Protein 8BXF (pdb70)

Nearest PDB structures (foldseek):
  8byi-assembly1_A  TM=9.752E-01  e=6.719E-54  Alvinella pompejana
  8bx5-assembly1_D  TM=9.885E-01  e=1.451E-52  Alvinella pompejana
  8v8d-assembly1_B  TM=8.909E-01  e=4.885E-28  Homo sapiens
  7koo-assembly1_A  TM=8.624E-01  e=3.907E-28  Homo sapiens
  8ut1-assembly1_A  TM=8.932E-01  e=2.334E-27  Homo sapiens

Sequence (1630 aa):
ADEKRLLKCILHDYDTAIRPVQNVSDVVNVALEVTVVKVIDLDEKEHVLTTNGWIYHEWNDFQLKWNPSDYSGLKKIRIPVDRIWTPDIVLFNNADESYRYVVDKLAVVYYTGKVMWVPHARLRSFCVLDLSRFPFDSQMCTLVFGSWTHDVSSVNVTLRNQSKVQYMIDGKEWQVTSVQPKRYQWTYNSNENYAGIITGIKLKRTSIYYQYVFIMPTVLLAFLTLLMPFIPPLGKERITYGIGLVLGCTLLLMMLSDRMPTELGNVPVVAAYLAYVFVMVAINLLFAIMAINMSMQQLTRVIDRLLFGSFLVLTVVITISMYAHYADEKRLLKCILHDYDTAIRPVQNVSDVVNVALEVTVVKVIDLDEKEHVLTTNGWIYHEWNDFQLKWNPSDYSGLKKIRIPVDRIWTPDIVLFNNADESYRYVVDKLAVVYYTGKVMWVPHARLRSFCVLDLSRFPFDSQMCTLVFGSWTHDVSSVNVTLRNQSKVQYMIDGKEWQVTSVQPKRYQWTYNSNENYAGIITGIKLKRTSIYYQYVFIMPTVLLAFLTLLMPFIPPLGKERITYGIGLVLGCTLLLMMLSDRMPTELGNVPVVAAYLAYVFVMVAINLLFAIMAINMSMQQLTRVIDRLLFGSFLVLTVVITISMYAHYADEKRLLKCILHDYDTAIRPVQNVSDVVNVALEVTVVKVIDLDEKEHVLTTNGWIYHEWNDFQLKWNPSDYSGLKKIRIPVDRIWTPDIVLFNNADESYRYVVDKLAVVYYTGKVMWVPHARLRSFCVLDLSRFPFDSQMCTLVFGSWTHDVSSVNVTLRNQSKVQYMIDGKEWQVTSVQPKRYQWTYNSNENYAGIITGIKLKRTSIYYQYVFIMPTVLLAFLTLLMPFIPPLGKERITYGIGLVLGCTLLLMMLSDRMPTELGNVPVVAAYLAYVFVMVAINLLFAIMAINMSMQQLTRVIDRLLFGSFLVLTVVITISMYAHYADEKRLLKCILHDYDTAIRPVQNVSDVVNVALEVTVVKVIDLDEKEHVLTTNGWIYHEWNDFQLKWNPSDYSGLKKIRIPVDRIWTPDIVLFNNADESYRYVVDKLAVVYYTGKVMWVPHARLRSFCVLDLSRFPFDSQMCTLVFGSWTHDVSSVNVTLRNQSKVQYMIDGKEWQVTSVQPKRYQWTYNSNENYAGIITGIKLKRTSIYYQYVFIMPTVLLAFLTLLMPFIPPLGKERITYGIGLVLGCTLLLMMLSDRMPTELGNVPVVAAYLAYVF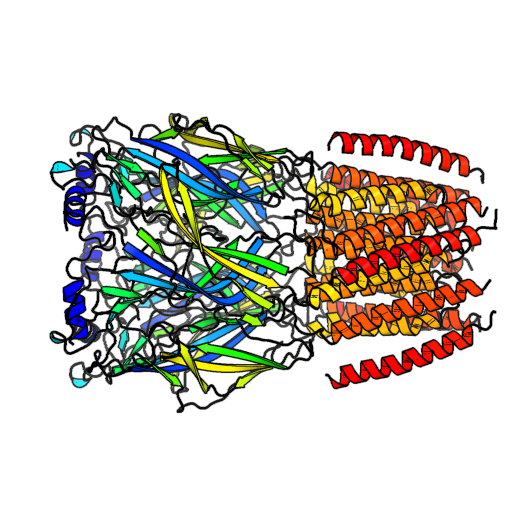VMVAINLLFAIMAINMSMQQLTRVIDRLLFGSFLVLTVVITISMYAHYADEKRLLKCILHDYDTAIRPVQNVSDVVNVALEVTVVKVIDLDEKEHVLTTNGWIYHEWNDFQLKWNPSDYSGLKKIRIPVDRIWTPDIVLFNNADESYRYVVDKLAVVYYTGKVMWVPHARLRSFCVLDLSRFPFDSQMCTLVFGSWTHDVSSVNVTLRNQSKVQYMIDGKEWQVTSVQPKRYQWTYNSNENYAGIITGIKLKRTSIYYQYVFIMPTVLLAFLTLLMPFIPPLGKERITYGIGLVLGCTLLLMMLSDRMPTELGNVPVVAAYLAYVFVMVAINLLFAIMAINMSMQQLTRVIDRLLFGSFLVLTVVITISMYAHY

Radius of gyration: 37.44 Å; Cα contacts (8 Å, |Δi|>4): 3189; chains: 5; bounding box: 76×74×106 Å

Structure (mmCIF, N/CA/C/O backbone):
data_8BXF
#
_entry.id   8BXF
#
_cell.length_a   1.00
_cell.length_b   1.00
_cell.length_c   1.00
_cell.angle_alpha   90.00
_cell.angle_beta   90.00
_cell.angle_gamma   90.00
#
_symmetry.space_group_name_H-M   'P 1'
#
loop_
_entity.id
_entity.type
_entity.pdbx_description
1 polymer 'Acetylcholine receptor'
2 non-polymer 2-acetamido-2-deoxy-beta-D-glucopyranose
#
loop_
_atom_site.group_PDB
_atom_site.id
_atom_site.type_symbol
_atom_site.label_atom_id
_atom_site.label_alt_id
_atom_site.label_comp_id
_atom_site.label_asym_id
_atom_site.label_entity_id
_atom_site.label_seq_id
_atom_site.pdbx_PDB_ins_code
_atom_site.Cartn_x
_atom_site.Cartn_y
_atom_site.Cartn_z
_atom_site.occupancy
_atom_site.B_iso_or_equiv
_atom_site.auth_seq_id
_atom_site.auth_comp_id
_atom_site.auth_asym_id
_atom_site.auth_atom_id
_atom_site.pdbx_PDB_model_num
ATOM 1 N N . ALA A 1 44 ? 116.655 135.170 88.743 1.00 116.63 12 ALA A N 1
ATOM 2 C CA . ALA A 1 44 ? 115.539 135.770 89.466 1.00 116.63 12 ALA A CA 1
ATOM 3 C C . ALA A 1 44 ? 115.540 137.285 89.304 1.00 116.63 12 ALA A C 1
ATOM 4 O O . ALA A 1 44 ? 116.546 137.876 88.911 1.00 116.63 12 ALA A O 1
ATOM 6 N N . ASP A 1 45 ? 114.402 137.911 89.611 1.00 116.48 13 ASP A N 1
ATOM 7 C CA . ASP A 1 45 ? 114.292 139.359 89.500 1.00 116.48 13 ASP A CA 1
ATOM 8 C C . ASP A 1 45 ? 115.020 140.088 90.621 1.00 116.48 13 ASP A C 1
ATOM 9 O O . ASP A 1 45 ? 115.348 141.268 90.459 1.00 116.48 13 ASP A O 1
ATOM 14 N N . GLU A 1 46 ? 115.271 139.416 91.749 1.00 114.84 14 GLU A N 1
ATOM 15 C CA . GLU A 1 46 ? 115.965 140.055 92.864 1.00 114.84 14 GLU A CA 1
ATOM 16 C C . GLU A 1 46 ? 117.432 140.311 92.548 1.00 114.84 14 GLU A C 1
ATOM 17 O O . GLU A 1 46 ? 118.022 141.259 93.077 1.00 114.84 14 GLU A O 1
ATOM 19 N N . LYS A 1 47 ? 118.042 139.477 91.707 1.00 114.02 15 LYS A N 1
ATOM 20 C CA . LYS A 1 47 ? 119.418 139.711 91.294 1.00 114.02 15 LYS A CA 1
ATOM 21 C C . LYS A 1 47 ? 119.538 140.820 90.258 1.00 114.02 15 LYS A C 1
ATOM 22 O O . LYS A 1 47 ? 120.597 141.453 90.172 1.00 114.02 15 LYS A O 1
ATOM 24 N N . ARG A 1 48 ? 118.473 141.072 89.489 1.00 117.79 16 ARG A N 1
ATOM 25 C CA . ARG A 1 48 ? 118.548 142.000 88.363 1.00 117.79 16 ARG A CA 1
ATOM 26 C C . ARG A 1 48 ? 118.737 143.439 88.827 1.00 117.79 16 ARG A C 1
ATOM 27 O O . ARG A 1 48 ? 119.641 144.136 88.352 1.00 117.79 16 ARG A O 1
ATOM 35 N N . LEU A 1 49 ? 117.914 143.896 89.776 1.00 112.95 17 LEU A N 1
ATOM 36 C CA . LEU A 1 49 ? 118.063 145.266 90.256 1.00 112.95 17 LEU A CA 1
ATOM 37 C C . LEU A 1 49 ? 119.310 145.424 91.117 1.00 112.95 17 LEU A C 1
ATOM 38 O O . LEU A 1 49 ? 119.906 146.506 91.139 1.00 112.95 17 LEU A O 1
ATOM 43 N N . LEU A 1 50 ? 119.724 144.357 91.810 1.00 108.95 18 LEU A N 1
ATOM 44 C CA . LEU A 1 50 ? 120.960 144.400 92.587 1.00 108.95 18 LEU A CA 1
ATOM 45 C C . LEU A 1 50 ? 122.180 144.555 91.689 1.00 108.95 18 LEU A C 1
ATOM 46 O O . LEU A 1 50 ? 123.107 145.302 92.020 1.00 108.95 18 LEU A O 1
ATOM 51 N N . LYS A 1 51 ? 122.199 143.862 90.551 1.00 111.48 19 LYS A N 1
ATOM 52 C CA . LYS A 1 51 ? 123.285 144.056 89.599 1.00 111.48 19 LYS A CA 1
ATOM 53 C C . LYS A 1 51 ? 123.137 145.362 88.827 1.00 111.48 19 LYS A C 1
ATOM 54 O O . LYS A 1 51 ? 124.132 145.889 88.317 1.00 111.48 19 LYS A O 1
ATOM 60 N N . CYS A 1 52 ? 121.917 145.892 88.731 1.00 110.64 20 CYS A N 1
ATOM 61 C CA . CYS A 1 52 ? 121.696 147.132 87.995 1.00 110.64 20 CYS A CA 1
ATOM 62 C C . CYS A 1 52 ? 122.176 148.350 88.776 1.00 110.64 20 CYS A C 1
ATOM 63 O O . CYS A 1 52 ? 122.996 149.133 88.283 1.00 110.64 20 CYS A O 1
ATOM 66 N N . ILE A 1 53 ? 121.675 148.531 90.003 1.00 107.40 21 ILE A N 1
ATOM 67 C CA . ILE A 1 53 ? 121.936 149.769 90.736 1.00 107.40 21 ILE A CA 1
ATOM 68 C C . ILE A 1 53 ? 123.194 149.683 91.588 1.00 107.40 21 ILE A C 1
ATOM 69 O O . ILE A 1 53 ? 123.513 150.637 92.311 1.00 107.40 21 ILE A O 1
ATOM 74 N N . LEU A 1 54 ? 123.926 148.570 91.527 1.00 108.84 22 LEU A N 1
ATOM 75 C CA . LEU A 1 54 ? 125.264 148.477 92.106 1.00 108.84 22 LEU A CA 1
ATOM 76 C C . LEU A 1 54 ? 126.303 148.125 91.045 1.00 108.84 22 LEU A C 1
ATOM 77 O O . LEU A 1 54 ? 127.306 147.471 91.336 1.00 108.84 22 LEU A O 1
ATOM 82 N N . HIS A 1 55 ? 126.070 148.550 89.802 1.00 116.00 23 HIS A N 1
ATOM 83 C CA . HIS A 1 55 ? 127.012 148.238 88.733 1.00 116.00 23 HIS A CA 1
ATOM 84 C C . HIS A 1 55 ? 128.224 149.160 88.747 1.00 116.00 23 HIS A C 1
ATOM 85 O O . HIS A 1 55 ? 129.288 148.788 88.242 1.00 116.00 23 HIS A O 1
ATOM 92 N N . ASP A 1 56 ? 128.088 150.361 89.315 1.00 115.30 24 ASP A N 1
ATOM 93 C CA . ASP A 1 56 ? 129.210 151.286 89.433 1.00 115.30 24 ASP A CA 1
ATOM 94 C C . ASP A 1 56 ? 129.212 152.021 90.772 1.00 115.30 24 ASP A C 1
ATOM 95 O O . ASP A 1 56 ? 129.731 153.137 90.866 1.00 115.30 24 ASP A O 1
ATOM 100 N N . TYR A 1 57 ? 128.633 151.417 91.805 1.00 107.58 25 TYR A N 1
ATOM 101 C CA . TYR A 1 57 ? 128.521 152.083 93.095 1.00 107.58 25 TYR A CA 1
ATOM 102 C C . TYR A 1 57 ? 129.866 152.089 93.809 1.00 107.58 25 TYR A C 1
ATOM 103 O O . TYR A 1 57 ? 130.536 151.056 93.908 1.00 107.58 25 TYR A O 1
ATOM 112 N N . ASP A 1 58 ? 130.256 153.258 94.305 1.00 105.10 26 ASP A N 1
ATOM 113 C CA . ASP A 1 58 ? 131.447 153.415 95.127 1.00 105.10 26 ASP A CA 1
ATOM 114 C C . ASP A 1 58 ? 131.010 153.700 96.556 1.00 105.10 26 ASP A C 1
ATOM 115 O O . ASP A 1 58 ? 130.194 154.597 96.792 1.00 105.10 26 ASP A O 1
ATOM 120 N N . THR A 1 59 ? 131.554 152.940 97.506 1.00 98.99 27 THR A N 1
ATOM 121 C CA . THR A 1 59 ? 131.097 153.014 98.888 1.00 98.99 27 THR A CA 1
ATOM 122 C C . THR A 1 59 ? 131.613 154.242 99.629 1.00 98.99 27 THR A C 1
ATOM 123 O O . THR A 1 59 ? 131.184 154.485 100.761 1.00 98.99 27 THR A O 1
ATOM 127 N N . ALA A 1 60 ? 132.517 155.016 99.029 1.00 97.52 28 ALA A N 1
ATOM 128 C CA . ALA A 1 60 ? 133.073 156.189 99.687 1.00 97.52 28 ALA A CA 1
ATOM 129 C C . ALA A 1 60 ? 132.498 157.503 99.180 1.00 97.52 28 ALA A C 1
ATOM 130 O O . ALA A 1 60 ? 132.770 158.550 99.779 1.00 97.52 28 ALA A O 1
ATOM 132 N N . ILE A 1 61 ? 131.721 157.481 98.103 1.00 101.17 29 ILE A N 1
ATOM 133 C CA . ILE A 1 61 ? 131.124 158.698 97.564 1.00 101.17 29 ILE A CA 1
ATOM 134 C C . ILE A 1 61 ? 129.932 159.093 98.424 1.00 101.17 29 ILE A C 1
ATOM 135 O O . ILE A 1 61 ? 129.034 158.281 98.673 1.00 101.17 29 ILE A O 1
ATOM 140 N N . ARG A 1 62 ? 129.926 160.336 98.888 1.00 100.05 30 ARG A N 1
ATOM 141 C CA . ARG A 1 62 ? 128.790 160.856 99.637 1.00 100.05 30 ARG A CA 1
ATOM 142 C C . ARG A 1 62 ? 127.617 161.069 98.689 1.00 100.05 30 ARG A C 1
ATOM 143 O O . ARG A 1 62 ? 127.765 161.775 97.683 1.00 100.05 30 ARG A O 1
ATOM 151 N N . PRO A 1 63 ? 126.450 160.485 98.956 1.00 96.14 31 PRO A N 1
ATOM 152 C CA . PRO A 1 63 ? 125.331 160.507 97.986 1.00 96.14 31 PRO A CA 1
ATOM 153 C C . PRO A 1 63 ? 124.551 161.818 97.920 1.00 96.14 31 PRO A C 1
ATOM 154 O O . PRO A 1 63 ? 123.454 161.975 98.452 1.00 96.14 31 PRO A O 1
ATOM 158 N N . VAL A 1 64 ? 125.121 162.797 97.226 1.00 99.30 32 VAL A N 1
ATOM 159 C CA . VAL A 1 64 ? 124.467 164.081 97.005 1.00 99.30 32 VAL A CA 1
ATOM 160 C C . VAL A 1 64 ? 124.452 164.385 95.512 1.00 99.30 32 VAL A C 1
ATOM 161 O O . VAL A 1 64 ? 125.439 164.149 94.805 1.00 99.30 32 VAL A O 1
ATOM 165 N N . GLN A 1 65 ? 123.307 164.869 95.024 1.00 99.73 33 GLN A N 1
ATOM 166 C CA . GLN A 1 65 ? 123.204 165.242 93.617 1.00 99.73 33 GLN A CA 1
ATOM 167 C C . GLN A 1 65 ? 123.963 166.531 93.334 1.00 99.73 33 GLN A C 1
ATOM 168 O O . GLN A 1 65 ? 124.660 166.640 92.319 1.00 99.73 33 GLN A O 1
ATOM 170 N N . ASN A 1 66 ? 123.838 167.515 94.217 1.00 103.39 34 ASN A N 1
ATOM 171 C CA . ASN A 1 66 ? 124.579 168.763 94.124 1.00 103.39 34 ASN A CA 1
ATOM 172 C C . ASN A 1 66 ? 125.692 168.777 95.162 1.00 103.39 34 ASN A C 1
ATOM 173 O O . ASN A 1 66 ? 125.607 168.114 96.198 1.00 103.39 34 ASN A O 1
ATOM 175 N N . VAL A 1 67 ? 126.748 169.538 94.867 1.00 109.23 35 VAL A N 1
ATOM 176 C CA . VAL A 1 67 ? 127.889 169.605 95.774 1.00 109.23 35 VAL A CA 1
ATOM 177 C C . VAL A 1 67 ? 127.545 170.386 97.039 1.00 109.23 35 VAL A C 1
ATOM 178 O O . VAL A 1 67 ? 128.122 170.136 98.103 1.00 109.23 35 VAL A O 1
ATOM 182 N N . SER A 1 68 ? 126.611 171.329 96.953 1.00 112.16 36 SER A N 1
ATOM 183 C CA . SER A 1 68 ? 126.156 172.080 98.123 1.00 112.16 36 SER A CA 1
ATOM 184 C C . SER A 1 68 ? 124.888 171.456 98.705 1.00 112.16 36 SER A C 1
ATOM 185 O O . SER A 1 68 ? 123.849 172.100 98.848 1.00 112.16 36 SER A O 1
ATOM 188 N N . ASP A 1 69 ? 124.985 170.173 99.045 1.00 107.21 37 ASP A N 1
ATOM 189 C CA . ASP A 1 69 ? 123.861 169.437 99.602 1.00 107.21 37 ASP A CA 1
ATOM 190 C C . ASP A 1 69 ? 124.366 168.495 100.682 1.00 107.21 37 ASP A C 1
ATOM 191 O O . ASP A 1 69 ? 125.517 168.050 100.653 1.00 107.21 37 ASP A O 1
ATOM 193 N N . VAL A 1 70 ? 123.493 168.202 101.642 1.00 101.57 38 VAL A N 1
ATOM 194 C CA . VAL A 1 70 ? 123.793 167.285 102.731 1.00 101.57 38 VAL A CA 1
ATOM 195 C C . VAL A 1 70 ? 122.834 166.104 102.642 1.00 101.57 38 VAL A C 1
ATOM 196 O O . VAL A 1 70 ? 121.851 166.126 101.901 1.00 101.57 38 VAL A O 1
ATOM 200 N N . VAL A 1 71 ? 123.137 165.062 103.409 1.00 95.86 39 VAL A N 1
ATOM 201 C CA . VAL A 1 71 ? 122.237 163.931 103.594 1.00 95.86 39 VAL A CA 1
ATOM 202 C C . VAL A 1 71 ? 121.748 163.943 105.036 1.00 95.86 39 VAL A C 1
ATOM 203 O O . VAL A 1 71 ? 122.541 164.088 105.974 1.00 95.86 39 VAL A O 1
ATOM 207 N N . ASN A 1 72 ? 120.434 163.838 105.209 1.00 93.29 40 ASN A N 1
ATOM 208 C CA . ASN A 1 72 ? 119.817 163.883 106.529 1.00 93.29 40 ASN A CA 1
ATOM 209 C C . ASN A 1 72 ? 119.733 162.461 107.066 1.00 93.29 40 ASN A C 1
ATOM 210 O O . ASN A 1 72 ? 118.902 161.668 106.614 1.00 93.29 40 ASN A O 1
ATOM 215 N N . VAL A 1 73 ? 120.590 162.139 108.027 1.00 81.95 41 VAL A N 1
ATOM 216 C CA . VAL A 1 73 ? 120.618 160.816 108.635 1.00 81.95 41 VAL A CA 1
ATOM 217 C C . VAL A 1 73 ? 119.815 160.893 109.924 1.00 81.95 41 VAL A C 1
ATOM 218 O O . VAL A 1 73 ? 120.183 161.618 110.855 1.00 81.95 41 VAL A O 1
ATOM 222 N N . ALA A 1 74 ? 118.711 160.158 109.979 1.00 80.39 42 ALA A N 1
ATOM 223 C CA . ALA A 1 74 ? 117.852 160.149 111.152 1.00 80.39 42 ALA A CA 1
ATOM 224 C C . ALA A 1 74 ? 118.308 159.066 112.117 1.00 80.39 42 ALA A C 1
ATOM 225 O O . ALA A 1 74 ? 118.474 157.906 111.729 1.00 80.39 42 ALA A O 1
ATOM 227 N N . LEU A 1 75 ? 118.514 159.448 113.372 1.00 76.70 43 LEU A N 1
ATOM 228 C CA . LEU A 1 75 ? 118.935 158.518 114.409 1.00 76.70 43 LEU A CA 1
ATOM 229 C C . LEU A 1 75 ? 117.886 158.403 115.501 1.00 76.70 43 LEU A C 1
ATOM 230 O O . LEU A 1 75 ? 117.197 159.372 115.832 1.00 76.70 43 LEU A O 1
ATOM 235 N N . GLU A 1 76 ? 117.775 157.196 116.049 1.00 80.91 44 GLU A N 1
ATOM 236 C CA . GLU A 1 76 ? 117.066 156.966 117.301 1.00 80.91 44 GLU A CA 1
ATOM 237 C C . GLU A 1 76 ? 117.699 155.753 117.966 1.00 80.91 44 GLU A C 1
ATOM 238 O O . GLU A 1 76 ? 117.594 154.635 117.454 1.00 80.91 44 GLU A O 1
ATOM 244 N N . VAL A 1 77 ? 118.351 155.980 119.102 1.00 76.26 45 VAL A N 1
ATOM 245 C CA . VAL A 1 77 ? 118.826 154.890 119.941 1.00 76.26 45 VAL A CA 1
ATOM 246 C C . VAL A 1 77 ? 117.666 154.401 120.801 1.00 76.26 45 VAL A C 1
ATOM 247 O O . VAL A 1 77 ? 116.851 155.197 121.287 1.00 76.26 45 VAL A O 1
ATOM 251 N N . THR A 1 78 ? 117.510 153.083 120.886 1.00 81.74 46 THR A N 1
ATOM 252 C CA . THR A 1 78 ? 116.516 152.476 121.761 1.00 81.74 46 THR A CA 1
ATOM 253 C C . THR A 1 78 ? 117.193 151.389 122.577 1.00 81.74 46 THR A C 1
ATOM 254 O O . THR A 1 78 ? 117.792 150.462 122.018 1.00 81.74 46 THR A O 1
ATOM 258 N N . VAL A 1 79 ? 117.092 151.516 123.895 1.00 79.87 47 VAL A N 1
ATOM 259 C CA . VAL A 1 79 ? 117.647 150.558 124.840 1.00 79.87 47 VAL A CA 1
ATOM 260 C C . VAL A 1 79 ? 116.641 149.439 125.066 1.00 79.87 47 VAL A C 1
ATOM 261 O O . VAL A 1 79 ? 115.465 149.695 125.346 1.00 79.87 47 VAL A O 1
ATOM 265 N N . VAL A 1 80 ? 117.097 148.194 124.947 1.00 79.87 48 VAL A N 1
ATOM 266 C CA . VAL A 1 80 ? 116.238 147.063 125.269 1.00 79.87 48 VAL A CA 1
ATOM 267 C C . VAL A 1 80 ? 116.544 146.526 126.666 1.00 79.87 48 VAL A C 1
ATOM 268 O O . VAL A 1 80 ? 115.647 146.010 127.345 1.00 79.87 48 VAL A O 1
ATOM 272 N N . LYS A 1 81 ? 117.776 146.705 127.145 1.00 80.24 49 LYS A N 1
ATOM 273 C CA . LYS A 1 81 ? 118.172 146.220 128.464 1.00 80.24 49 LYS A CA 1
ATOM 274 C C . LYS A 1 81 ? 119.409 146.981 128.906 1.00 80.24 49 LYS A C 1
ATOM 275 O O . LYS A 1 81 ? 120.419 146.982 128.197 1.00 80.24 49 LYS A O 1
ATOM 280 N N . VAL A 1 82 ? 119.335 147.625 130.070 1.00 79.69 50 VAL A N 1
ATOM 281 C CA . VAL A 1 82 ? 120.511 148.233 130.683 1.00 79.69 50 VAL A CA 1
ATOM 282 C C . VAL A 1 82 ? 121.235 147.136 131.455 1.00 79.69 50 VAL A C 1
ATOM 283 O O . VAL A 1 82 ? 120.701 146.587 132.421 1.00 79.69 50 VAL A O 1
ATOM 287 N N . ILE A 1 83 ? 122.454 146.810 131.027 1.00 80.65 51 ILE A N 1
ATOM 288 C CA . ILE A 1 83 ? 123.158 145.672 131.608 1.00 80.65 51 ILE A CA 1
ATOM 289 C C . ILE A 1 83 ? 123.737 146.036 132.967 1.00 80.65 51 ILE A C 1
ATOM 290 O O . ILE A 1 83 ? 123.384 145.433 133.988 1.00 80.65 51 ILE A O 1
ATOM 295 N N . ASP A 1 84 ? 124.622 147.030 133.010 1.00 83.71 52 ASP A N 1
ATOM 296 C CA . ASP A 1 84 ? 125.238 147.400 134.277 1.00 83.71 52 ASP A CA 1
ATOM 297 C C . ASP A 1 84 ? 125.695 148.848 134.230 1.00 83.71 52 ASP A C 1
ATOM 298 O O . ASP A 1 84 ? 125.857 149.438 133.160 1.00 83.71 52 ASP A O 1
ATOM 300 N N . LEU A 1 85 ? 125.902 149.412 135.415 1.00 84.03 53 LEU A N 1
ATOM 301 C CA . LEU A 1 85 ? 126.510 150.729 135.585 1.00 84.03 53 LEU A CA 1
ATOM 302 C C . LEU A 1 85 ? 127.718 150.528 136.491 1.00 84.03 53 LEU A C 1
ATOM 303 O O . LEU A 1 85 ? 127.599 150.558 137.718 1.00 84.03 53 LEU A O 1
ATOM 308 N N . ASP A 1 86 ? 128.881 150.304 135.885 1.00 86.55 54 ASP A N 1
ATOM 309 C CA . ASP A 1 86 ? 130.102 150.103 136.659 1.00 86.55 54 ASP A CA 1
ATOM 310 C C . ASP A 1 86 ? 130.655 151.477 137.007 1.00 86.55 54 ASP A C 1
ATOM 311 O O . ASP A 1 86 ? 131.328 152.120 136.194 1.00 86.55 54 ASP A O 1
ATOM 313 N N . GLU A 1 87 ? 130.352 151.935 138.223 1.00 90.43 55 GLU A N 1
ATOM 314 C CA . GLU A 1 87 ? 130.843 153.216 138.708 1.00 90.43 55 GLU A CA 1
ATOM 315 C C . GLU A 1 87 ? 132.304 153.165 139.130 1.00 90.43 55 GLU A C 1
ATOM 316 O O . GLU A 1 87 ? 132.911 154.223 139.321 1.00 90.43 55 GLU A O 1
ATOM 322 N N . LYS A 1 88 ? 132.869 151.965 139.297 1.00 90.34 56 LYS A N 1
ATOM 323 C CA . LYS A 1 88 ? 134.297 151.840 139.566 1.00 90.34 56 LYS A CA 1
ATOM 324 C C . LYS A 1 88 ? 135.127 152.307 138.381 1.00 90.34 56 LYS A C 1
ATOM 325 O O . LYS A 1 88 ? 136.240 152.813 138.565 1.00 90.34 56 LYS A O 1
ATOM 327 N N . GLU A 1 89 ? 134.601 152.155 137.167 1.00 88.83 57 GLU A N 1
ATOM 328 C CA . GLU A 1 89 ? 135.263 152.635 135.965 1.00 88.83 57 GLU A CA 1
ATOM 329 C C . GLU A 1 89 ? 134.418 153.632 135.181 1.00 88.83 57 GLU A C 1
ATOM 330 O O . GLU A 1 89 ? 134.802 153.981 134.056 1.00 88.83 57 GLU A O 1
ATOM 334 N N . HIS A 1 90 ? 133.285 154.090 135.745 1.00 90.62 58 HIS A N 1
ATOM 335 C CA . HIS A 1 90 ? 132.411 155.112 135.140 1.00 90.62 58 HIS A CA 1
ATOM 336 C C . HIS A 1 90 ? 131.899 154.723 133.758 1.00 90.62 58 HIS A C 1
ATOM 337 O O . HIS A 1 90 ? 131.787 155.564 132.864 1.00 90.62 58 HIS A O 1
ATOM 344 N N . VAL A 1 91 ? 131.569 153.451 133.580 1.00 87.16 59 VAL A N 1
ATOM 345 C CA . VAL A 1 91 ? 131.023 152.991 132.313 1.00 87.16 59 VAL A CA 1
ATOM 346 C C . VAL A 1 91 ? 129.596 152.515 132.536 1.00 87.16 59 VAL A C 1
ATOM 347 O O . VAL A 1 91 ? 129.200 152.110 133.634 1.00 87.16 59 VAL A O 1
ATOM 351 N N . LEU A 1 92 ? 128.808 152.594 131.471 1.00 80.06 60 LEU A N 1
ATOM 352 C CA . LEU A 1 92 ? 127.450 152.075 131.441 1.00 80.06 60 LEU A CA 1
ATOM 353 C C . LEU A 1 92 ? 127.384 151.075 130.301 1.00 80.06 60 LEU A C 1
ATOM 354 O O . LEU A 1 92 ? 127.532 151.454 129.133 1.00 80.06 60 LEU A O 1
ATOM 359 N N . THR A 1 93 ? 127.213 149.804 130.643 1.00 79.70 61 THR A N 1
ATOM 360 C CA . THR A 1 93 ? 127.066 148.739 129.666 1.00 79.70 61 THR A CA 1
ATOM 361 C C . THR A 1 93 ? 125.581 148.543 129.417 1.00 79.70 61 THR A C 1
ATOM 362 O O . THR A 1 93 ? 124.808 148.364 130.366 1.00 79.70 61 THR A O 1
ATOM 366 N N . THR A 1 94 ? 125.188 148.590 128.148 1.00 77.66 62 THR A N 1
ATOM 367 C CA . THR A 1 94 ? 123.785 148.501 127.783 1.00 77.66 62 THR A CA 1
ATOM 368 C C . THR A 1 94 ? 123.653 147.771 126.456 1.00 77.66 62 THR A C 1
ATOM 369 O O . THR A 1 94 ? 124.617 147.636 125.702 1.00 77.66 62 THR A O 1
ATOM 373 N N . ASN A 1 95 ? 122.448 147.281 126.189 1.00 81.57 63 ASN A N 1
ATOM 374 C CA . ASN A 1 95 ? 122.124 146.624 124.931 1.00 81.57 63 ASN A CA 1
ATOM 375 C C . ASN A 1 95 ? 120.984 147.369 124.258 1.00 81.57 63 ASN A C 1
ATOM 376 O O . ASN A 1 95 ? 119.988 147.715 124.903 1.00 81.57 63 ASN A O 1
ATOM 381 N N . GLY A 1 96 ? 121.126 147.620 122.963 1.00 81.72 64 GLY A N 1
ATOM 382 C CA . GLY A 1 96 ? 120.057 148.312 122.267 1.00 81.72 64 GLY A CA 1
ATOM 383 C C . GLY A 1 96 ? 120.383 148.445 120.802 1.00 81.72 64 GLY A C 1
ATOM 384 O O . GLY A 1 96 ? 121.484 148.117 120.354 1.00 81.72 64 GLY A O 1
ATOM 385 N N . TRP A 1 97 ? 119.410 148.946 120.053 1.00 83.66 65 TRP A N 1
ATOM 386 C CA . TRP A 1 97 ? 119.597 149.120 118.618 1.00 83.66 65 TRP A CA 1
ATOM 387 C C . TRP A 1 97 ? 119.458 150.591 118.269 1.00 83.66 65 TRP A C 1
ATOM 388 O O . TRP A 1 97 ? 118.600 151.293 118.818 1.00 83.66 65 TRP A O 1
ATOM 399 N N . ILE A 1 98 ? 120.317 151.052 117.366 1.00 79.92 66 ILE A N 1
ATOM 400 C CA . ILE A 1 98 ? 120.334 152.446 116.943 1.00 79.92 66 ILE A CA 1
ATOM 401 C C . ILE A 1 98 ? 119.727 152.492 115.542 1.00 79.92 66 ILE A C 1
ATOM 402 O O . ILE A 1 98 ? 120.137 151.780 114.624 1.00 79.92 66 ILE A O 1
ATOM 407 N N . TYR A 1 99 ? 118.649 153.251 115.403 1.00 79.77 67 TYR A N 1
ATOM 408 C CA . TYR A 1 99 ? 117.909 153.232 114.149 1.00 79.77 67 TYR A CA 1
ATOM 409 C C . TYR A 1 99 ? 118.470 154.270 113.189 1.00 79.77 67 TYR A C 1
ATOM 410 O O . TYR A 1 99 ? 118.242 155.470 113.354 1.00 79.77 67 TYR A O 1
ATOM 419 N N . HIS A 1 100 ? 119.209 153.814 112.184 1.00 77.20 68 HIS A N 1
ATOM 420 C CA . HIS A 1 100 ? 119.677 154.693 111.124 1.00 77.20 68 HIS A CA 1
ATOM 421 C C . HIS A 1 100 ? 118.609 154.825 110.049 1.00 77.20 68 HIS A C 1
ATOM 422 O O . HIS A 1 100 ? 117.862 153.884 109.773 1.00 77.20 68 HIS A O 1
ATOM 429 N N . GLU A 1 101 ? 118.550 156.005 109.439 1.00 82.77 69 GLU A N 1
ATOM 430 C CA . GLU A 1 101 ? 117.638 156.256 108.325 1.00 82.77 69 GLU A CA 1
ATOM 431 C C . GLU A 1 101 ? 118.210 157.412 107.520 1.00 82.77 69 GLU A C 1
ATOM 432 O O . GLU A 1 101 ? 118.236 158.547 108.002 1.00 82.77 69 GLU A O 1
ATOM 438 N N . TRP A 1 102 ? 118.658 157.129 106.304 1.00 83.39 70 TRP A N 1
ATOM 439 C CA . TRP A 1 102 ? 119.100 158.212 105.435 1.00 83.39 70 TRP A CA 1
ATOM 440 C C . TRP A 1 102 ? 118.436 158.094 104.072 1.00 83.39 70 TRP A C 1
ATOM 441 O O . TRP A 1 102 ? 117.608 157.214 103.842 1.00 83.39 70 TRP A O 1
ATOM 452 N N . ASN A 1 103 ? 118.787 158.998 103.163 1.00 90.53 71 ASN A N 1
ATOM 453 C CA . ASN A 1 103 ? 118.169 159.054 101.843 1.00 90.53 71 ASN A CA 1
ATOM 454 C C . ASN A 1 103 ? 119.261 158.936 100.790 1.00 90.53 71 ASN A C 1
ATOM 455 O O . ASN A 1 103 ? 119.956 159.913 100.494 1.00 90.53 71 ASN A O 1
ATOM 460 N N . ASP A 1 104 ? 119.398 157.744 100.220 1.00 100.74 72 ASP A N 1
ATOM 461 C CA . ASP A 1 104 ? 120.389 157.463 99.188 1.00 100.74 72 ASP A CA 1
ATOM 462 C C . ASP A 1 104 ? 119.696 157.616 97.843 1.00 100.74 72 ASP A C 1
ATOM 463 O O . ASP A 1 104 ? 118.868 156.779 97.470 1.00 100.74 72 ASP A O 1
ATOM 468 N N . PHE A 1 105 ? 120.018 158.687 97.118 1.00 103.40 73 PHE A N 1
ATOM 469 C CA . PHE A 1 105 ? 119.347 158.920 95.846 1.00 103.40 73 PHE A CA 1
ATOM 470 C C . PHE A 1 105 ? 119.910 158.060 94.722 1.00 103.40 73 PHE A C 1
ATOM 471 O O . PHE A 1 105 ? 119.280 157.963 93.665 1.00 103.40 73 PHE A O 1
ATOM 479 N N . GLN A 1 106 ? 121.074 157.441 94.921 1.00 106.30 74 GLN A N 1
ATOM 480 C CA . GLN A 1 106 ? 121.646 156.589 93.887 1.00 106.30 74 GLN A CA 1
ATOM 481 C C . GLN A 1 106 ? 120.972 155.225 93.803 1.00 106.30 74 GLN A C 1
ATOM 482 O O . GLN A 1 106 ? 121.051 154.578 92.753 1.00 106.30 74 GLN A O 1
ATOM 488 N N . LEU A 1 107 ? 120.310 154.774 94.870 1.00 103.33 75 LEU A N 1
ATOM 489 C CA . LEU A 1 107 ? 119.552 153.522 94.842 1.00 103.33 75 LEU A CA 1
ATOM 490 C C . LEU A 1 107 ? 118.094 153.897 94.597 1.00 103.33 75 LEU A C 1
ATOM 491 O O . LEU A 1 107 ? 117.306 154.039 95.532 1.00 103.33 75 LEU A O 1
ATOM 496 N N . LYS A 1 108 ? 117.735 154.064 93.326 1.00 109.00 76 LYS A N 1
ATOM 497 C CA . LYS A 1 108 ? 116.393 154.498 92.958 1.00 109.00 76 LYS A CA 1
ATOM 498 C C . LYS A 1 108 ? 115.881 153.652 91.803 1.00 109.00 76 LYS A C 1
ATOM 499 O O . LYS A 1 108 ? 116.584 153.475 90.804 1.00 109.00 76 LYS A O 1
ATOM 505 N N . TRP A 1 109 ? 114.658 153.138 91.939 1.00 109.42 77 TRP A N 1
ATOM 506 C CA . TRP A 1 109 ? 114.030 152.353 90.884 1.00 109.42 77 TRP A CA 1
ATOM 507 C C . TRP A 1 109 ? 112.521 152.393 91.075 1.00 109.42 77 TRP A C 1
ATOM 508 O O . TRP A 1 109 ? 112.021 152.786 92.131 1.00 109.42 77 TRP A O 1
ATOM 519 N N . ASN A 1 110 ? 111.804 151.977 90.034 1.00 115.47 78 ASN A N 1
ATOM 520 C CA . ASN A 1 110 ? 110.362 151.793 90.110 1.00 115.47 78 ASN A CA 1
ATOM 521 C C . ASN A 1 110 ? 110.021 150.313 90.234 1.00 115.47 78 ASN A C 1
ATOM 522 O O . ASN A 1 110 ? 110.673 149.473 89.603 1.00 115.47 78 ASN A O 1
ATOM 527 N N . PRO A 1 111 ? 109.021 149.970 91.055 1.00 117.74 79 PRO A N 1
ATOM 528 C CA . PRO A 1 111 ? 108.695 148.548 91.263 1.00 117.74 79 PRO A CA 1
ATOM 529 C C . PRO A 1 111 ? 108.094 147.863 90.048 1.00 117.74 79 PRO A C 1
ATOM 530 O O . PRO A 1 111 ? 108.218 146.637 89.930 1.00 117.74 79 PRO A O 1
ATOM 534 N N . SER A 1 112 ? 107.459 148.616 89.141 1.00 122.70 80 SER A N 1
ATOM 535 C CA . SER A 1 112 ? 106.753 148.025 88.008 1.00 122.70 80 SER A CA 1
ATOM 536 C C . SER A 1 112 ? 107.694 147.357 87.012 1.00 122.70 80 SER A C 1
ATOM 537 O O . SER A 1 112 ? 107.278 146.431 86.309 1.00 122.70 80 SER A O 1
ATOM 540 N N . ASP A 1 113 ? 108.950 147.801 86.939 1.00 122.12 81 ASP A N 1
ATOM 541 C CA . ASP A 1 113 ? 109.927 147.122 86.100 1.00 122.12 81 ASP A CA 1
ATOM 542 C C . ASP A 1 113 ? 110.459 145.845 86.737 1.00 122.12 81 ASP A C 1
ATOM 543 O O . ASP A 1 113 ? 111.097 145.046 86.046 1.00 122.12 81 ASP A O 1
ATOM 548 N N . TYR A 1 114 ? 110.215 145.635 88.033 1.00 119.19 82 TYR A N 1
ATOM 549 C CA . TYR A 1 114 ? 110.694 144.442 88.721 1.00 119.19 82 TYR A CA 1
ATOM 550 C C . TYR A 1 114 ? 109.563 143.663 89.383 1.00 119.19 82 TYR A C 1
ATOM 551 O O . TYR A 1 114 ? 109.831 142.814 90.241 1.00 119.19 82 TYR A O 1
ATOM 560 N N . SER A 1 115 ? 108.314 143.942 88.985 1.00 118.06 83 SER A N 1
ATOM 561 C CA . SER A 1 115 ? 107.097 143.281 89.475 1.00 118.06 83 SER A CA 1
ATOM 562 C C . SER A 1 115 ? 106.970 143.397 90.997 1.00 118.06 83 SER A C 1
ATOM 563 O O . SER A 1 115 ? 106.946 142.406 91.729 1.00 118.06 83 SER A O 1
ATOM 566 N N . GLY A 1 116 ? 106.886 144.640 91.462 1.00 116.69 84 GLY A N 1
ATOM 567 C CA . GLY A 1 116 ? 106.858 144.906 92.885 1.00 116.69 84 GLY A CA 1
ATOM 568 C C . GLY A 1 116 ? 108.249 144.984 93.478 1.00 116.69 84 GLY A C 1
ATOM 569 O O . GLY A 1 116 ? 109.129 145.633 92.902 1.00 116.69 84 GLY A O 1
ATOM 570 N N . LEU A 1 117 ? 108.442 144.316 94.623 1.00 112.41 85 LEU A N 1
ATOM 571 C CA . LEU A 1 117 ? 109.703 144.269 95.374 1.00 112.41 85 LEU A CA 1
ATOM 572 C C . LEU A 1 117 ? 110.176 145.675 95.756 1.00 112.41 85 LEU A C 1
ATOM 573 O O . LEU A 1 117 ? 111.213 146.165 95.303 1.00 112.41 85 LEU A O 1
ATOM 578 N N . LYS A 1 118 ? 109.363 146.334 96.584 1.00 106.80 86 LYS A N 1
ATOM 579 C CA . LYS A 1 118 ? 109.754 147.634 97.118 1.00 106.80 86 LYS A CA 1
ATOM 580 C C . LYS A 1 118 ? 110.891 147.492 98.123 1.00 106.80 86 LYS A C 1
ATOM 581 O O . LYS A 1 118 ? 111.863 148.254 98.084 1.00 106.80 86 LYS A O 1
ATOM 587 N N . LYS A 1 119 ? 110.789 146.518 99.021 1.00 104.05 87 LYS A N 1
ATOM 588 C CA . LYS A 1 119 ? 111.845 146.226 99.979 1.00 104.05 87 LYS A CA 1
ATOM 589 C C . LYS A 1 119 ? 112.941 145.416 99.301 1.00 104.05 87 LYS A C 1
ATOM 590 O O . LYS A 1 119 ? 112.652 144.507 98.516 1.00 104.05 87 LYS A O 1
ATOM 596 N N . ILE A 1 120 ? 114.192 145.749 99.601 1.00 99.24 88 ILE A N 1
ATOM 597 C CA . ILE A 1 120 ? 115.334 144.931 99.213 1.00 99.24 88 ILE A CA 1
ATOM 598 C C . ILE A 1 120 ? 116.380 145.070 100.312 1.00 99.24 88 ILE A C 1
ATOM 599 O O . ILE A 1 120 ? 116.392 146.059 101.049 1.00 99.24 88 ILE A O 1
ATOM 604 N N . ARG A 1 121 ? 117.210 144.046 100.488 1.00 98.02 89 ARG A N 1
ATOM 605 C CA . ARG A 1 121 ? 118.118 143.978 101.630 1.00 98.02 89 ARG A CA 1
ATOM 606 C C . ARG A 1 121 ? 119.551 143.839 101.133 1.00 98.02 89 ARG A C 1
ATOM 607 O O . ARG A 1 121 ? 119.898 142.838 100.495 1.00 98.02 89 ARG A O 1
ATOM 615 N N . ILE A 1 122 ? 120.382 144.835 101.428 1.00 97.69 90 ILE A N 1
ATOM 616 C CA . ILE A 1 122 ? 121.765 144.857 100.950 1.00 97.69 90 ILE A CA 1
ATOM 617 C C . ILE A 1 122 ? 122.673 144.885 102.175 1.00 97.69 90 ILE A C 1
ATOM 618 O O . ILE A 1 122 ? 122.350 145.568 103.155 1.00 97.69 90 ILE A O 1
ATOM 623 N N . PRO A 1 123 ? 123.774 144.133 102.198 1.00 100.68 91 PRO A N 1
ATOM 624 C CA . PRO A 1 123 ? 124.785 144.348 103.241 1.00 100.68 91 PRO A CA 1
ATOM 625 C C . PRO A 1 123 ? 125.429 145.720 103.114 1.00 100.68 91 PRO A C 1
ATOM 626 O O . PRO A 1 123 ? 125.624 146.237 102.013 1.00 100.68 91 PRO A O 1
ATOM 630 N N . VAL A 1 124 ? 125.785 146.303 104.262 1.00 97.81 92 VAL A N 1
ATOM 631 C CA . VAL A 1 124 ? 126.339 147.655 104.273 1.00 97.81 92 VAL A CA 1
ATOM 632 C C . VAL A 1 124 ? 127.770 147.718 103.757 1.00 97.81 92 VAL A C 1
ATOM 633 O O . VAL A 1 124 ? 128.295 148.820 103.557 1.00 97.81 92 VAL A O 1
ATOM 637 N N . ASP A 1 125 ? 128.419 146.574 103.539 1.00 103.77 93 ASP A N 1
ATOM 638 C CA . ASP A 1 125 ? 129.757 146.558 102.963 1.00 103.77 93 ASP A CA 1
ATOM 639 C C . ASP A 1 125 ? 129.776 146.933 101.485 1.00 103.77 93 ASP A C 1
ATOM 640 O O . ASP A 1 125 ? 130.858 147.205 100.954 1.00 103.77 93 ASP A O 1
ATOM 642 N N . ARG A 1 126 ? 128.626 146.956 100.811 1.00 105.22 94 ARG A N 1
ATOM 643 C CA . ARG A 1 126 ? 128.580 147.292 99.394 1.00 105.22 94 ARG A CA 1
ATOM 644 C C . ARG A 1 126 ? 127.875 148.607 99.097 1.00 105.22 94 ARG A C 1
ATOM 645 O O . ARG A 1 126 ? 127.879 149.044 97.942 1.00 105.22 94 ARG A O 1
ATOM 653 N N . ILE A 1 127 ? 127.269 149.246 100.092 1.00 99.74 95 ILE A N 1
ATOM 654 C CA . ILE A 1 127 ? 126.654 150.553 99.916 1.00 99.74 95 ILE A CA 1
ATOM 655 C C . ILE A 1 127 ? 127.319 151.547 100.860 1.00 99.74 95 ILE A C 1
ATOM 656 O O . ILE A 1 127 ? 128.087 151.183 101.750 1.00 99.74 95 ILE A O 1
ATOM 661 N N . TRP A 1 128 ? 127.014 152.826 100.653 1.00 93.12 96 TRP A N 1
ATOM 662 C CA . TRP A 1 128 ? 127.545 153.869 101.516 1.00 93.12 96 TRP A CA 1
ATOM 663 C C . TRP A 1 128 ? 126.824 153.865 102.856 1.00 93.12 96 TRP A C 1
ATOM 664 O O . TRP A 1 128 ? 125.604 153.699 102.924 1.00 93.12 96 TRP A O 1
ATOM 675 N N . THR A 1 129 ? 127.587 154.051 103.926 1.00 89.24 97 THR A N 1
ATOM 676 C CA . THR A 1 129 ? 127.027 154.210 105.255 1.00 89.24 97 THR A CA 1
ATOM 677 C C . THR A 1 129 ? 127.664 155.412 105.938 1.00 89.24 97 THR A C 1
ATOM 678 O O . THR A 1 129 ? 128.831 155.730 105.686 1.00 89.24 97 THR A O 1
ATOM 682 N N . PRO A 1 130 ? 126.902 156.139 106.754 1.00 88.64 98 PRO A N 1
ATOM 683 C CA . PRO A 1 130 ? 127.492 157.261 107.491 1.00 88.64 98 PRO A CA 1
ATOM 684 C C . PRO A 1 130 ? 128.296 156.777 108.686 1.00 88.64 98 PRO A C 1
ATOM 685 O O . PRO A 1 130 ? 127.907 155.841 109.387 1.00 88.64 98 PRO A O 1
ATOM 689 N N . ASP A 1 131 ? 129.435 157.430 108.909 1.00 91.21 99 ASP A N 1
ATOM 690 C CA . ASP A 1 131 ? 130.325 157.082 110.013 1.00 91.21 99 ASP A CA 1
ATOM 691 C C . ASP A 1 131 ? 129.840 157.800 111.266 1.00 91.21 99 ASP A C 1
ATOM 692 O O . ASP A 1 131 ? 130.317 158.877 111.625 1.00 91.21 99 ASP A O 1
ATOM 694 N N . ILE A 1 132 ? 128.869 157.189 111.941 1.00 83.99 100 ILE A N 1
ATOM 695 C CA . ILE A 1 132 ? 128.299 157.727 113.170 1.00 83.99 100 ILE A CA 1
ATOM 696 C C . ILE A 1 132 ? 128.651 156.779 114.306 1.00 83.99 100 ILE A C 1
ATOM 697 O O . ILE A 1 132 ? 128.268 155.604 114.284 1.00 83.99 100 ILE A O 1
ATOM 702 N N . VAL A 1 133 ? 129.384 157.291 115.293 1.00 83.33 101 VAL A N 1
ATOM 703 C CA . VAL A 1 133 ? 129.838 156.520 116.438 1.00 83.33 101 VAL A CA 1
ATOM 704 C C . VAL A 1 133 ? 129.456 157.263 117.714 1.00 83.33 101 VAL A C 1
ATOM 705 O O . VAL A 1 133 ? 128.923 158.374 117.685 1.00 83.33 101 VAL A O 1
ATOM 709 N N . LEU A 1 134 ? 129.734 156.617 118.844 1.00 80.59 102 LEU A N 1
ATOM 710 C CA . LEU A 1 134 ? 129.551 157.244 120.144 1.00 80.59 102 LEU A CA 1
ATOM 711 C C . LEU A 1 134 ? 130.596 158.330 120.365 1.00 80.59 102 LEU A C 1
ATOM 712 O O . LEU A 1 134 ? 131.774 158.155 120.043 1.00 80.59 102 LEU A O 1
ATOM 717 N N . PHE A 1 135 ? 130.159 159.460 120.919 1.00 85.94 103 PHE A N 1
ATOM 718 C CA . PHE A 1 135 ? 131.093 160.525 121.263 1.00 85.94 103 PHE A CA 1
ATOM 719 C C . PHE A 1 135 ? 131.822 160.255 122.570 1.00 85.94 103 PHE A C 1
ATOM 720 O O . PHE A 1 135 ? 132.842 160.898 122.842 1.00 85.94 103 PHE A O 1
ATOM 728 N N . ASN A 1 136 ? 131.323 159.327 123.381 1.00 80.82 104 ASN A N 1
ATOM 729 C CA . ASN A 1 136 ? 131.912 158.994 124.672 1.00 80.82 104 ASN A CA 1
ATOM 730 C C . ASN A 1 136 ? 132.071 157.486 124.804 1.00 80.82 104 ASN A C 1
ATOM 731 O O . ASN A 1 136 ? 131.680 156.886 125.808 1.00 80.82 104 ASN A O 1
ATOM 736 N N . ASN A 1 137 ? 132.625 156.862 123.765 1.00 83.09 105 ASN A N 1
ATOM 737 C CA . ASN A 1 137 ? 132.814 155.418 123.746 1.00 83.09 105 ASN A CA 1
ATOM 738 C C . ASN A 1 137 ? 133.851 154.989 124.777 1.00 83.09 105 ASN A C 1
ATOM 739 O O . ASN A 1 137 ? 134.854 155.671 125.001 1.00 83.09 105 ASN A O 1
ATOM 744 N N . ALA A 1 138 ? 133.602 153.842 125.408 1.00 85.83 106 ALA A N 1
ATOM 745 C CA . ALA A 1 138 ? 134.400 153.389 126.541 1.00 85.83 106 ALA A CA 1
ATOM 746 C C . ALA A 1 138 ? 135.116 152.072 126.260 1.00 85.83 106 ALA A C 1
ATOM 747 O O . ALA A 1 138 ? 135.361 151.286 127.177 1.00 85.83 106 ALA A O 1
ATOM 749 N N . ASP A 1 139 ? 135.462 151.817 125.001 1.00 92.88 107 ASP A N 1
ATOM 750 C CA . ASP A 1 139 ? 136.239 150.640 124.640 1.00 92.88 107 ASP A CA 1
ATOM 751 C C . ASP A 1 139 ? 137.174 151.009 123.497 1.00 92.88 107 ASP A C 1
ATOM 752 O O . ASP A 1 139 ? 137.237 152.166 123.068 1.00 92.88 107 ASP A O 1
ATOM 757 N N . GLU A 1 140 ? 137.921 150.012 123.015 1.00 96.01 108 GLU A N 1
ATOM 758 C CA . GLU A 1 140 ? 138.948 150.266 122.008 1.00 96.01 108 GLU A CA 1
ATOM 759 C C . GLU A 1 140 ? 138.339 150.601 120.651 1.00 96.01 108 GLU A C 1
ATOM 760 O O . GLU A 1 140 ? 138.752 151.571 120.004 1.00 96.01 108 GLU A O 1
ATOM 762 N N . SER A 1 141 ? 137.358 149.821 120.205 1.00 97.53 109 SER A N 1
ATOM 763 C CA . SER A 1 141 ? 136.749 150.024 118.899 1.00 97.53 109 SER A CA 1
ATOM 764 C C . SER A 1 141 ? 135.247 149.808 118.998 1.00 97.53 109 SER A C 1
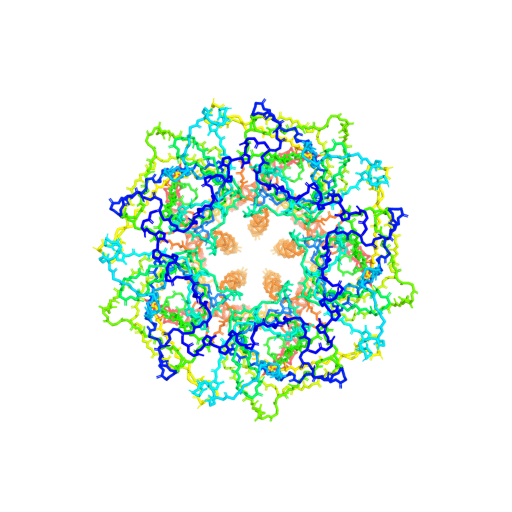ATOM 765 O O . SER A 1 141 ? 134.759 149.062 119.851 1.00 97.53 109 SER A O 1
ATOM 768 N N . TYR A 1 142 ? 134.519 150.474 118.107 1.00 92.98 110 TYR A N 1
ATOM 769 C CA . TYR A 1 142 ? 133.064 150.410 118.068 1.00 92.98 110 TYR A CA 1
ATOM 770 C C . TYR A 1 142 ? 132.640 149.304 117.110 1.00 92.98 110 TYR A C 1
ATOM 771 O O . TYR A 1 142 ? 132.906 149.385 115.905 1.00 92.98 110 TYR A O 1
ATOM 780 N N . ARG A 1 143 ? 131.981 148.278 117.643 1.00 96.15 111 ARG A N 1
ATOM 781 C CA . ARG A 1 143 ? 131.530 147.141 116.858 1.00 96.15 111 ARG A CA 1
ATOM 782 C C . ARG A 1 143 ? 130.059 146.873 117.141 1.00 96.15 111 ARG A C 1
ATOM 783 O O . ARG A 1 143 ? 129.531 147.254 118.188 1.00 96.15 111 ARG A O 1
ATOM 785 N N . TYR A 1 144 ? 129.405 146.209 116.193 1.00 96.18 112 TYR A N 1
ATOM 786 C CA . TYR A 1 144 ? 127.984 145.910 116.269 1.00 96.18 112 TYR A CA 1
ATOM 787 C C . TYR A 1 144 ? 127.759 144.417 116.463 1.00 96.18 112 TYR A C 1
ATOM 788 O O . TYR A 1 144 ? 128.599 143.590 116.095 1.00 96.18 112 TYR A O 1
ATOM 797 N N . VAL A 1 145 ? 126.611 144.080 117.053 1.00 100.83 113 VAL A N 1
ATOM 798 C CA . VAL A 1 145 ? 126.228 142.676 117.188 1.00 100.83 113 VAL A CA 1
ATOM 799 C C . VAL A 1 145 ? 125.802 142.117 115.836 1.00 100.83 113 VAL A C 1
ATOM 800 O O . VAL A 1 145 ? 126.335 141.105 115.367 1.00 100.83 113 VAL A O 1
ATOM 804 N N . VAL A 1 146 ? 124.842 142.772 115.188 1.00 100.24 114 VAL A N 1
ATOM 805 C CA . VAL A 1 146 ? 124.450 142.452 113.821 1.00 100.24 114 VAL A CA 1
ATOM 806 C C . VAL A 1 146 ? 124.589 143.708 112.968 1.00 100.24 114 VAL A C 1
ATOM 807 O O . VAL A 1 146 ? 124.041 144.765 113.304 1.00 100.24 114 VAL A O 1
ATOM 811 N N . ASP A 1 147 ? 125.371 143.604 111.895 1.00 100.69 115 ASP A N 1
ATOM 812 C CA . ASP A 1 147 ? 125.528 144.706 110.954 1.00 100.69 115 ASP A CA 1
ATOM 813 C C . ASP A 1 147 ? 125.594 144.195 109.521 1.00 100.69 115 ASP A C 1
ATOM 814 O O . ASP A 1 147 ? 126.264 144.801 108.677 1.00 100.69 115 ASP A O 1
ATOM 816 N N . LYS A 1 148 ? 124.914 143.088 109.229 1.00 102.52 116 LYS A N 1
ATOM 817 C CA . LYS A 1 148 ? 125.120 142.408 107.957 1.00 102.52 116 LYS A CA 1
ATOM 818 C C . LYS A 1 148 ? 124.033 142.728 106.939 1.00 102.52 116 LYS A C 1
ATOM 819 O O . LYS A 1 148 ? 124.161 142.350 105.771 1.00 102.52 116 LYS A O 1
ATOM 821 N N . LEU A 1 149 ? 122.947 143.379 107.352 1.00 98.03 117 LEU A N 1
ATOM 822 C CA . LEU A 1 149 ? 121.859 143.697 106.438 1.00 98.03 117 LEU A CA 1
ATOM 823 C C . LEU A 1 149 ? 121.402 145.135 106.641 1.00 98.03 117 LEU A C 1
ATOM 824 O O . LEU A 1 149 ? 121.569 145.718 107.715 1.00 98.03 117 LEU A O 1
ATOM 829 N N . ALA A 1 150 ? 120.816 145.698 105.585 1.00 91.16 118 ALA A N 1
ATOM 830 C CA . ALA A 1 150 ? 120.187 147.008 105.636 1.00 91.16 118 ALA A CA 1
ATOM 831 C C . ALA A 1 150 ? 119.047 147.034 104.630 1.00 91.16 118 ALA A C 1
ATOM 832 O O . ALA A 1 150 ? 119.202 146.575 103.493 1.00 91.16 118 ALA A O 1
ATOM 834 N N . VAL A 1 151 ? 117.910 147.573 105.057 1.00 91.31 119 VAL A N 1
ATOM 835 C CA . VAL A 1 151 ? 116.703 147.617 104.240 1.00 91.31 119 VAL A CA 1
ATOM 836 C C . VAL A 1 151 ? 116.729 148.871 103.378 1.00 91.31 119 VAL A C 1
ATOM 837 O O . VAL A 1 151 ? 116.901 149.984 103.888 1.00 91.31 119 VAL A O 1
ATOM 841 N N . VAL A 1 152 ? 116.560 148.690 102.072 1.00 93.85 120 VAL A N 1
ATOM 842 C CA . VAL A 1 152 ? 116.517 149.771 101.098 1.00 93.85 120 VAL A CA 1
ATOM 843 C C . VAL A 1 152 ? 115.161 149.717 100.407 1.00 93.85 120 VAL A C 1
ATOM 844 O O . VAL A 1 152 ? 114.732 148.648 99.954 1.00 93.85 120 VAL A O 1
ATOM 848 N N . TYR A 1 153 ? 114.482 150.858 100.362 1.00 98.83 121 TYR A N 1
ATOM 849 C CA . TYR A 1 153 ? 113.170 150.988 99.751 1.00 98.83 121 TYR A CA 1
ATOM 850 C C . TYR A 1 153 ? 113.294 151.534 98.333 1.00 98.83 121 TYR A C 1
ATOM 851 O O . TYR A 1 153 ? 114.359 151.976 97.899 1.00 98.83 121 TYR A O 1
ATOM 860 N N . TYR A 1 154 ? 112.172 151.505 97.609 1.00 104.36 122 TYR A N 1
ATOM 861 C CA . TYR A 1 154 ? 112.159 151.995 96.235 1.00 104.36 122 TYR A CA 1
ATOM 862 C C . TYR A 1 154 ? 112.211 153.513 96.155 1.00 104.36 122 TYR A C 1
ATOM 863 O O . TYR A 1 154 ? 112.524 154.053 95.088 1.00 104.36 122 TYR A O 1
ATOM 872 N N . THR A 1 155 ? 111.914 154.213 97.248 1.00 100.85 123 THR A N 1
ATOM 873 C CA . THR A 1 155 ? 112.009 155.667 97.279 1.00 100.85 123 THR A CA 1
ATOM 874 C C . THR A 1 155 ? 113.411 156.158 97.613 1.00 100.85 123 THR A C 1
ATOM 875 O O . THR A 1 155 ? 113.618 157.373 97.699 1.00 100.85 123 THR A O 1
ATOM 879 N N . GLY A 1 156 ? 114.366 155.254 97.815 1.00 96.06 124 GLY A N 1
ATOM 880 C CA . GLY A 1 156 ? 115.737 155.616 98.085 1.00 96.06 124 GLY A CA 1
ATOM 881 C C . GLY A 1 156 ? 116.094 155.708 99.552 1.00 96.06 124 GLY A C 1
ATOM 882 O O . GLY A 1 156 ? 117.286 155.765 99.877 1.00 96.06 124 GLY A O 1
ATOM 883 N N . LYS A 1 157 ? 115.107 155.731 100.442 1.00 90.85 125 LYS A N 1
ATOM 884 C CA . LYS A 1 157 ? 115.388 155.810 101.868 1.00 90.85 125 LYS A CA 1
ATOM 885 C C . LYS A 1 157 ? 115.902 154.466 102.372 1.00 90.85 125 LYS A C 1
ATOM 886 O O . LYS A 1 157 ? 115.402 153.407 101.980 1.00 90.85 125 LYS A O 1
ATOM 892 N N . VAL A 1 158 ? 116.924 154.513 103.221 1.00 85.01 126 VAL A N 1
ATOM 893 C CA . VAL A 1 158 ? 117.630 153.329 103.691 1.00 85.01 126 VAL A CA 1
ATOM 894 C C . VAL A 1 158 ? 117.548 153.289 105.210 1.00 85.01 126 VAL A C 1
ATOM 895 O O . VAL A 1 158 ? 117.888 154.273 105.884 1.00 85.01 126 VAL A O 1
ATOM 899 N N . MET A 1 159 ? 117.084 152.155 105.738 1.00 85.00 127 MET A N 1
ATOM 900 C CA . MET A 1 159 ? 117.136 151.818 107.151 1.00 85.00 127 MET A CA 1
ATOM 901 C C . MET A 1 159 ? 118.305 150.865 107.384 1.00 85.00 127 MET A C 1
ATOM 902 O O . MET A 1 159 ? 118.652 150.062 106.516 1.00 85.00 127 MET A O 1
ATOM 907 N N . TRP A 1 160 ? 118.923 150.948 108.561 1.00 81.41 128 TRP A N 1
ATOM 908 C CA . TRP A 1 160 ? 119.987 150.002 108.887 1.00 81.41 128 TRP A CA 1
ATOM 909 C C . TRP A 1 160 ? 119.633 149.150 110.100 1.00 81.41 128 TRP A C 1
ATOM 910 O O . TRP A 1 160 ? 119.560 147.922 109.985 1.00 81.41 128 TRP A O 1
ATOM 921 N N . VAL A 1 161 ? 119.353 149.798 111.231 1.00 79.44 129 VAL A N 1
ATOM 922 C CA . VAL A 1 161 ? 119.134 149.201 112.555 1.00 79.44 129 VAL A CA 1
ATOM 923 C C . VAL A 1 161 ? 120.210 148.168 112.899 1.00 79.44 129 VAL A C 1
ATOM 924 O O . VAL A 1 161 ? 119.955 146.960 112.782 1.00 79.44 129 VAL A O 1
ATOM 928 N N . PRO A 1 162 ? 121.440 148.565 113.251 1.00 82.74 130 PRO A N 1
ATOM 929 C CA . PRO A 1 162 ? 122.355 147.577 113.835 1.00 82.74 130 PRO A CA 1
ATOM 930 C C . PRO A 1 162 ? 122.223 147.481 115.347 1.00 82.74 130 PRO A C 1
ATOM 931 O O . PRO A 1 162 ? 122.372 148.480 116.057 1.00 82.74 130 PRO A O 1
ATOM 935 N N . HIS A 1 163 ? 121.929 146.283 115.848 1.00 89.02 131 HIS A N 1
ATOM 936 C CA . HIS A 1 163 ? 121.918 146.061 117.286 1.00 89.02 131 HIS A CA 1
ATOM 937 C C . HIS A 1 163 ? 123.342 146.065 117.822 1.00 89.02 131 HIS A C 1
ATOM 938 O O . HIS A 1 163 ? 124.282 145.642 117.144 1.00 89.02 131 HIS A O 1
ATOM 945 N N . ALA A 1 164 ? 123.503 146.545 119.053 1.00 83.23 132 ALA A N 1
ATOM 946 C CA . ALA A 1 164 ? 124.838 146.726 119.595 1.00 83.23 132 ALA A CA 1
ATOM 947 C C . ALA A 1 164 ? 124.802 146.669 121.113 1.00 83.23 132 ALA A C 1
ATOM 948 O O . ALA A 1 164 ? 123.755 146.845 121.752 1.00 83.23 132 ALA A O 1
ATOM 950 N N . ARG A 1 165 ? 125.977 146.401 121.674 1.00 80.79 133 ARG A N 1
ATOM 951 C CA . ARG A 1 165 ? 126.241 146.483 123.105 1.00 80.79 133 ARG A CA 1
ATOM 952 C C . ARG A 1 165 ? 127.124 147.708 123.312 1.00 80.79 133 ARG A C 1
ATOM 953 O O . ARG A 1 165 ? 128.300 147.709 122.940 1.00 80.79 133 ARG A O 1
ATOM 961 N N . LEU A 1 166 ? 126.552 148.744 123.909 1.00 79.24 134 LEU A N 1
ATOM 962 C CA . LEU A 1 166 ? 127.213 150.034 124.044 1.00 79.24 134 LEU A CA 1
ATOM 963 C C . LEU A 1 166 ? 127.794 150.180 125.443 1.00 79.24 134 LEU A C 1
ATOM 964 O O . LEU A 1 166 ? 127.083 150.007 126.441 1.00 79.24 134 LEU A O 1
ATOM 969 N N . ARG A 1 167 ? 129.084 150.492 125.510 1.00 83.24 135 ARG A N 1
ATOM 970 C CA . ARG A 1 167 ? 129.755 150.868 126.747 1.00 83.24 135 ARG A CA 1
ATOM 971 C C . ARG A 1 167 ? 130.004 152.366 126.669 1.00 83.24 135 ARG A C 1
ATOM 972 O O . ARG A 1 167 ? 130.847 152.820 125.888 1.00 83.24 135 ARG A O 1
ATOM 980 N N . SER A 1 168 ? 129.264 153.134 127.459 1.00 83.67 136 SER A N 1
ATOM 981 C CA . SER A 1 168 ? 129.272 154.586 127.352 1.00 83.67 136 SER A CA 1
ATOM 982 C C . SER A 1 168 ? 129.755 155.218 128.647 1.00 83.67 136 SER A C 1
ATOM 983 O O . SER A 1 168 ? 129.348 154.811 129.737 1.00 83.67 136 SER A O 1
ATOM 986 N N . PHE A 1 169 ? 130.632 156.210 128.525 1.00 86.17 137 PHE A N 1
ATOM 987 C CA . PHE A 1 169 ? 130.989 157.018 129.680 1.00 86.17 137 PHE A CA 1
ATOM 988 C C . PHE A 1 169 ? 129.832 157.932 130.052 1.00 86.17 137 PHE A C 1
ATOM 989 O O . PHE A 1 169 ? 129.196 158.538 129.187 1.00 86.17 137 PHE A O 1
ATOM 997 N N . CYS A 1 170 ? 129.561 158.028 131.349 1.00 94.22 138 CYS A N 1
ATOM 998 C CA . CYS A 1 170 ? 128.535 158.937 131.831 1.00 94.22 138 CYS A CA 1
ATOM 999 C C . CYS A 1 170 ? 128.927 159.427 133.214 1.00 94.22 138 CYS A C 1
ATOM 1000 O O . CYS A 1 170 ? 129.406 158.651 134.045 1.00 94.22 138 CYS A O 1
ATOM 1003 N N . VAL A 1 171 ? 128.741 160.723 133.443 1.00 93.19 139 VAL A N 1
ATOM 1004 C CA . VAL A 1 171 ? 129.097 161.320 134.721 1.00 93.19 139 VAL A CA 1
ATOM 1005 C C . VAL A 1 171 ? 128.045 160.953 135.761 1.00 93.19 139 VAL A C 1
ATOM 1006 O O . VAL A 1 171 ? 126.835 161.022 135.505 1.00 93.19 139 VAL A O 1
ATOM 1010 N N . LEU A 1 172 ? 128.533 160.482 136.914 1.00 90.60 140 LEU A N 1
ATOM 1011 C CA . LEU A 1 172 ? 127.628 160.147 138.039 1.00 90.60 140 LEU A CA 1
ATOM 1012 C C . LEU A 1 172 ? 128.212 160.737 139.323 1.00 90.60 140 LEU A C 1
ATOM 1013 O O . LEU A 1 172 ? 129.431 160.603 139.530 1.00 90.60 140 LEU A O 1
ATOM 1018 N N . ASP A 1 173 ? 127.390 161.409 140.126 1.00 89.38 141 ASP A N 1
ATOM 1019 C CA . ASP A 1 173 ? 127.801 161.959 141.412 1.00 89.38 141 ASP A CA 1
ATOM 1020 C C . ASP A 1 173 ? 127.218 161.082 142.511 1.00 89.38 141 ASP A C 1
ATOM 1021 O O . ASP A 1 173 ? 125.994 160.966 142.637 1.00 89.38 141 ASP A O 1
ATOM 1023 N N . LEU A 1 174 ? 128.093 160.467 143.300 1.00 84.52 142 LEU A N 1
ATOM 1024 C CA . LEU A 1 174 ? 127.674 159.563 144.370 1.00 84.52 142 LEU A CA 1
ATOM 1025 C C . LEU A 1 174 ? 127.544 160.289 145.706 1.00 84.52 142 LEU A C 1
ATOM 1026 O O . LEU A 1 174 ? 128.136 159.897 146.708 1.00 84.52 142 LEU A O 1
ATOM 1031 N N . SER A 1 175 ? 126.761 161.364 145.724 1.00 86.08 143 SER A N 1
ATOM 1032 C CA . SER A 1 175 ? 126.484 162.081 146.960 1.00 86.08 143 SER A CA 1
ATOM 1033 C C . SER A 1 175 ? 125.333 161.472 147.748 1.00 86.08 143 SER A C 1
ATOM 1034 O O . SER A 1 175 ? 125.079 161.903 148.877 1.00 86.08 143 SER A O 1
ATOM 1037 N N . ARG A 1 176 ? 124.635 160.490 147.182 1.00 88.83 144 ARG A N 1
ATOM 1038 C CA . ARG A 1 176 ? 123.534 159.814 147.857 1.00 88.83 144 ARG A CA 1
ATOM 1039 C C . ARG A 1 176 ? 123.628 158.312 147.643 1.00 88.83 144 ARG A C 1
ATOM 1040 O O . ARG A 1 176 ? 122.620 157.631 147.443 1.00 88.83 144 ARG A O 1
ATOM 1048 N N . PHE A 1 177 ? 124.842 157.781 147.668 1.00 85.11 145 PHE A N 1
ATOM 1049 C CA . PHE A 1 177 ? 125.037 156.343 147.523 1.00 85.11 145 PHE A CA 1
ATOM 1050 C C . PHE A 1 177 ? 124.555 155.627 148.781 1.00 85.11 145 PHE A C 1
ATOM 1051 O O . PHE A 1 177 ? 124.930 156.020 149.890 1.00 85.11 145 PHE A O 1
ATOM 1059 N N . PRO A 1 178 ? 123.733 154.572 148.658 1.00 86.25 146 PRO A N 1
ATOM 1060 C CA . PRO A 1 178 ? 123.220 153.992 147.415 1.00 86.25 146 PRO A CA 1
ATOM 1061 C C . PRO A 1 178 ? 121.769 154.351 147.079 1.00 86.25 146 PRO A C 1
ATOM 1062 O O . PRO A 1 178 ? 121.176 153.693 146.227 1.00 86.25 146 PRO A O 1
ATOM 1066 N N . PHE A 1 179 ? 121.199 155.359 147.733 1.00 88.98 147 PHE A N 1
ATOM 1067 C CA . PHE A 1 179 ? 119.828 155.783 147.435 1.00 88.98 147 PHE A CA 1
ATOM 1068 C C . PHE A 1 179 ? 119.809 156.894 146.389 1.00 88.98 147 PHE A C 1
ATOM 1069 O O . PHE A 1 179 ? 119.219 157.953 146.595 1.00 88.98 147 PHE A O 1
ATOM 1077 N N . ASP A 1 180 ? 120.457 156.662 145.251 1.00 89.75 148 ASP A N 1
ATOM 1078 C CA . ASP A 1 180 ? 120.760 157.720 144.301 1.00 89.75 148 ASP A CA 1
ATOM 1079 C C . ASP A 1 180 ? 119.952 157.569 143.019 1.00 89.75 148 ASP A C 1
ATOM 1080 O O . ASP A 1 180 ? 119.834 156.469 142.468 1.00 89.75 148 ASP A O 1
ATOM 1085 N N . SER A 1 181 ? 119.397 158.686 142.555 1.00 91.32 149 SER A N 1
ATOM 1086 C CA . SER A 1 181 ? 118.773 158.786 141.244 1.00 91.32 149 SER A CA 1
ATOM 1087 C C . SER A 1 181 ? 119.807 159.338 140.276 1.00 91.32 149 SER A C 1
ATOM 1088 O O . SER A 1 181 ? 120.516 160.295 140.605 1.00 91.32 149 SER A O 1
ATOM 1091 N N . GLN A 1 182 ? 119.907 158.736 139.098 1.00 90.02 150 GLN A N 1
ATOM 1092 C CA . GLN A 1 182 ? 121.022 159.033 138.217 1.00 90.02 150 GLN A CA 1
ATOM 1093 C C . GLN A 1 182 ? 120.528 159.507 136.857 1.00 90.02 150 GLN A C 1
ATOM 1094 O O . GLN A 1 182 ? 119.329 159.547 136.588 1.00 90.02 150 GLN A O 1
ATOM 1100 N N . MET A 1 183 ? 121.483 159.870 136.001 1.00 90.70 151 MET A N 1
ATOM 1101 C CA . MET A 1 183 ? 121.193 160.244 134.618 1.00 90.70 151 MET A CA 1
ATOM 1102 C C . MET A 1 183 ? 122.453 160.018 133.796 1.00 90.70 151 MET A C 1
ATOM 1103 O O . MET A 1 183 ? 123.450 160.721 133.988 1.00 90.70 151 MET A O 1
ATOM 1108 N N . CYS A 1 184 ? 122.412 159.051 132.884 1.00 89.88 152 CYS A N 1
ATOM 1109 C CA . CYS A 1 184 ? 123.537 158.769 132.005 1.00 89.88 152 CYS A CA 1
ATOM 1110 C C . CYS A 1 184 ? 123.158 159.057 130.560 1.00 89.88 152 CYS A C 1
ATOM 1111 O O . CYS A 1 184 ? 122.044 158.752 130.123 1.00 89.88 152 CYS A O 1
ATOM 1114 N N . THR A 1 185 ? 124.095 159.641 129.820 1.00 85.99 153 THR A N 1
ATOM 1115 C CA . THR A 1 185 ? 123.843 160.117 128.470 1.00 85.99 153 THR A CA 1
ATOM 1116 C C . THR A 1 185 ? 124.601 159.286 127.444 1.00 85.99 153 THR A C 1
ATOM 1117 O O . THR A 1 185 ? 125.729 158.842 127.679 1.00 85.99 153 THR A O 1
ATOM 1121 N N . LEU A 1 186 ? 123.957 159.082 126.299 1.00 80.95 154 LEU A N 1
ATOM 1122 C CA . LEU A 1 186 ? 124.548 158.439 125.133 1.00 80.95 154 LEU A CA 1
ATOM 1123 C C . LEU A 1 186 ? 124.555 159.467 124.013 1.00 80.95 154 LEU A C 1
ATOM 1124 O O . LEU A 1 186 ? 123.492 159.960 123.619 1.00 80.95 154 LEU A O 1
ATOM 1129 N N . VAL A 1 187 ? 125.737 159.801 123.511 1.00 80.91 155 VAL A N 1
ATOM 1130 C CA . VAL A 1 187 ? 125.884 160.827 122.488 1.00 80.91 155 VAL A CA 1
ATOM 1131 C C . VAL A 1 187 ? 126.331 160.149 121.203 1.00 80.91 155 VAL A C 1
ATOM 1132 O O . VAL A 1 187 ? 127.381 159.499 121.172 1.00 80.91 155 VAL A O 1
ATOM 1136 N N . PHE A 1 188 ? 125.546 160.311 120.143 1.00 78.76 156 PHE A N 1
ATOM 1137 C CA . PHE A 1 188 ? 125.834 159.696 118.856 1.00 78.76 156 PHE A CA 1
ATOM 1138 C C . PHE A 1 188 ? 126.084 160.781 117.822 1.00 78.76 156 PHE A C 1
ATOM 1139 O O . PHE A 1 188 ? 125.355 161.772 117.769 1.00 78.76 156 PHE A O 1
ATOM 1147 N N . GLY A 1 189 ? 127.111 160.601 117.002 1.00 88.36 157 GLY A N 1
ATOM 1148 C CA . GLY A 1 189 ? 127.388 161.608 115.995 1.00 88.36 157 GLY A CA 1
ATOM 1149 C C . GLY A 1 189 ? 128.546 161.200 115.117 1.00 88.36 157 GLY A C 1
ATOM 1150 O O . GLY A 1 189 ? 129.177 160.159 115.320 1.00 88.36 157 GLY A O 1
ATOM 1151 N N . SER A 1 190 ? 128.821 162.050 114.134 1.00 94.86 158 SER A N 1
ATOM 1152 C CA . SER A 1 190 ? 129.879 161.811 113.163 1.00 94.86 158 SER A CA 1
ATOM 1153 C C . SER A 1 190 ? 131.111 162.622 113.537 1.00 94.86 158 SER A C 1
ATOM 1154 O O . SER A 1 190 ? 131.011 163.825 113.795 1.00 94.86 158 SER A O 1
ATOM 1157 N N . TRP A 1 191 ? 132.265 161.960 113.575 1.00 97.13 159 TRP A N 1
ATOM 1158 C CA . TRP A 1 191 ? 133.538 162.621 113.833 1.00 97.13 159 TRP A CA 1
ATOM 1159 C C . TRP A 1 191 ? 134.331 162.866 112.555 1.00 97.13 159 TRP A C 1
ATOM 1160 O O . TRP A 1 191 ? 135.439 163.406 112.605 1.00 97.13 159 TRP A O 1
ATOM 1171 N N . THR A 1 192 ? 133.785 162.476 111.406 1.00 102.16 160 THR A N 1
ATOM 1172 C CA . THR A 1 192 ? 134.447 162.693 110.127 1.00 102.16 160 THR A CA 1
ATOM 1173 C C . THR A 1 192 ? 133.682 163.689 109.271 1.00 102.16 160 THR A C 1
ATOM 1174 O O . THR A 1 192 ? 134.247 164.686 108.808 1.00 102.16 160 THR A O 1
ATOM 1178 N N . HIS A 1 193 ? 132.396 163.434 109.052 1.00 103.48 161 HIS A N 1
ATOM 1179 C CA . HIS A 1 193 ? 131.571 164.342 108.271 1.00 103.48 161 HIS A CA 1
ATOM 1180 C C . HIS A 1 193 ? 131.061 165.474 109.152 1.00 103.48 161 HIS A C 1
ATOM 1181 O O . HIS A 1 193 ? 130.571 165.239 110.261 1.00 103.48 161 HIS A O 1
ATOM 1188 N N . ASP A 1 194 ? 131.175 166.702 108.659 1.00 106.03 162 ASP A N 1
ATOM 1189 C CA . ASP A 1 194 ? 130.695 167.871 109.376 1.00 106.03 162 ASP A CA 1
ATOM 1190 C C . ASP A 1 194 ? 129.216 168.093 109.063 1.00 106.03 162 ASP A C 1
ATOM 1191 O O . ASP A 1 194 ? 128.549 167.235 108.480 1.00 106.03 162 ASP A O 1
ATOM 1196 N N . VAL A 1 195 ? 128.688 169.252 109.468 1.00 103.29 163 VAL A N 1
ATOM 1197 C CA . VAL A 1 195 ? 127.292 169.595 109.202 1.00 103.29 163 VAL A CA 1
ATOM 1198 C C . VAL A 1 195 ? 127.062 169.804 107.707 1.00 103.29 163 VAL A C 1
ATOM 1199 O O . VAL A 1 195 ? 126.020 169.407 107.166 1.00 103.29 163 VAL A O 1
ATOM 1203 N N . SER A 1 196 ? 128.047 170.362 107.000 1.00 104.64 164 SER A N 1
ATOM 1204 C CA . SER A 1 196 ? 127.917 170.575 105.564 1.00 104.64 164 SER A CA 1
ATOM 1205 C C . SER A 1 196 ? 128.022 169.289 104.749 1.00 104.64 164 SER A C 1
ATOM 1206 O O . SER A 1 196 ? 127.801 169.333 103.534 1.00 104.64 164 SER A O 1
ATOM 1209 N N . SER A 1 197 ? 128.358 168.156 105.368 1.00 103.08 165 SER A N 1
ATOM 1210 C CA . SER A 1 197 ? 128.387 166.872 104.676 1.00 103.08 165 SER A CA 1
ATOM 1211 C C . SER A 1 197 ? 127.185 166.004 105.034 1.00 103.08 165 SER A C 1
ATOM 1212 O O . SER A 1 197 ? 126.430 165.598 104.147 1.00 103.08 165 SER A O 1
ATOM 1215 N N . VAL A 1 198 ? 126.989 165.708 106.319 1.00 96.53 166 VAL A N 1
ATOM 1216 C CA . VAL A 1 198 ? 125.812 164.989 106.791 1.00 96.53 166 VAL A CA 1
ATOM 1217 C C . VAL A 1 198 ? 125.121 165.841 107.846 1.00 96.53 166 VAL A C 1
ATOM 1218 O O . VAL A 1 198 ? 125.693 166.787 108.392 1.00 96.53 166 VAL A O 1
ATOM 1222 N N . ASN A 1 199 ? 123.867 165.502 108.126 1.00 93.13 167 ASN A N 1
ATOM 1223 C CA . ASN A 1 199 ? 123.081 166.206 109.136 1.00 93.13 167 ASN A CA 1
ATOM 1224 C C . ASN A 1 199 ? 122.393 165.156 109.998 1.00 93.13 167 ASN A C 1
ATOM 1225 O O . ASN A 1 199 ? 121.487 164.458 109.533 1.00 93.13 167 ASN A O 1
ATOM 1230 N N . VAL A 1 200 ? 122.838 165.035 111.244 1.00 86.00 168 VAL A N 1
ATOM 1231 C CA . VAL A 1 200 ? 122.240 164.102 112.192 1.00 86.00 168 VAL A CA 1
ATOM 1232 C C . VAL A 1 200 ? 120.939 164.698 112.709 1.00 86.00 168 VAL A C 1
ATOM 1233 O O . VAL A 1 200 ? 120.925 165.807 113.255 1.00 86.00 168 VAL A O 1
ATOM 1237 N N . THR A 1 201 ? 119.842 163.964 112.543 1.00 87.10 169 THR A N 1
ATOM 1238 C CA . THR A 1 201 ? 118.525 164.459 112.912 1.00 87.10 169 THR A CA 1
ATOM 1239 C C . THR A 1 201 ? 117.812 163.431 113.774 1.00 87.10 169 THR A C 1
ATOM 1240 O O . THR A 1 201 ? 117.777 162.246 113.433 1.00 87.10 169 THR A O 1
ATOM 1244 N N . LEU A 1 202 ? 117.257 163.885 114.893 1.00 85.87 170 LEU A N 1
ATOM 1245 C CA . LEU A 1 202 ? 116.324 163.067 115.653 1.00 85.87 170 LEU A CA 1
ATOM 1246 C C . LEU A 1 202 ? 115.028 162.925 114.869 1.00 85.87 170 LEU A C 1
ATOM 1247 O O . LEU A 1 202 ? 114.670 163.787 114.062 1.00 85.87 170 LEU A O 1
ATOM 1252 N N . ARG A 1 203 ? 114.325 161.818 115.085 1.00 92.14 171 ARG A N 1
ATOM 1253 C CA . ARG A 1 203 ? 113.029 161.635 114.451 1.00 92.14 171 ARG A CA 1
ATOM 1254 C C . ARG A 1 203 ? 111.933 162.084 115.410 1.00 92.14 171 ARG A C 1
ATOM 1255 O O . ARG A 1 203 ? 111.855 161.611 116.550 1.00 92.14 171 ARG A O 1
ATOM 1257 N N . ASN A 1 204 ? 111.112 163.028 114.961 1.00 111.99 172 ASN A N 1
ATOM 1258 C CA . ASN A 1 204 ? 110.044 163.572 115.784 1.00 111.99 172 ASN A CA 1
ATOM 1259 C C . ASN A 1 204 ? 108.721 162.846 115.586 1.00 111.99 172 ASN A C 1
ATOM 1260 O O . ASN A 1 204 ? 107.745 163.166 116.272 1.00 111.99 172 ASN A O 1
ATOM 1262 N N . GLN A 1 205 ? 108.665 161.877 114.666 1.00 113.68 173 GLN A N 1
ATOM 1263 C CA . GLN A 1 205 ? 107.439 161.117 114.451 1.00 113.68 173 GLN A CA 1
ATOM 1264 C C . GLN A 1 205 ? 107.164 160.154 115.599 1.00 113.68 173 GLN A C 1
ATOM 1265 O O . GLN A 1 205 ? 106.006 159.796 115.840 1.00 113.68 173 GLN A O 1
ATOM 1267 N N . SER A 1 206 ? 108.204 159.725 116.311 1.00 111.12 174 SER A N 1
ATOM 1268 C CA . SER A 1 206 ? 108.069 158.854 117.477 1.00 111.12 174 SER A CA 1
ATOM 1269 C C . SER A 1 206 ? 108.675 159.572 118.679 1.00 111.12 174 SER A C 1
ATOM 1270 O O . SER A 1 206 ? 109.838 159.359 119.028 1.00 111.12 174 SER A O 1
ATOM 1273 N N . LYS A 1 207 ? 107.878 160.430 119.309 1.00 113.12 175 LYS A N 1
ATOM 1274 C CA . LYS A 1 207 ? 108.285 161.130 120.528 1.00 113.12 175 LYS A CA 1
ATOM 1275 C C . LYS A 1 207 ? 107.757 160.395 121.760 1.00 113.12 175 LYS A C 1
ATOM 1276 O O . LYS A 1 207 ? 107.010 160.936 122.574 1.00 113.12 175 LYS A O 1
ATOM 1278 N N . VAL A 1 208 ? 108.163 159.137 121.886 1.00 111.28 176 VAL A N 1
ATOM 1279 C CA . VAL A 1 208 ? 107.648 158.254 122.916 1.00 111.28 176 VAL A CA 1
ATOM 1280 C C . VAL A 1 208 ? 108.666 158.132 124.044 1.00 111.28 176 VAL A C 1
ATOM 1281 O O . VAL A 1 208 ? 109.830 158.508 123.912 1.00 111.28 176 VAL A O 1
ATOM 1285 N N . GLN A 1 209 ? 108.212 157.599 125.177 1.00 107.68 177 GLN A N 1
ATOM 1286 C CA . GLN A 1 209 ? 109.063 157.314 126.322 1.00 107.68 177 GLN A CA 1
ATOM 1287 C C . GLN A 1 209 ? 108.790 155.897 126.806 1.00 107.68 177 GLN A C 1
ATOM 1288 O O . GLN A 1 209 ? 107.656 155.414 126.745 1.00 107.68 177 GLN A O 1
ATOM 1290 N N . TYR A 1 210 ? 109.838 155.234 127.286 1.00 98.71 178 TYR A N 1
ATOM 1291 C CA . TYR A 1 210 ? 109.770 153.838 127.700 1.00 98.71 178 TYR A CA 1
ATOM 1292 C C . TYR A 1 210 ? 110.434 153.680 129.062 1.00 98.71 178 TYR A C 1
ATOM 1293 O O . TYR A 1 210 ? 111.075 154.600 129.577 1.00 98.71 178 TYR A O 1
ATOM 1302 N N . MET A 1 211 ? 110.277 152.495 129.651 1.00 96.63 179 MET A N 1
ATOM 1303 C CA . MET A 1 211 ? 110.831 152.219 130.968 1.00 96.63 179 MET A CA 1
ATOM 1304 C C . MET A 1 211 ? 111.204 150.747 131.069 1.00 96.63 179 MET A C 1
ATOM 1305 O O . MET A 1 211 ? 110.588 149.889 130.432 1.00 96.63 179 MET A O 1
ATOM 1307 N N . ILE A 1 212 ? 112.224 150.468 131.878 1.00 95.58 180 ILE A N 1
ATOM 1308 C CA . ILE A 1 212 ? 112.687 149.115 132.163 1.00 95.58 180 ILE A CA 1
ATOM 1309 C C . ILE A 1 212 ? 112.682 148.936 133.676 1.00 95.58 180 ILE A C 1
ATOM 1310 O O . ILE A 1 212 ? 113.294 149.728 134.404 1.00 95.58 180 ILE A O 1
ATOM 1315 N N . ASP A 1 213 ? 111.989 147.901 134.149 1.00 100.90 181 ASP A N 1
ATOM 1316 C CA . ASP A 1 213 ? 111.866 147.637 135.581 1.00 100.90 181 ASP A CA 1
ATOM 1317 C C . ASP A 1 213 ? 112.898 146.585 135.978 1.00 100.90 181 ASP A C 1
ATOM 1318 O O . ASP A 1 213 ? 112.582 145.417 136.202 1.00 100.90 181 ASP A O 1
ATOM 1320 N N . GLY A 1 214 ? 114.154 147.015 136.063 1.00 99.63 182 GLY A N 1
ATOM 1321 C CA . GLY A 1 214 ? 115.206 146.148 136.543 1.00 99.63 182 GLY A CA 1
ATOM 1322 C C . GLY A 1 214 ? 115.161 145.980 138.050 1.00 99.63 182 GLY A C 1
ATOM 1323 O O . GLY A 1 214 ? 114.559 146.767 138.780 1.00 99.63 182 GLY A O 1
ATOM 1324 N N . LYS A 1 215 ? 115.820 144.918 138.521 1.00 97.72 183 LYS A N 1
ATOM 1325 C CA . LYS A 1 215 ? 115.873 144.666 139.957 1.00 97.72 183 LYS A CA 1
ATOM 1326 C C . LYS A 1 215 ? 116.851 145.602 140.653 1.00 97.72 183 LYS A C 1
ATOM 1327 O O . LYS A 1 215 ? 116.730 145.842 141.860 1.00 97.72 183 LYS A O 1
ATOM 1333 N N . GLU A 1 216 ? 117.826 146.132 139.918 1.00 96.84 184 GLU A N 1
ATOM 1334 C CA . GLU A 1 216 ? 118.715 147.169 140.426 1.00 96.84 184 GLU A CA 1
ATOM 1335 C C . GLU A 1 216 ? 118.205 148.561 140.095 1.00 96.84 184 GLU A C 1
ATOM 1336 O O . GLU A 1 216 ? 117.930 149.360 140.994 1.00 96.84 184 GLU A O 1
ATOM 1342 N N . TRP A 1 217 ? 118.070 148.856 138.807 1.00 89.87 185 TRP A N 1
ATOM 1343 C CA . TRP A 1 217 ? 117.782 150.199 138.332 1.00 89.87 185 TRP A CA 1
ATOM 1344 C C . TRP A 1 217 ? 116.363 150.237 137.786 1.00 89.87 185 TRP A C 1
ATOM 1345 O O . TRP A 1 217 ? 115.986 149.390 136.968 1.00 89.87 185 TRP A O 1
ATOM 1356 N N . GLN A 1 218 ? 115.581 151.211 138.236 1.00 92.51 186 GLN A N 1
ATOM 1357 C CA . GLN A 1 218 ? 114.302 151.521 137.605 1.00 92.51 186 GLN A CA 1
ATOM 1358 C C . GLN A 1 218 ? 114.606 152.513 136.492 1.00 92.51 186 GLN A C 1
ATOM 1359 O O . GLN A 1 218 ? 114.582 153.729 136.687 1.00 92.51 186 GLN A O 1
ATOM 1365 N N . VAL A 1 219 ? 114.922 151.990 135.312 1.00 89.66 187 VAL A N 1
ATOM 1366 C CA . VAL A 1 219 ? 115.427 152.821 134.227 1.00 89.66 187 VAL A CA 1
ATOM 1367 C C . VAL A 1 219 ? 114.252 153.484 133.526 1.00 89.66 187 VAL A C 1
ATOM 1368 O O . VAL A 1 219 ? 113.305 152.813 133.106 1.00 89.66 187 VAL A O 1
ATOM 1372 N N . THR A 1 220 ? 114.299 154.806 133.413 1.00 88.14 188 THR A N 1
ATOM 1373 C CA . THR A 1 220 ? 113.332 155.536 132.613 1.00 88.14 188 THR A CA 1
ATOM 1374 C C . THR A 1 220 ? 114.066 156.426 131.620 1.00 88.14 188 THR A C 1
ATOM 1375 O O . THR A 1 220 ? 115.199 156.857 131.857 1.00 88.14 188 THR A O 1
ATOM 1379 N N . SER A 1 221 ? 113.426 156.663 130.486 1.00 92.02 189 SER A N 1
ATOM 1380 C CA . SER A 1 221 ? 114.065 157.352 129.380 1.00 92.02 189 SER A CA 1
ATOM 1381 C C . SER A 1 221 ? 113.642 158.814 129.329 1.00 92.02 189 SER A C 1
ATOM 1382 O O . SER A 1 221 ? 112.565 159.194 129.795 1.00 92.02 189 SER A O 1
ATOM 1385 N N . VAL A 1 222 ? 114.516 159.630 128.740 1.00 86.62 190 VAL A N 1
ATOM 1386 C CA . VAL A 1 222 ? 114.301 161.057 128.547 1.00 86.62 190 VAL A CA 1
ATOM 1387 C C . VAL A 1 222 ? 114.234 161.296 127.042 1.00 86.62 190 VAL A C 1
ATOM 1388 O O . VAL A 1 222 ? 114.897 160.591 126.273 1.00 86.62 190 VAL A O 1
ATOM 1392 N N . GLN A 1 223 ? 113.358 162.217 126.618 1.00 93.62 191 GLN A N 1
ATOM 1393 C CA . GLN A 1 223 ? 113.218 162.672 125.232 1.00 93.62 191 GLN A CA 1
ATOM 1394 C C . GLN A 1 223 ? 114.554 163.170 124.689 1.00 93.62 191 GLN A C 1
ATOM 1395 O O . GLN A 1 223 ? 115.101 164.142 125.224 1.00 93.62 191 GLN A O 1
ATOM 1401 N N . PRO A 1 224 ? 115.126 162.525 123.667 1.00 85.92 192 PRO A N 1
ATOM 1402 C CA . PRO A 1 224 ? 116.433 162.956 123.154 1.00 85.92 192 PRO A CA 1
ATOM 1403 C C . PRO A 1 224 ? 116.372 164.301 122.444 1.00 85.92 192 PRO A C 1
ATOM 1404 O O . PRO A 1 224 ? 115.350 164.691 121.873 1.00 85.92 192 PRO A O 1
ATOM 1408 N N . LYS A 1 225 ? 117.494 165.014 122.492 1.00 90.51 193 LYS A N 1
ATOM 1409 C CA . LYS A 1 225 ? 117.623 166.310 121.848 1.00 90.51 193 LYS A CA 1
ATOM 1410 C C . LYS A 1 225 ? 118.894 166.342 121.014 1.00 90.51 193 LYS A C 1
ATOM 1411 O O . LYS A 1 225 ? 119.725 165.433 121.064 1.00 90.51 193 LYS A O 1
ATOM 1413 N N . ARG A 1 226 ? 119.044 167.415 120.245 1.00 99.82 194 ARG A N 1
ATOM 1414 C CA . ARG A 1 226 ? 120.208 167.611 119.397 1.00 99.82 194 ARG A CA 1
ATOM 1415 C C . ARG A 1 226 ? 121.085 168.703 119.988 1.00 99.82 194 ARG A C 1
ATOM 1416 O O . ARG A 1 226 ? 120.609 169.806 120.272 1.00 99.82 194 ARG A O 1
ATOM 1424 N N . TYR A 1 227 ? 122.364 168.391 120.181 1.00 108.01 195 TYR A N 1
ATOM 1425 C CA . TYR A 1 227 ? 123.334 169.363 120.664 1.00 108.01 195 TYR A CA 1
ATOM 1426 C C . TYR A 1 227 ? 124.509 169.391 119.700 1.00 108.01 195 TYR A C 1
ATOM 1427 O O . TYR A 1 227 ? 124.981 168.342 119.253 1.00 108.01 195 TYR A O 1
ATOM 1436 N N . GLN A 1 228 ? 124.977 170.593 119.392 1.00 111.13 196 GLN A N 1
ATOM 1437 C CA . GLN A 1 228 ? 125.915 170.825 118.302 1.00 111.13 196 GLN A CA 1
ATOM 1438 C C . GLN A 1 228 ? 127.300 171.092 118.880 1.00 111.13 196 GLN A C 1
ATOM 1439 O O . GLN A 1 228 ? 127.488 172.046 119.640 1.00 111.13 196 GLN A O 1
ATOM 1445 N N . TRP A 1 229 ? 128.263 170.251 118.512 1.00 110.50 197 TRP A N 1
ATOM 1446 C CA . TRP A 1 229 ? 129.652 170.407 118.934 1.00 110.50 197 TRP A CA 1
ATOM 1447 C C . TRP A 1 229 ? 130.447 171.084 117.826 1.00 110.50 197 TRP A C 1
ATOM 1448 O O . TRP A 1 229 ? 130.302 170.756 116.646 1.00 110.50 197 TRP A O 1
ATOM 1459 N N . THR A 1 230 ? 131.291 172.035 118.213 1.00 117.10 198 THR A N 1
ATOM 1460 C CA . THR A 1 230 ? 132.102 172.768 117.254 1.00 117.10 198 THR A CA 1
ATOM 1461 C C . THR A 1 230 ? 133.489 172.142 117.134 1.00 117.10 198 THR A C 1
ATOM 1462 O O . THR A 1 230 ? 133.920 171.354 117.980 1.00 117.10 198 THR A O 1
ATOM 1466 N N . TYR A 1 231 ? 134.178 172.494 116.052 1.00 115.08 199 TYR A N 1
ATOM 1467 C CA . TYR A 1 231 ? 135.548 172.058 115.810 1.00 115.08 199 TYR A CA 1
ATOM 1468 C C . TYR A 1 231 ? 136.313 173.209 115.167 1.00 115.08 199 TYR A C 1
ATOM 1469 O O . TYR A 1 231 ? 135.923 173.701 114.105 1.00 115.08 199 TYR A O 1
ATOM 1478 N N . ASN A 1 232 ? 137.381 173.647 115.852 1.00 120.05 200 ASN A N 1
ATOM 1479 C CA . ASN A 1 232 ? 138.201 174.842 115.581 1.00 120.05 200 ASN A CA 1
ATOM 1480 C C . ASN A 1 232 ? 137.384 176.108 115.297 1.00 120.05 200 ASN A C 1
ATOM 1481 O O . ASN A 1 232 ? 137.828 176.988 114.552 1.00 120.05 200 ASN A O 1
ATOM 1483 N N . SER A 1 233 ? 136.187 176.195 115.896 1.00 122.05 201 SER A N 1
ATOM 1484 C CA . SER A 1 233 ? 135.265 177.336 115.864 1.00 122.05 201 SER A CA 1
ATOM 1485 C C . SER A 1 233 ? 134.780 177.718 114.464 1.00 122.05 201 SER A C 1
ATOM 1486 O O . SER A 1 233 ? 134.147 178.763 114.287 1.00 122.05 201 SER A O 1
ATOM 1488 N N . ASN A 1 234 ? 135.066 176.885 113.461 1.00 124.54 202 ASN A N 1
ATOM 1489 C CA . ASN A 1 234 ? 134.566 177.113 112.110 1.00 124.54 202 ASN A CA 1
ATOM 1490 C C . ASN A 1 234 ? 133.723 175.923 111.666 1.00 124.54 202 ASN A C 1
ATOM 1491 O O . ASN A 1 234 ? 132.575 176.097 111.239 1.00 124.54 202 ASN A O 1
ATOM 1493 N N . GLU A 1 235 ? 134.267 174.713 111.757 1.00 121.66 203 GLU A N 1
ATOM 1494 C CA . GLU A 1 235 ? 133.563 173.501 111.366 1.00 121.66 203 GLU A CA 1
ATOM 1495 C C . GLU A 1 235 ? 132.681 173.035 112.516 1.00 121.66 203 GLU A C 1
ATOM 1496 O O . GLU A 1 235 ? 133.125 172.958 113.665 1.00 121.66 203 GLU A O 1
ATOM 1498 N N . ASN A 1 236 ? 131.429 172.727 112.205 1.00 116.04 204 ASN A N 1
ATOM 1499 C CA . ASN A 1 236 ? 130.492 172.226 113.197 1.00 116.04 204 ASN A CA 1
ATOM 1500 C C . ASN A 1 236 ? 130.288 170.728 113.013 1.00 116.04 204 ASN A C 1
ATOM 1501 O O . ASN A 1 236 ? 130.207 170.224 111.890 1.00 116.04 204 ASN A O 1
ATOM 1506 N N . TYR A 1 237 ? 130.221 170.014 114.134 1.00 107.04 205 TYR A N 1
ATOM 1507 C CA . TYR A 1 237 ? 130.068 168.561 114.142 1.00 107.04 205 TYR A CA 1
ATOM 1508 C C . TYR A 1 237 ? 128.856 168.233 115.006 1.00 107.04 205 TYR A C 1
ATOM 1509 O O . TYR A 1 237 ? 128.960 168.173 116.236 1.00 107.04 205 TYR A O 1
ATOM 1518 N N . ALA A 1 238 ? 127.711 168.016 114.364 1.00 100.35 206 ALA A N 1
ATOM 1519 C CA . ALA A 1 238 ? 126.457 167.835 115.078 1.00 100.35 206 ALA A CA 1
ATOM 1520 C C . ALA A 1 238 ? 126.368 166.428 115.667 1.00 100.35 206 ALA A C 1
ATOM 1521 O O . ALA A 1 238 ? 127.200 165.555 115.409 1.00 100.35 206 ALA A O 1
ATOM 1523 N N . GLY A 1 239 ? 125.333 166.212 116.475 1.00 94.65 207 GLY A N 1
ATOM 1524 C CA . GLY A 1 239 ? 125.114 164.917 117.089 1.00 94.65 207 GLY A CA 1
ATOM 1525 C C . GLY A 1 239 ? 123.901 164.902 117.993 1.00 94.65 207 GLY A C 1
ATOM 1526 O O . GLY A 1 239 ? 123.507 165.930 118.548 1.00 94.65 207 GLY A O 1
ATOM 1527 N N . ILE A 1 240 ? 123.302 163.725 118.140 1.00 82.28 208 ILE A N 1
ATOM 1528 C CA . ILE A 1 240 ? 122.172 163.530 119.037 1.00 82.28 208 ILE A CA 1
ATOM 1529 C C . ILE A 1 240 ? 122.699 163.171 120.421 1.00 82.28 208 ILE A C 1
ATOM 1530 O O . ILE A 1 240 ? 123.805 162.630 120.568 1.00 82.28 208 ILE A O 1
ATOM 1535 N N . ILE A 1 241 ? 121.927 163.524 121.446 1.00 81.78 209 ILE A N 1
ATOM 1536 C CA . ILE A 1 241 ? 122.206 163.156 122.827 1.00 81.78 209 ILE A CA 1
ATOM 1537 C C . ILE A 1 241 ? 120.930 162.573 123.426 1.00 81.78 209 ILE A C 1
ATOM 1538 O O . ILE A 1 241 ? 119.829 163.082 123.184 1.00 81.78 209 ILE A O 1
ATOM 1543 N N . THR A 1 242 ? 121.068 161.457 124.134 1.00 81.34 210 THR A N 1
ATOM 1544 C CA . THR A 1 242 ? 119.934 160.745 124.706 1.00 81.34 210 THR A CA 1
ATOM 1545 C C . THR A 1 242 ? 120.233 160.422 126.159 1.00 81.34 210 THR A C 1
ATOM 1546 O O . THR A 1 242 ? 121.164 159.667 126.450 1.00 81.34 210 THR A O 1
ATOM 1550 N N . GLY A 1 243 ? 119.441 160.981 127.066 1.00 86.44 211 GLY A N 1
ATOM 1551 C CA . GLY A 1 243 ? 119.602 160.717 128.482 1.00 86.44 211 GLY A CA 1
ATOM 1552 C C . GLY A 1 243 ? 118.667 159.604 128.925 1.00 86.44 211 GLY A C 1
ATOM 1553 O O . GLY A 1 243 ? 117.546 159.488 128.437 1.00 86.44 211 GLY A O 1
ATOM 1554 N N . ILE A 1 244 ? 119.160 158.765 129.830 1.00 82.72 212 ILE A N 1
ATOM 1555 C CA . ILE A 1 244 ? 118.340 157.774 130.512 1.00 82.72 212 ILE A CA 1
ATOM 1556 C C . ILE A 1 244 ? 118.524 157.985 132.013 1.00 82.72 212 ILE A C 1
ATOM 1557 O O . ILE A 1 244 ? 119.646 158.202 132.491 1.00 82.72 212 ILE A O 1
ATOM 1562 N N . LYS A 1 245 ? 117.409 158.027 132.737 1.00 83.86 213 LYS A N 1
ATOM 1563 C CA . LYS A 1 245 ? 117.394 158.428 134.143 1.00 83.86 213 LYS A CA 1
ATOM 1564 C C . LYS A 1 245 ? 117.342 157.178 135.010 1.00 83.86 213 LYS A C 1
ATOM 1565 O O . LYS A 1 245 ? 116.271 156.634 135.283 1.00 83.86 213 LYS A O 1
ATOM 1571 N N . LEU A 1 246 ? 118.511 156.720 135.447 1.00 85.67 214 LEU A N 1
ATOM 1572 C CA . LEU A 1 246 ? 118.593 155.536 136.285 1.00 85.67 214 LEU A CA 1
ATOM 1573 C C . LEU A 1 246 ? 118.209 155.877 137.723 1.00 85.67 214 LEU A C 1
ATOM 1574 O O . LEU A 1 246 ? 118.356 157.013 138.180 1.00 85.67 214 LEU A O 1
ATOM 1579 N N . LYS A 1 247 ? 117.705 154.873 138.435 1.00 89.91 215 LYS A N 1
ATOM 1580 C CA . LYS A 1 247 ? 117.291 155.037 139.826 1.00 89.91 215 LYS A CA 1
ATOM 1581 C C . LYS A 1 247 ? 117.594 153.739 140.559 1.00 89.91 215 LYS A C 1
ATOM 1582 O O . LYS A 1 247 ? 116.949 152.720 140.297 1.00 89.91 215 LYS A O 1
ATOM 1588 N N . ARG A 1 248 ? 118.556 153.776 141.479 1.00 87.91 216 ARG A N 1
ATOM 1589 C CA . ARG A 1 248 ? 118.987 152.563 142.163 1.00 87.91 216 ARG A CA 1
ATOM 1590 C C . ARG A 1 248 ? 117.966 152.160 143.217 1.00 87.91 216 ARG A C 1
ATOM 1591 O O . ARG A 1 248 ? 117.744 152.886 144.190 1.00 87.91 216 ARG A O 1
ATOM 1599 N N . THR A 1 249 ? 117.343 150.998 143.017 1.00 94.16 217 THR A N 1
ATOM 1600 C CA . THR A 1 249 ? 116.435 150.391 143.991 1.00 94.16 217 THR A CA 1
ATOM 1601 C C . THR A 1 249 ? 117.058 149.051 144.371 1.00 94.16 217 THR A C 1
ATOM 1602 O O . THR A 1 249 ? 116.741 148.013 143.788 1.00 94.16 217 THR A O 1
ATOM 1606 N N . SER A 1 250 ? 117.949 149.076 145.358 1.00 91.38 218 SER A N 1
ATOM 1607 C CA . SER A 1 250 ? 118.781 147.926 145.673 1.00 91.38 218 SER A CA 1
ATOM 1608 C C . SER A 1 250 ? 118.513 147.445 147.087 1.00 91.38 218 SER A C 1
ATOM 1609 O O . SER A 1 250 ? 118.247 148.239 147.994 1.00 91.38 218 SER A O 1
ATOM 1612 N N . ILE A 1 251 ? 118.591 146.128 147.264 1.00 87.08 219 ILE A N 1
ATOM 1613 C CA . ILE A 1 251 ? 118.594 145.527 148.590 1.00 87.08 219 ILE A CA 1
ATOM 1614 C C . ILE A 1 251 ? 119.962 144.930 148.903 1.00 87.08 219 ILE A C 1
ATOM 1615 O O . ILE A 1 251 ? 120.217 144.511 150.041 1.00 87.08 219 ILE A O 1
ATOM 1620 N N . TYR A 1 252 ? 120.865 144.918 147.921 1.00 83.06 220 TYR A N 1
ATOM 1621 C CA . TYR A 1 252 ? 122.221 144.432 148.139 1.00 83.06 220 TYR A CA 1
ATOM 1622 C C . TYR A 1 252 ? 123.029 145.417 148.975 1.00 83.06 220 TYR A C 1
ATOM 1623 O O . TYR A 1 252 ? 123.562 145.055 150.027 1.00 83.06 220 TYR A O 1
ATOM 1632 N N . TYR A 1 253 ? 123.127 146.668 148.511 1.00 83.59 221 TYR A N 1
ATOM 1633 C CA . TYR A 1 253 ? 123.968 147.655 149.181 1.00 83.59 221 TYR A CA 1
ATOM 1634 C C . TYR A 1 253 ? 123.415 148.052 150.542 1.00 83.59 221 TYR A C 1
ATOM 1635 O O . TYR A 1 253 ? 124.191 148.407 151.436 1.00 83.59 221 TYR A O 1
ATOM 1644 N N . GLN A 1 254 ? 122.094 147.991 150.718 1.00 84.69 222 GLN A N 1
ATOM 1645 C CA . GLN A 1 254 ? 121.498 148.219 152.030 1.00 84.69 222 GLN A CA 1
ATOM 1646 C C . GLN A 1 254 ? 121.924 147.152 153.030 1.00 84.69 222 GLN A C 1
ATOM 1647 O O . GLN A 1 254 ? 122.431 147.482 154.106 1.00 84.69 222 GLN A O 1
ATOM 1653 N N . TYR A 1 255 ? 121.796 145.879 152.657 1.00 79.38 223 TYR A N 1
ATOM 1654 C CA . TYR A 1 255 ? 122.132 144.775 153.550 1.00 79.38 223 TYR A CA 1
ATOM 1655 C C . TYR A 1 255 ? 123.630 144.687 153.812 1.00 79.38 223 TYR A C 1
ATOM 1656 O O . TYR A 1 255 ? 124.050 144.298 154.906 1.00 79.38 223 TYR A O 1
ATOM 1665 N N . VAL A 1 256 ? 124.451 145.061 152.831 1.00 77.18 224 VAL A N 1
ATOM 1666 C CA . VAL A 1 256 ? 125.896 144.979 153.010 1.00 77.18 224 VAL A CA 1
ATOM 1667 C C . VAL A 1 256 ? 126.431 146.183 153.788 1.00 77.18 224 VAL A C 1
ATOM 1668 O O . VAL A 1 256 ? 127.318 146.029 154.636 1.00 77.18 224 VAL A O 1
ATOM 1672 N N . PHE A 1 257 ? 125.882 147.378 153.571 1.00 78.22 225 PHE A N 1
ATOM 1673 C CA . PHE A 1 257 ? 126.505 148.572 154.127 1.00 78.22 225 PHE A CA 1
ATOM 1674 C C . PHE A 1 257 ? 125.662 149.321 155.147 1.00 78.22 225 PHE A C 1
ATOM 1675 O O . PHE A 1 257 ? 126.216 149.815 156.132 1.00 78.22 225 PHE A O 1
ATOM 1683 N N . ILE A 1 258 ? 124.349 149.445 154.944 1.00 77.46 226 ILE A N 1
ATOM 1684 C CA . ILE A 1 258 ? 123.535 150.291 155.812 1.00 77.46 226 ILE A CA 1
ATOM 1685 C C . ILE A 1 258 ? 123.309 149.627 157.166 1.00 77.46 226 ILE A C 1
ATOM 1686 O O . ILE A 1 258 ? 123.510 150.249 158.214 1.00 77.46 226 ILE A O 1
ATOM 1691 N N . MET A 1 259 ? 122.904 148.354 157.169 1.00 74.67 227 MET A N 1
ATOM 1692 C CA . MET A 1 259 ? 122.622 147.695 158.445 1.00 74.67 227 MET A CA 1
ATOM 1693 C C . MET A 1 259 ? 123.843 147.372 159.324 1.00 74.67 227 MET A C 1
ATOM 1694 O O . MET A 1 259 ? 123.702 147.493 160.555 1.00 74.67 227 MET A O 1
ATOM 1699 N N . PRO A 1 260 ? 125.043 147.000 158.820 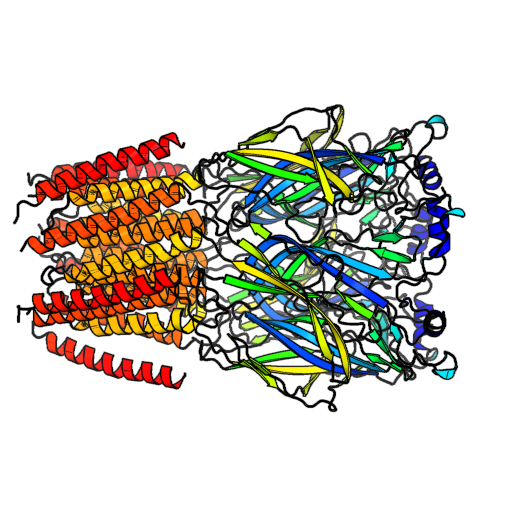1.00 71.28 228 PRO A N 1
ATOM 1700 C CA . PRO A 1 260 ? 126.152 146.844 159.775 1.00 71.28 228 PRO A CA 1
ATOM 1701 C C . PRO A 1 260 ? 126.649 148.164 160.322 1.00 71.28 228 PRO A C 1
ATOM 1702 O O . PRO A 1 260 ? 127.083 148.206 161.477 1.00 71.28 228 PRO A O 1
ATOM 1706 N N . THR A 1 261 ? 126.568 149.244 159.541 1.00 69.44 229 THR A N 1
ATOM 1707 C CA . THR A 1 261 ? 126.982 150.551 160.040 1.00 69.44 229 THR A CA 1
ATOM 1708 C C . THR A 1 261 ? 126.047 151.048 161.134 1.00 69.44 229 THR A C 1
ATOM 1709 O O . THR A 1 261 ? 126.509 151.546 162.168 1.00 69.44 229 THR A O 1
ATOM 1713 N N . VAL A 1 262 ? 124.733 150.883 160.949 1.00 71.36 230 VAL A N 1
ATOM 1714 C CA . VAL A 1 262 ? 123.807 151.344 161.977 1.00 71.36 230 VAL A CA 1
ATOM 1715 C C . VAL A 1 262 ? 123.847 150.411 163.186 1.00 71.36 230 VAL A C 1
ATOM 1716 O O . VAL A 1 262 ? 123.646 150.857 164.322 1.00 71.36 230 VAL A O 1
ATOM 1720 N N . LEU A 1 263 ? 124.186 149.129 162.998 1.00 71.39 231 LEU A N 1
ATOM 1721 C CA . LEU A 1 263 ? 124.268 148.272 164.174 1.00 71.39 231 LEU A CA 1
ATOM 1722 C C . LEU A 1 263 ? 125.571 148.494 164.942 1.00 71.39 231 LEU A C 1
ATOM 1723 O O . LEU A 1 263 ? 125.582 148.378 166.173 1.00 71.39 231 LEU A O 1
ATOM 1728 N N . LEU A 1 264 ? 126.669 148.812 164.252 1.00 69.57 232 LEU A N 1
ATOM 1729 C CA . LEU A 1 264 ? 127.883 149.212 164.956 1.00 69.57 232 LEU A CA 1
ATOM 1730 C C . LEU A 1 264 ? 127.699 150.556 165.648 1.00 69.57 232 LEU A C 1
ATOM 1731 O O . LEU A 1 264 ? 128.270 150.780 166.723 1.00 69.57 232 LEU A O 1
ATOM 1736 N N . ALA A 1 265 ? 126.885 151.443 165.064 1.00 73.90 233 ALA A N 1
ATOM 1737 C CA . ALA A 1 265 ? 126.469 152.652 165.766 1.00 73.90 233 ALA A CA 1
ATOM 1738 C C . ALA A 1 265 ? 125.670 152.316 167.018 1.00 73.90 233 ALA A C 1
ATOM 1739 O O . ALA A 1 265 ? 125.849 152.949 168.062 1.00 73.90 233 ALA A O 1
ATOM 1741 N N . PHE A 1 266 ? 124.787 151.317 166.926 1.00 75.41 234 PHE A N 1
ATOM 1742 C CA . PHE A 1 266 ? 124.003 150.883 168.079 1.00 75.41 234 PHE A CA 1
ATOM 1743 C C . PHE A 1 266 ? 124.896 150.332 169.186 1.00 75.41 234 PHE A C 1
ATOM 1744 O O . PHE A 1 266 ? 124.697 150.647 170.364 1.00 75.41 234 PHE A O 1
ATOM 1752 N N . LEU A 1 267 ? 125.906 149.539 168.821 1.00 73.01 235 LEU A N 1
ATOM 1753 C CA . LEU A 1 267 ? 126.847 149.009 169.809 1.00 73.01 235 LEU A CA 1
ATOM 1754 C C . LEU A 1 267 ? 127.699 150.114 170.432 1.00 73.01 235 LEU A C 1
ATOM 1755 O O . LEU A 1 267 ? 127.976 150.086 171.641 1.00 73.01 235 LEU A O 1
ATOM 1760 N N . THR A 1 268 ? 128.111 151.099 169.625 1.00 73.21 236 THR A N 1
ATOM 1761 C CA . THR A 1 268 ? 128.876 152.227 170.149 1.00 73.21 236 THR A CA 1
ATOM 1762 C C . THR A 1 268 ? 128.036 153.074 171.100 1.00 73.21 236 THR A C 1
ATOM 1763 O O . THR A 1 268 ? 128.550 153.580 172.105 1.00 73.21 236 THR A O 1
ATOM 1767 N N . LEU A 1 269 ? 126.743 153.226 170.809 1.00 82.09 237 LEU A N 1
ATOM 1768 C CA . LEU A 1 269 ? 125.836 153.841 171.772 1.00 82.09 237 LEU A CA 1
ATOM 1769 C C . LEU A 1 269 ? 125.649 152.993 173.024 1.00 82.09 237 LEU A C 1
ATOM 1770 O O . LEU A 1 269 ? 125.506 153.549 174.112 1.00 82.09 237 LEU A O 1
ATOM 1775 N N . LEU A 1 270 ? 125.652 151.662 172.907 1.00 80.14 238 LEU A N 1
ATOM 1776 C CA . LEU A 1 270 ? 125.521 150.830 174.104 1.00 80.14 238 LEU A CA 1
ATOM 1777 C C . LEU A 1 270 ? 126.780 150.820 174.960 1.00 80.14 238 LEU A C 1
ATOM 1778 O O . LEU A 1 270 ? 126.719 150.396 176.120 1.00 80.14 238 LEU A O 1
ATOM 1783 N N . MET A 1 271 ? 127.914 151.229 174.394 1.00 80.95 239 MET A N 1
ATOM 1784 C CA . MET A 1 271 ? 129.196 151.168 175.103 1.00 80.95 239 MET A CA 1
ATOM 1785 C C . MET A 1 271 ? 129.286 151.942 176.433 1.00 80.95 239 MET A C 1
ATOM 1786 O O . MET A 1 271 ? 129.806 151.358 177.398 1.00 80.95 239 MET A O 1
ATOM 1791 N N . PRO A 1 272 ? 128.833 153.202 176.580 1.00 86.79 240 PRO A N 1
ATOM 1792 C CA . PRO A 1 272 ? 129.089 153.904 177.858 1.00 86.79 240 PRO A CA 1
ATOM 1793 C C . PRO A 1 272 ? 128.267 153.443 179.063 1.00 86.79 240 PRO A C 1
ATOM 1794 O O . PRO A 1 272 ? 128.455 154.009 180.147 1.00 86.79 240 PRO A O 1
ATOM 1798 N N . PHE A 1 273 ? 127.376 152.457 178.951 1.00 92.42 241 PHE A N 1
ATOM 1799 C CA . PHE A 1 273 ? 126.835 151.834 180.158 1.00 92.42 241 PHE A CA 1
ATOM 1800 C C . PHE A 1 273 ? 127.766 150.814 180.795 1.00 92.42 241 PHE A C 1
ATOM 1801 O O . PHE A 1 273 ? 127.461 150.332 181.892 1.00 92.42 241 PHE A O 1
ATOM 1809 N N . ILE A 1 274 ? 128.870 150.469 180.153 1.00 88.12 242 ILE A N 1
ATOM 1810 C CA . ILE A 1 274 ? 129.813 149.530 180.767 1.00 88.12 242 ILE A CA 1
ATOM 1811 C C . ILE A 1 274 ? 130.575 150.240 181.881 1.00 88.12 242 ILE A C 1
ATOM 1812 O O . ILE A 1 274 ? 131.125 151.331 181.651 1.00 88.12 242 ILE A O 1
ATOM 1817 N N . PRO A 1 275 ? 130.605 149.690 183.098 1.00 94.20 243 PRO A N 1
ATOM 1818 C CA . PRO A 1 275 ? 131.369 150.323 184.172 1.00 94.20 243 PRO A CA 1
ATOM 1819 C C . PRO A 1 275 ? 132.858 150.220 183.913 1.00 94.20 243 PRO A C 1
ATOM 1820 O O . PRO A 1 275 ? 133.349 149.189 183.421 1.00 94.20 243 PRO A O 1
ATOM 1824 N N . PRO A 1 276 ? 133.624 151.276 184.211 1.00 99.10 244 PRO A N 1
ATOM 1825 C CA . PRO A 1 276 ? 135.050 151.277 183.853 1.00 99.10 244 PRO A CA 1
ATOM 1826 C C . PRO A 1 276 ? 135.913 150.360 184.703 1.00 99.10 244 PRO A C 1
ATOM 1827 O O . PRO A 1 276 ? 137.000 149.977 184.253 1.00 99.10 244 PRO A O 1
ATOM 1831 N N . LEU A 1 277 ? 135.474 149.993 185.903 1.00 102.33 245 LEU A N 1
ATOM 1832 C CA . LEU A 1 277 ? 136.339 149.267 186.836 1.00 102.33 245 LEU A CA 1
ATOM 1833 C C . LEU A 1 277 ? 136.180 147.754 186.698 1.00 102.33 245 LEU A C 1
ATOM 1834 O O . LEU A 1 277 ? 136.026 147.033 187.682 1.00 102.33 245 LEU A O 1
ATOM 1839 N N . GLY A 1 278 ? 136.221 147.263 185.464 1.00 96.75 246 GLY A N 1
ATOM 1840 C CA . GLY A 1 278 ? 136.251 145.834 185.227 1.00 96.75 246 GLY A CA 1
ATOM 1841 C C . GLY A 1 278 ? 137.225 145.450 184.134 1.00 96.75 246 GLY A C 1
ATOM 1842 O O . GLY A 1 278 ? 137.519 144.264 183.943 1.00 96.75 246 GLY A O 1
ATOM 1843 N N . LYS A 1 279 ? 137.704 146.468 183.407 1.00 96.33 247 LYS A N 1
ATOM 1844 C CA . LYS A 1 279 ? 138.600 146.335 182.252 1.00 96.33 247 LYS A CA 1
ATOM 1845 C C . LYS A 1 279 ? 138.005 145.449 181.153 1.00 96.33 247 LYS A C 1
ATOM 1846 O O . LYS A 1 279 ? 138.633 144.496 180.685 1.00 96.33 247 LYS A O 1
ATOM 1848 N N . GLU A 1 280 ? 136.776 145.770 180.736 1.00 91.36 248 GLU A N 1
ATOM 1849 C CA . GLU A 1 280 ? 136.232 145.236 179.495 1.00 91.36 248 GLU A CA 1
ATOM 1850 C C . GLU A 1 280 ? 135.797 146.326 178.530 1.00 91.36 248 GLU A C 1
ATOM 1851 O O . GLU A 1 280 ? 135.428 146.010 177.394 1.00 91.36 248 GLU A O 1
ATOM 1857 N N . ARG A 1 281 ? 135.808 147.591 178.954 1.00 83.81 249 ARG A N 1
ATOM 1858 C CA . ARG A 1 281 ? 135.375 148.681 178.087 1.00 83.81 249 ARG A CA 1
ATOM 1859 C C . ARG A 1 281 ? 136.395 148.953 176.987 1.00 83.81 249 ARG A C 1
ATOM 1860 O O . ARG A 1 281 ? 136.021 149.259 175.848 1.00 83.81 249 ARG A O 1
ATOM 1868 N N . ILE A 1 282 ? 137.686 148.840 177.312 1.00 78.29 250 ILE A N 1
ATOM 1869 C CA . ILE A 1 282 ? 138.740 149.148 176.349 1.00 78.29 250 ILE A CA 1
ATOM 1870 C C . ILE A 1 282 ? 138.811 148.085 175.259 1.00 78.29 250 ILE A C 1
ATOM 1871 O O . ILE A 1 282 ? 138.972 148.405 174.073 1.00 78.29 250 ILE A O 1
ATOM 1876 N N . THR A 1 283 ? 138.691 146.807 175.633 1.00 75.64 251 THR A N 1
ATOM 1877 C CA . THR A 1 283 ? 138.694 145.755 174.622 1.00 75.64 251 THR A CA 1
ATOM 1878 C C . THR A 1 283 ? 137.412 145.773 173.795 1.00 75.64 251 THR A C 1
ATOM 1879 O O . THR A 1 283 ? 137.439 145.427 172.609 1.00 75.64 251 THR A O 1
ATOM 1883 N N . TYR A 1 284 ? 136.302 146.236 174.382 1.00 72.13 252 TYR A N 1
ATOM 1884 C CA . TYR A 1 284 ? 135.076 146.439 173.620 1.00 72.13 252 TYR A CA 1
ATOM 1885 C C . TYR A 1 284 ? 135.263 147.549 172.592 1.00 72.13 252 TYR A C 1
ATOM 1886 O O . TYR A 1 284 ? 134.852 147.410 171.433 1.00 72.13 252 TYR A O 1
ATOM 1895 N N . GLY A 1 285 ? 135.910 148.644 173.001 1.00 72.90 253 GLY A N 1
ATOM 1896 C CA . GLY A 1 285 ? 136.160 149.743 172.082 1.00 72.90 253 GLY A CA 1
ATOM 1897 C C . GLY A 1 285 ? 137.117 149.379 170.966 1.00 72.90 253 GLY A C 1
ATOM 1898 O O . GLY A 1 285 ? 136.927 149.784 169.816 1.00 72.90 253 GLY A O 1
ATOM 1899 N N . ILE A 1 286 ? 138.141 148.584 171.277 1.00 69.51 254 ILE A N 1
ATOM 1900 C CA . ILE A 1 286 ? 139.053 148.171 170.221 1.00 69.51 254 ILE A CA 1
ATOM 1901 C C . ILE A 1 286 ? 138.411 147.105 169.332 1.00 69.51 254 ILE A C 1
ATOM 1902 O O . ILE A 1 286 ? 138.764 146.992 168.150 1.00 69.51 254 ILE A O 1
ATOM 1907 N N . GLY A 1 287 ? 137.427 146.361 169.848 1.00 66.18 255 GLY A N 1
ATOM 1908 C CA . GLY A 1 287 ? 136.645 145.491 168.986 1.00 66.18 255 GLY A CA 1
ATOM 1909 C C . GLY A 1 287 ? 135.759 146.259 168.024 1.00 66.18 255 GLY A C 1
ATOM 1910 O O . GLY A 1 287 ? 135.612 145.868 166.861 1.00 66.18 255 GLY A O 1
ATOM 1911 N N . LEU A 1 288 ? 135.156 147.359 168.492 1.00 67.17 256 LEU A N 1
ATOM 1912 C CA . LEU A 1 288 ? 134.468 148.270 167.573 1.00 67.17 256 LEU A CA 1
ATOM 1913 C C . LEU A 1 288 ? 135.419 148.894 166.563 1.00 67.17 256 LEU A C 1
ATOM 1914 O O . LEU A 1 288 ? 135.030 149.101 165.409 1.00 67.17 256 LEU A O 1
ATOM 1919 N N . VAL A 1 289 ? 136.654 149.200 166.975 1.00 64.72 257 VAL A N 1
ATOM 1920 C CA . VAL A 1 289 ? 137.653 149.741 166.052 1.00 64.72 257 VAL A CA 1
ATOM 1921 C C . VAL A 1 289 ? 137.956 148.736 164.945 1.00 64.72 257 VAL A C 1
ATOM 1922 O O . VAL A 1 289 ? 137.956 149.078 163.756 1.00 64.72 257 VAL A O 1
ATOM 1926 N N . LEU A 1 290 ? 138.154 147.470 165.318 1.00 64.44 258 LEU A N 1
ATOM 1927 C CA . LEU A 1 290 ? 138.465 146.440 164.331 1.00 64.44 258 LEU A CA 1
ATOM 1928 C C . LEU A 1 290 ? 137.269 146.125 163.434 1.00 64.44 258 LEU A C 1
ATOM 1929 O O . LEU A 1 290 ? 137.432 145.931 162.221 1.00 64.44 258 LEU A O 1
ATOM 1934 N N . GLY A 1 291 ? 136.061 146.087 164.003 1.00 64.37 259 GLY A N 1
ATOM 1935 C CA . GLY A 1 291 ? 134.875 145.842 163.196 1.00 64.37 259 GLY A CA 1
ATOM 1936 C C . GLY A 1 291 ? 134.570 146.974 162.234 1.00 64.37 259 GLY A C 1
ATOM 1937 O O . GLY A 1 291 ? 134.204 146.738 161.078 1.00 64.37 259 GLY A O 1
ATOM 1938 N N . CYS A 1 292 ? 134.738 148.219 162.686 1.00 68.70 260 CYS A N 1
ATOM 1939 C CA . CYS A 1 292 ? 134.548 149.359 161.802 1.00 68.70 260 CYS A CA 1
ATOM 1940 C C . CYS A 1 292 ? 135.657 149.451 160.763 1.00 68.70 260 CYS A C 1
ATOM 1941 O O . CYS A 1 292 ? 135.416 149.942 159.659 1.00 68.70 260 CYS A O 1
ATOM 1944 N N . THR A 1 293 ? 136.862 148.968 161.084 1.00 64.04 261 THR A N 1
ATOM 1945 C CA . THR A 1 293 ? 137.919 148.887 160.080 1.00 64.04 261 THR A CA 1
ATOM 1946 C C . THR A 1 293 ? 137.583 147.860 159.005 1.00 64.04 261 THR A C 1
ATOM 1947 O O . THR A 1 293 ? 137.821 148.099 157.816 1.00 64.04 261 THR A O 1
ATOM 1951 N N . LEU A 1 294 ? 137.018 146.717 159.409 1.00 64.57 262 LEU A N 1
ATOM 1952 C CA . LEU A 1 294 ? 136.573 145.719 158.437 1.00 64.57 262 LEU A CA 1
ATOM 1953 C C . LEU A 1 294 ? 135.440 146.252 157.564 1.00 64.57 262 LEU A C 1
ATOM 1954 O O . LEU A 1 294 ? 135.424 146.023 156.348 1.00 64.57 262 LEU A O 1
ATOM 1959 N N . LEU A 1 295 ? 134.494 146.978 158.170 1.00 68.77 263 LEU A N 1
ATOM 1960 C CA . LEU A 1 295 ? 133.410 147.597 157.410 1.00 68.77 263 LEU A CA 1
ATOM 1961 C C . LEU A 1 295 ? 133.920 148.681 156.468 1.00 68.77 263 LEU A C 1
ATOM 1962 O O . LEU A 1 295 ? 133.421 148.816 155.341 1.00 68.77 263 LEU A O 1
ATOM 1967 N N . LEU A 1 296 ? 134.919 149.450 156.907 1.00 68.58 264 LEU A N 1
ATOM 1968 C CA . LEU A 1 296 ? 135.579 150.420 156.047 1.00 68.58 264 LEU A CA 1
ATOM 1969 C C . LEU A 1 296 ? 136.295 149.746 154.891 1.00 68.58 264 LEU A C 1
ATOM 1970 O O . LEU A 1 296 ? 136.352 150.299 153.791 1.00 68.58 264 LEU A O 1
ATOM 1975 N N . MET A 1 297 ? 136.827 148.548 155.116 1.00 66.61 265 MET A N 1
ATOM 1976 C CA . MET A 1 297 ? 137.534 147.862 154.045 1.00 66.61 265 MET A CA 1
ATOM 1977 C C . MET A 1 297 ? 136.550 147.289 153.029 1.00 66.61 265 MET A C 1
ATOM 1978 O O . MET A 1 297 ? 136.810 147.318 151.817 1.00 66.61 265 MET A O 1
ATOM 1983 N N . MET A 1 298 ? 135.388 146.817 153.514 1.00 72.93 266 MET A N 1
ATOM 1984 C CA . MET A 1 298 ? 134.250 146.491 152.645 1.00 72.93 266 MET A CA 1
ATOM 1985 C C . MET A 1 298 ? 133.880 147.672 151.759 1.00 72.93 266 MET A C 1
ATOM 1986 O O . MET A 1 298 ? 133.796 147.551 150.526 1.00 72.93 266 MET A O 1
ATOM 1991 N N . LEU A 1 299 ? 133.675 148.831 152.390 1.00 73.60 267 LEU A N 1
ATOM 1992 C CA . LEU A 1 299 ? 133.194 150.008 151.680 1.00 73.60 267 LEU A CA 1
ATOM 1993 C C . LEU A 1 299 ? 134.232 150.513 150.686 1.00 73.60 267 LEU A C 1
ATOM 1994 O O . LEU A 1 299 ? 133.895 150.818 149.541 1.00 73.60 267 LEU A O 1
ATOM 1999 N N . SER A 1 300 ? 135.508 150.529 151.086 1.00 72.02 268 SER A N 1
ATOM 2000 C CA . SER A 1 300 ? 136.579 150.959 150.195 1.00 72.02 268 SER A CA 1
ATOM 2001 C C . SER A 1 300 ? 136.776 149.988 149.038 1.00 72.02 268 SER A C 1
ATOM 2002 O O . SER A 1 300 ? 137.202 150.402 147.956 1.00 72.02 268 SER A O 1
ATOM 2005 N N . ASP A 1 301 ? 136.487 148.698 149.246 1.00 73.79 269 ASP A N 1
ATOM 2006 C CA . ASP A 1 301 ? 136.495 147.757 148.133 1.00 73.79 269 ASP A CA 1
ATOM 2007 C C . ASP A 1 301 ? 135.361 148.060 147.164 1.00 73.79 269 ASP A C 1
ATOM 2008 O O . ASP A 1 301 ? 135.527 147.911 145.948 1.00 73.79 269 ASP A O 1
ATOM 2013 N N . ARG A 1 302 ? 134.207 148.494 147.674 1.00 76.35 270 ARG A N 1
ATOM 2014 C CA . ARG A 1 302 ? 133.077 148.740 146.780 1.00 76.35 270 ARG A CA 1
ATOM 2015 C C . ARG A 1 302 ? 133.001 150.179 146.279 1.00 76.35 270 ARG A C 1
ATOM 2016 O O . ARG A 1 302 ? 132.587 150.402 145.137 1.00 76.35 270 ARG A O 1
ATOM 2024 N N . MET A 1 303 ? 133.395 151.164 147.092 1.00 81.89 271 MET A N 1
ATOM 2025 C CA . MET A 1 303 ? 133.343 152.563 146.666 1.00 81.89 271 MET A CA 1
ATOM 2026 C C . MET A 1 303 ? 134.444 152.844 145.645 1.00 81.89 271 MET A C 1
ATOM 2027 O O . MET A 1 303 ? 135.592 152.439 145.848 1.00 81.89 271 MET A O 1
ATOM 2032 N N . PRO A 1 304 ? 134.129 153.516 144.537 1.00 88.26 272 PRO A N 1
ATOM 2033 C CA . PRO A 1 304 ? 135.136 153.758 143.500 1.00 88.26 272 PRO A CA 1
ATOM 2034 C C . PRO A 1 304 ? 136.173 154.799 143.896 1.00 88.26 272 PRO A C 1
ATOM 2035 O O . PRO A 1 304 ? 135.949 155.665 144.742 1.00 88.26 272 PRO A O 1
ATOM 2039 N N . THR A 1 305 ? 137.339 154.678 143.255 1.00 90.38 273 THR A N 1
ATOM 2040 C CA . THR A 1 305 ? 138.370 155.707 143.330 1.00 90.38 273 THR A CA 1
ATOM 2041 C C . THR A 1 305 ? 137.905 156.993 142.664 1.00 90.38 273 THR A C 1
ATOM 2042 O O . THR A 1 305 ? 138.189 158.094 143.146 1.00 90.38 273 THR A O 1
ATOM 2046 N N . GLU A 1 306 ? 137.157 156.866 141.571 1.00 99.39 274 GLU A N 1
ATOM 2047 C CA . GLU A 1 306 ? 136.748 157.979 140.718 1.00 99.39 274 GLU A CA 1
ATOM 2048 C C . GLU A 1 306 ? 135.639 158.758 141.427 1.00 99.39 274 GLU A C 1
ATOM 2049 O O . GLU A 1 306 ? 134.472 158.731 141.031 1.00 99.39 274 GLU A O 1
ATOM 2051 N N . LEU A 1 307 ? 136.008 159.465 142.495 1.00 92.58 275 LEU A N 1
ATOM 2052 C CA . LEU A 1 307 ? 135.044 159.985 143.457 1.00 92.58 275 LEU A CA 1
ATOM 2053 C C . LEU A 1 307 ? 135.153 161.498 143.599 1.00 92.58 275 LEU A C 1
ATOM 2054 O O . LEU A 1 307 ? 136.242 162.033 143.833 1.00 92.58 275 LEU A O 1
ATOM 2059 N N . GLY A 1 308 ? 134.017 162.179 143.460 1.00 96.33 276 GLY A N 1
ATOM 2060 C CA . GLY A 1 308 ? 133.946 163.609 143.697 1.00 96.33 276 GLY A CA 1
ATOM 2061 C C . GLY A 1 308 ? 133.579 163.983 145.119 1.00 96.33 276 GLY A C 1
ATOM 2062 O O . GLY A 1 308 ? 134.303 164.735 145.777 1.00 96.33 276 GLY A O 1
ATOM 2063 N N . ASN A 1 309 ? 132.449 163.470 145.600 1.00 95.25 277 ASN A N 1
ATOM 2064 C CA . ASN A 1 309 ? 131.979 163.732 146.952 1.00 95.25 277 ASN A CA 1
ATOM 2065 C C . ASN A 1 309 ? 131.878 162.427 147.731 1.00 95.25 277 ASN A C 1
ATOM 2066 O O . ASN A 1 309 ? 131.704 161.351 147.151 1.00 95.25 277 ASN A O 1
ATOM 2071 N N . VAL A 1 310 ? 131.986 162.529 149.051 1.00 85.02 278 VAL A N 1
ATOM 2072 C CA . VAL A 1 310 ? 131.876 161.339 149.899 1.00 85.02 278 VAL A CA 1
ATOM 2073 C C . VAL A 1 310 ? 130.427 160.864 149.933 1.00 85.02 278 VAL A C 1
ATOM 2074 O O . VAL A 1 310 ? 129.502 161.692 149.972 1.00 85.02 278 VAL A O 1
ATOM 2078 N N . PRO A 1 311 ? 130.178 159.560 149.838 1.00 79.06 279 PRO A N 1
ATOM 2079 C CA . PRO A 1 311 ? 128.810 159.057 149.994 1.00 79.06 279 PRO A CA 1
ATOM 2080 C C . PRO A 1 311 ? 128.330 159.192 151.431 1.00 79.06 279 PRO A C 1
ATOM 2081 O O . PRO A 1 311 ? 129.120 159.324 152.367 1.00 79.06 279 PRO A O 1
ATOM 2085 N N . VAL A 1 312 ? 127.003 159.174 151.590 1.00 80.82 280 VAL A N 1
ATOM 2086 C CA . VAL A 1 312 ? 126.407 159.321 152.915 1.00 80.82 280 VAL A CA 1
ATOM 2087 C C . VAL A 1 312 ? 126.670 158.094 153.777 1.00 80.82 280 VAL A C 1
ATOM 2088 O O . VAL A 1 312 ? 126.768 158.205 155.005 1.00 80.82 280 VAL A O 1
ATOM 2092 N N . VAL A 1 313 ? 126.790 156.911 153.166 1.00 73.78 281 VAL A N 1
ATOM 2093 C CA . VAL A 1 313 ? 127.173 155.728 153.931 1.00 73.78 281 VAL A CA 1
ATOM 2094 C C . VAL A 1 313 ? 128.627 155.835 154.389 1.00 73.78 281 VAL A C 1
ATOM 2095 O O . VAL A 1 313 ? 128.965 155.428 155.508 1.00 73.78 281 VAL A O 1
ATOM 2099 N N . ALA A 1 314 ? 129.490 156.454 153.577 1.00 72.94 282 ALA A N 1
ATOM 2100 C CA . ALA A 1 314 ? 130.877 156.657 153.974 1.00 72.94 282 ALA A CA 1
ATOM 2101 C C . ALA A 1 314 ? 130.995 157.704 155.074 1.00 72.94 282 ALA A C 1
ATOM 2102 O O . ALA A 1 314 ? 131.795 157.545 156.003 1.00 72.94 282 ALA A O 1
ATOM 2104 N N . ALA A 1 315 ? 130.198 158.773 154.986 1.00 75.74 283 ALA A N 1
ATOM 2105 C CA . ALA A 1 315 ? 130.188 159.786 156.036 1.00 75.74 283 ALA A CA 1
ATOM 2106 C C . ALA A 1 315 ? 129.622 159.231 157.336 1.00 75.74 283 ALA A C 1
ATOM 2107 O O . ALA A 1 315 ? 130.119 159.557 158.420 1.00 75.74 283 ALA A O 1
ATOM 2109 N N . TYR A 1 316 ? 128.598 158.377 157.246 1.00 73.98 284 TYR A N 1
ATOM 2110 C CA . TYR A 1 316 ? 128.050 157.734 158.436 1.00 73.98 284 TYR A CA 1
ATOM 2111 C C . TYR A 1 316 ? 129.052 156.772 159.063 1.00 73.98 284 TYR A C 1
ATOM 2112 O O . TYR A 1 316 ? 129.166 156.703 160.292 1.00 73.98 284 TYR A O 1
ATOM 2121 N N . LEU A 1 317 ? 129.798 156.037 158.235 1.00 68.12 285 LEU A N 1
ATOM 2122 C CA . LEU A 1 317 ? 130.812 155.127 158.756 1.00 68.12 285 LEU A CA 1
ATOM 2123 C C . LEU A 1 317 ? 131.971 155.886 159.395 1.00 68.12 285 LEU A C 1
ATOM 2124 O O . LEU A 1 317 ? 132.497 155.461 160.430 1.00 68.12 285 LEU A O 1
ATOM 2129 N N . ALA A 1 318 ? 132.368 157.016 158.802 1.00 71.86 286 ALA A N 1
ATOM 2130 C CA . ALA A 1 318 ? 133.394 157.865 159.404 1.00 71.86 286 ALA A CA 1
ATOM 2131 C C . ALA A 1 318 ? 132.920 158.469 160.719 1.00 71.86 286 ALA A C 1
ATOM 2132 O O . ALA A 1 318 ? 133.703 158.590 161.669 1.00 71.86 286 ALA A O 1
ATOM 2134 N N . TYR A 1 319 ? 131.640 158.852 160.785 1.00 76.81 287 TYR A N 1
ATOM 2135 C CA . TYR A 1 319 ? 131.064 159.364 162.023 1.00 76.81 287 TYR A CA 1
ATOM 2136 C C . TYR A 1 319 ? 131.044 158.297 163.111 1.00 76.81 287 TYR A C 1
ATOM 2137 O O . TYR A 1 319 ? 131.358 158.586 164.269 1.00 76.81 287 TYR A O 1
ATOM 2146 N N . VAL A 1 320 ? 130.686 157.061 162.753 1.00 70.59 288 VAL A N 1
ATOM 2147 C CA . VAL A 1 320 ? 130.698 155.960 163.714 1.00 70.59 288 VAL A CA 1
ATOM 2148 C C . VAL A 1 320 ? 132.121 155.672 164.187 1.00 70.59 288 VAL A C 1
ATOM 2149 O O . VAL A 1 320 ? 132.359 155.456 165.381 1.00 70.59 288 VAL A O 1
ATOM 2153 N N . PHE A 1 321 ? 133.086 155.743 163.269 1.00 71.20 289 PHE A N 1
ATOM 2154 C CA . PHE A 1 321 ? 134.481 155.439 163.572 1.00 71.20 289 PHE A CA 1
ATOM 2155 C C . PHE A 1 321 ? 135.083 156.491 164.510 1.00 71.20 289 PHE A C 1
ATOM 2156 O O . PHE A 1 321 ? 135.731 156.151 165.515 1.00 71.20 289 PHE A O 1
ATOM 2164 N N . VAL A 1 322 ? 134.794 157.772 164.261 1.00 72.69 290 VAL A N 1
ATOM 2165 C CA . VAL A 1 322 ? 135.274 158.812 165.168 1.00 72.69 290 VAL A CA 1
ATOM 2166 C C . VAL A 1 322 ? 134.458 158.829 166.463 1.00 72.69 290 VAL A C 1
ATOM 2167 O O . VAL A 1 322 ? 134.962 159.263 167.505 1.00 72.69 290 VAL A O 1
ATOM 2171 N N . MET A 1 323 ? 133.219 158.323 166.442 1.00 76.28 291 MET A N 1
ATOM 2172 C CA . MET A 1 323 ? 132.455 158.173 167.677 1.00 76.28 291 MET A CA 1
ATOM 2173 C C . MET A 1 323 ? 133.074 157.110 168.578 1.00 76.28 291 MET A C 1
ATOM 2174 O O . MET A 1 323 ? 133.134 157.283 169.802 1.00 76.28 291 MET A O 1
ATOM 2179 N N . VAL A 1 324 ? 133.548 156.012 167.978 1.00 72.74 292 VAL A N 1
ATOM 2180 C CA . VAL A 1 324 ? 134.300 155.000 168.720 1.00 72.74 292 VAL A CA 1
ATOM 2181 C C . VAL A 1 324 ? 135.587 155.599 169.279 1.00 72.74 292 VAL A C 1
ATOM 2182 O O . VAL A 1 324 ? 135.977 155.309 170.417 1.00 72.74 292 VAL A O 1
ATOM 2186 N N . ALA A 1 325 ? 136.240 156.476 168.503 1.00 72.91 293 ALA A N 1
ATOM 2187 C CA . ALA A 1 325 ? 137.447 157.153 168.987 1.00 72.91 293 ALA A CA 1
ATOM 2188 C C . ALA A 1 325 ? 137.167 158.042 170.200 1.00 72.91 293 ALA A C 1
ATOM 2189 O O . ALA A 1 325 ? 137.911 158.009 171.191 1.00 72.91 293 ALA A O 1
ATOM 2191 N N . ILE A 1 326 ? 136.094 158.836 170.141 1.00 75.76 294 ILE A N 1
ATOM 2192 C CA . ILE A 1 326 ? 135.744 159.731 171.244 1.00 75.76 294 ILE A CA 1
ATOM 2193 C C . ILE A 1 326 ? 135.324 158.933 172.476 1.00 75.76 294 ILE A C 1
ATOM 2194 O O . ILE A 1 326 ? 135.697 159.270 173.609 1.00 75.76 294 ILE A O 1
ATOM 2199 N N . ASN A 1 327 ? 134.587 157.837 172.273 1.00 78.47 295 ASN A N 1
ATOM 2200 C CA . ASN A 1 327 ? 134.179 157.001 173.398 1.00 78.47 295 ASN A CA 1
ATOM 2201 C C . ASN A 1 327 ? 135.367 156.280 174.027 1.00 78.47 295 ASN A C 1
ATOM 2202 O O . ASN A 1 327 ? 135.399 156.088 175.248 1.00 78.47 295 ASN A O 1
ATOM 2207 N N . LEU A 1 328 ? 136.361 155.895 173.219 1.00 75.72 296 LEU A N 1
ATOM 2208 C CA . LEU A 1 328 ? 137.581 155.313 173.770 1.00 75.72 296 LEU A CA 1
ATOM 2209 C C . LEU A 1 328 ? 138.379 156.343 174.561 1.00 75.72 296 LEU A C 1
ATOM 2210 O O . LEU A 1 328 ? 138.961 156.011 175.601 1.00 75.72 296 LEU A O 1
ATOM 2215 N N . LEU A 1 329 ? 138.407 157.595 174.083 1.00 82.17 297 LEU A N 1
ATOM 2216 C CA . LEU A 1 329 ? 139.025 158.684 174.842 1.00 82.17 297 LEU A CA 1
ATOM 2217 C C . LEU A 1 329 ? 138.345 158.883 176.192 1.00 82.17 297 LEU A C 1
ATOM 2218 O O . LEU A 1 329 ? 139.018 159.022 177.222 1.00 82.17 297 LEU A O 1
ATOM 2223 N N . PHE A 1 330 ? 137.010 158.876 176.203 1.00 86.84 298 PHE A N 1
ATOM 2224 C CA . PHE A 1 330 ? 136.276 159.064 177.450 1.00 86.84 298 PHE A CA 1
ATOM 2225 C C . PHE A 1 330 ? 136.460 157.886 178.401 1.00 86.84 298 PHE A C 1
ATOM 2226 O O . PHE A 1 330 ? 136.595 158.093 179.613 1.00 86.84 298 PHE A O 1
ATOM 2234 N N . ALA A 1 331 ? 136.508 156.658 177.873 1.00 86.00 299 ALA A N 1
ATOM 2235 C CA . ALA A 1 331 ? 136.739 155.483 178.711 1.00 86.00 299 ALA A CA 1
ATOM 2236 C C . ALA A 1 331 ? 138.140 155.487 179.312 1.00 86.00 299 ALA A C 1
ATOM 2237 O O . ALA A 1 331 ? 138.315 155.157 180.494 1.00 86.00 299 ALA A O 1
ATOM 2239 N N . ILE A 1 332 ? 139.147 155.866 178.515 1.00 86.63 300 ILE A N 1
ATOM 2240 C CA . ILE A 1 332 ? 140.525 155.914 178.999 1.00 86.63 300 ILE A CA 1
ATOM 2241 C C . ILE A 1 332 ? 140.686 156.996 180.060 1.00 86.63 300 ILE A C 1
ATOM 2242 O O . ILE A 1 332 ? 141.328 156.774 181.093 1.00 86.63 300 ILE A O 1
ATOM 2247 N N . MET A 1 333 ? 140.032 158.136 179.855 1.00 97.05 301 MET A N 1
ATOM 2248 C CA . MET A 1 333 ? 140.089 159.237 180.847 1.00 97.05 301 MET A CA 1
ATOM 2249 C C . MET A 1 333 ? 139.409 158.773 182.128 1.00 97.05 301 MET A C 1
ATOM 2250 O O . MET A 1 333 ? 139.956 159.015 183.211 1.00 97.05 301 MET A O 1
ATOM 2255 N N . ALA A 1 334 ? 138.254 158.133 182.002 1.00 99.47 302 ALA A N 1
ATOM 2256 C CA . ALA A 1 334 ? 137.492 157.697 183.168 1.00 99.47 302 ALA A CA 1
ATOM 2257 C C . ALA A 1 334 ? 138.269 156.681 183.997 1.00 99.47 302 ALA A C 1
ATOM 2258 O O . ALA A 1 334 ? 138.322 156.781 185.229 1.00 99.47 302 ALA A O 1
ATOM 2260 N N . ILE A 1 335 ? 138.902 155.707 183.337 1.00 100.13 303 ILE A N 1
ATOM 2261 C CA . ILE A 1 335 ? 139.665 154.716 184.090 1.00 100.13 303 ILE A CA 1
ATOM 2262 C C . ILE A 1 335 ? 140.991 155.315 184.563 1.00 100.13 303 ILE A C 1
ATOM 2263 O O . ILE A 1 335 ? 141.590 154.831 185.533 1.00 100.13 303 ILE A O 1
ATOM 2268 N N . ASN A 1 336 ? 141.441 156.407 183.934 1.00 102.55 304 ASN A N 1
ATOM 2269 C CA . ASN A 1 336 ? 142.662 157.072 184.375 1.00 102.55 304 ASN A CA 1
ATOM 2270 C C . ASN A 1 336 ? 142.458 157.793 185.702 1.00 102.55 304 ASN A C 1
ATOM 2271 O O . ASN A 1 336 ? 143.287 157.668 186.611 1.00 102.55 304 ASN A O 1
ATOM 2276 N N . MET A 1 337 ? 141.368 158.550 185.843 1.00 110.42 305 MET A N 1
ATOM 2277 C CA . MET A 1 337 ? 141.107 159.136 187.155 1.00 110.42 305 MET A CA 1
ATOM 2278 C C . MET A 1 337 ? 140.210 158.278 188.037 1.00 110.42 305 MET A C 1
ATOM 2279 O O . MET A 1 337 ? 139.758 158.761 189.080 1.00 110.42 305 MET A O 1
ATOM 2284 N N . SER A 1 338 ? 139.936 157.030 187.651 1.00 111.92 306 SER A N 1
ATOM 2285 C CA . SER A 1 338 ? 139.307 156.098 188.582 1.00 111.92 306 SER A CA 1
ATOM 2286 C C . SER A 1 338 ? 140.204 155.765 189.770 1.00 111.92 306 SER A C 1
ATOM 2287 O O . SER A 1 338 ? 139.691 155.420 190.840 1.00 111.92 306 SER A O 1
ATOM 2290 N N . MET A 1 339 ? 141.521 155.855 189.609 1.00 120.34 307 MET A N 1
ATOM 2291 C CA . MET A 1 339 ? 142.447 155.700 190.725 1.00 120.34 307 MET A CA 1
ATOM 2292 C C . MET A 1 339 ? 142.453 156.951 191.597 1.00 120.34 307 MET A C 1
ATOM 2293 O O . MET A 1 339 ? 142.588 158.067 191.096 1.00 120.34 307 MET A O 1
ATOM 2298 N N . GLN A 1 446 ? 136.163 162.180 190.849 1.00 124.31 414 GLN A N 1
ATOM 2299 C CA . GLN A 1 446 ? 136.636 161.040 191.626 1.00 124.31 414 GLN A CA 1
ATOM 2300 C C . GLN A 1 446 ? 135.468 160.148 192.030 1.00 124.31 414 GLN A C 1
ATOM 2301 O O . GLN A 1 446 ? 134.737 160.466 192.971 1.00 124.31 414 GLN A O 1
ATOM 2307 N N . GLN A 1 447 ? 135.287 159.062 191.271 1.00 128.92 415 GLN A N 1
ATOM 2308 C CA . GLN A 1 447 ? 134.290 157.995 191.404 1.00 128.92 415 GLN A CA 1
ATOM 2309 C C . GLN A 1 447 ? 132.857 158.441 191.114 1.00 128.92 415 GLN A C 1
ATOM 2310 O O . GLN A 1 447 ? 131.955 157.593 191.118 1.00 128.92 415 GLN A O 1
ATOM 2312 N N . LEU A 1 448 ? 132.612 159.721 190.863 1.00 127.29 416 LEU A N 1
ATOM 2313 C CA . LEU A 1 448 ? 131.311 160.204 190.393 1.00 127.29 416 LEU A CA 1
ATOM 2314 C C . LEU A 1 448 ? 131.294 160.302 188.872 1.00 127.29 416 LEU A C 1
ATOM 2315 O O . LEU A 1 448 ? 130.973 161.338 188.293 1.00 127.29 416 LEU A O 1
ATOM 2320 N N . THR A 1 449 ? 131.644 159.197 188.215 1.00 123.40 417 THR A N 1
ATOM 2321 C CA . THR A 1 449 ? 131.868 159.180 186.775 1.00 123.40 417 THR A CA 1
ATOM 2322 C C . THR A 1 449 ? 130.568 158.988 185.996 1.00 123.40 417 THR A C 1
ATOM 2323 O O . THR A 1 449 ? 130.462 159.452 184.853 1.00 123.40 417 THR A O 1
ATOM 2327 N N . ARG A 1 450 ? 129.553 158.383 186.629 1.00 121.56 418 ARG A N 1
ATOM 2328 C CA . ARG A 1 450 ? 128.352 157.923 185.933 1.00 121.56 418 ARG A CA 1
ATOM 2329 C C . ARG A 1 450 ? 127.524 159.056 185.333 1.00 121.56 418 ARG A C 1
ATOM 2330 O O . ARG A 1 450 ? 126.826 158.835 184.337 1.00 121.56 418 ARG A O 1
ATOM 2332 N N . VAL A 1 451 ? 127.595 160.265 185.896 1.00 124.03 419 VAL A N 1
ATOM 2333 C CA . VAL A 1 451 ? 126.856 161.380 185.307 1.00 124.03 419 VAL A CA 1
ATOM 2334 C C . VAL A 1 451 ? 127.520 161.848 184.010 1.00 124.03 419 VAL A C 1
ATOM 2335 O O . VAL A 1 451 ? 126.834 162.295 183.081 1.00 124.03 419 VAL A O 1
ATOM 2339 N N . ILE A 1 452 ? 128.847 161.700 183.902 1.00 120.40 420 ILE A N 1
ATOM 2340 C CA . ILE A 1 452 ? 129.551 162.055 182.672 1.00 120.40 420 ILE A CA 1
ATOM 2341 C C . ILE A 1 452 ? 129.189 161.077 181.560 1.00 120.40 420 ILE A C 1
ATOM 2342 O O . ILE A 1 452 ? 128.909 161.481 180.423 1.00 120.40 420 ILE A O 1
ATOM 2347 N N . ASP A 1 453 ? 129.147 159.781 181.882 1.00 116.72 421 ASP A N 1
ATOM 2348 C CA . ASP A 1 453 ? 128.703 158.776 180.922 1.00 116.72 421 ASP A CA 1
ATOM 2349 C C . ASP A 1 453 ? 127.233 158.948 180.561 1.00 116.72 421 ASP A C 1
ATOM 2350 O O . ASP A 1 453 ? 126.850 158.703 179.411 1.00 116.72 421 ASP A O 1
ATOM 2355 N N . ARG A 1 454 ? 126.405 159.390 181.514 1.00 114.38 422 ARG A N 1
ATOM 2356 C CA . ARG A 1 454 ? 124.992 159.630 181.230 1.00 114.38 422 ARG A CA 1
ATOM 2357 C C . ARG A 1 454 ? 124.801 160.793 180.261 1.00 114.38 422 ARG A C 1
ATOM 2358 O O . ARG A 1 454 ? 124.033 160.681 179.295 1.00 114.38 422 ARG A O 1
ATOM 2360 N N . LEU A 1 455 ? 125.507 161.909 180.480 1.00 113.42 423 LEU A N 1
ATOM 2361 C CA . LEU A 1 455 ? 125.390 163.033 179.552 1.00 113.42 423 LEU A CA 1
ATOM 2362 C C . LEU A 1 455 ? 126.040 162.720 178.207 1.00 113.42 423 LEU A C 1
ATOM 2363 O O . LEU A 1 455 ? 125.581 163.218 177.168 1.00 113.42 423 LEU A O 1
ATOM 2368 N N . LEU A 1 456 ? 127.083 161.884 178.202 1.00 107.99 424 LEU A N 1
ATOM 2369 C CA . LEU A 1 456 ? 127.701 161.464 176.948 1.00 107.99 424 LEU A CA 1
ATOM 2370 C C . LEU A 1 456 ? 126.757 160.590 176.129 1.00 107.99 424 LEU A C 1
ATOM 2371 O O . LEU A 1 456 ? 126.654 160.760 174.906 1.00 107.99 424 LEU A O 1
ATOM 2376 N N . PHE A 1 457 ? 126.051 159.661 176.790 1.00 105.67 425 PHE A N 1
ATOM 2377 C CA . PHE A 1 457 ? 125.038 158.858 176.109 1.00 105.67 425 PHE A CA 1
ATOM 2378 C C . PHE A 1 457 ? 123.896 159.746 175.630 1.00 105.67 425 PHE A C 1
ATOM 2379 O O . PHE A 1 457 ? 123.356 159.516 174.548 1.00 105.67 425 PHE A O 1
ATOM 2387 N N . GLY A 1 458 ? 123.518 160.760 176.414 1.00 110.43 426 GLY A N 1
ATOM 2388 C CA . GLY A 1 458 ? 122.459 161.665 175.981 1.00 110.43 426 GLY A CA 1
ATOM 2389 C C . GLY A 1 458 ? 122.810 162.440 174.722 1.00 110.43 426 GLY A C 1
ATOM 2390 O O . GLY A 1 458 ? 122.014 162.500 173.776 1.00 110.43 426 GLY A O 1
ATOM 2391 N N . SER A 1 459 ? 124.027 162.996 174.677 1.00 108.50 427 SER A N 1
ATOM 2392 C CA . SER A 1 459 ? 124.489 163.717 173.491 1.00 108.50 427 SER A CA 1
ATOM 2393 C C . SER A 1 459 ? 124.627 162.791 172.286 1.00 108.50 427 SER A C 1
ATOM 2394 O O . SER A 1 459 ? 124.194 163.137 171.177 1.00 108.50 427 SER A O 1
ATOM 2397 N N . PHE A 1 460 ? 125.205 161.600 172.489 1.00 100.84 428 PHE A N 1
ATOM 2398 C CA . PHE A 1 460 ? 125.380 160.671 171.379 1.00 100.84 428 PHE A CA 1
ATOM 2399 C C . PHE A 1 460 ? 124.049 160.108 170.895 1.00 100.84 428 PHE A C 1
ATOM 2400 O O . PHE A 1 460 ? 123.875 159.917 169.689 1.00 100.84 428 PHE A O 1
ATOM 2408 N N . LEU A 1 461 ? 123.092 159.897 171.806 1.00 104.93 429 LEU A N 1
ATOM 2409 C CA . LEU A 1 461 ? 121.748 159.471 171.432 1.00 104.93 429 LEU A CA 1
ATOM 2410 C C . LEU A 1 461 ? 121.047 160.515 170.581 1.00 104.93 429 LEU A C 1
ATOM 2411 O O . LEU A 1 461 ? 120.517 160.188 169.513 1.00 104.93 429 LEU A O 1
ATOM 2416 N N . VAL A 1 462 ? 121.036 161.776 171.033 1.00 104.91 430 VAL A N 1
ATOM 2417 C CA . VAL A 1 462 ? 120.285 162.786 170.290 1.00 104.91 430 VAL A CA 1
ATOM 2418 C C . VAL A 1 462 ? 120.949 163.081 168.943 1.00 104.91 430 VAL A C 1
ATOM 2419 O O . VAL A 1 462 ? 120.258 163.209 167.922 1.00 104.91 430 VAL A O 1
ATOM 2423 N N . LEU A 1 463 ? 122.288 163.073 168.881 1.00 102.80 431 LEU A N 1
ATOM 2424 C CA . LEU A 1 463 ? 122.932 163.384 167.613 1.00 102.80 431 LEU A CA 1
ATOM 2425 C C . LEU A 1 463 ? 122.871 162.187 166.664 1.00 102.80 431 LEU A C 1
ATOM 2426 O O . LEU A 1 463 ? 122.773 162.370 165.445 1.00 102.80 431 LEU A O 1
ATOM 2431 N N . THR A 1 464 ? 122.883 160.959 167.198 1.00 99.06 432 THR A N 1
ATOM 2432 C CA . THR A 1 464 ? 122.721 159.773 166.367 1.00 99.06 432 THR A CA 1
ATOM 2433 C C . THR A 1 464 ? 121.306 159.675 165.806 1.00 99.06 432 THR A C 1
ATOM 2434 O O . THR A 1 464 ? 121.129 159.280 164.647 1.00 99.06 432 THR A O 1
ATOM 2438 N N . VAL A 1 465 ? 120.295 160.046 166.600 1.00 104.83 433 VAL A N 1
ATOM 2439 C CA . VAL A 1 465 ? 118.923 160.104 166.094 1.00 104.83 433 VAL A CA 1
ATOM 2440 C C . VAL A 1 465 ? 118.791 161.168 165.006 1.00 104.83 433 VAL A C 1
ATOM 2441 O O . VAL A 1 465 ? 118.134 160.936 163.983 1.00 104.83 433 VAL A O 1
ATOM 2445 N N . VAL A 1 466 ? 119.456 162.321 165.179 1.00 109.13 434 VAL A N 1
ATOM 2446 C CA . VAL A 1 466 ? 119.441 163.365 164.147 1.00 109.13 434 VAL A CA 1
ATOM 2447 C C . VAL A 1 466 ? 120.092 162.874 162.851 1.00 109.13 434 VAL A C 1
ATOM 2448 O O . VAL A 1 466 ? 119.531 163.041 161.757 1.00 109.13 434 VAL A O 1
ATOM 2452 N N . ILE A 1 467 ? 121.254 162.219 162.959 1.00 104.70 435 ILE A N 1
ATOM 2453 C CA . ILE A 1 467 ? 121.972 161.744 161.774 1.00 104.70 435 ILE A CA 1
ATOM 2454 C C . ILE A 1 467 ? 121.202 160.625 161.071 1.00 104.70 435 ILE A C 1
ATOM 2455 O O . ILE A 1 467 ? 121.069 160.624 159.839 1.00 104.70 435 ILE A O 1
ATOM 2460 N N . THR A 1 468 ? 120.655 159.676 161.840 1.00 105.53 436 THR A N 1
ATOM 2461 C CA . THR A 1 468 ? 119.898 158.572 161.255 1.00 105.53 436 THR A CA 1
ATOM 2462 C C . THR A 1 468 ? 118.586 159.054 160.640 1.00 105.53 436 THR A C 1
ATOM 2463 O O . THR A 1 468 ? 118.177 158.552 159.587 1.00 105.53 436 THR A O 1
ATOM 2467 N N . ILE A 1 469 ? 117.943 160.059 161.246 1.00 111.64 437 ILE A N 1
ATOM 2468 C CA . ILE A 1 469 ? 116.743 160.646 160.659 1.00 111.64 437 ILE A CA 1
ATOM 2469 C C . ILE A 1 469 ? 117.079 161.390 159.372 1.00 111.64 437 ILE A C 1
ATOM 2470 O O . ILE A 1 469 ? 116.291 161.388 158.420 1.00 111.64 437 ILE A O 1
ATOM 2472 N N . SER A 1 470 ? 118.252 162.033 159.319 1.00 111.49 438 SER A N 1
ATOM 2473 C CA . SER A 1 470 ? 118.682 162.693 158.087 1.00 111.49 438 SER A CA 1
ATOM 2474 C C . SER A 1 470 ? 118.955 161.687 156.971 1.00 111.49 438 SER A C 1
ATOM 2475 O O . SER A 1 470 ? 118.578 161.917 155.814 1.00 111.49 438 SER A O 1
ATOM 2478 N N . MET A 1 471 ? 119.599 160.561 157.300 1.00 108.58 439 MET A N 1
ATOM 2479 C CA . MET A 1 471 ? 119.835 159.531 156.288 1.00 108.58 439 MET A CA 1
ATOM 2480 C C . MET A 1 471 ? 118.546 158.830 155.871 1.00 108.58 439 MET A C 1
ATOM 2481 O O . MET A 1 471 ? 118.435 158.375 154.727 1.00 108.58 439 MET A O 1
ATOM 2486 N N . TYR A 1 472 ? 117.569 158.728 156.775 1.00 111.19 440 TYR A N 1
ATOM 2487 C CA . TYR A 1 472 ? 116.264 158.196 156.395 1.00 111.19 440 TYR A CA 1
ATOM 2488 C C . TYR A 1 472 ? 115.495 159.177 155.522 1.00 111.19 440 TYR A C 1
ATOM 2489 O O . TYR A 1 472 ? 114.749 158.757 154.630 1.00 111.19 440 TYR A O 1
ATOM 2491 N N . ALA A 1 473 ? 115.656 160.481 155.768 1.00 110.41 441 ALA A N 1
ATOM 2492 C CA . ALA A 1 473 ? 115.050 161.489 154.905 1.00 110.41 441 ALA A CA 1
ATOM 2493 C C . ALA A 1 473 ? 115.721 161.536 153.541 1.00 110.41 441 ALA A C 1
ATOM 2494 O O . ALA A 1 473 ? 115.093 161.948 152.559 1.00 110.41 441 ALA A O 1
ATOM 2496 N N . HIS A 1 474 ? 116.997 161.145 153.465 1.00 108.90 442 HIS A N 1
ATOM 2497 C CA . HIS A 1 474 ? 117.625 160.924 152.166 1.00 108.90 442 HIS A CA 1
ATOM 2498 C C . HIS A 1 474 ? 116.973 159.757 151.433 1.00 108.90 442 HIS A C 1
ATOM 2499 O O . HIS A 1 474 ? 116.802 159.800 150.209 1.00 108.90 442 HIS A O 1
ATOM 2506 N N . TYR A 1 475 ? 116.603 158.710 152.165 1.00 105.59 443 TYR A N 1
ATOM 2507 C CA . TYR A 1 475 ? 115.901 157.569 151.591 1.00 105.59 443 TYR A CA 1
ATOM 2508 C C . TYR A 1 475 ? 114.397 157.824 151.569 1.00 105.59 443 TYR A C 1
ATOM 2509 O O . TYR A 1 475 ? 113.710 157.474 150.609 1.00 105.59 443 TYR A O 1
ATOM 2518 N N . ALA B 1 44 ? 137.916 116.228 88.727 1.00 119.89 12 ALA B N 1
ATOM 2519 C CA . ALA B 1 44 ? 137.002 115.352 89.449 1.00 119.89 12 ALA B CA 1
ATOM 2520 C C . ALA B 1 44 ? 135.560 115.820 89.289 1.00 119.89 12 ALA B C 1
ATOM 2521 O O . ALA B 1 44 ? 135.307 116.958 88.896 1.00 119.89 12 ALA B O 1
ATOM 2523 N N . ASP B 1 45 ? 134.615 114.929 89.596 1.00 117.80 13 ASP B N 1
ATOM 2524 C CA . ASP B 1 45 ? 133.202 115.271 89.485 1.00 117.80 13 ASP B CA 1
ATOM 2525 C C . ASP B 1 45 ? 132.734 116.188 90.607 1.00 117.80 13 ASP B C 1
ATOM 2526 O O . ASP B 1 45 ? 131.713 116.865 90.446 1.00 117.80 13 ASP B O 1
ATOM 2531 N N . GLU B 1 46 ? 133.451 116.220 91.735 1.00 114.88 14 GLU B N 1
ATOM 2532 C CA . GLU B 1 46 ? 133.057 117.076 92.849 1.00 114.88 14 GLU B CA 1
ATOM 2533 C C . GLU B 1 46 ? 133.265 118.552 92.534 1.00 114.88 14 GLU B C 1
ATOM 2534 O O . GLU B 1 46 ? 132.546 119.405 93.064 1.00 114.88 14 GLU B O 1
ATOM 2536 N N . LYS B 1 47 ? 134.247 118.874 91.692 1.00 112.56 15 LYS B N 1
ATOM 2537 C CA . LYS B 1 47 ? 134.449 120.257 91.281 1.00 112.56 15 LYS B CA 1
ATOM 2538 C C . LYS B 1 47 ? 133.430 120.712 90.246 1.00 112.56 15 LYS B C 1
ATOM 2539 O O . LYS B 1 47 ? 133.153 121.915 90.160 1.00 112.56 15 LYS B O 1
ATOM 2541 N N . ARG B 1 48 ? 132.861 119.777 89.476 1.00 116.81 16 ARG B N 1
ATOM 2542 C CA . ARG B 1 48 ? 132.002 120.134 88.351 1.00 116.81 16 ARG B CA 1
ATOM 2543 C C . ARG B 1 48 ? 130.691 120.758 88.815 1.00 116.81 16 ARG B C 1
ATOM 2544 O O . ARG B 1 48 ? 130.305 121.833 88.341 1.00 116.81 16 ARG B O 1
ATOM 2552 N N . LEU B 1 49 ? 130.002 120.115 89.764 1.00 111.69 17 LEU B N 1
ATOM 2553 C CA . LEU B 1 49 ? 128.745 120.679 90.246 1.00 111.69 17 LEU B CA 1
ATOM 2554 C C . LEU B 1 49 ? 128.980 121.913 91.106 1.00 111.69 17 LEU B C 1
ATOM 2555 O O . LEU B 1 49 ? 128.134 122.814 91.128 1.00 111.69 17 LEU B O 1
ATOM 2560 N N . LEU B 1 50 ? 130.123 121.978 91.799 1.00 108.83 18 LEU B N 1
ATOM 2561 C CA . LEU B 1 50 ? 130.463 123.167 92.577 1.00 108.83 18 LEU B CA 1
ATOM 2562 C C . LEU B 1 50 ? 130.692 124.376 91.678 1.00 108.83 18 LEU B C 1
ATOM 2563 O O . LEU B 1 50 ? 130.266 125.488 92.010 1.00 108.83 18 LEU B O 1
ATOM 2568 N N . LYS B 1 51 ? 131.356 124.182 90.539 1.00 110.20 19 LYS B N 1
ATOM 2569 C CA . LYS B 1 51 ? 131.506 125.274 89.588 1.00 110.20 19 LYS B CA 1
ATOM 2570 C C . LYS B 1 51 ? 130.218 125.537 88.817 1.00 110.20 19 LYS B C 1
ATOM 2571 O O . LYS B 1 51 ? 130.021 126.645 88.308 1.00 110.20 19 LYS B O 1
ATOM 2577 N N . CYS B 1 52 ? 129.336 124.539 88.720 1.00 110.88 20 CYS B N 1
ATOM 2578 C CA . CYS B 1 52 ? 128.088 124.711 87.984 1.00 110.88 20 CYS B CA 1
ATOM 2579 C C . CYS B 1 52 ? 127.078 125.543 88.768 1.00 110.88 20 CYS B C 1
ATOM 2580 O O . CYS B 1 52 ? 126.586 126.564 88.275 1.00 110.88 20 CYS B O 1
ATOM 2583 N N . ILE B 1 53 ? 126.753 125.121 89.994 1.00 106.84 21 ILE B N 1
ATOM 2584 C CA . ILE B 1 53 ? 125.656 125.750 90.728 1.00 106.84 21 ILE B CA 1
ATOM 2585 C C . ILE B 1 53 ? 126.124 126.922 91.580 1.00 106.84 21 ILE B C 1
ATOM 2586 O O . ILE B 1 53 ? 125.315 127.518 92.304 1.00 106.84 21 ILE B O 1
ATOM 2591 N N . LEU B 1 54 ? 127.409 127.275 91.519 1.00 108.62 22 LEU B N 1
ATOM 2592 C CA . LEU B 1 54 ? 127.910 128.518 92.097 1.00 108.62 22 LEU B CA 1
ATOM 2593 C C . LEU B 1 54 ? 128.566 129.398 91.036 1.00 108.62 22 LEU B C 1
ATOM 2594 O O . LEU B 1 54 ? 129.496 130.151 91.328 1.00 108.62 22 LEU B O 1
ATOM 2599 N N . HIS B 1 55 ? 128.088 129.308 89.793 1.00 116.00 23 HIS B N 1
ATOM 2600 C CA . HIS B 1 55 ? 128.676 130.109 88.725 1.00 116.00 23 HIS B CA 1
ATOM 2601 C C . HIS B 1 55 ? 128.170 131.545 88.739 1.00 116.00 23 HIS B C 1
ATOM 2602 O O . HIS B 1 55 ? 128.853 132.443 88.234 1.00 116.00 23 HIS B O 1
ATOM 2609 N N . ASP B 1 56 ? 126.987 131.786 89.307 1.00 114.94 24 ASP B N 1
ATOM 2610 C CA . ASP B 1 56 ? 126.453 133.139 89.427 1.00 114.94 24 ASP B CA 1
ATOM 2611 C C . ASP B 1 56 ? 125.756 133.367 90.765 1.00 114.94 24 ASP B C 1
ATOM 2612 O O . ASP B 1 56 ? 124.853 134.205 90.861 1.00 114.94 24 ASP B O 1
ATOM 2617 N N . TYR B 1 57 ? 126.152 132.629 91.798 1.00 107.87 25 TYR B N 1
ATOM 2618 C CA . TYR B 1 57 ? 125.485 132.728 93.088 1.00 107.87 25 TYR B CA 1
ATOM 2619 C C . TYR B 1 57 ? 125.893 134.009 93.803 1.00 107.87 25 TYR B C 1
ATOM 2620 O O . TYR B 1 57 ? 127.082 134.328 93.902 1.00 107.87 25 TYR B O 1
ATOM 2629 N N . ASP B 1 58 ? 124.902 134.740 94.300 1.00 106.58 26 ASP B N 1
ATOM 2630 C CA . ASP B 1 58 ? 125.120 135.922 95.122 1.00 106.58 26 ASP B CA 1
ATOM 2631 C C . ASP B 1 58 ? 124.715 135.593 96.550 1.00 106.58 26 ASP B C 1
ATOM 2632 O O . ASP B 1 58 ? 123.609 135.093 96.787 1.00 106.58 26 ASP B O 1
ATOM 2637 N N . THR B 1 59 ? 125.605 135.877 97.501 1.00 98.66 27 THR B N 1
ATOM 2638 C CA . THR B 1 59 ? 125.394 135.464 98.882 1.00 98.66 27 THR B CA 1
ATOM 2639 C C . THR B 1 59 ? 124.386 136.334 99.625 1.00 98.66 27 THR B C 1
ATOM 2640 O O . THR B 1 59 ? 124.023 136.000 100.756 1.00 98.66 27 THR B O 1
ATOM 2644 N N . ALA B 1 60 ? 123.928 137.433 99.025 1.00 98.13 28 ALA B N 1
ATOM 2645 C CA . ALA B 1 60 ? 122.984 138.322 99.683 1.00 98.13 28 ALA B CA 1
ATOM 2646 C C . ALA B 1 60 ? 121.555 138.180 99.177 1.00 98.13 28 ALA B C 1
ATOM 2647 O O . ALA B 1 60 ? 120.645 138.760 99.776 1.00 98.13 28 ALA B O 1
ATOM 2649 N N . ILE B 1 61 ? 121.337 137.434 98.099 1.00 100.11 29 ILE B N 1
ATOM 2650 C CA . ILE B 1 61 ? 119.994 137.241 97.562 1.00 100.11 29 ILE B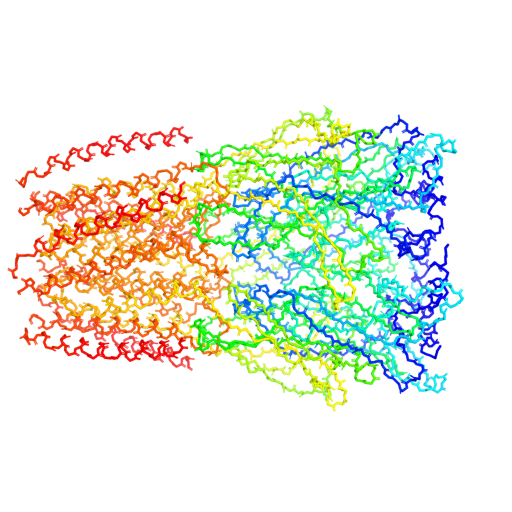 CA 1
ATOM 2651 C C . ILE B 1 61 ? 119.253 136.229 98.421 1.00 100.11 29 ILE B C 1
ATOM 2652 O O . ILE B 1 61 ? 119.749 135.124 98.670 1.00 100.11 29 ILE B O 1
ATOM 2657 N N . ARG B 1 62 ? 118.069 136.607 98.886 1.00 101.46 30 ARG B N 1
ATOM 2658 C CA . ARG B 1 62 ? 117.225 135.685 99.636 1.00 101.46 30 ARG B CA 1
ATOM 2659 C C . ARG B 1 62 ? 116.659 134.635 98.687 1.00 101.46 30 ARG B C 1
ATOM 2660 O O . ARG B 1 62 ? 116.034 134.994 97.682 1.00 101.46 30 ARG B O 1
ATOM 2668 N N . PRO B 1 63 ? 116.856 133.346 98.954 1.00 95.30 31 PRO B N 1
ATOM 2669 C CA . PRO B 1 63 ? 116.490 132.287 97.985 1.00 95.30 31 PRO B CA 1
ATOM 2670 C C . PRO B 1 63 ? 115.002 131.950 97.919 1.00 95.30 31 PRO B C 1
ATOM 2671 O O . PRO B 1 63 ? 114.515 130.954 98.451 1.00 95.30 31 PRO B O 1
ATOM 2675 N N . VAL B 1 64 ? 114.245 132.793 97.225 1.00 99.44 32 VAL B N 1
ATOM 2676 C CA . VAL B 1 64 ? 112.822 132.567 97.005 1.00 99.44 32 VAL B CA 1
ATOM 2677 C C . VAL B 1 64 ? 112.529 132.647 95.512 1.00 99.44 32 VAL B C 1
ATOM 2678 O O . VAL B 1 64 ? 113.057 133.514 94.805 1.00 99.44 32 VAL B O 1
ATOM 2682 N N . GLN B 1 65 ? 111.715 131.707 95.024 1.00 98.91 33 GLN B N 1
ATOM 2683 C CA . GLN B 1 65 ? 111.327 131.724 93.617 1.00 98.91 33 GLN B CA 1
ATOM 2684 C C . GLN B 1 65 ? 110.334 132.843 93.336 1.00 98.91 33 GLN B C 1
ATOM 2685 O O . GLN B 1 65 ? 110.444 133.541 92.320 1.00 98.91 33 GLN B O 1
ATOM 2687 N N . ASN B 1 66 ? 109.360 133.028 94.219 1.00 103.28 34 ASN B N 1
ATOM 2688 C CA . ASN B 1 66 ? 108.401 134.116 94.126 1.00 103.28 34 ASN B CA 1
ATOM 2689 C C . ASN B 1 66 ? 108.731 135.180 95.165 1.00 103.28 34 ASN B C 1
ATOM 2690 O O . ASN B 1 66 ? 109.338 134.895 96.201 1.00 103.28 34 ASN B O 1
ATOM 2692 N N . VAL B 1 67 ? 108.332 136.419 94.870 1.00 110.13 35 VAL B N 1
ATOM 2693 C CA . VAL B 1 67 ? 108.621 137.525 95.778 1.00 110.13 35 VAL B CA 1
ATOM 2694 C C . VAL B 1 67 ? 107.773 137.438 97.043 1.00 110.13 35 VAL B C 1
ATOM 2695 O O . VAL B 1 67 ? 108.189 137.910 98.107 1.00 110.13 35 VAL B O 1
ATOM 2699 N N . SER B 1 68 ? 106.588 136.840 96.957 1.00 112.62 36 SER B N 1
ATOM 2700 C CA . SER B 1 68 ? 105.734 136.638 98.127 1.00 112.62 36 SER B CA 1
ATOM 2701 C C . SER B 1 68 ? 105.937 135.239 98.708 1.00 112.62 36 SER B C 1
ATOM 2702 O O . SER B 1 68 ? 105.005 134.450 98.852 1.00 112.62 36 SER B O 1
ATOM 2705 N N . ASP B 1 69 ? 107.188 134.937 99.047 1.00 107.83 37 ASP B N 1
ATOM 2706 C CA . ASP B 1 69 ? 107.541 133.640 99.604 1.00 107.83 37 ASP B CA 1
ATOM 2707 C C . ASP B 1 69 ? 108.594 133.830 100.684 1.00 107.83 37 ASP B C 1
ATOM 2708 O O . ASP B 1 69 ? 109.371 134.788 100.655 1.00 107.83 37 ASP B O 1
ATOM 2710 N N . VAL B 1 70 ? 108.604 132.909 101.645 1.00 103.31 38 VAL B N 1
ATOM 2711 C CA . VAL B 1 70 ? 109.570 132.912 102.732 1.00 103.31 38 VAL B CA 1
ATOM 2712 C C . VAL B 1 70 ? 110.398 131.636 102.642 1.00 103.31 38 VAL B C 1
ATOM 2713 O O . VAL B 1 70 ? 110.074 130.707 101.902 1.00 103.31 38 VAL B O 1
ATOM 2717 N N . VAL B 1 71 ? 111.483 131.603 103.409 1.00 97.44 39 VAL B N 1
ATOM 2718 C CA . VAL B 1 71 ? 112.281 130.398 103.594 1.00 97.44 39 VAL B CA 1
ATOM 2719 C C . VAL B 1 71 ? 112.120 129.935 105.035 1.00 97.44 39 VAL B C 1
ATOM 2720 O O . VAL B 1 71 ? 112.226 130.736 105.974 1.00 97.44 39 VAL B O 1
ATOM 2724 N N . ASN B 1 72 ? 111.815 128.653 105.208 1.00 93.70 40 ASN B N 1
ATOM 2725 C CA . ASN B 1 72 ? 111.582 128.081 106.527 1.00 93.70 40 ASN B CA 1
ATOM 2726 C C . ASN B 1 72 ? 112.910 127.561 107.064 1.00 93.70 40 ASN B C 1
ATOM 2727 O O . ASN B 1 72 ? 113.408 126.526 106.612 1.00 93.70 40 ASN B O 1
ATOM 2732 N N . VAL B 1 73 ? 113.481 128.278 108.025 1.00 83.50 41 VAL B N 1
ATOM 2733 C CA . VAL B 1 73 ? 114.748 127.896 108.633 1.00 83.50 41 VAL B CA 1
ATOM 2734 C C . VAL B 1 73 ? 114.428 127.156 109.922 1.00 83.50 41 VAL B C 1
ATOM 2735 O O . VAL B 1 73 ? 113.852 127.729 110.854 1.00 83.50 41 VAL B O 1
ATOM 2739 N N . ALA B 1 74 ? 114.788 125.878 109.976 1.00 80.27 42 ALA B N 1
ATOM 2740 C CA . ALA B 1 74 ? 114.531 125.058 111.149 1.00 80.27 42 ALA B CA 1
ATOM 2741 C C . ALA B 1 74 ? 115.703 125.158 112.114 1.00 80.27 42 ALA B C 1
ATOM 2742 O O . ALA B 1 74 ? 116.857 124.960 111.724 1.00 80.27 42 ALA B O 1
ATOM 2744 N N . LEU B 1 75 ? 115.404 125.472 113.370 1.00 79.12 43 LEU B N 1
ATOM 2745 C CA . LEU B 1 75 ? 116.418 125.586 114.405 1.00 79.12 43 LEU B CA 1
ATOM 2746 C C . LEU B 1 75 ? 116.205 124.552 115.496 1.00 79.12 43 LEU B C 1
ATOM 2747 O O . LEU B 1 75 ? 115.071 124.195 115.829 1.00 79.12 43 LEU B O 1
ATOM 2752 N N . GLU B 1 76 ? 117.320 124.074 116.045 1.00 82.76 44 GLU B N 1
ATOM 2753 C CA . GLU B 1 76 ? 117.320 123.329 117.296 1.00 82.76 44 GLU B CA 1
ATOM 2754 C C . GLU B 1 76 ? 118.671 123.557 117.961 1.00 82.76 44 GLU B C 1
ATOM 2755 O O . GLU B 1 76 ? 119.701 123.113 117.448 1.00 82.76 44 GLU B O 1
ATOM 2761 N N . VAL B 1 77 ? 118.656 124.248 119.096 1.00 76.61 45 VAL B N 1
ATOM 2762 C CA . VAL B 1 77 ? 119.840 124.362 119.935 1.00 76.61 45 VAL B CA 1
ATOM 2763 C C . VAL B 1 77 ? 119.948 123.108 120.795 1.00 76.61 45 VAL B C 1
ATOM 2764 O O . VAL B 1 77 ? 118.940 122.578 121.282 1.00 76.61 45 VAL B O 1
ATOM 2768 N N . THR B 1 78 ? 121.155 122.554 120.879 1.00 79.86 46 THR B N 1
ATOM 2769 C CA . THR B 1 78 ? 121.425 121.421 121.753 1.00 79.86 46 THR B CA 1
ATOM 2770 C C . THR B 1 78 ? 122.668 121.730 122.570 1.00 79.86 46 THR B C 1
ATOM 2771 O O . THR B 1 78 ? 123.735 122.014 122.010 1.00 79.86 46 THR B O 1
ATOM 2775 N N . VAL B 1 79 ? 122.517 121.673 123.888 1.00 79.04 47 VAL B N 1
ATOM 2776 C CA . VAL B 1 79 ? 123.600 121.905 124.832 1.00 79.04 47 VAL B CA 1
ATOM 2777 C C . VAL B 1 79 ? 124.353 120.604 125.058 1.00 79.04 47 VAL B C 1
ATOM 2778 O O . VAL B 1 79 ? 123.749 119.562 125.338 1.00 79.04 47 VAL B O 1
ATOM 2782 N N . VAL B 1 80 ? 125.679 120.652 124.937 1.00 78.72 48 VAL B N 1
ATOM 2783 C CA . VAL B 1 80 ? 126.491 119.487 125.259 1.00 78.72 48 VAL B CA 1
ATOM 2784 C C . VAL B 1 80 ? 127.097 119.613 126.656 1.00 78.72 48 VAL B C 1
ATOM 2785 O O . VAL B 1 80 ? 127.311 118.600 127.333 1.00 78.72 48 VAL B O 1
ATOM 2789 N N . LYS B 1 81 ? 127.306 120.839 127.134 1.00 79.73 49 LYS B N 1
ATOM 2790 C CA . LYS B 1 81 ? 127.890 121.066 128.454 1.00 79.73 49 LYS B CA 1
ATOM 2791 C C . LYS B 1 81 ? 127.547 122.479 128.897 1.00 79.73 49 LYS B C 1
ATOM 2792 O O . LYS B 1 81 ? 127.857 123.439 128.188 1.00 79.73 49 LYS B O 1
ATOM 2797 N N . VAL B 1 82 ? 126.913 122.605 130.059 1.00 80.64 50 VAL B N 1
ATOM 2798 C CA . VAL B 1 82 ? 126.698 123.910 130.674 1.00 80.64 50 VAL B CA 1
ATOM 2799 C C . VAL B 1 82 ? 127.964 124.263 131.444 1.00 80.64 50 VAL B C 1
ATOM 2800 O O . VAL B 1 82 ? 128.322 123.584 132.411 1.00 80.64 50 VAL B O 1
ATOM 2804 N N . ILE B 1 83 ? 128.650 125.321 131.017 1.00 81.36 51 ILE B N 1
ATOM 2805 C CA . ILE B 1 83 ? 129.949 125.640 131.598 1.00 81.36 51 ILE B CA 1
ATOM 2806 C C . ILE B 1 83 ? 129.783 126.303 132.957 1.00 81.36 51 ILE B C 1
ATOM 2807 O O . ILE B 1 83 ? 130.247 125.780 133.978 1.00 81.36 51 ILE B O 1
ATOM 2812 N N . ASP B 1 84 ? 129.109 127.451 133.000 1.00 84.16 52 ASP B N 1
ATOM 2813 C CA . ASP B 1 84 ? 128.948 128.151 134.267 1.00 84.16 52 ASP B CA 1
ATOM 2814 C C . ASP B 1 84 ? 127.711 129.032 134.221 1.00 84.16 52 ASP B C 1
ATOM 2815 O O . ASP B 1 84 ? 127.199 129.368 133.153 1.00 84.16 52 ASP B O 1
ATOM 2817 N N . LEU B 1 85 ? 127.239 129.403 135.408 1.00 83.48 53 LEU B N 1
ATOM 2818 C CA . LEU B 1 85 ? 126.173 130.386 135.578 1.00 83.48 53 LEU B CA 1
ATOM 2819 C C . LEU B 1 85 ? 126.738 131.474 136.484 1.00 83.48 53 LEU B C 1
ATOM 2820 O O . LEU B 1 85 ? 126.672 131.369 137.710 1.00 83.48 53 LEU B O 1
ATOM 2825 N N . ASP B 1 86 ? 127.308 132.511 135.878 1.00 85.23 54 ASP B N 1
ATOM 2826 C CA . ASP B 1 86 ? 127.876 133.610 136.652 1.00 85.23 54 ASP B CA 1
ATOM 2827 C C . ASP B 1 86 ? 126.739 134.560 137.000 1.00 85.23 54 ASP B C 1
ATOM 2828 O O . ASP B 1 86 ? 126.335 135.398 136.188 1.00 85.23 54 ASP B O 1
ATOM 2830 N N . GLU B 1 87 ? 126.211 134.412 138.216 1.00 88.51 55 GLU B N 1
ATOM 2831 C CA . GLU B 1 87 ? 125.144 135.274 138.703 1.00 88.51 55 GLU B CA 1
ATOM 2832 C C . GLU B 1 87 ? 125.642 136.647 139.124 1.00 88.51 55 GLU B C 1
ATOM 2833 O O . GLU B 1 87 ? 124.823 137.552 139.316 1.00 88.51 55 GLU B O 1
ATOM 2839 N N . LYS B 1 88 ? 126.959 136.815 139.291 1.00 88.54 56 LYS B N 1
ATOM 2840 C CA . LYS B 1 88 ? 127.517 138.136 139.561 1.00 88.54 56 LYS B CA 1
ATOM 2841 C C . LYS B 1 88 ? 127.328 139.070 138.376 1.00 88.54 56 LYS B C 1
ATOM 2842 O O . LYS B 1 88 ? 127.190 140.285 138.560 1.00 88.54 56 LYS B O 1
ATOM 2844 N N . GLU B 1 89 ? 127.311 138.523 137.161 1.00 87.85 57 GLU B N 1
ATOM 2845 C CA . GLU B 1 89 ? 127.057 139.301 135.959 1.00 87.85 57 GLU B CA 1
ATOM 2846 C C . GLU B 1 89 ? 125.849 138.804 135.176 1.00 87.85 57 GLU B C 1
ATOM 2847 O O . GLU B 1 89 ? 125.635 139.278 134.051 1.00 87.85 57 GLU B O 1
ATOM 2851 N N . HIS B 1 90 ? 125.062 137.867 135.740 1.00 90.10 58 HIS B N 1
ATOM 2852 C CA . HIS B 1 90 ? 123.822 137.351 135.136 1.00 90.10 58 HIS B CA 1
ATOM 2853 C C . HIS B 1 90 ? 124.033 136.744 133.754 1.00 90.10 58 HIS B C 1
ATOM 2854 O O . HIS B 1 90 ? 123.199 136.897 132.860 1.00 90.10 58 HIS B O 1
ATOM 2861 N N . VAL B 1 91 ? 125.141 136.038 133.574 1.00 86.71 59 VAL B N 1
ATOM 2862 C CA . VAL B 1 91 ? 125.411 135.378 132.308 1.00 86.71 59 VAL B CA 1
ATOM 2863 C C . VAL B 1 91 ? 125.424 133.873 132.530 1.00 86.71 59 VAL B C 1
ATOM 2864 O O . VAL B 1 91 ? 125.686 133.372 133.627 1.00 86.71 59 VAL B O 1
ATOM 2868 N N . LEU B 1 92 ? 125.105 133.149 131.464 1.00 82.57 60 LEU B N 1
ATOM 2869 C CA . LEU B 1 92 ? 125.180 131.696 131.434 1.00 82.57 60 LEU B CA 1
ATOM 2870 C C . LEU B 1 92 ? 126.111 131.326 130.293 1.00 82.57 60 LEU B C 1
ATOM 2871 O O . LEU B 1 92 ? 125.796 131.584 129.127 1.00 82.57 60 LEU B O 1
ATOM 2876 N N . THR B 1 93 ? 127.268 130.771 130.636 1.00 82.07 61 THR B N 1
ATOM 2877 C CA . THR B 1 93 ? 128.234 130.304 129.658 1.00 82.07 61 THR B CA 1
ATOM 2878 C C . THR B 1 93 ? 127.964 128.831 129.408 1.00 82.07 61 THR B C 1
ATOM 2879 O O . THR B 1 93 ? 127.896 128.040 130.357 1.00 82.07 61 THR B O 1
ATOM 2883 N N . THR B 1 94 ? 127.798 128.471 128.139 1.00 78.93 62 THR B N 1
ATOM 2884 C CA . THR B 1 94 ? 127.449 127.110 127.774 1.00 78.93 62 THR B CA 1
ATOM 2885 C C . THR B 1 94 ? 128.103 126.760 126.447 1.00 78.93 62 THR B C 1
ATOM 2886 O O . THR B 1 94 ? 128.527 127.635 125.693 1.00 78.93 62 THR B O 1
ATOM 2890 N N . ASN B 1 95 ? 128.197 125.462 126.180 1.00 81.56 63 ASN B N 1
ATOM 2891 C CA . ASN B 1 95 ? 128.722 124.952 124.922 1.00 81.56 63 ASN B CA 1
ATOM 2892 C C . ASN B 1 95 ? 127.661 124.098 124.248 1.00 81.56 63 ASN B C 1
ATOM 2893 O O . ASN B 1 95 ? 127.025 123.256 124.894 1.00 81.56 63 ASN B O 1
ATOM 2898 N N . GLY B 1 96 ? 127.466 124.310 122.953 1.00 81.29 64 GLY B N 1
ATOM 2899 C CA . GLY B 1 96 ? 126.478 123.506 122.258 1.00 81.29 64 GLY B CA 1
ATOM 2900 C C . GLY B 1 96 ? 126.452 123.858 120.793 1.00 81.29 64 GLY B C 1
ATOM 2901 O O . GLY B 1 96 ? 127.102 124.804 120.344 1.00 81.29 64 GLY B O 1
ATOM 2902 N N . TRP B 1 97 ? 125.674 123.087 120.044 1.00 83.48 65 TRP B N 1
ATOM 2903 C CA . TRP B 1 97 ? 125.565 123.319 118.610 1.00 83.48 65 TRP B CA 1
ATOM 2904 C C . TRP B 1 97 ? 124.123 123.640 118.261 1.00 83.48 65 TRP B C 1
ATOM 2905 O O . TRP B 1 97 ? 123.191 123.040 118.811 1.00 83.48 65 TRP B O 1
ATOM 2916 N N . ILE B 1 98 ? 123.949 124.599 117.359 1.00 81.04 66 ILE B N 1
ATOM 2917 C CA . ILE B 1 98 ? 122.627 125.044 116.936 1.00 81.04 66 ILE B CA 1
ATOM 2918 C C . ILE B 1 98 ? 122.396 124.483 115.535 1.00 81.04 66 ILE B C 1
ATOM 2919 O O . ILE B 1 98 ? 123.199 124.653 114.617 1.00 81.04 66 ILE B O 1
ATOM 2924 N N . TYR B 1 99 ? 121.342 123.690 115.396 1.00 80.82 67 TYR B N 1
ATOM 2925 C CA . TYR B 1 99 ? 121.130 122.980 114.143 1.00 80.82 67 TYR B CA 1
ATOM 2926 C C . TYR B 1 99 ? 120.316 123.835 113.182 1.00 80.82 67 TYR B C 1
ATOM 2927 O O . TYR B 1 99 ? 119.104 123.988 113.349 1.00 80.82 67 TYR B O 1
ATOM 2936 N N . HIS B 1 100 ? 120.976 124.397 112.177 1.00 77.39 68 HIS B N 1
ATOM 2937 C CA . HIS B 1 100 ? 120.285 125.113 111.118 1.00 77.39 68 HIS B CA 1
ATOM 2938 C C . HIS B 1 100 ? 119.829 124.139 110.043 1.00 77.39 68 HIS B C 1
ATOM 2939 O O . HIS B 1 100 ? 120.495 123.138 109.767 1.00 77.39 68 HIS B O 1
ATOM 2946 N N . GLU B 1 101 ? 118.688 124.446 109.433 1.00 81.99 69 GLU B N 1
ATOM 2947 C CA . GLU B 1 101 ? 118.168 123.656 108.320 1.00 81.99 69 GLU B CA 1
ATOM 2948 C C . GLU B 1 101 ? 117.244 124.558 107.515 1.00 81.99 69 GLU B C 1
ATOM 2949 O O . GLU B 1 101 ? 116.173 124.932 107.998 1.00 81.99 69 GLU B O 1
ATOM 2955 N N . TRP B 1 102 ? 117.652 124.895 106.301 1.00 82.66 70 TRP B N 1
ATOM 2956 C CA . TRP B 1 102 ? 116.756 125.651 105.431 1.00 82.66 70 TRP B CA 1
ATOM 2957 C C . TRP B 1 102 ? 116.664 124.983 104.067 1.00 82.66 70 TRP B C 1
ATOM 2958 O O . TRP B 1 102 ? 117.245 123.924 103.837 1.00 82.66 70 TRP B O 1
ATOM 2969 N N . ASN B 1 103 ? 115.912 125.596 103.160 1.00 89.16 71 ASN B N 1
ATOM 2970 C CA . ASN B 1 103 ? 115.667 125.025 101.840 1.00 89.16 71 ASN B CA 1
ATOM 2971 C C . ASN B 1 103 ? 116.116 126.028 100.787 1.00 89.16 71 ASN B C 1
ATOM 2972 O O . ASN B 1 103 ? 115.400 126.990 100.491 1.00 89.16 71 ASN B O 1
ATOM 2977 N N . ASP B 1 104 ? 117.292 125.791 100.215 1.00 98.26 72 ASP B N 1
ATOM 2978 C CA . ASP B 1 104 ? 117.864 126.648 99.184 1.00 98.26 72 ASP B CA 1
ATOM 2979 C C . ASP B 1 104 ? 117.504 126.035 97.839 1.00 98.26 72 ASP B C 1
ATOM 2980 O O . ASP B 1 104 ? 118.045 124.990 97.465 1.00 98.26 72 ASP B O 1
ATOM 2985 N N . PHE B 1 105 ? 116.583 126.672 97.114 1.00 102.00 73 PHE B N 1
ATOM 2986 C CA . PHE B 1 105 ? 116.154 126.107 95.842 1.00 102.00 73 PHE B CA 1
ATOM 2987 C C . PHE B 1 105 ? 117.144 126.377 94.718 1.00 102.00 73 PHE B C 1
ATOM 2988 O O . PHE B 1 105 ? 117.043 125.748 93.660 1.00 102.00 73 PHE B O 1
ATOM 2996 N N . GLN B 1 106 ? 118.093 127.294 94.917 1.00 102.09 74 GLN B N 1
ATOM 2997 C CA . GLN B 1 106 ? 119.080 127.576 93.882 1.00 102.09 74 GLN B CA 1
ATOM 2998 C C . GLN B 1 106 ? 120.170 126.515 93.799 1.00 102.09 74 GLN B C 1
ATOM 2999 O O . GLN B 1 106 ? 120.809 126.390 92.748 1.00 102.09 74 GLN B O 1
ATOM 3005 N N . LEU B 1 107 ? 120.395 125.745 94.864 1.00 101.10 75 LEU B N 1
ATOM 3006 C CA . LEU B 1 107 ? 121.352 124.639 94.835 1.00 101.10 75 LEU B CA 1
ATOM 3007 C C . LEU B 1 107 ? 120.546 123.368 94.590 1.00 101.10 75 LEU B C 1
ATOM 3008 O O . LEU B 1 107 ? 120.169 122.661 95.525 1.00 101.10 75 LEU B O 1
ATOM 3013 N N . LYS B 1 108 ? 120.276 123.077 93.319 1.00 104.45 76 LYS B N 1
ATOM 3014 C CA . LYS B 1 108 ? 119.449 121.933 92.951 1.00 104.45 76 LYS B CA 1
ATOM 3015 C C . LYS B 1 108 ? 120.096 121.187 91.797 1.00 104.45 76 LYS B C 1
ATOM 3016 O O . LYS B 1 108 ? 120.481 121.802 90.797 1.00 104.45 76 LYS B O 1
ATOM 3022 N N . TRP B 1 109 ? 120.209 119.865 91.932 1.00 107.19 77 TRP B N 1
ATOM 3023 C CA . TRP B 1 109 ? 120.761 119.025 90.877 1.00 107.19 77 TRP B CA 1
ATOM 3024 C C . TRP B 1 109 ? 120.259 117.602 91.068 1.00 107.19 77 TRP B C 1
ATOM 3025 O O . TRP B 1 109 ? 119.729 117.247 92.124 1.00 107.19 77 TRP B O 1
ATOM 3036 N N . ASN B 1 110 ? 120.433 116.793 90.026 1.00 113.00 78 ASN B N 1
ATOM 3037 C CA . ASN B 1 110 ? 120.162 115.363 90.102 1.00 113.00 78 ASN B CA 1
ATOM 3038 C C . ASN B 1 110 ? 121.466 114.584 90.226 1.00 113.00 78 ASN B C 1
ATOM 3039 O O . ASN B 1 110 ? 122.466 114.945 89.593 1.00 113.00 78 ASN B O 1
ATOM 3044 N N . PRO B 1 111 ? 121.485 113.526 91.045 1.00 116.46 79 PRO B N 1
ATOM 3045 C CA . PRO B 1 111 ? 122.737 112.779 91.253 1.00 116.46 79 PRO B CA 1
ATOM 3046 C C . PRO B 1 111 ? 123.202 111.995 90.037 1.00 116.46 79 PRO B C 1
ATOM 3047 O O . PRO B 1 111 ? 124.408 111.736 89.919 1.00 116.46 79 PRO B O 1
ATOM 3051 N N . SER B 1 112 ? 122.290 111.623 89.132 1.00 120.73 80 SER B N 1
ATOM 3052 C CA . SER B 1 112 ? 122.635 110.771 87.997 1.00 120.73 80 SER B CA 1
ATOM 3053 C C . SER B 1 112 ? 123.560 111.460 87.002 1.00 120.73 80 SER B C 1
ATOM 3054 O O . SER B 1 112 ? 124.313 110.779 86.298 1.00 120.73 80 SER B O 1
ATOM 3057 N N . ASP B 1 113 ? 123.524 112.791 86.928 1.00 120.73 81 ASP B N 1
ATOM 3058 C CA . ASP B 1 113 ? 124.471 113.511 86.089 1.00 120.73 81 ASP B CA 1
ATOM 3059 C C . ASP B 1 113 ? 125.850 113.624 86.726 1.00 120.73 81 ASP B C 1
ATOM 3060 O O . ASP B 1 113 ? 126.807 113.985 86.033 1.00 120.73 81 ASP B O 1
ATOM 3065 N N . TYR B 1 114 ? 125.976 113.327 88.022 1.00 117.50 82 TYR B N 1
ATOM 3066 C CA . TYR B 1 114 ? 127.258 113.415 88.709 1.00 117.50 82 TYR B CA 1
ATOM 3067 C C . TYR B 1 114 ? 127.651 112.099 89.370 1.00 117.50 82 TYR B C 1
ATOM 3068 O O . TYR B 1 114 ? 128.542 112.092 90.228 1.00 117.50 82 TYR B O 1
ATOM 3077 N N . SER B 1 115 ? 127.001 110.996 88.973 1.00 117.40 83 SER B N 1
ATOM 3078 C CA . SER B 1 115 ? 127.254 109.634 89.463 1.00 117.40 83 SER B CA 1
ATOM 3079 C C . SER B 1 115 ? 127.106 109.549 90.984 1.00 117.40 83 SER B C 1
ATOM 3080 O O . SER B 1 115 ? 128.042 109.222 91.716 1.00 117.40 83 SER B O 1
ATOM 3083 N N . GLY B 1 116 ? 125.898 109.852 91.449 1.00 114.40 84 GLY B N 1
ATOM 3084 C CA . GLY B 1 116 ? 125.636 109.908 92.873 1.00 114.40 84 GLY B CA 1
ATOM 3085 C C . GLY B 1 116 ? 125.992 111.255 93.466 1.00 114.40 84 GLY B C 1
ATOM 3086 O O . GLY B 1 116 ? 125.645 112.293 92.890 1.00 114.40 84 GLY B O 1
ATOM 3087 N N . LEU B 1 117 ? 126.687 111.232 94.610 1.00 110.73 85 LEU B N 1
ATOM 3088 C CA . LEU B 1 117 ? 127.121 112.417 95.361 1.00 110.73 85 LEU B CA 1
ATOM 3089 C C . LEU B 1 117 ? 125.929 113.301 95.744 1.00 110.73 85 LEU B C 1
ATOM 3090 O O . LEU B 1 117 ? 125.782 114.438 95.292 1.00 110.73 85 LEU B O 1
ATOM 3095 N N . LYS B 1 118 ? 125.052 112.730 96.572 1.00 106.12 86 LYS B N 1
ATOM 3096 C CA . LYS B 1 118 ? 123.936 113.502 97.108 1.00 106.12 86 LYS B CA 1
ATOM 3097 C C . LYS B 1 118 ? 124.422 114.540 98.112 1.00 106.12 86 LYS B C 1
ATOM 3098 O O . LYS B 1 118 ? 123.995 115.699 98.074 1.00 106.12 86 LYS B O 1
ATOM 3104 N N . LYS B 1 119 ? 125.318 114.142 99.010 1.00 102.46 87 LYS B N 1
ATOM 3105 C CA . LYS B 1 119 ? 125.922 115.057 99.969 1.00 102.46 87 LYS B CA 1
ATOM 3106 C C . LYS B 1 119 ? 127.029 115.850 99.290 1.00 102.46 87 LYS B C 1
ATOM 3107 O O . LYS B 1 119 ? 127.804 115.296 98.504 1.00 102.46 87 LYS B O 1
ATOM 3113 N N . ILE B 1 120 ? 127.098 117.142 99.590 1.00 99.35 88 ILE B N 1
ATOM 3114 C CA . ILE B 1 120 ? 128.227 117.977 99.201 1.00 99.35 88 ILE B CA 1
ATOM 3115 C C . ILE B 1 120 ? 128.418 119.015 100.302 1.00 99.35 88 ILE B C 1
ATOM 3116 O O . ILE B 1 120 ? 127.481 119.331 101.038 1.00 99.35 88 ILE B O 1
ATOM 3121 N N . ARG B 1 121 ? 129.648 119.489 100.476 1.00 96.98 89 ARG B N 1
ATOM 3122 C CA . ARG B 1 121 ? 129.993 120.331 101.618 1.00 96.98 89 ARG B CA 1
ATOM 3123 C C . ARG B 1 121 ? 130.568 121.652 101.121 1.00 96.98 89 ARG B C 1
ATOM 3124 O O . ARG B 1 121 ? 131.626 121.673 100.483 1.00 96.98 89 ARG B O 1
ATOM 3132 N N . ILE B 1 122 ? 129.875 122.750 101.418 1.00 93.83 90 ILE B N 1
ATOM 3133 C CA . ILE B 1 122 ? 130.280 124.072 100.938 1.00 93.83 90 ILE B CA 1
ATOM 3134 C C . ILE B 1 122 ? 130.534 124.945 102.164 1.00 93.83 90 ILE B C 1
ATOM 3135 O O . ILE B 1 122 ? 129.786 124.847 103.145 1.00 93.83 90 ILE B O 1
ATOM 3140 N N . PRO B 1 123 ? 131.590 125.760 102.188 1.00 95.14 91 PRO B N 1
ATOM 3141 C CA . PRO B 1 123 ? 131.696 126.787 103.230 1.00 95.14 91 PRO B CA 1
ATOM 3142 C C . PRO B 1 123 ? 130.590 127.823 103.104 1.00 95.14 91 PRO B C 1
ATOM 3143 O O . PRO B 1 123 ? 130.158 128.167 102.003 1.00 95.14 91 PRO B O 1
ATOM 3147 N N . VAL B 1 124 ? 130.146 128.341 104.252 1.00 94.80 92 VAL B N 1
ATOM 3148 C CA . VAL B 1 124 ? 129.030 129.285 104.265 1.00 94.80 92 VAL B CA 1
ATOM 3149 C C . VAL B 1 124 ? 129.410 130.665 103.749 1.00 94.80 92 VAL B C 1
ATOM 3150 O O . VAL B 1 124 ? 128.525 131.505 103.549 1.00 94.80 92 VAL B O 1
ATOM 3154 N N . ASP B 1 125 ? 130.699 130.930 103.530 1.00 99.22 93 ASP B N 1
ATOM 3155 C CA . ASP B 1 125 ? 131.126 132.198 102.953 1.00 99.22 93 ASP B CA 1
ATOM 3156 C C . ASP B 1 125 ? 130.774 132.333 101.476 1.00 99.22 93 ASP B C 1
ATOM 3157 O O . ASP B 1 125 ? 130.848 133.446 100.945 1.00 99.22 93 ASP B O 1
ATOM 3159 N N . ARG B 1 126 ? 130.397 131.246 100.802 1.00 101.80 94 ARG B N 1
ATOM 3160 C CA . ARG B 1 126 ? 130.064 131.307 99.386 1.00 101.80 94 ARG B CA 1
ATOM 3161 C C . ARG B 1 126 ? 128.595 131.040 99.088 1.00 101.80 94 ARG B C 1
ATOM 3162 O O . ARG B 1 126 ? 128.180 131.180 97.934 1.00 101.80 94 ARG B O 1
ATOM 3170 N N . ILE B 1 127 ? 127.801 130.661 100.084 1.00 97.24 95 ILE B N 1
ATOM 3171 C CA . ILE B 1 127 ? 126.368 130.479 99.909 1.00 97.24 95 ILE B CA 1
ATOM 3172 C C . ILE B 1 127 ? 125.626 131.416 100.853 1.00 97.24 95 ILE B C 1
ATOM 3173 O O . ILE B 1 127 ? 126.211 132.036 101.743 1.00 97.24 95 ILE B O 1
ATOM 3178 N N . TRP B 1 128 ? 124.317 131.521 100.647 1.00 93.59 96 TRP B N 1
ATOM 3179 C CA . TRP B 1 128 ? 123.488 132.347 101.511 1.00 93.59 96 TRP B CA 1
ATOM 3180 C C . TRP B 1 128 ? 123.270 131.660 102.850 1.00 93.59 96 TRP B C 1
ATOM 3181 O O . TRP B 1 128 ? 123.053 130.447 102.918 1.00 93.59 96 TRP B O 1
ATOM 3192 N N . THR B 1 129 ? 123.329 132.443 103.920 1.00 89.29 97 THR B N 1
ATOM 3193 C CA . THR B 1 129 ? 123.006 131.958 105.249 1.00 89.29 97 THR B CA 1
ATOM 3194 C C . THR B 1 129 ? 122.059 132.934 105.933 1.00 89.29 97 THR B C 1
ATOM 3195 O O . THR B 1 129 ? 122.116 134.144 105.682 1.00 89.29 97 THR B O 1
ATOM 3199 N N . PRO B 1 130 ? 121.134 132.434 106.750 1.00 88.48 98 PRO B N 1
ATOM 3200 C CA . PRO B 1 130 ? 120.248 133.341 107.487 1.00 88.48 98 PRO B CA 1
ATOM 3201 C C . PRO B 1 130 ? 120.957 133.956 108.681 1.00 88.48 98 PRO B C 1
ATOM 3202 O O . PRO B 1 130 ? 121.728 133.298 109.384 1.00 88.48 98 PRO B O 1
ATOM 3206 N N . ASP B 1 131 ? 120.687 135.240 108.906 1.00 92.45 99 ASP B N 1
ATOM 3207 C CA . ASP B 1 131 ? 121.293 135.979 110.010 1.00 92.45 99 ASP B CA 1
ATOM 3208 C C . ASP B 1 131 ? 120.460 135.739 111.263 1.00 92.45 99 ASP B C 1
ATOM 3209 O O . ASP B 1 131 ? 119.583 136.526 111.622 1.00 92.45 99 ASP B O 1
ATOM 3211 N N . ILE B 1 132 ? 120.744 134.628 111.937 1.00 85.10 100 ILE B N 1
ATOM 3212 C CA . ILE B 1 132 ? 120.057 134.251 113.167 1.00 85.10 100 ILE B CA 1
ATOM 3213 C C . ILE B 1 132 ? 121.066 134.294 114.302 1.00 85.10 100 ILE B C 1
ATOM 3214 O O . ILE B 1 132 ? 122.068 133.566 114.280 1.00 85.10 100 ILE B O 1
ATOM 3219 N N . VAL B 1 133 ? 120.806 135.147 115.290 1.00 85.22 101 VAL B N 1
ATOM 3220 C CA . VAL B 1 133 ? 121.679 135.342 116.434 1.00 85.22 101 VAL B CA 1
ATOM 3221 C C . VAL B 1 133 ? 120.857 135.207 117.711 1.00 85.22 101 VAL B C 1
ATOM 3222 O O . VAL B 1 133 ? 119.636 135.042 117.682 1.00 85.22 101 VAL B O 1
ATOM 3226 N N . LEU B 1 134 ? 121.557 135.272 118.841 1.00 82.95 102 LEU B N 1
ATOM 3227 C CA . LEU B 1 134 ? 120.904 135.291 120.141 1.00 82.95 102 LEU B CA 1
ATOM 3228 C C . LEU B 1 134 ? 120.194 136.619 120.362 1.00 82.95 102 LEU B C 1
ATOM 3229 O O . LEU B 1 134 ? 120.723 137.686 120.040 1.00 82.95 102 LEU B O 1
ATOM 3234 N N . PHE B 1 135 ? 118.983 136.552 120.917 1.00 88.20 103 PHE B N 1
ATOM 3235 C CA . PHE B 1 135 ? 118.260 137.768 121.261 1.00 88.20 103 PHE B CA 1
ATOM 3236 C C . PHE B 1 135 ? 118.741 138.379 122.569 1.00 88.20 103 PHE B C 1
ATOM 3237 O O . PHE B 1 135 ? 118.443 139.546 122.841 1.00 88.20 103 PHE B O 1
ATOM 3245 N N . ASN B 1 136 ? 119.471 137.618 123.380 1.00 81.99 104 ASN B N 1
ATOM 3246 C CA . ASN B 1 136 ? 119.970 138.075 124.670 1.00 81.99 104 ASN B CA 1
ATOM 3247 C C . ASN B 1 136 ? 121.454 137.762 124.801 1.00 81.99 104 ASN B C 1
ATOM 3248 O O . ASN B 1 136 ? 121.905 137.204 125.805 1.00 81.99 104 ASN B O 1
ATOM 3253 N N . ASN B 1 137 ? 122.218 138.097 123.762 1.00 83.55 105 ASN B N 1
ATOM 3254 C CA . ASN B 1 137 ? 123.649 137.832 123.741 1.00 83.55 105 ASN B CA 1
ATOM 3255 C C . ASN B 1 137 ? 124.377 138.686 124.773 1.00 83.55 105 ASN B C 1
ATOM 3256 O O . ASN B 1 137 ? 124.037 139.850 124.997 1.00 83.55 105 ASN B O 1
ATOM 3261 N N . ALA B 1 138 ? 125.393 138.095 125.403 1.00 85.59 106 ALA B N 1
ATOM 3262 C CA . ALA B 1 138 ? 126.070 138.714 126.536 1.00 85.59 106 ALA B CA 1
ATOM 3263 C C . ALA B 1 138 ? 127.543 138.990 126.254 1.00 85.59 106 ALA B C 1
ATOM 3264 O O . ALA B 1 138 ? 128.366 138.980 127.170 1.00 85.59 106 ALA B O 1
ATOM 3266 N N . ASP B 1 139 ? 127.891 139.240 124.995 1.00 92.35 107 ASP B N 1
ATOM 3267 C CA . ASP B 1 139 ? 129.250 139.617 124.634 1.00 92.35 107 ASP B CA 1
ATOM 3268 C C . ASP B 1 139 ? 129.186 140.622 123.490 1.00 92.35 107 ASP B C 1
ATOM 3269 O O . ASP B 1 139 ? 128.105 141.037 123.062 1.00 92.35 107 ASP B O 1
ATOM 3274 N N . GLU B 1 140 ? 130.365 141.025 123.007 1.00 97.69 108 GLU B N 1
ATOM 3275 C CA . GLU B 1 140 ? 130.439 142.080 122.002 1.00 97.69 108 GLU B CA 1
ATOM 3276 C C . GLU B 1 140 ? 129.932 141.604 120.645 1.00 97.69 108 GLU B C 1
ATOM 3277 O O . GLU B 1 140 ? 129.136 142.297 119.999 1.00 97.69 108 GLU B O 1
ATOM 3279 N N . SER B 1 141 ? 130.372 140.431 120.198 1.00 97.86 109 SER B N 1
ATOM 3280 C CA . SER B 1 141 ? 129.991 139.914 118.893 1.00 97.86 109 SER B CA 1
ATOM 3281 C C . SER B 1 141 ? 129.733 138.419 118.991 1.00 97.86 109 SER B C 1
ATOM 3282 O O . SER B 1 141 ? 130.293 137.725 119.843 1.00 97.86 109 SER B O 1
ATOM 3285 N N . TYR B 1 142 ? 128.876 137.931 118.101 1.00 92.41 110 TYR B N 1
ATOM 3286 C CA . TYR B 1 142 ? 128.488 136.528 118.062 1.00 92.41 110 TYR B CA 1
ATOM 3287 C C . TYR B 1 142 ? 129.409 135.784 117.102 1.00 92.41 110 TYR B C 1
ATOM 3288 O O . TYR B 1 142 ? 129.413 136.062 115.898 1.00 92.41 110 TYR B O 1
ATOM 3297 N N . ARG B 1 143 ? 130.181 134.840 117.635 1.00 93.01 111 ARG B N 1
ATOM 3298 C CA . ARG B 1 143 ? 131.125 134.061 116.849 1.00 93.01 111 ARG B CA 1
ATOM 3299 C C . ARG B 1 143 ? 130.927 132.579 117.131 1.00 93.01 111 ARG B C 1
ATOM 3300 O O . ARG B 1 143 ? 130.402 132.194 118.179 1.00 93.01 111 ARG B O 1
ATOM 3302 N N . TYR B 1 144 ? 131.356 131.752 116.184 1.00 93.73 112 TYR B N 1
ATOM 3303 C CA . TYR B 1 144 ? 131.202 130.308 116.259 1.00 93.73 112 TYR B CA 1
ATOM 3304 C C . TYR B 1 144 ? 132.554 129.635 116.452 1.00 93.73 112 TYR B C 1
ATOM 3305 O O . TYR B 1 144 ? 133.599 130.179 116.084 1.00 93.73 112 TYR B O 1
ATOM 3314 N N . VAL B 1 145 ? 132.522 128.439 117.042 1.00 99.82 113 VAL B N 1
ATOM 3315 C CA . VAL B 1 145 ? 133.738 127.642 117.176 1.00 99.82 113 VAL B CA 1
ATOM 3316 C C . VAL B 1 145 ? 134.139 127.065 115.824 1.00 99.82 113 VAL B C 1
ATOM 3317 O O . VAL B 1 145 ? 135.265 127.260 115.354 1.00 99.82 113 VAL B O 1
ATOM 3321 N N . VAL B 1 146 ? 133.219 126.353 115.176 1.00 98.09 114 VAL B N 1
ATOM 3322 C CA . VAL B 1 146 ? 133.402 125.882 113.808 1.00 98.09 114 VAL B CA 1
ATOM 3323 C C . VAL B 1 146 ? 132.250 126.401 112.957 1.00 98.09 114 VAL B C 1
ATOM 3324 O O . VAL B 1 146 ? 131.077 126.206 113.292 1.00 98.09 114 VAL B O 1
ATOM 3328 N N . ASP B 1 147 ? 132.589 127.114 111.884 1.00 99.96 115 ASP B N 1
ATOM 3329 C CA . ASP B 1 147 ? 131.589 127.603 110.943 1.00 99.96 115 ASP B CA 1
ATOM 3330 C C . ASP B 1 147 ? 132.094 127.509 109.510 1.00 99.96 115 ASP B C 1
ATOM 3331 O O . ASP B 1 147 ? 131.723 128.332 108.666 1.00 99.96 115 ASP B O 1
ATOM 3333 N N . LYS B 1 148 ? 132.938 126.521 109.217 1.00 98.78 116 LYS B N 1
ATOM 3334 C CA . LYS B 1 148 ? 133.647 126.507 107.945 1.00 98.78 116 LYS B CA 1
ATOM 3335 C C . LYS B 1 148 ? 133.007 125.572 106.927 1.00 98.78 116 LYS B C 1
ATOM 3336 O O . LYS B 1 148 ? 133.406 125.577 105.759 1.00 98.78 116 LYS B O 1
ATOM 3338 N N . LEU B 1 149 ? 132.054 124.739 107.341 1.00 95.29 117 LEU B N 1
ATOM 3339 C CA . LEU B 1 149 ? 131.416 123.802 106.426 1.00 95.29 117 LEU B CA 1
ATOM 3340 C C . LEU B 1 149 ? 129.906 123.811 106.630 1.00 95.29 117 LEU B C 1
ATOM 3341 O O . LEU B 1 149 ? 129.405 124.149 107.704 1.00 95.29 117 LEU B O 1
ATOM 3346 N N . ALA B 1 150 ? 129.191 123.427 105.574 1.00 89.84 118 ALA B N 1
ATOM 3347 C CA . ALA B 1 150 ? 127.750 123.232 105.627 1.00 89.84 118 ALA B CA 1
ATOM 3348 C C . ALA B 1 150 ? 127.373 122.157 104.620 1.00 89.84 118 ALA B C 1
ATOM 3349 O O . ALA B 1 150 ? 127.858 122.162 103.483 1.00 89.84 118 ALA B O 1
ATOM 3351 N N . VAL B 1 151 ? 126.511 121.241 105.048 1.00 91.90 119 VAL B N 1
ATOM 3352 C CA . VAL B 1 151 ? 126.097 120.105 104.231 1.00 91.90 119 VAL B CA 1
ATOM 3353 C C . VAL B 1 151 ? 124.912 120.518 103.369 1.00 91.90 119 VAL B C 1
ATOM 3354 O O . VAL B 1 151 ? 123.905 121.023 103.879 1.00 91.90 119 VAL B O 1
ATOM 3358 N N . VAL B 1 152 ? 125.031 120.301 102.062 1.00 94.45 120 VAL B N 1
ATOM 3359 C CA . VAL B 1 152 ? 123.988 120.593 101.090 1.00 94.45 120 VAL B CA 1
ATOM 3360 C C . VAL B 1 152 ? 123.622 119.287 100.399 1.00 94.45 120 VAL B C 1
ATOM 3361 O O . VAL B 1 152 ? 124.506 118.549 99.944 1.00 94.45 120 VAL B O 1
ATOM 3365 N N . TYR B 1 153 ? 122.327 118.993 100.353 1.00 97.90 121 TYR B N 1
ATOM 3366 C CA . TYR B 1 153 ? 121.799 117.784 99.742 1.00 97.90 121 TYR B CA 1
ATOM 3367 C C . TYR B 1 153 ? 121.318 118.071 98.326 1.00 97.90 121 TYR B C 1
ATOM 3368 O O . TYR B 1 153 ? 121.224 119.221 97.891 1.00 97.90 121 TYR B O 1
ATOM 3377 N N . TYR B 1 154 ? 120.998 116.996 97.601 1.00 102.85 122 TYR B N 1
ATOM 3378 C CA . TYR B 1 154 ? 120.528 117.134 96.227 1.00 102.85 122 TYR B CA 1
ATOM 3379 C C . TYR B 1 154 ? 119.098 117.651 96.147 1.00 102.85 122 TYR B C 1
ATOM 3380 O O . TYR B 1 154 ? 118.682 118.115 95.081 1.00 102.85 122 TYR B O 1
ATOM 3389 N N . THR B 1 155 ? 118.342 117.583 97.242 1.00 100.68 123 THR B N 1
ATOM 3390 C CA . THR B 1 155 ? 116.990 118.123 97.272 1.00 100.68 123 THR B CA 1
ATOM 3391 C C . THR B 1 155 ? 116.953 119.607 97.608 1.00 100.68 123 THR B C 1
ATOM 3392 O O . THR B 1 155 ? 115.861 120.179 97.693 1.00 100.68 123 THR B O 1
ATOM 3396 N N . GLY B 1 156 ? 118.108 120.237 97.809 1.00 93.67 124 GLY B N 1
ATOM 3397 C CA . GLY B 1 156 ? 118.187 121.653 98.080 1.00 93.67 124 GLY B CA 1
ATOM 3398 C C . GLY B 1 156 ? 118.209 122.021 99.546 1.00 93.67 124 GLY B C 1
ATOM 3399 O O . GLY B 1 156 ? 118.523 123.173 99.872 1.00 93.67 124 GLY B O 1
ATOM 3400 N N . LYS B 1 157 ? 117.884 121.088 100.437 1.00 90.35 125 LYS B N 1
ATOM 3401 C CA . LYS B 1 157 ? 117.897 121.380 101.863 1.00 90.35 125 LYS B CA 1
ATOM 3402 C C . LYS B 1 157 ? 119.333 121.455 102.366 1.00 90.35 125 LYS B C 1
ATOM 3403 O O . LYS B 1 157 ? 120.187 120.653 101.973 1.00 90.35 125 LYS B O 1
ATOM 3409 N N . VAL B 1 158 ? 119.604 122.442 103.215 1.00 84.41 126 VAL B N 1
ATOM 3410 C CA . VAL B 1 158 ? 120.948 122.748 103.685 1.00 84.41 126 VAL B CA 1
ATOM 3411 C C . VAL B 1 158 ? 120.961 122.657 105.204 1.00 84.41 126 VAL B C 1
ATOM 3412 O O . VAL B 1 158 ? 120.130 123.283 105.878 1.00 84.41 126 VAL B O 1
ATOM 3416 N N . MET B 1 159 ? 121.897 121.867 105.730 1.00 85.45 127 MET B N 1
ATOM 3417 C CA . MET B 1 159 ? 122.234 121.811 107.143 1.00 85.45 127 MET B CA 1
ATOM 3418 C C . MET B 1 159 ? 123.501 122.629 107.376 1.00 85.45 127 MET B C 1
ATOM 3419 O O . MET B 1 159 ? 124.372 122.713 106.507 1.00 85.45 127 MET B O 1
ATOM 3424 N N . TRP B 1 160 ? 123.614 123.243 108.553 1.00 81.20 128 TRP B N 1
ATOM 3425 C CA . TRP B 1 160 ? 124.842 123.963 108.879 1.00 81.20 128 TRP B CA 1
ATOM 3426 C C . TRP B 1 160 ? 125.543 123.364 110.092 1.00 81.20 128 TRP B C 1
ATOM 3427 O O . TRP B 1 160 ? 126.690 122.916 109.975 1.00 81.20 128 TRP B O 1
ATOM 3438 N N . VAL B 1 161 ? 124.842 123.297 111.222 1.00 80.30 129 VAL B N 1
ATOM 3439 C CA . VAL B 1 161 ? 125.343 122.905 112.546 1.00 80.30 129 VAL B CA 1
ATOM 3440 C C . VAL B 1 161 ? 126.657 123.609 112.890 1.00 80.30 129 VAL B C 1
ATOM 3441 O O . VAL B 1 161 ? 127.728 122.995 112.773 1.00 80.30 129 VAL B O 1
ATOM 3445 N N . PRO B 1 162 ? 126.659 124.903 113.242 1.00 82.12 130 PRO B N 1
ATOM 3446 C CA . PRO B 1 162 ? 127.881 125.468 113.826 1.00 82.12 130 PRO B CA 1
ATOM 3447 C C . PRO B 1 162 ? 127.932 125.312 115.338 1.00 82.12 130 PRO B C 1
ATOM 3448 O O . PRO B 1 162 ? 127.029 125.762 116.049 1.00 82.12 130 PRO B O 1
ATOM 3452 N N . HIS B 1 163 ? 128.982 124.664 115.837 1.00 88.36 131 HIS B N 1
ATOM 3453 C CA . HIS B 1 163 ? 129.191 124.584 117.276 1.00 88.36 131 HIS B CA 1
ATOM 3454 C C . HIS B 1 163 ? 129.625 125.939 117.812 1.00 88.36 131 HIS B C 1
ATOM 3455 O O . HIS B 1 163 ? 130.318 126.704 117.134 1.00 88.36 131 HIS B O 1
ATOM 3462 N N . ALA B 1 164 ? 129.218 126.241 119.042 1.00 82.14 132 ALA B N 1
ATOM 3463 C CA . ALA B 1 164 ? 129.459 127.567 119.585 1.00 82.14 132 ALA B CA 1
ATOM 3464 C C . ALA B 1 164 ? 129.503 127.514 121.104 1.00 82.14 132 ALA B C 1
ATOM 3465 O O . ALA B 1 164 ? 129.012 126.572 121.741 1.00 82.14 132 ALA B O 1
ATOM 3467 N N . ARG B 1 165 ? 130.120 128.550 121.664 1.00 79.70 133 ARG B N 1
ATOM 3468 C CA . ARG B 1 165 ? 130.123 128.825 123.095 1.00 79.70 133 ARG B CA 1
ATOM 3469 C C . ARG B 1 165 ? 129.230 130.042 123.304 1.00 79.70 133 ARG B C 1
ATOM 3470 O O . ARG B 1 165 ? 129.592 131.162 122.931 1.00 79.70 133 ARG B O 1
ATOM 3478 N N . LEU B 1 166 ? 128.068 129.818 123.901 1.00 78.63 134 LEU B N 1
ATOM 3479 C CA . LEU B 1 166 ? 127.046 130.844 124.035 1.00 78.63 134 LEU B CA 1
ATOM 3480 C C . LEU B 1 166 ? 127.086 131.441 125.436 1.00 78.63 134 LEU B C 1
ATOM 3481 O O . LEU B 1 166 ? 127.032 130.712 126.432 1.00 78.63 134 LEU B O 1
ATOM 3486 N N . ARG B 1 167 ? 127.187 132.764 125.502 1.00 82.81 135 ARG B N 1
ATOM 3487 C CA . ARG B 1 167 ? 127.037 133.519 126.741 1.00 82.81 135 ARG B CA 1
ATOM 3488 C C . ARG B 1 167 ? 125.688 134.218 126.663 1.00 82.81 135 ARG B C 1
ATOM 3489 O O . ARG B 1 167 ? 125.516 135.160 125.883 1.00 82.81 135 ARG B O 1
ATOM 3497 N N . SER B 1 168 ? 124.730 133.750 127.454 1.00 84.54 136 SER B N 1
ATOM 3498 C CA . SER B 1 168 ? 123.352 134.204 127.348 1.00 84.54 136 SER B CA 1
ATOM 3499 C C . SER B 1 168 ? 122.899 134.859 128.643 1.00 84.54 136 SER B C 1
ATOM 3500 O O . SER B 1 168 ? 123.162 134.345 129.733 1.00 84.54 136 SER B O 1
ATOM 3503 N N . PHE B 1 169 ? 122.225 135.998 128.521 1.00 86.13 137 PHE B N 1
ATOM 3504 C CA . PHE B 1 169 ? 121.567 136.587 129.678 1.00 86.13 137 PHE B CA 1
ATOM 3505 C C . PHE B 1 169 ? 120.342 135.769 130.049 1.00 86.13 137 PHE B C 1
ATOM 3506 O O . PHE B 1 169 ? 119.568 135.350 129.184 1.00 86.13 137 PHE B O 1
ATOM 3514 N N . CYS B 1 170 ? 120.167 135.539 131.345 1.00 93.03 138 CYS B N 1
ATOM 3515 C CA . CYS B 1 170 ? 118.987 134.843 131.828 1.00 93.03 138 CYS B CA 1
ATOM 3516 C C . CYS B 1 170 ? 118.642 135.366 133.212 1.00 93.03 138 CYS B C 1
ATOM 3517 O O . CYS B 1 170 ? 119.528 135.583 134.043 1.00 93.03 138 CYS B O 1
ATOM 3520 N N . VAL B 1 171 ? 117.352 135.589 133.441 1.00 91.94 139 VAL B N 1
ATOM 3521 C CA . VAL B 1 171 ? 116.894 136.112 134.720 1.00 91.94 139 VAL B CA 1
ATOM 3522 C C . VAL B 1 171 ? 116.920 134.997 135.759 1.00 91.94 139 VAL B C 1
ATOM 3523 O O . VAL B 1 171 ? 116.482 133.868 135.503 1.00 91.94 139 VAL B O 1
ATOM 3527 N N . LEU B 1 172 ? 117.519 135.315 136.912 1.00 89.80 140 LEU B N 1
ATOM 3528 C CA . LEU B 1 172 ? 117.557 134.350 138.037 1.00 89.80 140 LEU B CA 1
ATOM 3529 C C . LEU B 1 172 ? 117.178 135.087 139.320 1.00 89.80 140 LEU B C 1
ATOM 3530 O O . LEU B 1 172 ? 117.682 136.206 139.526 1.00 89.80 140 LEU B O 1
ATOM 3535 N N . ASP B 1 173 ? 116.286 134.514 140.125 1.00 90.37 141 ASP B N 1
ATOM 3536 C CA . ASP B 1 173 ? 115.889 135.073 141.411 1.00 90.37 141 ASP B CA 1
ATOM 3537 C C . ASP B 1 173 ? 116.545 134.249 142.510 1.00 90.37 141 ASP B C 1
ATOM 3538 O O . ASP B 1 173 ? 116.279 133.049 142.635 1.00 90.37 141 ASP B O 1
ATOM 3540 N N . LEU B 1 174 ? 117.401 134.891 143.298 1.00 84.06 142 LEU B N 1
ATOM 3541 C CA . LEU B 1 174 ? 118.132 134.214 144.367 1.00 84.06 142 LEU B CA 1
ATOM 3542 C C . LEU B 1 174 ? 117.402 134.314 145.703 1.00 84.06 142 LEU B C 1
ATOM 3543 O O . LEU B 1 174 ? 117.958 134.756 146.706 1.00 84.06 142 LEU B O 1
ATOM 3548 N N . SER B 1 175 ? 116.138 133.900 145.723 1.00 85.10 143 SER B N 1
ATOM 3549 C CA . SER B 1 175 ? 115.371 133.856 146.959 1.00 85.10 143 SER B CA 1
ATOM 3550 C C . SER B 1 175 ? 115.597 132.574 147.746 1.00 85.10 143 SER B C 1
ATOM 3551 O O . SER B 1 175 ? 115.109 132.465 148.876 1.00 85.10 143 SER B O 1
ATOM 3554 N N . ARG B 1 176 ? 116.316 131.607 147.181 1.00 87.56 144 ARG B N 1
ATOM 3555 C CA . ARG B 1 176 ? 116.619 130.351 147.855 1.00 87.56 144 ARG B CA 1
ATOM 3556 C C . ARG B 1 176 ? 118.077 129.979 147.640 1.00 87.56 144 ARG B C 1
ATOM 3557 O O . ARG B 1 176 ? 118.414 128.809 147.438 1.00 87.56 144 ARG B O 1
ATOM 3565 N N . PHE B 1 177 ? 118.956 130.969 147.665 1.00 84.23 145 PHE B N 1
ATOM 3566 C CA . PHE B 1 177 ? 120.384 130.713 147.520 1.00 84.23 145 PHE B CA 1
ATOM 3567 C C . PHE B 1 177 ? 120.917 130.032 148.776 1.00 84.23 145 PHE B C 1
ATOM 3568 O O . PHE B 1 177 ? 120.660 130.509 149.887 1.00 84.23 145 PHE B O 1
ATOM 3576 N N . PRO B 1 178 ? 121.668 128.925 148.653 1.00 85.40 146 PRO B N 1
ATOM 3577 C CA . PRO B 1 178 ? 122.060 128.259 147.410 1.00 85.40 146 PRO B CA 1
ATOM 3578 C C . PRO B 1 178 ? 121.272 126.990 147.073 1.00 85.40 146 PRO B C 1
ATOM 3579 O O . PRO B 1 178 ? 121.715 126.224 146.221 1.00 85.40 146 PRO B O 1
ATOM 3583 N N . PHE B 1 179 ? 120.138 126.758 147.727 1.00 89.55 147 PHE B N 1
ATOM 3584 C CA . PHE B 1 179 ? 119.312 125.585 147.429 1.00 89.55 147 PHE B CA 1
ATOM 3585 C C . PHE B 1 179 ? 118.249 125.909 146.384 1.00 89.55 147 PHE B C 1
ATOM 3586 O O . PHE B 1 179 ? 117.060 125.674 146.591 1.00 89.55 147 PHE B O 1
ATOM 3594 N N . ASP B 1 180 ? 118.668 126.454 1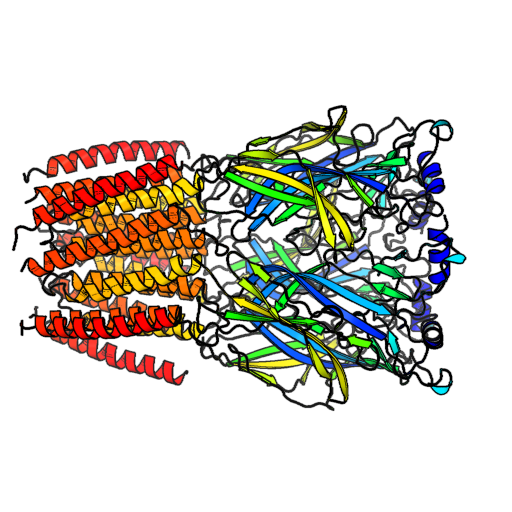45.247 1.00 90.18 148 ASP B N 1
ATOM 3595 C CA . ASP B 1 180 ? 117.755 127.069 144.297 1.00 90.18 148 ASP B CA 1
ATOM 3596 C C . ASP B 1 180 ? 117.649 126.253 143.015 1.00 90.18 148 ASP B C 1
ATOM 3597 O O . ASP B 1 180 ? 118.658 125.802 142.463 1.00 90.18 148 ASP B O 1
ATOM 3602 N N . SER B 1 181 ? 116.416 126.070 142.552 1.00 92.13 149 SER B N 1
ATOM 3603 C CA . SER B 1 181 ? 116.126 125.507 141.241 1.00 92.13 149 SER B CA 1
ATOM 3604 C C . SER B 1 181 ? 115.919 126.661 140.273 1.00 92.13 149 SER B C 1
ATOM 3605 O O . SER B 1 181 ? 115.228 127.630 140.603 1.00 92.13 149 SER B O 1
ATOM 3608 N N . GLN B 1 182 ? 116.523 126.570 139.094 1.00 90.53 150 GLN B N 1
ATOM 3609 C CA . GLN B 1 182 ? 116.584 127.723 138.215 1.00 90.53 150 GLN B CA 1
ATOM 3610 C C . GLN B 1 182 ? 115.980 127.401 136.855 1.00 90.53 150 GLN B C 1
ATOM 3611 O O . GLN B 1 182 ? 115.572 126.272 136.585 1.00 90.53 150 GLN B O 1
ATOM 3617 N N . MET B 1 183 ? 115.929 128.420 135.998 1.00 94.19 151 MET B N 1
ATOM 3618 C CA . MET B 1 183 ? 115.482 128.261 134.615 1.00 94.19 151 MET B CA 1
ATOM 3619 C C . MET B 1 183 ? 116.085 129.390 133.793 1.00 94.19 151 MET B C 1
ATOM 3620 O O . MET B 1 183 ? 115.724 130.555 133.987 1.00 94.19 151 MET B O 1
ATOM 3625 N N . CYS B 1 184 ? 116.992 129.053 132.881 1.00 92.93 152 CYS B N 1
ATOM 3626 C CA . CYS B 1 184 ? 117.606 130.037 132.002 1.00 92.93 152 CYS B CA 1
ATOM 3627 C C . CYS B 1 184 ? 117.215 129.766 130.557 1.00 92.93 152 CYS B C 1
ATOM 3628 O O . CYS B 1 184 ? 117.162 128.612 130.120 1.00 92.93 152 CYS B O 1
ATOM 3631 N N . THR B 1 185 ? 116.948 130.837 129.817 1.00 88.57 153 THR B N 1
ATOM 3632 C CA . THR B 1 185 ? 116.416 130.745 128.467 1.00 88.57 153 THR B CA 1
ATOM 3633 C C . THR B 1 185 ? 117.440 131.210 127.441 1.00 88.57 153 THR B C 1
ATOM 3634 O O . THR B 1 185 ? 118.209 132.145 127.676 1.00 88.57 153 THR B O 1
ATOM 3638 N N . LEU B 1 186 ? 117.435 130.535 126.296 1.00 82.43 154 LEU B N 1
ATOM 3639 C CA . LEU B 1 186 ? 118.229 130.899 125.130 1.00 82.43 154 LEU B CA 1
ATOM 3640 C C . LEU B 1 186 ? 117.253 131.221 124.011 1.00 82.43 154 LEU B C 1
ATOM 3641 O O . LEU B 1 186 ? 116.456 130.364 123.616 1.00 82.43 154 LEU B O 1
ATOM 3646 N N . VAL B 1 187 ? 117.298 132.450 123.509 1.00 81.25 155 VAL B N 1
ATOM 3647 C CA . VAL B 1 187 ? 116.366 132.905 122.485 1.00 81.25 155 VAL B CA 1
ATOM 3648 C C . VAL B 1 187 ? 117.148 133.122 121.201 1.00 81.25 155 VAL B C 1
ATOM 3649 O O . VAL B 1 187 ? 118.092 133.921 121.170 1.00 81.25 155 VAL B O 1
ATOM 3653 N N . PHE B 1 188 ? 116.753 132.426 120.142 1.00 81.40 156 PHE B N 1
ATOM 3654 C CA . PHE B 1 188 ? 117.427 132.511 118.853 1.00 81.40 156 PHE B CA 1
ATOM 3655 C C . PHE B 1 188 ? 116.471 133.084 117.819 1.00 81.40 156 PHE B C 1
ATOM 3656 O O . PHE B 1 188 ? 115.303 132.696 117.768 1.00 81.40 156 PHE B O 1
ATOM 3664 N N . GLY B 1 189 ? 116.958 134.005 117.000 1.00 89.59 157 GLY B N 1
ATOM 3665 C CA . GLY B 1 189 ? 116.084 134.579 115.994 1.00 89.59 157 GLY B CA 1
ATOM 3666 C C . GLY B 1 189 ? 116.829 135.555 115.117 1.00 89.59 157 GLY B C 1
ATOM 3667 O O . GLY B 1 189 ? 118.014 135.835 115.318 1.00 89.59 157 GLY B O 1
ATOM 3668 N N . SER B 1 190 ? 116.105 136.080 114.133 1.00 95.78 158 SER B N 1
ATOM 3669 C CA . SER B 1 190 ? 116.658 137.012 113.163 1.00 95.78 158 SER B CA 1
ATOM 3670 C C . SER B 1 190 ? 116.266 138.434 113.537 1.00 95.78 158 SER B C 1
ATOM 3671 O O . SER B 1 190 ? 115.091 138.710 113.795 1.00 95.78 158 SER B O 1
ATOM 3674 N N . TRP B 1 191 ? 117.252 139.329 113.574 1.00 99.35 159 TRP B N 1
ATOM 3675 C CA . TRP B 1 191 ? 117.015 140.743 113.833 1.00 99.35 159 TRP B CA 1
ATOM 3676 C C . TRP B 1 191 ? 117.026 141.573 112.556 1.00 99.35 159 TRP B C 1
ATOM 3677 O O . TRP B 1 191 ? 116.853 142.794 112.605 1.00 99.35 159 TRP B O 1
ATOM 3688 N N . THR B 1 192 ? 117.227 140.934 111.406 1.00 101.87 160 THR B N 1
ATOM 3689 C CA . THR B 1 192 ? 117.225 141.632 110.128 1.00 101.87 160 THR B CA 1
ATOM 3690 C C . THR B 1 192 ? 116.040 141.209 109.271 1.00 101.87 160 THR B C 1
ATOM 3691 O O . THR B 1 192 ? 115.267 142.055 108.810 1.00 101.87 160 THR B O 1
ATOM 3695 N N . HIS B 1 193 ? 115.887 139.908 109.053 1.00 103.41 161 HIS B N 1
ATOM 3696 C CA . HIS B 1 193 ? 114.769 139.403 108.271 1.00 103.41 161 HIS B CA 1
ATOM 3697 C C . HIS B 1 193 ? 113.535 139.268 109.154 1.00 103.41 161 HIS B C 1
ATOM 3698 O O . HIS B 1 193 ? 113.608 138.728 110.263 1.00 103.41 161 HIS B O 1
ATOM 3705 N N . ASP B 1 194 ? 112.402 139.754 108.660 1.00 104.53 162 ASP B N 1
ATOM 3706 C CA . ASP B 1 194 ? 111.142 139.657 109.379 1.00 104.53 162 ASP B CA 1
ATOM 3707 C C . ASP B 1 194 ? 110.475 138.318 109.065 1.00 104.53 162 ASP B C 1
ATOM 3708 O O . ASP B 1 194 ? 111.085 137.418 108.482 1.00 104.53 162 ASP B O 1
ATOM 3713 N N . VAL B 1 195 ? 109.209 138.173 109.471 1.00 103.48 163 VAL B N 1
ATOM 3714 C CA . VAL B 1 195 ? 108.454 136.951 109.205 1.00 103.48 163 VAL B CA 1
ATOM 3715 C C . VAL B 1 195 ? 108.183 136.796 107.710 1.00 103.48 163 VAL B C 1
ATOM 3716 O O . VAL B 1 195 ? 108.239 135.684 107.169 1.00 103.48 163 VAL B O 1
ATOM 3720 N N . SER B 1 196 ? 107.955 137.906 107.004 1.00 105.70 164 SER B N 1
ATOM 3721 C CA . SER B 1 196 ? 107.712 137.848 105.567 1.00 105.70 164 SER B CA 1
ATOM 3722 C C . SER B 1 196 ? 108.967 137.552 104.752 1.00 105.70 164 SER B C 1
ATOM 3723 O O . SER B 1 196 ? 108.857 137.356 103.537 1.00 105.70 164 SER B O 1
ATOM 3726 N N . SER B 1 197 ? 110.150 137.523 105.371 1.00 102.65 165 SER B N 1
ATOM 3727 C CA . SER B 1 197 ? 111.379 137.154 104.678 1.00 102.65 165 SER B CA 1
ATOM 3728 C C . SER B 1 197 ? 111.835 135.744 105.035 1.00 102.65 165 SER B C 1
ATOM 3729 O O . SER B 1 197 ? 111.988 134.899 104.148 1.00 102.65 165 SER B O 1
ATOM 3732 N N . VAL B 1 198 ? 112.058 135.465 106.320 1.00 98.73 166 VAL B N 1
ATOM 3733 C CA . VAL B 1 198 ? 112.379 134.124 106.791 1.00 98.73 166 VAL B CA 1
ATOM 3734 C C . VAL B 1 198 ? 111.356 133.730 107.847 1.00 98.73 166 VAL B C 1
ATOM 3735 O O . VAL B 1 198 ? 110.632 134.564 108.394 1.00 98.73 166 VAL B O 1
ATOM 3739 N N . ASN B 1 199 ? 111.292 132.431 108.127 1.00 95.29 167 ASN B N 1
ATOM 3740 C CA . ASN B 1 199 ? 110.380 131.901 109.136 1.00 95.29 167 ASN B CA 1
ATOM 3741 C C . ASN B 1 199 ? 111.167 130.921 109.999 1.00 95.29 167 ASN B C 1
ATOM 3742 O O . ASN B 1 199 ? 111.552 129.845 109.532 1.00 95.29 167 ASN B O 1
ATOM 3747 N N . VAL B 1 200 ? 111.420 131.307 111.245 1.00 87.50 168 VAL B N 1
ATOM 3748 C CA . VAL B 1 200 ? 112.124 130.451 112.192 1.00 87.50 168 VAL B CA 1
ATOM 3749 C C . VAL B 1 200 ? 111.156 129.397 112.709 1.00 87.50 168 VAL B C 1
ATOM 3750 O O . VAL B 1 200 ? 110.097 129.725 113.255 1.00 87.50 168 VAL B O 1
ATOM 3754 N N . THR B 1 201 ? 111.515 128.127 112.542 1.00 84.80 169 THR B N 1
ATOM 3755 C CA . THR B 1 201 ? 110.639 127.027 112.912 1.00 84.80 169 THR B CA 1
ATOM 3756 C C . THR B 1 201 ? 111.398 126.031 113.773 1.00 84.80 169 THR B C 1
ATOM 3757 O O . THR B 1 201 ? 112.515 125.633 113.430 1.00 84.80 169 THR B O 1
ATOM 3761 N N . LEU B 1 202 ? 110.796 125.643 114.892 1.00 87.89 170 LEU B N 1
ATOM 3762 C CA . LEU B 1 202 ? 111.287 124.503 115.652 1.00 87.89 170 LEU B CA 1
ATOM 3763 C C . LEU B 1 202 ? 111.023 123.226 114.867 1.00 87.89 170 LEU B C 1
ATOM 3764 O O . LEU B 1 202 ? 110.091 123.152 114.061 1.00 87.89 170 LEU B O 1
ATOM 3769 N N . ARG B 1 203 ? 111.860 122.218 115.083 1.00 96.26 171 ARG B N 1
ATOM 3770 C CA . ARG B 1 203 ? 111.634 120.928 114.448 1.00 96.26 171 ARG B CA 1
ATOM 3771 C C . ARG B 1 203 ? 110.869 120.023 115.408 1.00 96.26 171 ARG B C 1
ATOM 3772 O O . ARG B 1 203 ? 111.296 119.803 116.546 1.00 96.26 171 ARG B O 1
ATOM 3774 N N . ASN B 1 204 ? 109.718 119.533 114.959 1.00 112.02 172 ASN B N 1
ATOM 3775 C CA . ASN B 1 204 ? 108.872 118.683 115.783 1.00 112.02 172 ASN B CA 1
ATOM 3776 C C . ASN B 1 204 ? 109.156 117.201 115.583 1.00 112.02 172 ASN B C 1
ATOM 3777 O O . ASN B 1 204 ? 108.549 116.371 116.270 1.00 112.02 172 ASN B O 1
ATOM 3782 N N . GLN B 1 205 ? 110.058 116.851 114.663 1.00 114.88 173 GLN B N 1
ATOM 3783 C CA . GLN B 1 205 ? 110.405 115.450 114.447 1.00 114.88 173 GLN B CA 1
ATOM 3784 C C . GLN B 1 205 ? 111.237 114.892 115.595 1.00 114.88 173 GLN B C 1
ATOM 3785 O O . GLN B 1 205 ? 111.219 113.679 115.835 1.00 114.88 173 GLN B O 1
ATOM 3791 N N . SER B 1 206 ? 111.964 115.748 116.308 1.00 112.27 174 SER B N 1
ATOM 3792 C CA . SER B 1 206 ? 112.754 115.351 117.472 1.00 112.27 174 SER B CA 1
ATOM 3793 C C . SER B 1 206 ? 112.257 116.149 118.675 1.00 112.27 174 SER B C 1
ATOM 3794 O O . SER B 1 206 ? 112.818 117.189 119.024 1.00 112.27 174 SER B O 1
ATOM 3797 N N . LYS B 1 207 ? 111.195 115.655 119.304 1.00 112.34 175 LYS B N 1
ATOM 3798 C CA . LYS B 1 207 ? 110.656 116.257 120.525 1.00 112.34 175 LYS B CA 1
ATOM 3799 C C . LYS B 1 207 ? 111.192 115.528 121.755 1.00 112.34 175 LYS B C 1
ATOM 3800 O O . LYS B 1 207 ? 110.447 114.984 122.570 1.00 112.34 175 LYS B O 1
ATOM 3802 N N . VAL B 1 208 ? 112.514 115.528 121.882 1.00 109.97 176 VAL B N 1
ATOM 3803 C CA . VAL B 1 208 ? 113.196 114.764 122.911 1.00 109.97 176 VAL B CA 1
ATOM 3804 C C . VAL B 1 208 ? 113.627 115.694 124.039 1.00 109.97 176 VAL B C 1
ATOM 3805 O O . VAL B 1 208 ? 113.627 116.918 123.907 1.00 109.97 176 VAL B O 1
ATOM 3809 N N . GLN B 1 209 ? 113.994 115.098 125.172 1.00 107.70 177 GLN B N 1
ATOM 3810 C CA . GLN B 1 209 ? 114.528 115.820 126.317 1.00 107.70 177 GLN B CA 1
ATOM 3811 C C . GLN B 1 209 ? 115.792 115.122 126.800 1.00 107.70 177 GLN B C 1
ATOM 3812 O O . GLN B 1 209 ? 115.902 113.895 126.739 1.00 107.70 177 GLN B O 1
ATOM 3814 N N . TYR B 1 210 ? 116.746 115.916 127.280 1.00 95.95 178 TYR B N 1
ATOM 3815 C CA . TYR B 1 210 ? 118.053 115.420 127.693 1.00 95.95 178 TYR B CA 1
ATOM 3816 C C . TYR B 1 210 ? 118.409 116.004 129.055 1.00 95.95 178 TYR B C 1
ATOM 3817 O O . TYR B 1 210 ? 117.731 116.897 129.571 1.00 95.95 178 TYR B O 1
ATOM 3826 N N . MET B 1 211 ? 119.488 115.488 129.643 1.00 95.42 179 MET B N 1
ATOM 3827 C CA . MET B 1 211 ? 119.922 115.930 130.960 1.00 95.42 179 MET B CA 1
ATOM 3828 C C . MET B 1 211 ? 121.438 115.832 131.060 1.00 95.42 179 MET B C 1
ATOM 3829 O O . MET B 1 211 ? 122.064 114.982 130.422 1.00 95.42 179 MET B O 1
ATOM 3831 N N . ILE B 1 212 ? 122.017 116.716 131.870 1.00 93.40 180 ILE B N 1
ATOM 3832 C CA . ILE B 1 212 ? 123.447 116.740 132.154 1.00 93.40 180 ILE B CA 1
ATOM 3833 C C . ILE B 1 212 ? 123.618 116.679 133.666 1.00 93.40 180 ILE B C 1
ATOM 3834 O O . ILE B 1 212 ? 123.053 117.505 134.395 1.00 93.40 180 ILE B O 1
ATOM 3839 N N . ASP B 1 213 ? 124.389 115.701 134.139 1.00 100.60 181 ASP B N 1
ATOM 3840 C CA . ASP B 1 213 ? 124.603 115.501 135.571 1.00 100.60 181 ASP B CA 1
ATOM 3841 C C . ASP B 1 213 ? 125.921 116.160 135.967 1.00 100.60 181 ASP B C 1
ATOM 3842 O O . ASP B 1 213 ? 126.936 115.499 136.191 1.00 100.60 181 ASP B O 1
ATOM 3844 N N . GLY B 1 214 ? 125.899 117.487 136.052 1.00 100.95 182 GLY B N 1
ATOM 3845 C CA . GLY B 1 214 ? 127.048 118.221 136.532 1.00 100.95 182 GLY B CA 1
ATOM 3846 C C . GLY B 1 214 ? 127.196 118.126 138.039 1.00 100.95 182 GLY B C 1
ATOM 3847 O O . GLY B 1 214 ? 126.261 117.796 138.769 1.00 100.95 182 GLY B O 1
ATOM 3848 N N . LYS B 1 215 ? 128.409 118.424 138.509 1.00 100.05 183 LYS B N 1
ATOM 3849 C CA . LYS B 1 215 ? 128.666 118.396 139.945 1.00 100.05 183 LYS B CA 1
ATOM 3850 C C . LYS B 1 215 ? 128.078 119.616 140.643 1.00 100.05 183 LYS B C 1
ATOM 3851 O O . LYS B 1 215 ? 127.811 119.576 141.848 1.00 100.05 183 LYS B O 1
ATOM 3857 N N . GLU B 1 216 ? 127.873 120.708 139.907 1.00 98.23 184 GLU B N 1
ATOM 3858 C CA . GLU B 1 216 ? 127.161 121.873 140.416 1.00 98.23 184 GLU B CA 1
ATOM 3859 C C . GLU B 1 216 ? 125.679 121.817 140.086 1.00 98.23 184 GLU B C 1
ATOM 3860 O O . GLU B 1 216 ? 124.834 121.801 140.986 1.00 98.23 184 GLU B O 1
ATOM 3866 N N . TRP B 1 217 ? 125.356 121.779 138.799 1.00 90.85 185 TRP B N 1
ATOM 3867 C CA . TRP B 1 217 ? 123.990 121.919 138.324 1.00 90.85 185 TRP B CA 1
ATOM 3868 C C . TRP B 1 217 ? 123.517 120.581 137.777 1.00 90.85 185 TRP B C 1
ATOM 3869 O O . TRP B 1 217 ? 124.206 119.963 136.960 1.00 90.85 185 TRP B O 1
ATOM 3880 N N . GLN B 1 218 ? 122.348 120.138 138.229 1.00 94.57 186 GLN B N 1
ATOM 3881 C CA . GLN B 1 218 ? 121.658 119.015 137.597 1.00 94.57 186 GLN B CA 1
ATOM 3882 C C . GLN B 1 218 ? 120.808 119.611 136.484 1.00 94.57 186 GLN B C 1
ATOM 3883 O O . GLN B 1 218 ? 119.644 119.963 136.680 1.00 94.57 186 GLN B O 1
ATOM 3889 N N . VAL B 1 219 ? 121.403 119.751 135.305 1.00 89.76 187 VAL B N 1
ATOM 3890 C CA . VAL B 1 219 ? 120.767 120.488 134.220 1.00 89.76 187 VAL B CA 1
ATOM 3891 C C . VAL B 1 219 ? 119.773 119.575 133.519 1.00 89.76 187 VAL B C 1
ATOM 3892 O O . VAL B 1 219 ? 120.120 118.467 133.099 1.00 89.76 187 VAL B O 1
ATOM 3896 N N . THR B 1 220 ? 118.531 120.027 133.406 1.00 89.43 188 THR B N 1
ATOM 3897 C CA . THR B 1 220 ? 117.539 119.332 132.607 1.00 89.43 188 THR B CA 1
ATOM 3898 C C . THR B 1 220 ? 116.917 120.305 131.615 1.00 89.43 188 THR B C 1
ATOM 3899 O O . THR B 1 220 ? 116.856 121.515 131.852 1.00 89.43 188 THR B O 1
ATOM 3903 N N . SER B 1 221 ? 116.493 119.769 130.481 1.00 91.73 189 SER B N 1
ATOM 3904 C CA . SER B 1 221 ? 116.035 120.590 129.374 1.00 91.73 189 SER B CA 1
ATOM 3905 C C . SER B 1 221 ? 114.513 120.638 129.324 1.00 91.73 189 SER B C 1
ATOM 3906 O O . SER B 1 221 ? 113.820 119.730 129.791 1.00 91.73 189 SER B O 1
ATOM 3909 N N . VAL B 1 222 ? 114.007 121.720 128.737 1.00 87.45 190 VAL B N 1
ATOM 3910 C CA . VAL B 1 222 ? 112.582 121.955 128.545 1.00 87.45 190 VAL B CA 1
ATOM 3911 C C . VAL B 1 222 ? 112.333 121.967 127.039 1.00 87.45 190 VAL B C 1
ATOM 3912 O O . VAL B 1 222 ? 113.209 122.379 126.271 1.00 87.45 190 VAL B O 1
ATOM 3916 N N . GLN B 1 223 ? 111.187 121.417 126.615 1.00 93.73 191 GLN B N 1
ATOM 3917 C CA . GLN B 1 223 ? 110.710 121.424 125.230 1.00 93.73 191 GLN B CA 1
ATOM 3918 C C . GLN B 1 223 ? 110.649 122.849 124.687 1.00 93.73 191 GLN B C 1
ATOM 3919 O O . GLN B 1 223 ? 109.892 123.668 125.223 1.00 93.73 191 GLN B O 1
ATOM 3925 N N . PRO B 1 224 ? 111.438 123.194 123.666 1.00 87.34 192 PRO B N 1
ATOM 3926 C CA . PRO B 1 224 ? 111.429 124.571 123.152 1.00 87.34 192 PRO B CA 1
ATOM 3927 C C . PRO B 1 224 ? 110.131 124.927 122.444 1.00 87.34 192 PRO B C 1
ATOM 3928 O O . PRO B 1 224 ? 109.446 124.077 121.872 1.00 87.34 192 PRO B O 1
ATOM 3932 N N . LYS B 1 225 ? 109.799 126.214 122.491 1.00 88.12 193 LYS B N 1
ATOM 3933 C CA . LYS B 1 225 ? 108.605 126.737 121.849 1.00 88.12 193 LYS B CA 1
ATOM 3934 C C . LYS B 1 225 ? 108.966 127.957 121.014 1.00 88.12 193 LYS B C 1
ATOM 3935 O O . LYS B 1 225 ? 110.087 128.466 121.065 1.00 88.12 193 LYS B O 1
ATOM 3937 N N . ARG B 1 226 ? 107.991 128.429 120.246 1.00 99.56 194 ARG B N 1
ATOM 3938 C CA . ARG B 1 226 ? 108.164 129.596 119.399 1.00 99.56 194 ARG B CA 1
ATOM 3939 C C . ARG B 1 226 ? 107.394 130.768 119.990 1.00 99.56 194 ARG B C 1
ATOM 3940 O O . ARG B 1 226 ? 106.198 130.655 120.275 1.00 99.56 194 ARG B O 1
ATOM 3948 N N . TYR B 1 227 ? 108.086 131.889 120.183 1.00 107.46 195 TYR B N 1
ATOM 3949 C CA . TYR B 1 227 ? 107.461 133.111 120.666 1.00 107.46 195 TYR B CA 1
ATOM 3950 C C . TYR B 1 227 ? 107.795 134.237 119.702 1.00 107.46 195 TYR B C 1
ATOM 3951 O O . TYR B 1 227 ? 108.938 134.363 119.255 1.00 107.46 195 TYR B O 1
ATOM 3960 N N . GLN B 1 228 ? 106.795 135.052 119.395 1.00 110.17 196 GLN B N 1
ATOM 3961 C CA . GLN B 1 228 ? 106.863 136.018 118.307 1.00 110.17 196 GLN B CA 1
ATOM 3962 C C . GLN B 1 228 ? 107.036 137.417 118.884 1.00 110.17 196 GLN B C 1
ATOM 3963 O O . GLN B 1 228 ? 106.187 137.890 119.645 1.00 110.17 196 GLN B O 1
ATOM 3969 N N . TRP B 1 229 ? 108.133 138.074 118.516 1.00 108.74 197 TRP B N 1
ATOM 3970 C CA . TRP B 1 229 ? 108.413 139.443 118.938 1.00 108.74 197 TRP B CA 1
ATOM 3971 C C . TRP B 1 229 ? 108.012 140.409 117.830 1.00 108.74 197 TRP B C 1
ATOM 3972 O O . TRP B 1 229 ? 108.280 140.171 116.650 1.00 108.74 197 TRP B O 1
ATOM 3983 N N . THR B 1 230 ? 107.369 141.505 118.218 1.00 113.39 198 THR B N 1
ATOM 3984 C CA . THR B 1 230 ? 106.921 142.502 117.259 1.00 113.39 198 THR B CA 1
ATOM 3985 C C . THR B 1 230 ? 107.944 143.628 117.139 1.00 113.39 198 THR B C 1
ATOM 3986 O O . THR B 1 230 ? 108.827 143.797 117.985 1.00 113.39 198 THR B O 1
ATOM 3990 N N . TYR B 1 231 ? 107.821 144.393 116.057 1.00 112.16 199 TYR B N 1
ATOM 3991 C CA . TYR B 1 231 ? 108.657 145.562 115.815 1.00 112.16 199 TYR B CA 1
ATOM 3992 C C . TYR B 1 231 ? 107.797 146.645 115.173 1.00 112.16 199 TYR B C 1
ATOM 3993 O O . TYR B 1 231 ? 107.209 146.427 114.111 1.00 112.16 199 TYR B O 1
ATOM 4002 N N . ASN B 1 232 ? 107.711 147.796 115.859 1.00 116.11 200 ASN B N 1
ATOM 4003 C CA . ASN B 1 232 ? 106.826 148.943 115.588 1.00 116.11 200 ASN B CA 1
ATOM 4004 C C . ASN B 1 232 ? 105.370 148.557 115.305 1.00 116.11 200 ASN B C 1
ATOM 4005 O O . ASN B 1 232 ? 104.670 149.251 114.560 1.00 116.11 200 ASN B O 1
ATOM 4010 N N . SER B 1 233 ? 104.919 147.444 115.903 1.00 119.22 201 SER B N 1
ATOM 4011 C CA . SER B 1 233 ? 103.550 146.919 115.873 1.00 119.22 201 SER B CA 1
ATOM 4012 C C . SER B 1 233 ? 103.035 146.576 114.472 1.00 119.22 201 SER B C 1
ATOM 4013 O O . SER B 1 233 ? 101.846 146.296 114.295 1.00 119.22 201 SER B O 1
ATOM 4015 N N . ASN B 1 234 ? 103.916 146.591 113.470 1.00 121.36 202 ASN B N 1
ATOM 4016 C CA . ASN B 1 234 ? 103.543 146.187 112.118 1.00 121.36 202 ASN B CA 1
ATOM 4017 C C . ASN B 1 234 ? 104.416 145.018 111.673 1.00 121.36 202 ASN B C 1
ATOM 4018 O O . ASN B 1 234 ? 103.897 143.980 111.245 1.00 121.36 202 ASN B O 1
ATOM 4020 N N . GLU B 1 235 ? 105.735 145.163 111.764 1.00 119.21 203 GLU B N 1
ATOM 4021 C CA . GLU B 1 235 ? 106.670 144.119 111.373 1.00 119.21 203 GLU B CA 1
ATOM 4022 C C . GLU B 1 235 ? 106.843 143.136 112.521 1.00 119.21 203 GLU B C 1
ATOM 4023 O O . GLU B 1 235 ? 107.053 143.535 113.671 1.00 119.21 203 GLU B O 1
ATOM 4025 N N . ASN B 1 236 ? 106.750 141.849 112.211 1.00 113.01 204 ASN B N 1
ATOM 4026 C CA . ASN B 1 236 ? 106.938 140.805 113.201 1.00 113.01 204 ASN B CA 1
ATOM 4027 C C . ASN B 1 236 ? 108.301 140.148 113.017 1.00 113.01 204 ASN B C 1
ATOM 4028 O O . ASN B 1 236 ? 108.755 139.916 111.894 1.00 113.01 204 ASN B O 1
ATOM 4033 N N . TYR B 1 237 ? 108.960 139.865 114.138 1.00 106.40 205 TYR B N 1
ATOM 4034 C CA . TYR B 1 237 ? 110.295 139.271 114.145 1.00 106.40 205 TYR B CA 1
ATOM 4035 C C . TYR B 1 237 ? 110.234 138.017 115.009 1.00 106.40 205 TYR B C 1
ATOM 4036 O O . TYR B 1 237 ? 110.324 138.098 116.238 1.00 106.40 205 TYR B O 1
ATOM 4045 N N . ALA B 1 238 ? 110.087 136.861 114.367 1.00 103.07 206 ALA B N 1
ATOM 4046 C CA . ALA B 1 238 ? 109.874 135.613 115.081 1.00 103.07 206 ALA B CA 1
ATOM 4047 C C . ALA B 1 238 ? 111.185 135.094 115.669 1.00 103.07 206 ALA B C 1
ATOM 4048 O O . ALA B 1 238 ? 112.272 135.618 115.410 1.00 103.07 206 ALA B O 1
ATOM 4050 N N . GLY B 1 239 ? 111.072 134.043 116.476 1.00 96.50 207 GLY B N 1
ATOM 4051 C CA . GLY B 1 239 ? 112.237 133.435 117.089 1.00 96.50 207 GLY B CA 1
ATOM 4052 C C . GLY B 1 239 ? 111.878 132.277 117.994 1.00 96.50 207 GLY B C 1
ATOM 4053 O O . GLY B 1 239 ? 110.778 132.218 118.548 1.00 96.50 207 GLY B O 1
ATOM 4054 N N . ILE B 1 240 ? 112.812 131.344 118.139 1.00 85.19 208 ILE B N 1
ATOM 4055 C CA . ILE B 1 240 ? 112.650 130.208 119.036 1.00 85.19 208 ILE B CA 1
ATOM 4056 C C . ILE B 1 240 ? 113.155 130.599 120.421 1.00 85.19 208 ILE B C 1
ATOM 4057 O O . ILE B 1 240 ? 114.010 131.485 120.567 1.00 85.19 208 ILE B O 1
ATOM 4062 N N . ILE B 1 241 ? 112.581 129.974 121.444 1.00 84.51 209 ILE B N 1
ATOM 4063 C CA . ILE B 1 241 ? 113.019 130.124 122.827 1.00 84.51 209 ILE B CA 1
ATOM 4064 C C . ILE B 1 241 ? 113.180 128.731 123.425 1.00 84.51 209 ILE B C 1
ATOM 4065 O O . ILE B 1 241 ? 112.356 127.840 123.183 1.00 84.51 209 ILE B O 1
ATOM 4070 N N . THR B 1 242 ? 114.285 128.518 124.132 1.00 85.01 210 THR B N 1
ATOM 4071 C CA . THR B 1 242 ? 114.613 127.220 124.703 1.00 85.01 210 THR B CA 1
ATOM 4072 C C . THR B 1 242 ? 115.014 127.404 126.156 1.00 85.01 210 THR B C 1
ATOM 4073 O O . THR B 1 242 ? 116.018 128.057 126.447 1.00 85.01 210 THR B O 1
ATOM 4077 N N . GLY B 1 243 ? 114.238 126.822 127.064 1.00 89.34 211 GLY B N 1
ATOM 4078 C CA . GLY B 1 243 ? 114.540 126.894 128.480 1.00 89.34 211 GLY B CA 1
ATOM 4079 C C . GLY B 1 243 ? 115.309 125.662 128.923 1.00 89.34 211 GLY B C 1
ATOM 4080 O O . GLY B 1 243 ? 115.075 124.559 128.434 1.00 89.34 211 GLY B O 1
ATOM 4081 N N . ILE B 1 244 ? 116.260 125.872 129.826 1.00 86.99 212 ILE B N 1
ATOM 4082 C CA . ILE B 1 244 ? 116.950 124.786 130.508 1.00 86.99 212 ILE B CA 1
ATOM 4083 C C . ILE B 1 244 ? 116.807 125.027 132.008 1.00 86.99 212 ILE B C 1
ATOM 4084 O O . ILE B 1 244 ? 116.948 126.161 132.487 1.00 86.99 212 ILE B O 1
ATOM 4089 N N . LYS B 1 245 ? 116.424 123.978 132.733 1.00 87.44 213 LYS B N 1
ATOM 4090 C CA . LYS B 1 245 ? 116.039 124.087 134.139 1.00 87.44 213 LYS B CA 1
ATOM 4091 C C . LYS B 1 245 ? 117.213 123.652 135.006 1.00 87.44 213 LYS B C 1
ATOM 4092 O O . LYS B 1 245 ? 117.400 122.465 135.277 1.00 87.44 213 LYS B O 1
ATOM 4098 N N . LEU B 1 246 ? 118.009 124.622 135.442 1.00 87.38 214 LEU B N 1
ATOM 4099 C CA . LEU B 1 246 ? 119.161 124.336 136.280 1.00 87.38 214 LEU B CA 1
ATOM 4100 C C . LEU B 1 246 ? 118.719 124.075 137.717 1.00 87.38 214 LEU B C 1
ATOM 4101 O O . LEU B 1 246 ? 117.684 124.564 138.175 1.00 87.38 214 LEU B O 1
ATOM 4106 N N . LYS B 1 247 ? 119.519 123.285 138.429 1.00 91.81 215 LYS B N 1
ATOM 4107 C CA . LYS B 1 247 ? 119.237 122.943 139.821 1.00 91.81 215 LYS B CA 1
ATOM 4108 C C . LYS B 1 247 ? 120.564 122.831 140.553 1.00 91.81 215 LYS B C 1
ATOM 4109 O O . LYS B 1 247 ? 121.334 121.904 140.290 1.00 91.81 215 LYS B O 1
ATOM 4115 N N . ARG B 1 248 ? 120.826 123.757 141.472 1.00 89.36 216 ARG B N 1
ATOM 4116 C CA . ARG B 1 248 ? 122.113 123.794 142.155 1.00 89.36 216 ARG B CA 1
ATOM 4117 C C . ARG B 1 248 ? 122.183 122.696 143.209 1.00 89.36 216 ARG B C 1
ATOM 4118 O O . ARG B 1 248 ? 121.424 122.709 144.184 1.00 89.36 216 ARG B O 1
ATOM 4126 N N . THR B 1 249 ? 123.097 121.746 143.010 1.00 95.19 217 THR B N 1
ATOM 4127 C CA . THR B 1 249 ? 123.394 120.696 143.983 1.00 95.19 217 THR B CA 1
ATOM 4128 C C . THR B 1 249 ? 124.862 120.875 144.362 1.00 95.19 217 THR B C 1
ATOM 4129 O O . THR B 1 249 ? 125.751 120.254 143.778 1.00 95.19 217 THR B O 1
ATOM 4133 N N . SER B 1 250 ? 125.113 121.730 145.350 1.00 93.76 218 SER B N 1
ATOM 4134 C CA . SER B 1 250 ? 126.462 122.167 145.664 1.00 93.76 218 SER B CA 1
ATOM 4135 C C . SER B 1 250 ? 126.838 121.763 147.078 1.00 93.76 218 SER B C 1
ATOM 4136 O O . SER B 1 250 ? 126.002 121.755 147.984 1.00 93.76 218 SER B O 1
ATOM 4139 N N . ILE B 1 251 ? 128.116 121.432 147.254 1.00 89.47 219 ILE B N 1
ATOM 4140 C CA . ILE B 1 251 ? 128.690 121.250 148.579 1.00 89.47 219 ILE B CA 1
ATOM 4141 C C . ILE B 1 251 ? 129.679 122.366 148.892 1.00 89.47 219 ILE B C 1
ATOM 4142 O O . ILE B 1 251 ? 130.157 122.480 150.031 1.00 89.47 219 ILE B O 1
ATOM 4147 N N . TYR B 1 252 ? 129.968 123.222 147.911 1.00 85.23 220 TYR B N 1
ATOM 4148 C CA . TYR B 1 252 ? 130.849 124.363 148.128 1.00 85.23 220 TYR B CA 1
ATOM 4149 C C . TYR B 1 252 ? 130.160 125.434 148.964 1.00 85.23 220 TYR B C 1
ATOM 4150 O O . TYR B 1 252 ? 130.671 125.831 150.016 1.00 85.23 220 TYR B O 1
ATOM 4159 N N . TYR B 1 253 ? 129.001 125.913 148.501 1.00 84.54 221 TYR B N 1
ATOM 4160 C CA . TYR B 1 253 ? 128.321 127.016 149.172 1.00 84.54 221 TYR B CA 1
ATOM 4161 C C . TYR B 1 253 ? 127.774 126.613 150.533 1.00 84.54 221 TYR B C 1
ATOM 4162 O O . TYR B 1 253 ? 127.676 127.461 151.428 1.00 84.54 221 TYR B O 1
ATOM 4171 N N . GLN B 1 254 ? 127.424 125.337 150.710 1.00 84.99 222 GLN B N 1
ATOM 4172 C CA . GLN B 1 254 ? 127.025 124.841 152.020 1.00 84.99 222 GLN B CA 1
ATOM 4173 C C . GLN B 1 254 ? 128.171 124.916 153.021 1.00 84.99 222 GLN B C 1
ATOM 4174 O O . GLN B 1 254 ? 128.014 125.501 154.096 1.00 84.99 222 GLN B O 1
ATOM 4180 N N . TYR B 1 255 ? 129.343 124.403 152.647 1.00 80.00 223 TYR B N 1
ATOM 4181 C CA . TYR B 1 255 ? 130.497 124.381 153.539 1.00 80.00 223 TYR B CA 1
ATOM 4182 C C . TYR B 1 255 ? 131.042 125.780 153.801 1.00 80.00 223 TYR B C 1
ATOM 4183 O O . TYR B 1 255 ? 131.543 126.060 154.895 1.00 80.00 223 TYR B O 1
ATOM 4192 N N . VAL B 1 256 ? 130.940 126.677 152.821 1.00 78.48 224 VAL B N 1
ATOM 4193 C CA . VAL B 1 256 ? 131.463 128.026 153.000 1.00 78.48 224 VAL B CA 1
ATOM 4194 C C . VAL B 1 256 ? 130.483 128.905 153.778 1.00 78.48 224 VAL B C 1
ATOM 4195 O O . VAL B 1 256 ? 130.902 129.702 154.626 1.00 78.48 224 VAL B O 1
ATOM 4199 N N . PHE B 1 257 ? 129.177 128.752 153.562 1.00 79.00 225 PHE B N 1
ATOM 4200 C CA . PHE B 1 257 ? 128.233 129.712 154.119 1.00 79.00 225 PHE B CA 1
ATOM 4201 C C . PHE B 1 257 ? 127.260 129.140 155.139 1.00 79.00 225 PHE B C 1
ATOM 4202 O O . PHE B 1 257 ? 126.963 129.820 156.125 1.00 79.00 225 PHE B O 1
ATOM 4210 N N . ILE B 1 258 ? 126.738 127.930 154.936 1.00 77.72 226 ILE B N 1
ATOM 4211 C CA . ILE B 1 258 ? 125.683 127.416 155.804 1.00 77.72 226 ILE B CA 1
ATOM 4212 C C . ILE B 1 258 ? 126.245 126.996 157.158 1.00 77.72 226 ILE B C 1
ATOM 4213 O O . ILE B 1 258 ? 125.717 127.379 158.206 1.00 77.72 226 ILE B O 1
ATOM 4218 N N . MET B 1 259 ? 127.332 126.219 157.160 1.00 74.38 227 MET B N 1
ATOM 4219 C CA . MET B 1 259 ? 127.873 125.747 158.436 1.00 74.38 227 MET B CA 1
ATOM 4220 C C . MET B 1 259 ? 128.557 126.809 159.315 1.00 74.38 227 MET B C 1
ATOM 4221 O O . MET B 1 259 ? 128.398 126.712 160.545 1.00 74.38 227 MET B O 1
ATOM 4226 N N . PRO B 1 260 ? 129.280 127.836 158.811 1.00 72.42 228 PRO B N 1
ATOM 4227 C CA . PRO B 1 260 ? 129.771 128.843 159.766 1.00 72.42 228 PRO B CA 1
ATOM 4228 C C . PRO B 1 260 ? 128.668 129.721 160.313 1.00 72.42 228 PRO B C 1
ATOM 4229 O O . PRO B 1 260 ? 128.762 130.147 161.468 1.00 72.42 228 PRO B O 1
ATOM 4233 N N . THR B 1 261 ? 127.615 129.978 159.533 1.00 69.59 229 THR B N 1
ATOM 4234 C CA . THR B 1 261 ? 126.500 130.774 160.032 1.00 69.59 229 THR B CA 1
ATOM 4235 C C . THR B 1 261 ? 125.739 130.038 161.127 1.00 69.59 229 THR B C 1
ATOM 4236 O O . THR B 1 261 ? 125.408 130.631 162.162 1.00 69.59 229 THR B O 1
ATOM 4240 N N . VAL B 1 262 ? 125.491 128.737 160.942 1.00 72.15 230 VAL B N 1
ATOM 4241 C CA . VAL B 1 262 ? 124.768 127.998 161.970 1.00 72.15 230 VAL B CA 1
ATOM 4242 C C . VAL B 1 262 ? 125.669 127.748 163.179 1.00 72.15 230 VAL B C 1
ATOM 4243 O O . VAL B 1 262 ? 125.183 127.693 164.314 1.00 72.15 230 VAL B O 1
ATOM 4247 N N . LEU B 1 263 ? 126.993 127.675 162.989 1.00 69.69 231 LEU B N 1
ATOM 4248 C CA . LEU B 1 263 ? 127.834 127.489 164.166 1.00 69.69 231 LEU B CA 1
ATOM 4249 C C . LEU B 1 263 ? 128.024 128.797 164.933 1.00 69.69 231 LEU B C 1
ATOM 4250 O O . LEU B 1 263 ? 128.139 128.771 166.164 1.00 69.69 231 LEU B O 1
ATOM 4255 N N . LEU B 1 264 ? 128.059 129.940 164.243 1.00 67.50 232 LEU B N 1
ATOM 4256 C CA . LEU B 1 264 ? 128.053 131.218 164.948 1.00 67.50 232 LEU B CA 1
ATOM 4257 C C . LEU B 1 264 ? 126.718 131.457 165.641 1.00 67.50 232 LEU B C 1
ATOM 4258 O O . LEU B 1 264 ? 126.682 132.068 166.716 1.00 67.50 232 LEU B O 1
ATOM 4263 N N . ALA B 1 265 ? 125.623 130.955 165.057 1.00 71.77 233 ALA B N 1
ATOM 4264 C CA . ALA B 1 265 ? 124.345 130.933 165.760 1.00 71.77 233 ALA B CA 1
ATOM 4265 C C . ALA B 1 265 ? 124.419 130.068 167.012 1.00 71.77 233 ALA B C 1
ATOM 4266 O O . ALA B 1 265 ? 123.873 130.434 168.056 1.00 71.77 233 ALA B O 1
ATOM 4268 N N . PHE B 1 266 ? 125.098 128.921 166.918 1.00 72.93 234 PHE B N 1
ATOM 4269 C CA . PHE B 1 266 ? 125.270 128.040 168.072 1.00 72.93 234 PHE B CA 1
ATOM 4270 C C . PHE B 1 266 ? 126.070 128.720 169.178 1.00 72.93 234 PHE B C 1
ATOM 4271 O O . PHE B 1 266 ? 125.710 128.628 170.356 1.00 72.93 234 PHE B O 1
ATOM 4279 N N . LEU B 1 267 ? 127.135 129.436 168.813 1.00 70.55 235 LEU B N 1
ATOM 4280 C CA . LEU B 1 267 ? 127.929 130.168 169.801 1.00 70.55 235 LEU B CA 1
ATOM 4281 C C . LEU B 1 267 ? 127.142 131.319 170.425 1.00 70.55 235 LEU B C 1
ATOM 4282 O O . LEU B 1 267 ? 127.255 131.574 171.634 1.00 70.55 235 LEU B O 1
ATOM 4287 N N . THR B 1 268 ? 126.331 132.015 169.619 1.00 70.77 236 THR B N 1
ATOM 4288 C CA . THR B 1 268 ? 125.493 133.090 170.142 1.00 70.77 236 THR B CA 1
ATOM 4289 C C . THR B 1 268 ? 124.430 132.553 171.095 1.00 70.77 236 THR B C 1
ATOM 4290 O O . THR B 1 268 ? 124.107 133.197 172.100 1.00 70.77 236 THR B O 1
ATOM 4294 N N . LEU B 1 269 ? 123.886 131.369 170.803 1.00 80.31 237 LEU B N 1
ATOM 4295 C CA . LEU B 1 269 ? 123.022 130.694 171.766 1.00 80.31 237 LEU B CA 1
ATOM 4296 C C . LEU B 1 269 ? 123.773 130.256 173.018 1.00 80.31 237 LEU B C 1
ATOM 4297 O O . LEU B 1 269 ? 123.200 130.290 174.107 1.00 80.31 237 LEU B O 1
ATOM 4302 N N . LEU B 1 270 ? 125.039 129.849 172.901 1.00 78.91 238 LEU B N 1
ATOM 4303 C CA . LEU B 1 270 ? 125.791 129.467 174.096 1.00 78.91 238 LEU B CA 1
ATOM 4304 C C . LEU B 1 270 ? 126.188 130.661 174.953 1.00 78.91 238 LEU B C 1
ATOM 4305 O O . LEU B 1 270 ? 126.574 130.472 176.112 1.00 78.91 238 LEU B O 1
ATOM 4310 N N . MET B 1 271 ? 126.149 131.867 174.388 1.00 79.42 239 MET B N 1
ATOM 4311 C CA . MET B 1 271 ? 126.601 133.067 175.096 1.00 79.42 239 MET B CA 1
ATOM 4312 C C . MET B 1 271 ? 125.895 133.391 176.426 1.00 79.42 239 MET B C 1
ATOM 4313 O O . MET B 1 271 ? 126.611 133.706 177.392 1.00 79.42 239 MET B O 1
ATOM 4318 N N . PRO B 1 272 ? 124.556 133.348 176.575 1.00 83.05 240 PRO B N 1
ATOM 4319 C CA . PRO B 1 272 ? 123.968 133.807 177.852 1.00 83.05 240 PRO B CA 1
ATOM 4320 C C . PRO B 1 272 ? 124.154 132.884 179.058 1.00 83.05 240 PRO B C 1
ATOM 4321 O O . PRO B 1 272 ? 123.674 133.236 180.141 1.00 83.05 240 PRO B O 1
ATOM 4325 N N . PHE B 1 273 ? 124.817 131.731 178.944 1.00 89.53 241 PHE B N 1
ATOM 4326 C CA . PHE B 1 273 ? 125.243 131.025 180.152 1.00 89.53 241 PHE B CA 1
ATOM 4327 C C . PHE B 1 273 ? 126.501 131.596 180.789 1.00 89.53 241 PHE B C 1
ATOM 4328 O O . PHE B 1 273 ? 126.866 131.157 181.884 1.00 89.53 241 PHE B O 1
ATOM 4336 N N . ILE B 1 274 ? 127.169 132.540 180.145 1.00 85.65 242 ILE B N 1
ATOM 4337 C CA . ILE B 1 274 ? 128.354 133.148 180.759 1.00 85.65 242 ILE B CA 1
ATOM 4338 C C . ILE B 1 274 ? 127.914 134.091 181.874 1.00 85.65 242 ILE B C 1
ATOM 4339 O O . ILE B 1 274 ? 127.045 134.951 181.644 1.00 85.65 242 ILE B O 1
ATOM 4344 N N . PRO B 1 275 ? 128.447 133.949 183.091 1.00 92.06 243 PRO B N 1
ATOM 4345 C CA . PRO B 1 275 ? 128.081 134.871 184.165 1.00 92.06 243 PRO B CA 1
ATOM 4346 C C . PRO B 1 275 ? 128.637 136.256 183.906 1.00 92.06 243 PRO B C 1
ATOM 4347 O O . PRO B 1 275 ? 129.768 136.406 183.413 1.00 92.06 243 PRO B O 1
ATOM 4351 N N . PRO B 1 276 ? 127.869 137.311 184.204 1.00 96.66 244 PRO B N 1
ATOM 4352 C CA . PRO B 1 276 ? 128.307 138.667 183.847 1.00 96.66 244 PRO B CA 1
ATOM 4353 C C . PRO B 1 276 ? 129.446 139.205 184.696 1.00 96.66 244 PRO B C 1
ATOM 4354 O O . PRO B 1 276 ? 130.145 140.122 184.247 1.00 96.66 244 PRO B O 1
ATOM 4358 N N . LEU B 1 277 ? 129.660 138.675 185.896 1.00 100.63 245 LEU B N 1
ATOM 4359 C CA . LEU B 1 277 ? 130.617 139.273 186.829 1.00 100.63 245 LEU B CA 1
ATOM 4360 C C . LEU B 1 277 ? 132.008 138.657 186.691 1.00 100.63 245 LEU B C 1
ATOM 4361 O O . LEU B 1 277 ? 132.647 138.287 187.674 1.00 100.63 245 LEU B O 1
ATOM 4366 N N . GLY B 1 278 ? 132.487 138.545 185.455 1.00 94.17 246 GLY B N 1
ATOM 4367 C CA . GLY B 1 278 ? 133.856 138.133 185.218 1.00 94.17 246 GLY B CA 1
ATOM 4368 C C . GLY B 1 278 ? 134.520 138.942 184.125 1.00 94.17 246 GLY B C 1
ATOM 4369 O O . GLY B 1 278 ? 135.739 138.855 183.934 1.00 94.17 246 GLY B O 1
ATOM 4370 N N . LYS B 1 279 ? 133.698 139.710 183.399 1.00 94.47 247 LYS B N 1
ATOM 4371 C CA . LYS B 1 279 ? 134.102 140.522 182.244 1.00 94.47 247 LYS B CA 1
ATOM 4372 C C . LYS B 1 279 ? 134.762 139.684 181.144 1.00 94.47 247 LYS B C 1
ATOM 4373 O O . LYS B 1 279 ? 135.860 139.988 180.676 1.00 94.47 247 LYS B O 1
ATOM 4375 N N . GLU B 1 280 ? 134.076 138.614 180.728 1.00 89.43 248 GLU B N 1
ATOM 4376 C CA . GLU B 1 280 ? 134.416 137.932 179.485 1.00 89.43 248 GLU B CA 1
ATOM 4377 C C . GLU B 1 280 ? 133.244 137.854 178.521 1.00 89.43 248 GLU B C 1
ATOM 4378 O O . GLU B 1 280 ? 133.431 137.406 177.385 1.00 89.43 248 GLU B O 1
ATOM 4384 N N . ARG B 1 281 ? 132.045 138.254 178.946 1.00 79.99 249 ARG B N 1
ATOM 4385 C CA . ARG B 1 281 ? 130.875 138.178 178.079 1.00 79.99 249 ARG B CA 1
ATOM 4386 C C . ARG B 1 281 ? 130.930 139.232 176.980 1.00 79.99 249 ARG B C 1
ATOM 4387 O O . ARG B 1 281 ? 130.522 138.972 175.842 1.00 79.99 249 ARG B O 1
ATOM 4395 N N . ILE B 1 282 ? 131.434 140.425 177.305 1.00 76.50 250 ILE B N 1
ATOM 4396 C CA . ILE B 1 282 ? 131.466 141.523 176.342 1.00 76.50 250 ILE B CA 1
ATOM 4397 C C . ILE B 1 282 ? 132.498 141.263 175.251 1.00 76.50 250 ILE B C 1
ATOM 4398 O O . ILE B 1 282 ? 132.242 141.516 174.066 1.00 76.50 250 ILE B O 1
ATOM 4403 N N . THR B 1 283 ? 133.677 140.756 175.625 1.00 73.80 251 THR B N 1
ATOM 4404 C CA . THR B 1 283 ? 134.678 140.435 174.613 1.00 73.80 251 THR B CA 1
ATOM 4405 C C . THR B 1 283 ? 134.266 139.221 173.787 1.00 73.80 251 THR B C 1
ATOM 4406 O O . THR B 1 283 ? 134.603 139.140 172.600 1.00 73.80 251 THR B O 1
ATOM 4410 N N . TYR B 1 284 ? 133.485 138.307 174.373 1.00 70.64 252 TYR B N 1
ATOM 4411 C CA . TYR B 1 284 ? 132.913 137.204 173.611 1.00 70.64 252 TYR B CA 1
ATOM 4412 C C . TYR B 1 284 ? 131.914 137.725 172.584 1.00 70.64 252 TYR B C 1
ATOM 4413 O O . TYR B 1 284 ? 131.919 137.291 171.425 1.00 70.64 252 TYR B O 1
ATOM 4422 N N . GLY B 1 285 ? 131.072 138.677 172.993 1.00 72.36 253 GLY B N 1
ATOM 4423 C CA . GLY B 1 285 ? 130.102 139.253 172.076 1.00 72.36 253 GLY B CA 1
ATOM 4424 C C . GLY B 1 285 ? 130.743 140.052 170.959 1.00 72.36 253 GLY B C 1
ATOM 4425 O O . GLY B 1 285 ? 130.299 139.997 169.809 1.00 72.36 253 GLY B O 1
ATOM 4426 N N . ILE B 1 286 ? 131.816 140.781 171.270 1.00 67.01 254 ILE B N 1
ATOM 4427 C CA . ILE B 1 286 ? 132.488 141.522 170.213 1.00 67.01 254 ILE B CA 1
ATOM 4428 C C . ILE B 1 286 ? 133.304 140.582 169.324 1.00 67.01 254 ILE B C 1
ATOM 4429 O O . ILE B 1 286 ? 133.519 140.884 168.142 1.00 67.01 254 ILE B O 1
ATOM 4434 N N . GLY B 1 287 ? 133.710 139.417 169.839 1.00 65.11 255 GLY B N 1
ATOM 4435 C CA . GLY B 1 287 ? 134.296 138.406 168.978 1.00 65.11 255 GLY B CA 1
ATOM 4436 C C . GLY B 1 287 ? 133.291 137.801 168.014 1.00 65.11 255 GLY B C 1
ATOM 4437 O O . GLY B 1 287 ? 133.617 137.540 166.853 1.00 65.11 255 GLY B O 1
ATOM 4438 N N . LEU B 1 288 ? 132.059 137.565 168.484 1.00 66.66 256 LEU B N 1
ATOM 4439 C CA . LEU B 1 288 ? 130.979 137.191 167.566 1.00 66.66 256 LEU B CA 1
ATOM 4440 C C . LEU B 1 288 ? 130.679 138.289 166.555 1.00 66.66 256 LEU B C 1
ATOM 4441 O O . LEU B 1 288 ? 130.361 137.983 165.401 1.00 66.66 256 LEU B O 1
ATOM 4446 N N . VAL B 1 289 ? 130.769 139.557 166.969 1.00 64.76 257 VAL B N 1
ATOM 4447 C CA . VAL B 1 289 ? 130.562 140.675 166.045 1.00 64.76 257 VAL B CA 1
ATOM 4448 C C . VAL B 1 289 ? 131.609 140.654 164.937 1.00 64.76 257 VAL B C 1
ATOM 4449 O O . VAL B 1 289 ? 131.283 140.759 163.749 1.00 64.76 257 VAL B O 1
ATOM 4453 N N . LEU B 1 290 ? 132.876 140.452 165.310 1.00 65.50 258 LEU B N 1
ATOM 4454 C CA . LEU B 1 290 ? 133.951 140.431 164.323 1.00 65.50 258 LEU B CA 1
ATOM 4455 C C . LEU B 1 290 ? 133.882 139.196 163.425 1.00 65.50 258 LEU B C 1
ATOM 4456 O O . LEU B 1 290 ? 134.117 139.292 162.212 1.00 65.50 258 LEU B O 1
ATOM 4461 N N . GLY B 1 291 ? 133.546 138.035 163.994 1.00 65.74 259 GLY B N 1
ATOM 4462 C CA . GLY B 1 291 ? 133.414 136.832 163.187 1.00 65.74 259 GLY B CA 1
ATOM 4463 C C . GLY B 1 291 ? 132.241 136.891 162.225 1.00 65.74 259 GLY B C 1
ATOM 4464 O O . GLY B 1 291 ? 132.353 136.469 161.068 1.00 65.74 259 GLY B O 1
ATOM 4465 N N . CYS B 1 292 ? 131.110 137.434 162.679 1.00 69.49 260 CYS B N 1
ATOM 4466 C CA . CYS B 1 292 ? 129.967 137.605 161.795 1.00 69.49 260 CYS B CA 1
ATOM 4467 C C . CYS B 1 292 ? 130.219 138.687 160.756 1.00 69.49 260 CYS B C 1
ATOM 4468 O O . CYS B 1 292 ? 129.679 138.611 159.652 1.00 69.49 260 CYS B O 1
ATOM 4471 N N . THR B 1 293 ? 131.050 139.686 161.077 1.00 65.03 261 THR B N 1
ATOM 4472 C CA . THR B 1 293 ? 131.453 140.668 160.073 1.00 65.03 261 THR B CA 1
ATOM 4473 C C . THR B 1 293 ? 132.325 140.031 158.998 1.00 65.03 261 THR B C 1
ATOM 4474 O O . THR B 1 293 ? 132.171 140.332 157.808 1.00 65.03 261 THR B O 1
ATOM 4478 N N . LEU B 1 294 ? 133.238 139.141 159.401 1.00 65.80 262 LEU B N 1
ATOM 4479 C CA . LEU B 1 294 ? 134.051 138.411 158.429 1.00 65.80 262 LEU B CA 1
ATOM 4480 C C . LEU B 1 294 ? 133.195 137.497 157.556 1.00 65.80 262 LEU B C 1
ATOM 4481 O O . LEU B 1 294 ? 133.407 137.411 156.340 1.00 65.80 262 LEU B O 1
ATOM 4486 N N . LEU B 1 295 ? 132.214 136.820 158.161 1.00 68.91 263 LEU B N 1
ATOM 4487 C CA . LEU B 1 295 ? 131.290 135.980 157.402 1.00 68.91 263 LEU B CA 1
ATOM 4488 C C . LEU B 1 295 ? 130.415 136.800 156.459 1.00 68.91 263 LEU B C 1
ATOM 4489 O O . LEU B 1 295 ? 130.133 136.367 155.333 1.00 68.91 263 LEU B O 1
ATOM 4494 N N . LEU B 1 296 ? 129.992 137.986 156.900 1.00 68.77 264 LEU B N 1
ATOM 4495 C CA . LEU B 1 296 ? 129.271 138.914 156.039 1.00 68.77 264 LEU B CA 1
ATOM 4496 C C . LEU B 1 296 ? 130.133 139.387 154.885 1.00 68.77 264 LEU B C 1
ATOM 4497 O O . LEU B 1 296 ? 129.625 139.612 153.784 1.00 68.77 264 LEU B O 1
ATOM 4502 N N . MET B 1 297 ? 131.437 139.525 155.109 1.00 66.56 265 MET B N 1
ATOM 4503 C CA . MET B 1 297 ? 132.307 139.986 154.037 1.00 66.56 265 MET B CA 1
ATOM 4504 C C . MET B 1 297 ? 132.548 138.873 153.021 1.00 66.56 265 MET B C 1
ATOM 4505 O O . MET B 1 297 ? 132.599 139.131 151.810 1.00 66.56 265 MET B O 1
ATOM 4510 N N . MET B 1 298 ? 132.640 137.622 153.505 1.00 74.80 266 MET B N 1
ATOM 4511 C CA . MET B 1 298 ? 132.600 136.440 152.637 1.00 74.80 266 MET B CA 1
ATOM 4512 C C . MET B 1 298 ? 131.361 136.452 151.750 1.00 74.80 266 MET B C 1
ATOM 4513 O O . MET B 1 298 ? 131.448 136.335 150.517 1.00 74.80 266 MET B O 1
ATOM 4518 N N . LEU B 1 299 ? 130.195 136.613 152.382 1.00 73.93 267 LEU B N 1
ATOM 4519 C CA . LEU B 1 299 ? 128.927 136.518 151.673 1.00 73.93 267 LEU B CA 1
ATOM 4520 C C . LEU B 1 299 ? 128.765 137.662 150.680 1.00 73.93 267 LEU B C 1
ATOM 4521 O O . LEU B 1 299 ? 128.370 137.436 149.535 1.00 73.93 267 LEU B O 1
ATOM 4526 N N . SER B 1 300 ? 129.144 138.881 151.078 1.00 73.49 268 SER B N 1
ATOM 4527 C CA . SER B 1 300 ? 129.065 140.032 150.188 1.00 73.49 268 SER B CA 1
ATOM 4528 C C . SER B 1 300 ? 130.048 139.921 149.032 1.00 73.49 268 SER B C 1
ATOM 4529 O O . SER B 1 300 ? 129.785 140.454 147.949 1.00 73.49 268 SER B O 1
ATOM 4532 N N . ASP B 1 301 ? 131.187 139.249 149.238 1.00 76.06 269 ASP B N 1
ATOM 4533 C CA . ASP B 1 301 ? 132.084 138.966 148.125 1.00 76.06 269 ASP B CA 1
ATOM 4534 C C . ASP B 1 301 ? 131.445 137.983 147.156 1.00 76.06 269 ASP B C 1
ATOM 4535 O O . ASP B 1 301 ? 131.637 138.094 145.941 1.00 76.06 269 ASP B O 1
ATOM 4540 N N . ARG B 1 302 ? 130.676 137.018 147.668 1.00 78.53 270 ARG B N 1
ATOM 4541 C CA . ARG B 1 302 ? 130.095 136.017 146.772 1.00 78.53 270 ARG B CA 1
ATOM 4542 C C . ARG B 1 302 ? 128.702 136.390 146.272 1.00 78.53 270 ARG B C 1
ATOM 4543 O O . ARG B 1 302 ? 128.361 136.065 145.131 1.00 78.53 270 ARG B O 1
ATOM 4551 N N . MET B 1 303 ? 127.887 137.068 147.085 1.00 82.70 271 MET B N 1
ATOM 4552 C CA . MET B 1 303 ? 126.539 137.449 146.660 1.00 82.70 271 MET B CA 1
ATOM 4553 C C . MET B 1 303 ? 126.610 138.584 145.639 1.00 82.70 271 MET B C 1
ATOM 4554 O O . MET B 1 303 ? 127.350 139.551 145.843 1.00 82.70 271 MET B O 1
ATOM 4559 N N . PRO B 1 304 ? 125.873 138.491 144.532 1.00 87.90 272 PRO B N 1
ATOM 4560 C CA . PRO B 1 304 ? 125.954 139.523 143.495 1.00 87.90 272 PRO B CA 1
ATOM 4561 C C . PRO B 1 304 ? 125.283 140.831 143.892 1.00 87.90 272 PRO B C 1
ATOM 4562 O O . PRO B 1 304 ? 124.390 140.885 144.739 1.00 87.90 272 PRO B O 1
ATOM 4566 N N . THR B 1 305 ? 125.758 141.904 143.251 1.00 87.59 273 THR B N 1
ATOM 4567 C CA . THR B 1 305 ? 125.096 143.201 143.327 1.00 87.59 273 THR B CA 1
ATOM 4568 C C . THR B 1 305 ? 123.728 143.155 142.662 1.00 87.59 273 THR B C 1
ATOM 4569 O O . THR B 1 305 ? 122.770 143.764 143.145 1.00 87.59 273 THR B O 1
ATOM 4573 N N . GLU B 1 306 ? 123.619 142.406 141.568 1.00 97.06 274 GLU B N 1
ATOM 4574 C CA . GLU B 1 306 ? 122.433 142.358 140.715 1.00 97.06 274 GLU B CA 1
ATOM 4575 C C . GLU B 1 306 ? 121.350 141.544 141.425 1.00 97.06 274 GLU B C 1
ATOM 4576 O O . GLU B 1 306 ? 121.016 140.425 141.029 1.00 97.06 274 GLU B O 1
ATOM 4578 N N . LEU B 1 307 ? 120.791 142.113 142.494 1.00 89.20 275 LEU B N 1
ATOM 4579 C CA . LEU B 1 307 ? 120.001 141.355 143.456 1.00 89.20 275 LEU B CA 1
ATOM 4580 C C . LEU B 1 307 ? 118.596 141.925 143.599 1.00 89.20 275 LEU B C 1
ATOM 4581 O O . LEU B 1 307 ? 118.422 143.125 143.833 1.00 89.20 275 LEU B O 1
ATOM 4586 N N . GLY B 1 308 ? 117.597 141.055 143.459 1.00 91.20 276 GLY B N 1
ATOM 4587 C CA . GLY B 1 308 ? 116.216 141.427 143.697 1.00 91.20 276 GLY B CA 1
ATOM 4588 C C . GLY B 1 308 ? 115.747 141.193 145.120 1.00 91.20 276 GLY B C 1
ATOM 4589 O O . GLY B 1 308 ? 115.255 142.114 145.779 1.00 91.20 276 GLY B O 1
ATOM 4590 N N . ASN B 1 309 ? 115.888 139.960 145.600 1.00 89.20 277 ASN B N 1
ATOM 4591 C CA . ASN B 1 309 ? 115.493 139.593 146.952 1.00 89.20 277 ASN B CA 1
ATOM 4592 C C . ASN B 1 309 ? 116.704 139.094 147.730 1.00 89.20 277 ASN B C 1
ATOM 4593 O O . ASN B 1 309 ? 117.673 138.598 147.151 1.00 89.20 277 ASN B O 1
ATOM 4598 N N . VAL B 1 310 ? 116.641 139.228 149.051 1.00 80.32 278 VAL B N 1
ATOM 4599 C CA . VAL B 1 310 ? 117.741 138.756 149.899 1.00 80.32 278 VAL B CA 1
ATOM 4600 C C . VAL B 1 310 ? 117.746 137.231 149.931 1.00 80.32 278 VAL B C 1
ATOM 4601 O O . VAL B 1 310 ? 116.672 136.607 149.971 1.00 80.32 278 VAL B O 1
ATOM 4605 N N . PRO B 1 311 ? 118.910 136.593 149.836 1.00 76.96 279 PRO B N 1
ATOM 4606 C CA . PRO B 1 311 ? 118.966 135.137 149.992 1.00 76.96 279 PRO B CA 1
ATOM 4607 C C . PRO B 1 311 ? 118.691 134.721 151.428 1.00 76.96 279 PRO B C 1
ATOM 4608 O O . PRO B 1 311 ? 118.810 135.513 152.366 1.00 76.96 279 PRO B O 1
ATOM 4612 N N . VAL B 1 312 ? 118.298 133.454 151.587 1.00 79.05 280 VAL B N 1
ATOM 4613 C CA . VAL B 1 312 ? 117.976 132.932 152.912 1.00 79.05 280 VAL B CA 1
ATOM 4614 C C . VAL B 1 312 ? 119.225 132.804 153.774 1.00 79.05 280 VAL B C 1
ATOM 4615 O O . VAL B 1 312 ? 119.149 132.931 155.003 1.00 79.05 280 VAL B O 1
ATOM 4619 N N . VAL B 1 313 ? 120.387 132.553 153.162 1.00 73.81 281 VAL B N 1
ATOM 4620 C CA . VAL B 1 313 ? 121.630 132.552 153.927 1.00 73.81 281 VAL B CA 1
ATOM 4621 C C . VAL B 1 313 ? 121.977 133.969 154.385 1.00 73.81 281 VAL B C 1
ATOM 4622 O O . VAL B 1 313 ? 122.469 134.165 155.503 1.00 73.81 281 VAL B O 1
ATOM 4626 N N . ALA B 1 314 ? 121.654 134.981 153.573 1.00 73.21 282 ALA B N 1
ATOM 4627 C CA . ALA B 1 314 ? 121.888 136.364 153.970 1.00 73.21 282 ALA B CA 1
ATOM 4628 C C . ALA B 1 314 ? 120.929 136.797 155.071 1.00 73.21 282 ALA B C 1
ATOM 4629 O O . ALA B 1 314 ? 121.327 137.509 155.999 1.00 73.21 282 ALA B O 1
ATOM 4631 N N . ALA B 1 315 ? 119.667 136.369 154.984 1.00 75.08 283 ALA B N 1
ATOM 4632 C CA . ALA B 1 315 ? 118.700 136.670 156.034 1.00 75.08 283 ALA B CA 1
ATOM 4633 C C . ALA B 1 315 ? 119.054 135.961 157.334 1.00 75.08 283 ALA B C 1
ATOM 4634 O O . ALA B 1 315 ? 118.898 136.535 158.418 1.00 75.08 283 ALA B O 1
ATOM 4636 N N . TYR B 1 316 ? 119.552 134.724 157.242 1.00 74.56 284 TYR B N 1
ATOM 4637 C CA . TYR B 1 316 ? 119.995 134.004 158.433 1.00 74.56 284 TYR B CA 1
ATOM 4638 C C . TYR B 1 316 ? 121.219 134.661 159.059 1.00 74.56 284 TYR B C 1
ATOM 4639 O O . TYR B 1 316 ? 121.320 134.747 160.288 1.00 74.56 284 TYR B O 1
ATOM 4648 N N . LEU B 1 317 ? 122.148 135.144 158.231 1.00 68.75 285 LEU B N 1
ATOM 4649 C CA . LEU B 1 317 ? 123.326 135.828 158.752 1.00 68.75 285 LEU B CA 1
ATOM 4650 C C . LEU B 1 317 ? 122.961 137.164 159.391 1.00 68.75 285 LEU B C 1
ATOM 4651 O O . LEU B 1 317 ? 123.528 137.533 160.426 1.00 68.75 285 LEU B O 1
ATOM 4656 N N . ALA B 1 318 ? 122.009 137.891 158.799 1.00 73.41 286 ALA B N 1
ATOM 4657 C CA . ALA B 1 318 ? 121.517 139.128 159.402 1.00 73.41 286 ALA B CA 1
ATOM 4658 C C . ALA B 1 318 ? 120.797 138.863 160.717 1.00 73.41 286 ALA B C 1
ATOM 4659 O O . ALA B 1 318 ? 120.924 139.645 161.667 1.00 73.41 286 ALA B O 1
ATOM 4661 N N . TYR B 1 319 ? 120.038 137.763 160.783 1.00 77.74 287 TYR B N 1
ATOM 4662 C CA . TYR B 1 319 ? 119.374 137.374 162.022 1.00 77.74 287 TYR B CA 1
ATOM 4663 C C . TYR B 1 319 ? 120.384 137.025 163.108 1.00 77.74 287 TYR B C 1
ATOM 4664 O O . TYR B 1 319 ? 120.207 137.412 164.267 1.00 77.74 287 TYR B O 1
ATOM 4673 N N . VAL B 1 320 ? 121.449 136.304 162.749 1.00 71.38 288 VAL B N 1
ATOM 4674 C CA . VAL B 1 320 ? 122.502 135.976 163.710 1.00 71.38 288 VAL B CA 1
ATOM 4675 C C . VAL B 1 320 ? 123.213 137.240 164.182 1.00 71.38 288 VAL B C 1
ATOM 4676 O O . VAL B 1 320 ? 123.493 137.400 165.376 1.00 71.38 288 VAL B O 1
ATOM 4680 N N . PHE B 1 321 ? 123.443 138.180 163.265 1.00 70.79 289 PHE B N 1
ATOM 4681 C CA . PHE B 1 321 ? 124.162 139.414 163.568 1.00 70.79 289 PHE B CA 1
ATOM 4682 C C . PHE B 1 321 ? 123.347 140.310 164.507 1.00 70.79 289 PHE B C 1
ATOM 4683 O O . PHE B 1 321 ? 123.871 140.822 165.512 1.00 70.79 289 PHE B O 1
ATOM 4691 N N . VAL B 1 322 ? 122.040 140.430 164.258 1.00 72.92 290 VAL B N 1
ATOM 4692 C CA . VAL B 1 322 ? 121.198 141.207 165.165 1.00 72.92 290 VAL B CA 1
ATOM 4693 C C . VAL B 1 322 ? 120.933 140.436 166.461 1.00 72.92 290 VAL B C 1
ATOM 4694 O O . VAL B 1 322 ? 120.675 141.048 167.503 1.00 72.92 290 VAL B O 1
ATOM 4698 N N . MET B 1 323 ? 121.031 139.101 166.440 1.00 76.26 291 MET B N 1
ATOM 4699 C CA . MET B 1 323 ? 120.939 138.327 167.674 1.00 76.26 291 MET B CA 1
ATOM 4700 C C . MET B 1 323 ? 122.141 138.589 168.575 1.00 76.26 291 MET B C 1
ATOM 4701 O O . MET B 1 323 ? 121.995 138.699 169.799 1.00 76.26 291 MET B O 1
ATOM 4706 N N . VAL B 1 324 ? 123.331 138.702 167.974 1.00 71.71 292 VAL B N 1
ATOM 4707 C CA . VAL B 1 324 ? 124.527 139.106 168.715 1.00 71.71 292 VAL B CA 1
ATOM 4708 C C . VAL B 1 324 ? 124.353 140.513 169.275 1.00 71.71 292 VAL B C 1
ATOM 4709 O O . VAL B 1 324 ? 124.750 140.795 170.414 1.00 71.71 292 VAL B O 1
ATOM 4713 N N . ALA B 1 325 ? 123.721 141.405 168.499 1.00 72.67 293 ALA B N 1
ATOM 4714 C CA . ALA B 1 325 ? 123.447 142.762 168.984 1.00 72.67 293 ALA B CA 1
ATOM 4715 C C . ALA B 1 325 ? 122.517 142.769 170.199 1.00 72.67 293 ALA B C 1
ATOM 4716 O O . ALA B 1 325 ? 122.778 143.467 171.190 1.00 72.67 293 ALA B O 1
ATOM 4718 N N . ILE B 1 326 ? 121.431 141.993 170.138 1.00 75.67 294 ILE B N 1
ATOM 4719 C CA . ILE B 1 326 ? 120.472 141.936 171.242 1.00 75.67 294 ILE B CA 1
ATOM 4720 C C . ILE B 1 326 ? 121.102 141.290 172.474 1.00 75.67 294 ILE B C 1
ATOM 4721 O O . ILE B 1 326 ? 120.897 141.748 173.607 1.00 75.67 294 ILE B O 1
ATOM 4726 N N . ASN B 1 327 ? 121.918 140.251 172.271 1.00 77.85 295 ASN B N 1
ATOM 4727 C CA . ASN B 1 327 ? 122.588 139.606 173.394 1.00 77.85 295 ASN B CA 1
ATOM 4728 C C . ASN B 1 327 ? 123.641 140.513 174.024 1.00 77.85 295 ASN B C 1
ATOM 4729 O O . ASN B 1 327 ? 123.834 140.484 175.245 1.00 77.85 295 ASN B O 1
ATOM 4734 N N . LEU B 1 328 ? 124.313 141.340 173.215 1.00 75.07 296 LEU B N 1
ATOM 4735 C CA . LEU B 1 328 ? 125.242 142.322 173.767 1.00 75.07 296 LEU B CA 1
ATOM 4736 C C . LEU B 1 328 ? 124.509 143.397 174.558 1.00 75.07 296 LEU B C 1
ATOM 4737 O O . LEU B 1 328 ? 125.005 143.849 175.597 1.00 75.07 296 LEU B O 1
ATOM 4742 N N . LEU B 1 329 ? 123.327 143.811 174.081 1.00 81.84 297 LEU B N 1
ATOM 4743 C CA . LEU B 1 329 ? 122.481 144.735 174.841 1.00 81.84 297 LEU B CA 1
ATOM 4744 C C . LEU B 1 329 ? 122.083 144.147 176.190 1.00 81.84 297 LEU B C 1
ATOM 4745 O O . LEU B 1 329 ? 122.158 144.830 177.221 1.00 81.84 297 LEU B O 1
ATOM 4750 N N . PHE B 1 330 ? 121.678 142.875 176.201 1.00 87.70 298 PHE B N 1
ATOM 4751 C CA . PHE B 1 330 ? 121.274 142.235 177.448 1.00 87.70 298 PHE B CA 1
ATOM 4752 C C . PHE B 1 330 ? 122.452 142.046 178.399 1.00 87.70 298 PHE B C 1
ATOM 4753 O O . PHE B 1 330 ? 122.297 142.238 179.611 1.00 87.70 298 PHE B O 1
ATOM 4761 N N . ALA B 1 331 ? 123.634 141.714 177.869 1.00 85.96 299 ALA B N 1
ATOM 4762 C CA . ALA B 1 331 ? 124.823 141.572 178.707 1.00 85.96 299 ALA B CA 1
ATOM 4763 C C . ALA B 1 331 ? 125.252 142.906 179.309 1.00 85.96 299 ALA B C 1
ATOM 4764 O O . ALA B 1 331 ? 125.620 142.969 180.491 1.00 85.96 299 ALA B O 1
ATOM 4766 N N . ILE B 1 332 ? 125.200 143.980 178.512 1.00 87.78 300 ILE B N 1
ATOM 4767 C CA . ILE B 1 332 ? 125.581 145.306 178.995 1.00 87.78 300 ILE B CA 1
ATOM 4768 C C . ILE B 1 332 ? 124.601 145.793 180.057 1.00 87.78 300 ILE B C 1
ATOM 4769 O O . ILE B 1 332 ? 125.010 146.335 181.091 1.00 87.78 300 ILE B O 1
ATOM 4774 N N . MET B 1 333 ? 123.315 145.521 179.852 1.00 96.39 301 MET B N 1
ATOM 4775 C CA . MET B 1 333 ? 122.288 145.917 180.846 1.00 96.39 301 MET B CA 1
ATOM 4776 C C . MET B 1 333 ? 122.518 145.125 182.126 1.00 96.39 301 MET B C 1
ATOM 4777 O O . MET B 1 333 ? 122.456 145.720 183.210 1.00 96.39 301 MET B O 1
ATOM 4782 N N . ALA B 1 334 ? 122.771 143.829 182.001 1.00 99.65 302 ALA B N 1
ATOM 4783 C CA . ALA B 1 334 ? 122.952 142.969 183.166 1.00 99.65 302 ALA B CA 1
ATOM 4784 C C . ALA B 1 334 ? 124.158 143.395 183.994 1.00 99.65 302 ALA B C 1
ATOM 4785 O O . ALA B 1 334 ? 124.079 143.476 185.226 1.00 99.65 302 ALA B O 1
ATOM 4787 N N . ILE B 1 335 ? 125.280 143.697 183.334 1.00 100.29 303 ILE B N 1
ATOM 4788 C CA . ILE B 1 335 ? 126.458 144.117 184.086 1.00 100.29 303 ILE B CA 1
ATOM 4789 C C . ILE B 1 335 ? 126.296 145.563 184.560 1.00 100.29 303 ILE B C 1
ATOM 4790 O O . ILE B 1 335 ? 126.942 145.984 185.530 1.00 100.29 303 ILE B O 1
ATOM 4795 N N . ASN B 1 336 ? 125.396 146.329 183.931 1.00 102.57 304 ASN B N 1
ATOM 4796 C CA . ASN B 1 336 ? 125.139 147.694 184.373 1.00 102.57 304 ASN B CA 1
ATOM 4797 C C . ASN B 1 336 ? 124.392 147.723 185.700 1.00 102.57 304 ASN B C 1
ATOM 4798 O O . ASN B 1 336 ? 124.766 148.473 186.609 1.00 102.57 304 ASN B O 1
ATOM 4803 N N . MET B 1 337 ? 123.336 146.919 185.842 1.00 108.59 305 MET B N 1
ATOM 4804 C CA . MET B 1 337 ? 122.698 146.850 187.155 1.00 108.59 305 MET B CA 1
ATOM 4805 C C . MET B 1 337 ? 123.238 145.733 188.035 1.00 108.59 305 MET B C 1
ATOM 4806 O O . MET B 1 337 ? 122.641 145.450 189.079 1.00 108.59 305 MET B O 1
ATOM 4811 N N . SER B 1 338 ? 124.340 145.087 187.649 1.00 110.90 306 SER B N 1
ATOM 4812 C CA . SER B 1 338 ? 125.034 144.202 188.579 1.00 110.90 306 SER B CA 1
ATOM 4813 C C . SER B 1 338 ? 125.629 144.952 189.767 1.00 110.90 306 SER B C 1
ATOM 4814 O O . SER B 1 338 ? 125.799 144.357 190.837 1.00 110.90 306 SER B O 1
ATOM 4817 N N . MET B 1 339 ? 125.949 146.233 189.606 1.00 121.25 307 MET B N 1
ATOM 4818 C CA . MET B 1 339 ? 126.382 147.065 190.721 1.00 121.25 307 MET B CA 1
ATOM 4819 C C . MET B 1 339 ? 125.194 147.457 191.595 1.00 121.25 307 MET B C 1
ATOM 4820 O O . MET B 1 339 ? 124.173 147.930 191.094 1.00 121.25 307 MET B O 1
ATOM 4825 N N . GLN B 1 446 ? 118.281 143.083 190.848 1.00 121.51 414 GLN B N 1
ATOM 4826 C CA . GLN B 1 446 ? 119.512 143.182 191.625 1.00 121.51 414 GLN B CA 1
ATOM 4827 C C . GLN B 1 446 ? 120.000 141.796 192.029 1.00 121.51 414 GLN B C 1
ATOM 4828 O O . GLN B 1 446 ? 119.474 141.198 192.971 1.00 121.51 414 GLN B O 1
ATOM 4834 N N . GLN B 1 447 ? 120.977 141.290 191.269 1.00 123.32 415 GLN B N 1
ATOM 4835 C CA . GLN B 1 447 ? 121.686 140.013 191.401 1.00 123.32 415 GLN B CA 1
ATOM 4836 C C . GLN B 1 447 ? 120.820 138.787 191.112 1.00 123.32 415 GLN B C 1
ATOM 4837 O O . GLN B 1 447 ? 121.348 137.668 191.115 1.00 123.32 415 GLN B O 1
ATOM 4839 N N . LEU B 1 448 ? 119.525 138.948 190.860 1.00 123.73 416 LEU B N 1
ATOM 4840 C CA . LEU B 1 448 ? 118.666 137.859 190.392 1.00 123.73 416 LEU B CA 1
ATOM 4841 C C . LEU B 1 448 ? 118.566 137.874 188.871 1.00 123.73 416 LEU B C 1
ATOM 4842 O O . LEU B 1 448 ? 117.481 137.888 188.293 1.00 123.73 416 LEU B O 1
ATOM 4847 N N . THR B 1 449 ? 119.725 137.866 188.214 1.00 122.24 417 THR B N 1
ATOM 4848 C CA . THR B 1 449 ? 119.809 138.075 186.774 1.00 122.24 417 THR B CA 1
ATOM 4849 C C . THR B 1 449 ? 119.591 136.779 185.994 1.00 122.24 417 THR B C 1
ATOM 4850 O O . THR B 1 449 ? 119.116 136.822 184.850 1.00 122.24 417 THR B O 1
ATOM 4854 N N . ARG B 1 450 ? 119.853 135.627 186.627 1.00 120.66 418 ARG B N 1
ATOM 4855 C CA . ARG B 1 450 ? 119.921 134.343 185.930 1.00 120.66 418 ARG B CA 1
ATOM 4856 C C . ARG B 1 450 ? 118.588 133.904 185.330 1.00 120.66 418 ARG B C 1
ATOM 4857 O O . ARG B 1 450 ? 118.583 133.172 184.334 1.00 120.66 418 ARG B O 1
ATOM 4859 N N . VAL B 1 451 ? 117.459 134.343 185.894 1.00 121.95 419 VAL B N 1
ATOM 4860 C CA . VAL B 1 451 ? 116.172 133.985 185.305 1.00 121.95 419 VAL B CA 1
ATOM 4861 C C . VAL B 1 451 ? 115.930 134.761 184.009 1.00 121.95 419 VAL B C 1
ATOM 4862 O O . VAL B 1 451 ? 115.292 134.246 183.080 1.00 121.95 419 VAL B O 1
ATOM 4866 N N . ILE B 1 452 ? 116.479 135.978 183.901 1.00 117.77 420 ILE B N 1
ATOM 4867 C CA . ILE B 1 452 ? 116.358 136.757 182.670 1.00 117.77 420 ILE B CA 1
ATOM 4868 C C . ILE B 1 452 ? 117.176 136.112 181.558 1.00 117.77 420 ILE B C 1
ATOM 4869 O O . ILE B 1 452 ? 116.705 135.971 180.422 1.00 117.77 420 ILE B O 1
ATOM 4874 N N . ASP B 1 453 ? 118.396 135.672 181.881 1.00 116.66 421 ASP B N 1
ATOM 4875 C CA . ASP B 1 453 ? 119.216 134.941 180.920 1.00 116.66 421 ASP B CA 1
ATOM 4876 C C . ASP B 1 453 ? 118.599 133.594 180.558 1.00 116.66 421 ASP B C 1
ATOM 4877 O O . ASP B 1 453 ? 118.713 133.156 179.408 1.00 116.66 421 ASP B O 1
ATOM 4882 N N . ARG B 1 454 ? 117.923 132.944 181.511 1.00 113.76 422 ARG B N 1
ATOM 4883 C CA . ARG B 1 454 ? 117.260 131.673 181.228 1.00 113.76 422 ARG B CA 1
ATOM 4884 C C . ARG B 1 454 ? 116.095 131.850 180.258 1.00 113.76 422 ARG B C 1
ATOM 4885 O O . ARG B 1 454 ? 115.963 131.086 179.293 1.00 113.76 422 ARG B O 1
ATOM 4887 N N . LEU B 1 455 ? 115.250 132.865 180.479 1.00 113.10 423 LEU B N 1
ATOM 4888 C CA . LEU B 1 455 ? 114.144 133.101 179.551 1.00 113.10 423 LEU B CA 1
ATOM 4889 C C . LEU B 1 455 ? 114.641 133.623 178.205 1.00 113.10 423 LEU B C 1
ATOM 4890 O O . LEU B 1 455 ? 114.026 133.340 177.167 1.00 113.10 423 LEU B O 1
ATOM 4895 N N . LEU B 1 456 ? 115.759 134.358 178.201 1.00 108.53 424 LEU B N 1
ATOM 4896 C CA . LEU B 1 456 ? 116.347 134.816 176.947 1.00 108.53 424 LEU B CA 1
ATOM 4897 C C . LEU B 1 456 ? 116.887 133.649 176.127 1.00 108.53 424 LEU B C 1
ATOM 4898 O O . LEU B 1 456 ? 116.694 133.604 174.905 1.00 108.53 424 LEU B O 1
ATOM 4903 N N . PHE B 1 457 ? 117.555 132.692 176.787 1.00 104.79 425 PHE B N 1
ATOM 4904 C CA . PHE B 1 457 ? 118.005 131.480 176.106 1.00 104.79 425 PHE B CA 1
ATOM 4905 C C . PHE B 1 457 ? 116.808 130.668 175.627 1.00 104.79 425 PHE B C 1
ATOM 4906 O O . PHE B 1 457 ? 116.861 130.083 174.545 1.00 104.79 425 PHE B O 1
ATOM 4914 N N . GLY B 1 458 ? 115.727 130.620 176.412 1.00 111.96 426 GLY B N 1
ATOM 4915 C CA . GLY B 1 458 ? 114.542 129.892 175.979 1.00 111.96 426 GLY B CA 1
ATOM 4916 C C . GLY B 1 458 ? 113.912 130.466 174.721 1.00 111.96 426 GLY B C 1
ATOM 4917 O O . GLY B 1 458 ? 113.608 129.726 173.774 1.00 111.96 426 GLY B O 1
ATOM 4918 N N . SER B 1 459 ? 113.757 131.794 174.675 1.00 111.37 427 SER B N 1
ATOM 4919 C CA . SER B 1 459 ? 113.213 132.456 173.491 1.00 111.37 427 SER B CA 1
ATOM 4920 C C . SER B 1 459 ? 114.135 132.303 172.286 1.00 111.37 427 SER B C 1
ATOM 4921 O O . SER B 1 459 ? 113.672 131.996 171.176 1.00 111.37 427 SER B O 1
ATOM 4924 N N . PHE B 1 460 ? 115.447 132.485 172.488 1.00 103.88 428 PHE B N 1
ATOM 4925 C CA . PHE B 1 460 ? 116.383 132.366 171.376 1.00 103.88 428 PHE B CA 1
ATOM 4926 C C . PHE B 1 460 ? 116.509 130.927 170.892 1.00 103.88 428 PHE B C 1
ATOM 4927 O O . PHE B 1 460 ? 116.637 130.702 169.686 1.00 103.88 428 PHE B O 1
ATOM 4935 N N . LEU B 1 461 ? 116.416 129.951 171.804 1.00 107.79 429 LEU B N 1
ATOM 4936 C CA . LEU B 1 461 ? 116.406 128.541 171.429 1.00 107.79 429 LEU B CA 1
ATOM 4937 C C . LEU B 1 461 ? 115.198 128.195 170.578 1.00 107.79 429 LEU B C 1
ATOM 4938 O O . LEU B 1 461 ? 115.344 127.592 169.510 1.00 107.79 429 LEU B O 1
ATOM 4943 N N . VAL B 1 462 ? 113.995 128.574 171.030 1.00 109.46 430 VAL B N 1
ATOM 4944 C CA . VAL B 1 462 ? 112.801 128.171 170.289 1.00 109.46 430 VAL B CA 1
ATOM 4945 C C . VAL B 1 462 ? 112.725 128.895 168.943 1.00 109.46 430 VAL B C 1
ATOM 4946 O O . VAL B 1 462 ? 112.389 128.275 167.921 1.00 109.46 430 VAL B O 1
ATOM 4950 N N . LEU B 1 463 ? 113.145 130.164 168.881 1.00 107.65 431 LEU B N 1
ATOM 4951 C CA . LEU B 1 463 ? 113.048 130.873 167.612 1.00 107.65 431 LEU B CA 1
ATOM 4952 C C . LEU B 1 463 ? 114.167 130.447 166.662 1.00 107.65 431 LEU B C 1
ATOM 4953 O O . LEU B 1 463 ? 113.962 130.410 165.444 1.00 107.65 431 LEU B O 1
ATOM 4958 N N . THR B 1 464 ? 115.338 130.080 167.197 1.00 103.75 432 THR B N 1
ATOM 4959 C CA . THR B 1 464 ? 116.417 129.560 166.364 1.00 103.75 432 THR B CA 1
ATOM 4960 C C . THR B 1 464 ? 116.075 128.185 165.803 1.00 103.75 432 THR B C 1
ATOM 4961 O O . THR B 1 464 ? 116.394 127.895 164.644 1.00 103.75 432 THR B O 1
ATOM 4965 N N . VAL B 1 465 ? 115.409 127.337 166.596 1.00 110.48 433 VAL B N 1
ATOM 4966 C CA . VAL B 1 465 ? 114.931 126.050 166.091 1.00 110.48 433 VAL B CA 1
ATOM 4967 C C . VAL B 1 465 ? 113.877 126.252 165.004 1.00 110.48 433 VAL B C 1
ATOM 4968 O O . VAL B 1 465 ? 113.895 125.556 163.980 1.00 110.48 433 VAL B O 1
ATOM 4972 N N . VAL B 1 466 ? 112.986 127.239 165.177 1.00 113.74 434 VAL B N 1
ATOM 4973 C CA . VAL B 1 466 ? 111.987 127.548 164.146 1.00 113.74 434 VAL B CA 1
ATOM 4974 C C . VAL B 1 466 ? 112.654 128.017 162.850 1.00 113.74 434 VAL B C 1
ATOM 4975 O O . VAL B 1 466 ? 112.322 127.535 161.756 1.00 113.74 434 VAL B O 1
ATOM 4979 N N . ILE B 1 467 ? 113.635 128.920 162.957 1.00 109.41 435 ILE B N 1
ATOM 4980 C CA . ILE B 1 467 ? 114.308 129.457 161.771 1.00 109.41 435 ILE B CA 1
ATOM 4981 C C . ILE B 1 467 ? 115.136 128.379 161.069 1.00 109.41 435 ILE B C 1
ATOM 4982 O O . ILE B 1 467 ? 115.094 128.252 159.837 1.00 109.41 435 ILE B O 1
ATOM 4987 N N . THR B 1 468 ? 115.871 127.566 161.837 1.00 110.07 436 THR B N 1
ATOM 4988 C CA . THR B 1 468 ? 116.687 126.507 161.251 1.00 110.07 436 THR B CA 1
ATOM 4989 C C . THR B 1 468 ? 115.823 125.407 160.637 1.00 110.07 436 THR B C 1
ATOM 4990 O O . THR B 1 468 ? 116.175 124.863 159.582 1.00 110.07 436 THR B O 1
ATOM 4994 N N . ILE B 1 469 ? 114.669 125.105 161.242 1.00 114.67 437 ILE B N 1
ATOM 4995 C CA . ILE B 1 469 ? 113.741 124.144 160.656 1.00 114.67 437 ILE B CA 1
ATOM 4996 C C . ILE B 1 469 ? 113.136 124.694 159.370 1.00 114.67 437 ILE B C 1
ATOM 4997 O O . ILE B 1 469 ? 112.895 123.944 158.418 1.00 114.67 437 ILE B O 1
ATOM 4999 N N . SER B 1 470 ? 112.886 126.007 159.317 1.00 115.54 438 SER B N 1
ATOM 5000 C CA . SER B 1 470 ? 112.391 126.621 158.085 1.00 115.54 438 SER B CA 1
ATOM 5001 C C . SER B 1 470 ? 113.432 126.570 156.969 1.00 115.54 438 SER B C 1
ATOM 5002 O O . SER B 1 470 ? 113.096 126.283 155.813 1.00 115.54 438 SER B O 1
ATOM 5005 N N . MET B 1 471 ? 114.701 126.835 157.297 1.00 113.93 439 MET B N 1
ATOM 5006 C CA . MET B 1 471 ? 115.753 126.744 156.285 1.00 113.93 439 MET B CA 1
ATOM 5007 C C . MET B 1 471 ? 116.022 125.302 155.868 1.00 113.93 439 MET B C 1
ATOM 5008 O O . MET B 1 471 ? 116.420 125.055 154.722 1.00 113.93 439 MET B O 1
ATOM 5013 N N . TYR B 1 472 ? 115.818 124.340 156.771 1.00 116.12 440 TYR B N 1
ATOM 5014 C CA . TYR B 1 472 ? 115.923 122.935 156.391 1.00 116.12 440 TYR B CA 1
ATOM 5015 C C . TYR B 1 472 ? 114.751 122.505 155.518 1.00 116.12 440 TYR B C 1
ATOM 5016 O O . TYR B 1 472 ? 114.920 121.666 154.626 1.00 116.12 440 TYR B O 1
ATOM 5018 N N . ALA B 1 473 ? 113.560 123.060 155.765 1.00 116.25 441 ALA B N 1
ATOM 5019 C CA . ALA B 1 473 ? 112.414 122.794 154.903 1.00 116.25 441 ALA B CA 1
ATOM 5020 C C . ALA B 1 473 ? 112.577 123.448 153.538 1.00 116.25 441 ALA B C 1
ATOM 5021 O O . ALA B 1 473 ? 111.991 122.977 152.557 1.00 116.25 441 ALA B O 1
ATOM 5023 N N . HIS B 1 474 ? 113.342 124.542 153.462 1.00 113.78 442 HIS B N 1
ATOM 5024 C CA . HIS B 1 474 ? 113.745 125.071 152.163 1.00 113.78 442 HIS B CA 1
ATOM 5025 C C . HIS B 1 474 ? 114.653 124.091 151.430 1.00 113.78 442 HIS B C 1
ATOM 5026 O O . HIS B 1 474 ? 114.559 123.943 150.207 1.00 113.78 442 HIS B O 1
ATOM 5033 N N . TYR B 1 475 ? 115.536 123.417 152.162 1.00 111.09 443 TYR B N 1
ATOM 5034 C CA . TYR B 1 475 ? 116.404 122.397 151.587 1.00 111.09 443 TYR B CA 1
ATOM 5035 C C . TYR B 1 475 ? 115.699 121.044 151.564 1.00 111.09 443 TYR B C 1
ATOM 5036 O O . TYR B 1 475 ? 115.820 120.285 150.604 1.00 111.09 443 TYR B O 1
ATOM 5045 N N . ALA C 1 44 ? 162.554 130.561 88.735 1.00 124.76 12 ALA C N 1
ATOM 5046 C CA . ALA C 1 44 ? 163.101 129.418 89.456 1.00 124.76 12 ALA C CA 1
ATOM 5047 C C . ALA C 1 44 ? 162.206 128.196 89.295 1.00 124.76 12 ALA C C 1
ATOM 5048 O O . ALA C 1 44 ? 161.046 128.312 88.902 1.00 124.76 12 ALA C O 1
ATOM 5050 N N . ASP C 1 45 ? 162.757 127.019 89.602 1.00 123.77 13 ASP C N 1
ATOM 5051 C CA . ASP C 1 45 ? 161.990 125.784 89.490 1.00 123.77 13 ASP C CA 1
ATOM 5052 C C . ASP C 1 45 ? 160.972 125.625 90.611 1.00 123.77 13 ASP C C 1
ATOM 5053 O O . ASP C 1 45 ? 160.012 124.866 90.450 1.00 123.77 13 ASP C O 1
ATOM 5058 N N . GLU C 1 46 ? 161.167 126.315 91.739 1.00 120.05 14 GLU C N 1
ATOM 5059 C CA . GLU C 1 46 ? 160.230 126.208 92.854 1.00 120.05 14 GLU C CA 1
ATOM 5060 C C . GLU C 1 46 ? 158.894 126.868 92.539 1.00 120.05 14 GLU C C 1
ATOM 5061 O O . GLU C 1 46 ? 157.859 126.451 93.069 1.00 120.05 14 GLU C O 1
ATOM 5063 N N . LYS C 1 47 ? 158.894 127.901 91.699 1.00 119.94 15 LYS C N 1
ATOM 5064 C CA . LYS C 1 47 ? 157.644 128.525 91.287 1.00 119.94 15 LYS C CA 1
ATOM 5065 C C . LYS C 1 47 ? 156.893 127.700 90.252 1.00 119.94 15 LYS C C 1
ATOM 5066 O O . LYS C 1 47 ? 155.664 127.814 90.165 1.00 119.94 15 LYS C O 1
ATOM 5068 N N . ARG C 1 48 ? 157.605 126.868 89.482 1.00 122.62 16 ARG C N 1
ATOM 5069 C CA . ARG C 1 48 ? 156.995 126.164 88.355 1.00 122.62 16 ARG C CA 1
ATOM 5070 C C . ARG C 1 48 ? 155.993 125.114 88.819 1.00 122.62 16 ARG C C 1
ATOM 5071 O O . ARG C 1 48 ? 154.852 125.084 88.345 1.00 122.62 16 ARG C O 1
ATOM 5079 N N . LEU C 1 49 ? 156.388 124.259 89.768 1.00 117.68 17 LEU C N 1
ATOM 5080 C CA . LEU C 1 49 ? 155.459 123.240 90.248 1.00 117.68 17 LEU C CA 1
ATOM 5081 C C . LEU C 1 49 ? 154.361 123.848 91.109 1.00 117.68 17 LEU C C 1
ATOM 5082 O O . LEU C 1 49 ? 153.241 123.326 91.131 1.00 117.68 17 LEU C O 1
ATOM 5087 N N . LEU C 1 50 ? 154.656 124.954 91.803 1.00 114.19 18 LEU C N 1
ATOM 5088 C CA . LEU C 1 50 ? 153.634 125.648 92.581 1.00 114.19 18 LEU C CA 1
ATOM 5089 C C . LEU C 1 50 ? 152.556 126.244 91.683 1.00 114.19 18 LEU C C 1
ATOM 5090 O O . LEU C 1 50 ? 151.367 126.187 92.014 1.00 114.19 18 LEU C O 1
ATOM 5095 N N . LYS C 1 51 ? 152.949 126.815 90.545 1.00 115.85 19 LYS C N 1
ATOM 5096 C CA . LYS C 1 51 ? 151.958 127.300 89.594 1.00 115.85 19 LYS C CA 1
ATOM 5097 C C . LYS C 1 51 ? 151.306 126.159 88.821 1.00 115.85 19 LYS C C 1
ATOM 5098 O O . LYS C 1 51 ? 150.192 126.320 88.312 1.00 115.85 19 LYS C O 1
ATOM 5104 N N . CYS C 1 52 ? 151.978 125.010 88.725 1.00 114.47 20 CYS C N 1
ATOM 5105 C CA . CYS C 1 52 ? 151.425 123.879 87.988 1.00 114.47 20 CYS C CA 1
ATOM 5106 C C . CYS C 1 52 ? 150.318 123.178 88.770 1.00 114.47 20 CYS C C 1
ATOM 5107 O O . CYS C 1 52 ? 149.195 123.032 88.278 1.00 114.47 20 CYS C O 1
ATOM 5110 N N . ILE C 1 53 ? 150.617 122.737 89.997 1.00 111.75 21 ILE C N 1
ATOM 5111 C CA . ILE C 1 53 ? 149.677 121.891 90.729 1.00 111.75 21 ILE C CA 1
ATOM 5112 C C . ILE C 1 53 ? 148.710 122.701 91.582 1.00 111.75 21 ILE C C 1
ATOM 5113 O O . ILE C 1 53 ? 147.892 122.119 92.306 1.00 111.75 21 ILE C O 1
ATOM 5118 N N . LEU C 1 54 ? 148.777 124.032 91.521 1.00 112.63 22 LEU C N 1
ATOM 5119 C CA . LEU C 1 54 ? 147.752 124.896 92.100 1.00 112.63 22 LEU C CA 1
ATOM 5120 C C . LEU C 1 54 ? 147.122 125.795 91.040 1.00 112.63 22 LEU C C 1
ATOM 5121 O O . LEU C 1 54 ? 146.698 126.914 91.333 1.00 112.63 22 LEU C O 1
ATOM 5126 N N . HIS C 1 55 ? 147.057 125.315 89.797 1.00 120.01 23 HIS C N 1
ATOM 5127 C CA . HIS C 1 55 ? 146.481 126.124 88.730 1.00 120.01 23 HIS C CA 1
ATOM 5128 C C . HIS C 1 55 ? 144.958 126.093 88.744 1.00 120.01 23 HIS C C 1
ATOM 5129 O O . HIS C 1 55 ? 144.320 127.022 88.239 1.00 120.01 23 HIS C O 1
ATOM 5136 N N . ASP C 1 56 ? 144.359 125.044 89.311 1.00 120.00 24 ASP C N 1
ATOM 5137 C CA . ASP C 1 56 ? 142.908 124.959 89.431 1.00 120.00 24 ASP C CA 1
ATOM 5138 C C . ASP C 1 56 ? 142.473 124.367 90.769 1.00 120.00 24 ASP C C 1
ATOM 5139 O O . ASP C 1 56 ? 141.395 123.771 90.864 1.00 120.00 24 ASP C O 1
ATOM 5144 N N . TYR C 1 57 ? 143.298 124.512 91.802 1.00 112.14 25 TYR C N 1
ATOM 5145 C CA . TYR C 1 57 ? 142.995 123.907 93.091 1.00 112.14 25 TYR C CA 1
ATOM 5146 C C . TYR C 1 57 ? 141.906 124.696 93.807 1.00 112.14 25 TYR C C 1
ATOM 5147 O O . TYR C 1 57 ? 141.975 125.925 93.906 1.00 112.14 25 TYR C O 1
ATOM 5156 N N . ASP C 1 58 ? 140.902 123.982 94.302 1.00 110.50 26 ASP C N 1
ATOM 5157 C CA . ASP C 1 58 ? 139.847 124.558 95.124 1.00 110.50 26 ASP C CA 1
ATOM 5158 C C . ASP C 1 58 ? 140.034 124.069 96.554 1.00 110.50 26 ASP C C 1
ATOM 5159 O O . ASP C 1 58 ? 140.163 122.864 96.790 1.00 110.50 26 ASP C O 1
ATOM 5164 N N . THR C 1 59 ? 140.042 125.003 97.505 1.00 104.13 27 THR C N 1
ATOM 5165 C CA . THR C 1 59 ? 140.368 124.673 98.887 1.00 104.13 27 THR C CA 1
ATOM 5166 C C . THR C 1 59 ? 139.228 123.987 99.627 1.00 104.13 27 THR C C 1
ATOM 5167 O O . THR C 1 59 ? 139.431 123.537 100.760 1.00 104.13 27 THR C O 1
ATOM 5171 N N . ALA C 1 60 ? 138.041 123.897 99.028 1.00 103.22 28 ALA C N 1
ATOM 5172 C CA . ALA C 1 60 ? 136.900 123.276 99.687 1.00 103.22 28 ALA C CA 1
ATOM 5173 C C . ALA C 1 60 ? 136.589 121.876 99.178 1.00 103.22 28 ALA C C 1
ATOM 5174 O O . ALA C 1 60 ? 135.752 121.191 99.777 1.00 103.22 28 ALA C O 1
ATOM 5176 N N . ILE C 1 61 ? 137.228 121.436 98.101 1.00 103.86 29 ILE C N 1
ATOM 5177 C CA . ILE C 1 61 ? 136.992 120.100 97.562 1.00 103.86 29 ILE C CA 1
ATOM 5178 C C . ILE C 1 61 ? 137.722 119.078 98.421 1.00 103.86 29 ILE C C 1
ATOM 5179 O O . ILE C 1 61 ? 138.927 119.205 98.669 1.00 103.86 29 ILE C O 1
ATOM 5184 N N . ARG C 1 62 ? 136.993 118.071 98.884 1.00 103.71 30 ARG C N 1
ATOM 5185 C CA . ARG C 1 62 ? 137.604 116.982 99.633 1.00 103.71 30 ARG C CA 1
ATOM 5186 C C . ARG C 1 62 ? 138.424 116.117 98.684 1.00 103.71 30 ARG C C 1
ATOM 5187 O O . ARG C 1 62 ? 137.888 115.636 97.679 1.00 103.71 30 ARG C O 1
ATOM 5195 N N . PRO C 1 63 ? 139.711 115.900 98.950 1.00 100.04 31 PRO C N 1
ATOM 5196 C CA . PRO C 1 63 ? 140.603 115.223 97.981 1.00 100.04 31 PRO C CA 1
ATOM 5197 C C . PRO C 1 63 ? 140.457 113.704 97.914 1.00 100.04 31 PRO C C 1
ATOM 5198 O O . PRO C 1 63 ? 141.251 112.929 98.445 1.00 100.04 31 PRO C O 1
ATOM 5202 N N . VAL C 1 64 ? 139.419 113.249 97.219 1.00 105.46 32 VAL C N 1
ATOM 5203 C CA . VAL C 1 64 ? 139.189 111.827 96.999 1.00 105.46 32 VAL C CA 1
ATOM 5204 C C . VAL C 1 64 ? 139.022 111.574 95.505 1.00 105.46 32 VAL C C 1
ATOM 5205 O O . VAL C 1 64 ? 138.364 112.347 94.799 1.00 105.46 32 VAL C O 1
ATOM 5209 N N . GLN C 1 65 ? 139.660 110.507 95.017 1.00 108.64 33 GLN C N 1
ATOM 5210 C CA . GLN C 1 65 ? 139.523 110.145 93.609 1.00 108.64 33 GLN C CA 1
ATOM 5211 C C . GLN C 1 65 ? 138.149 109.553 93.327 1.00 108.64 33 GLN C C 1
ATOM 5212 O O . GLN C 1 65 ? 137.521 109.876 92.313 1.00 108.64 33 GLN C O 1
ATOM 5214 N N . ASN C 1 66 ? 137.669 108.685 94.210 1.00 113.20 34 ASN C N 1
ATOM 5215 C CA . ASN C 1 66 ? 136.336 108.114 94.117 1.00 113.20 34 ASN C CA 1
ATOM 5216 C C . ASN C 1 66 ? 135.428 108.760 95.156 1.00 113.20 34 ASN C C 1
ATOM 5217 O O . ASN C 1 66 ? 135.890 109.245 96.193 1.00 113.20 34 ASN C O 1
ATOM 5219 N N . VAL C 1 67 ? 134.127 108.768 94.861 1.00 117.61 35 VAL C N 1
ATOM 5220 C CA . VAL C 1 67 ? 133.166 109.388 95.769 1.00 117.61 35 VAL C CA 1
ATOM 5221 C C . VAL C 1 67 ? 132.984 108.554 97.034 1.00 117.61 35 VAL C C 1
ATOM 5222 O O . VAL C 1 67 ? 132.666 109.096 98.098 1.00 117.61 35 VAL C O 1
ATOM 5226 N N . SER C 1 68 ? 133.182 107.241 96.947 1.00 118.07 36 SER C N 1
ATOM 5227 C CA . SER C 1 68 ? 133.107 106.366 98.117 1.00 118.07 36 SER C CA 1
ATOM 5228 C C . SER C 1 68 ? 134.498 106.121 98.698 1.00 118.07 36 SER C C 1
ATOM 5229 O O . SER C 1 68 ? 134.957 104.989 98.841 1.00 118.07 36 SER C O 1
ATOM 5232 N N . ASP C 1 69 ? 135.177 107.214 99.038 1.00 111.03 37 ASP C N 1
ATOM 5233 C CA . ASP C 1 69 ? 136.519 107.145 99.594 1.00 111.03 37 ASP C CA 1
ATOM 5234 C C . ASP C 1 69 ? 136.668 108.203 100.675 1.00 111.03 37 ASP C C 1
ATOM 5235 O O . ASP C 1 69 ? 136.001 109.240 100.647 1.00 111.03 37 ASP C O 1
ATOM 5237 N N . VAL C 1 70 ? 137.546 107.924 101.635 1.00 105.38 38 VAL C N 1
ATOM 5238 C CA . VAL C 1 70 ? 137.846 108.841 102.723 1.00 105.38 38 VAL C CA 1
ATOM 5239 C C . VAL C 1 70 ? 139.316 109.228 102.634 1.00 105.38 38 VAL C C 1
ATOM 5240 O O . VAL C 1 70 ? 140.097 108.631 101.893 1.00 105.38 38 VAL C O 1
ATOM 5244 N N . VAL C 1 71 ? 139.686 110.248 103.401 1.00 100.63 39 VAL C N 1
ATOM 5245 C CA . VAL C 1 71 ? 141.080 110.630 103.586 1.00 100.63 39 VAL C CA 1
ATOM 5246 C C . VAL C 1 71 ? 141.470 110.331 105.028 1.00 100.63 39 VAL C C 1
ATOM 5247 O O . VAL C 1 71 ? 140.743 110.681 105.967 1.00 100.63 39 VAL C O 1
ATOM 5251 N N . ASN C 1 72 ? 142.593 109.640 105.199 1.00 96.20 40 ASN C N 1
ATOM 5252 C CA . ASN C 1 72 ? 143.064 109.240 106.519 1.00 96.20 40 ASN C CA 1
ATOM 5253 C C . ASN C 1 72 ? 143.971 110.337 107.057 1.00 96.20 40 ASN C C 1
ATOM 5254 O O . ASN C 1 72 ? 145.111 110.487 106.605 1.00 96.20 40 ASN C O 1
ATOM 5259 N N . VAL C 1 73 ? 143.470 111.103 108.018 1.00 86.37 41 VAL C N 1
ATOM 5260 C CA . VAL C 1 73 ? 144.228 112.187 108.627 1.00 86.37 41 VAL C CA 1
ATOM 5261 C C . VAL C 1 73 ? 144.831 111.650 109.916 1.00 86.37 41 VAL C C 1
ATOM 5262 O O . VAL C 1 73 ? 144.106 111.282 110.846 1.00 86.37 41 VAL C O 1
ATOM 5266 N N . ALA C 1 74 ? 146.157 111.593 109.969 1.00 83.49 42 ALA C N 1
ATOM 5267 C CA . ALA C 1 74 ? 146.856 111.092 111.142 1.00 83.49 42 ALA C CA 1
ATOM 5268 C C . ALA C 1 74 ? 147.127 112.236 112.108 1.00 83.49 42 ALA C C 1
ATOM 5269 O O . ALA C 1 74 ? 147.677 113.270 111.719 1.00 83.49 42 ALA C O 1
ATOM 5271 N N . LEU C 1 75 ? 146.736 112.048 113.363 1.00 83.60 43 LEU C N 1
ATOM 5272 C CA . LEU C 1 75 ? 146.945 113.047 114.400 1.00 83.60 43 LEU C CA 1
ATOM 5273 C C . LEU C 1 75 ? 147.861 112.520 115.490 1.00 83.60 43 LEU C C 1
ATOM 5274 O O . LEU C 1 75 ? 147.845 111.331 115.822 1.00 83.60 43 LEU C O 1
ATOM 5279 N N . GLU C 1 76 ? 148.663 113.430 116.040 1.00 87.53 44 GLU C N 1
ATOM 5280 C CA . GLU C 1 76 ? 149.371 113.195 117.291 1.00 87.53 44 GLU C CA 1
ATOM 5281 C C . GLU C 1 76 ? 149.577 114.550 117.958 1.00 87.53 44 GLU C C 1
ATOM 5282 O O . GLU C 1 76 ? 150.320 115.390 117.444 1.00 87.53 44 GLU C O 1
ATOM 5288 N N . VAL C 1 77 ? 148.916 114.750 119.093 1.00 79.64 45 VAL C N 1
ATOM 5289 C CA . VAL C 1 77 ? 149.177 115.910 119.932 1.00 79.64 45 VAL C CA 1
ATOM 5290 C C . VAL C 1 77 ? 150.402 115.619 120.791 1.00 79.64 45 VAL C C 1
ATOM 5291 O O . VAL C 1 77 ? 150.590 114.496 121.278 1.00 79.64 45 VAL C O 1
ATOM 5295 N N . THR C 1 78 ? 151.305 116.593 120.877 1.00 82.06 46 THR C N 1
ATOM 5296 C CA . THR C 1 78 ? 152.466 116.495 121.751 1.00 82.06 46 THR C CA 1
ATOM 5297 C C . THR C 1 78 ? 152.562 117.771 122.568 1.00 82.06 46 THR C C 1
ATOM 5298 O O . THR C 1 78 ? 152.624 118.874 122.009 1.00 82.06 46 THR C O 1
ATOM 5302 N N . VAL C 1 79 ? 152.568 117.609 123.886 1.00 79.18 47 VAL C N 1
ATOM 5303 C CA . VAL C 1 79 ? 152.686 118.710 124.831 1.00 79.18 47 VAL C CA 1
ATOM 5304 C C . VAL C 1 79 ? 154.158 119.019 125.057 1.00 79.18 47 VAL C C 1
ATOM 5305 O O . VAL C 1 79 ? 154.958 118.118 125.337 1.00 79.18 47 VAL C O 1
ATOM 5309 N N . VAL C 1 80 ? 154.526 120.293 124.938 1.00 80.28 48 VAL C N 1
ATOM 5310 C CA . VAL C 1 80 ? 155.887 120.700 125.259 1.00 80.28 48 VAL C CA 1
ATOM 5311 C C . VAL C 1 80 ? 155.957 121.313 126.656 1.00 80.28 48 VAL C C 1
ATOM 5312 O O . VAL C 1 80 ? 156.986 121.200 127.334 1.00 80.28 48 VAL C O 1
ATOM 5316 N N . LYS C 1 81 ? 154.858 121.895 127.136 1.00 80.14 49 LYS C N 1
ATOM 5317 C CA . LYS C 1 81 ? 154.825 122.520 128.456 1.00 80.14 49 LYS C CA 1
ATOM 5318 C C . LYS C 1 81 ? 153.376 122.635 128.899 1.00 80.14 49 LYS C C 1
ATOM 5319 O O . LYS C 1 81 ? 152.559 123.231 128.190 1.00 80.14 49 LYS C O 1
ATOM 5324 N N . VAL C 1 82 ? 153.057 122.072 130.061 1.00 79.96 50 VAL C N 1
ATOM 5325 C CA . VAL C 1 82 ? 151.750 122.275 130.675 1.00 79.96 50 VAL C CA 1
ATOM 5326 C C . VAL C 1 82 ? 151.811 123.586 131.447 1.00 79.96 50 VAL C C 1
ATOM 5327 O O . VAL C 1 82 ? 152.567 123.714 132.414 1.00 79.96 50 VAL C O 1
ATOM 5331 N N . ILE C 1 83 ? 151.020 124.569 131.020 1.00 80.87 51 ILE C N 1
ATOM 5332 C CA . ILE C 1 83 ? 151.124 125.904 131.603 1.00 80.87 51 ILE C CA 1
ATOM 5333 C C . ILE C 1 83 ? 150.442 125.951 132.962 1.00 80.87 51 ILE C C 1
ATOM 5334 O O . ILE C 1 83 ? 151.083 126.228 133.982 1.00 80.87 51 ILE C O 1
ATOM 5339 N N . ASP C 1 84 ? 149.141 125.670 133.005 1.00 83.92 52 ASP C N 1
ATOM 5340 C CA . ASP C 1 84 ? 148.425 125.736 134.272 1.00 83.92 52 ASP C CA 1
ATOM 5341 C C . ASP C 1 84 ? 147.202 124.835 134.225 1.00 83.92 52 ASP C C 1
ATOM 5342 O O . ASP C 1 84 ? 146.723 124.455 133.156 1.00 83.92 52 ASP C O 1
ATOM 5344 N N . LEU C 1 85 ? 146.703 124.501 135.411 1.00 83.05 53 LEU C N 1
ATOM 5345 C CA . LEU C 1 85 ? 145.434 123.798 135.581 1.00 83.05 53 LEU C CA 1
ATOM 5346 C C . LEU C 1 85 ? 144.578 124.672 136.487 1.00 83.05 53 LEU C C 1
ATOM 5347 O O . LEU C 1 85 ? 144.657 124.577 137.714 1.00 83.05 53 LEU C O 1
ATOM 5352 N N . ASP C 1 86 ? 143.772 125.540 135.882 1.00 85.42 54 ASP C N 1
ATOM 5353 C CA . ASP C 1 86 ? 142.905 126.422 136.657 1.00 85.42 54 ASP C CA 1
ATOM 5354 C C . ASP C 1 86 ? 141.647 125.639 137.005 1.00 85.42 54 ASP C C 1
ATOM 5355 O O . ASP C 1 86 ? 140.724 125.517 136.192 1.00 85.42 54 ASP C O 1
ATOM 5357 N N . GLU C 1 87 ? 141.622 125.090 138.220 1.00 88.55 55 GLU C N 1
ATOM 5358 C CA . GLU C 1 87 ? 140.470 124.345 138.706 1.00 88.55 55 GLU C CA 1
ATOM 5359 C C . GLU C 1 87 ? 139.321 125.248 139.129 1.00 88.55 55 GLU C C 1
ATOM 5360 O O . GLU C 1 87 ? 138.206 124.753 139.320 1.00 88.55 55 GLU C O 1
ATOM 5366 N N . LYS C 1 88 ? 139.573 126.550 139.295 1.00 89.98 56 LYS C N 1
ATOM 5367 C CA . LYS C 1 88 ? 138.494 127.493 139.567 1.00 89.98 56 LYS C CA 1
ATOM 5368 C C . LYS C 1 88 ? 137.547 127.607 138.382 1.00 89.98 56 LYS C C 1
ATOM 5369 O O . LYS C 1 88 ? 136.350 127.856 138.566 1.00 89.98 56 LYS C O 1
ATOM 5371 N N . GLU C 1 89 ? 138.062 127.421 137.167 1.00 89.70 57 GLU C N 1
ATOM 5372 C CA . GLU C 1 89 ? 137.243 127.423 135.965 1.00 89.70 57 GLU C CA 1
ATOM 5373 C C . GLU C 1 89 ? 137.337 126.120 135.181 1.00 89.70 57 GLU C C 1
ATOM 5374 O O . GLU C 1 89 ? 136.821 126.066 134.056 1.00 89.70 57 GLU C O 1
ATOM 5378 N N . HIS C 1 90 ? 137.981 125.081 135.744 1.00 90.20 58 HIS C N 1
ATOM 5379 C CA . HIS C 1 90 ? 138.084 123.741 135.139 1.00 90.20 58 HIS C CA 1
ATOM 5380 C C . HIS C 1 90 ? 138.726 123.753 133.757 1.00 90.20 58 HIS C C 1
ATOM 5381 O O . HIS C 1 90 ? 138.320 123.009 132.863 1.00 90.20 58 HIS C O 1
ATOM 5388 N N . VAL C 1 91 ? 139.744 124.586 133.577 1.00 87.11 59 VAL C N 1
ATOM 5389 C CA . VAL C 1 91 ? 140.454 124.636 132.312 1.00 87.11 59 VAL C CA 1
ATOM 5390 C C . VAL C 1 91 ? 141.888 124.177 132.533 1.00 87.11 59 VAL C C 1
ATOM 5391 O O . VAL C 1 91 ? 142.447 124.269 133.631 1.00 87.11 59 VAL C O 1
ATOM 5395 N N . LEU C 1 92 ? 142.477 123.650 131.467 1.00 81.00 60 LEU C N 1
ATOM 5396 C CA . LEU C 1 92 ? 143.880 123.266 131.437 1.00 81.00 60 LEU C CA 1
ATOM 5397 C C . LEU C 1 92 ? 144.522 124.036 130.297 1.00 81.00 60 LEU C C 1
ATOM 5398 O O . LEU C 1 92 ? 144.180 123.817 129.129 1.00 81.00 60 LEU C O 1
ATOM 5403 N N . THR C 1 93 ? 145.411 124.960 130.639 1.00 80.23 61 THR C N 1
ATOM 5404 C CA . THR C 1 93 ? 146.158 125.734 129.663 1.00 80.23 61 THR C CA 1
ATOM 5405 C C . THR C 1 93 ? 147.472 125.017 129.412 1.00 80.23 61 THR C C 1
ATOM 5406 O O . THR C 1 93 ? 148.202 124.704 130.361 1.00 80.23 61 THR C O 1
ATOM 5410 N N . THR C 1 94 ? 147.761 124.747 128.142 1.00 78.99 62 THR C N 1
ATOM 5411 C CA . THR C 1 94 ? 148.946 123.990 127.778 1.00 78.99 62 THR C CA 1
ATOM 5412 C C . THR C 1 94 ? 149.483 124.504 126.451 1.00 78.99 62 THR C C 1
ATOM 5413 O O . THR C 1 94 ? 148.785 125.181 125.697 1.00 78.99 62 THR C O 1
ATOM 5417 N N . ASN C 1 95 ? 150.745 124.188 126.182 1.00 82.02 63 ASN C N 1
ATOM 5418 C CA . ASN C 1 95 ? 151.394 124.527 124.925 1.00 82.02 63 ASN C CA 1
ATOM 5419 C C . ASN C 1 95 ? 151.874 123.253 124.250 1.00 82.02 63 ASN C C 1
ATOM 5420 O O . ASN C 1 95 ? 152.474 122.386 124.896 1.00 82.02 63 ASN C O 1
ATOM 5425 N N . GLY C 1 96 ? 151.611 123.135 122.956 1.00 81.80 64 GLY C N 1
ATOM 5426 C CA . GLY C 1 96 ? 152.065 121.947 122.259 1.00 81.80 64 GLY C CA 1
ATOM 5427 C C . GLY C 1 96 ? 151.722 122.032 120.794 1.00 81.80 64 GLY C C 1
ATOM 5428 O O . GLY C 1 96 ? 151.028 122.946 120.347 1.00 81.80 64 GLY C O 1
ATOM 5429 N N . TRP C 1 97 ? 152.213 121.054 120.045 1.00 84.79 65 TRP C N 1
ATOM 5430 C CA . TRP C 1 97 ? 151.958 121.024 118.611 1.00 84.79 65 TRP C CA 1
ATOM 5431 C C . TRP C 1 97 ? 151.202 119.754 118.261 1.00 84.79 65 TRP C C 1
ATOM 5432 O O . TRP C 1 97 ? 151.481 118.681 118.810 1.00 84.79 65 TRP C O 1
ATOM 5443 N N . ILE C 1 98 ? 150.237 119.889 117.359 1.00 83.04 66 ILE C N 1
ATOM 5444 C CA . ILE C 1 98 ? 149.400 118.774 116.936 1.00 83.04 66 ILE C CA 1
ATOM 5445 C C . ILE C 1 98 ? 149.862 118.380 115.533 1.00 83.04 66 ILE C C 1
ATOM 5446 O O . ILE C 1 98 ? 149.952 119.195 114.616 1.00 83.04 66 ILE C O 1
ATOM 5451 N N . TYR C 1 99 ? 150.285 117.130 115.395 1.00 85.00 67 TYR C N 1
ATOM 5452 C CA . TYR C 1 99 ? 150.893 116.709 114.141 1.00 85.00 67 TYR C CA 1
ATOM 5453 C C . TYR C 1 99 ? 149.827 116.203 113.179 1.00 85.00 67 TYR C C 1
ATOM 5454 O O . TYR C 1 99 ? 149.303 115.100 113.345 1.00 85.00 67 TYR C O 1
ATOM 5463 N N . HIS C 1 100 ? 149.499 117.007 112.175 1.00 81.90 68 HIS C N 1
ATOM 5464 C CA . HIS C 1 100 ? 148.603 116.574 111.115 1.00 81.90 68 HIS C CA 1
ATOM 5465 C C . HIS C 1 100 ? 149.385 115.838 110.040 1.00 81.90 68 HIS C C 1
ATOM 5466 O O . HIS C 1 100 ? 150.545 116.158 109.763 1.00 81.90 68 HIS C O 1
ATOM 5473 N N . GLU C 1 101 ? 148.738 114.850 109.430 1.00 87.33 69 GLU C N 1
ATOM 5474 C CA . GLU C 1 101 ? 149.325 114.110 108.315 1.00 87.33 69 GLU C CA 1
ATOM 5475 C C . GLU C 1 101 ? 148.180 113.515 107.511 1.00 87.33 69 GLU C C 1
ATOM 5476 O O . GLU C 1 101 ? 147.490 112.614 107.992 1.00 87.33 69 GLU C O 1
ATOM 5482 N N . TRP C 1 102 ? 147.986 114.009 106.295 1.00 88.57 70 TRP C N 1
ATOM 5483 C CA . TRP C 1 102 ? 146.989 113.396 105.426 1.00 88.57 70 TRP C CA 1
ATOM 5484 C C . TRP C 1 102 ? 147.594 113.100 104.062 1.00 88.57 70 TRP C C 1
ATOM 5485 O O . TRP C 1 102 ? 148.782 113.321 103.832 1.00 88.57 70 TRP C O 1
ATOM 5496 N N . ASN C 1 103 ? 146.777 112.578 103.154 1.00 97.32 71 ASN C N 1
ATOM 5497 C CA . ASN C 1 103 ? 147.242 112.168 101.834 1.00 97.32 71 ASN C CA 1
ATOM 5498 C C . ASN C 1 103 ? 146.431 112.908 100.781 1.00 97.32 71 ASN C C 1
ATOM 5499 O O . ASN C 1 103 ? 145.293 112.529 100.485 1.00 97.32 71 ASN C O 1
ATOM 5504 N N . ASP C 1 104 ? 147.023 113.951 100.211 1.00 105.18 72 ASP C N 1
ATOM 5505 C CA . ASP C 1 104 ? 146.388 114.764 99.180 1.00 105.18 72 ASP C CA 1
ATOM 5506 C C . ASP C 1 104 ? 146.857 114.231 97.834 1.00 105.18 72 ASP C C 1
ATOM 5507 O O . ASP C 1 104 ? 148.020 114.418 97.460 1.00 105.18 72 ASP C O 1
ATOM 5512 N N . PHE C 1 105 ? 145.965 113.557 97.110 1.00 106.16 73 PHE C N 1
ATOM 5513 C CA . PHE C 1 105 ? 146.368 112.973 95.836 1.00 106.16 73 PHE C CA 1
ATOM 5514 C C . PHE C 1 105 ? 146.420 114.000 94.713 1.00 106.16 73 PHE C C 1
ATOM 5515 O O . PHE C 1 105 ? 146.987 113.708 93.656 1.00 106.16 73 PHE C O 1
ATOM 5523 N N . GLN C 1 106 ? 145.846 115.187 94.913 1.00 108.33 74 GLN C N 1
ATOM 5524 C CA . GLN C 1 106 ? 145.887 116.213 93.879 1.00 108.33 74 GLN C CA 1
ATOM 5525 C C . GLN C 1 106 ? 147.236 116.916 93.795 1.00 108.33 74 GLN C C 1
ATOM 5526 O O . GLN C 1 106 ? 147.554 117.485 92.746 1.00 108.33 74 GLN C O 1
ATOM 5532 N N . LEU C 1 107 ? 148.037 116.889 94.862 1.00 106.57 75 LEU C N 1
ATOM 5533 C CA . LEU C 1 107 ? 149.388 117.452 94.833 1.00 106.57 75 LEU C CA 1
ATOM 5534 C C . LEU C 1 107 ? 150.343 116.290 94.587 1.00 106.57 75 LEU C C 1
ATOM 5535 O O . LEU C 1 107 ? 150.896 115.710 95.521 1.00 106.57 75 LEU C O 1
ATOM 5540 N N . LYS C 1 108 ? 150.534 115.943 93.316 1.00 110.69 76 LYS C N 1
ATOM 5541 C CA . LYS C 1 108 ? 151.362 114.801 92.948 1.00 110.69 76 LYS C CA 1
ATOM 5542 C C . LYS C 1 108 ? 152.274 115.183 91.793 1.00 110.69 76 LYS C C 1
ATOM 5543 O O . LYS C 1 108 ? 151.809 115.741 90.794 1.00 110.69 76 LYS C O 1
ATOM 5549 N N . TRP C 1 109 ? 153.564 114.876 91.928 1.00 112.92 77 TRP C N 1
ATOM 5550 C CA . TRP C 1 109 ? 154.534 115.139 90.873 1.00 112.92 77 TRP C CA 1
ATOM 5551 C C . TRP C 1 109 ? 155.728 114.217 91.064 1.00 112.92 77 TRP C C 1
ATOM 5552 O O . TRP C 1 109 ? 155.901 113.602 92.120 1.00 112.92 77 TRP C O 1
ATOM 5563 N N . ASN C 1 110 ? 156.552 114.129 90.021 1.00 117.52 78 ASN C N 1
ATOM 5564 C CA . ASN C 1 110 ? 157.826 113.426 90.097 1.00 117.52 78 ASN C CA 1
ATOM 5565 C C . ASN C 1 110 ? 158.974 114.421 90.221 1.00 117.52 78 ASN C C 1
ATOM 5566 O O . ASN C 1 110 ? 158.943 115.484 89.590 1.00 117.52 78 ASN C O 1
ATOM 5571 N N . PRO C 1 111 ? 159.984 114.106 91.040 1.00 120.21 79 PRO C N 1
ATOM 5572 C CA . PRO C 1 111 ? 161.085 115.062 91.249 1.00 120.21 79 PRO C CA 1
ATOM 5573 C C . PRO C 1 111 ? 161.977 115.260 90.033 1.00 120.21 79 PRO C C 1
ATOM 5574 O O . PRO C 1 111 ? 162.599 116.325 89.916 1.00 120.21 79 PRO C O 1
ATOM 5578 N N . SER C 1 112 ? 162.043 114.279 89.127 1.00 124.44 80 SER C N 1
ATOM 5579 C CA . SER C 1 112 ? 162.961 114.341 87.993 1.00 124.44 80 SER C CA 1
ATOM 5580 C C . SER C 1 112 ? 162.596 115.435 86.998 1.00 124.44 80 SER C C 1
ATOM 5581 O O . SER C 1 112 ? 163.478 115.938 86.294 1.00 124.44 80 SER C O 1
ATOM 5584 N N . ASP C 1 113 ? 161.321 115.818 86.925 1.00 125.03 81 ASP C N 1
ATOM 5585 C CA . ASP C 1 113 ? 160.932 116.943 86.087 1.00 125.03 81 ASP C CA 1
ATOM 5586 C C . ASP C 1 113 ? 161.256 118.287 86.724 1.00 125.03 81 ASP C C 1
ATOM 5587 O O . ASP C 1 113 ? 161.212 119.310 86.033 1.00 125.03 81 ASP C O 1
ATOM 5592 N N . TYR C 1 114 ? 161.578 118.313 88.020 1.00 123.36 82 TYR C N 1
ATOM 5593 C CA . TYR C 1 114 ? 161.895 119.559 88.709 1.00 123.36 82 TYR C CA 1
ATOM 5594 C C . TYR C 1 114 ? 163.267 119.519 89.370 1.00 123.36 82 TYR C C 1
ATOM 5595 O O . TYR C 1 114 ? 163.553 120.363 90.229 1.00 123.36 82 TYR C O 1
ATOM 5604 N N . SER C 1 115 ? 164.112 118.558 88.972 1.00 124.13 83 SER C N 1
ATOM 5605 C CA . SER C 1 115 ? 165.484 118.371 89.462 1.00 124.13 83 SER C CA 1
ATOM 5606 C C . SER C 1 115 ? 165.519 118.202 90.983 1.00 124.13 83 SER C C 1
ATOM 5607 O O . SER C 1 115 ? 166.123 118.990 91.715 1.00 124.13 83 SER C O 1
ATOM 5610 N N . GLY C 1 116 ? 164.854 117.150 91.447 1.00 121.18 84 GLY C N 1
ATOM 5611 C CA . GLY C 1 116 ? 164.719 116.918 92.870 1.00 121.18 84 GLY C CA 1
ATOM 5612 C C . GLY C 1 116 ? 163.551 117.676 93.464 1.00 121.18 84 GLY C C 1
ATOM 5613 O O . GLY C 1 116 ? 162.457 117.672 92.888 1.00 121.18 84 GLY C O 1
ATOM 5614 N N . LEU C 1 117 ? 163.790 118.328 94.609 1.00 116.67 85 LEU C N 1
ATOM 5615 C CA . LEU C 1 117 ? 162.801 119.110 95.361 1.00 116.67 85 LEU C CA 1
ATOM 5616 C C . LEU C 1 117 ? 161.588 118.254 95.742 1.00 116.67 85 LEU C C 1
ATOM 5617 O O . LEU C 1 117 ? 160.461 118.471 95.290 1.00 116.67 85 LEU C O 1
ATOM 5622 N N . LYS C 1 118 ? 161.856 117.242 96.571 1.00 110.36 86 LYS C N 1
ATOM 5623 C CA . LYS C 1 118 ? 160.774 116.423 97.105 1.00 110.36 86 LYS C CA 1
ATOM 5624 C C . LYS C 1 118 ? 159.940 117.208 98.110 1.00 110.36 86 LYS C C 1
ATOM 5625 O O . LYS C 1 118 ? 158.705 117.166 98.072 1.00 110.36 86 LYS C O 1
ATOM 5631 N N . LYS C 1 119 ? 160.597 117.934 99.009 1.00 107.24 87 LYS C N 1
ATOM 5632 C CA . LYS C 1 119 ? 159.917 118.793 99.968 1.00 107.24 87 LYS C CA 1
ATOM 5633 C C . LYS C 1 119 ? 159.510 120.094 99.290 1.00 107.24 87 LYS C C 1
ATOM 5634 O O . LYS C 1 119 ? 160.279 120.658 98.504 1.00 107.24 87 LYS C O 1
ATOM 5640 N N . ILE C 1 120 ? 158.304 120.562 99.590 1.00 104.53 88 ILE C N 1
ATOM 5641 C CA . ILE C 1 120 ? 157.865 121.896 99.203 1.00 104.53 88 ILE C CA 1
ATOM 5642 C C . ILE C 1 120 ? 156.938 122.401 100.303 1.00 104.53 88 ILE C C 1
ATOM 5643 O O . ILE C 1 120 ? 156.345 121.610 101.039 1.00 104.53 88 ILE C O 1
ATOM 5648 N N . ARG C 1 121 ? 156.872 123.718 100.479 1.00 100.76 89 ARG C N 1
ATOM 5649 C CA . ARG C 1 121 ? 156.181 124.308 101.622 1.00 100.76 89 ARG C CA 1
ATOM 5650 C C . ARG C 1 121 ? 155.106 125.267 101.125 1.00 100.76 89 ARG C C 1
ATOM 5651 O O . ARG C 1 121 ? 155.416 126.279 100.488 1.00 100.76 89 ARG C O 1
ATOM 5659 N N . ILE C 1 122 ? 153.847 124.952 101.422 1.00 99.51 90 ILE C N 1
ATOM 5660 C CA . ILE C 1 122 ? 152.716 125.751 100.943 1.00 99.51 90 ILE C CA 1
ATOM 5661 C C . ILE C 1 122 ? 151.967 126.264 102.169 1.00 99.51 90 ILE C C 1
ATOM 5662 O O . ILE C 1 122 ? 151.826 125.522 103.149 1.00 99.51 90 ILE C O 1
ATOM 5667 N N . PRO C 1 123 ? 151.523 127.522 102.194 1.00 101.48 91 PRO C N 1
ATOM 5668 C CA . PRO C 1 123 ? 150.580 127.943 103.236 1.00 101.48 91 PRO C CA 1
ATOM 5669 C C . PRO C 1 123 ? 149.250 127.217 103.110 1.00 101.48 91 PRO C C 1
ATOM 5670 O O . PRO C 1 123 ? 148.789 126.915 102.008 1.00 101.48 91 PRO C O 1
ATOM 5674 N N . VAL C 1 124 ? 148.619 126.956 104.257 1.00 99.81 92 VAL C N 1
ATOM 5675 C CA . VAL C 1 124 ? 147.375 126.191 104.269 1.00 99.81 92 VAL C CA 1
ATOM 5676 C C . VAL C 1 124 ? 146.182 126.983 103.754 1.00 99.81 92 VAL C C 1
ATOM 5677 O O . VAL C 1 124 ? 145.107 126.405 103.554 1.00 99.81 92 VAL C O 1
ATOM 5681 N N . ASP C 1 125 ? 146.333 128.291 103.537 1.00 105.17 93 ASP C N 1
ATOM 5682 C CA . ASP C 1 125 ? 145.262 129.093 102.961 1.00 105.17 93 ASP C CA 1
ATOM 5683 C C . ASP C 1 125 ? 145.024 128.803 101.483 1.00 105.17 93 ASP C C 1
ATOM 5684 O O . ASP C 1 125 ? 143.991 129.222 100.952 1.00 105.17 93 ASP C O 1
ATOM 5686 N N . ARG C 1 126 ? 145.940 128.105 100.809 1.00 106.25 94 ARG C N 1
ATOM 5687 C CA . ARG C 1 126 ? 145.778 127.808 99.392 1.00 106.25 94 ARG C CA 1
ATOM 5688 C C . ARG C 1 126 ? 145.570 126.330 99.094 1.00 106.25 94 ARG C C 1
ATOM 5689 O O . ARG C 1 126 ? 145.308 125.981 97.939 1.00 106.25 94 ARG C O 1
ATOM 5697 N N . ILE C 1 127 ? 145.683 125.456 100.088 1.00 102.46 95 ILE C N 1
ATOM 5698 C CA . ILE C 1 127 ? 145.408 124.039 99.912 1.00 102.46 95 ILE C CA 1
ATOM 5699 C C . ILE C 1 127 ? 144.286 123.627 100.856 1.00 102.46 95 ILE C C 1
ATOM 5700 O O . ILE C 1 127 ? 143.880 124.375 101.747 1.00 102.46 95 ILE C O 1
ATOM 5705 N N . TRP C 1 128 ? 143.777 122.416 100.649 1.00 96.72 96 TRP C N 1
ATOM 5706 C CA . TRP C 1 128 ? 142.733 121.886 101.512 1.00 96.72 96 TRP C CA 1
ATOM 5707 C C . TRP C 1 128 ? 143.318 121.463 102.851 1.00 96.72 96 TRP C C 1
ATOM 5708 O O . TRP C 1 128 ? 144.401 120.878 102.919 1.00 96.72 96 TRP C O 1
ATOM 5719 N N . THR C 1 129 ? 142.592 121.763 103.921 1.00 92.39 97 THR C N 1
ATOM 5720 C CA . THR C 1 129 ? 142.951 121.304 105.250 1.00 92.39 97 THR C CA 1
ATOM 5721 C C . THR C 1 129 ? 141.729 120.709 105.934 1.00 92.39 97 THR C C 1
ATOM 5722 O O . THR C 1 129 ? 140.597 121.141 105.683 1.00 92.39 97 THR C O 1
ATOM 5726 N N . PRO C 1 130 ? 141.914 119.672 106.750 1.00 91.83 98 PRO C N 1
ATOM 5727 C CA . PRO C 1 130 ? 140.776 119.114 107.486 1.00 91.83 98 PRO C CA 1
ATOM 5728 C C . PRO C 1 130 ? 140.413 119.979 108.681 1.00 91.83 98 PRO C C 1
ATOM 5729 O O . PRO C 1 130 ? 141.279 120.506 109.384 1.00 91.83 98 PRO C O 1
ATOM 5733 N N . ASP C 1 131 ? 139.109 120.123 108.906 1.00 95.42 99 ASP C N 1
ATOM 5734 C CA . ASP C 1 131 ? 138.596 120.930 110.011 1.00 95.42 99 ASP C CA 1
ATOM 5735 C C . ASP C 1 131 ? 138.564 120.063 111.263 1.00 95.42 99 ASP C C 1
ATOM 5736 O O . ASP C 1 131 ? 137.543 119.475 111.622 1.00 95.42 99 ASP C O 1
ATOM 5738 N N . ILE C 1 132 ? 139.709 119.984 111.937 1.00 87.95 100 ILE C N 1
ATOM 5739 C CA . ILE C 1 132 ? 139.852 119.213 113.167 1.00 87.95 100 ILE C CA 1
ATOM 5740 C C . ILE C 1 132 ? 140.127 120.184 114.302 1.00 87.95 100 ILE C C 1
ATOM 5741 O O . ILE C 1 132 ? 141.131 120.908 114.281 1.00 87.95 100 ILE C O 1
ATOM 5746 N N . VAL C 1 133 ? 139.234 120.203 115.290 1.00 86.04 101 VAL C N 1
ATOM 5747 C CA . VAL C 1 133 ? 139.322 121.093 116.435 1.00 86.04 101 VAL C CA 1
ATOM 5748 C C . VAL C 1 133 ? 139.194 120.268 117.711 1.00 86.04 101 VAL C C 1
ATOM 5749 O O . VAL C 1 133 ? 138.968 119.056 117.681 1.00 86.04 101 VAL C O 1
ATOM 5753 N N . LEU C 1 134 ? 139.350 120.952 118.842 1.00 83.13 102 LEU C N 1
ATOM 5754 C CA . LEU C 1 134 ? 139.128 120.338 120.140 1.00 83.13 102 LEU C CA 1
ATOM 5755 C C . LEU C 1 134 ? 137.645 120.078 120.362 1.00 83.13 102 LEU C C 1
ATOM 5756 O O . LEU C 1 134 ? 136.797 120.914 120.041 1.00 83.13 102 LEU C O 1
ATOM 5761 N N . PHE C 1 135 ? 137.330 118.907 120.916 1.00 87.39 103 PHE C N 1
ATOM 5762 C CA . PHE C 1 135 ? 135.948 118.599 121.260 1.00 87.39 103 PHE C CA 1
ATOM 5763 C C . PHE C 1 135 ? 135.519 119.247 122.568 1.00 87.39 103 PHE C C 1
ATOM 5764 O O . PHE C 1 135 ? 134.317 119.329 122.840 1.00 87.39 103 PHE C O 1
ATOM 5772 N N . ASN C 1 136 ? 136.470 119.701 123.380 1.00 81.24 104 ASN C N 1
ATOM 5773 C CA . ASN C 1 136 ? 136.192 120.317 124.671 1.00 81.24 104 ASN C CA 1
ATOM 5774 C C . ASN C 1 136 ? 136.954 121.629 124.802 1.00 81.24 104 ASN C C 1
ATOM 5775 O O . ASN C 1 136 ? 137.624 121.881 125.806 1.00 81.24 104 ASN C O 1
ATOM 5780 N N . ASN C 1 137 ? 136.874 122.459 123.764 1.00 84.18 105 ASN C N 1
ATOM 5781 C CA . ASN C 1 137 ? 137.574 123.736 123.744 1.00 84.18 105 ASN C CA 1
ATOM 5782 C C . ASN C 1 137 ? 136.989 124.695 124.776 1.00 84.18 105 ASN C C 1
ATOM 5783 O O . ASN C 1 137 ? 135.778 124.735 125.001 1.00 84.18 105 ASN C O 1
ATOM 5788 N N . ALA C 1 138 ? 137.868 125.473 125.407 1.00 85.99 106 ALA C N 1
ATOM 5789 C CA . ALA C 1 138 ? 137.492 126.310 126.540 1.00 85.99 106 ALA C CA 1
ATOM 5790 C C . ALA C 1 138 ? 137.691 127.795 126.260 1.00 85.99 106 ALA C C 1
ATOM 5791 O O . ALA C 1 138 ? 137.957 128.573 127.177 1.00 85.99 106 ALA C O 1
ATOM 5793 N N . ASP C 1 139 ? 137.561 128.206 125.002 1.00 91.70 107 ASP C N 1
ATOM 5794 C CA . ASP C 1 139 ? 137.628 129.613 124.641 1.00 91.70 107 ASP C CA 1
ATOM 5795 C C . ASP C 1 139 ? 136.654 129.869 123.498 1.00 91.70 107 ASP C C 1
ATOM 5796 O O . ASP C 1 139 ? 135.921 128.972 123.069 1.00 91.70 107 ASP C O 1
ATOM 5801 N N . GLU C 1 140 ? 136.640 131.115 123.016 1.00 96.83 108 GLU C N 1
ATOM 5802 C CA . GLU C 1 140 ? 135.661 131.515 122.010 1.00 96.83 108 GLU C CA 1
ATOM 5803 C C . GLU C 1 140 ? 135.954 130.886 120.653 1.00 96.83 108 GLU C C 1
ATOM 5804 O O . GLU C 1 140 ? 135.048 130.348 120.007 1.00 96.83 108 GLU C O 1
ATOM 5806 N N . SER C 1 141 ? 137.206 130.938 120.206 1.00 96.69 109 SER C N 1
ATOM 5807 C CA . SER C 1 141 ? 137.577 130.415 118.901 1.00 96.69 109 SER C CA 1
ATOM 5808 C C . SER C 1 141 ? 138.918 129.703 118.999 1.00 96.69 109 SER C C 1
ATOM 5809 O O . SER C 1 141 ? 139.752 130.016 119.851 1.00 96.69 109 SER C O 1
ATOM 5812 N N . TYR C 1 142 ? 139.112 128.737 118.107 1.00 94.32 110 TYR C N 1
ATOM 5813 C CA . TYR C 1 142 ? 140.325 127.929 118.068 1.00 94.32 110 TYR C CA 1
ATOM 5814 C C . TYR C 1 142 ? 141.319 128.572 117.108 1.00 94.32 110 TYR C C 1
ATOM 5815 O O . TYR C 1 142 ? 141.057 128.665 115.905 1.00 94.32 110 TYR C O 1
ATOM 5824 N N . ARG C 1 143 ? 142.456 129.011 117.642 1.00 97.92 111 ARG C N 1
ATOM 5825 C CA . ARG C 1 143 ? 143.492 129.664 116.856 1.00 97.92 111 ARG C CA 1
ATOM 5826 C C . ARG C 1 143 ? 144.838 129.012 117.139 1.00 97.92 111 ARG C C 1
ATOM 5827 O O . ARG C 1 143 ? 145.040 128.392 118.186 1.00 97.92 111 ARG C O 1
ATOM 5829 N N . TYR C 1 144 ? 145.758 129.163 116.191 1.00 97.67 112 TYR C N 1
ATOM 5830 C CA . TYR C 1 144 ? 147.080 128.565 116.266 1.00 97.67 112 TYR C CA 1
ATOM 5831 C C . TYR C 1 144 ? 148.143 129.637 116.460 1.00 97.67 112 TYR C C 1
ATOM 5832 O O . TYR C 1 144 ? 147.953 130.800 116.092 1.00 97.67 112 TYR C O 1
ATOM 5841 N N . VAL C 1 145 ? 149.270 129.232 117.050 1.00 101.19 113 VAL C N 1
ATOM 5842 C CA . VAL C 1 145 ? 150.407 130.139 117.184 1.00 101.19 113 VAL C CA 1
ATOM 5843 C C . VAL C 1 145 ? 151.080 130.340 115.832 1.00 101.19 113 VAL C C 1
ATOM 5844 O O . VAL C 1 145 ? 151.247 131.472 115.363 1.00 101.19 113 VAL C O 1
ATOM 5848 N N . VAL C 1 146 ? 151.469 129.245 115.183 1.00 98.48 114 VAL C N 1
ATOM 5849 C CA . VAL C 1 146 ? 151.974 129.272 113.816 1.00 98.48 114 VAL C CA 1
ATOM 5850 C C . VAL C 1 146 ? 151.120 128.341 112.963 1.00 98.48 114 VAL C C 1
ATOM 5851 O O . VAL C 1 146 ? 150.938 127.165 113.299 1.00 98.48 114 VAL C O 1
ATOM 5855 N N . ASP C 1 147 ? 150.549 128.886 111.891 1.00 100.53 115 ASP C N 1
ATOM 5856 C CA . ASP C 1 147 ? 149.772 128.090 110.949 1.00 100.53 115 ASP C CA 1
ATOM 5857 C C . ASP C 1 147 ? 150.019 128.542 109.516 1.00 100.53 115 ASP C C 1
ATOM 5858 O O . ASP C 1 147 ? 149.121 128.448 108.673 1.00 100.53 115 ASP C O 1
ATOM 5860 N N . LYS C 1 148 ? 151.221 129.035 109.224 1.00 104.16 116 LYS C N 1
ATOM 5861 C CA . LYS C 1 148 ? 151.456 129.705 107.952 1.00 104.16 116 LYS C CA 1
ATOM 5862 C C . LYS C 1 148 ? 152.144 128.806 106.935 1.00 104.16 116 LYS C C 1
ATOM 5863 O O . LYS C 1 148 ? 152.265 129.187 105.766 1.00 104.16 116 LYS C O 1
ATOM 5865 N N . LEU C 1 149 ? 152.637 127.640 107.346 1.00 99.92 117 LEU C N 1
ATOM 5866 C CA . LEU C 1 149 ? 153.328 126.741 106.432 1.00 99.92 117 LEU C CA 1
ATOM 5867 C C . LEU C 1 149 ? 152.849 125.310 106.634 1.00 99.92 117 LEU C C 1
ATOM 5868 O O . LEU C 1 149 ? 152.369 124.938 107.708 1.00 99.92 117 LEU C O 1
ATOM 5873 N N . ALA C 1 150 ? 152.988 124.511 105.578 1.00 94.03 118 ALA C N 1
ATOM 5874 C CA . ALA C 1 150 ? 152.723 123.082 105.629 1.00 94.03 118 ALA C CA 1
ATOM 5875 C C . ALA C 1 150 ? 153.627 122.388 104.622 1.00 94.03 118 ALA C C 1
ATOM 5876 O O . ALA C 1 150 ? 153.773 122.851 103.486 1.00 94.03 118 ALA C O 1
ATOM 5878 N N . VAL C 1 151 ? 154.228 121.282 105.048 1.00 95.13 119 VAL C N 1
ATOM 5879 C CA . VAL C 1 151 ? 155.176 120.535 104.232 1.00 95.13 119 VAL C CA 1
ATOM 5880 C C . VAL C 1 151 ? 154.414 119.539 103.369 1.00 95.13 119 VAL C C 1
ATOM 5881 O O . VAL C 1 151 ? 153.619 118.740 103.878 1.00 95.13 119 VAL C O 1
ATOM 5885 N N . VAL C 1 152 ? 154.657 119.585 102.062 1.00 99.07 120 VAL C N 1
ATOM 5886 C CA . VAL C 1 152 ? 154.053 118.686 101.089 1.00 99.07 120 VAL C CA 1
ATOM 5887 C C . VAL C 1 152 ? 155.180 117.931 100.398 1.00 99.07 120 VAL C C 1
ATOM 5888 O O . VAL C 1 152 ? 156.158 118.540 99.943 1.00 99.07 120 VAL C O 1
ATOM 5892 N N . TYR C 1 153 ? 155.055 116.608 100.351 1.00 103.14 121 TYR C N 1
ATOM 5893 C CA . TYR C 1 153 ? 156.039 115.731 99.739 1.00 103.14 121 TYR C CA 1
ATOM 5894 C C . TYR C 1 153 ? 155.615 115.364 98.321 1.00 103.14 121 TYR C C 1
ATOM 5895 O O . TYR C 1 153 ? 154.493 115.634 97.887 1.00 103.14 121 TYR C O 1
ATOM 5904 N N . TYR C 1 154 ? 156.536 114.724 97.597 1.00 107.51 122 TYR C N 1
ATOM 5905 C CA . TYR C 1 154 ? 156.258 114.322 96.223 1.00 107.51 122 TYR C CA 1
ATOM 5906 C C . TYR C 1 154 ? 155.320 113.127 96.142 1.00 107.51 122 TYR C C 1
ATOM 5907 O O . TYR C 1 154 ? 154.749 112.877 95.076 1.00 107.51 122 TYR C O 1
ATOM 5916 N N . THR C 1 155 ? 155.148 112.385 97.236 1.00 105.71 123 THR C N 1
ATOM 5917 C CA . THR C 1 155 ? 154.212 111.269 97.266 1.00 105.71 123 THR C CA 1
ATOM 5918 C C . THR C 1 155 ? 152.791 111.698 97.601 1.00 105.71 123 THR C C 1
ATOM 5919 O O . THR C 1 155 ? 151.907 110.840 97.687 1.00 105.71 123 THR C O 1
ATOM 5923 N N . GLY C 1 156 ? 152.554 112.993 97.804 1.00 101.04 124 GLY C N 1
ATOM 5924 C CA . GLY C 1 156 ? 151.234 113.510 98.074 1.00 101.04 124 GLY C CA 1
ATOM 5925 C C . GLY C 1 156 ? 150.891 113.645 99.542 1.00 101.04 124 GLY C C 1
ATOM 5926 O O . GLY C 1 156 ? 149.895 114.302 99.867 1.00 101.04 124 GLY C O 1
ATOM 5927 N N . LYS C 1 157 ? 151.675 113.043 100.432 1.00 98.03 125 LYS C N 1
ATOM 5928 C CA . LYS C 1 157 ? 151.402 113.146 101.858 1.00 98.03 125 LYS C CA 1
ATOM 5929 C C . LYS C 1 157 ? 151.781 114.534 102.362 1.00 98.03 125 LYS C C 1
ATOM 5930 O O . LYS C 1 157 ? 152.808 115.094 101.969 1.00 98.03 125 LYS C O 1
ATOM 5936 N N . VAL C 1 158 ? 150.928 115.098 103.211 1.00 91.56 126 VAL C N 1
ATOM 5937 C CA . VAL C 1 158 ? 151.057 116.470 103.683 1.00 91.56 126 VAL C CA 1
ATOM 5938 C C . VAL C 1 158 ? 151.147 116.453 105.202 1.00 91.56 126 VAL C C 1
ATOM 5939 O O . VAL C 1 158 ? 150.293 115.860 105.875 1.00 91.56 126 VAL C O 1
ATOM 5943 N N . MET C 1 159 ? 152.191 117.095 105.728 1.00 91.17 127 MET C N 1
ATOM 5944 C CA . MET C 1 159 ? 152.349 117.397 107.142 1.00 91.17 127 MET C CA 1
ATOM 5945 C C . MET C 1 159 ? 151.967 118.856 107.376 1.00 91.17 127 MET C C 1
ATOM 5946 O O . MET C 1 159 ? 152.161 119.710 106.507 1.00 91.17 127 MET C O 1
ATOM 5951 N N . TRP C 1 160 ? 151.420 119.154 108.552 1.00 85.00 128 TRP C N 1
ATOM 5952 C CA . TRP C 1 160 ? 151.120 120.545 108.879 1.00 85.00 128 TRP C CA 1
ATOM 5953 C C . TRP C 1 160 ? 151.908 121.024 110.093 1.00 85.00 128 TRP C C 1
ATOM 5954 O O . TRP C 1 160 ? 152.692 121.972 109.976 1.00 85.00 128 TRP C O 1
ATOM 5965 N N . VAL C 1 161 ? 151.753 120.335 111.223 1.00 81.20 129 VAL C N 1
ATOM 5966 C CA . VAL C 1 161 ? 152.282 120.687 112.547 1.00 81.20 129 VAL C CA 1
ATOM 5967 C C . VAL C 1 161 ? 152.023 122.156 112.891 1.00 81.20 129 VAL C C 1
ATOM 5968 O O . VAL C 1 161 ? 152.942 122.980 112.775 1.00 81.20 129 VAL C O 1
ATOM 5972 N N . PRO C 1 162 ? 150.796 122.562 113.244 1.00 83.54 130 PRO C N 1
ATOM 5973 C CA . PRO C 1 162 ? 150.641 123.899 113.829 1.00 83.54 130 PRO C CA 1
ATOM 5974 C C . PRO C 1 162 ? 150.805 123.898 115.340 1.00 83.54 130 PRO C C 1
ATOM 5975 O O . PRO C 1 162 ? 150.095 123.180 116.051 1.00 83.54 130 PRO C O 1
ATOM 5979 N N . HIS C 1 163 ? 151.748 124.691 115.842 1.00 89.29 131 HIS C N 1
ATOM 5980 C CA . HIS C 1 163 ? 151.890 124.864 117.280 1.00 89.29 131 HIS C CA 1
ATOM 5981 C C . HIS C 1 163 ? 150.738 125.700 117.816 1.00 89.29 131 HIS C C 1
ATOM 5982 O O . HIS C 1 163 ? 150.229 126.596 117.139 1.00 89.29 131 HIS C O 1
ATOM 5989 N N . ALA C 1 164 ? 150.324 125.406 119.047 1.00 82.68 132 ALA C N 1
ATOM 5990 C CA . ALA C 1 164 ? 149.140 126.049 119.589 1.00 82.68 132 ALA C CA 1
ATOM 5991 C C . ALA C 1 164 ? 149.204 126.073 121.108 1.00 82.68 132 ALA C C 1
ATOM 5992 O O . ALA C 1 164 ? 149.946 125.313 121.746 1.00 82.68 132 ALA C O 1
ATOM 5994 N N . ARG C 1 165 ? 148.414 126.984 121.669 1.00 81.24 133 ARG C N 1
ATOM 5995 C CA . ARG C 1 165 ? 148.152 127.070 123.100 1.00 81.24 133 ARG C CA 1
ATOM 5996 C C . ARG C 1 165 ? 146.717 126.603 123.309 1.00 81.24 133 ARG C C 1
ATOM 5997 O O . ARG C 1 165 ? 145.767 127.296 122.936 1.00 81.24 133 ARG C O 1
ATOM 6005 N N . LEU C 1 166 ? 146.567 125.428 123.904 1.00 80.97 134 LEU C N 1
ATOM 6006 C CA . LEU C 1 166 ? 145.272 124.778 124.039 1.00 80.97 134 LEU C CA 1
ATOM 6007 C C . LEU C 1 166 ? 144.718 125.002 125.439 1.00 80.97 134 LEU C C 1
ATOM 6008 O O . LEU C 1 166 ? 145.395 124.723 126.436 1.00 80.97 134 LEU C O 1
ATOM 6013 N N . ARG C 1 167 ? 143.493 125.511 125.507 1.00 84.41 135 ARG C N 1
ATOM 6014 C CA . ARG C 1 167 ? 142.729 125.604 126.744 1.00 84.41 135 ARG C CA 1
ATOM 6015 C C . ARG C 1 167 ? 141.644 124.541 126.666 1.00 84.41 135 ARG C C 1
ATOM 6016 O O . ARG C 1 167 ? 140.695 124.673 125.887 1.00 84.41 135 ARG C O 1
ATOM 6024 N N . SER C 1 168 ? 141.789 123.485 127.457 1.00 83.80 136 SER C N 1
ATOM 6025 C CA . SER C 1 168 ? 140.926 122.317 127.349 1.00 83.80 136 SER C CA 1
ATOM 6026 C C . SER C 1 168 ? 140.163 122.091 128.644 1.00 83.80 136 SER C C 1
ATOM 6027 O O . SER C 1 168 ? 140.732 122.180 129.734 1.00 83.80 136 SER C O 1
ATOM 6030 N N . PHE C 1 169 ? 138.870 121.807 128.523 1.00 85.14 137 PHE C N 1
ATOM 6031 C CA . PHE C 1 169 ? 138.105 121.365 129.679 1.00 85.14 137 PHE C CA 1
ATOM 6032 C C . PHE C 1 169 ? 138.499 119.945 130.049 1.00 85.14 137 PHE C C 1
ATOM 6033 O O . PHE C 1 169 ? 138.655 119.080 129.183 1.00 85.14 137 PHE C O 1
ATOM 6041 N N . CYS C 1 170 ? 138.663 119.706 131.345 1.00 91.25 138 CYS C N 1
ATOM 6042 C CA . CYS C 1 170 ? 138.954 118.367 131.827 1.00 91.25 138 CYS C CA 1
ATOM 6043 C C . CYS C 1 170 ? 138.350 118.202 133.210 1.00 91.25 138 CYS C C 1
ATOM 6044 O O . CYS C 1 170 ? 138.421 119.111 134.042 1.00 91.25 138 CYS C O 1
ATOM 6047 N N . VAL C 1 171 ? 137.736 117.047 133.439 1.00 90.99 139 VAL C N 1
ATOM 6048 C CA . VAL C 1 171 ? 137.095 116.774 134.717 1.00 90.99 139 VAL C CA 1
ATOM 6049 C C . VAL C 1 171 ? 138.162 116.448 135.756 1.00 90.99 139 VAL C C 1
ATOM 6050 O O . VAL C 1 171 ? 139.099 115.680 135.500 1.00 90.99 139 VAL C O 1
ATOM 6054 N N . LEU C 1 172 ? 138.049 117.117 136.909 1.00 88.78 140 LEU C N 1
ATOM 6055 C CA . LEU C 1 172 ? 138.977 116.851 138.035 1.00 88.78 140 LEU C CA 1
ATOM 6056 C C . LEU C 1 172 ? 138.156 116.718 139.316 1.00 88.78 140 LEU C C 1
ATOM 6057 O O . LEU C 1 172 ? 137.247 117.542 139.518 1.00 88.78 140 LEU C O 1
ATOM 6062 N N . ASP C 1 173 ? 138.423 115.693 140.122 1.00 88.68 141 ASP C N 1
ATOM 6063 C CA . ASP C 1 173 ? 137.768 115.490 141.408 1.00 88.68 141 ASP C CA 1
ATOM 6064 C C . ASP C 1 173 ? 138.756 115.855 142.506 1.00 88.68 141 ASP C C 1
ATOM 6065 O O . ASP C 1 173 ? 139.812 115.226 142.632 1.00 88.68 141 ASP C O 1
ATOM 6067 N N . LEU C 1 174 ? 138.413 116.867 143.296 1.00 83.29 142 LEU C N 1
ATOM 6068 C CA . LEU C 1 174 ? 139.285 117.349 144.366 1.00 83.29 142 LEU C CA 1
ATOM 6069 C C . LEU C 1 174 ? 138.962 116.686 145.701 1.00 83.29 142 LEU C C 1
ATOM 6070 O O . LEU C 1 174 ? 138.716 117.351 146.705 1.00 83.29 142 LEU C O 1
ATOM 6075 N N . SER C 1 175 ? 138.960 115.355 145.719 1.00 82.68 143 SER C N 1
ATOM 6076 C CA . SER C 1 175 ? 138.761 114.613 146.955 1.00 82.68 143 SER C CA 1
ATOM 6077 C C . SER C 1 175 ? 140.050 114.425 147.742 1.00 82.68 143 SER C C 1
ATOM 6078 O O . SER C 1 175 ? 140.001 113.927 148.871 1.00 82.68 143 SER C O 1
ATOM 6081 N N . ARG C 1 176 ? 141.193 114.806 147.177 1.00 86.27 144 ARG C N 1
ATOM 6082 C CA . ARG C 1 176 ? 142.481 114.702 147.851 1.00 86.27 144 ARG C CA 1
ATOM 6083 C C . ARG C 1 176 ? 143.290 115.971 147.637 1.00 86.27 144 ARG C C 1
ATOM 6084 O O . ARG C 1 176 ? 144.507 115.925 147.436 1.00 86.27 144 ARG C O 1
ATOM 6092 N N . PHE C 1 177 ? 142.625 117.114 147.663 1.00 82.00 145 PHE C N 1
ATOM 6093 C CA . PHE C 1 177 ? 143.315 118.391 147.518 1.00 82.00 145 PHE C CA 1
ATOM 6094 C C . PHE C 1 177 ? 144.128 118.684 148.775 1.00 82.00 145 PHE C C 1
ATOM 6095 O O . PHE C 1 177 ? 143.594 118.587 149.885 1.00 82.00 145 PHE C O 1
ATOM 6103 N N . PRO C 1 178 ? 145.414 119.051 148.652 1.00 83.75 146 PRO C N 1
ATOM 6104 C CA . PRO C 1 178 ? 146.170 119.217 147.409 1.00 83.75 146 PRO C CA 1
ATOM 6105 C C . PRO C 1 178 ? 147.129 118.070 147.072 1.00 83.75 146 PRO C C 1
ATOM 6106 O O . PRO C 1 178 ? 147.995 118.253 146.220 1.00 83.75 146 PRO C O 1
ATOM 6110 N N . PHE C 1 179 ? 146.994 116.920 147.724 1.00 86.05 147 PHE C N 1
ATOM 6111 C CA . PHE C 1 179 ? 147.851 115.770 147.426 1.00 86.05 147 PHE C CA 1
ATOM 6112 C C . PHE C 1 179 ? 147.210 114.861 146.380 1.00 86.05 147 PHE C C 1
ATOM 6113 O O . PHE C 1 179 ? 147.062 113.658 146.586 1.00 86.05 147 PHE C O 1
ATOM 6121 N N . ASP C 1 180 ? 146.824 115.432 145.244 1.00 89.27 148 ASP C N 1
ATOM 6122 C CA . ASP C 1 180 ? 145.954 114.757 144.292 1.00 89.27 148 ASP C CA 1
ATOM 6123 C C . ASP C 1 180 ? 146.696 114.402 143.010 1.00 89.27 148 ASP C C 1
ATOM 6124 O O . ASP C 1 180 ? 147.440 115.220 142.460 1.00 89.27 148 ASP C O 1
ATOM 6129 N N . SER C 1 181 ? 146.484 113.174 142.547 1.00 93.47 149 SER C N 1
ATOM 6130 C CA . SER C 1 181 ? 146.928 112.724 141.234 1.00 93.47 149 SER C CA 1
ATOM 6131 C C . SER C 1 181 ? 145.767 112.890 140.268 1.00 93.47 149 SER C C 1
ATOM 6132 O O . SER C 1 181 ? 144.630 112.535 140.597 1.00 93.47 149 SER C O 1
ATOM 6135 N N . GLN C 1 182 ? 146.042 113.434 139.090 1.00 90.74 150 GLN C N 1
ATOM 6136 C CA . GLN C 1 182 ? 144.966 113.853 138.210 1.00 90.74 150 GLN C CA 1
ATOM 6137 C C . GLN C 1 182 ? 145.084 113.181 136.849 1.00 90.74 150 GLN C C 1
ATOM 6138 O O . GLN C 1 182 ? 146.028 112.440 136.579 1.00 90.74 150 GLN C O 1
ATOM 6144 N N . MET C 1 183 ? 144.100 113.450 135.992 1.00 92.71 151 MET C N 1
ATOM 6145 C CA . MET C 1 183 ? 144.111 112.979 134.609 1.00 92.71 151 MET C CA 1
ATOM 6146 C C . MET C 1 183 ? 143.227 113.905 133.789 1.00 92.71 151 MET C C 1
ATOM 6147 O O . MET C 1 183 ? 142.008 113.926 133.981 1.00 92.71 151 MET C O 1
ATOM 6152 N N . CYS C 1 184 ? 143.831 114.661 132.878 1.00 89.62 152 CYS C N 1
ATOM 6153 C CA . CYS C 1 184 ? 143.089 115.553 131.998 1.00 89.62 152 CYS C CA 1
ATOM 6154 C C . CYS C 1 184 ? 143.224 115.098 130.553 1.00 89.62 152 CYS C C 1
ATOM 6155 O O . CYS C 1 184 ? 144.304 114.687 130.116 1.00 89.62 152 CYS C O 1
ATOM 6158 N N . THR C 1 185 ? 142.122 115.179 129.813 1.00 86.36 153 THR C N 1
ATOM 6159 C CA . THR C 1 185 ? 142.045 114.646 128.464 1.00 86.36 153 THR C CA 1
ATOM 6160 C C . THR C 1 185 ? 141.923 115.766 127.437 1.00 86.36 153 THR C C 1
ATOM 6161 O O . THR C 1 185 ? 141.275 116.789 127.674 1.00 86.36 153 THR C O 1
ATOM 6165 N N . LEU C 1 186 ? 142.563 115.551 126.292 1.00 80.96 154 LEU C N 1
ATOM 6166 C CA . LEU C 1 186 ? 142.464 116.419 125.128 1.00 80.96 154 LEU C CA 1
ATOM 6167 C C . LEU C 1 186 ? 141.853 115.593 124.007 1.00 80.96 154 LEU C C 1
ATOM 6168 O O . LEU C 1 186 ? 142.418 114.569 123.612 1.00 80.96 154 LEU C O 1
ATOM 6173 N N . VAL C 1 187 ? 140.700 116.021 123.506 1.00 81.57 155 VAL C N 1
ATOM 6174 C CA . VAL C 1 187 ? 139.976 115.280 122.482 1.00 81.57 155 VAL C CA 1
ATOM 6175 C C . VAL C 1 187 ? 140.015 116.092 121.198 1.00 81.57 155 VAL C C 1
ATOM 6176 O O . VAL C 1 187 ? 139.551 117.237 121.168 1.00 81.57 155 VAL C O 1
ATOM 6180 N N . PHE C 1 188 ? 140.553 115.499 120.138 1.00 80.55 156 PHE C N 1
ATOM 6181 C CA . PHE C 1 188 ? 140.682 116.167 118.850 1.00 80.55 156 PHE C CA 1
ATOM 6182 C C . PHE C 1 188 ? 139.839 115.438 117.816 1.00 80.55 156 PHE C C 1
ATOM 6183 O O . PHE C 1 188 ? 139.843 114.207 117.763 1.00 80.55 156 PHE C O 1
ATOM 6191 N N . GLY C 1 189 ? 139.116 116.190 116.996 1.00 91.06 157 GLY C N 1
ATOM 6192 C CA . GLY C 1 189 ? 138.298 115.540 115.990 1.00 91.06 157 GLY C CA 1
ATOM 6193 C C . GLY C 1 189 ? 137.603 116.553 115.113 1.00 91.06 157 GLY C C 1
ATOM 6194 O O . GLY C 1 189 ? 137.709 117.766 115.316 1.00 91.06 157 GLY C O 1
ATOM 6195 N N . SER C 1 190 ? 136.879 116.030 114.130 1.00 97.08 158 SER C N 1
ATOM 6196 C CA . SER C 1 190 ? 136.167 116.848 113.160 1.00 97.08 158 SER C CA 1
ATOM 6197 C C . SER C 1 190 ? 134.694 116.919 113.534 1.00 97.08 158 SER C C 1
ATOM 6198 O O . SER C 1 190 ? 134.064 115.889 113.792 1.00 97.08 158 SER C O 1
ATOM 6201 N N . TRP C 1 191 ? 134.153 118.135 113.573 1.00 98.77 159 TRP C N 1
ATOM 6202 C CA . TRP C 1 191 ? 132.734 118.352 113.832 1.00 98.77 159 TRP C CA 1
ATOM 6203 C C . TRP C 1 191 ? 131.949 118.623 112.554 1.00 98.77 159 TRP C C 1
ATOM 6204 O O . TRP C 1 191 ? 130.736 118.842 112.604 1.00 98.77 159 TRP C O 1
ATOM 6215 N N . THR C 1 192 ? 132.619 118.615 111.405 1.00 102.05 160 THR C N 1
ATOM 6216 C CA . THR C 1 192 ? 131.956 118.832 110.127 1.00 102.05 160 THR C CA 1
ATOM 6217 C C . THR C 1 192 ? 131.986 117.576 109.269 1.00 102.05 160 THR C C 1
ATOM 6218 O O . THR C 1 192 ? 130.942 117.106 108.807 1.00 102.05 160 THR C O 1
ATOM 6222 N N . HIS C 1 193 ? 133.174 117.024 109.050 1.00 104.60 161 HIS C N 1
ATOM 6223 C CA . HIS C 1 193 ? 133.305 115.804 108.269 1.00 104.60 161 HIS C CA 1
ATOM 6224 C C . HIS C 1 193 ? 133.048 114.589 109.150 1.00 104.60 161 HIS C C 1
ATOM 6225 O O . HIS C 1 193 ? 133.583 114.489 110.258 1.00 104.60 161 HIS C O 1
ATOM 6232 N N . ASP C 1 194 ? 132.231 113.666 108.655 1.00 108.22 162 ASP C N 1
ATOM 6233 C CA . ASP C 1 194 ? 131.929 112.438 109.373 1.00 108.22 162 ASP C CA 1
ATOM 6234 C C . ASP C 1 194 ? 132.993 111.386 109.058 1.00 108.22 162 ASP C C 1
ATOM 6235 O O . ASP C 1 194 ? 134.038 111.685 108.476 1.00 108.22 162 ASP C O 1
ATOM 6240 N N . VAL C 1 195 ? 132.735 110.138 109.464 1.00 106.83 163 VAL C N 1
ATOM 6241 C CA . VAL C 1 195 ? 133.660 109.038 109.196 1.00 106.83 163 VAL C CA 1
ATOM 6242 C C . VAL C 1 195 ? 133.722 108.734 107.701 1.00 106.83 163 VAL C C 1
ATOM 6243 O O . VAL C 1 195 ? 134.796 108.440 107.160 1.00 106.83 163 VAL C O 1
ATOM 6247 N N . SER C 1 196 ? 132.597 108.866 106.996 1.00 108.13 164 SER C N 1
ATOM 6248 C CA . SER C 1 196 ? 132.575 108.618 105.558 1.00 108.13 164 SER C CA 1
ATOM 6249 C C . SER C 1 196 ? 133.249 109.719 104.744 1.00 108.13 164 SER C C 1
ATOM 6250 O O . SER C 1 196 ? 133.401 109.553 103.529 1.00 108.13 164 SER C O 1
ATOM 6253 N N . SER C 1 197 ? 133.647 110.832 105.364 1.00 104.56 165 SER C N 1
ATOM 6254 C CA . SER C 1 197 ? 134.381 111.884 104.672 1.00 104.56 165 SER C CA 1
ATOM 6255 C C . SER C 1 197 ? 135.863 111.876 105.029 1.00 104.56 165 SER C C 1
ATOM 6256 O O . SER C 1 197 ? 136.713 111.759 104.142 1.00 104.56 165 SER C O 1
ATOM 6259 N N . VAL C 1 198 ? 136.197 111.999 106.314 1.00 100.52 166 VAL C N 1
ATOM 6260 C CA . VAL C 1 198 ? 137.572 111.884 106.785 1.00 100.52 166 VAL C CA 1
ATOM 6261 C C . VAL C 1 198 ? 137.627 110.788 107.840 1.00 100.52 166 VAL C C 1
ATOM 6262 O O . VAL C 1 198 ? 136.608 110.363 108.386 1.00 100.52 166 VAL C O 1
ATOM 6266 N N . ASN C 1 199 ? 138.840 110.323 108.119 1.00 98.69 167 ASN C N 1
ATOM 6267 C CA . ASN C 1 199 ? 139.059 109.289 109.128 1.00 98.69 167 ASN C CA 1
ATOM 6268 C C . ASN C 1 199 ? 140.235 109.730 109.991 1.00 98.69 167 ASN C C 1
ATOM 6269 O O . ASN C 1 199 ? 141.378 109.759 109.524 1.00 98.69 167 ASN C O 1
ATOM 6274 N N . VAL C 1 200 ? 139.948 110.089 111.237 1.00 91.50 168 VAL C N 1
ATOM 6275 C CA . VAL C 1 200 ? 140.981 110.490 112.185 1.00 91.50 168 VAL C CA 1
ATOM 6276 C C . VAL C 1 200 ? 141.680 109.241 112.700 1.00 91.50 168 VAL C C 1
ATOM 6277 O O . VAL C 1 200 ? 141.037 108.337 113.247 1.00 91.50 168 VAL C O 1
ATOM 6281 N N . THR C 1 201 ? 142.998 109.185 112.534 1.00 90.12 169 THR C N 1
ATOM 6282 C CA . THR C 1 201 ? 143.769 108.009 112.902 1.00 90.12 169 THR C CA 1
ATOM 6283 C C . THR C 1 201 ? 144.953 108.418 113.764 1.00 90.12 169 THR C C 1
ATOM 6284 O O . THR C 1 201 ? 145.680 109.355 113.423 1.00 90.12 169 THR C O 1
ATOM 6288 N N . LEU C 1 202 ? 145.133 107.724 114.883 1.00 93.56 170 LEU C N 1
ATOM 6289 C CA . LEU C 1 202 ? 146.369 107.833 115.642 1.00 93.56 170 LEU C CA 1
ATOM 6290 C C . LEU C 1 202 ? 147.500 107.184 114.858 1.00 93.56 170 LEU C C 1
ATOM 6291 O O . LEU C 1 202 ? 147.279 106.276 114.050 1.00 93.56 170 LEU C O 1
ATOM 6296 N N . ARG C 1 203 ? 148.720 107.662 115.074 1.00 100.41 171 ARG C N 1
ATOM 6297 C CA . ARG C 1 203 ? 149.874 107.045 114.438 1.00 100.41 171 ARG C CA 1
ATOM 6298 C C . ARG C 1 203 ? 150.495 106.036 115.397 1.00 100.41 171 ARG C C 1
ATOM 6299 O O . ARG C 1 203 ? 150.837 106.372 116.537 1.00 100.41 171 ARG C O 1
ATOM 6301 N N . ASN C 1 204 ? 150.600 104.790 114.948 1.00 119.96 172 ASN C N 1
ATOM 6302 C CA . ASN C 1 204 ? 151.141 103.720 115.770 1.00 119.96 172 ASN C CA 1
ATOM 6303 C C . ASN C 1 204 ? 152.638 103.526 115.570 1.00 119.96 172 ASN C C 1
ATOM 6304 O O . ASN C 1 204 ? 153.237 102.690 116.256 1.00 119.96 172 ASN C O 1
ATOM 6309 N N . GLN C 1 205 ? 153.253 104.274 114.651 1.00 123.72 173 GLN C N 1
ATOM 6310 C CA . GLN C 1 205 ? 154.693 104.165 114.435 1.00 123.72 173 GLN C CA 1
ATOM 6311 C C . GLN C 1 205 ? 155.483 104.781 115.583 1.00 123.72 173 GLN C C 1
ATOM 6312 O O . GLN C 1 205 ? 156.629 104.385 115.823 1.00 123.72 173 GLN C O 1
ATOM 6318 N N . SER C 1 206 ? 154.897 105.739 116.297 1.00 119.25 174 SER C N 1
ATOM 6319 C CA . SER C 1 206 ? 155.521 106.364 117.462 1.00 119.25 174 SER C CA 1
ATOM 6320 C C . SER C 1 206 ? 154.608 106.140 118.664 1.00 119.25 174 SER C C 1
ATOM 6321 O O . SER C 1 206 ? 153.795 106.998 119.015 1.00 119.25 174 SER C O 1
ATOM 6324 N N . LYS C 1 207 ? 154.745 104.977 119.293 1.00 119.23 175 LYS C N 1
ATOM 6325 C CA . LYS C 1 207 ? 154.005 104.652 120.513 1.00 119.23 175 LYS C CA 1
ATOM 6326 C C . LYS C 1 207 ? 154.865 104.932 121.744 1.00 119.23 175 LYS C C 1
ATOM 6327 O O . LYS C 1 207 ? 155.149 104.054 122.558 1.00 119.23 175 LYS C O 1
ATOM 6329 N N . VAL C 1 208 ? 155.278 106.188 121.871 1.00 116.53 176 VAL C N 1
ATOM 6330 C CA . VAL C 1 208 ? 156.216 106.596 122.901 1.00 116.53 176 VAL C CA 1
ATOM 6331 C C . VAL C 1 208 ? 155.468 107.296 124.030 1.00 116.53 176 VAL C C 1
ATOM 6332 O O . VAL C 1 208 ? 154.306 107.678 123.898 1.00 116.53 176 VAL C O 1
ATOM 6336 N N . GLN C 1 209 ? 156.149 107.456 125.163 1.00 110.46 177 GLN C N 1
ATOM 6337 C CA . GLN C 1 209 ? 155.630 108.190 126.308 1.00 110.46 177 GLN C CA 1
ATOM 6338 C C . GLN C 1 209 ? 156.687 109.171 126.791 1.00 110.46 177 GLN C C 1
ATOM 6339 O O . GLN C 1 209 ? 157.888 108.892 126.731 1.00 110.46 177 GLN C O 1
ATOM 6341 N N . TYR C 1 210 ? 156.233 110.324 127.273 1.00 96.44 178 TYR C N 1
ATOM 6342 C CA . TYR C 1 210 ? 157.112 111.411 127.686 1.00 96.44 178 TYR C CA 1
ATOM 634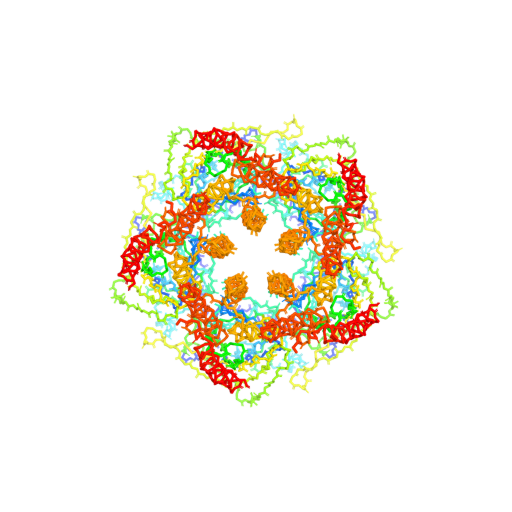3 C C . TYR C 1 210 ? 156.669 111.932 129.049 1.00 96.44 178 TYR C C 1
ATOM 6344 O O . TYR C 1 210 ? 155.608 111.566 129.565 1.00 96.44 178 TYR C O 1
ATOM 6353 N N . MET C 1 211 ? 157.495 112.794 129.637 1.00 91.57 179 MET C N 1
ATOM 6354 C CA . MET C 1 211 ? 157.212 113.344 130.955 1.00 91.57 179 MET C CA 1
ATOM 6355 C C . MET C 1 211 ? 157.779 114.753 131.056 1.00 91.57 179 MET C C 1
ATOM 6356 O O . MET C 1 211 ? 158.783 115.082 130.419 1.00 91.57 179 MET C O 1
ATOM 6358 N N . ILE C 1 212 ? 157.121 115.579 131.867 1.00 91.50 180 ILE C N 1
ATOM 6359 C CA . ILE C 1 212 ? 157.545 116.944 132.151 1.00 91.50 180 ILE C CA 1
ATOM 6360 C C . ILE C 1 212 ? 157.655 117.085 133.664 1.00 91.50 180 ILE C C 1
ATOM 6361 O O . ILE C 1 212 ? 156.694 116.807 134.393 1.00 91.50 180 ILE C O 1
ATOM 6366 N N . ASP C 1 213 ? 158.827 117.512 134.137 1.00 97.67 181 ASP C N 1
ATOM 6367 C CA . ASP C 1 213 ? 159.082 117.652 135.569 1.00 97.67 181 ASP C CA 1
ATOM 6368 C C . ASP C 1 213 ? 158.869 119.109 135.967 1.00 97.67 181 ASP C C 1
ATOM 6369 O O . ASP C 1 213 ? 159.814 119.866 136.191 1.00 97.67 181 ASP C O 1
ATOM 6371 N N . GLY C 1 214 ? 157.601 119.504 136.052 1.00 98.97 182 GLY C N 1
ATOM 6372 C CA . GLY C 1 214 ? 157.264 120.824 136.533 1.00 98.97 182 GLY C CA 1
ATOM 6373 C C . GLY C 1 214 ? 157.400 120.933 138.040 1.00 98.97 182 GLY C C 1
ATOM 6374 O O . GLY C 1 214 ? 157.421 119.942 138.770 1.00 98.97 182 GLY C O 1
ATOM 6375 N N . LYS C 1 215 ? 157.495 122.179 138.511 1.00 98.72 183 LYS C N 1
ATOM 6376 C CA . LYS C 1 215 ? 157.603 122.413 139.947 1.00 98.72 183 LYS C CA 1
ATOM 6377 C C . LYS C 1 215 ? 156.260 122.235 140.644 1.00 98.72 183 LYS C C 1
ATOM 6378 O O . LYS C 1 215 ? 156.216 121.969 141.850 1.00 98.72 183 LYS C O 1
ATOM 6384 N N . GLU C 1 216 ? 155.160 122.382 139.910 1.00 97.38 184 GLU C N 1
ATOM 6385 C CA . GLU C 1 216 ? 153.830 122.070 140.418 1.00 97.38 184 GLU C CA 1
ATOM 6386 C C . GLU C 1 216 ? 153.420 120.645 140.087 1.00 97.38 184 GLU C C 1
ATOM 6387 O O . GLU C 1 216 ? 153.171 119.838 140.985 1.00 97.38 184 GLU C O 1
ATOM 6393 N N . TRP C 1 217 ? 153.355 120.328 138.799 1.00 90.46 185 TRP C N 1
ATOM 6394 C CA . TRP C 1 217 ? 152.795 119.074 138.323 1.00 90.46 185 TRP C CA 1
ATOM 6395 C C . TRP C 1 217 ? 153.918 118.207 137.776 1.00 90.46 185 TRP C C 1
ATOM 6396 O O . TRP C 1 217 ? 154.721 118.668 136.958 1.00 90.46 185 TRP C O 1
ATOM 6407 N N . GLN C 1 218 ? 153.974 116.957 138.226 1.00 92.49 186 GLN C N 1
ATOM 6408 C CA . GLN C 1 218 ? 154.824 115.952 137.594 1.00 92.49 186 GLN C CA 1
ATOM 6409 C C . GLN C 1 218 ? 153.993 115.331 136.481 1.00 92.49 186 GLN C C 1
ATOM 6410 O O . GLN C 1 218 ? 153.293 114.336 136.676 1.00 92.49 186 GLN C O 1
ATOM 6416 N N . VAL C 1 219 ? 154.045 115.942 135.302 1.00 89.93 187 VAL C N 1
ATOM 6417 C CA . VAL C 1 219 ? 153.147 115.569 134.216 1.00 89.93 187 VAL C CA 1
ATOM 6418 C C . VAL C 1 219 ? 153.704 114.340 133.515 1.00 89.93 187 VAL C C 1
ATOM 6419 O O . VAL C 1 219 ? 154.865 114.324 133.094 1.00 89.93 187 VAL C O 1
ATOM 6423 N N . THR C 1 220 ? 152.886 113.302 133.401 1.00 88.50 188 THR C N 1
ATOM 6424 C CA . THR C 1 220 ? 153.235 112.142 132.602 1.00 88.50 188 THR C CA 1
ATOM 6425 C C . THR C 1 220 ? 152.117 111.857 131.608 1.00 88.50 188 THR C C 1
ATOM 6426 O O . THR C 1 220 ? 150.949 112.177 131.845 1.00 88.50 188 THR C O 1
ATOM 6430 N N . SER C 1 221 ? 152.493 111.287 130.474 1.00 91.54 189 SER C N 1
ATOM 6431 C CA . SER C 1 221 ? 151.570 111.109 129.368 1.00 91.54 189 SER C CA 1
ATOM 6432 C C . SER C 1 221 ? 151.049 109.679 129.316 1.00 91.54 189 SER C C 1
ATOM 6433 O O . SER C 1 221 ? 151.695 108.736 129.782 1.00 91.54 189 SER C O 1
ATOM 6436 N N . VAL C 1 222 ? 149.864 109.536 128.728 1.00 88.49 190 VAL C N 1
ATOM 6437 C CA . VAL C 1 222 ? 149.194 108.257 128.535 1.00 88.49 190 VAL C CA 1
ATOM 6438 C C . VAL C 1 222 ? 149.106 108.025 127.029 1.00 88.49 190 VAL C C 1
ATOM 6439 O O . VAL C 1 222 ? 148.987 108.987 126.263 1.00 88.49 190 VAL C O 1
ATOM 6443 N N . GLN C 1 223 ? 149.269 106.765 126.606 1.00 97.48 191 GLN C N 1
ATOM 6444 C CA . GLN C 1 223 ? 149.113 106.316 125.220 1.00 97.48 191 GLN C CA 1
ATOM 6445 C C . GLN C 1 223 ? 147.741 106.702 124.677 1.00 97.48 191 GLN C C 1
ATOM 6446 O O . GLN C 1 223 ? 146.726 106.240 125.213 1.00 97.48 191 GLN C O 1
ATOM 6452 N N . PRO C 1 224 ? 147.659 107.561 123.656 1.00 89.68 192 PRO C N 1
ATOM 6453 C CA . PRO C 1 224 ? 146.350 107.984 123.143 1.00 89.68 192 PRO C CA 1
ATOM 6454 C C . PRO C 1 224 ? 145.605 106.863 122.433 1.00 89.68 192 PRO C C 1
ATOM 6455 O O . PRO C 1 224 ? 146.199 105.947 121.861 1.00 89.68 192 PRO C O 1
ATOM 6459 N N . LYS C 1 225 ? 144.278 106.950 122.481 1.00 91.95 193 LYS C N 1
ATOM 6460 C CA . LYS C 1 225 ? 143.409 105.979 121.838 1.00 91.95 193 LYS C CA 1
ATOM 6461 C C . LYS C 1 225 ? 142.364 106.704 121.004 1.00 91.95 193 LYS C C 1
ATOM 6462 O O . LYS C 1 225 ? 142.229 107.928 121.056 1.00 91.95 193 LYS C O 1
ATOM 6464 N N . ARG C 1 226 ? 141.610 105.927 120.236 1.00 102.49 194 ARG C N 1
ATOM 6465 C CA . ARG C 1 226 ? 140.554 106.456 119.388 1.00 102.49 194 ARG C CA 1
ATOM 6466 C C . ARG C 1 226 ? 139.201 106.091 119.979 1.00 102.49 194 ARG C C 1
ATOM 6467 O O . ARG C 1 226 ? 138.935 104.920 120.263 1.00 102.49 194 ARG C O 1
ATOM 6475 N N . TYR C 1 227 ? 138.353 107.098 120.173 1.00 108.96 195 TYR C N 1
ATOM 6476 C CA . TYR C 1 227 ? 136.996 106.886 120.656 1.00 108.96 195 TYR C CA 1
ATOM 6477 C C . TYR C 1 227 ? 136.032 107.556 119.693 1.00 108.96 195 TYR C C 1
ATOM 6478 O O . TYR C 1 227 ? 136.269 108.683 119.246 1.00 108.96 195 TYR C O 1
ATOM 6487 N N . GLN C 1 228 ? 134.944 106.862 119.385 1.00 112.26 196 GLN C N 1
ATOM 6488 C CA . GLN C 1 228 ? 134.049 107.229 118.297 1.00 112.26 196 GLN C CA 1
ATOM 6489 C C . GLN C 1 228 ? 132.774 107.830 118.874 1.00 112.26 196 GLN C C 1
ATOM 6490 O O . GLN C 1 228 ? 132.059 107.172 119.635 1.00 112.26 196 GLN C O 1
ATOM 6496 N N . TRP C 1 229 ? 132.492 109.077 118.507 1.00 110.18 197 TRP C N 1
ATOM 6497 C CA . TRP C 1 229 ? 131.280 109.772 118.929 1.00 110.18 197 TRP C CA 1
ATOM 6498 C C . TRP C 1 229 ? 130.237 109.694 117.822 1.00 110.18 197 TRP C C 1
ATOM 6499 O O . TRP C 1 229 ? 130.547 109.874 116.642 1.00 110.18 197 TRP C O 1
ATOM 6510 N N . THR C 1 230 ? 128.995 109.425 118.209 1.00 115.52 198 THR C N 1
ATOM 6511 C CA . THR C 1 230 ? 127.908 109.312 117.251 1.00 115.52 198 THR C CA 1
ATOM 6512 C C . THR C 1 230 ? 127.158 110.636 117.132 1.00 115.52 198 THR C C 1
ATOM 6513 O O . THR C 1 230 ? 127.274 111.526 117.978 1.00 115.52 198 THR C O 1
ATOM 6517 N N . TYR C 1 231 ? 126.392 110.758 116.050 1.00 113.24 199 TYR C N 1
ATOM 6518 C CA . TYR C 1 231 ? 125.543 111.919 115.809 1.00 113.24 199 TYR C CA 1
ATOM 6519 C C . TYR C 1 231 ? 124.246 111.441 115.166 1.00 113.24 199 TYR C C 1
ATOM 6520 O O . TYR C 1 231 ? 124.270 110.815 114.103 1.00 113.24 199 TYR C O 1
ATOM 6529 N N . ASN C 1 232 ? 123.127 111.718 115.852 1.00 117.80 200 ASN C N 1
ATOM 6530 C CA . ASN C 1 232 ? 121.760 111.237 115.581 1.00 117.80 200 ASN C CA 1
ATOM 6531 C C . ASN C 1 232 ? 121.671 109.733 115.297 1.00 117.80 200 ASN C C 1
ATOM 6532 O O . ASN C 1 232 ? 120.794 109.285 114.551 1.00 117.80 200 ASN C O 1
ATOM 6534 N N . SER C 1 233 ? 122.586 108.956 115.895 1.00 120.92 201 SER C N 1
ATOM 6535 C CA . SER C 1 233 ? 122.659 107.491 115.863 1.00 120.92 201 SER C CA 1
ATOM 6536 C C . SER C 1 233 ? 122.824 106.897 114.461 1.00 120.92 201 SER C C 1
ATOM 6537 O O . SER C 1 233 ? 122.718 105.679 114.285 1.00 120.92 201 SER C O 1
ATOM 6539 N N . ASN C 1 234 ? 123.084 107.738 113.460 1.00 125.59 202 ASN C N 1
ATOM 6540 C CA . ASN C 1 234 ? 123.352 107.259 112.109 1.00 125.59 202 ASN C CA 1
ATOM 6541 C C . ASN C 1 234 ? 124.734 107.723 111.664 1.00 125.59 202 ASN C C 1
ATOM 6542 O O . ASN C 1 234 ? 125.558 106.906 111.236 1.00 125.59 202 ASN C O 1
ATOM 6544 N N . GLU C 1 235 ? 125.009 109.021 111.756 1.00 120.88 203 GLU C N 1
ATOM 6545 C CA . GLU C 1 235 ? 126.294 109.584 111.364 1.00 120.88 203 GLU C CA 1
ATOM 6546 C C . GLU C 1 235 ? 127.281 109.440 112.513 1.00 120.88 203 GLU C C 1
ATOM 6547 O O . GLU C 1 235 ? 126.968 109.763 113.663 1.00 120.88 203 GLU C O 1
ATOM 6549 N N . ASN C 1 236 ? 128.474 108.950 112.202 1.00 114.27 204 ASN C N 1
ATOM 6550 C CA . ASN C 1 236 ? 129.525 108.801 113.193 1.00 114.27 204 ASN C CA 1
ATOM 6551 C C . ASN C 1 236 ? 130.575 109.890 113.008 1.00 114.27 204 ASN C C 1
ATOM 6552 O O . ASN C 1 236 ? 130.937 110.250 111.886 1.00 114.27 204 ASN C O 1
ATOM 6557 N N . TYR C 1 237 ? 131.050 110.427 114.130 1.00 108.25 205 TYR C N 1
ATOM 6558 C CA . TYR C 1 237 ? 132.031 111.509 114.138 1.00 108.25 205 TYR C CA 1
ATOM 6559 C C . TYR C 1 237 ? 133.204 111.058 115.002 1.00 108.25 205 TYR C C 1
ATOM 6560 O O . TYR C 1 237 ? 133.155 111.168 116.231 1.00 108.25 205 TYR C O 1
ATOM 6569 N N . ALA C 1 238 ? 134.255 110.558 114.359 1.00 106.57 206 ALA C N 1
ATOM 6570 C CA . ALA C 1 238 ? 135.375 109.964 115.073 1.00 106.57 206 ALA C CA 1
ATOM 6571 C C . ALA C 1 238 ? 136.278 111.048 115.662 1.00 106.57 206 ALA C C 1
ATOM 6572 O O . ALA C 1 238 ? 136.120 112.244 115.404 1.00 106.57 206 ALA C O 1
ATOM 6574 N N . GLY C 1 239 ? 137.241 110.611 116.469 1.00 97.68 207 GLY C N 1
ATOM 6575 C CA . GLY C 1 239 ? 138.182 111.527 117.082 1.00 97.68 207 GLY C CA 1
ATOM 6576 C C . GLY C 1 239 ? 139.170 110.823 117.987 1.00 97.68 207 GLY C C 1
ATOM 6577 O O . GLY C 1 239 ? 138.882 109.759 118.541 1.00 97.68 207 GLY C O 1
ATOM 6578 N N . ILE C 1 240 ? 140.348 111.418 118.132 1.00 87.01 208 ILE C N 1
ATOM 6579 C CA . ILE C 1 240 ? 141.377 110.908 119.029 1.00 87.01 208 ILE C CA 1
ATOM 6580 C C . ILE C 1 240 ? 141.162 111.510 120.414 1.00 87.01 208 ILE C C 1
ATOM 6581 O O . ILE C 1 240 ? 140.589 112.599 120.561 1.00 87.01 208 ILE C O 1
ATOM 6586 N N . ILE C 1 241 ? 141.577 110.768 121.438 1.00 84.71 209 ILE C N 1
ATOM 6587 C CA . ILE C 1 241 ? 141.571 111.230 122.820 1.00 84.71 209 ILE C CA 1
ATOM 6588 C C . ILE C 1 241 ? 142.945 110.947 123.418 1.00 84.71 209 ILE C C 1
ATOM 6589 O O . ILE C 1 241 ? 143.534 109.886 123.176 1.00 84.71 209 ILE C O 1
ATOM 6594 N N . THR C 1 242 ? 143.493 111.930 124.127 1.00 84.17 210 THR C N 1
ATOM 6595 C CA . THR C 1 242 ? 144.829 111.835 124.697 1.00 84.17 210 THR C CA 1
ATOM 6596 C C . THR C 1 242 ? 144.779 112.272 126.150 1.00 84.17 210 THR C C 1
ATOM 6597 O O . THR C 1 242 ? 144.472 113.430 126.441 1.00 84.17 210 THR C O 1
ATOM 6601 N N . GLY C 1 243 ? 145.089 111.353 127.058 1.00 87.41 211 GLY C N 1
ATOM 6602 C CA . GLY C 1 243 ? 145.115 111.660 128.474 1.00 87.41 211 GLY C CA 1
ATOM 6603 C C . GLY C 1 243 ? 146.526 112.007 128.917 1.00 87.41 211 GLY C C 1
ATOM 6604 O O . GLY C 1 243 ? 147.500 111.439 128.427 1.00 87.41 211 GLY C O 1
ATOM 6605 N N . ILE C 1 244 ? 146.624 112.974 129.820 1.00 86.41 212 ILE C N 1
ATOM 6606 C CA . ILE C 1 244 ? 147.871 113.290 130.503 1.00 86.41 212 ILE C CA 1
ATOM 6607 C C . ILE C 1 244 ? 147.598 113.228 132.004 1.00 86.41 212 ILE C C 1
ATOM 6608 O O . ILE C 1 244 ? 146.565 113.716 132.483 1.00 86.41 212 ILE C O 1
ATOM 6613 N N . LYS C 1 245 ? 148.474 112.536 132.727 1.00 87.87 213 LYS C N 1
ATOM 6614 C CA . LYS C 1 245 ? 148.250 112.203 134.133 1.00 87.87 213 LYS C CA 1
ATOM 6615 C C . LYS C 1 245 ? 149.030 113.181 135.001 1.00 87.87 213 LYS C C 1
ATOM 6616 O O . LYS C 1 245 ? 150.216 112.988 135.273 1.00 87.87 213 LYS C O 1
ATOM 6622 N N . LEU C 1 246 ? 148.358 114.240 135.438 1.00 87.56 214 LEU C N 1
ATOM 6623 C CA . LEU C 1 246 ? 148.989 115.244 136.277 1.00 87.56 214 LEU C CA 1
ATOM 6624 C C . LEU C 1 246 ? 149.099 114.741 137.714 1.00 87.56 214 LEU C C 1
ATOM 6625 O O . LEU C 1 246 ? 148.311 113.912 138.171 1.00 87.56 214 LEU C O 1
ATOM 6630 N N . LYS C 1 247 ? 150.099 115.254 138.425 1.00 92.77 215 LYS C N 1
ATOM 6631 C CA . LYS C 1 247 ? 150.336 114.878 139.817 1.00 92.77 215 LYS C CA 1
ATOM 6632 C C . LYS C 1 247 ? 150.858 116.104 140.549 1.00 92.77 215 LYS C C 1
ATOM 6633 O O . LYS C 1 247 ? 151.979 116.546 140.288 1.00 92.77 215 LYS C O 1
ATOM 6639 N N . ARG C 1 248 ? 150.061 116.641 141.470 1.00 88.49 216 ARG C N 1
ATOM 6640 C CA . ARG C 1 248 ? 150.428 117.875 142.154 1.00 88.49 216 ARG C CA 1
ATOM 6641 C C . ARG C 1 248 ? 151.492 117.597 143.207 1.00 88.49 216 ARG C C 1
ATOM 6642 O O . ARG C 1 248 ? 151.243 116.879 144.181 1.00 88.49 216 ARG C O 1
ATOM 6650 N N . THR C 1 249 ? 152.680 118.168 143.008 1.00 94.95 217 THR C N 1
ATOM 6651 C CA . THR C 1 249 ? 153.770 118.121 143.982 1.00 94.95 217 THR C CA 1
ATOM 6652 C C . THR C 1 249 ? 154.060 119.571 144.361 1.00 94.95 217 THR C C 1
ATOM 6653 O O . THR C 1 249 ? 154.927 120.222 143.778 1.00 94.95 217 THR C O 1
ATOM 6657 N N . SER C 1 250 ? 153.325 120.075 145.350 1.00 92.48 218 SER C N 1
ATOM 6658 C CA . SER C 1 250 ? 153.332 121.495 145.665 1.00 92.48 218 SER C CA 1
ATOM 6659 C C . SER C 1 250 ? 153.833 121.725 147.079 1.00 92.48 218 SER C C 1
ATOM 6660 O O . SER C 1 250 ? 153.579 120.927 147.985 1.00 92.48 218 SER C O 1
ATOM 6663 N N . ILE C 1 251 ? 154.548 122.835 147.256 1.00 86.61 219 ILE C N 1
ATOM 6664 C CA . ILE C 1 251 ? 154.900 123.321 148.581 1.00 86.61 219 ILE C CA 1
ATOM 6665 C C . ILE C 1 251 ? 154.148 124.609 148.897 1.00 86.61 219 ILE C C 1
ATOM 6666 O O . ILE C 1 251 ? 154.190 125.098 150.034 1.00 86.61 219 ILE C O 1
ATOM 6671 N N . TYR C 1 252 ? 153.427 125.152 147.915 1.00 83.97 220 TYR C N 1
ATOM 6672 C CA . TYR C 1 252 ? 152.618 126.346 148.133 1.00 83.97 220 TYR C CA 1
ATOM 6673 C C . TYR C 1 252 ? 151.385 126.026 148.969 1.00 83.97 220 TYR C C 1
ATOM 6674 O O . TYR C 1 252 ? 151.169 126.634 150.021 1.00 83.97 220 TYR C O 1
ATOM 6683 N N . TYR C 1 253 ? 150.567 125.075 148.506 1.00 83.42 221 TYR C N 1
ATOM 6684 C CA . TYR C 1 253 ? 149.307 124.773 149.175 1.00 83.42 221 TYR C CA 1
ATOM 6685 C C . TYR C 1 253 ? 149.519 124.127 150.536 1.00 83.42 221 TYR C C 1
ATOM 6686 O O . TYR C 1 253 ? 148.682 124.298 151.431 1.00 83.42 221 TYR C O 1
ATOM 6695 N N . GLN C 1 254 ? 150.621 123.395 150.712 1.00 83.25 222 GLN C N 1
ATOM 6696 C CA . GLN C 1 254 ? 150.969 122.860 152.023 1.00 83.25 222 GLN C CA 1
ATOM 6697 C C . GLN C 1 254 ? 151.255 123.972 153.023 1.00 83.25 222 GLN C C 1
ATOM 6698 O O . GLN C 1 254 ? 150.651 124.004 154.099 1.00 83.25 222 GLN C O 1
ATOM 6704 N N . TYR C 1 255 ? 152.109 124.925 152.651 1.00 80.78 223 TYR C N 1
ATOM 6705 C CA . TYR C 1 255 ? 152.491 126.013 153.543 1.00 80.78 223 TYR C CA 1
ATOM 6706 C C . TYR C 1 255 ? 151.332 126.968 153.807 1.00 80.78 223 TYR C C 1
ATOM 6707 O O . TYR C 1 255 ? 151.222 127.530 154.902 1.00 80.78 223 TYR C O 1
ATOM 6716 N N . VAL C 1 256 ? 150.448 127.152 152.827 1.00 79.08 224 VAL C N 1
ATOM 6717 C CA . VAL C 1 256 ? 149.331 128.070 153.006 1.00 79.08 224 VAL C CA 1
ATOM 6718 C C . VAL C 1 256 ? 148.188 127.414 153.784 1.00 79.08 224 VAL C C 1
ATOM 6719 O O . VAL C 1 256 ? 147.563 128.061 154.633 1.00 79.08 224 VAL C O 1
ATOM 6723 N N . PHE C 1 257 ? 147.926 126.126 153.567 1.00 80.41 225 PHE C N 1
ATOM 6724 C CA . PHE C 1 257 ? 146.719 125.528 154.124 1.00 80.41 225 PHE C CA 1
ATOM 6725 C C . PHE C 1 257 ? 146.958 124.425 155.143 1.00 80.41 225 PHE C C 1
ATOM 6726 O O . PHE C 1 257 ? 146.220 124.354 156.128 1.00 80.41 225 PHE C O 1
ATOM 6734 N N . ILE C 1 258 ? 147.945 123.551 154.939 1.00 76.86 226 ILE C N 1
ATOM 6735 C CA . ILE C 1 258 ? 148.103 122.388 155.807 1.00 76.86 226 ILE C CA 1
ATOM 6736 C C . ILE C 1 258 ? 148.677 122.790 157.160 1.00 76.86 226 ILE C C 1
ATOM 6737 O O . ILE C 1 258 ? 148.148 122.405 158.208 1.00 76.86 226 ILE C O 1
ATOM 6742 N N . MET C 1 259 ? 149.756 123.579 157.163 1.00 73.90 227 MET C N 1
ATOM 6743 C CA . MET C 1 259 ? 150.373 123.943 158.439 1.00 73.90 227 MET C CA 1
ATOM 6744 C C . MET C 1 259 ? 149.578 124.925 159.319 1.00 73.90 227 MET C C 1
ATOM 6745 O O . MET C 1 259 ? 149.620 124.744 160.549 1.00 73.90 227 MET C O 1
ATOM 6750 N N . PRO C 1 260 ? 148.829 125.933 158.815 1.00 71.15 228 PRO C N 1
ATOM 6751 C CA . PRO C 1 260 ? 148.025 126.713 159.770 1.00 71.15 228 PRO C CA 1
ATOM 6752 C C . PRO C 1 260 ? 146.846 125.941 160.318 1.00 71.15 228 PRO C C 1
ATOM 6753 O O . PRO C 1 260 ? 146.471 126.162 161.473 1.00 71.15 228 PRO C O 1
ATOM 6757 N N . THR C 1 261 ? 146.273 125.021 159.536 1.00 68.83 229 THR C N 1
ATOM 6758 C CA . THR C 1 261 ? 145.168 124.209 160.036 1.00 68.83 229 THR C CA 1
ATOM 6759 C C . THR C 1 261 ? 145.630 123.256 161.129 1.00 68.83 229 THR C C 1
ATOM 6760 O O . THR C 1 261 ? 144.964 123.126 162.164 1.00 68.83 229 THR C O 1
ATOM 6764 N N . VAL C 1 262 ? 146.788 122.614 160.944 1.00 71.62 230 VAL C N 1
ATOM 6765 C CA . VAL C 1 262 ? 147.264 121.696 161.972 1.00 71.62 230 VAL C CA 1
ATOM 6766 C C . VAL C 1 262 ? 147.783 122.472 163.180 1.00 71.62 230 VAL C C 1
ATOM 6767 O O . VAL C 1 262 ? 147.683 121.993 164.315 1.00 71.62 230 VAL C O 1
ATOM 6771 N N . LEU C 1 263 ? 148.266 123.706 162.992 1.00 72.12 231 LEU C N 1
ATOM 6772 C CA . LEU C 1 263 ? 148.706 124.447 164.169 1.00 72.12 231 LEU C CA 1
ATOM 6773 C C . LEU C 1 263 ? 147.523 125.036 164.937 1.00 72.12 231 LEU C C 1
ATOM 6774 O O . LEU C 1 263 ? 147.582 125.136 166.168 1.00 72.12 231 LEU C O 1
ATOM 6779 N N . LEU C 1 264 ? 146.448 125.428 164.247 1.00 68.58 232 LEU C N 1
ATOM 6780 C CA . LEU C 1 264 ? 145.232 125.821 164.953 1.00 68.58 232 LEU C CA 1
ATOM 6781 C C . LEU C 1 264 ? 144.588 124.627 165.645 1.00 68.58 232 LEU C C 1
ATOM 6782 O O . LEU C 1 264 ? 143.996 124.783 166.720 1.00 68.58 232 LEU C O 1
ATOM 6787 N N . ALA C 1 265 ? 144.722 123.431 165.060 1.00 73.53 233 ALA C N 1
ATOM 6788 C CA . ALA C 1 265 ? 144.344 122.208 165.762 1.00 73.53 233 ALA C CA 1
ATOM 6789 C C . ALA C 1 265 ? 145.188 122.007 167.013 1.00 73.53 233 ALA C C 1
ATOM 6790 O O . ALA C 1 265 ? 144.670 121.602 168.057 1.00 73.53 233 ALA C O 1
ATOM 6792 N N . PHE C 1 266 ? 146.490 122.294 166.920 1.00 74.05 234 PHE C N 1
ATOM 6793 C CA . PHE C 1 266 ? 147.380 122.181 168.073 1.00 74.05 234 PHE C CA 1
ATOM 6794 C C . PHE C 1 266 ? 146.985 123.152 169.181 1.00 74.05 234 PHE C C 1
ATOM 6795 O O . PHE C 1 266 ? 146.960 122.780 170.358 1.00 74.05 234 PHE C O 1
ATOM 6803 N N . LEU C 1 267 ? 146.637 124.388 168.816 1.00 72.57 235 LEU C N 1
ATOM 6804 C CA . LEU C 1 267 ? 146.191 125.371 169.804 1.00 72.57 235 LEU C CA 1
ATOM 6805 C C . LEU C 1 267 ? 144.851 124.982 170.428 1.00 72.57 235 LEU C C 1
ATOM 6806 O O . LEU C 1 267 ? 144.645 125.168 171.637 1.00 72.57 235 LEU C O 1
ATOM 6811 N N . THR C 1 268 ? 143.937 124.430 169.622 1.00 72.49 236 THR C N 1
ATOM 6812 C CA . THR C 1 268 ? 142.653 123.970 170.145 1.00 72.49 236 THR C CA 1
ATOM 6813 C C . THR C 1 268 ? 142.832 122.791 171.097 1.00 72.49 236 THR C C 1
ATOM 6814 O O . THR C 1 268 ? 142.119 122.686 172.103 1.00 72.49 236 THR C O 1
ATOM 6818 N N . LEU C 1 269 ? 143.786 121.905 170.805 1.00 80.43 237 LEU C N 1
ATOM 6819 C CA . LEU C 1 269 ? 144.157 120.873 171.767 1.00 80.43 237 LEU C CA 1
ATOM 6820 C C . LEU C 1 269 ? 144.808 121.447 173.019 1.00 80.43 237 LEU C C 1
ATOM 6821 O O . LEU C 1 269 ? 144.596 120.913 174.107 1.00 80.43 237 LEU C O 1
ATOM 6826 N N . LEU C 1 270 ? 145.590 122.523 172.902 1.00 78.96 238 LEU C N 1
ATOM 6827 C CA . LEU C 1 270 ? 146.188 123.117 174.099 1.00 78.96 238 LEU C CA 1
ATOM 6828 C C . LEU C 1 270 ? 145.178 123.867 174.957 1.00 78.96 238 LEU C C 1
ATOM 6829 O O . LEU C 1 270 ? 145.479 124.174 176.115 1.00 78.96 238 LEU C O 1
ATOM 6834 N N . MET C 1 271 ? 144.020 124.207 174.391 1.00 78.98 239 MET C N 1
ATOM 6835 C CA . MET C 1 271 ? 143.023 125.012 175.100 1.00 78.98 239 MET C CA 1
ATOM 6836 C C . MET C 1 271 ? 142.494 124.440 176.430 1.00 78.98 239 MET C C 1
ATOM 6837 O O . MET C 1 271 ? 142.419 125.219 177.396 1.00 78.98 239 MET C O 1
ATOM 6842 N N . PRO C 1 272 ? 142.114 123.155 176.577 1.00 83.10 240 PRO C N 1
ATOM 6843 C CA . PRO C 1 272 ? 141.496 122.739 177.855 1.00 83.10 240 PRO C CA 1
ATOM 6844 C C . PRO C 1 272 ? 142.431 122.626 179.060 1.00 83.10 240 PRO C C 1
ATOM 6845 O O . PRO C 1 272 ? 141.946 122.279 180.143 1.00 83.10 240 PRO C O 1
ATOM 6849 N N . PHE C 1 273 ? 143.734 122.896 178.946 1.00 89.47 241 PHE C N 1
ATOM 6850 C CA . PHE C 1 273 ? 144.536 123.080 180.154 1.00 89.47 241 PHE C CA 1
ATOM 6851 C C . PHE C 1 273 ? 144.387 124.452 180.792 1.00 89.47 241 PHE C C 1
ATOM 6852 O O . PHE C 1 273 ? 144.918 124.661 181.888 1.00 89.47 241 PHE C O 1
ATOM 6860 N N . ILE C 1 274 ? 143.700 125.382 180.149 1.00 84.57 242 ILE C N 1
ATOM 6861 C CA . ILE C 1 274 ? 143.493 126.697 180.764 1.00 84.57 242 ILE C CA 1
ATOM 6862 C C . ILE C 1 274 ? 142.459 126.573 181.880 1.00 84.57 242 ILE C C 1
ATOM 6863 O O . ILE C 1 274 ? 141.370 126.017 181.648 1.00 84.57 242 ILE C O 1
ATOM 6868 N N . PRO C 1 275 ? 142.761 127.034 183.096 1.00 91.09 243 PRO C N 1
ATOM 6869 C CA . PRO C 1 275 ? 141.770 126.974 184.171 1.00 91.09 243 PRO C CA 1
ATOM 6870 C C . PRO C 1 275 ? 140.629 127.935 183.912 1.00 91.09 243 PRO C C 1
ATOM 6871 O O . PRO C 1 275 ? 140.840 129.057 183.420 1.00 91.09 243 PRO C O 1
ATOM 6875 N N . PRO C 1 276 ? 139.387 127.534 184.211 1.00 96.23 244 PRO C N 1
ATOM 6876 C CA . PRO C 1 276 ? 138.236 128.376 183.853 1.00 96.23 244 PRO C CA 1
ATOM 6877 C C . PRO C 1 276 ? 138.081 129.625 184.704 1.00 96.23 244 PRO C C 1
ATOM 6878 O O . PRO C 1 276 ? 137.428 130.576 184.255 1.00 96.23 244 PRO C O 1
ATOM 6882 N N . LEU C 1 277 ? 138.652 129.662 185.904 1.00 101.22 245 LEU C N 1
ATOM 6883 C CA . LEU C 1 277 ? 138.383 130.757 186.837 1.00 101.22 245 LEU C CA 1
ATOM 6884 C C . LEU C 1 277 ? 139.402 131.886 186.699 1.00 101.22 245 LEU C C 1
ATOM 6885 O O . LEU C 1 277 ? 139.953 132.376 187.683 1.00 101.22 245 LEU C O 1
ATOM 6890 N N . GLY C 1 278 ? 139.659 132.307 185.465 1.00 95.71 246 GLY C N 1
ATOM 6891 C CA . GLY C 1 278 ? 140.478 133.479 185.229 1.00 95.71 246 GLY C CA 1
ATOM 6892 C C . GLY C 1 278 ? 139.918 134.364 184.136 1.00 95.71 246 GLY C C 1
ATOM 6893 O O . GLY C 1 278 ? 140.381 135.494 183.946 1.00 95.71 246 GLY C O 1
ATOM 6894 N N . LYS C 1 279 ? 138.931 133.824 183.410 1.00 95.71 247 LYS C N 1
ATOM 6895 C CA . LYS C 1 279 ? 138.285 134.461 182.254 1.00 95.71 247 LYS C CA 1
ATOM 6896 C C . LYS C 1 279 ? 139.288 134.827 181.155 1.00 95.71 247 LYS C C 1
ATOM 6897 O O . LYS C 1 279 ? 139.343 135.966 180.688 1.00 95.71 247 LYS C O 1
ATOM 6899 N N . GLU C 1 280 ? 140.089 133.841 180.738 1.00 89.77 248 GLU C N 1
ATOM 6900 C CA . GLU C 1 280 ? 140.844 133.952 179.496 1.00 89.77 248 GLU C CA 1
ATOM 6901 C C . GLU C 1 280 ? 140.552 132.816 178.531 1.00 89.77 248 GLU C C 1
ATOM 6902 O O . GLU C 1 280 ? 141.035 132.853 177.396 1.00 89.77 248 GLU C O 1
ATOM 6908 N N . ARG C 1 281 ? 139.796 131.801 178.955 1.00 80.92 249 ARG C N 1
ATOM 6909 C CA . ARG C 1 281 ? 139.504 130.667 178.087 1.00 80.92 249 ARG C CA 1
ATOM 6910 C C . ARG C 1 281 ? 138.519 131.048 176.988 1.00 80.92 249 ARG C C 1
ATOM 6911 O O . ARG C 1 281 ? 138.638 130.581 175.849 1.00 80.92 249 ARG C O 1
ATOM 6919 N N . ILE C 1 282 ? 137.543 131.901 177.314 1.00 77.60 250 ILE C N 1
ATOM 6920 C CA . ILE C 1 282 ? 136.511 132.275 176.352 1.00 77.60 250 ILE C CA 1
ATOM 6921 C C . ILE C 1 282 ? 137.080 133.175 175.261 1.00 77.60 250 ILE C C 1
ATOM 6922 O O . ILE C 1 282 ? 136.760 133.012 174.075 1.00 77.60 250 ILE C O 1
ATOM 6927 N N . THR C 1 283 ? 137.931 134.136 175.636 1.00 75.89 251 THR C N 1
ATOM 6928 C CA . THR C 1 283 ? 138.548 134.988 174.624 1.00 75.89 251 THR C CA 1
ATOM 6929 C C . THR C 1 283 ? 139.573 134.217 173.798 1.00 75.89 251 THR C C 1
ATOM 6930 O O . THR C 1 283 ? 139.755 134.513 172.611 1.00 75.89 251 THR C O 1
ATOM 6934 N N . TYR C 1 284 ? 140.196 133.189 174.384 1.00 71.89 252 TYR C N 1
ATOM 6935 C CA . TYR C 1 284 ? 141.065 132.301 173.620 1.00 71.89 252 TYR C CA 1
ATOM 6936 C C . TYR C 1 284 ? 140.259 131.516 172.593 1.00 71.89 252 TYR C C 1
ATOM 6937 O O . TYR C 1 284 ? 140.672 131.386 171.434 1.00 71.89 252 TYR C O 1
ATOM 6946 N N . GLY C 1 285 ? 139.090 131.013 173.001 1.00 72.97 253 GLY C N 1
ATOM 6947 C CA . GLY C 1 285 ? 138.241 130.273 172.083 1.00 72.97 253 GLY C CA 1
ATOM 6948 C C . GLY C 1 285 ? 137.682 131.132 170.967 1.00 72.97 253 GLY C C 1
ATOM 6949 O O . GLY C 1 285 ? 137.596 130.693 169.817 1.00 72.97 253 GLY C O 1
ATOM 6950 N N . ILE C 1 286 ? 137.324 132.378 171.279 1.00 68.33 254 ILE C N 1
ATOM 6951 C CA . ILE C 1 286 ? 136.831 133.251 170.223 1.00 68.33 254 ILE C CA 1
ATOM 6952 C C . ILE C 1 286 ? 137.979 133.732 169.335 1.00 68.33 254 ILE C C 1
ATOM 6953 O O . ILE C 1 286 ? 137.760 134.032 168.153 1.00 68.33 254 ILE C O 1
ATOM 6958 N N . GLY C 1 287 ? 139.213 133.752 169.850 1.00 66.87 255 GLY C N 1
ATOM 6959 C CA . GLY C 1 287 ? 140.357 133.994 168.988 1.00 66.87 255 GLY C CA 1
ATOM 6960 C C . GLY C 1 287 ? 140.617 132.852 168.025 1.00 66.87 255 GLY C C 1
ATOM 6961 O O . GLY C 1 287 ? 140.966 133.080 166.863 1.00 66.87 255 GLY C O 1
ATOM 6962 N N . LEU C 1 288 ? 140.456 131.607 168.493 1.00 69.32 256 LEU C N 1
ATOM 6963 C CA . LEU C 1 288 ? 140.473 130.466 167.574 1.00 69.32 256 LEU C CA 1
ATOM 6964 C C . LEU C 1 288 ? 139.337 130.524 166.563 1.00 69.32 256 LEU C C 1
ATOM 6965 O O . LEU C 1 288 ? 139.528 130.127 165.409 1.00 69.32 256 LEU C O 1
ATOM 6970 N N . VAL C 1 289 ? 138.160 131.005 166.976 1.00 66.92 257 VAL C N 1
ATOM 6971 C CA . VAL C 1 289 ? 137.033 131.159 166.054 1.00 66.92 257 VAL C CA 1
ATOM 6972 C C . VAL C 1 289 ? 137.382 132.149 164.947 1.00 66.92 257 VAL C C 1
ATOM 6973 O O . VAL C 1 289 ? 137.179 131.873 163.759 1.00 66.92 257 VAL C O 1
ATOM 6977 N N . LEU C 1 290 ? 137.969 133.288 165.320 1.00 67.48 258 LEU C N 1
ATOM 6978 C CA . LEU C 1 290 ? 138.325 134.304 164.333 1.00 67.48 258 LEU C CA 1
ATOM 6979 C C . LEU C 1 290 ? 139.477 133.853 163.435 1.00 67.48 258 LEU C C 1
ATOM 6980 O O . LEU C 1 290 ? 139.459 134.106 162.222 1.00 67.48 258 LEU C O 1
ATOM 6985 N N . GLY C 1 291 ? 140.475 133.170 164.005 1.00 68.06 259 GLY C N 1
ATOM 6986 C CA . GLY C 1 291 ? 141.576 132.668 163.197 1.00 68.06 259 GLY C CA 1
ATOM 6987 C C . GLY C 1 291 ? 141.154 131.575 162.234 1.00 68.06 259 GLY C C 1
ATOM 6988 O O . GLY C 1 291 ? 141.588 131.550 161.078 1.00 68.06 259 GLY C O 1
ATOM 6989 N N . CYS C 1 292 ? 140.284 130.668 162.687 1.00 71.06 260 CYS C N 1
ATOM 6990 C CA . CYS C 1 292 ? 139.764 129.637 161.803 1.00 71.06 260 CYS C CA 1
ATOM 6991 C C . CYS C 1 292 ? 138.814 130.217 160.764 1.00 71.06 260 CYS C C 1
ATOM 6992 O O . CYS C 1 292 ? 138.718 129.679 159.660 1.00 71.06 260 CYS C O 1
ATOM 6995 N N . THR C 1 293 ? 138.126 131.317 161.086 1.00 67.29 261 THR C N 1
ATOM 6996 C CA . THR C 1 293 ? 137.320 132.008 160.083 1.00 67.29 261 THR C CA 1
ATOM 6997 C C . THR C 1 293 ? 138.197 132.638 159.008 1.00 67.29 261 THR C C 1
ATOM 6998 O O . THR C 1 293 ? 137.863 132.587 157.818 1.00 67.29 261 THR C O 1
ATOM 7002 N N . LEU C 1 294 ? 139.328 133.227 159.411 1.00 68.07 262 LEU C N 1
ATOM 7003 C CA . LEU C 1 294 ? 140.275 133.771 158.439 1.00 68.07 262 LEU C CA 1
ATOM 7004 C C . LEU C 1 294 ? 140.875 132.673 157.565 1.00 68.07 262 LEU C C 1
ATOM 7005 O O . LEU C 1 294 ? 141.023 132.849 156.350 1.00 68.07 262 LEU C O 1
ATOM 7010 N N . LEU C 1 295 ? 141.211 131.529 158.170 1.00 71.19 263 LEU C N 1
ATOM 7011 C CA . LEU C 1 295 ? 141.721 130.389 157.409 1.00 71.19 263 LEU C CA 1
ATOM 7012 C C . LEU C 1 295 ? 140.669 129.815 156.467 1.00 71.19 263 LEU C C 1
ATOM 7013 O O . LEU C 1 295 ? 140.991 129.413 155.341 1.00 71.19 263 LEU C O 1
ATOM 7018 N N . LEU C 1 296 ? 139.409 129.783 156.908 1.00 71.48 264 LEU C N 1
ATOM 7019 C CA . LEU C 1 296 ? 138.303 129.391 156.047 1.00 71.48 264 LEU C CA 1
ATOM 7020 C C . LEU C 1 296 ? 138.123 130.358 154.892 1.00 71.48 264 LEU C C 1
ATOM 7021 O O . LEU C 1 296 ? 137.751 129.945 153.792 1.00 71.48 264 LEU C O 1
ATOM 7026 N N . MET C 1 297 ? 138.399 131.639 155.118 1.00 69.76 265 MET C N 1
ATOM 7027 C CA . MET C 1 297 ? 138.234 132.611 154.047 1.00 69.76 265 MET C CA 1
ATOM 7028 C C . MET C 1 297 ? 139.366 132.492 153.030 1.00 69.76 265 MET C C 1
ATOM 7029 O O . MET C 1 297 ? 139.138 132.623 151.819 1.00 69.76 265 MET C O 1
ATOM 7034 N N . MET C 1 298 ? 140.583 132.188 153.514 1.00 77.14 266 MET C N 1
ATOM 7035 C CA . MET C 1 298 ? 141.694 131.780 152.646 1.00 77.14 266 MET C CA 1
ATOM 7036 C C . MET C 1 298 ? 141.295 130.608 151.758 1.00 77.14 266 MET C C 1
ATOM 7037 O O . MET C 1 298 ? 141.434 130.656 150.526 1.00 77.14 266 MET C O 1
ATOM 7042 N N . LEU C 1 299 ? 140.776 129.551 152.390 1.00 76.92 267 LEU C N 1
ATOM 7043 C CA . LEU C 1 299 ? 140.470 128.318 151.679 1.00 76.92 267 LEU C CA 1
ATOM 7044 C C . LEU C 1 299 ? 139.335 128.522 150.686 1.00 76.92 267 LEU C C 1
ATOM 7045 O O . LEU C 1 299 ? 139.425 128.078 149.540 1.00 76.92 267 LEU C O 1
ATOM 7050 N N . SER C 1 300 ? 138.294 129.263 151.086 1.00 75.99 268 SER C N 1
ATOM 7051 C CA . SER C 1 300 ? 137.175 129.549 150.196 1.00 75.99 268 SER C CA 1
ATOM 7052 C C . SER C 1 300 ? 137.589 130.448 149.039 1.00 75.99 268 SER C C 1
ATOM 7053 O O . SER C 1 300 ? 137.001 130.366 147.957 1.00 75.99 268 SER C O 1
ATOM 7056 N N . ASP C 1 301 ? 138.584 131.319 149.247 1.00 78.50 269 ASP C N 1
ATOM 7057 C CA . ASP C 1 301 ? 139.132 132.084 148.134 1.00 78.50 269 ASP C CA 1
ATOM 7058 C C . ASP C 1 301 ? 139.868 131.171 147.165 1.00 78.50 269 ASP C C 1
ATOM 7059 O O . ASP C 1 301 ? 139.821 131.389 145.950 1.00 78.50 269 ASP C O 1
ATOM 7064 N N . ARG C 1 302 ? 140.543 130.139 147.675 1.00 79.57 270 ARG C N 1
ATOM 7065 C CA . ARG C 1 302 ? 141.312 129.275 146.780 1.00 79.57 270 ARG C CA 1
ATOM 7066 C C . ARG C 1 302 ? 140.522 128.067 146.278 1.00 79.57 270 ARG C C 1
ATOM 7067 O O . ARG C 1 302 ? 140.726 127.643 145.137 1.00 79.57 270 ARG C O 1
ATOM 7075 N N . MET C 1 303 ? 139.624 127.505 147.092 1.00 84.66 271 MET C N 1
ATOM 7076 C CA . MET C 1 303 ? 138.840 126.344 146.665 1.00 84.66 271 MET C CA 1
ATOM 7077 C C . MET C 1 303 ? 137.785 126.768 145.644 1.00 84.66 271 MET C C 1
ATOM 7078 O O . MET C 1 303 ? 137.098 127.772 145.849 1.00 84.66 271 MET C O 1
ATOM 7083 N N . PRO C 1 304 ? 137.643 126.039 144.537 1.00 90.92 272 PRO C N 1
ATOM 7084 C CA . PRO C 1 304 ? 136.686 126.439 143.501 1.00 90.92 272 PRO C CA 1
ATOM 7085 C C . PRO C 1 304 ? 135.234 126.211 143.897 1.00 90.92 272 PRO C C 1
ATOM 7086 O O . PRO C 1 304 ? 134.905 125.378 144.742 1.00 90.92 272 PRO C O 1
ATOM 7090 N N . THR C 1 305 ? 134.365 126.997 143.256 1.00 91.28 273 THR C N 1
ATOM 7091 C CA . THR C 1 305 ? 132.925 126.774 143.333 1.00 91.28 273 THR C CA 1
ATOM 7092 C C . THR C 1 305 ? 132.541 125.462 142.665 1.00 91.28 273 THR C C 1
ATOM 7093 O O . THR C 1 305 ? 131.663 124.741 143.149 1.00 91.28 273 THR C O 1
ATOM 7097 N N . GLU C 1 306 ? 133.219 125.124 141.571 1.00 102.00 274 GLU C N 1
ATOM 7098 C CA . GLU C 1 306 ? 132.893 123.984 140.718 1.00 102.00 274 GLU C CA 1
ATOM 7099 C C . GLU C 1 306 ? 133.328 122.701 141.427 1.00 102.00 274 GLU C C 1
ATOM 7100 O O . GLU C 1 306 ? 134.286 122.033 141.031 1.00 102.00 274 GLU C O 1
ATOM 7102 N N . LEU C 1 307 ? 132.614 122.347 142.496 1.00 93.72 275 LEU C N 1
ATOM 7103 C CA . LEU C 1 307 ? 133.086 121.358 143.456 1.00 93.72 275 LEU C CA 1
ATOM 7104 C C . LEU C 1 307 ? 132.105 120.201 143.599 1.00 93.72 275 LEU C C 1
ATOM 7105 O O . LEU C 1 307 ? 130.911 120.411 143.834 1.00 93.72 275 LEU C O 1
ATOM 7110 N N . GLY C 1 308 ? 132.620 118.981 143.459 1.00 95.91 276 GLY C N 1
ATOM 7111 C CA . GLY C 1 308 ? 131.834 117.785 143.695 1.00 95.91 276 GLY C CA 1
ATOM 7112 C C . GLY C 1 308 ? 131.911 117.264 145.117 1.00 95.91 276 GLY C C 1
ATOM 7113 O O . GLY C 1 308 ? 130.882 117.085 145.776 1.00 95.91 276 GLY C O 1
ATOM 7114 N N . ASN C 1 309 ? 133.125 117.012 145.597 1.00 93.54 277 ASN C N 1
ATOM 7115 C CA . ASN C 1 309 ? 133.351 116.522 146.950 1.00 93.54 277 ASN C CA 1
ATOM 7116 C C . ASN C 1 309 ? 134.203 117.516 147.728 1.00 93.54 277 ASN C C 1
ATOM 7117 O O . ASN C 1 309 ? 134.978 118.282 147.150 1.00 93.54 277 ASN C O 1
ATOM 7122 N N . VAL C 1 310 ? 134.056 117.497 149.049 1.00 84.62 278 VAL C N 1
ATOM 7123 C CA . VAL C 1 310 ? 134.847 118.393 149.898 1.00 84.62 278 VAL C CA 1
ATOM 7124 C C . VAL C 1 310 ? 136.298 117.921 149.930 1.00 84.62 278 VAL C C 1
ATOM 7125 O O . VAL C 1 310 ? 136.556 116.705 149.969 1.00 84.62 278 VAL C O 1
ATOM 7129 N N . PRO C 1 311 ? 137.268 118.827 149.835 1.00 80.55 279 PRO C N 1
ATOM 7130 C CA . PRO C 1 311 ? 138.669 118.425 149.990 1.00 80.55 279 PRO C CA 1
ATOM 7131 C C . PRO C 1 311 ? 138.978 118.033 151.426 1.00 80.55 279 PRO C C 1
ATOM 7132 O O . PRO C 1 311 ? 138.262 118.392 152.364 1.00 80.55 279 PRO C O 1
ATOM 7136 N N . VAL C 1 312 ? 140.059 117.264 151.585 1.00 80.67 280 VAL C N 1
ATOM 7137 C CA . VAL C 1 312 ? 140.454 116.794 152.910 1.00 80.67 280 VAL C CA 1
ATOM 7138 C C . VAL C 1 312 ? 140.967 117.939 153.772 1.00 80.67 280 VAL C C 1
ATOM 7139 O O . VAL C 1 312 ? 140.822 117.906 155.000 1.00 80.67 280 VAL C O 1
ATOM 7143 N N . VAL C 1 313 ? 141.568 118.965 153.161 1.00 74.83 281 VAL C N 1
ATOM 7144 C CA . VAL C 1 313 ? 141.957 120.145 153.926 1.00 74.83 281 VAL C CA 1
ATOM 7145 C C . VAL C 1 313 ? 140.720 120.917 154.386 1.00 74.83 281 VAL C C 1
ATOM 7146 O O . VAL C 1 313 ? 140.687 121.445 155.505 1.00 74.83 281 VAL C O 1
ATOM 7150 N N . ALA C 1 314 ? 139.658 120.927 153.574 1.00 74.48 282 ALA C N 1
ATOM 7151 C CA . ALA C 1 314 ? 138.417 121.582 153.972 1.00 74.48 282 ALA C CA 1
ATOM 7152 C C . ALA C 1 314 ? 137.707 120.805 155.071 1.00 74.48 282 ALA C C 1
ATOM 7153 O O . ALA C 1 314 ? 137.153 121.406 156.001 1.00 74.48 282 ALA C O 1
ATOM 7155 N N . ALA C 1 315 ? 137.718 119.472 154.984 1.00 76.47 283 ALA C N 1
ATOM 7156 C CA . ALA C 1 315 ? 137.129 118.648 156.033 1.00 76.47 283 ALA C CA 1
ATOM 7157 C C . ALA C 1 315 ? 137.913 118.761 157.332 1.00 76.47 283 ALA C C 1
ATOM 7158 O O . ALA C 1 315 ? 137.320 118.791 158.417 1.00 76.47 283 ALA C O 1
ATOM 7160 N N . TYR C 1 316 ? 139.245 118.847 157.242 1.00 74.78 284 TYR C N 1
ATOM 7161 C CA . TYR C 1 316 ? 140.067 119.043 158.432 1.00 74.78 284 TYR C CA 1
ATOM 7162 C C . TYR C 1 316 ? 139.825 120.409 159.059 1.00 74.78 284 TYR C C 1
ATOM 7163 O O . TYR C 1 316 ? 139.775 120.532 160.288 1.00 74.78 284 TYR C O 1
ATOM 7172 N N . LEU C 1 317 ? 139.656 121.443 158.232 1.00 70.17 285 LEU C N 1
ATOM 7173 C CA . LEU C 1 317 ? 139.375 122.776 158.755 1.00 70.17 285 LEU C CA 1
ATOM 7174 C C . LEU C 1 317 ? 137.992 122.847 159.393 1.00 70.17 285 LEU C C 1
ATOM 7175 O O . LEU C 1 317 ? 137.818 123.499 160.429 1.00 70.17 285 LEU C O 1
ATOM 7180 N N . ALA C 1 318 ? 137.004 122.170 158.800 1.00 72.90 286 ALA C N 1
ATOM 7181 C CA . ALA C 1 318 ? 135.676 122.090 159.403 1.00 72.90 286 ALA C CA 1
ATOM 7182 C C . ALA C 1 318 ? 135.702 121.321 160.717 1.00 72.90 286 ALA C C 1
ATOM 7183 O O . ALA C 1 318 ? 134.999 121.686 161.669 1.00 72.90 286 ALA C O 1
ATOM 7185 N N . TYR C 1 319 ? 136.509 120.258 160.783 1.00 77.33 287 TYR C N 1
ATOM 7186 C CA . TYR C 1 319 ? 136.672 119.503 162.021 1.00 77.33 287 TYR C CA 1
ATOM 7187 C C . TYR C 1 319 ? 137.318 120.352 163.108 1.00 77.33 287 TYR C C 1
ATOM 7188 O O . TYR C 1 319 ? 136.896 120.305 164.267 1.00 77.33 287 TYR C O 1
ATOM 7197 N N . VAL C 1 320 ? 138.337 121.139 162.751 1.00 71.94 288 VAL C N 1
ATOM 7198 C CA . VAL C 1 320 ? 138.977 122.036 163.712 1.00 71.94 288 VAL C CA 1
ATOM 7199 C C . VAL C 1 320 ? 137.999 123.106 164.185 1.00 71.94 288 VAL C C 1
ATOM 7200 O O . VAL C 1 320 ? 137.935 123.421 165.379 1.00 71.94 288 VAL C O 1
ATOM 7204 N N . PHE C 1 321 ? 137.178 123.619 163.268 1.00 70.78 289 PHE C N 1
ATOM 7205 C CA . PHE C 1 321 ? 136.231 124.688 163.572 1.00 70.78 289 PHE C CA 1
ATOM 7206 C C . PHE C 1 321 ? 135.125 124.194 164.511 1.00 70.78 289 PHE C C 1
ATOM 7207 O O . PHE C 1 321 ? 134.803 124.850 165.516 1.00 70.78 289 PHE C O 1
ATOM 7215 N N . VAL C 1 322 ? 134.602 122.989 164.261 1.00 73.34 290 VAL C N 1
ATOM 7216 C CA . VAL C 1 322 ? 133.601 122.432 165.167 1.00 73.34 290 VAL C CA 1
ATOM 7217 C C . VAL C 1 322 ? 134.250 121.937 166.463 1.00 73.34 290 VAL C C 1
ATOM 7218 O O . VAL C 1 322 ? 133.587 121.883 167.505 1.00 73.34 290 VAL C O 1
ATOM 7222 N N . MET C 1 323 ? 135.549 121.613 166.441 1.00 76.99 291 MET C N 1
ATOM 7223 C CA . MET C 1 323 ? 136.255 121.284 167.676 1.00 76.99 291 MET C CA 1
ATOM 7224 C C . MET C 1 323 ? 136.382 122.505 168.576 1.00 76.99 291 MET C C 1
ATOM 7225 O O . MET C 1 323 ? 136.233 122.401 169.801 1.00 76.99 291 MET C O 1
ATOM 7230 N N . VAL C 1 324 ? 136.647 123.673 167.977 1.00 73.42 292 VAL C N 1
ATOM 7231 C CA . VAL C 1 324 ? 136.638 124.934 168.719 1.00 73.42 292 VAL C CA 1
ATOM 7232 C C . VAL C 1 324 ? 135.246 125.209 169.279 1.00 73.42 292 VAL C C 1
ATOM 7233 O O . VAL C 1 324 ? 135.103 125.673 170.418 1.00 73.42 292 VAL C O 1
ATOM 7237 N N . ALA C 1 325 ? 134.202 124.887 168.503 1.00 73.68 293 ALA C N 1
ATOM 7238 C CA . ALA C 1 325 ? 132.827 125.051 168.988 1.00 73.68 293 ALA C CA 1
ATOM 7239 C C . ALA C 1 325 ? 132.528 124.169 170.202 1.00 73.68 293 ALA C C 1
ATOM 7240 O O . ALA C 1 325 ? 131.949 124.634 171.193 1.00 73.68 293 ALA C O 1
ATOM 7242 N N . ILE C 1 326 ? 132.927 122.895 170.141 1.00 76.75 294 ILE C N 1
ATOM 7243 C CA . ILE C 1 326 ? 132.682 121.965 171.244 1.00 76.75 294 ILE C CA 1
ATOM 7244 C C . ILE C 1 326 ? 133.492 122.361 172.476 1.00 76.75 294 ILE C C 1
ATOM 7245 O O . ILE C 1 326 ? 132.992 122.308 173.609 1.00 76.75 294 ILE C O 1
ATOM 7250 N N . ASN C 1 327 ? 134.734 122.811 172.273 1.00 79.47 295 ASN C N 1
ATOM 7251 C CA . ASN C 1 327 ? 135.557 123.245 173.397 1.00 79.47 295 ASN C CA 1
ATOM 7252 C C . ASN C 1 327 ? 135.024 124.529 174.027 1.00 79.47 295 ASN C C 1
ATOM 7253 O O . ASN C 1 327 ? 135.112 124.702 175.248 1.00 79.47 295 ASN C O 1
ATOM 7258 N N . LEU C 1 328 ? 134.449 125.426 173.219 1.00 76.67 296 LEU C N 1
ATOM 7259 C CA . LEU C 1 328 ? 133.806 126.614 173.772 1.00 76.67 296 LEU C CA 1
ATOM 7260 C C . LEU C 1 328 ? 132.555 126.253 174.563 1.00 76.67 296 LEU C C 1
ATOM 7261 O O . LEU C 1 328 ? 132.282 126.865 175.603 1.00 76.67 296 LEU C O 1
ATOM 7266 N N . LEU C 1 329 ? 131.793 125.260 174.085 1.00 82.50 297 LEU C N 1
ATOM 7267 C CA . LEU C 1 329 ? 130.651 124.745 174.844 1.00 82.50 297 LEU C CA 1
ATOM 7268 C C . LEU C 1 329 ? 131.084 124.183 176.192 1.00 82.50 297 LEU C C 1
ATOM 7269 O O . LEU C 1 329 ? 130.458 124.467 177.225 1.00 82.50 297 LEU C O 1
ATOM 7274 N N . PHE C 1 330 ? 132.166 123.401 176.203 1.00 89.67 298 PHE C N 1
ATOM 7275 C CA . PHE C 1 330 ? 132.648 122.815 177.451 1.00 89.67 298 PHE C CA 1
ATOM 7276 C C . PHE C 1 330 ? 133.195 123.875 178.402 1.00 89.67 298 PHE C C 1
ATOM 7277 O O . PHE C 1 330 ? 132.964 123.786 179.613 1.00 89.67 298 PHE C O 1
ATOM 7285 N N . ALA C 1 331 ? 133.881 124.894 177.873 1.00 86.48 299 ALA C N 1
ATOM 7286 C CA . ALA C 1 331 ? 134.388 125.978 178.713 1.00 86.48 299 ALA C CA 1
ATOM 7287 C C . ALA C 1 331 ? 133.254 126.802 179.314 1.00 86.48 299 ALA C C 1
ATOM 7288 O O . ALA C 1 331 ? 133.309 127.171 180.496 1.00 86.48 299 ALA C O 1
ATOM 7290 N N . ILE C 1 332 ? 132.218 127.090 178.518 1.00 87.32 300 ILE C N 1
ATOM 7291 C CA . ILE C 1 332 ? 131.078 127.866 179.001 1.00 87.32 300 ILE C CA 1
ATOM 7292 C C . ILE C 1 332 ? 130.309 127.086 180.063 1.00 87.32 300 ILE C C 1
ATOM 7293 O O . ILE C 1 332 ? 129.922 127.643 181.096 1.00 87.32 300 ILE C O 1
ATOM 7298 N N . MET C 1 333 ? 130.160 125.782 179.853 1.00 96.94 301 MET C N 1
ATOM 7299 C CA . MET C 1 333 ? 129.467 124.929 180.851 1.00 96.94 301 MET C CA 1
ATOM 7300 C C . MET C 1 333 ? 130.293 124.905 182.130 1.00 96.94 301 MET C C 1
ATOM 7301 O O . MET C 1 333 ? 129.710 125.040 183.214 1.00 96.94 301 MET C O 1
ATOM 7306 N N . ALA C 1 334 ? 131.602 124.733 182.005 1.00 98.55 302 ALA C N 1
ATOM 7307 C CA . ALA C 1 334 ? 132.476 124.634 183.170 1.00 98.55 302 ALA C CA 1
ATOM 7308 C C . ALA C 1 334 ? 132.449 125.912 183.998 1.00 98.55 302 ALA C C 1
ATOM 7309 O O . ALA C 1 334 ? 132.347 125.862 185.230 1.00 98.55 302 ALA C O 1
ATOM 7311 N N . ILE C 1 335 ? 132.512 127.073 183.340 1.00 99.70 303 ILE C N 1
ATOM 7312 C CA . ILE C 1 335 ? 132.481 128.323 184.093 1.00 99.70 303 ILE C CA 1
ATOM 7313 C C . ILE C 1 335 ? 131.056 128.622 184.568 1.00 99.70 303 ILE C C 1
ATOM 7314 O O . ILE C 1 335 ? 130.859 129.365 185.537 1.00 99.70 303 ILE C O 1
ATOM 7319 N N . ASN C 1 336 ? 130.048 128.006 183.937 1.00 102.15 304 ASN C N 1
ATOM 7320 C CA . ASN C 1 336 ? 128.671 128.189 184.380 1.00 102.15 304 ASN C CA 1
ATOM 7321 C C . ASN C 1 336 ? 128.410 127.486 185.706 1.00 102.15 304 ASN C C 1
ATOM 7322 O O . ASN C 1 336 ? 127.815 128.076 186.615 1.00 102.15 304 ASN C O 1
ATOM 7327 N N . MET C 1 337 ? 128.844 126.232 185.846 1.00 109.13 305 MET C N 1
ATOM 7328 C CA . MET C 1 337 ? 128.710 125.604 187.158 1.00 109.13 305 MET C CA 1
ATOM 7329 C C . MET C 1 337 ? 129.940 125.766 188.039 1.00 109.13 305 MET C C 1
ATOM 7330 O O . MET C 1 337 ? 130.021 125.110 189.083 1.00 109.13 305 MET C O 1
ATOM 7335 N N . SER C 1 338 ? 130.898 126.613 187.654 1.00 110.23 306 SER C N 1
ATOM 7336 C CA . SER C 1 338 ? 131.955 126.994 188.584 1.00 110.23 306 SER C CA 1
ATOM 7337 C C . SER C 1 338 ? 131.429 127.792 189.772 1.00 110.23 306 SER C C 1
ATOM 7338 O O . SER C 1 338 ? 132.047 127.767 190.842 1.00 110.23 306 SER C O 1
ATOM 7341 N N . MET C 1 339 ? 130.313 128.496 189.611 1.00 119.21 307 MET C N 1
ATOM 7342 C CA . MET C 1 339 ? 129.657 129.167 190.729 1.00 119.21 307 MET C CA 1
ATOM 7343 C C . MET C 1 339 ? 128.914 128.162 191.601 1.00 119.21 307 MET C C 1
ATOM 7344 O O . MET C 1 339 ? 128.146 127.339 191.100 1.00 119.21 307 MET C O 1
ATOM 7349 N N . GLN C 1 446 ? 130.906 120.227 190.849 1.00 115.34 414 GLN C N 1
ATOM 7350 C CA . GLN C 1 446 ? 131.197 121.427 191.626 1.00 115.34 414 GLN C CA 1
ATOM 7351 C C . GLN C 1 446 ? 132.666 121.458 192.030 1.00 115.34 414 GLN C C 1
ATOM 7352 O O . GLN C 1 446 ? 133.069 120.769 192.971 1.00 115.34 414 GLN C O 1
ATOM 7358 N N . GLN C 1 447 ? 133.452 122.227 191.271 1.00 116.38 415 GLN C N 1
ATOM 7359 C CA . GLN C 1 447 ? 134.888 122.502 191.403 1.00 116.38 415 GLN C CA 1
ATOM 7360 C C . GLN C 1 447 ? 135.781 121.296 191.112 1.00 116.38 415 GLN C C 1
ATOM 7361 O O . GLN C 1 447 ? 137.009 121.447 191.116 1.00 116.38 415 GLN C O 1
ATOM 7363 N N . LEU C 1 448 ? 135.223 120.116 190.861 1.00 116.25 416 LEU C N 1
ATOM 7364 C CA . LEU C 1 448 ? 135.989 118.960 190.390 1.00 116.25 416 LEU C CA 1
ATOM 7365 C C . LEU C 1 448 ? 135.944 118.871 188.870 1.00 116.25 416 LEU C C 1
ATOM 7366 O O . LEU C 1 448 ? 135.591 117.846 188.291 1.00 116.25 416 LEU C O 1
ATOM 7371 N N . THR C 1 449 ? 136.314 119.970 188.214 1.00 115.62 417 THR C N 1
ATOM 7372 C CA . THR C 1 449 ? 136.142 120.116 186.774 1.00 115.62 417 THR C CA 1
ATOM 7373 C C . THR C 1 449 ? 137.305 119.504 185.994 1.00 115.62 417 THR C C 1
ATOM 7374 O O . THR C 1 449 ? 137.115 119.068 184.851 1.00 115.62 417 THR C O 1
ATOM 7378 N N . ARG C 1 450 ? 138.480 119.394 186.626 1.00 114.19 418 ARG C N 1
ATOM 7379 C CA . ARG C 1 450 ? 139.723 119.057 185.930 1.00 114.19 418 ARG C CA 1
ATOM 7380 C C . ARG C 1 450 ? 139.721 117.654 185.328 1.00 114.19 418 ARG C C 1
ATOM 7381 O O . ARG C 1 450 ? 140.416 117.421 184.332 1.00 114.19 418 ARG C O 1
ATOM 7383 N N . VAL C 1 451 ? 138.952 116.719 185.892 1.00 117.30 419 VAL C N 1
ATOM 7384 C CA . VAL C 1 451 ? 138.889 115.384 185.302 1.00 117.30 419 VAL C CA 1
ATOM 7385 C C . VAL C 1 451 ? 138.077 115.398 184.006 1.00 117.30 419 VAL C C 1
ATOM 7386 O O . VAL C 1 451 ? 138.366 114.632 183.076 1.00 117.30 419 VAL C O 1
ATOM 7390 N N . ILE C 1 452 ? 137.093 116.301 183.898 1.00 113.99 420 ILE C N 1
ATOM 7391 C CA . ILE C 1 452 ? 136.314 116.430 182.667 1.00 113.99 420 ILE C CA 1
ATOM 7392 C C . ILE C 1 452 ? 137.184 117.005 181.557 1.00 113.99 420 ILE C C 1
ATOM 7393 O O . ILE C 1 452 ? 137.170 116.515 180.419 1.00 113.99 420 ILE C O 1
ATOM 7398 N N . ASP C 1 453 ? 137.982 118.028 181.879 1.00 112.73 421 ASP C N 1
ATOM 7399 C CA . ASP C 1 453 ? 138.933 118.577 180.918 1.00 112.73 421 ASP C CA 1
ATOM 7400 C C . ASP C 1 453 ? 140.018 117.570 180.556 1.00 112.73 421 ASP C C 1
ATOM 7401 O O . ASP C 1 453 ? 140.472 117.543 179.406 1.00 112.73 421 ASP C O 1
ATOM 7406 N N . ARG C 1 454 ? 140.426 116.725 181.510 1.00 111.01 422 ARG C N 1
ATOM 7407 C CA . ARG C 1 454 ? 141.425 115.697 181.224 1.00 111.01 422 ARG C CA 1
ATOM 7408 C C . ARG C 1 454 ? 140.893 114.647 180.254 1.00 111.01 422 ARG C C 1
ATOM 7409 O O . ARG C 1 454 ? 141.578 114.284 179.289 1.00 111.01 422 ARG C O 1
ATOM 7411 N N . LEU C 1 455 ? 139.665 114.162 180.474 1.00 109.66 423 LEU C N 1
ATOM 7412 C CA . LEU C 1 455 ? 139.095 113.186 179.546 1.00 109.66 423 LEU C CA 1
ATOM 7413 C C . LEU C 1 455 ? 138.754 113.821 178.201 1.00 109.66 423 LEU C C 1
ATOM 7414 O O . LEU C 1 455 ? 138.830 113.150 177.163 1.00 109.66 423 LEU C O 1
ATOM 7419 N N . LEU C 1 456 ? 138.406 115.113 178.197 1.00 105.66 424 LEU C N 1
ATOM 7420 C CA . LEU C 1 456 ? 138.155 115.817 176.944 1.00 105.66 424 LEU C CA 1
ATOM 7421 C C . LEU C 1 456 ? 139.432 115.966 176.124 1.00 105.66 424 LEU C C 1
ATOM 7422 O O . LEU C 1 456 ? 139.414 115.768 174.901 1.00 105.66 424 LEU C O 1
ATOM 7427 N N . PHE C 1 457 ? 140.550 116.300 176.785 1.00 102.90 425 PHE C N 1
ATOM 7428 C CA . PHE C 1 457 ? 141.842 116.350 176.103 1.00 102.90 425 PHE C CA 1
ATOM 7429 C C . PHE C 1 457 ? 142.239 114.960 175.623 1.00 102.90 425 PHE C C 1
ATOM 7430 O O . PHE C 1 457 ? 142.810 114.827 174.541 1.00 102.90 425 PHE C O 1
ATOM 7438 N N . GLY C 1 458 ? 141.946 113.917 176.407 1.00 108.26 426 GLY C N 1
ATOM 7439 C CA . GLY C 1 458 ? 142.268 112.563 175.973 1.00 108.26 426 GLY C CA 1
ATOM 7440 C C . GLY C 1 458 ? 141.526 112.145 174.715 1.00 108.26 426 GLY C C 1
ATOM 7441 O O . GLY C 1 458 ? 142.134 111.626 173.768 1.00 108.26 426 GLY C O 1
ATOM 7442 N N . SER C 1 459 ? 140.215 112.414 174.670 1.00 107.03 427 SER C N 1
ATOM 7443 C CA . SER C 1 459 ? 139.416 112.104 173.485 1.00 107.03 427 SER C CA 1
ATOM 7444 C C . SER C 1 459 ? 139.850 112.933 172.280 1.00 107.03 427 SER C C 1
ATOM 7445 O O . SER C 1 459 ? 139.997 112.399 171.171 1.00 107.03 427 SER C O 1
ATOM 7448 N N . PHE C 1 460 ? 140.088 114.236 172.483 1.00 98.93 428 PHE C N 1
ATOM 7449 C CA . PHE C 1 460 ? 140.494 115.089 171.373 1.00 98.93 428 PHE C CA 1
ATOM 7450 C C . PHE C 1 460 ? 141.900 114.760 170.889 1.00 98.93 428 PHE C C 1
ATOM 7451 O O . PHE C 1 460 ? 142.154 114.811 169.683 1.00 98.93 428 PHE C O 1
ATOM 7459 N N . LEU C 1 461 ? 142.798 114.365 171.799 1.00 103.54 429 LEU C N 1
ATOM 7460 C CA . LEU C 1 461 ? 144.134 113.915 171.425 1.00 103.54 429 LEU C CA 1
ATOM 7461 C C . LEU C 1 461 ? 144.085 112.660 170.572 1.00 103.54 429 LEU C C 1
ATOM 7462 O O . LEU C 1 461 ? 144.704 112.611 169.504 1.00 103.54 429 LEU C O 1
ATOM 7467 N N . VAL C 1 462 ? 143.348 111.635 171.024 1.00 103.46 430 VAL C N 1
ATOM 7468 C CA . VAL C 1 462 ? 143.358 110.376 170.282 1.00 103.46 430 VAL C CA 1
ATOM 7469 C C . VAL C 1 462 ? 142.648 110.530 168.935 1.00 103.46 430 VAL C C 1
ATOM 7470 O O . VAL C 1 462 ? 143.130 110.019 167.914 1.00 103.46 430 VAL C O 1
ATOM 7474 N N . LEU C 1 463 ? 141.572 111.327 168.873 1.00 101.48 431 LEU C N 1
ATOM 7475 C CA . LEU C 1 463 ? 140.869 111.457 167.605 1.00 101.48 431 LEU C CA 1
ATOM 7476 C C . LEU C 1 463 ? 141.623 112.388 166.657 1.00 101.48 431 LEU C C 1
ATOM 7477 O O . LEU C 1 463 ? 141.594 112.182 165.438 1.00 101.48 431 LEU C O 1
ATOM 7482 N N . THR C 1 464 ? 142.338 113.386 167.191 1.00 97.17 432 THR C N 1
ATOM 7483 C CA . THR C 1 464 ? 143.168 114.248 166.360 1.00 97.17 432 THR C CA 1
ATOM 7484 C C . THR C 1 464 ? 144.368 113.493 165.798 1.00 97.17 432 THR C C 1
ATOM 7485 O O . THR C 1 464 ? 144.744 113.707 164.640 1.00 97.17 432 THR C O 1
ATOM 7489 N N . VAL C 1 465 ? 144.966 112.596 166.591 1.00 102.68 433 VAL C N 1
ATOM 7490 C CA . VAL C 1 465 ? 146.039 111.740 166.085 1.00 102.68 433 VAL C CA 1
ATOM 7491 C C . VAL C 1 465 ? 145.518 110.802 164.997 1.00 102.68 433 VAL C C 1
ATOM 7492 O O . VAL C 1 465 ? 146.184 110.603 163.973 1.00 102.68 433 VAL C O 1
ATOM 7496 N N . VAL C 1 466 ? 144.301 110.265 165.170 1.00 107.35 434 VAL C N 1
ATOM 7497 C CA . VAL C 1 466 ? 143.696 109.413 164.137 1.00 107.35 434 VAL C CA 1
ATOM 7498 C C . VAL C 1 466 ? 143.459 110.194 162.842 1.00 107.35 434 VAL C C 1
ATOM 7499 O O . VAL C 1 466 ? 143.813 109.729 161.749 1.00 107.35 434 VAL C O 1
ATOM 7503 N N . ILE C 1 467 ? 142.908 111.409 162.950 1.00 103.84 435 ILE C N 1
ATOM 7504 C CA . ILE C 1 467 ? 142.608 112.216 161.766 1.00 103.84 435 ILE C CA 1
ATOM 7505 C C . ILE C 1 467 ? 143.890 112.666 161.063 1.00 103.84 435 ILE C C 1
ATOM 7506 O O . ILE C 1 467 ? 143.997 112.587 159.831 1.00 103.84 435 ILE C O 1
ATOM 7511 N N . THR C 1 468 ? 144.892 113.109 161.831 1.00 104.57 436 THR C N 1
ATOM 7512 C CA . THR C 1 468 ? 146.154 113.553 161.247 1.00 104.57 436 THR C CA 1
ATOM 7513 C C . THR C 1 468 ? 146.930 112.390 160.631 1.00 104.57 436 THR C C 1
ATOM 7514 O O . THR C 1 468 ? 147.556 112.555 159.577 1.00 104.57 436 THR C O 1
ATOM 7518 N N . ILE C 1 469 ? 146.856 111.199 161.236 1.00 108.01 437 ILE C N 1
ATOM 7519 C CA . ILE C 1 469 ? 147.477 110.017 160.648 1.00 108.01 437 ILE C CA 1
ATOM 7520 C C . ILE C 1 469 ? 146.766 109.616 159.362 1.00 108.01 437 ILE C C 1
ATOM 7521 O O . ILE C 1 469 ? 147.403 109.153 158.410 1.00 108.01 437 ILE C O 1
ATOM 7523 N N . SER C 1 470 ? 145.439 109.788 159.309 1.00 108.15 438 SER C N 1
ATOM 7524 C CA . SER C 1 470 ? 144.703 109.511 158.078 1.00 108.15 438 SER C CA 1
ATOM 7525 C C . SER C 1 470 ? 145.076 110.485 156.962 1.00 108.15 438 SER C C 1
ATOM 7526 O O . SER C 1 470 ? 145.243 110.077 155.805 1.00 108.15 438 SER C O 1
ATOM 7529 N N . MET C 1 471 ? 145.220 111.773 157.291 1.00 107.57 439 MET C N 1
ATOM 7530 C CA . MET C 1 471 ? 145.637 112.745 156.279 1.00 107.57 439 MET C CA 1
ATOM 7531 C C . MET C 1 471 ? 147.092 112.549 155.861 1.00 107.57 439 MET C C 1
ATOM 7532 O O . MET C 1 471 ? 147.449 112.852 154.717 1.00 107.57 439 MET C O 1
ATOM 7537 N N . TYR C 1 472 ? 147.941 112.055 156.765 1.00 108.75 440 TYR C N 1
ATOM 7538 C CA . TYR C 1 472 ? 149.308 111.715 156.385 1.00 108.75 440 TYR C CA 1
ATOM 7539 C C . TYR C 1 472 ? 149.350 110.468 155.511 1.00 108.75 440 TYR C C 1
ATOM 7540 O O . TYR C 1 472 ? 150.199 110.368 154.619 1.00 108.75 440 TYR C O 1
ATOM 7542 N N . ALA C 1 473 ? 148.450 109.510 155.757 1.00 108.81 441 ALA C N 1
ATOM 7543 C CA . ALA C 1 473 ? 148.344 108.340 154.893 1.00 108.81 441 ALA C CA 1
ATOM 7544 C C . ALA C 1 473 ? 147.774 108.699 153.530 1.00 108.81 441 ALA C C 1
ATOM 7545 O O . ALA C 1 473 ? 148.038 107.997 152.547 1.00 108.81 441 ALA C O 1
ATOM 7547 N N . HIS C 1 474 ? 146.975 109.768 153.455 1.00 102.52 442 HIS C N 1
ATOM 7548 C CA . HIS C 1 474 ? 146.598 110.317 152.155 1.00 102.52 442 HIS C CA 1
ATOM 7549 C C . HIS C 1 474 ? 147.813 110.874 151.424 1.00 102.52 442 HIS C C 1
ATOM 7550 O O . HIS C 1 474 ? 147.925 110.740 150.200 1.00 102.52 442 HIS C O 1
ATOM 7557 N N . TYR C 1 475 ? 148.729 111.501 152.155 1.00 100.74 443 TYR C N 1
ATOM 7558 C CA . TYR C 1 475 ? 149.970 112.008 151.580 1.00 100.74 443 TYR C CA 1
ATOM 7559 C C . TYR C 1 475 ? 151.033 110.915 151.558 1.00 100.74 443 TYR C C 1
ATOM 7560 O O . TYR C 1 475 ? 151.794 110.794 150.597 1.00 100.74 443 TYR C O 1
ATOM 7569 N N . ALA D 1 44 ? 156.465 158.411 88.715 1.00 121.88 12 ALA D N 1
ATOM 7570 C CA . ALA D 1 44 ? 157.719 158.583 89.438 1.00 121.88 12 ALA D CA 1
ATOM 7571 C C . ALA D 1 44 ? 158.609 157.357 89.278 1.00 121.88 12 ALA D C 1
ATOM 7572 O O . ALA D 1 44 ? 158.144 156.286 88.885 1.00 121.88 12 ALA D O 1
ATOM 7574 N N . ASP D 1 45 ? 159.898 157.521 89.585 1.00 120.99 13 ASP D N 1
ATOM 7575 C CA . ASP D 1 45 ? 160.839 156.413 89.475 1.00 120.99 13 ASP D CA 1
ATOM 7576 C C . ASP D 1 45 ? 160.678 155.396 90.596 1.00 120.99 13 ASP D C 1
ATOM 7577 O O . ASP D 1 45 ? 161.107 154.249 90.437 1.00 120.99 13 ASP D O 1
ATOM 7582 N N . GLU D 1 46 ? 160.080 155.792 91.724 1.00 119.13 14 GLU D N 1
ATOM 7583 C CA . GLU D 1 46 ? 159.894 154.869 92.840 1.00 119.13 14 GLU D CA 1
ATOM 7584 C C . GLU D 1 46 ? 158.858 153.798 92.524 1.00 119.13 14 GLU D C 1
ATOM 7585 O O . GLU D 1 46 ? 158.937 152.685 93.055 1.00 119.13 14 GLU D O 1
ATOM 7587 N N . LYS D 1 47 ? 157.874 154.115 91.682 1.00 117.15 15 LYS D N 1
ATOM 7588 C CA . LYS D 1 47 ? 156.898 153.116 91.270 1.00 117.15 15 LYS D CA 1
ATOM 7589 C C . LYS D 1 47 ? 157.454 152.147 90.235 1.00 117.15 15 LYS D C 1
ATOM 7590 O O . LYS D 1 47 ? 156.970 151.012 90.150 1.00 117.15 15 LYS D O 1
ATOM 7592 N N . ARG D 1 48 ? 158.465 152.569 89.467 1.00 121.63 16 ARG D N 1
ATOM 7593 C CA . ARG D 1 48 ? 158.949 151.773 88.341 1.00 121.63 16 ARG D CA 1
ATOM 7594 C C . ARG D 1 48 ? 159.643 150.498 88.806 1.00 121.63 16 ARG D C 1
ATOM 7595 O O . ARG D 1 48 ? 159.322 149.402 88.332 1.00 121.63 16 ARG D O 1
ATOM 7603 N N . LEU D 1 49 ? 160.576 150.612 89.756 1.00 117.44 17 LEU D N 1
ATOM 7604 C CA . LEU D 1 49 ? 161.262 149.418 90.237 1.00 117.44 17 LEU D CA 1
ATOM 7605 C C . LEU D 1 49 ? 160.346 148.558 91.098 1.00 117.44 17 LEU D C 1
ATOM 7606 O O . LEU D 1 49 ? 160.500 147.332 91.121 1.00 117.44 17 LEU D O 1
ATOM 7611 N N . LEU D 1 50 ? 159.383 149.178 91.791 1.00 112.67 18 LEU D N 1
ATOM 7612 C CA . LEU D 1 50 ? 158.408 148.418 92.568 1.00 112.67 18 LEU D CA 1
ATOM 7613 C C . LEU D 1 50 ? 157.512 147.574 91.670 1.00 112.67 18 LEU D C 1
ATOM 7614 O O . LEU D 1 50 ? 157.203 146.424 92.002 1.00 112.67 18 LEU D O 1
ATOM 7619 N N . LYS D 1 51 ? 157.089 148.122 90.531 1.00 113.86 19 LYS D N 1
ATOM 7620 C CA . LYS D 1 51 ? 156.326 147.326 89.579 1.00 113.86 19 LYS D CA 1
ATOM 7621 C C . LYS D 1 51 ? 157.214 146.356 88.809 1.00 113.86 19 LYS D C 1
ATOM 7622 O O . LYS D 1 51 ? 156.720 145.344 88.299 1.00 113.86 19 LYS D O 1
ATOM 7628 N N . CYS D 1 52 ? 158.513 146.644 88.713 1.00 115.23 20 CYS D N 1
ATOM 7629 C CA . CYS D 1 52 ? 159.421 145.770 87.977 1.00 115.23 20 CYS D CA 1
ATOM 7630 C C . CYS D 1 52 ? 159.748 144.503 88.761 1.00 115.23 20 CYS D C 1
ATOM 7631 O O . CYS D 1 52 ? 159.546 143.388 88.268 1.00 115.23 20 CYS D O 1
ATOM 7634 N N . ILE D 1 53 ? 160.259 144.653 89.987 1.00 110.70 21 ILE D N 1
ATOM 7635 C CA . ILE D 1 53 ? 160.776 143.499 90.722 1.00 110.70 21 ILE D CA 1
ATOM 7636 C C . ILE D 1 53 ? 159.708 142.829 91.574 1.00 110.70 21 ILE D C 1
ATOM 7637 O O . ILE D 1 53 ? 160.011 141.871 92.299 1.00 110.70 21 ILE D O 1
ATOM 7642 N N . LEU D 1 54 ? 158.462 143.298 91.511 1.00 111.56 22 LEU D N 1
ATOM 7643 C CA . LEU D 1 54 ? 157.324 142.588 92.090 1.00 111.56 22 LEU D CA 1
ATOM 7644 C C . LEU D 1 54 ? 156.277 142.262 91.029 1.00 111.56 22 LEU D C 1
ATOM 7645 O O . LEU D 1 54 ? 155.081 142.201 91.320 1.00 111.56 22 LEU D O 1
ATOM 7650 N N . HIS D 1 55 ? 156.715 142.053 89.786 1.00 117.85 23 HIS D N 1
ATOM 7651 C CA . HIS D 1 55 ? 155.771 141.751 88.718 1.00 117.85 23 HIS D CA 1
ATOM 7652 C C . HIS D 1 55 ? 155.334 140.292 88.732 1.00 117.85 23 HIS D C 1
ATOM 7653 O O . HIS D 1 55 ? 154.254 139.968 88.227 1.00 117.85 23 HIS D O 1
ATOM 7660 N N . ASP D 1 56 ? 156.149 139.401 89.301 1.00 116.76 24 ASP D N 1
ATOM 7661 C CA . ASP D 1 56 ? 155.785 137.993 89.421 1.00 116.76 24 ASP D CA 1
ATOM 7662 C C . ASP D 1 56 ? 156.214 137.399 90.760 1.00 116.76 24 ASP D C 1
ATOM 7663 O O . ASP D 1 56 ? 156.452 136.191 90.857 1.00 116.76 24 ASP D O 1
ATOM 7668 N N . TYR D 1 57 ? 156.328 138.229 91.793 1.00 108.13 25 TYR D N 1
ATOM 7669 C CA . TYR D 1 57 ? 156.809 137.757 93.083 1.00 108.13 25 TYR D CA 1
ATOM 7670 C C . TYR D 1 57 ? 155.725 136.962 93.798 1.00 108.13 25 TYR D C 1
ATOM 7671 O O . TYR D 1 57 ? 154.575 137.403 93.896 1.00 108.13 25 TYR D O 1
ATOM 7680 N N . ASP D 1 58 ? 156.096 135.787 94.294 1.00 107.97 26 ASP D N 1
ATOM 7681 C CA . ASP D 1 58 ? 155.225 134.961 95.117 1.00 107.97 26 ASP D CA 1
ATOM 7682 C C . ASP D 1 58 ? 155.746 134.989 96.546 1.00 107.97 26 ASP D C 1
ATOM 7683 O O . ASP D 1 58 ? 156.933 134.743 96.783 1.00 107.97 26 ASP D O 1
ATOM 7688 N N . THR D 1 59 ? 154.858 135.283 97.496 1.00 101.75 27 THR D N 1
ATOM 7689 C CA . THR D 1 59 ? 155.271 135.494 98.877 1.00 101.75 27 THR D CA 1
ATOM 7690 C C . THR D 1 59 ? 155.574 134.198 99.620 1.00 101.75 27 THR D C 1
ATOM 7691 O O . THR D 1 59 ? 156.064 134.255 100.753 1.00 101.75 27 THR D O 1
ATOM 7695 N N . ALA D 1 60 ? 155.298 133.040 99.021 1.00 100.40 28 ALA D N 1
ATOM 7696 C CA . ALA D 1 60 ? 155.539 131.765 99.680 1.00 100.40 28 ALA D CA 1
ATOM 7697 C C . ALA D 1 60 ? 156.777 131.039 99.174 1.00 100.40 28 ALA D C 1
ATOM 7698 O O . ALA D 1 60 ? 157.172 130.034 99.774 1.00 100.40 28 ALA D O 1
ATOM 7700 N N . ILE D 1 61 ? 157.392 131.512 98.096 1.00 102.34 29 ILE D N 1
ATOM 7701 C CA . ILE D 1 61 ? 158.592 130.879 97.559 1.00 102.34 29 ILE D CA 1
ATOM 7702 C C . ILE D 1 61 ? 159.788 131.262 98.419 1.00 102.34 29 ILE D C 1
ATOM 7703 O O . ILE D 1 61 ? 160.037 132.448 98.667 1.00 102.34 29 ILE D O 1
ATOM 7708 N N . ARG D 1 62 ? 160.523 130.259 98.884 1.00 102.10 30 ARG D N 1
ATOM 7709 C CA . ARG D 1 62 ? 161.747 130.509 99.633 1.00 102.10 30 ARG D CA 1
ATOM 7710 C C . ARG D 1 62 ? 162.822 131.025 98.686 1.00 102.10 30 ARG D C 1
ATOM 7711 O O . ARG D 1 62 ? 163.117 130.366 97.680 1.00 102.10 30 ARG D O 1
ATOM 7719 N N . PRO D 1 63 ? 163.423 132.183 98.951 1.00 98.25 31 PRO D N 1
ATOM 7720 C CA . PRO D 1 63 ? 164.341 132.824 97.983 1.00 98.25 31 PRO D CA 1
ATOM 7721 C C . PRO D 1 63 ? 165.743 132.220 97.918 1.00 98.25 31 PRO D C 1
ATOM 7722 O O . PRO D 1 63 ? 166.722 132.739 98.450 1.00 98.25 31 PRO D O 1
ATOM 7726 N N . VAL D 1 64 ? 165.857 131.093 97.224 1.00 103.23 32 VAL D N 1
ATOM 7727 C CA . VAL D 1 64 ? 167.141 130.439 97.005 1.00 103.23 32 VAL D CA 1
ATOM 7728 C C . VAL D 1 64 ? 167.333 130.202 95.512 1.00 103.23 32 VAL D C 1
ATOM 7729 O O . VAL D 1 64 ? 166.396 129.811 94.805 1.00 103.23 32 VAL D O 1
ATOM 7733 N N . GLN D 1 65 ? 168.544 130.482 95.024 1.00 104.40 33 GLN D N 1
ATOM 7734 C CA . GLN D 1 65 ? 168.848 130.240 93.617 1.00 104.40 33 GLN D CA 1
ATOM 7735 C C . GLN D 1 65 ? 168.992 128.751 93.336 1.00 104.40 33 GLN D C 1
ATOM 7736 O O . GLN D 1 65 ? 168.492 128.251 92.321 1.00 104.40 33 GLN D O 1
ATOM 7738 N N . ASN D 1 66 ? 169.671 128.028 94.220 1.00 107.57 34 ASN D N 1
ATOM 7739 C CA . ASN D 1 66 ? 169.806 126.584 94.127 1.00 107.57 34 ASN D CA 1
ATOM 7740 C C . ASN D 1 66 ? 168.913 125.919 95.166 1.00 107.57 34 ASN D C 1
ATOM 7741 O O . ASN D 1 66 ? 168.590 126.507 96.202 1.00 107.57 34 ASN D O 1
ATOM 7743 N N . VAL D 1 67 ? 168.507 124.682 94.872 1.00 111.45 35 VAL D N 1
ATOM 7744 C CA . VAL D 1 67 ? 167.622 123.958 95.779 1.00 111.45 35 VAL D CA 1
ATOM 7745 C C . VAL D 1 67 ? 168.359 123.530 97.045 1.00 111.45 35 VAL D C 1
ATOM 7746 O O . VAL D 1 67 ? 167.744 123.394 98.109 1.00 111.45 35 VAL D O 1
ATOM 7750 N N . SER D 1 68 ? 169.670 123.316 96.960 1.00 113.26 36 SER D N 1
ATOM 7751 C CA . SER D 1 68 ? 170.478 122.978 98.131 1.00 113.26 36 SER D CA 1
ATOM 7752 C C . SER D 1 68 ? 171.137 124.227 98.711 1.00 113.26 36 SER D C 1
ATOM 7753 O O . SER D 1 68 ? 172.355 124.318 98.854 1.00 113.26 36 SER D O 1
ATOM 7756 N N . ASP D 1 69 ? 170.304 125.209 99.050 1.00 107.65 37 ASP D N 1
ATOM 7757 C CA . ASP D 1 69 ? 170.780 126.465 99.605 1.00 107.65 37 ASP D CA 1
ATOM 7758 C C . ASP D 1 69 ? 169.817 126.931 100.685 1.00 107.65 37 ASP D C 1
ATOM 7759 O O . ASP D 1 69 ? 168.625 126.614 100.656 1.00 107.65 37 ASP D O 1
ATOM 7761 N N . VAL D 1 70 ? 170.350 127.683 101.646 1.00 102.82 38 VAL D N 1
ATOM 7762 C CA . VAL D 1 70 ? 169.567 128.249 102.733 1.00 102.82 38 VAL D CA 1
ATOM 7763 C C . VAL D 1 70 ? 169.650 129.768 102.643 1.00 102.82 38 VAL D C 1
ATOM 7764 O O . VAL D 1 70 ? 170.458 130.328 101.902 1.00 102.82 38 VAL D O 1
ATOM 7768 N N . VAL D 1 71 ? 168.791 130.433 103.409 1.00 98.36 39 VAL D N 1
ATOM 7769 C CA . VAL D 1 71 ? 168.853 131.877 103.593 1.00 98.36 39 VAL D CA 1
ATOM 7770 C C . VAL D 1 71 ? 169.256 132.157 105.035 1.00 98.36 39 VAL D C 1
ATOM 7771 O O . VAL D 1 71 ? 168.699 131.572 105.974 1.00 98.36 39 VAL D O 1
ATOM 7775 N N . ASN D 1 72 ? 170.256 133.014 105.207 1.00 96.22 40 ASN D N 1
ATOM 7776 C CA . ASN D 1 72 ? 170.782 133.341 106.527 1.00 96.22 40 ASN D CA 1
ATOM 7777 C C . ASN D 1 72 ? 170.014 134.541 107.063 1.00 96.22 40 ASN D C 1
ATOM 7778 O O . ASN D 1 72 ? 170.220 135.671 106.611 1.00 96.22 40 ASN D O 1
ATOM 7783 N N . VAL D 1 73 ? 169.131 134.299 108.024 1.00 85.45 41 VAL D N 1
ATOM 7784 C CA . VAL D 1 73 ? 168.330 135.352 108.630 1.00 85.45 41 VAL D CA 1
ATOM 7785 C C . VAL D 1 73 ? 169.023 135.763 109.921 1.00 85.45 41 VAL D C 1
ATOM 7786 O O . VAL D 1 73 ? 169.152 134.962 110.852 1.00 85.45 41 VAL D O 1
ATOM 7790 N N . ALA D 1 74 ? 169.484 137.008 109.973 1.00 83.33 42 ALA D N 1
ATOM 7791 C CA . ALA D 1 74 ? 170.174 137.521 111.147 1.00 83.33 42 ALA D CA 1
ATOM 7792 C C . ALA D 1 74 ? 169.167 138.129 112.112 1.00 83.33 42 ALA D C 1
ATOM 7793 O O . ALA D 1 74 ? 168.351 138.970 111.721 1.00 83.33 42 ALA D O 1
ATOM 7795 N N . LEU D 1 75 ? 169.224 137.701 113.367 1.00 80.30 43 LEU D N 1
ATOM 7796 C CA . LEU D 1 75 ? 168.337 138.206 114.403 1.00 80.30 43 LEU D CA 1
ATOM 7797 C C . LEU D 1 75 ? 169.118 138.916 115.494 1.00 80.30 43 LEU D C 1
ATOM 7798 O O . LEU D 1 75 ? 170.244 138.538 115.826 1.00 80.30 43 LEU D O 1
ATOM 7803 N N . GLU D 1 76 ? 168.497 139.959 116.042 1.00 84.97 44 GLU D N 1
ATOM 7804 C CA . GLU D 1 76 ? 168.935 140.562 117.293 1.00 84.97 44 GLU D CA 1
ATOM 7805 C C . GLU D 1 76 ? 167.709 141.173 117.958 1.00 84.97 44 GLU D C 1
ATOM 7806 O O . GLU D 1 76 ? 167.137 142.137 117.443 1.00 84.97 44 GLU D O 1
ATOM 7812 N N . VAL D 1 77 ? 167.313 140.606 119.093 1.00 79.08 45 VAL D N 1
ATOM 7813 C CA . VAL D 1 77 ? 166.289 141.210 119.931 1.00 79.08 45 VAL D CA 1
ATOM 7814 C C . VAL D 1 77 ? 166.939 142.288 120.791 1.00 79.08 45 VAL D C 1
ATOM 7815 O O . VAL D 1 77 ? 168.066 142.123 121.278 1.00 79.08 45 VAL D O 1
ATOM 7819 N N . THR D 1 78 ? 166.289 143.446 120.874 1.00 82.02 46 THR D N 1
ATOM 7820 C CA . THR D 1 78 ? 166.737 144.521 121.748 1.00 82.02 46 THR D CA 1
ATOM 7821 C C . THR D 1 78 ? 165.550 145.004 122.565 1.00 82.02 46 THR D C 1
ATOM 7822 O O . THR D 1 78 ? 164.520 145.399 122.004 1.00 82.02 46 THR D O 1
ATOM 7826 N N . VAL D 1 79 ? 165.705 144.961 123.883 1.00 78.83 47 VAL D N 1
ATOM 7827 C CA . VAL D 1 79 ? 164.692 145.410 124.826 1.00 78.83 47 VAL D CA 1
ATOM 7828 C C . VAL D 1 79 ? 164.848 146.906 125.052 1.00 78.83 47 VAL D C 1
ATOM 7829 O O . VAL D 1 79 ? 165.951 147.393 125.332 1.00 78.83 47 VAL D O 1
ATOM 7833 N N . VAL D 1 80 ? 163.748 147.646 124.930 1.00 80.16 48 VAL D N 1
ATOM 7834 C CA . VAL D 1 80 ? 163.777 149.067 125.251 1.00 80.16 48 VAL D CA 1
ATOM 7835 C C . VAL D 1 80 ? 163.213 149.322 126.649 1.00 80.16 48 VAL D C 1
ATOM 7836 O O . VAL D 1 80 ? 163.635 150.267 127.326 1.00 80.16 48 VAL D O 1
ATOM 7840 N N . LYS D 1 81 ? 162.322 148.453 127.127 1.00 79.92 49 LYS D N 1
ATOM 7841 C CA . LYS D 1 81 ? 161.716 148.614 128.446 1.00 79.92 49 LYS D CA 1
ATOM 7842 C C . LYS D 1 81 ? 161.163 147.271 128.889 1.00 79.92 49 LYS D C 1
ATOM 7843 O O . LYS D 1 81 ? 160.346 146.675 128.180 1.00 79.92 49 LYS D O 1
ATOM 7848 N N . VAL D 1 82 ? 161.600 146.796 130.052 1.00 80.12 50 VAL D N 1
ATOM 7849 C CA . VAL D 1 82 ? 161.006 145.613 130.667 1.00 80.12 50 VAL D CA 1
ATOM 7850 C C . VAL D 1 82 ? 159.775 146.073 131.438 1.00 80.12 50 VAL D C 1
ATOM 7851 O O . VAL D 1 82 ? 159.885 146.833 132.403 1.00 80.12 50 VAL D O 1
ATOM 7855 N N . ILE D 1 83 ? 158.598 145.621 131.009 1.00 81.81 51 ILE D N 1
ATOM 7856 C CA . ILE D 1 83 ? 157.359 146.128 131.590 1.00 81.81 51 ILE D CA 1
ATOM 7857 C C . ILE D 1 83 ? 157.104 145.495 132.950 1.00 81.81 51 ILE D C 1
ATOM 7858 O O . ILE D 1 83 ? 157.035 146.190 133.969 1.00 81.81 51 ILE D O 1
ATOM 7863 N N . ASP D 1 84 ? 156.973 144.170 132.992 1.00 83.31 52 ASP D N 1
ATOM 7864 C CA . ASP D 1 84 ? 156.691 143.509 134.260 1.00 83.31 52 ASP D CA 1
ATOM 7865 C C . ASP D 1 84 ? 157.173 142.069 134.216 1.00 83.31 52 ASP D C 1
ATOM 7866 O O . ASP D 1 84 ? 157.389 141.496 133.146 1.00 83.31 52 ASP D O 1
ATOM 7868 N N . LEU D 1 85 ? 157.337 141.492 135.401 1.00 83.36 53 LEU D N 1
ATOM 7869 C CA . LEU D 1 85 ? 157.619 140.070 135.572 1.00 83.36 53 LEU D CA 1
ATOM 7870 C C . LEU D 1 85 ? 156.523 139.522 136.477 1.00 83.36 53 LEU D C 1
ATOM 7871 O O . LEU D 1 85 ? 156.637 139.569 137.704 1.00 83.36 53 LEU D O 1
ATOM 7876 N N . ASP D 1 86 ? 155.452 139.019 135.872 1.00 85.51 54 ASP D N 1
ATOM 7877 C CA . ASP D 1 86 ? 154.346 138.465 136.645 1.00 85.51 54 ASP D CA 1
ATOM 7878 C C . ASP D 1 86 ? 154.706 137.029 136.995 1.00 85.51 54 ASP D C 1
ATOM 7879 O O . ASP D 1 86 ? 154.540 136.112 136.182 1.00 85.51 54 ASP D O 1
ATOM 7881 N N . GLU D 1 87 ? 155.219 136.837 138.211 1.00 88.65 55 GLU D N 1
ATOM 7882 C CA . GLU D 1 87 ? 155.575 135.512 138.698 1.00 88.65 55 GLU D CA 1
ATOM 7883 C C . GLU D 1 87 ? 154.363 134.696 139.120 1.00 88.65 55 GLU D C 1
ATOM 7884 O O . GLU D 1 87 ? 154.494 133.483 139.312 1.00 88.65 55 GLU D O 1
ATOM 7890 N N . LYS D 1 88 ? 153.201 135.334 139.285 1.00 88.05 56 LYS D N 1
ATOM 7891 C CA . LYS D 1 88 ? 151.973 134.595 139.555 1.00 88.05 56 LYS D CA 1
ATOM 7892 C C . LYS D 1 88 ? 151.576 133.728 138.371 1.00 88.05 56 LYS D C 1
ATOM 7893 O O . LYS D 1 88 ? 150.972 132.665 138.554 1.00 88.05 56 LYS D O 1
ATOM 7895 N N . GLU D 1 89 ? 151.912 134.160 137.156 1.00 88.44 57 GLU D N 1
ATOM 7896 C CA . GLU D 1 89 ? 151.661 133.381 135.954 1.00 88.44 57 GLU D CA 1
ATOM 7897 C C . GLU D 1 89 ? 152.930 133.071 135.171 1.00 88.44 57 GLU D C 1
ATOM 7898 O O . GLU D 1 89 ? 152.825 132.563 134.047 1.00 88.44 57 GLU D O 1
ATOM 7902 N N . HIS D 1 90 ? 154.116 133.367 135.736 1.00 89.72 58 HIS D N 1
ATOM 7903 C CA . HIS D 1 90 ? 155.423 133.054 135.132 1.00 89.72 58 HIS D CA 1
ATOM 7904 C C . HIS D 1 90 ? 155.611 133.668 133.749 1.00 89.72 58 HIS D C 1
ATOM 7905 O O . HIS D 1 90 ? 156.195 133.053 132.856 1.00 89.72 58 HIS D O 1
ATOM 7912 N N . VAL D 1 91 ? 155.129 134.892 133.569 1.00 85.86 59 VAL D N 1
ATOM 7913 C CA . VAL D 1 91 ? 155.300 135.583 132.303 1.00 85.86 59 VAL D CA 1
ATOM 7914 C C . VAL D 1 91 ? 156.175 136.807 132.525 1.00 85.86 59 VAL D C 1
ATOM 7915 O O . VAL D 1 91 ? 156.257 137.368 133.622 1.00 85.86 59 VAL D O 1
ATOM 7919 N N . LEU D 1 92 ? 156.859 137.207 131.459 1.00 81.07 60 LEU D N 1
ATOM 7920 C CA . LEU D 1 92 ? 157.654 138.425 131.429 1.00 81.07 60 LEU D CA 1
ATOM 7921 C C . LEU D 1 92 ? 157.119 139.271 130.288 1.00 81.07 60 LEU D C 1
ATOM 7922 O O . LEU D 1 92 ? 157.222 138.877 129.121 1.00 81.07 60 LEU D O 1
ATOM 7927 N N . THR D 1 93 ? 156.510 140.400 130.630 1.00 81.81 61 THR D N 1
ATOM 7928 C CA . THR D 1 93 ? 156.002 141.347 129.651 1.00 81.81 61 THR D CA 1
ATOM 7929 C C . THR D 1 93 ? 157.088 142.379 129.402 1.00 81.81 61 THR D C 1
ATOM 7930 O O . THR D 1 93 ? 157.609 142.979 130.350 1.00 81.81 61 THR D O 1
ATOM 7934 N N . THR D 1 94 ? 157.434 142.572 128.132 1.00 80.47 62 THR D N 1
ATOM 7935 C CA . THR D 1 94 ? 158.518 143.467 127.767 1.00 80.47 62 THR D CA 1
ATOM 7936 C C . THR D 1 94 ? 158.195 144.135 126.441 1.00 80.47 62 THR D C 1
ATOM 7937 O O . THR D 1 94 ? 157.337 143.676 125.686 1.00 80.47 62 THR D O 1
ATOM 7941 N N . ASN D 1 95 ? 158.883 145.239 126.172 1.00 82.35 63 ASN D N 1
ATOM 7942 C CA . ASN D 1 95 ? 158.759 145.960 124.915 1.00 82.35 63 ASN D CA 1
ATOM 7943 C C . ASN D 1 95 ? 160.119 146.027 124.241 1.00 82.35 63 ASN D C 1
ATOM 7944 O O . ASN D 1 95 ? 161.128 146.333 124.887 1.00 82.35 63 ASN D O 1
ATOM 7949 N N . GLY D 1 96 ? 160.152 145.740 122.947 1.00 81.85 64 GLY D N 1
ATOM 7950 C CA . GLY D 1 96 ? 161.424 145.809 122.252 1.00 81.85 64 GLY D CA 1
ATOM 7951 C C . GLY D 1 96 ? 161.239 145.507 120.787 1.00 81.85 64 GLY D C 1
ATOM 7952 O O . GLY D 1 96 ? 160.156 145.125 120.337 1.00 81.85 64 GLY D O 1
ATOM 7953 N N . TRP D 1 97 ? 162.322 145.674 120.038 1.00 84.43 65 TRP D N 1
ATOM 7954 C CA . TRP D 1 97 ? 162.273 145.422 118.604 1.00 84.43 65 TRP D CA 1
ATOM 7955 C C . TRP D 1 97 ? 163.251 144.314 118.255 1.00 84.43 65 TRP D C 1
ATOM 7956 O O . TRP D 1 97 ? 164.357 144.250 118.805 1.00 84.43 65 TRP D O 1
ATOM 7967 N N . ILE D 1 98 ? 162.827 143.435 117.353 1.00 81.61 66 ILE D N 1
ATOM 7968 C CA . ILE D 1 98 ? 163.634 142.297 116.931 1.00 81.61 66 ILE D CA 1
ATOM 7969 C C . ILE D 1 98 ? 164.152 142.614 115.530 1.00 81.61 66 ILE D C 1
ATOM 7970 O O . ILE D 1 98 ? 163.404 142.949 114.612 1.00 81.61 66 ILE D O 1
ATOM 7975 N N . TYR D 1 99 ? 165.470 142.636 115.392 1.00 81.92 67 TYR D N 1
ATOM 7976 C CA . TYR D 1 99 ? 166.059 143.085 114.138 1.00 81.92 67 TYR D CA 1
ATOM 7977 C C . TYR D 1 99 ? 166.216 141.915 113.178 1.00 81.92 67 TYR D C 1
ATOM 7978 O O . TYR D 1 99 ? 167.106 141.078 113.345 1.00 81.92 67 TYR D O 1
ATOM 7987 N N . HIS D 1 100 ? 165.351 141.848 112.172 1.00 79.35 68 HIS D N 1
ATOM 7988 C CA . HIS D 1 100 ? 165.489 140.861 111.114 1.00 79.35 68 HIS D CA 1
ATOM 7989 C C . HIS D 1 100 ? 166.431 141.381 110.039 1.00 79.35 68 HIS D C 1
ATOM 7990 O O . HIS D 1 100 ? 166.481 142.581 109.762 1.00 79.35 68 HIS D O 1
ATOM 7997 N N . GLU D 1 101 ? 167.173 140.461 109.430 1.00 85.11 69 GLU D N 1
ATOM 7998 C CA . GLU D 1 101 ? 168.059 140.794 108.316 1.00 85.11 69 GLU D CA 1
ATOM 7999 C C . GLU D 1 101 ? 168.276 139.521 107.512 1.00 85.11 69 GLU D C 1
ATOM 8000 O O . GLU D 1 101 ? 168.921 138.589 107.995 1.00 85.11 69 GLU D O 1
ATOM 8006 N N . TRP D 1 102 ? 167.748 139.486 106.297 1.00 85.40 70 TRP D N 1
ATOM 8007 C CA . TRP D 1 102 ? 168.027 138.349 105.428 1.00 85.40 70 TRP D CA 1
ATOM 8008 C C . TRP D 1 102 ? 168.495 138.834 104.064 1.00 85.40 70 TRP D C 1
ATOM 8009 O O . TRP D 1 102 ? 168.648 140.033 103.835 1.00 85.40 70 TRP D O 1
ATOM 8020 N N . ASN D 1 103 ? 168.743 137.896 103.158 1.00 90.72 71 ASN D N 1
ATOM 8021 C CA . ASN D 1 103 ? 169.277 138.213 101.838 1.00 90.72 71 ASN D CA 1
ATOM 8022 C C . ASN D 1 103 ? 168.324 137.665 100.784 1.00 90.72 71 ASN D C 1
ATOM 8023 O O . ASN D 1 103 ? 168.337 136.466 100.489 1.00 90.72 71 ASN D O 1
ATOM 8028 N N . ASP D 1 104 ? 167.513 138.548 100.213 1.00 100.92 72 ASP D N 1
ATOM 8029 C CA . ASP D 1 104 ? 166.546 138.193 99.182 1.00 100.92 72 ASP D CA 1
ATOM 8030 C C . ASP D 1 104 ? 167.199 138.475 97.836 1.00 100.92 72 ASP D C 1
ATOM 8031 O O . ASP D 1 104 ? 167.376 139.639 97.461 1.00 100.92 72 ASP D O 1
ATOM 8036 N N . PHE D 1 105 ? 167.569 137.419 97.111 1.00 103.72 73 PHE D N 1
ATOM 8037 C CA . PHE D 1 105 ? 168.248 137.623 95.839 1.00 103.72 73 PHE D CA 1
ATOM 8038 C C . PHE D 1 105 ? 167.289 137.987 94.715 1.00 103.72 73 PHE D C 1
ATOM 8039 O O . PHE D 1 105 ? 167.741 138.435 93.658 1.00 103.72 73 PHE D O 1
ATOM 8047 N N . GLN D 1 106 ? 165.982 137.804 94.913 1.00 104.98 74 GLN D N 1
ATOM 8048 C CA . GLN D 1 106 ? 165.018 138.155 93.878 1.00 104.98 74 GLN D CA 1
ATOM 8049 C C . GLN D 1 106 ? 164.762 139.655 93.794 1.00 104.98 74 GLN D C 1
ATOM 8050 O O . GLN D 1 106 ? 164.320 140.132 92.743 1.00 104.98 74 GLN D O 1
ATOM 8056 N N . LEU D 1 107 ? 165.032 140.410 94.860 1.00 104.16 75 LEU D N 1
ATOM 8057 C CA . LEU D 1 107 ? 164.909 141.868 94.830 1.00 104.16 75 LEU D CA 1
ATOM 8058 C C . LEU D 1 107 ? 166.309 142.421 94.586 1.00 104.16 75 LEU D C 1
ATOM 8059 O O . LEU D 1 107 ? 167.029 142.771 95.521 1.00 104.16 75 LEU D O 1
ATOM 8064 N N . LYS D 1 108 ? 166.700 142.497 93.315 1.00 110.73 76 LYS D N 1
ATOM 8065 C CA . LYS D 1 108 ? 168.040 142.935 92.947 1.00 110.73 76 LYS D CA 1
ATOM 8066 C C . LYS D 1 108 ? 167.956 143.920 91.792 1.00 110.73 76 LYS D C 1
ATOM 8067 O O . LYS D 1 108 ? 167.284 143.648 90.793 1.00 110.73 76 LYS D O 1
ATOM 8073 N N . TRP D 1 109 ? 168.643 145.054 91.927 1.00 112.59 77 TRP D N 1
ATOM 8074 C CA . TRP D 1 109 ? 168.690 146.058 90.872 1.00 112.59 77 TRP D CA 1
ATOM 8075 C C . TRP D 1 109 ? 169.934 146.913 91.063 1.00 112.59 77 TRP D C 1
ATOM 8076 O O . TRP D 1 109 ? 170.570 146.889 92.119 1.00 112.59 77 TRP D O 1
ATOM 8087 N N . ASN D 1 110 ? 170.270 147.670 90.020 1.00 118.67 78 ASN D N 1
ATOM 8088 C CA . ASN D 1 110 ? 171.329 148.666 90.096 1.00 118.67 78 ASN D CA 1
ATOM 8089 C C . ASN D 1 110 ? 170.734 150.064 90.220 1.00 118.67 78 ASN D C 1
ATOM 8090 O O . ASN D 1 110 ? 169.713 150.360 89.588 1.00 118.67 78 ASN D O 1
ATOM 8095 N N . PRO D 1 111 ? 171.341 150.931 91.039 1.00 121.49 79 PRO D N 1
ATOM 8096 C CA . PRO D 1 111 ? 170.768 152.272 91.246 1.00 121.49 79 PRO D CA 1
ATOM 8097 C C . PRO D 1 111 ? 170.853 153.179 90.030 1.00 121.49 79 PRO D C 1
ATOM 8098 O O . PRO D 1 111 ? 170.031 154.098 89.912 1.00 121.49 79 PRO D O 1
ATOM 8102 N N . SER D 1 112 ? 171.809 152.943 89.125 1.00 124.84 80 SER D N 1
ATOM 8103 C CA . SER D 1 112 ? 172.033 153.835 87.990 1.00 124.84 80 SER D CA 1
ATOM 8104 C C . SER D 1 112 ? 170.880 153.821 86.994 1.00 124.84 80 SER D C 1
ATOM 8105 O O . SER D 1 112 ? 170.672 154.815 86.291 1.00 124.84 80 SER D O 1
ATOM 8108 N N . ASP D 1 113 ? 170.125 152.724 86.922 1.00 124.65 81 ASP D N 1
ATOM 8109 C CA . ASP D 1 113 ? 168.935 152.698 86.082 1.00 124.65 81 ASP D CA 1
ATOM 8110 C C . ASP D 1 113 ? 167.755 153.418 86.718 1.00 124.65 81 ASP D C 1
ATOM 8111 O O . ASP D 1 113 ? 166.768 153.689 86.026 1.00 124.65 81 ASP D O 1
ATOM 8116 N N . TYR D 1 114 ? 167.827 153.733 88.013 1.00 121.51 82 TYR D N 1
ATOM 8117 C CA . TYR D 1 114 ? 166.738 154.416 88.701 1.00 121.51 82 TYR D CA 1
ATOM 8118 C C . TYR D 1 114 ? 167.194 155.711 89.362 1.00 121.51 82 TYR D C 1
ATOM 8119 O O . TYR D 1 114 ? 166.478 156.241 90.219 1.00 121.51 82 TYR D O 1
ATOM 8128 N N . SER D 1 115 ? 168.368 156.221 88.964 1.00 122.67 83 SER D N 1
ATOM 8129 C CA . SER D 1 115 ? 168.965 157.471 89.454 1.00 122.67 83 SER D CA 1
ATOM 8130 C C . SER D 1 115 ? 169.136 157.453 90.976 1.00 122.67 83 SER D C 1
ATOM 8131 O O . SER D 1 115 ? 168.570 158.269 91.706 1.00 122.67 83 SER D O 1
ATOM 8134 N N . GLY D 1 116 ? 169.934 156.497 91.441 1.00 119.31 84 GLY D N 1
ATOM 8135 C CA . GLY D 1 116 ? 170.112 156.299 92.865 1.00 119.31 84 GLY D CA 1
ATOM 8136 C C . GLY D 1 116 ? 169.032 155.420 93.458 1.00 119.31 84 GLY D C 1
ATOM 8137 O O . GLY D 1 116 ? 168.702 154.376 92.883 1.00 119.31 84 GLY D O 1
ATOM 8138 N N . LEU D 1 117 ? 168.483 155.848 94.602 1.00 115.22 85 LEU D N 1
ATOM 8139 C CA . LEU D 1 117 ? 167.434 155.146 95.353 1.00 115.22 85 LEU D CA 1
ATOM 8140 C C . LEU D 1 117 ? 167.879 153.729 95.736 1.00 115.22 85 LEU D C 1
ATOM 8141 O O . LEU D 1 117 ? 167.327 152.723 95.285 1.00 115.22 85 LEU D O 1
ATOM 8146 N N . LYS D 1 118 ? 168.923 153.675 96.565 1.00 109.55 86 LYS D N 1
ATOM 8147 C CA . LYS D 1 118 ? 169.372 152.394 97.101 1.00 109.55 86 LYS D CA 1
ATOM 8148 C C . LYS D 1 118 ? 168.367 151.842 98.105 1.00 109.55 86 LYS D C 1
ATOM 8149 O O . LYS D 1 118 ? 168.030 150.652 98.068 1.00 109.55 86 LYS D O 1
ATOM 8155 N N . LYS D 1 119 ? 167.876 152.690 99.003 1.00 104.00 87 LYS D N 1
ATOM 8156 C CA . LYS D 1 119 ? 166.850 152.306 99.960 1.00 104.00 87 LYS D CA 1
ATOM 8157 C C . LYS D 1 119 ? 165.489 152.316 99.282 1.00 104.00 87 LYS D C 1
ATOM 8158 O O . LYS D 1 119 ? 165.187 153.220 98.496 1.00 104.00 87 LYS D O 1
ATOM 8164 N N . ILE D 1 120 ? 164.672 151.311 99.583 1.00 101.49 88 ILE D N 1
ATOM 8165 C CA . ILE D 1 120 ? 163.269 151.301 99.194 1.00 101.49 88 ILE D CA 1
ATOM 8166 C C . ILE D 1 120 ? 162.503 150.574 100.293 1.00 101.49 88 ILE D C 1
ATOM 8167 O O . ILE D 1 120 ? 163.074 149.768 101.030 1.00 101.49 88 ILE D O 1
ATOM 8172 N N . ARG D 1 121 ? 161.229 150.915 100.468 1.00 100.65 89 ARG D N 1
ATOM 8173 C CA . ARG D 1 121 ? 160.454 150.437 101.610 1.00 100.65 89 ARG D CA 1
ATOM 8174 C C . ARG D 1 121 ? 159.213 149.707 101.112 1.00 100.65 89 ARG D C 1
ATOM 8175 O O . ARG D 1 121 ? 158.345 150.311 100.475 1.00 100.65 89 ARG D O 1
ATOM 8183 N N . ILE D 1 122 ? 159.127 148.412 101.410 1.00 98.87 90 ILE D N 1
ATOM 8184 C CA . ILE D 1 122 ? 158.021 147.580 100.930 1.00 98.87 90 ILE D CA 1
ATOM 8185 C C . ILE D 1 122 ? 157.303 147.025 102.156 1.00 98.87 90 ILE D C 1
ATOM 8186 O O . ILE D 1 122 ? 157.965 146.663 103.137 1.00 98.87 90 ILE D O 1
ATOM 8191 N N . PRO D 1 123 ? 155.969 146.987 102.180 1.00 98.93 91 PRO D N 1
ATOM 8192 C CA . PRO D 1 123 ? 155.278 146.219 103.221 1.00 98.93 91 PRO D CA 1
ATOM 8193 C C . PRO D 1 123 ? 155.563 144.730 103.097 1.00 98.93 91 PRO D C 1
ATOM 8194 O O . PRO D 1 123 ? 155.711 144.198 101.995 1.00 98.93 91 PRO D O 1
ATOM 8198 N N . VAL D 1 124 ? 155.618 144.050 104.244 1.00 97.14 92 VAL D N 1
ATOM 8199 C CA . VAL D 1 124 ? 155.964 142.632 104.258 1.00 97.14 92 VAL D CA 1
ATOM 8200 C C . VAL D 1 124 ? 154.845 141.738 103.742 1.00 97.14 92 VAL D C 1
ATOM 8201 O O . VAL D 1 124 ? 155.068 140.538 103.543 1.00 97.14 92 VAL D O 1
ATOM 8205 N N . ASP D 1 125 ? 153.648 142.282 103.522 1.00 102.52 93 ASP D N 1
ATOM 8206 C CA . ASP D 1 125 ? 152.557 141.507 102.946 1.00 102.52 93 ASP D CA 1
ATOM 8207 C C . ASP D 1 125 ? 152.762 141.191 101.470 1.00 102.52 93 ASP D C 1
ATOM 8208 O O . ASP D 1 125 ? 152.048 140.335 100.937 1.00 102.52 93 ASP D O 1
ATOM 8210 N N . ARG D 1 126 ? 153.707 141.848 100.795 1.00 104.18 94 ARG D N 1
ATOM 8211 C CA . ARG D 1 126 ? 153.942 141.603 99.378 1.00 104.18 94 ARG D CA 1
ATOM 8212 C C . ARG D 1 126 ? 155.286 140.953 99.082 1.00 104.18 94 ARG D C 1
ATOM 8213 O O . ARG D 1 126 ? 155.539 140.596 97.928 1.00 104.18 94 ARG D O 1
ATOM 8221 N N . ILE D 1 127 ? 156.150 140.793 100.078 1.00 98.84 95 ILE D N 1
ATOM 8222 C CA . ILE D 1 127 ? 157.416 140.098 99.903 1.00 98.84 95 ILE D CA 1
ATOM 8223 C C . ILE D 1 127 ? 157.463 138.903 100.848 1.00 98.84 95 ILE D C 1
ATOM 8224 O O . ILE D 1 127 ? 156.627 138.748 101.737 1.00 98.84 95 ILE D O 1
ATOM 8229 N N . TRP D 1 128 ? 158.461 138.049 100.642 1.00 93.78 96 TRP D N 1
ATOM 8230 C CA . TRP D 1 128 ? 158.646 136.893 101.506 1.00 93.78 96 TRP D CA 1
ATOM 8231 C C . TRP D 1 128 ? 159.226 137.321 102.846 1.00 93.78 96 TRP D C 1
ATOM 8232 O O . TRP D 1 128 ? 160.114 138.174 102.913 1.00 93.78 96 TRP D O 1
ATOM 8243 N N . THR D 1 129 ? 158.717 136.723 103.915 1.00 89.41 97 THR D N 1
ATOM 8244 C CA . THR D 1 129 ? 159.263 136.925 105.244 1.00 89.41 97 THR D CA 1
ATOM 8245 C C . THR D 1 129 ? 159.454 135.580 105.930 1.00 89.41 97 THR D C 1
ATOM 8246 O O . THR D 1 129 ? 158.697 134.635 105.678 1.00 89.41 97 THR D O 1
ATOM 8250 N N . PRO D 1 130 ? 160.497 135.440 106.747 1.00 88.81 98 PRO D N 1
ATOM 8251 C CA . PRO D 1 130 ? 160.679 134.186 107.484 1.00 88.81 98 PRO D CA 1
ATOM 8252 C C . PRO D 1 130 ? 159.744 134.105 108.678 1.00 88.81 98 PRO D C 1
ATOM 8253 O O . PRO D 1 130 ? 159.507 135.092 109.379 1.00 88.81 98 PRO D O 1
ATOM 8257 N N . ASP D 1 131 ? 159.207 132.908 108.902 1.00 93.63 99 ASP D N 1
ATOM 8258 C CA . ASP D 1 131 ? 158.281 132.668 110.007 1.00 93.63 99 ASP D CA 1
ATOM 8259 C C . ASP D 1 131 ? 159.096 132.372 111.260 1.00 93.63 99 ASP D C 1
ATOM 8260 O O . ASP D 1 131 ? 159.343 131.221 111.619 1.00 93.63 99 ASP D O 1
ATOM 8262 N N . ILE D 1 132 ? 159.521 133.437 111.934 1.00 86.52 100 ILE D N 1
ATOM 8263 C CA . ILE D 1 132 ? 160.298 133.339 113.164 1.00 86.52 100 ILE D CA 1
ATOM 8264 C C . ILE D 1 132 ? 159.456 133.899 114.299 1.00 86.52 100 ILE D C 1
ATOM 8265 O O . ILE D 1 132 ? 159.074 135.077 114.276 1.00 86.52 100 ILE D O 1
ATOM 8270 N N . VAL D 1 133 ? 159.163 133.055 115.286 1.00 85.41 101 VAL D N 1
ATOM 8271 C CA . VAL D 1 133 ? 158.343 133.412 116.430 1.00 85.41 101 VAL D CA 1
ATOM 8272 C C . VAL D 1 133 ? 159.086 133.037 117.707 1.00 85.41 101 VAL D C 1
ATOM 8273 O O . VAL D 1 133 ? 160.172 132.452 117.679 1.00 85.41 101 VAL D O 1
ATOM 8277 N N . LEU D 1 134 ? 158.482 133.397 118.837 1.00 83.06 102 LEU D N 1
ATOM 8278 C CA . LEU D 1 134 ? 158.998 132.999 120.137 1.00 83.06 102 LEU D CA 1
ATOM 8279 C C . LEU D 1 134 ? 158.791 131.506 120.360 1.00 83.06 102 LEU D C 1
ATOM 8280 O O . LEU D 1 134 ? 157.736 130.955 120.037 1.00 83.06 102 LEU D O 1
ATOM 8285 N N . PHE D 1 135 ? 159.809 130.850 120.914 1.00 88.31 103 PHE D N 1
ATOM 8286 C CA . PHE D 1 135 ? 159.679 129.440 121.260 1.00 88.31 103 PHE D CA 1
ATOM 8287 C C . PHE D 1 135 ? 158.930 129.230 122.566 1.00 88.31 103 PHE D C 1
ATOM 8288 O O . PHE D 1 135 ? 158.483 128.110 122.839 1.00 88.31 103 PHE D O 1
ATOM 8296 N N . ASN D 1 136 ? 158.788 130.275 123.377 1.00 82.56 104 ASN D N 1
ATOM 8297 C CA . ASN D 1 136 ? 158.114 130.199 124.668 1.00 82.56 104 ASN D CA 1
ATOM 8298 C C . ASN D 1 136 ? 157.099 131.326 124.797 1.00 82.56 104 ASN D C 1
ATOM 8299 O O . ASN D 1 136 ? 157.063 132.041 125.802 1.00 82.56 104 ASN D O 1
ATOM 8304 N N . ASN D 1 137 ? 156.285 131.503 123.759 1.00 84.46 105 ASN D N 1
ATOM 8305 C CA . ASN D 1 137 ? 155.283 132.560 123.738 1.00 84.46 105 ASN D CA 1
ATOM 8306 C C . ASN D 1 137 ? 154.191 132.298 124.769 1.00 84.46 105 ASN D C 1
ATOM 8307 O O . ASN D 1 137 ? 153.781 131.156 124.993 1.00 84.46 105 ASN D O 1
ATOM 8312 N N . ALA D 1 138 ? 153.718 133.373 125.398 1.00 85.36 106 ALA D N 1
ATOM 8313 C CA . ALA D 1 138 ? 152.805 133.272 126.531 1.00 85.36 106 ALA D CA 1
ATOM 8314 C C . ALA D 1 138 ? 151.452 133.915 126.249 1.00 85.36 106 ALA D C 1
ATOM 8315 O O . ALA D 1 138 ? 150.793 134.408 127.165 1.00 85.36 106 ALA D O 1
ATOM 8317 N N . ASP D 1 139 ? 151.023 133.917 124.990 1.00 92.21 107 ASP D N 1
ATOM 8318 C CA . ASP D 1 139 ? 149.704 134.411 124.627 1.00 92.21 107 ASP D CA 1
ATOM 8319 C C . ASP D 1 139 ? 149.164 133.562 123.485 1.00 92.21 107 ASP D C 1
ATOM 8320 O O . ASP D 1 139 ? 149.794 132.589 123.056 1.00 92.21 107 ASP D O 1
ATOM 8325 N N . GLU D 1 140 ? 147.974 133.930 123.002 1.00 98.65 108 GLU D N 1
ATOM 8326 C CA . GLU D 1 140 ? 147.294 133.119 121.995 1.00 98.65 108 GLU D CA 1
ATOM 8327 C C . GLU D 1 140 ? 147.984 133.205 120.639 1.00 98.65 108 GLU D C 1
ATOM 8328 O O . GLU D 1 140 ? 148.220 132.178 119.993 1.00 98.65 108 GLU D O 1
ATOM 8330 N N . SER D 1 141 ? 148.318 134.412 120.192 1.00 99.23 109 SER D N 1
ATOM 8331 C CA . SER D 1 141 ? 148.931 134.605 118.887 1.00 99.23 109 SER D CA 1
ATOM 8332 C C . SER D 1 141 ? 150.019 135.663 118.985 1.00 99.23 109 SER D C 1
ATOM 8333 O O . SER D 1 141 ? 149.974 136.554 119.837 1.00 99.23 109 SER D O 1
ATOM 8336 N N . TYR D 1 142 ? 151.000 135.552 118.095 1.00 94.74 110 TYR D N 1
ATOM 8337 C CA . TYR D 1 142 ? 152.140 136.459 118.055 1.00 94.74 110 TYR D CA 1
ATOM 8338 C C . TYR D 1 142 ? 151.832 137.602 117.096 1.00 94.74 110 TYR D C 1
ATOM 8339 O O . TYR D 1 142 ? 151.665 137.380 115.892 1.00 94.74 110 TYR D O 1
ATOM 8348 N N . ARG D 1 143 ? 151.762 138.820 117.628 1.00 95.31 111 ARG D N 1
ATOM 8349 C CA . ARG D 1 143 ? 151.458 140.005 116.841 1.00 95.31 111 ARG D CA 1
ATOM 8350 C C . ARG D 1 143 ? 152.489 141.087 117.125 1.00 95.31 111 ARG D C 1
ATOM 8351 O O . ARG D 1 143 ? 153.141 141.090 118.173 1.00 95.31 111 ARG D O 1
ATOM 8353 N N . TYR D 1 144 ? 152.629 142.008 116.176 1.00 96.15 112 TYR D N 1
ATOM 8354 C CA . TYR D 1 144 ? 153.603 143.085 116.252 1.00 96.15 112 TYR D CA 1
ATOM 8355 C C . TYR D 1 144 ? 152.907 144.425 116.444 1.00 96.15 112 TYR D C 1
ATOM 8356 O O . TYR D 1 144 ? 151.742 144.599 116.075 1.00 96.15 112 TYR D O 1
ATOM 8365 N N . VAL D 1 145 ? 153.637 145.373 117.034 1.00 100.17 113 VAL D N 1
ATOM 8366 C CA . VAL D 1 145 ? 153.122 146.733 117.167 1.00 100.17 113 VAL D CA 1
ATOM 8367 C C . VAL D 1 145 ? 153.138 147.435 115.815 1.00 100.17 113 VAL D C 1
ATOM 8368 O O . VAL D 1 145 ? 152.112 147.941 115.345 1.00 100.17 113 VAL D O 1
ATOM 8372 N N . VAL D 1 146 ? 154.300 147.470 115.167 1.00 100.30 114 VAL D N 1
ATOM 8373 C CA . VAL D 1 146 ? 154.429 147.959 113.799 1.00 100.30 114 VAL D CA 1
ATOM 8374 C C . VAL D 1 146 ? 155.056 146.860 112.949 1.00 100.30 114 VAL D C 1
ATOM 8375 O O . VAL D 1 146 ? 156.120 146.327 113.284 1.00 100.30 114 VAL D O 1
ATOM 8379 N N . ASP D 1 147 ? 154.363 146.483 111.875 1.00 102.25 115 ASP D N 1
ATOM 8380 C CA . ASP D 1 147 ? 154.884 145.498 110.935 1.00 102.25 115 ASP D CA 1
ATOM 8381 C C . ASP D 1 147 ? 154.530 145.872 109.502 1.00 102.25 115 ASP D C 1
ATOM 8382 O O . ASP D 1 147 ? 154.346 144.987 108.659 1.00 102.25 115 ASP D O 1
ATOM 8384 N N . LYS D 1 148 ? 154.430 147.167 109.208 1.00 102.59 116 LYS D N 1
ATOM 8385 C CA . LYS D 1 148 ? 153.865 147.594 107.936 1.00 102.59 116 LYS D CA 1
ATOM 8386 C C . LYS D 1 148 ? 154.932 147.974 106.918 1.00 102.59 116 LYS D C 1
ATOM 8387 O O . LYS D 1 148 ? 154.608 148.204 105.749 1.00 102.59 116 LYS D O 1
ATOM 8389 N N . LEU D 1 149 ? 156.193 148.086 107.331 1.00 99.14 117 LEU D N 1
ATOM 8390 C CA . LEU D 1 149 ? 157.261 148.469 106.418 1.00 99.14 117 LEU D CA 1
ATOM 8391 C C . LEU D 1 149 ? 158.476 147.574 106.622 1.00 99.14 117 LEU D C 1
ATOM 8392 O O . LEU D 1 149 ? 158.683 147.005 107.696 1.00 99.14 117 LEU D O 1
ATOM 8397 N N . ALA D 1 150 ? 159.281 147.463 105.566 1.00 93.74 118 ALA D N 1
ATOM 8398 C CA . ALA D 1 150 ? 160.560 146.772 105.619 1.00 93.74 118 ALA D CA 1
ATOM 8399 C C . ALA D 1 150 ? 161.499 147.420 104.612 1.00 93.74 118 ALA D C 1
ATOM 8400 O O . ALA D 1 150 ? 161.103 147.700 103.476 1.00 93.74 118 ALA D O 1
ATOM 8402 N N . VAL D 1 151 ? 162.735 147.654 105.041 1.00 94.04 119 VAL D N 1
ATOM 8403 C CA . VAL D 1 151 ? 163.737 148.328 104.224 1.00 94.04 119 VAL D CA 1
ATOM 8404 C C . VAL D 1 151 ? 164.454 147.297 103.363 1.00 94.04 119 VAL D C 1
ATOM 8405 O O . VAL D 1 151 ? 164.970 146.296 103.873 1.00 94.04 119 VAL D O 1
ATOM 8409 N N . VAL D 1 152 ? 164.484 147.542 102.056 1.00 96.94 120 VAL D N 1
ATOM 8410 C CA . VAL D 1 152 ? 165.157 146.692 101.083 1.00 96.94 120 VAL D CA 1
ATOM 8411 C C . VAL D 1 152 ? 166.221 147.532 100.393 1.00 96.94 120 VAL D C 1
ATOM 8412 O O . VAL D 1 152 ? 165.940 148.649 99.937 1.00 96.94 120 VAL D O 1
ATOM 8416 N N . TYR D 1 153 ? 167.441 147.008 100.348 1.00 100.69 121 TYR D N 1
ATOM 8417 C CA . TYR D 1 153 ? 168.579 147.676 99.736 1.00 100.69 121 TYR D CA 1
ATOM 8418 C C . TYR D 1 153 ? 168.800 147.159 98.320 1.00 100.69 121 TYR D C 1
ATOM 8419 O O . TYR D 1 153 ? 168.199 146.174 97.886 1.00 100.69 121 TYR D O 1
ATOM 8428 N N . TYR D 1 154 ? 169.691 147.840 97.595 1.00 106.74 122 TYR D N 1
ATOM 8429 C CA . TYR D 1 154 ? 169.990 147.452 96.222 1.00 106.74 122 TYR D CA 1
ATOM 8430 C C . TYR D 1 154 ? 170.842 146.192 96.143 1.00 106.74 122 TYR D C 1
ATOM 8431 O O . TYR D 1 154 ? 170.906 145.571 95.077 1.00 106.74 122 TYR D O 1
ATOM 8440 N N . THR D 1 155 ? 171.494 145.803 97.238 1.00 103.15 123 THR D N 1
ATOM 8441 C CA . THR D 1 155 ? 172.270 144.571 97.269 1.00 103.15 123 THR D CA 1
ATOM 8442 C C . THR D 1 155 ? 171.426 143.349 97.604 1.00 103.15 123 THR D C 1
ATOM 8443 O O . THR D 1 155 ? 171.972 142.245 97.690 1.00 103.15 123 THR D O 1
ATOM 8447 N N . GLY D 1 156 ? 170.121 143.520 97.805 1.00 97.31 124 GLY D N 1
ATOM 8448 C CA . GLY D 1 156 ? 169.225 142.421 98.076 1.00 97.31 124 GLY D CA 1
ATOM 8449 C C . GLY D 1 156 ? 168.989 142.137 99.543 1.00 97.31 124 GLY D C 1
ATOM 8450 O O . GLY D 1 156 ? 168.059 141.390 99.868 1.00 97.31 124 GLY D O 1
ATOM 8451 N N . LYS D 1 157 ? 169.801 142.700 100.433 1.00 92.38 125 LYS D N 1
ATOM 8452 C CA . LYS D 1 157 ? 169.619 142.473 101.859 1.00 92.38 125 LYS D CA 1
ATOM 8453 C C . LYS D 1 157 ? 168.413 143.257 102.361 1.00 92.38 125 LYS D C 1
ATOM 8454 O O . LYS D 1 157 ? 168.194 144.407 101.969 1.00 92.38 125 LYS D O 1
ATOM 8460 N N . VAL D 1 158 ? 167.614 142.619 103.211 1.00 87.45 126 VAL D N 1
ATOM 8461 C CA . VAL D 1 158 ? 166.346 143.161 103.680 1.00 87.45 126 VAL D CA 1
ATOM 8462 C C . VAL D 1 158 ? 166.389 143.244 105.199 1.00 87.45 126 VAL D C 1
ATOM 8463 O O . VAL D 1 158 ? 166.692 142.249 105.873 1.00 87.45 126 VAL D O 1
ATOM 8467 N N . MET D 1 159 ? 166.096 144.434 105.725 1.00 87.33 127 MET D N 1
ATOM 8468 C CA . MET D 1 159 ? 165.856 144.678 107.139 1.00 87.33 127 MET D CA 1
ATOM 8469 C C . MET D 1 159 ? 164.350 144.761 107.370 1.00 87.33 127 MET D C 1
ATOM 8470 O O . MET D 1 159 ? 163.598 145.205 106.502 1.00 87.33 127 MET D O 1
ATOM 8475 N N . TRP D 1 160 ? 163.897 144.332 108.547 1.00 82.95 128 TRP D N 1
ATOM 8476 C CA . TRP D 1 160 ? 162.481 144.472 108.872 1.00 82.95 128 TRP D CA 1
ATOM 8477 C C . TRP D 1 160 ? 162.266 145.369 110.086 1.00 82.95 128 TRP D C 1
ATOM 8478 O O . TRP D 1 160 ? 161.603 146.406 109.968 1.00 82.95 128 TRP D O 1
ATOM 8489 N N . VAL D 1 161 ? 162.873 145.011 111.216 1.00 80.12 129 VAL D N 1
ATOM 8490 C CA . VAL D 1 161 ? 162.698 145.623 112.540 1.00 80.12 129 VAL D CA 1
ATOM 8491 C C . VAL D 1 161 ? 161.221 145.827 112.883 1.00 80.12 129 VAL D C 1
ATOM 8492 O O . VAL D 1 161 ? 160.716 146.954 112.765 1.00 80.12 129 VAL D O 1
ATOM 8496 N N . PRO D 1 162 ? 160.457 144.782 113.235 1.00 83.27 130 PRO D N 1
ATOM 8497 C CA . PRO D 1 162 ? 159.137 145.045 113.819 1.00 83.27 130 PRO D CA 1
ATOM 8498 C C . PRO D 1 162 ? 159.187 145.201 115.330 1.00 83.27 130 PRO D C 1
ATOM 8499 O O . PRO D 1 162 ? 159.653 144.306 116.042 1.00 83.27 130 PRO D O 1
ATOM 8503 N N . HIS D 1 163 ? 158.719 146.343 115.831 1.00 90.05 131 HIS D N 1
ATOM 8504 C CA . HIS D 1 163 ? 158.597 146.532 117.269 1.00 90.05 131 HIS D CA 1
ATOM 8505 C C . HIS D 1 163 ? 157.448 145.690 117.804 1.00 90.05 131 HIS D C 1
ATOM 8506 O O . HIS D 1 163 ? 156.440 145.480 117.126 1.00 90.05 131 HIS D O 1
ATOM 8513 N N . ALA D 1 164 ? 157.600 145.208 119.035 1.00 85.00 132 ALA D N 1
ATOM 8514 C CA . ALA D 1 164 ? 156.626 144.277 119.578 1.00 85.00 132 ALA D CA 1
ATOM 8515 C C . ALA D 1 164 ? 156.621 144.346 121.097 1.00 85.00 132 ALA D C 1
ATOM 8516 O O . ALA D 1 164 ? 157.571 144.819 121.734 1.00 85.00 132 ALA D O 1
ATOM 8518 N N . ARG D 1 165 ? 155.512 143.873 121.656 1.00 84.11 133 ARG D N 1
ATOM 8519 C CA . ARG D 1 165 ? 155.347 143.651 123.087 1.00 84.11 133 ARG D CA 1
ATOM 8520 C C . ARG D 1 165 ? 155.353 142.142 123.297 1.00 84.11 133 ARG D C 1
ATOM 8521 O O . ARG D 1 165 ? 154.402 141.449 122.924 1.00 84.11 133 ARG D O 1
ATOM 8529 N N . LEU D 1 166 ? 156.425 141.640 123.894 1.00 82.89 134 LEU D N 1
ATOM 8530 C CA . LEU D 1 166 ? 156.648 140.209 124.030 1.00 82.89 134 LEU D CA 1
ATOM 8531 C C . LEU D 1 166 ? 156.263 139.750 125.429 1.00 82.89 134 LEU D C 1
ATOM 8532 O O . LEU D 1 166 ? 156.735 140.309 126.427 1.00 82.89 134 LEU D O 1
ATOM 8537 N N . ARG D 1 167 ? 155.403 138.740 125.497 1.00 84.25 135 ARG D N 1
ATOM 8538 C CA . ARG D 1 167 ? 155.080 138.042 126.734 1.00 84.25 135 ARG D CA 1
ATOM 8539 C C . ARG D 1 167 ? 155.761 136.683 126.658 1.00 84.25 135 ARG D C 1
ATOM 8540 O O . ARG D 1 167 ? 155.345 135.820 125.878 1.00 84.25 135 ARG D O 1
ATOM 8548 N N . SER D 1 168 ? 156.809 136.498 127.449 1.00 82.59 136 SER D N 1
ATOM 8549 C CA . SER D 1 168 ? 157.657 135.320 127.343 1.00 82.59 136 SER D CA 1
ATOM 8550 C C . SER D 1 168 ? 157.638 134.524 128.639 1.00 82.59 136 SER D C 1
ATOM 8551 O O . SER D 1 168 ? 157.726 135.095 129.728 1.00 82.59 136 SER D O 1
ATOM 8554 N N . PHE D 1 169 ? 157.512 133.206 128.517 1.00 84.64 137 PHE D N 1
ATOM 8555 C CA . PHE D 1 169 ? 157.698 132.344 129.674 1.00 84.64 137 PHE D CA 1
ATOM 8556 C C . PHE D 1 169 ? 159.170 132.284 130.046 1.00 84.64 137 PHE D C 1
ATOM 8557 O O . PHE D 1 169 ? 160.042 132.168 129.181 1.00 84.64 137 PHE D O 1
ATOM 8565 N N . CYS D 1 170 ? 159.446 132.369 131.342 1.00 90.15 138 CYS D N 1
ATOM 8566 C CA . CYS D 1 170 ? 160.810 132.236 131.826 1.00 90.15 138 CYS D CA 1
ATOM 8567 C C . CYS D 1 170 ? 160.780 131.611 133.210 1.00 90.15 138 CYS D C 1
ATOM 8568 O O . CYS D 1 170 ? 159.935 131.957 134.040 1.00 90.15 138 CYS D O 1
ATOM 8571 N N . VAL D 1 171 ? 161.693 130.672 133.439 1.00 87.65 139 VAL D N 1
ATOM 8572 C CA . VAL D 1 171 ? 161.754 129.981 134.718 1.00 87.65 139 VAL D CA 1
ATOM 8573 C C . VAL D 1 171 ? 162.390 130.898 135.758 1.00 87.65 139 VAL D C 1
ATOM 8574 O O . VAL D 1 171 ? 163.409 131.553 135.501 1.00 87.65 139 VAL D O 1
ATOM 8578 N N . LEU D 1 172 ? 161.719 130.992 136.910 1.00 88.53 140 LEU D N 1
ATOM 8579 C CA . LEU D 1 172 ? 162.254 131.795 138.035 1.00 88.53 140 LEU D CA 1
ATOM 8580 C C . LEU D 1 172 ? 162.128 130.974 139.319 1.00 88.53 140 LEU D C 1
ATOM 8581 O O . LEU D 1 172 ? 161.063 130.363 139.521 1.00 88.53 140 LEU D O 1
ATOM 8586 N N . ASP D 1 173 ? 163.185 130.916 140.124 1.00 91.89 141 ASP D N 1
ATOM 8587 C CA . ASP D 1 173 ? 163.176 130.232 141.410 1.00 91.89 141 ASP D CA 1
ATOM 8588 C C . ASP D 1 173 ? 163.131 131.284 142.508 1.00 91.89 141 ASP D C 1
ATOM 8589 O O . ASP D 1 173 ? 164.052 132.098 142.633 1.00 91.89 141 ASP D O 1
ATOM 8591 N N . LEU D 1 174 ? 162.061 131.268 143.297 1.00 87.81 142 LEU D N 1
ATOM 8592 C CA . LEU D 1 174 ? 161.868 132.246 144.365 1.00 87.81 142 LEU D CA 1
ATOM 8593 C C . LEU D 1 174 ? 162.400 131.736 145.701 1.00 87.81 142 LEU D C 1
ATOM 8594 O O . LEU D 1 174 ? 161.689 131.706 146.704 1.00 87.81 142 LEU D O 1
ATOM 8599 N N . SER D 1 175 ? 163.665 131.328 145.721 1.00 89.71 143 SER D N 1
ATOM 8600 C CA . SER D 1 175 ? 164.310 130.912 146.958 1.00 89.71 143 SER D CA 1
ATOM 8601 C C . SER D 1 175 ? 164.882 132.082 147.744 1.00 89.71 143 SER D C 1
ATOM 8602 O O . SER D 1 175 ? 165.340 131.884 148.874 1.00 89.71 143 SER D O 1
ATOM 8605 N N . ARG D 1 176 ? 164.870 133.287 147.179 1.00 91.22 144 ARG D N 1
ATOM 8606 C CA . ARG D 1 176 ? 165.363 134.481 147.853 1.00 91.22 144 ARG D CA 1
ATOM 8607 C C . ARG D 1 176 ? 164.403 135.640 147.637 1.00 91.22 144 ARG D C 1
ATOM 8608 O O . ARG D 1 176 ? 164.819 136.784 147.436 1.00 91.22 144 ARG D O 1
ATOM 8616 N N . PHE D 1 177 ? 163.110 135.357 147.662 1.00 86.63 145 PHE D N 1
ATOM 8617 C CA . PHE D 1 177 ? 162.106 136.404 147.515 1.00 86.63 145 PHE D CA 1
ATOM 8618 C C . PHE D 1 177 ? 162.074 137.268 148.773 1.00 86.63 145 PHE D C 1
ATOM 8619 O O . PHE D 1 177 ? 162.002 136.731 149.882 1.00 86.63 145 PHE D O 1
ATOM 8627 N N . PRO D 1 178 ? 162.119 138.605 148.648 1.00 86.99 146 PRO D N 1
ATOM 8628 C CA . PRO D 1 178 ? 162.194 139.374 147.405 1.00 86.99 146 PRO D CA 1
ATOM 8629 C C . PRO D 1 178 ? 163.579 139.937 147.069 1.00 86.99 146 PRO D C 1
ATOM 8630 O O . PRO D 1 178 ? 163.671 140.816 146.217 1.00 86.99 146 PRO D O 1
ATOM 8634 N N . PHE D 1 179 ? 164.632 139.457 147.723 1.00 90.67 147 PHE D N 1
ATOM 8635 C CA . PHE D 1 179 ? 165.990 139.919 147.425 1.00 90.67 147 PHE D CA 1
ATOM 8636 C C . PHE D 1 179 ? 166.659 139.031 146.381 1.00 90.67 147 PHE D C 1
ATOM 8637 O O . PHE D 1 179 ? 167.759 138.523 146.588 1.00 90.67 147 PHE D O 1
ATOM 8645 N N . ASP D 1 180 ? 166.000 138.838 145.244 1.00 92.31 148 ASP D N 1
ATOM 8646 C CA . ASP D 1 180 ? 166.377 137.803 144.293 1.00 92.31 148 ASP D CA 1
ATOM 8647 C C . ASP D 1 180 ? 166.942 138.400 143.012 1.00 92.31 148 ASP D C 1
ATOM 8648 O O . ASP D 1 180 ? 166.392 139.357 142.460 1.00 92.31 148 ASP D O 1
ATOM 8653 N N . SER D 1 181 ? 168.047 137.822 142.549 1.00 93.60 149 SER D N 1
ATOM 8654 C CA . SER D 1 181 ? 168.613 138.106 141.238 1.00 93.60 149 SER D CA 1
ATOM 8655 C C . SER D 1 181 ? 168.101 137.051 140.271 1.00 93.60 149 SER D C 1
ATOM 8656 O O . SER D 1 181 ? 168.090 135.861 140.601 1.00 93.60 149 SER D O 1
ATOM 8659 N N . GLN D 1 182 ? 167.667 137.479 139.092 1.00 90.66 150 GLN D N 1
ATOM 8660 C CA . GLN D 1 182 ? 166.940 136.582 138.212 1.00 90.66 150 GLN D CA 1
ATOM 8661 C C . GLN D 1 182 ? 167.618 136.487 136.853 1.00 90.66 150 GLN D C 1
ATOM 8662 O O . GLN D 1 182 ? 168.613 137.160 136.583 1.00 90.66 150 GLN D O 1
ATOM 8668 N N . MET D 1 183 ? 167.060 135.632 135.995 1.00 90.84 151 MET D N 1
ATOM 8669 C CA . MET D 1 183 ? 167.515 135.498 134.613 1.00 90.84 151 MET D CA 1
ATOM 8670 C C . MET D 1 183 ? 166.364 134.939 133.791 1.00 90.84 151 MET D C 1
ATOM 8671 O O . MET D 1 183 ? 165.971 133.785 133.984 1.00 90.84 151 MET D O 1
ATOM 8676 N N . CYS D 1 184 ? 165.829 135.746 132.879 1.00 87.85 152 CYS D N 1
ATOM 8677 C CA . CYS D 1 184 ? 164.754 135.312 131.999 1.00 87.85 152 CYS D CA 1
ATOM 8678 C C . CYS D 1 184 ? 165.230 135.300 130.554 1.00 87.85 152 CYS D C 1
ATOM 8679 O O . CYS D 1 184 ? 165.952 136.201 130.117 1.00 87.85 152 CYS D O 1
ATOM 8682 N N . THR D 1 185 ? 164.816 134.276 129.814 1.00 86.01 153 THR D N 1
ATOM 8683 C CA . THR D 1 185 ? 165.301 134.038 128.465 1.00 86.01 153 THR D CA 1
ATOM 8684 C C . THR D 1 185 ? 164.199 134.264 127.438 1.00 86.01 153 THR D C 1
ATOM 8685 O O . THR D 1 185 ? 163.026 133.960 127.673 1.00 86.01 153 THR D O 1
ATOM 8689 N N . LEU D 1 186 ? 164.600 134.806 126.294 1.00 80.60 154 LEU D N 1
ATOM 8690 C CA . LEU D 1 186 ? 163.745 134.978 125.128 1.00 80.60 154 LEU D CA 1
ATOM 8691 C C . LEU D 1 186 ? 164.344 134.142 124.008 1.00 80.60 154 LEU D C 1
ATOM 8692 O O . LEU D 1 186 ? 165.494 134.367 123.615 1.00 80.60 154 LEU D O 1
ATOM 8697 N N . VAL D 1 187 ? 163.585 133.176 123.507 1.00 81.43 155 VAL D N 1
ATOM 8698 C CA . VAL D 1 187 ? 164.070 132.258 122.483 1.00 81.43 155 VAL D CA 1
ATOM 8699 C C . VAL D 1 187 ? 163.310 132.544 121.199 1.00 81.43 155 VAL D C 1
ATOM 8700 O O . VAL D 1 187 ? 162.079 132.453 121.167 1.00 81.43 155 VAL D O 1
ATOM 8704 N N . PHE D 1 188 ? 164.041 132.873 120.140 1.00 79.97 156 PHE D N 1
ATOM 8705 C CA . PHE D 1 188 ? 163.446 133.200 118.852 1.00 79.97 156 PHE D CA 1
ATOM 8706 C C . PHE D 1 188 ? 163.882 132.175 117.818 1.00 79.97 156 PHE D C 1
ATOM 8707 O O . PHE D 1 188 ? 165.056 131.802 117.766 1.00 79.97 156 PHE D O 1
ATOM 8715 N N . GLY D 1 189 ? 162.946 131.716 116.998 1.00 89.14 157 GLY D N 1
ATOM 8716 C CA . GLY D 1 189 ? 163.316 130.737 115.993 1.00 89.14 157 GLY D CA 1
ATOM 8717 C C . GLY D 1 189 ? 162.139 130.386 115.114 1.00 89.14 157 GLY D C 1
ATOM 8718 O O . GLY D 1 189 ? 161.017 130.857 115.315 1.00 89.14 157 GLY D O 1
ATOM 8719 N N . SER D 1 190 ? 162.417 129.535 114.132 1.00 95.65 158 SER D N 1
ATOM 8720 C CA . SER D 1 190 ? 161.421 129.107 113.162 1.00 95.65 158 SER D CA 1
ATOM 8721 C C . SER D 1 190 ? 160.902 127.727 113.536 1.00 95.65 158 SER D C 1
ATOM 8722 O O . SER D 1 190 ? 161.690 126.813 113.795 1.00 95.65 158 SER D O 1
ATOM 8725 N N . TRP D 1 191 ? 159.578 127.583 113.573 1.00 99.50 159 TRP D N 1
ATOM 8726 C CA . TRP D 1 191 ? 158.938 126.300 113.832 1.00 99.50 159 TRP D CA 1
ATOM 8727 C C . TRP D 1 191 ? 158.441 125.635 112.555 1.00 99.50 159 TRP D C 1
ATOM 8728 O O . TRP D 1 191 ? 157.862 124.546 112.604 1.00 99.50 159 TRP D O 1
ATOM 8739 N N . THR D 1 192 ? 158.654 126.269 111.405 1.00 103.05 160 THR D N 1
ATOM 8740 C CA . THR D 1 192 ? 158.247 125.704 110.127 1.00 103.05 160 THR D CA 1
ATOM 8741 C C . THR D 1 192 ? 159.452 125.347 109.271 1.00 103.05 160 THR D C 1
ATOM 8742 O O . THR D 1 192 ? 159.581 124.209 108.809 1.00 103.05 160 THR D O 1
ATOM 8746 N N . HIS D 1 193 ? 160.342 126.310 109.051 1.00 104.58 161 HIS D N 1
ATOM 8747 C CA . HIS D 1 193 ? 161.544 126.060 108.271 1.00 104.58 161 HIS D CA 1
ATOM 8748 C C . HIS D 1 193 ? 162.621 125.445 109.154 1.00 104.58 161 HIS D C 1
ATOM 8749 O O . HIS D 1 193 ? 162.879 125.924 110.262 1.00 104.58 161 HIS D O 1
ATOM 8756 N N . ASP D 1 194 ? 163.250 124.385 108.662 1.00 106.44 162 ASP D N 1
ATOM 8757 C CA . ASP D 1 194 ? 164.326 123.721 109.380 1.00 106.44 162 ASP D CA 1
ATOM 8758 C C . ASP D 1 194 ? 165.654 124.411 109.067 1.00 106.44 162 ASP D C 1
ATOM 8759 O O . ASP D 1 194 ? 165.689 125.497 108.482 1.00 106.44 162 ASP D O 1
ATOM 8764 N N . VAL D 1 195 ? 166.762 123.784 109.473 1.00 103.65 163 VAL D N 1
ATOM 8765 C CA . VAL D 1 195 ? 168.093 124.328 109.207 1.00 103.65 163 VAL D CA 1
ATOM 8766 C C . VAL D 1 195 ? 168.403 124.293 107.712 1.00 103.65 163 VAL D C 1
ATOM 8767 O O . VAL D 1 195 ? 169.011 125.226 107.170 1.00 103.65 163 VAL D O 1
ATOM 8771 N N . SER D 1 196 ? 167.934 123.262 107.006 1.00 104.29 164 SER D N 1
ATOM 8772 C CA . SER D 1 196 ? 168.165 123.165 105.569 1.00 104.29 164 SER D CA 1
ATOM 8773 C C . SER D 1 196 ? 167.324 124.143 104.754 1.00 104.29 164 SER D C 1
ATOM 8774 O O . SER D 1 196 ? 167.529 124.236 103.539 1.00 104.29 164 SER D O 1
ATOM 8777 N N . SER D 1 197 ? 166.386 124.862 105.372 1.00 103.02 165 SER D N 1
ATOM 8778 C CA . SER D 1 197 ? 165.608 125.883 104.678 1.00 103.02 165 SER D CA 1
ATOM 8779 C C . SER D 1 197 ? 166.069 127.292 105.035 1.00 103.02 165 SER D C 1
ATOM 8780 O O . SER D 1 197 ? 166.442 128.065 104.149 1.00 103.02 165 SER D O 1
ATOM 8783 N N . VAL D 1 198 ? 166.053 127.648 106.320 1.00 99.04 166 VAL D N 1
ATOM 8784 C CA . VAL D 1 198 ? 166.583 128.922 106.791 1.00 99.04 166 VAL D CA 1
ATOM 8785 C C . VAL D 1 198 ? 167.642 128.640 107.847 1.00 99.04 166 VAL D C 1
ATOM 8786 O O . VAL D 1 198 ? 167.736 127.540 108.394 1.00 99.04 166 VAL D O 1
ATOM 8790 N N . ASN D 1 199 ? 168.456 129.653 108.127 1.00 98.29 167 ASN D N 1
ATOM 8791 C CA . ASN D 1 199 ? 169.506 129.545 109.137 1.00 98.29 167 ASN D CA 1
ATOM 8792 C C . ASN D 1 199 ? 169.445 130.800 109.999 1.00 98.29 167 ASN D C 1
ATOM 8793 O O . ASN D 1 199 ? 169.768 131.896 109.533 1.00 98.29 167 ASN D O 1
ATOM 8798 N N . VAL D 1 200 ? 169.013 130.637 111.245 1.00 89.42 168 VAL D N 1
ATOM 8799 C CA . VAL D 1 200 ? 168.948 131.745 112.192 1.00 89.42 168 VAL D CA 1
ATOM 8800 C C . VAL D 1 200 ? 170.351 132.027 112.709 1.00 89.42 168 VAL D C 1
ATOM 8801 O O . VAL D 1 200 ? 171.013 131.139 113.256 1.00 89.42 168 VAL D O 1
ATOM 8805 N N . THR D 1 201 ? 170.807 133.266 112.542 1.00 89.22 169 THR D N 1
ATOM 8806 C CA . THR D 1 201 ? 172.163 133.641 112.911 1.00 89.22 169 THR D CA 1
ATOM 8807 C C . THR D 1 201 ? 172.135 134.892 113.772 1.00 89.22 169 THR D C 1
ATOM 8808 O O . THR D 1 201 ? 171.466 135.871 113.430 1.00 89.22 169 THR D O 1
ATOM 8812 N N . LEU D 1 202 ? 172.850 134.852 114.892 1.00 91.04 170 LEU D N 1
ATOM 8813 C CA . LEU D 1 202 ? 173.123 136.063 115.650 1.00 91.04 170 LEU D CA 1
ATOM 8814 C C . LEU D 1 202 ? 174.088 136.939 114.867 1.00 91.04 170 LEU D C 1
ATOM 8815 O O . LEU D 1 202 ? 174.885 136.452 114.060 1.00 91.04 170 LEU D O 1
ATOM 8820 N N . ARG D 1 203 ? 174.005 138.248 115.082 1.00 98.59 171 ARG D N 1
ATOM 8821 C CA . ARG D 1 203 ? 174.947 139.157 114.447 1.00 98.59 171 ARG D CA 1
ATOM 8822 C C . ARG D 1 203 ? 176.098 139.439 115.407 1.00 98.59 171 ARG D C 1
ATOM 8823 O O . ARG D 1 203 ? 175.881 139.869 116.545 1.00 98.59 171 ARG D O 1
ATOM 8825 N N . ASN D 1 204 ? 177.316 139.159 114.958 1.00 118.76 172 ASN D N 1
ATOM 8826 C CA . ASN D 1 204 ? 178.499 139.347 115.782 1.00 118.76 172 ASN D CA 1
ATOM 8827 C C . ASN D 1 204 ? 179.143 140.714 115.582 1.00 118.76 172 ASN D C 1
ATOM 8828 O O . ASN D 1 204 ? 180.120 141.028 116.269 1.00 118.76 172 ASN D O 1
ATOM 8833 N N . GLN D 1 205 ? 178.619 141.527 114.661 1.00 120.59 173 GLN D N 1
ATOM 8834 C CA . GLN D 1 205 ? 179.163 142.864 114.446 1.00 120.59 173 GLN D CA 1
ATOM 8835 C C . GLN D 1 205 ? 178.818 143.806 115.592 1.00 120.59 173 GLN D C 1
ATOM 8836 O O . GLN D 1 205 ? 179.546 144.775 115.834 1.00 120.59 173 GLN D O 1
ATOM 8842 N N . SER D 1 206 ? 177.726 143.541 116.306 1.00 115.32 174 SER D N 1
ATOM 8843 C CA . SER D 1 206 ? 177.321 144.326 117.470 1.00 115.32 174 SER D CA 1
ATOM 8844 C C . SER D 1 206 ? 177.254 143.389 118.673 1.00 115.32 174 SER D C 1
ATOM 8845 O O . SER D 1 206 ? 176.187 142.879 119.023 1.00 115.32 174 SER D O 1
ATOM 8848 N N . LYS D 1 207 ? 178.402 143.165 119.303 1.00 113.51 175 LYS D N 1
ATOM 8849 C CA . LYS D 1 207 ? 178.483 142.361 120.524 1.00 113.51 175 LYS D CA 1
ATOM 8850 C C . LYS D 1 207 ? 178.478 143.266 121.754 1.00 113.51 175 LYS D C 1
ATOM 8851 O O . LYS D 1 207 ? 179.400 143.269 122.568 1.00 113.51 175 LYS D O 1
ATOM 8853 N N . VAL D 1 208 ? 177.410 144.044 121.879 1.00 107.75 176 VAL D N 1
ATOM 8854 C CA . VAL D 1 208 ? 177.307 145.063 122.909 1.00 107.75 176 VAL D CA 1
ATOM 8855 C C . VAL D 1 208 ? 176.411 144.565 124.037 1.00 107.75 176 VAL D C 1
ATOM 8856 O O . VAL D 1 208 ? 175.691 143.575 123.905 1.00 107.75 176 VAL D O 1
ATOM 8860 N N . GLN D 1 209 ? 176.465 145.264 125.170 1.00 104.93 177 GLN D N 1
ATOM 8861 C CA . GLN D 1 209 ? 175.608 144.994 126.314 1.00 104.93 177 GLN D CA 1
ATOM 8862 C C . GLN D 1 209 ? 174.996 146.302 126.795 1.00 104.93 177 GLN D C 1
ATOM 8863 O O . GLN D 1 209 ? 175.630 147.359 126.735 1.00 104.93 177 GLN D O 1
ATOM 8865 N N . TYR D 1 210 ? 173.758 146.223 127.276 1.00 95.18 178 TYR D N 1
ATOM 8866 C CA . TYR D 1 210 ? 172.992 147.391 127.689 1.00 95.18 178 TYR D CA 1
ATOM 8867 C C . TYR D 1 210 ? 172.361 147.129 129.050 1.00 95.18 178 TYR D C 1
ATOM 8868 O O . TYR D 1 210 ? 172.383 146.009 129.567 1.00 95.18 178 TYR D O 1
ATOM 8877 N N . MET D 1 211 ? 171.792 148.181 129.638 1.00 92.09 179 MET D N 1
ATOM 8878 C CA . MET D 1 211 ? 171.180 148.080 130.955 1.00 92.09 179 MET D CA 1
ATOM 8879 C C . MET D 1 211 ? 170.011 149.051 131.055 1.00 92.09 179 MET D C 1
ATOM 8880 O O . MET D 1 211 ? 170.006 150.107 130.417 1.00 92.09 179 MET D O 1
ATOM 8882 N N . ILE D 1 212 ? 169.023 148.678 131.864 1.00 91.49 180 ILE D N 1
ATOM 8883 C CA . ILE D 1 212 ? 167.853 149.499 132.147 1.00 91.49 180 ILE D CA 1
ATOM 8884 C C . ILE D 1 212 ? 167.750 149.649 133.660 1.00 91.49 180 ILE D C 1
ATOM 8885 O O . ILE D 1 212 ? 167.721 148.650 134.390 1.00 91.49 180 ILE D O 1
ATOM 8890 N N . ASP D 1 213 ? 167.703 150.894 134.132 1.00 97.83 181 ASP D N 1
ATOM 8891 C CA . ASP D 1 213 ? 167.646 151.182 135.564 1.00 97.83 181 ASP D CA 1
ATOM 8892 C C . ASP D 1 213 ? 166.193 151.426 135.960 1.00 97.83 181 ASP D C 1
ATOM 8893 O O . ASP D 1 213 ? 165.761 152.557 136.183 1.00 97.83 181 ASP D O 1
ATOM 8895 N N . GLY D 1 214 ? 165.430 150.339 136.044 1.00 97.24 182 GLY D N 1
ATOM 8896 C CA . GLY D 1 214 ? 164.069 150.422 136.524 1.00 97.24 182 GLY D CA 1
ATOM 8897 C C . GLY D 1 214 ? 164.006 150.586 138.031 1.00 97.24 182 GLY D C 1
ATOM 8898 O O . GLY D 1 214 ? 164.955 150.304 138.762 1.00 97.24 182 GLY D O 1
ATOM 8899 N N . LYS D 1 215 ? 162.848 151.058 138.501 1.00 98.06 183 LYS D N 1
ATOM 8900 C CA . LYS D 1 215 ? 162.657 151.233 139.937 1.00 98.06 183 LYS D CA 1
ATOM 8901 C C . LYS D 1 215 ? 162.415 149.900 140.635 1.00 98.06 183 LYS D C 1
ATOM 8902 O O . LYS D 1 215 ? 162.654 149.778 141.841 1.00 98.06 183 LYS D O 1
ATOM 8908 N N . GLU D 1 216 ? 161.939 148.898 139.900 1.00 97.44 184 GLU D N 1
ATOM 8909 C CA . GLU D 1 216 ? 161.829 147.537 140.409 1.00 97.44 184 GLU D CA 1
ATOM 8910 C C . GLU D 1 216 ? 163.060 146.710 140.079 1.00 97.44 184 GLU D C 1
ATOM 8911 O O . GLU D 1 216 ? 163.751 146.226 140.979 1.00 97.44 184 GLU D O 1
ATOM 8917 N N . TRP D 1 217 ? 163.343 146.550 138.791 1.00 90.40 185 TRP D N 1
ATOM 8918 C CA . TRP D 1 217 ? 164.366 145.633 138.317 1.00 90.40 185 TRP D CA 1
ATOM 8919 C C . TRP D 1 217 ? 165.536 146.436 137.771 1.00 90.40 185 TRP D C 1
ATOM 8920 O O . TRP D 1 217 ? 165.343 147.341 136.953 1.00 90.40 185 TRP D O 1
ATOM 8931 N N . GLN D 1 218 ? 166.742 146.108 138.222 1.00 93.45 186 GLN D N 1
ATOM 8932 C CA . GLN D 1 218 ? 167.959 146.609 137.592 1.00 93.45 186 GLN D CA 1
ATOM 8933 C C . GLN D 1 218 ? 168.297 145.626 136.479 1.00 93.45 186 GLN D C 1
ATOM 8934 O O . GLN D 1 218 ? 169.031 144.657 136.676 1.00 93.45 186 GLN D O 1
ATOM 8940 N N . VAL D 1 219 ? 167.733 145.863 135.299 1.00 90.24 187 VAL D N 1
ATOM 8941 C CA . VAL D 1 219 ? 167.814 144.893 134.215 1.00 90.24 187 VAL D CA 1
ATOM 8942 C C . VAL D 1 219 ? 169.156 145.047 133.514 1.00 90.24 187 VAL D C 1
ATOM 8943 O O . VAL D 1 219 ? 169.527 146.146 133.094 1.00 90.24 187 VAL D O 1
ATOM 8947 N N . THR D 1 220 ? 169.894 143.950 133.403 1.00 88.33 188 THR D N 1
ATOM 8948 C CA . THR D 1 220 ? 171.106 143.927 132.604 1.00 88.33 188 THR D CA 1
ATOM 8949 C C . THR D 1 220 ? 171.036 142.775 131.612 1.00 88.33 188 THR D C 1
ATOM 8950 O O . THR D 1 220 ? 170.373 141.761 131.849 1.00 88.33 188 THR D O 1
ATOM 8954 N N . SER D 1 221 ? 171.694 142.959 130.477 1.00 90.81 189 SER D N 1
ATOM 8955 C CA . SER D 1 221 ? 171.583 142.024 129.372 1.00 90.81 189 SER D CA 1
ATOM 8956 C C . SER D 1 221 ? 172.784 141.090 129.321 1.00 90.81 189 SER D C 1
ATOM 8957 O O . SER D 1 221 ? 173.879 141.418 129.789 1.00 90.81 189 SER D O 1
ATOM 8960 N N . VAL D 1 222 ? 172.559 139.917 128.734 1.00 87.16 190 VAL D N 1
ATOM 8961 C CA . VAL D 1 222 ? 173.571 138.888 128.542 1.00 87.16 190 VAL D CA 1
ATOM 8962 C C . VAL D 1 222 ? 173.766 138.733 127.037 1.00 87.16 190 VAL D C 1
ATOM 8963 O O . VAL D 1 222 ? 172.816 138.913 126.269 1.00 87.16 190 VAL D O 1
ATOM 8967 N N . GLN D 1 223 ? 175.017 138.503 126.614 1.00 93.93 191 GLN D N 1
ATOM 8968 C CA . GLN D 1 223 ? 175.399 138.216 125.229 1.00 93.93 191 GLN D CA 1
ATOM 8969 C C . GLN D 1 223 ? 174.611 137.028 124.686 1.00 93.93 191 GLN D C 1
ATOM 8970 O O . GLN D 1 223 ? 174.740 135.920 125.223 1.00 93.93 191 GLN D O 1
ATOM 8976 N N . PRO D 1 224 ? 173.769 137.213 123.665 1.00 86.81 192 PRO D N 1
ATOM 8977 C CA . PRO D 1 224 ? 172.966 136.094 123.151 1.00 86.81 192 PRO D CA 1
ATOM 8978 C C . PRO D 1 224 ? 173.806 135.042 122.444 1.00 86.81 192 PRO D C 1
ATOM 8979 O O . PRO D 1 224 ? 174.862 135.327 121.872 1.00 86.81 192 PRO D O 1
ATOM 8983 N N . LYS D 1 225 ? 173.318 133.806 122.491 1.00 90.13 193 LYS D N 1
ATOM 8984 C CA . LYS D 1 225 ? 173.976 132.680 121.849 1.00 90.13 193 LYS D CA 1
ATOM 8985 C C . LYS D 1 225 ? 172.967 131.907 121.014 1.00 90.13 193 LYS D C 1
ATOM 8986 O O . LYS D 1 225 ? 171.761 132.153 121.065 1.00 90.13 193 LYS D O 1
ATOM 8988 N N . ARG D 1 226 ? 173.478 130.951 120.248 1.00 100.02 194 ARG D N 1
ATOM 8989 C CA . ARG D 1 226 ? 172.651 130.108 119.399 1.00 100.02 194 ARG D CA 1
ATOM 8990 C C . ARG D 1 226 ? 172.584 128.708 119.991 1.00 100.02 194 ARG D C 1
ATOM 8991 O O . ARG D 1 226 ? 173.617 128.096 120.276 1.00 100.02 194 ARG D O 1
ATOM 8999 N N . TYR D 1 227 ? 171.365 128.209 120.184 1.00 107.62 195 TYR D N 1
ATOM 9000 C CA . TYR D 1 227 ? 171.152 126.852 120.667 1.00 107.62 195 TYR D CA 1
ATOM 9001 C C . TYR D 1 227 ? 170.219 126.138 119.704 1.00 107.62 195 TYR D C 1
ATOM 9002 O O . TYR D 1 227 ? 169.220 126.709 119.257 1.00 107.62 195 TYR D O 1
ATOM 9011 N N . GLN D 1 228 ? 170.548 124.890 119.397 1.00 108.37 196 GLN D N 1
ATOM 9012 C CA . GLN D 1 228 ? 169.926 124.150 118.309 1.00 108.37 196 GLN D CA 1
ATOM 9013 C C . GLN D 1 228 ? 168.962 123.120 118.885 1.00 108.37 196 GLN D C 1
ATOM 9014 O O . GLN D 1 228 ? 169.370 122.238 119.647 1.00 108.37 196 GLN D O 1
ATOM 9020 N N . TRP D 1 229 ? 167.689 123.234 118.518 1.00 107.67 197 TRP D N 1
ATOM 9021 C CA . TRP D 1 229 ? 166.657 122.292 118.940 1.00 107.67 197 TRP D CA 1
ATOM 9022 C C . TRP D 1 229 ? 166.413 121.276 117.832 1.00 107.67 197 TRP D C 1
ATOM 9023 O O . TRP D 1 229 ? 166.337 121.625 116.652 1.00 107.67 197 TRP D O 1
ATOM 9034 N N . THR D 1 230 ? 166.288 120.011 118.220 1.00 111.49 198 THR D N 1
ATOM 9035 C CA . THR D 1 230 ? 166.064 118.941 117.262 1.00 111.49 198 THR D CA 1
ATOM 9036 C C . THR D 1 230 ? 164.574 118.631 117.141 1.00 111.49 198 THR D C 1
ATOM 9037 O O . THR D 1 230 ? 163.761 119.014 117.987 1.00 111.49 198 THR D O 1
ATOM 9041 N N . TYR D 1 231 ? 164.225 117.940 116.061 1.00 112.12 199 TYR D N 1
ATOM 9042 C CA . TYR D 1 231 ? 162.860 117.486 115.818 1.00 112.12 199 TYR D CA 1
ATOM 9043 C C . TYR D 1 231 ? 162.918 116.105 115.175 1.00 112.12 199 TYR D C 1
ATOM 9044 O O . TYR D 1 231 ? 163.523 115.936 114.113 1.00 112.12 199 TYR D O 1
ATOM 9053 N N . ASN D 1 232 ? 162.312 115.124 115.862 1.00 115.47 200 ASN D N 1
ATOM 9054 C CA . ASN D 1 232 ? 162.352 113.675 115.591 1.00 115.47 200 ASN D CA 1
ATOM 9055 C C . ASN D 1 232 ? 163.756 113.131 115.309 1.00 115.47 200 ASN D C 1
ATOM 9056 O O . ASN D 1 232 ? 163.915 112.158 114.565 1.00 115.47 200 ASN D O 1
ATOM 9061 N N . SER D 1 233 ? 164.776 113.765 115.908 1.00 117.60 201 SER D N 1
ATOM 9062 C CA . SER D 1 233 ? 166.193 113.385 115.877 1.00 117.60 201 SER D CA 1
ATOM 9063 C C . SER D 1 233 ? 166.810 113.359 114.477 1.00 117.60 201 SER D C 1
ATOM 9064 O O . SER D 1 233 ? 167.937 112.887 114.300 1.00 117.60 201 SER D O 1
ATOM 9066 N N . ASN D 1 234 ? 166.090 113.864 113.474 1.00 120.43 202 ASN D N 1
ATOM 9067 C CA . ASN D 1 234 ? 166.629 113.972 112.123 1.00 120.43 202 ASN D CA 1
ATOM 9068 C C . ASN D 1 234 ? 166.611 115.430 111.678 1.00 120.43 202 ASN D C 1
ATOM 9069 O O . ASN D 1 234 ? 167.641 115.964 111.250 1.00 120.43 202 ASN D O 1
ATOM 9071 N N . GLU D 1 235 ? 165.459 116.089 111.768 1.00 119.15 203 GLU D N 1
ATOM 9072 C CA . GLU D 1 235 ? 165.317 117.483 111.375 1.00 119.15 203 GLU D CA 1
ATOM 9073 C C . GLU D 1 235 ? 165.755 118.381 112.525 1.00 119.15 203 GLU D C 1
ATOM 9074 O O . GLU D 1 235 ? 165.350 118.181 113.674 1.00 119.15 203 GLU D O 1
ATOM 9076 N N . ASN D 1 236 ? 166.587 119.365 112.213 1.00 112.86 204 ASN D N 1
ATOM 9077 C CA . ASN D 1 236 ? 167.050 120.321 113.204 1.00 112.86 204 ASN D CA 1
ATOM 9078 C C . ASN D 1 236 ? 166.335 121.654 113.018 1.00 112.86 204 ASN D C 1
ATOM 9079 O O . ASN D 1 236 ? 166.104 122.108 111.896 1.00 112.86 204 ASN D O 1
ATOM 9084 N N . TYR D 1 237 ? 165.967 122.271 114.140 1.00 108.03 205 TYR D N 1
ATOM 9085 C CA . TYR D 1 237 ? 165.238 123.536 114.146 1.00 108.03 205 TYR D CA 1
ATOM 9086 C C . TYR D 1 237 ? 166.025 124.516 115.011 1.00 108.03 205 TYR D C 1
ATOM 9087 O O . TYR D 1 237 ? 165.904 124.503 116.240 1.00 108.03 205 TYR D O 1
ATOM 9096 N N . ALA D 1 238 ? 166.823 125.363 114.367 1.00 102.00 206 ALA D N 1
ATOM 9097 C CA . ALA D 1 238 ? 167.731 126.248 115.082 1.00 102.00 206 ALA D CA 1
ATOM 9098 C C . ALA D 1 238 ? 166.974 127.438 115.669 1.00 102.00 206 ALA D C 1
ATOM 9099 O O . ALA D 1 238 ? 165.787 127.655 115.409 1.00 102.00 206 ALA D O 1
ATOM 9101 N N . GLY D 1 239 ? 167.683 128.223 116.477 1.00 94.62 207 GLY D N 1
ATOM 9102 C CA . GLY D 1 239 ? 167.100 129.399 117.088 1.00 94.62 207 GLY D CA 1
ATOM 9103 C C . GLY D 1 239 ? 168.071 130.125 117.994 1.00 94.62 207 GLY D C 1
ATOM 9104 O O . GLY D 1 239 ? 168.996 129.526 118.549 1.00 94.62 207 GLY D O 1
ATOM 9105 N N . ILE D 1 240 ? 167.865 131.429 118.138 1.00 83.04 208 ILE D N 1
ATOM 9106 C CA . ILE D 1 240 ? 168.664 132.252 119.035 1.00 83.04 208 ILE D CA 1
ATOM 9107 C C . ILE D 1 240 ? 168.025 132.233 120.420 1.00 83.04 208 ILE D C 1
ATOM 9108 O O . ILE D 1 240 ? 166.812 132.021 120.566 1.00 83.04 208 ILE D O 1
ATOM 9113 N N . ILE D 1 241 ? 168.857 132.402 121.444 1.00 82.07 209 ILE D N 1
ATOM 9114 C CA . ILE D 1 241 ? 168.413 132.538 122.826 1.00 82.07 209 ILE D CA 1
ATOM 9115 C C . ILE D 1 241 ? 169.103 133.760 123.424 1.00 82.07 209 ILE D C 1
ATOM 9116 O O . ILE D 1 241 ? 170.293 133.996 123.183 1.00 82.07 209 ILE D O 1
ATOM 9121 N N . THR D 1 242 ? 168.335 134.583 124.131 1.00 82.05 210 THR D N 1
ATOM 9122 C CA . THR D 1 242 ? 168.833 135.826 124.702 1.00 82.05 210 THR D CA 1
ATOM 9123 C C . THR D 1 242 ? 168.401 135.913 126.155 1.00 82.05 210 THR D C 1
ATOM 9124 O O . THR D 1 242 ? 167.204 135.976 126.444 1.00 82.05 210 THR D O 1
ATOM 9128 N N . GLY D 1 243 ? 169.369 135.927 127.062 1.00 85.98 211 GLY D N 1
ATOM 9129 C CA . GLY D 1 243 ? 169.083 136.047 128.478 1.00 85.98 211 GLY D CA 1
ATOM 9130 C C . GLY D 1 243 ? 169.185 137.497 128.920 1.00 85.98 211 GLY D C 1
ATOM 9131 O O . GLY D 1 243 ? 170.024 138.250 128.432 1.00 85.98 211 GLY D O 1
ATOM 9132 N N . ILE D 1 244 ? 168.293 137.886 129.824 1.00 82.84 212 ILE D N 1
ATOM 9133 C CA . ILE D 1 244 ? 168.372 139.170 130.505 1.00 82.84 212 ILE D CA 1
ATOM 9134 C C . ILE D 1 244 ? 168.347 138.893 132.006 1.00 82.84 212 ILE D C 1
ATOM 9135 O O . ILE D 1 244 ? 167.566 138.058 132.485 1.00 82.84 212 ILE D O 1
ATOM 9140 N N . LYS D 1 245 ? 169.274 139.515 132.730 1.00 86.71 213 LYS D N 1
ATOM 9141 C CA . LYS D 1 245 ? 169.521 139.201 134.136 1.00 86.71 213 LYS D CA 1
ATOM 9142 C C . LYS D 1 245 ? 168.827 140.243 135.003 1.00 86.71 213 LYS D C 1
ATOM 9143 O O . LYS D 1 245 ? 169.374 141.314 135.274 1.00 86.71 213 LYS D O 1
ATOM 9149 N N . LEU D 1 246 ? 167.613 139.927 135.438 1.00 88.08 214 LEU D N 1
ATOM 9150 C CA . LEU D 1 246 ? 166.849 140.837 136.277 1.00 88.08 214 LEU D CA 1
ATOM 9151 C C . LEU D 1 246 ? 167.360 140.788 137.714 1.00 88.08 214 LEU D C 1
ATOM 9152 O O . LEU D 1 246 ? 167.909 139.784 138.172 1.00 88.08 214 LEU D O 1
ATOM 9157 N N . LYS D 1 247 ? 167.178 141.898 138.424 1.00 93.31 215 LYS D N 1
ATOM 9158 C CA . LYS D 1 247 ? 167.606 142.009 139.816 1.00 93.31 215 LYS D CA 1
ATOM 9159 C C . LYS D 1 247 ? 166.599 142.881 140.548 1.00 93.31 215 LYS D C 1
ATOM 9160 O O . LYS D 1 247 ? 166.521 144.084 140.285 1.00 93.31 215 LYS D O 1
ATOM 9166 N N . ARG D 1 248 ? 165.842 142.287 141.467 1.00 91.11 216 ARG D N 1
ATOM 9167 C CA . ARG D 1 248 ? 164.779 143.015 142.151 1.00 91.11 216 ARG D CA 1
ATOM 9168 C C . ARG D 1 248 ? 165.368 143.943 143.204 1.00 91.11 216 ARG D C 1
ATOM 9169 O O . ARG D 1 248 ? 165.974 143.486 144.179 1.00 91.11 216 ARG D O 1
ATOM 9177 N N . THR D 1 249 ? 165.188 145.248 143.004 1.00 97.06 217 THR D N 1
ATOM 9178 C CA . THR D 1 249 ? 165.565 146.273 143.976 1.00 97.06 217 THR D CA 1
ATOM 9179 C C . THR D 1 249 ? 164.274 146.992 144.356 1.00 97.06 217 THR D C 1
ATOM 9180 O O . THR D 1 249 ? 163.920 148.017 143.771 1.00 97.06 217 THR D O 1
ATOM 9184 N N . SER D 1 250 ? 163.568 146.448 145.343 1.00 92.86 218 SER D N 1
ATOM 9185 C CA . SER D 1 250 ? 162.219 146.889 145.656 1.00 92.86 218 SER D CA 1
ATOM 9186 C C . SER D 1 250 ? 162.152 147.437 147.071 1.00 92.86 218 SER D C 1
ATOM 9187 O O . SER D 1 250 ? 162.832 146.952 147.977 1.00 92.86 218 SER D O 1
ATOM 9190 N N . ILE D 1 251 ? 161.313 148.457 147.246 1.00 88.27 219 ILE D N 1
ATOM 9191 C CA . ILE D 1 251 ? 160.956 148.943 148.571 1.00 88.27 219 ILE D CA 1
ATOM 9192 C C . ILE D 1 251 ? 159.500 148.622 148.885 1.00 88.27 219 ILE D C 1
ATOM 9193 O O . ILE D 1 251 ? 159.047 148.812 150.022 1.00 88.27 219 ILE D O 1
ATOM 9198 N N . TYR D 1 252 ? 158.763 148.100 147.903 1.00 84.25 220 TYR D N 1
ATOM 9199 C CA . TYR D 1 252 ? 157.379 147.694 148.120 1.00 84.25 220 TYR D CA 1
ATOM 9200 C C . TYR D 1 252 ? 157.305 146.424 148.957 1.00 84.25 220 TYR D C 1
ATOM 9201 O O . TYR D 1 252 ? 156.660 146.404 150.009 1.00 84.25 220 TYR D O 1
ATOM 9210 N N . TYR D 1 253 ? 157.961 145.355 148.494 1.00 83.17 221 TYR D N 1
ATOM 9211 C CA . TYR D 1 253 ? 157.862 144.062 149.165 1.00 83.17 221 TYR D CA 1
ATOM 9212 C C . TYR D 1 253 ? 158.541 144.067 150.527 1.00 83.17 221 TYR D C 1
ATOM 9213 O O . TYR D 1 253 ? 158.122 143.324 151.420 1.00 83.17 221 TYR D O 1
ATOM 9222 N N . GLN D 1 254 ? 159.575 144.893 150.702 1.00 82.92 222 GLN D N 1
ATOM 9223 C CA . GLN D 1 254 ? 160.188 145.060 152.014 1.00 82.92 222 GLN D CA 1
ATOM 9224 C C . GLN D 1 254 ? 159.218 145.674 153.013 1.00 82.92 222 GLN D C 1
ATOM 9225 O O . GLN D 1 254 ? 159.000 145.109 154.089 1.00 82.92 222 GLN D O 1
ATOM 9231 N N . TYR D 1 255 ? 158.572 146.779 152.640 1.00 78.52 223 TYR D N 1
ATOM 9232 C CA . TYR D 1 255 ? 157.652 147.475 153.531 1.00 78.52 223 TYR D CA 1
ATOM 9233 C C . TYR D 1 255 ? 156.388 146.664 153.793 1.00 78.52 223 TYR D C 1
ATOM 9234 O O . TYR D 1 255 ? 155.819 146.734 154.888 1.00 78.52 223 TYR D O 1
ATOM 9243 N N . VAL D 1 256 ? 155.943 145.879 152.812 1.00 77.06 224 VAL D N 1
ATOM 9244 C CA . VAL D 1 256 ? 154.727 145.096 152.992 1.00 77.06 224 VAL D CA 1
ATOM 9245 C C . VAL D 1 256 ? 155.001 143.809 153.770 1.00 77.06 224 VAL D C 1
ATOM 9246 O O . VAL D 1 256 ? 154.193 143.411 154.619 1.00 77.06 224 VAL D O 1
ATOM 9250 N N . PHE D 1 257 ? 156.148 143.164 153.555 1.00 78.89 225 PHE D N 1
ATOM 9251 C CA . PHE D 1 257 ? 156.347 141.832 154.112 1.00 78.89 225 PHE D CA 1
ATOM 9252 C C . PHE D 1 257 ? 157.469 141.723 155.133 1.00 78.89 225 PHE D C 1
ATOM 9253 O O . PHE D 1 257 ? 157.310 140.998 156.119 1.00 78.89 225 PHE D O 1
ATOM 9261 N N . ILE D 1 258 ? 158.603 142.395 154.930 1.00 76.30 226 ILE D N 1
ATOM 9262 C CA . ILE D 1 258 ? 159.758 142.190 155.799 1.00 76.30 226 ILE D CA 1
ATOM 9263 C C . ILE D 1 258 ? 159.550 142.861 157.152 1.00 76.30 226 ILE D C 1
ATOM 9264 O O . ILE D 1 258 ? 159.753 142.241 158.200 1.00 76.30 226 ILE D O 1
ATOM 9269 N N . MET D 1 259 ? 159.129 144.128 157.154 1.00 73.25 227 MET D N 1
ATOM 9270 C CA . MET D 1 259 ? 158.969 144.828 158.429 1.00 73.25 227 MET D CA 1
ATOM 9271 C C . MET D 1 259 ? 157.791 144.372 159.308 1.00 73.25 227 MET D C 1
ATOM 9272 O O . MET D 1 259 ? 157.976 144.358 160.539 1.00 73.25 227 MET D O 1
ATOM 9277 N N . PRO D 1 260 ? 156.602 143.967 158.803 1.00 70.31 228 PRO D N 1
ATOM 9278 C CA . PRO D 1 260 ? 155.613 143.442 159.758 1.00 70.31 228 PRO D CA 1
ATOM 9279 C C . PRO D 1 260 ? 155.987 142.083 160.306 1.00 70.31 228 PRO D C 1
ATOM 9280 O O . PRO D 1 260 ? 155.660 141.794 161.461 1.00 70.31 228 PRO D O 1
ATOM 9284 N N . THR D 1 261 ? 156.687 141.255 159.526 1.00 68.82 229 THR D N 1
ATOM 9285 C CA . THR D 1 261 ? 157.121 139.956 160.026 1.00 68.82 229 THR D CA 1
ATOM 9286 C C . THR D 1 261 ? 158.169 140.104 161.122 1.00 68.82 229 THR D C 1
ATOM 9287 O O . THR D 1 261 ? 158.088 139.430 162.156 1.00 68.82 229 THR D O 1
ATOM 9291 N N . VAL D 1 262 ? 159.135 141.010 160.936 1.00 70.34 230 VAL D N 1
ATOM 9292 C CA . VAL D 1 262 ? 160.154 141.184 161.964 1.00 70.34 230 VAL D CA 1
ATOM 9293 C C . VAL D 1 262 ? 159.573 141.915 163.173 1.00 70.34 230 VAL D C 1
ATOM 9294 O O . VAL D 1 262 ? 159.998 141.674 164.308 1.00 70.34 230 VAL D O 1
ATOM 9298 N N . LEU D 1 263 ? 158.546 142.753 162.983 1.00 71.24 231 LEU D N 1
ATOM 9299 C CA . LEU D 1 263 ? 157.974 143.399 164.158 1.00 71.24 231 LEU D CA 1
ATOM 9300 C C . LEU D 1 263 ? 157.051 142.454 164.927 1.00 71.24 231 LEU D C 1
ATOM 9301 O O . LEU D 1 263 ? 156.973 142.541 166.158 1.00 71.24 231 LEU D O 1
ATOM 9306 N N . LEU D 1 264 ? 156.349 141.550 164.236 1.00 68.89 232 LEU D N 1
ATOM 9307 C CA . LEU D 1 264 ? 155.603 140.513 164.942 1.00 68.89 232 LEU D CA 1
ATOM 9308 C C . LEU D 1 264 ? 156.542 139.535 165.635 1.00 68.89 232 LEU D C 1
ATOM 9309 O O . LEU D 1 264 ? 156.211 139.019 166.710 1.00 68.89 232 LEU D O 1
ATOM 9314 N N . ALA D 1 265 ? 157.722 139.295 165.051 1.00 72.65 233 ALA D N 1
ATOM 9315 C CA . ALA D 1 265 ? 158.769 138.562 165.755 1.00 72.65 233 ALA D CA 1
ATOM 9316 C C . ALA D 1 265 ? 159.217 139.305 167.006 1.00 72.65 233 ALA D C 1
ATOM 9317 O O . ALA D 1 265 ? 159.444 138.688 168.051 1.00 72.65 233 ALA D O 1
ATOM 9319 N N . PHE D 1 266 ? 159.343 140.632 166.913 1.00 74.85 234 PHE D N 1
ATOM 9320 C CA . PHE D 1 266 ? 159.722 141.445 168.065 1.00 74.85 234 PHE D CA 1
ATOM 9321 C C . PHE D 1 266 ? 158.676 141.367 169.172 1.00 74.85 234 PHE D C 1
ATOM 9322 O O . PHE D 1 266 ? 159.021 141.231 170.350 1.00 74.85 234 PHE D O 1
ATOM 9330 N N . LEU D 1 267 ? 157.393 141.414 168.806 1.00 73.26 235 LEU D N 1
ATOM 9331 C CA . LEU D 1 267 ? 156.319 141.290 169.794 1.00 73.26 235 LEU D CA 1
ATOM 9332 C C . LEU D 1 267 ? 156.279 139.895 170.418 1.00 73.26 235 LEU D C 1
ATOM 9333 O O . LEU D 1 267 ? 156.038 139.757 171.627 1.00 73.26 235 LEU D O 1
ATOM 9338 N N . THR D 1 268 ? 156.525 138.856 169.613 1.00 72.93 236 THR D N 1
ATOM 9339 C CA . THR D 1 268 ? 156.571 137.495 170.137 1.00 72.93 236 THR D CA 1
ATOM 9340 C C . THR D 1 268 ? 157.747 137.304 171.089 1.00 72.93 236 THR D C 1
ATOM 9341 O O . THR D 1 268 ? 157.628 136.594 172.096 1.00 72.93 236 THR D O 1
ATOM 9345 N N . LEU D 1 269 ? 158.882 137.941 170.798 1.00 82.76 237 LEU D N 1
ATOM 9346 C CA . LEU D 1 269 ? 159.978 137.978 171.762 1.00 82.76 237 LEU D CA 1
ATOM 9347 C C . LEU D 1 269 ? 159.628 138.775 173.013 1.00 82.76 237 LEU D C 1
ATOM 9348 O O . LEU D 1 269 ? 160.072 138.410 174.102 1.00 82.76 237 LEU D O 1
ATOM 9353 N N . LEU D 1 270 ? 158.844 139.849 172.895 1.00 80.39 238 LEU D N 1
ATOM 9354 C CA . LEU D 1 270 ? 158.461 140.600 174.091 1.00 80.39 238 LEU D CA 1
ATOM 9355 C C . LEU D 1 270 ? 157.436 139.869 174.947 1.00 80.39 238 LEU D C 1
ATOM 9356 O O . LEU D 1 270 ? 157.235 140.250 176.106 1.00 80.39 238 LEU D O 1
ATOM 9361 N N . MET D 1 271 ? 156.759 138.871 174.382 1.00 79.05 239 MET D N 1
ATOM 9362 C CA . MET D 1 271 ? 155.687 138.167 175.090 1.00 79.05 239 MET D CA 1
ATOM 9363 C C . MET D 1 271 ? 156.067 137.489 176.420 1.00 79.05 239 MET D C 1
ATOM 9364 O O . MET D 1 271 ? 155.303 137.656 177.386 1.00 79.05 239 MET D O 1
ATOM 9369 N N . PRO D 1 272 ? 157.175 136.736 176.570 1.00 84.32 240 PRO D N 1
ATOM 9370 C CA . PRO D 1 272 ? 157.380 136.020 177.848 1.00 84.32 240 PRO D CA 1
ATOM 9371 C C . PRO D 1 272 ? 157.773 136.876 179.053 1.00 84.32 240 PRO D C 1
ATOM 9372 O O . PRO D 1 272 ? 157.953 136.309 180.137 1.00 84.32 240 PRO D O 1
ATOM 9376 N N . PHE D 1 273 ? 157.915 138.198 178.939 1.00 92.40 241 PHE D N 1
ATOM 9377 C CA . PHE D 1 273 ? 157.985 139.020 180.147 1.00 92.40 241 PHE D CA 1
ATOM 9378 C C . PHE D 1 273 ? 156.632 139.298 180.782 1.00 92.40 241 PHE D C 1
ATOM 9379 O O . PHE D 1 273 ? 156.594 139.869 181.878 1.00 92.40 241 PHE D O 1
ATOM 9387 N N . ILE D 1 274 ? 155.537 138.928 180.140 1.00 87.27 242 ILE D N 1
ATOM 9388 C CA . ILE D 1 274 ? 154.220 139.134 180.753 1.00 87.27 242 ILE D CA 1
ATOM 9389 C C . ILE D 1 274 ? 154.021 138.113 181.868 1.00 87.27 242 ILE D C 1
ATOM 9390 O O . ILE D 1 274 ? 154.218 136.906 181.639 1.00 87.27 242 ILE D O 1
ATOM 9395 N N . PRO D 1 275 ? 153.673 138.541 183.084 1.00 94.05 243 PRO D N 1
ATOM 9396 C CA . PRO D 1 275 ? 153.427 137.580 184.159 1.00 94.05 243 PRO D CA 1
ATOM 9397 C C . PRO D 1 275 ? 152.163 136.787 183.899 1.00 94.05 243 PRO D C 1
ATOM 9398 O O . PRO D 1 275 ? 151.159 137.333 183.407 1.00 94.05 243 PRO D O 1
ATOM 9402 N N . PRO D 1 276 ? 152.163 135.483 184.199 1.00 98.75 244 PRO D N 1
ATOM 9403 C CA . PRO D 1 276 ? 151.011 134.645 183.841 1.00 98.75 244 PRO D CA 1
ATOM 9404 C C . PRO D 1 276 ? 149.773 134.880 184.690 1.00 98.75 244 PRO D C 1
ATOM 9405 O O . PRO D 1 276 ? 148.669 134.550 184.240 1.00 98.75 244 PRO D O 1
ATOM 9409 N N . LEU D 1 277 ? 149.911 135.436 185.891 1.00 103.64 245 LEU D N 1
ATOM 9410 C CA . LEU D 1 277 ? 148.784 135.515 186.823 1.00 103.64 245 LEU D CA 1
ATOM 9411 C C . LEU D 1 277 ? 148.023 136.831 186.683 1.00 103.64 245 LEU D C 1
ATOM 9412 O O . LEU D 1 277 ? 147.724 137.506 187.666 1.00 103.64 245 LEU D O 1
ATOM 9417 N N . GLY D 1 278 ? 147.702 137.203 185.448 1.00 98.16 246 GLY D N 1
ATOM 9418 C CA . GLY D 1 278 ? 146.837 138.341 185.211 1.00 98.16 246 GLY D CA 1
ATOM 9419 C C . GLY D 1 278 ? 145.824 138.079 184.117 1.00 98.16 246 GLY D C 1
ATOM 9420 O O . GLY D 1 278 ? 144.890 138.865 183.925 1.00 98.16 246 GLY D O 1
ATOM 9421 N N . LYS D 1 279 ? 146.038 136.973 183.391 1.00 96.79 247 LYS D N 1
ATOM 9422 C CA . LYS D 1 279 ? 145.234 136.553 182.236 1.00 96.79 247 LYS D CA 1
ATOM 9423 C C . LYS D 1 279 ? 145.194 137.619 181.136 1.00 96.79 247 LYS D C 1
ATOM 9424 O O . LYS D 1 279 ? 144.127 138.020 180.667 1.00 96.79 247 LYS D O 1
ATOM 9426 N N . GLU D 1 280 ? 146.377 138.080 180.720 1.00 90.51 248 GLU D N 1
ATOM 9427 C CA . GLU D 1 280 ? 146.504 138.832 179.477 1.00 90.51 248 GLU D CA 1
ATOM 9428 C C . GLU D 1 280 ? 147.498 138.205 178.514 1.00 90.51 248 GLU D C 1
ATOM 9429 O O . GLU D 1 280 ? 147.611 138.676 177.378 1.00 90.51 248 GLU D O 1
ATOM 9435 N N . ARG D 1 281 ? 148.233 137.176 178.939 1.00 81.00 249 ARG D N 1
ATOM 9436 C CA . ARG D 1 281 ? 149.224 136.549 178.072 1.00 81.00 249 ARG D CA 1
ATOM 9437 C C . ARG D 1 281 ? 148.559 135.728 176.974 1.00 81.00 249 ARG D C 1
ATOM 9438 O O . ARG D 1 281 ? 149.042 135.698 175.835 1.00 81.00 249 ARG D O 1
ATOM 9446 N N . ILE D 1 282 ? 147.449 135.060 177.298 1.00 77.41 250 ILE D N 1
ATOM 9447 C CA . ILE D 1 282 ? 146.778 134.191 176.336 1.00 77.41 250 ILE D CA 1
ATOM 9448 C C . ILE D 1 282 ? 146.097 135.008 175.244 1.00 77.41 250 ILE D C 1
ATOM 9449 O O . ILE D 1 282 ? 146.154 134.653 174.059 1.00 77.41 250 ILE D O 1
ATOM 9454 N N . THR D 1 283 ? 145.441 136.112 175.618 1.00 74.40 251 THR D N 1
ATOM 9455 C CA . THR D 1 283 ? 144.821 136.960 174.605 1.00 74.40 251 THR D CA 1
ATOM 9456 C C . THR D 1 283 ? 145.869 137.699 173.779 1.00 74.40 251 THR D C 1
ATOM 9457 O O . THR D 1 283 ? 145.644 137.963 172.592 1.00 74.40 251 THR D O 1
ATOM 9461 N N . TYR D 1 284 ? 147.038 137.978 174.366 1.00 71.40 252 TYR D N 1
ATOM 9462 C CA . TYR D 1 284 ? 148.149 138.534 173.603 1.00 71.40 252 TYR D CA 1
ATOM 9463 C C . TYR D 1 284 ? 148.652 137.525 172.577 1.00 71.40 252 TYR D C 1
ATOM 9464 O O . TYR D 1 284 ? 148.902 137.878 171.418 1.00 71.40 252 TYR D O 1
ATOM 9473 N N . GLY D 1 285 ? 148.771 136.259 172.986 1.00 73.38 253 GLY D N 1
ATOM 9474 C CA . GLY D 1 285 ? 149.217 135.222 172.069 1.00 73.38 253 GLY D CA 1
ATOM 9475 C C . GLY D 1 285 ? 148.229 134.954 170.953 1.00 73.38 253 GLY D C 1
ATOM 9476 O O . GLY D 1 285 ? 148.621 134.736 169.803 1.00 73.38 253 GLY D O 1
ATOM 9477 N N . ILE D 1 286 ? 146.933 134.994 171.263 1.00 68.80 254 ILE D N 1
ATOM 9478 C CA . ILE D 1 286 ? 145.953 134.791 170.206 1.00 68.80 254 ILE D CA 1
ATOM 9479 C C . ILE D 1 286 ? 145.847 136.030 169.317 1.00 68.80 254 ILE D C 1
ATOM 9480 O O . ILE D 1 286 ? 145.495 135.913 168.134 1.00 68.80 254 ILE D O 1
ATOM 9485 N N . GLY D 1 287 ? 146.204 137.212 169.831 1.00 66.92 255 GLY D N 1
ATOM 9486 C CA . GLY D 1 287 ? 146.325 138.374 168.970 1.00 66.92 255 GLY D CA 1
ATOM 9487 C C . GLY D 1 287 ? 147.493 138.273 168.007 1.00 66.92 255 GLY D C 1
ATOM 9488 O O . GLY D 1 287 ? 147.384 138.674 166.845 1.00 66.92 255 GLY D O 1
ATOM 9489 N N . LEU D 1 288 ? 148.629 137.738 168.477 1.00 68.52 256 LEU D N 1
ATOM 9490 C CA . LEU D 1 288 ? 149.722 137.405 167.559 1.00 68.52 256 LEU D CA 1
ATOM 9491 C C . LEU D 1 288 ? 149.320 136.340 166.548 1.00 68.52 256 LEU D C 1
ATOM 9492 O O . LEU D 1 288 ? 149.756 136.400 165.395 1.00 68.52 256 LEU D O 1
ATOM 9497 N N . VAL D 1 289 ? 148.501 135.367 166.961 1.00 67.32 257 VAL D N 1
ATOM 9498 C CA . VAL D 1 289 ? 148.011 134.341 166.039 1.00 67.32 257 VAL D CA 1
ATOM 9499 C C . VAL D 1 289 ? 147.176 134.975 164.931 1.00 67.32 257 VAL D C 1
ATOM 9500 O O . VAL D 1 289 ? 147.377 134.697 163.743 1.00 67.32 257 VAL D O 1
ATOM 9504 N N . LEU D 1 290 ? 146.271 135.883 165.303 1.00 66.47 258 LEU D N 1
ATOM 9505 C CA . LEU D 1 290 ? 145.414 136.532 164.315 1.00 66.47 258 LEU D CA 1
ATOM 9506 C C . LEU D 1 290 ? 146.196 137.490 163.417 1.00 66.47 258 LEU D C 1
ATOM 9507 O O . LEU D 1 290 ? 145.951 137.551 162.203 1.00 66.47 258 LEU D O 1
ATOM 9512 N N . GLY D 1 291 ? 147.151 138.232 163.987 1.00 67.52 259 GLY D N 1
ATOM 9513 C CA . GLY D 1 291 ? 147.966 139.127 163.179 1.00 67.52 259 GLY D CA 1
ATOM 9514 C C . GLY D 1 291 ? 148.879 138.388 162.218 1.00 67.52 259 GLY D C 1
ATOM 9515 O O . GLY D 1 291 ? 149.037 138.795 161.061 1.00 67.52 259 GLY D O 1
ATOM 9516 N N . CYS D 1 292 ? 149.475 137.284 162.671 1.00 70.73 260 CYS D N 1
ATOM 9517 C CA . CYS D 1 292 ? 150.299 136.473 161.788 1.00 70.73 260 CYS D CA 1
ATOM 9518 C C . CYS D 1 292 ? 149.457 135.746 160.750 1.00 70.73 260 CYS D C 1
ATOM 9519 O O . CYS D 1 292 ? 149.940 135.489 159.646 1.00 70.73 260 CYS D O 1
ATOM 9522 N N . THR D 1 293 ? 148.199 135.427 161.070 1.00 67.06 261 THR D N 1
ATOM 9523 C CA . THR D 1 293 ? 147.296 134.870 160.066 1.00 67.06 261 THR D CA 1
ATOM 9524 C C . THR D 1 293 ? 146.965 135.897 158.992 1.00 67.06 261 THR D C 1
ATOM 9525 O O . THR D 1 293 ? 146.912 135.564 157.801 1.00 67.06 261 THR D O 1
ATOM 9529 N N . LEU D 1 294 ? 146.750 137.155 159.393 1.00 66.37 262 LEU D N 1
ATOM 9530 C CA . LEU D 1 294 ? 146.523 138.223 158.421 1.00 66.37 262 LEU D CA 1
ATOM 9531 C C . LEU D 1 294 ? 147.753 138.457 157.548 1.00 66.37 262 LEU D C 1
ATOM 9532 O O . LEU D 1 294 ? 147.632 138.651 156.332 1.00 66.37 262 LEU D O 1
ATOM 9537 N N . LEU D 1 295 ? 148.944 138.428 158.154 1.00 70.47 263 LEU D N 1
ATOM 9538 C CA . LEU D 1 295 ? 150.186 138.563 157.395 1.00 70.47 263 LEU D CA 1
ATOM 9539 C C . LEU D 1 295 ? 150.411 137.385 156.453 1.00 70.47 263 LEU D C 1
ATOM 9540 O O . LEU D 1 295 ? 150.894 137.569 155.327 1.00 70.47 263 LEU D O 1
ATOM 9545 N N . LEU D 1 296 ? 150.056 136.178 156.894 1.00 69.84 264 LEU D N 1
ATOM 9546 C CA . LEU D 1 296 ? 150.091 135.004 156.033 1.00 69.84 264 LEU D CA 1
ATOM 9547 C C . LEU D 1 296 ? 149.117 135.127 154.878 1.00 69.84 264 LEU D C 1
ATOM 9548 O O . LEU D 1 296 ? 149.397 134.646 153.778 1.00 69.84 264 LEU D O 1
ATOM 9553 N N . MET D 1 297 ? 147.982 135.783 155.102 1.00 68.67 265 MET D N 1
ATOM 9554 C CA . MET D 1 297 ? 147.008 135.921 154.031 1.00 68.67 265 MET D CA 1
ATOM 9555 C C . MET D 1 297 ? 147.468 136.963 153.014 1.00 68.67 265 MET D C 1
ATOM 9556 O O . MET D 1 297 ? 147.275 136.785 151.802 1.00 68.67 265 MET D O 1
ATOM 9561 N N . MET D 1 298 ? 148.130 138.029 153.498 1.00 75.58 266 MET D N 1
ATOM 9562 C CA . MET D 1 298 ? 148.858 138.961 152.629 1.00 75.58 266 MET D CA 1
ATOM 9563 C C . MET D 1 298 ? 149.852 138.222 151.744 1.00 75.58 266 MET D C 1
ATOM 9564 O O . MET D 1 298 ? 149.850 138.367 150.510 1.00 75.58 266 MET D O 1
ATOM 9569 N N . LEU D 1 299 ? 150.699 137.406 152.376 1.00 75.48 267 LEU D N 1
ATOM 9570 C CA . LEU D 1 299 ? 151.780 136.736 151.666 1.00 75.48 267 LEU D CA 1
ATOM 9571 C C . LEU D 1 299 ? 151.239 135.716 150.674 1.00 75.48 267 LEU D C 1
ATOM 9572 O O . LEU D 1 299 ? 151.692 135.666 149.529 1.00 75.48 267 LEU D O 1
ATOM 9577 N N . SER D 1 300 ? 150.216 134.953 151.072 1.00 74.87 268 SER D N 1
ATOM 9578 C CA . SER D 1 300 ? 149.603 133.975 150.183 1.00 74.87 268 SER D CA 1
ATOM 9579 C C . SER D 1 300 ? 148.873 134.644 149.025 1.00 74.87 268 SER D C 1
ATOM 9580 O O . SER D 1 300 ? 148.773 134.057 147.943 1.00 74.87 268 SER D O 1
ATOM 9583 N N . ASP D 1 301 ? 148.349 135.858 149.232 1.00 76.93 269 ASP D N 1
ATOM 9584 C CA . ASP D 1 301 ? 147.790 136.613 148.118 1.00 76.93 269 ASP D CA 1
ATOM 9585 C C . ASP D 1 301 ? 148.884 137.032 147.149 1.00 76.93 269 ASP D C 1
ATOM 9586 O O . ASP D 1 301 ? 148.664 137.055 145.933 1.00 76.93 269 ASP D O 1
ATOM 9591 N N . ARG D 1 302 ? 150.074 137.360 147.661 1.00 78.46 270 ARG D N 1
ATOM 9592 C CA . ARG D 1 302 ? 151.133 137.827 146.766 1.00 78.46 270 ARG D CA 1
ATOM 9593 C C . ARG D 1 302 ? 152.041 136.705 146.266 1.00 78.46 270 ARG D C 1
ATOM 9594 O O . ARG D 1 302 ? 152.507 136.769 145.125 1.00 78.46 270 ARG D O 1
ATOM 9602 N N . MET D 1 303 ? 152.300 135.679 147.080 1.00 83.00 271 MET D N 1
ATOM 9603 C CA . MET D 1 303 ? 153.166 134.577 146.656 1.00 83.00 271 MET D CA 1
ATOM 9604 C C . MET D 1 303 ? 152.441 133.702 145.634 1.00 83.00 271 MET D C 1
ATOM 9605 O O . MET D 1 303 ? 151.274 133.355 145.838 1.00 83.00 271 MET D O 1
ATOM 9610 N N . PRO D 1 304 ? 153.091 133.343 144.528 1.00 88.81 272 PRO D N 1
ATOM 9611 C CA . PRO D 1 304 ? 152.420 132.554 143.490 1.00 88.81 272 PRO D CA 1
ATOM 9612 C C . PRO D 1 304 ? 152.192 131.102 143.888 1.00 88.81 272 PRO D C 1
ATOM 9613 O O . PRO D 1 304 ? 152.882 130.534 144.735 1.00 88.81 272 PRO D O 1
ATOM 9617 N N . THR D 1 305 ? 151.178 130.514 143.247 1.00 88.90 273 THR D N 1
ATOM 9618 C CA . THR D 1 305 ? 150.950 129.075 143.324 1.00 88.90 273 THR D CA 1
ATOM 9619 C C . THR D 1 305 ? 152.082 128.308 142.658 1.00 88.90 273 THR D C 1
ATOM 9620 O O . THR D 1 305 ? 152.500 127.251 143.142 1.00 88.90 273 THR D O 1
ATOM 9624 N N . GLU D 1 306 ? 152.612 128.849 141.564 1.00 98.68 274 GLU D N 1
ATOM 9625 C CA . GLU D 1 306 ? 153.599 128.189 140.712 1.00 98.68 274 GLU D CA 1
ATOM 9626 C C . GLU D 1 306 ? 154.953 128.212 141.422 1.00 98.68 274 GLU D C 1
ATOM 9627 O O . GLU D 1 306 ? 155.881 128.920 141.026 1.00 98.68 274 GLU D O 1
ATOM 9629 N N . LEU D 1 307 ? 155.071 127.424 142.491 1.00 91.94 275 LEU D N 1
ATOM 9630 C CA . LEU D 1 307 ? 156.156 127.572 143.453 1.00 91.94 275 LEU D CA 1
ATOM 9631 C C . LEU D 1 307 ? 156.956 126.284 143.597 1.00 91.94 275 LEU D C 1
ATOM 9632 O O . LEU D 1 307 ? 156.391 125.211 143.831 1.00 91.94 275 LEU D O 1
ATOM 9637 N N . GLY D 1 308 ? 158.276 126.400 143.458 1.00 96.03 276 GLY D N 1
ATOM 9638 C CA . GLY D 1 308 ? 159.173 125.286 143.697 1.00 96.03 276 GLY D CA 1
ATOM 9639 C C . GLY D 1 308 ? 159.691 125.200 145.120 1.00 96.03 276 GLY D C 1
ATOM 9640 O O . GLY D 1 308 ? 159.545 124.166 145.778 1.00 96.03 276 GLY D O 1
ATOM 9641 N N . ASN D 1 309 ? 160.302 126.280 145.599 1.00 98.20 277 ASN D N 1
ATOM 9642 C CA . ASN D 1 309 ? 160.836 126.346 146.951 1.00 98.20 277 ASN D CA 1
ATOM 9643 C C . ASN D 1 309 ? 160.151 127.461 147.730 1.00 98.20 277 ASN D C 1
ATOM 9644 O O . ASN D 1 309 ? 159.659 128.433 147.149 1.00 98.20 277 ASN D O 1
ATOM 9649 N N . VAL D 1 310 ? 160.121 127.317 149.050 1.00 85.93 278 VAL D N 1
ATOM 9650 C CA . VAL D 1 310 ? 159.510 128.345 149.897 1.00 85.93 278 VAL D CA 1
ATOM 9651 C C . VAL D 1 310 ? 160.404 129.580 149.930 1.00 85.93 278 VAL D C 1
ATOM 9652 O O . VAL D 1 310 ? 161.639 129.454 149.970 1.00 85.93 278 VAL D O 1
ATOM 9656 N N . PRO D 1 311 ? 159.839 130.781 149.833 1.00 81.53 279 PRO D N 1
ATOM 9657 C CA . PRO D 1 311 ? 160.650 131.992 149.989 1.00 81.53 279 PRO D CA 1
ATOM 9658 C C . PRO D 1 311 ? 161.116 132.167 151.426 1.00 81.53 279 PRO D C 1
ATOM 9659 O O . PRO D 1 311 ? 160.554 131.597 152.363 1.00 81.53 279 PRO D O 1
ATOM 9663 N N . VAL D 1 312 ? 162.179 132.962 151.585 1.00 82.72 280 VAL D N 1
ATOM 9664 C CA . VAL D 1 312 ? 162.746 133.195 152.910 1.00 82.72 280 VAL D CA 1
ATOM 9665 C C . VAL D 1 312 ? 161.811 134.033 153.771 1.00 82.72 280 VAL D C 1
ATOM 9666 O O . VAL D 1 312 ? 161.798 133.886 154.999 1.00 82.72 280 VAL D O 1
ATOM 9670 N N . VAL D 1 313 ? 161.020 134.918 153.158 1.00 74.91 281 VAL D N 1
ATOM 9671 C CA . VAL D 1 313 ? 160.014 135.651 153.923 1.00 74.91 281 VAL D CA 1
ATOM 9672 C C . VAL D 1 313 ? 158.900 134.710 154.381 1.00 74.91 281 VAL D C 1
ATOM 9673 O O . VAL D 1 313 ? 158.387 134.842 155.500 1.00 74.91 281 VAL D O 1
ATOM 9677 N N . ALA D 1 314 ? 158.567 133.701 153.570 1.00 74.15 282 ALA D N 1
ATOM 9678 C CA . ALA D 1 314 ? 157.564 132.721 153.967 1.00 74.15 282 ALA D CA 1
ATOM 9679 C C . ALA D 1 314 ? 158.084 131.807 155.068 1.00 74.15 282 ALA D C 1
ATOM 9680 O O . ALA D 1 314 ? 157.343 131.465 155.996 1.00 74.15 282 ALA D O 1
ATOM 9682 N N . ALA D 1 315 ? 159.356 131.410 154.982 1.00 75.81 283 ALA D N 1
ATOM 9683 C CA . ALA D 1 315 ? 159.960 130.598 156.031 1.00 75.81 283 ALA D CA 1
ATOM 9684 C C . ALA D 1 315 ? 160.091 131.380 157.332 1.00 75.81 283 ALA D C 1
ATOM 9685 O O . ALA D 1 315 ? 159.880 130.826 158.415 1.00 75.81 283 ALA D O 1
ATOM 9687 N N . TYR D 1 316 ? 160.417 132.673 157.240 1.00 75.35 284 TYR D N 1
ATOM 9688 C CA . TYR D 1 316 ? 160.481 133.517 158.430 1.00 75.35 284 TYR D CA 1
ATOM 9689 C C . TYR D 1 316 ? 159.106 133.706 159.056 1.00 75.35 284 TYR D C 1
ATOM 9690 O O . TYR D 1 316 ? 158.972 133.696 160.285 1.00 75.35 284 TYR D O 1
ATOM 9699 N N . LEU D 1 317 ? 158.070 133.861 158.228 1.00 69.43 285 LEU D N 1
ATOM 9700 C CA . LEU D 1 317 ? 156.714 134.001 158.748 1.00 69.43 285 LEU D CA 1
ATOM 9701 C C . LEU D 1 317 ? 156.224 132.707 159.388 1.00 69.43 285 LEU D C 1
ATOM 9702 O O . LEU D 1 317 ? 155.548 132.742 160.422 1.00 69.43 285 LEU D O 1
ATOM 9707 N N . ALA D 1 318 ? 156.566 131.558 158.795 1.00 73.48 286 ALA D N 1
ATOM 9708 C CA . ALA D 1 318 ? 156.235 130.269 159.399 1.00 73.48 286 ALA D CA 1
ATOM 9709 C C . ALA D 1 318 ? 156.973 130.060 160.714 1.00 73.48 286 ALA D C 1
ATOM 9710 O O . ALA D 1 318 ? 156.411 129.503 161.664 1.00 73.48 286 ALA D O 1
ATOM 9712 N N . TYR D 1 319 ? 158.233 130.503 160.780 1.00 78.69 287 TYR D N 1
ATOM 9713 C CA . TYR D 1 319 ? 159.000 130.428 162.019 1.00 78.69 287 TYR D CA 1
ATOM 9714 C C . TYR D 1 319 ? 158.389 131.304 163.105 1.00 78.69 287 TYR D C 1
ATOM 9715 O O . TYR D 1 319 ? 158.303 130.887 164.264 1.00 78.69 287 TYR D O 1
ATOM 9724 N N . VAL D 1 320 ? 157.951 132.514 162.746 1.00 71.93 288 VAL D N 1
ATOM 9725 C CA . VAL D 1 320 ? 157.293 133.399 163.706 1.00 71.93 288 VAL D CA 1
ATOM 9726 C C . VAL D 1 320 ? 155.974 132.795 164.179 1.00 71.93 288 VAL D C 1
ATOM 9727 O O . VAL D 1 320 ? 155.653 132.832 165.373 1.00 71.93 288 VAL D O 1
ATOM 9731 N N . PHE D 1 321 ? 155.235 132.170 163.262 1.00 71.80 289 PHE D N 1
ATOM 9732 C CA . PHE D 1 321 ? 153.928 131.596 163.564 1.00 71.80 289 PHE D CA 1
ATOM 9733 C C . PHE D 1 321 ? 154.059 130.392 164.504 1.00 71.80 289 PHE D C 1
ATOM 9734 O O . PHE D 1 321 ? 153.334 130.286 165.508 1.00 71.80 289 PHE D O 1
ATOM 9742 N N . VAL D 1 322 ? 155.046 129.525 164.255 1.00 74.18 290 VAL D N 1
ATOM 9743 C CA . VAL D 1 322 ? 155.270 128.403 165.163 1.00 74.18 290 VAL D CA 1
ATOM 9744 C C . VAL D 1 322 ? 155.938 128.869 166.458 1.00 74.18 290 VAL D C 1
ATOM 9745 O O . VAL D 1 322 ? 155.786 128.223 167.501 1.00 74.18 290 VAL D O 1
ATOM 9749 N N . MET D 1 323 ? 156.643 130.008 166.437 1.00 77.13 291 MET D N 1
ATOM 9750 C CA . MET D 1 323 ? 157.172 130.579 167.672 1.00 77.13 291 MET D CA 1
ATOM 9751 C C . MET D 1 323 ? 156.047 131.074 168.571 1.00 77.13 291 MET D C 1
ATOM 9752 O O . MET D 1 323 ? 156.099 130.901 169.796 1.00 77.13 291 MET D O 1
ATOM 9757 N N . VAL D 1 324 ? 155.017 131.684 167.970 1.00 73.73 292 VAL D N 1
ATOM 9758 C CA . VAL D 1 324 ? 153.813 132.061 168.711 1.00 73.73 292 VAL D CA 1
ATOM 9759 C C . VAL D 1 324 ? 153.125 130.821 169.271 1.00 73.73 292 VAL D C 1
ATOM 9760 O O . VAL D 1 324 ? 152.638 130.826 170.410 1.00 73.73 292 VAL D O 1
ATOM 9764 N N . ALA D 1 325 ? 153.112 129.727 168.496 1.00 73.26 293 ALA D N 1
ATOM 9765 C CA . ALA D 1 325 ? 152.535 128.470 168.981 1.00 73.26 293 ALA D CA 1
ATOM 9766 C C . ALA D 1 325 ? 153.283 127.916 170.195 1.00 73.26 293 ALA D C 1
ATOM 9767 O O . ALA D 1 325 ? 152.661 127.506 171.187 1.00 73.26 293 ALA D O 1
ATOM 9769 N N . ILE D 1 326 ? 154.617 127.906 170.135 1.00 76.02 294 ILE D N 1
ATOM 9770 C CA . ILE D 1 326 ? 155.426 127.387 171.240 1.00 76.02 294 ILE D CA 1
ATOM 9771 C C . ILE D 1 326 ? 155.297 128.281 172.472 1.00 76.02 294 ILE D C 1
ATOM 9772 O O . ILE D 1 326 ? 155.193 127.790 173.604 1.00 76.02 294 ILE D O 1
ATOM 9777 N N . ASN D 1 327 ? 155.249 129.601 172.268 1.00 78.46 295 ASN D N 1
ATOM 9778 C CA . ASN D 1 327 ? 155.086 130.518 173.391 1.00 78.46 295 ASN D CA 1
ATOM 9779 C C . ASN D 1 327 ? 153.700 130.403 174.020 1.00 78.46 295 ASN D C 1
ATOM 9780 O O . ASN D 1 327 ? 153.561 130.541 175.241 1.00 78.46 295 ASN D O 1
ATOM 9785 N N . LEU D 1 328 ? 152.670 130.130 173.211 1.00 76.15 296 LEU D N 1
ATOM 9786 C CA . LEU D 1 328 ? 151.341 129.882 173.762 1.00 76.15 296 LEU D CA 1
ATOM 9787 C C . LEU D 1 328 ? 151.302 128.581 174.554 1.00 76.15 296 LEU D C 1
ATOM 9788 O O . LEU D 1 328 ? 150.635 128.509 175.593 1.00 76.15 296 LEU D O 1
ATOM 9793 N N . LEU D 1 329 ? 152.014 127.551 174.078 1.00 82.53 297 LEU D N 1
ATOM 9794 C CA . LEU D 1 329 ? 152.155 126.308 174.837 1.00 82.53 297 LEU D CA 1
ATOM 9795 C C . LEU D 1 329 ? 152.821 126.549 176.188 1.00 82.53 297 LEU D C 1
ATOM 9796 O O . LEU D 1 329 ? 152.358 126.041 177.218 1.00 82.53 297 LEU D O 1
ATOM 9801 N N . PHE D 1 330 ? 153.897 127.340 176.198 1.00 89.29 298 PHE D N 1
ATOM 9802 C CA . PHE D 1 330 ? 154.600 127.619 177.446 1.00 89.29 298 PHE D CA 1
ATOM 9803 C C . PHE D 1 330 ? 153.759 128.465 178.397 1.00 89.29 298 PHE D C 1
ATOM 9804 O O . PHE D 1 330 ? 153.771 128.219 179.607 1.00 89.29 298 PHE D O 1
ATOM 9812 N N . ALA D 1 331 ? 152.998 129.430 177.866 1.00 86.39 299 ALA D N 1
ATOM 9813 C CA . ALA D 1 331 ? 152.121 130.245 178.703 1.00 86.39 299 ALA D CA 1
ATOM 9814 C C . ALA D 1 331 ? 150.988 129.418 179.305 1.00 86.39 299 ALA D C 1
ATOM 9815 O O . ALA D 1 331 ? 150.653 129.583 180.487 1.00 86.39 299 ALA D O 1
ATOM 9817 N N . ILE D 1 332 ? 150.398 128.518 178.508 1.00 86.19 300 ILE D N 1
ATOM 9818 C CA . ILE D 1 332 ? 149.311 127.671 178.992 1.00 86.19 300 ILE D CA 1
ATOM 9819 C C . ILE D 1 332 ? 149.817 126.700 180.054 1.00 86.19 300 ILE D C 1
ATOM 9820 O O . ILE D 1 332 ? 149.166 126.503 181.087 1.00 86.19 300 ILE D O 1
ATOM 9825 N N . MET D 1 333 ? 151.010 126.152 179.846 1.00 95.99 301 MET D N 1
ATOM 9826 C CA . MET D 1 333 ? 151.610 125.235 180.848 1.00 95.99 301 MET D CA 1
ATOM 9827 C C . MET D 1 333 ? 151.887 126.018 182.125 1.00 95.99 301 MET D C 1
ATOM 9828 O O . MET D 1 333 ? 151.583 125.507 183.210 1.00 95.99 301 MET D O 1
ATOM 9833 N N . ALA D 1 334 ? 152.451 127.213 181.998 1.00 97.58 302 ALA D N 1
ATOM 9834 C CA . ALA D 1 334 ? 152.811 128.015 183.162 1.00 97.58 302 ALA D CA 1
ATOM 9835 C C . ALA D 1 334 ? 151.585 128.380 183.990 1.00 97.58 302 ALA D C 1
ATOM 9836 O O . ALA D 1 334 ? 151.600 128.269 185.222 1.00 97.58 302 ALA D O 1
ATOM 9838 N N . ILE D 1 335 ? 150.500 128.796 183.330 1.00 98.63 303 ILE D N 1
ATOM 9839 C CA . ILE D 1 335 ? 149.299 129.149 184.082 1.00 98.63 303 ILE D CA 1
ATOM 9840 C C . ILE D 1 335 ? 148.579 127.885 184.557 1.00 98.63 303 ILE D C 1
ATOM 9841 O O . ILE D 1 335 ? 147.809 127.925 185.526 1.00 98.63 303 ILE D O 1
ATOM 9846 N N . ASN D 1 336 ? 148.857 126.736 183.927 1.00 101.85 304 ASN D N 1
ATOM 9847 C CA . ASN D 1 336 ? 148.261 125.481 184.370 1.00 101.85 304 ASN D CA 1
ATOM 9848 C C . ASN D 1 336 ? 148.849 125.019 185.696 1.00 101.85 304 ASN D C 1
ATOM 9849 O O . ASN D 1 336 ? 148.105 124.634 186.605 1.00 101.85 304 ASN D O 1
ATOM 9854 N N . MET D 1 337 ? 150.176 125.048 185.839 1.00 108.07 305 MET D N 1
ATOM 9855 C CA . MET D 1 337 ? 150.731 124.729 187.152 1.00 108.07 305 MET D CA 1
ATOM 9856 C C . MET D 1 337 ? 150.952 125.950 188.032 1.00 108.07 305 MET D C 1
ATOM 9857 O O . MET D 1 337 ? 151.601 125.827 189.076 1.00 108.07 305 MET D O 1
ATOM 9862 N N . SER D 1 338 ? 150.440 127.120 187.646 1.00 111.11 306 SER D N 1
ATOM 9863 C CA . SER D 1 338 ? 150.400 128.245 188.574 1.00 111.11 306 SER D CA 1
ATOM 9864 C C . SER D 1 338 ? 149.478 127.989 189.763 1.00 111.11 306 SER D C 1
ATOM 9865 O O . SER D 1 338 ? 149.689 128.570 190.832 1.00 111.11 306 SER D O 1
ATOM 9868 N N . MET D 1 339 ? 148.465 127.141 189.601 1.00 119.61 307 MET D N 1
ATOM 9869 C CA . MET D 1 339 ? 147.625 126.723 190.717 1.00 119.61 307 MET D CA 1
ATOM 9870 C C . MET D 1 339 ? 148.355 125.708 191.591 1.00 119.61 307 MET D C 1
ATOM 9871 O O . MET D 1 339 ? 148.903 124.725 191.091 1.00 119.61 307 MET D O 1
ATOM 9876 N N . GLN D 1 446 ? 156.519 125.177 190.847 1.00 121.99 414 GLN D N 1
ATOM 9877 C CA . GLN D 1 446 ? 155.464 125.821 191.624 1.00 121.99 414 GLN D CA 1
ATOM 9878 C C . GLN D 1 446 ? 155.885 127.229 192.027 1.00 121.99 414 GLN D C 1
ATOM 9879 O O . GLN D 1 446 ? 156.662 127.404 192.968 1.00 121.99 414 GLN D O 1
ATOM 9885 N N . GLN D 1 447 ? 155.393 128.214 191.266 1.00 126.25 415 GLN D N 1
ATOM 9886 C CA . GLN D 1 447 ? 155.571 129.663 191.398 1.00 126.25 415 GLN D CA 1
ATOM 9887 C C . GLN D 1 447 ? 156.993 130.145 191.109 1.00 126.25 415 GLN D C 1
ATOM 9888 O O . GLN D 1 447 ? 157.224 131.360 191.111 1.00 126.25 415 GLN D O 1
ATOM 9890 N N . LEU D 1 448 ? 157.945 129.252 190.858 1.00 124.66 416 LEU D N 1
ATOM 9891 C CA . LEU D 1 448 ? 159.281 129.628 190.390 1.00 124.66 416 LEU D CA 1
ATOM 9892 C C . LEU D 1 448 ? 159.353 129.557 188.869 1.00 124.66 416 LEU D C 1
ATOM 9893 O O . LEU D 1 448 ? 160.222 128.907 188.291 1.00 124.66 416 LEU D O 1
ATOM 9898 N N . THR D 1 449 ? 158.421 130.245 188.211 1.00 122.21 417 THR D N 1
ATOM 9899 C CA . THR D 1 449 ? 158.230 130.125 186.771 1.00 122.21 417 THR D CA 1
ATOM 9900 C C . THR D 1 449 ? 159.169 131.044 185.991 1.00 122.21 417 THR D C 1
ATOM 9901 O O . THR D 1 449 ? 159.529 130.729 184.848 1.00 122.21 417 THR D O 1
ATOM 9905 N N . ARG D 1 450 ? 159.634 132.130 186.624 1.00 118.63 418 ARG D N 1
ATOM 9906 C CA . ARG D 1 450 ? 160.336 133.209 185.928 1.00 118.63 418 ARG D CA 1
ATOM 9907 C C . ARG D 1 450 ? 161.671 132.778 185.327 1.00 118.63 418 ARG D C 1
ATOM 9908 O O . ARG D 1 450 ? 162.106 133.368 184.332 1.00 118.63 418 ARG D O 1
ATOM 9910 N N . VAL D 1 451 ? 162.325 131.759 185.892 1.00 121.30 419 VAL D N 1
ATOM 9911 C CA . VAL D 1 451 ? 163.577 131.292 185.304 1.00 121.30 419 VAL D CA 1
ATOM 9912 C C . VAL D 1 451 ? 163.317 130.521 184.008 1.00 121.30 419 VAL D C 1
ATOM 9913 O O . VAL D 1 451 ? 164.135 130.562 183.079 1.00 121.30 419 VAL D O 1
ATOM 9917 N N . ILE D 1 452 ? 162.157 129.860 183.900 1.00 117.74 420 ILE D N 1
ATOM 9918 C CA . ILE D 1 452 ? 161.797 129.159 182.669 1.00 117.74 420 ILE D CA 1
ATOM 9919 C C . ILE D 1 452 ? 161.516 130.161 181.557 1.00 117.74 420 ILE D C 1
ATOM 9920 O O . ILE D 1 452 ? 161.980 129.998 180.421 1.00 117.74 420 ILE D O 1
ATOM 9925 N N . ASP D 1 453 ? 160.787 131.235 181.879 1.00 114.10 421 ASP D N 1
ATOM 9926 C CA . ASP D 1 453 ? 160.555 132.307 180.917 1.00 114.10 421 ASP D CA 1
ATOM 9927 C C . ASP D 1 453 ? 161.846 133.033 180.556 1.00 114.10 421 ASP D C 1
ATOM 9928 O O . ASP D 1 453 ? 162.012 133.455 179.405 1.00 114.10 421 ASP D O 1
ATOM 9933 N N . ARG D 1 454 ? 162.775 133.163 181.510 1.00 112.11 422 ARG D N 1
ATOM 9934 C CA . ARG D 1 454 ? 164.059 133.799 181.225 1.00 112.11 422 ARG D CA 1
ATOM 9935 C C . ARG D 1 454 ? 164.898 132.971 180.257 1.00 112.11 422 ARG D C 1
ATOM 9936 O O . ARG D 1 454 ? 165.453 133.511 179.291 1.00 112.11 422 ARG D O 1
ATOM 9938 N N . LEU D 1 455 ? 164.983 131.653 180.478 1.00 111.55 423 LEU D N 1
ATOM 9939 C CA . LEU D 1 455 ? 165.739 130.813 179.550 1.00 111.55 423 LEU D CA 1
ATOM 9940 C C . LEU D 1 455 ? 165.030 130.681 178.205 1.00 111.55 423 LEU D C 1
ATOM 9941 O O . LEU D 1 455 ? 165.694 130.547 177.167 1.00 111.55 423 LEU D O 1
ATOM 9946 N N . LEU D 1 456 ? 163.694 130.744 178.200 1.00 107.32 424 LEU D N 1
ATOM 9947 C CA . LEU D 1 456 ? 162.949 130.720 176.946 1.00 107.32 424 LEU D CA 1
ATOM 9948 C C . LEU D 1 456 ? 163.198 131.981 176.125 1.00 107.32 424 LEU D C 1
ATOM 9949 O O . LEU D 1 456 ? 163.382 131.902 174.902 1.00 107.32 424 LEU D O 1
ATOM 9954 N N . PHE D 1 457 ? 163.223 133.148 176.786 1.00 104.66 425 PHE D N 1
ATOM 9955 C CA . PHE D 1 457 ? 163.571 134.393 176.103 1.00 104.66 425 PHE D CA 1
ATOM 9956 C C . PHE D 1 457 ? 165.017 134.346 175.626 1.00 104.66 425 PHE D C 1
ATOM 9957 O O . PHE D 1 457 ? 165.319 134.848 174.543 1.00 104.66 425 PHE D O 1
ATOM 9965 N N . GLY D 1 458 ? 165.918 133.748 176.410 1.00 109.74 426 GLY D N 1
ATOM 9966 C CA . GLY D 1 458 ? 167.307 133.640 175.977 1.00 109.74 426 GLY D CA 1
ATOM 9967 C C . GLY D 1 458 ? 167.478 132.804 174.720 1.00 109.74 426 GLY D C 1
ATOM 9968 O O . GLY D 1 458 ? 168.160 133.223 173.773 1.00 109.74 426 GLY D O 1
ATOM 9969 N N . SER D 1 459 ? 166.821 131.639 174.674 1.00 109.62 427 SER D N 1
ATOM 9970 C CA . SER D 1 459 ? 166.873 130.783 173.490 1.00 109.62 427 SER D CA 1
ATOM 9971 C C . SER D 1 459 ? 166.217 131.449 172.284 1.00 109.62 427 SER D C 1
ATOM 9972 O O . SER D 1 459 ? 166.773 131.424 171.175 1.00 109.62 427 SER D O 1
ATOM 9975 N N . PHE D 1 460 ? 165.049 132.074 172.486 1.00 103.17 428 PHE D N 1
ATOM 9976 C CA . PHE D 1 460 ? 164.363 132.721 171.375 1.00 103.17 428 PHE D CA 1
ATOM 9977 C C . PHE D 1 460 ? 165.107 133.958 170.890 1.00 103.17 428 PHE D C 1
ATOM 9978 O O . PHE D 1 460 ? 165.137 134.215 169.684 1.00 103.17 428 PHE D O 1
ATOM 9986 N N . LEU D 1 461 ? 165.757 134.693 171.802 1.00 107.73 429 LEU D N 1
ATOM 9987 C CA . LEU D 1 461 ? 166.595 135.827 171.426 1.00 107.73 429 LEU D CA 1
ATOM 9988 C C . LEU D 1 461 ? 167.775 135.395 170.576 1.00 107.73 429 LEU D C 1
ATOM 9989 O O . LEU D 1 461 ? 168.012 135.969 169.508 1.00 107.73 429 LEU D O 1
ATOM 9994 N N . VAL D 1 462 ? 168.526 134.382 171.029 1.00 109.07 430 VAL D N 1
ATOM 9995 C CA . VAL D 1 462 ? 169.728 134.005 170.288 1.00 109.07 430 VAL D CA 1
ATOM 9996 C C . VAL D 1 462 ? 169.364 133.375 168.941 1.00 109.07 430 VAL D C 1
ATOM 9997 O O . VAL D 1 462 ? 170.000 133.678 167.921 1.00 109.07 430 VAL D O 1
ATOM 10001 N N . LEU D 1 463 ? 168.278 132.595 168.880 1.00 106.08 431 LEU D N 1
ATOM 10002 C CA . LEU D 1 463 ? 167.939 131.965 167.611 1.00 106.08 431 LEU D CA 1
ATOM 10003 C C . LEU D 1 463 ? 167.285 132.967 166.661 1.00 106.08 431 LEU D C 1
ATOM 10004 O O . LEU D 1 463 ? 167.472 132.876 165.443 1.00 106.08 431 LEU D O 1
ATOM 10009 N N . THR D 1 464 ? 166.553 133.954 167.195 1.00 102.87 432 THR D N 1
ATOM 10010 C CA . THR D 1 464 ? 165.988 135.007 166.362 1.00 102.87 432 THR D CA 1
ATOM 10011 C C . THR D 1 464 ? 167.073 135.918 165.800 1.00 102.87 432 THR D C 1
ATOM 10012 O O . THR D 1 464 ? 166.985 136.340 164.642 1.00 102.87 432 THR D O 1
ATOM 10016 N N . VAL D 1 465 ? 168.110 136.213 166.595 1.00 108.75 433 VAL D N 1
ATOM 10017 C CA . VAL D 1 465 ? 169.254 136.972 166.089 1.00 108.75 433 VAL D CA 1
ATOM 10018 C C . VAL D 1 465 ? 169.988 136.189 165.003 1.00 108.75 433 VAL D C 1
ATOM 10019 O O . VAL D 1 465 ? 170.382 136.762 163.979 1.00 108.75 433 VAL D O 1
ATOM 10023 N N . VAL D 1 466 ? 170.127 134.865 165.176 1.00 112.35 434 VAL D N 1
ATOM 10024 C CA . VAL D 1 466 ? 170.753 134.028 164.145 1.00 112.35 434 VAL D CA 1
ATOM 10025 C C . VAL D 1 466 ? 169.939 134.042 162.849 1.00 112.35 434 VAL D C 1
ATOM 10026 O O . VAL D 1 466 ? 170.491 134.236 161.755 1.00 112.35 434 VAL D O 1
ATOM 10030 N N . ILE D 1 467 ? 168.614 133.888 162.956 1.00 108.56 435 ILE D N 1
ATOM 10031 C CA . ILE D 1 467 ? 167.754 133.848 161.771 1.00 108.56 435 ILE D CA 1
ATOM 10032 C C . ILE D 1 467 ? 167.720 135.208 161.067 1.00 108.56 435 ILE D C 1
ATOM 10033 O O . ILE D 1 467 ? 167.828 135.285 159.835 1.00 108.56 435 ILE D O 1
ATOM 10038 N N . THR D 1 468 ? 167.604 136.297 161.835 1.00 109.23 436 THR D N 1
ATOM 10039 C CA . THR D 1 468 ? 167.567 137.634 161.248 1.00 109.23 436 THR D CA 1
ATOM 10040 C C . THR D 1 468 ? 168.912 138.016 160.635 1.00 109.23 436 THR D C 1
ATOM 10041 O O . THR D 1 468 ? 168.949 138.661 159.580 1.00 109.23 436 THR D O 1
ATOM 10045 N N . ILE D 1 469 ? 170.023 137.581 161.241 1.00 114.94 437 ILE D N 1
ATOM 10046 C CA . ILE D 1 469 ? 171.339 137.812 160.654 1.00 114.94 437 ILE D CA 1
ATOM 10047 C C . ILE D 1 469 ? 171.505 137.011 159.368 1.00 114.94 437 ILE D C 1
ATOM 10048 O O . ILE D 1 469 ? 172.142 137.475 158.416 1.00 114.94 437 ILE D O 1
ATOM 10050 N N . SER D 1 470 ? 170.935 135.801 159.316 1.00 115.87 438 SER D N 1
ATOM 10051 C CA . SER D 1 470 ? 170.974 135.013 158.084 1.00 115.87 438 SER D CA 1
ATOM 10052 C C . SER D 1 470 ? 170.163 135.666 156.968 1.00 115.87 438 SER D C 1
ATOM 10053 O O . SER D 1 470 ? 170.604 135.700 155.811 1.00 115.87 438 SER D O 1
ATOM 10056 N N . MET D 1 471 ? 168.980 136.198 157.295 1.00 113.01 439 MET D N 1
ATOM 10057 C CA . MET D 1 471 ? 168.183 136.892 156.283 1.00 113.01 439 MET D CA 1
ATOM 10058 C C . MET D 1 471 ? 168.815 138.216 155.865 1.00 113.01 439 MET D C 1
ATOM 10059 O O . MET D 1 471 ? 168.638 138.648 154.720 1.00 113.01 439 MET D O 1
ATOM 10064 N N . TYR D 1 472 ? 169.545 138.874 156.769 1.00 114.58 440 TYR D N 1
ATOM 10065 C CA . TYR D 1 472 ? 170.287 140.071 156.389 1.00 114.58 440 TYR D CA 1
ATOM 10066 C C . TYR D 1 472 ? 171.487 139.729 155.516 1.00 114.58 440 TYR D C 1
ATOM 10067 O O . TYR D 1 472 ? 171.844 140.506 154.623 1.00 114.58 440 TYR D O 1
ATOM 10069 N N . ALA D 1 473 ? 172.124 138.580 155.763 1.00 115.65 441 ALA D N 1
ATOM 10070 C CA . ALA D 1 473 ? 173.207 138.120 154.901 1.00 115.65 441 ALA D CA 1
ATOM 10071 C C . ALA D 1 473 ? 172.692 137.687 153.537 1.00 115.65 441 ALA D C 1
ATOM 10072 O O . ALA D 1 473 ? 173.442 137.722 152.556 1.00 115.65 441 ALA D O 1
ATOM 10074 N N . HIS D 1 474 ? 171.430 137.252 153.461 1.00 113.33 442 HIS D N 1
ATOM 10075 C CA . HIS D 1 474 ? 170.793 137.061 152.161 1.00 113.33 442 HIS D CA 1
ATOM 10076 C C . HIS D 1 474 ? 170.634 138.388 151.428 1.00 113.33 442 HIS D C 1
ATOM 10077 O O . HIS D 1 474 ? 170.798 138.453 150.204 1.00 113.33 442 HIS D O 1
ATOM 10084 N N . TYR D 1 475 ? 170.317 139.452 152.158 1.00 107.88 443 TYR D N 1
ATOM 10085 C CA . TYR D 1 475 ? 170.215 140.789 151.584 1.00 107.88 443 TYR D CA 1
ATOM 10086 C C . TYR D 1 475 ? 171.581 141.467 151.562 1.00 107.88 443 TYR D C 1
ATOM 10087 O O . TYR D 1 475 ? 171.931 142.152 150.601 1.00 107.88 443 TYR D O 1
ATOM 10096 N N . ALA E 1 44 ? 128.128 161.273 88.726 1.00 122.92 12 ALA E N 1
ATOM 10097 C CA . ALA E 1 44 ? 128.353 162.519 89.449 1.00 122.92 12 ALA E CA 1
ATOM 10098 C C . ALA E 1 44 ? 129.794 162.986 89.288 1.00 122.92 12 ALA E C 1
ATOM 10099 O O . ALA E 1 44 ? 130.668 162.213 88.895 1.00 122.92 12 ALA E O 1
ATOM 10101 N N . ASP E 1 45 ? 130.038 164.263 89.596 1.00 120.32 13 ASP E N 1
ATOM 10102 C CA . ASP E 1 45 ? 131.382 164.815 89.485 1.00 120.32 13 ASP E CA 1
ATOM 10103 C C . ASP E 1 45 ? 132.299 164.347 90.606 1.00 120.32 13 ASP E C 1
ATOM 10104 O O . ASP E 1 45 ? 133.524 164.399 90.445 1.00 120.32 13 ASP E O 1
ATOM 10109 N N . GLU E 1 46 ? 131.738 163.900 91.734 1.00 117.16 14 GLU E N 1
ATOM 10110 C CA . GLU E 1 46 ? 132.560 163.438 92.849 1.00 117.16 14 GLU E CA 1
ATOM 10111 C C . GLU E 1 46 ? 133.257 162.121 92.532 1.00 117.16 14 GLU E C 1
ATOM 10112 O O . GLU E 1 46 ? 134.340 161.852 93.062 1.00 117.16 14 GLU E O 1
ATOM 10114 N N . LYS E 1 47 ? 132.652 161.284 91.690 1.00 114.99 15 LYS E N 1
ATOM 10115 C CA . LYS E 1 47 ? 133.299 160.046 91.278 1.00 114.99 15 LYS E CA 1
ATOM 10116 C C . LYS E 1 47 ? 134.392 160.276 90.243 1.00 114.99 15 LYS E C 1
ATOM 10117 O O . LYS E 1 47 ? 135.321 159.464 90.157 1.00 114.99 15 LYS E O 1
ATOM 10119 N N . ARG E 1 48 ? 134.303 161.367 89.475 1.00 117.99 16 ARG E N 1
ATOM 10120 C CA . ARG E 1 48 ? 135.208 161.582 88.349 1.00 117.99 16 ARG E CA 1
ATOM 10121 C C . ARG E 1 48 ? 136.636 161.847 88.813 1.00 117.99 16 ARG E C 1
ATOM 10122 O O . ARG E 1 48 ? 137.579 161.202 88.338 1.00 117.99 16 ARG E O 1
ATOM 10130 N N . LEU E 1 49 ? 136.816 162.770 89.763 1.00 113.09 17 LEU E N 1
ATOM 10131 C CA . LEU E 1 49 ? 138.166 163.052 90.244 1.00 113.09 17 LEU E CA 1
ATOM 10132 C C . LEU E 1 49 ? 138.699 161.915 91.103 1.00 113.09 17 LEU E C 1
ATOM 10133 O O . LEU E 1 49 ? 139.912 161.682 91.125 1.00 113.09 17 LEU E O 1
ATOM 10138 N N . LEU E 1 50 ? 137.813 161.191 91.797 1.00 108.54 18 LEU E N 1
ATOM 10139 C CA . LEU E 1 50 ? 138.235 160.029 92.573 1.00 108.54 18 LEU E CA 1
ATOM 10140 C C . LEU E 1 50 ? 138.759 158.916 91.676 1.00 108.54 18 LEU E C 1
ATOM 10141 O O . LEU E 1 50 ? 139.757 158.266 92.007 1.00 108.54 18 LEU E O 1
ATOM 10146 N N . LYS E 1 51 ? 138.106 158.684 90.537 1.00 110.97 19 LYS E N 1
ATOM 10147 C CA . LYS E 1 51 ? 138.627 157.712 89.584 1.00 110.97 19 LYS E CA 1
ATOM 10148 C C . LYS E 1 51 ? 139.823 158.255 88.814 1.00 110.97 19 LYS E C 1
ATOM 10149 O O . LYS E 1 51 ? 140.633 157.473 88.303 1.00 110.97 19 LYS E O 1
ATOM 10155 N N . CYS E 1 52 ? 139.951 159.580 88.717 1.00 110.04 20 CYS E N 1
ATOM 10156 C CA . CYS E 1 52 ? 141.062 160.174 87.982 1.00 110.04 20 CYS E CA 1
ATOM 10157 C C . CYS E 1 52 ? 142.370 160.093 88.764 1.00 110.04 20 CYS E C 1
ATOM 10158 O O . CYS E 1 52 ? 143.366 159.554 88.271 1.00 110.04 20 CYS E O 1
ATOM 10161 N N . ILE E 1 53 ? 142.385 160.624 89.991 1.00 105.89 21 ILE E N 1
ATOM 10162 C CA . ILE E 1 53 ? 143.643 160.759 90.724 1.00 105.89 21 ILE E CA 1
ATOM 10163 C C . ILE E 1 53 ? 143.951 159.535 91.577 1.00 105.89 21 ILE E C 1
ATOM 10164 O O . ILE E 1 53 ? 144.956 159.528 92.301 1.00 105.89 21 ILE E O 1
ATOM 10169 N N . LEU E 1 54 ? 143.118 158.495 91.514 1.00 106.48 22 LEU E N 1
ATOM 10170 C CA . LEU E 1 54 ? 143.443 157.195 92.093 1.00 106.48 22 LEU E CA 1
ATOM 10171 C C . LEU E 1 54 ? 143.428 156.098 91.031 1.00 106.48 22 LEU E C 1
ATOM 10172 O O . LEU E 1 54 ? 143.116 154.943 91.323 1.00 106.48 22 LEU E O 1
ATOM 10177 N N . HIS E 1 55 ? 143.762 156.450 89.789 1.00 113.15 23 HIS E N 1
ATOM 10178 C CA . HIS E 1 55 ? 143.755 155.459 88.720 1.00 113.15 23 HIS E CA 1
ATOM 10179 C C . HIS E 1 55 ? 145.008 154.592 88.734 1.00 113.15 23 HIS E C 1
ATOM 10180 O O . HIS E 1 55 ? 144.982 153.464 88.229 1.00 113.15 23 HIS E O 1
ATOM 10187 N N . ASP E 1 56 ? 146.108 155.092 89.303 1.00 112.90 24 ASP E N 1
ATOM 10188 C CA . ASP E 1 56 ? 147.334 154.309 89.421 1.00 112.90 24 ASP E CA 1
ATOM 10189 C C . ASP E 1 56 ? 148.032 154.534 90.760 1.00 112.90 24 ASP E C 1
ATOM 10190 O O . ASP E 1 56 ? 149.256 154.386 90.856 1.00 112.90 24 ASP E O 1
ATOM 10195 N N . TYR E 1 57 ? 147.279 154.899 91.794 1.00 105.68 25 TYR E N 1
ATOM 10196 C CA . TYR E 1 57 ? 147.877 155.210 93.083 1.00 105.68 25 TYR E CA 1
ATOM 10197 C C . TYR E 1 57 ? 148.299 153.933 93.797 1.00 105.68 25 TYR E C 1
ATOM 10198 O O . TYR E 1 57 ? 147.523 152.977 93.897 1.00 105.68 25 TYR E O 1
ATOM 10207 N N . ASP E 1 58 ? 149.530 153.923 94.294 1.00 104.90 26 ASP E N 1
ATOM 10208 C CA . ASP E 1 58 ? 150.048 152.838 95.115 1.00 104.90 26 ASP E CA 1
ATOM 10209 C C . ASP E 1 58 ? 150.182 153.342 96.545 1.00 104.90 26 ASP E C 1
ATOM 10210 O O . ASP E 1 58 ? 150.784 154.395 96.782 1.00 104.90 26 ASP E O 1
ATOM 10215 N N . THR E 1 59 ? 149.628 152.588 97.495 1.00 96.99 27 THR E N 1
ATOM 10216 C CA . THR E 1 59 ? 149.557 153.046 98.877 1.00 96.99 27 THR E CA 1
ATOM 10217 C C . THR E 1 59 ? 150.883 152.935 99.618 1.00 96.99 27 THR E C 1
ATOM 10218 O O . THR E 1 59 ? 150.981 153.417 100.751 1.00 96.99 27 THR E O 1
ATOM 10222 N N . ALA E 1 60 ? 151.899 152.314 99.019 1.00 97.24 28 ALA E N 1
ATOM 10223 C CA . ALA E 1 60 ? 153.186 152.148 99.677 1.00 97.24 28 ALA E CA 1
ATOM 10224 C C . ALA E 1 60 ? 154.259 153.101 99.171 1.00 97.24 28 ALA E C 1
ATOM 10225 O O . ALA E 1 60 ? 155.338 153.166 99.770 1.00 97.24 28 ALA E O 1
ATOM 10227 N N . ILE E 1 61 ? 153.998 153.833 98.093 1.00 100.69 29 ILE E N 1
ATOM 10228 C CA . ILE E 1 61 ? 154.972 154.777 97.555 1.00 100.69 29 ILE E CA 1
ATOM 10229 C C . ILE E 1 61 ? 154.979 156.033 98.415 1.00 100.69 29 ILE E C 1
ATOM 10230 O O . ILE E 1 61 ? 153.928 156.636 98.664 1.00 100.69 29 ILE E O 1
ATOM 10235 N N . ARG E 1 62 ? 156.159 156.422 98.880 1.00 100.83 30 ARG E N 1
ATOM 10236 C CA . ARG E 1 62 ? 156.301 157.663 99.630 1.00 100.83 30 ARG E CA 1
ATOM 10237 C C . ARG E 1 62 ? 156.142 158.845 98.682 1.00 100.83 30 ARG E C 1
ATOM 10238 O O . ARG E 1 62 ? 156.860 158.922 97.676 1.00 100.83 30 ARG E O 1
ATOM 10246 N N . PRO E 1 63 ? 155.227 159.774 98.948 1.00 97.17 31 PRO E N 1
ATOM 10247 C CA . PRO E 1 63 ? 154.902 160.845 97.979 1.00 97.17 31 PRO E CA 1
ATOM 10248 C C . PRO E 1 63 ? 155.909 161.992 97.914 1.00 97.17 31 PRO E C 1
ATOM 10249 O O . PRO E 1 63 ? 155.719 163.084 98.446 1.00 97.17 31 PRO E O 1
ATOM 10253 N N . VAL E 1 64 ? 157.016 161.753 97.219 1.00 100.86 32 VAL E N 1
ATOM 10254 C CA . VAL E 1 64 ? 158.036 162.772 97.000 1.00 100.86 32 VAL E CA 1
ATOM 10255 C C . VAL E 1 64 ? 158.320 162.880 95.507 1.00 100.86 32 VAL E C 1
ATOM 10256 O O . VAL E 1 64 ? 158.400 161.869 94.800 1.00 100.86 32 VAL E O 1
ATOM 10260 N N . GLN E 1 65 ? 158.427 164.119 95.019 1.00 101.43 33 GLN E N 1
ATOM 10261 C CA . GLN E 1 65 ? 158.750 164.332 93.611 1.00 101.43 33 GLN E CA 1
ATOM 10262 C C . GLN E 1 65 ? 160.211 164.009 93.330 1.00 101.43 33 GLN E C 1
ATOM 10263 O O . GLN E 1 65 ? 160.531 163.379 92.315 1.00 101.43 33 GLN E O 1
ATOM 10265 N N . ASN E 1 66 ? 161.109 164.431 94.214 1.00 107.82 34 ASN E N 1
ATOM 10266 C CA . ASN E 1 66 ? 162.523 164.113 94.121 1.00 107.82 34 ASN E CA 1
ATOM 10267 C C . ASN E 1 66 ? 162.881 163.057 95.159 1.00 107.82 34 ASN E C 1
ATOM 10268 O O . ASN E 1 66 ? 162.222 162.933 96.195 1.00 107.82 34 ASN E O 1
ATOM 10270 N N . VAL E 1 67 ? 163.930 162.289 94.864 1.00 114.05 35 VAL E N 1
ATOM 10271 C CA . VAL E 1 67 ? 164.347 161.224 95.770 1.00 114.05 35 VAL E CA 1
ATOM 10272 C C . VAL E 1 67 ? 164.982 161.791 97.036 1.00 114.05 35 VAL E C 1
ATOM 10273 O O . VAL E 1 67 ? 164.922 161.165 98.100 1.00 114.05 35 VAL E O 1
ATOM 10277 N N . SER E 1 68 ? 165.591 162.971 96.950 1.00 115.15 36 SER E N 1
ATOM 10278 C CA . SER E 1 68 ? 166.164 163.636 98.121 1.00 115.15 36 SER E CA 1
ATOM 10279 C C . SER E 1 68 ? 165.179 164.649 98.702 1.00 115.15 36 SER E C 1
ATOM 10280 O O . SER E 1 68 ? 165.470 165.836 98.846 1.00 115.15 36 SER E O 1
ATOM 10283 N N . ASP E 1 69 ? 163.989 164.160 99.042 1.00 108.12 37 ASP E N 1
ATOM 10284 C CA . ASP E 1 69 ? 162.941 165.002 99.598 1.00 108.12 37 ASP E CA 1
ATOM 10285 C C . ASP E 1 69 ? 162.200 164.230 100.679 1.00 108.12 37 ASP E C 1
ATOM 10286 O O . ASP E 1 69 ? 162.133 162.998 100.649 1.00 108.12 37 ASP E O 1
ATOM 10288 N N . VAL E 1 70 ? 161.652 164.969 101.639 1.00 101.71 38 VAL E N 1
ATOM 10289 C CA . VAL E 1 70 ? 160.872 164.400 102.727 1.00 101.71 38 VAL E CA 1
ATOM 10290 C C . VAL E 1 70 ? 159.453 164.948 102.637 1.00 101.71 38 VAL E C 1
ATOM 10291 O O . VAL E 1 70 ? 159.170 165.890 101.896 1.00 101.71 38 VAL E O 1
ATOM 10295 N N . VAL E 1 71 ? 158.555 164.337 103.404 1.00 96.31 39 VAL E N 1
ATOM 10296 C CA . VAL E 1 71 ? 157.201 164.844 103.589 1.00 96.31 39 VAL E CA 1
ATOM 10297 C C . VAL E 1 71 ? 157.061 165.313 105.031 1.00 96.31 39 VAL E C 1
ATOM 10298 O O . VAL E 1 71 ? 157.445 164.603 105.968 1.00 96.31 39 VAL E O 1
ATOM 10302 N N . ASN E 1 72 ? 156.555 166.530 105.203 1.00 91.99 40 ASN E N 1
ATOM 10303 C CA . ASN E 1 72 ? 156.406 167.130 106.524 1.00 91.99 40 ASN E CA 1
ATOM 10304 C C . ASN E 1 72 ? 155.028 166.772 107.060 1.00 91.99 40 ASN E C 1
ATOM 10305 O O . ASN E 1 72 ? 154.017 167.316 106.608 1.00 91.99 40 ASN E O 1
ATOM 10310 N N . VAL E 1 73 ? 154.986 165.856 108.021 1.00 83.87 41 VAL E N 1
ATOM 10311 C CA . VAL E 1 73 ? 153.737 165.421 108.628 1.00 83.87 41 VAL E CA 1
ATOM 10312 C C . VAL E 1 73 ? 153.562 166.208 109.918 1.00 83.87 41 VAL E C 1
ATOM 10313 O O . VAL E 1 73 ? 154.364 166.082 110.850 1.00 83.87 41 VAL E O 1
ATOM 10317 N N . ALA E 1 74 ? 152.520 167.030 109.972 1.00 82.34 42 ALA E N 1
ATOM 10318 C CA . ALA E 1 74 ? 152.247 167.845 111.145 1.00 82.34 42 ALA E CA 1
ATOM 10319 C C . ALA E 1 74 ? 151.357 167.076 112.110 1.00 82.34 42 ALA E C 1
ATOM 10320 O O . ALA E 1 74 ? 150.305 166.560 111.721 1.00 82.34 42 ALA E O 1
ATOM 10322 N N . LEU E 1 75 ? 151.783 166.998 113.366 1.00 80.55 43 LEU E N 1
ATOM 10323 C CA . LEU E 1 75 ? 151.029 166.310 114.402 1.00 80.55 43 LEU E CA 1
ATOM 10324 C C . LEU E 1 75 ? 150.595 167.272 115.493 1.00 80.55 43 LEU E C 1
ATOM 10325 O O . LEU E 1 75 ? 151.304 168.227 115.826 1.00 80.55 43 LEU E O 1
ATOM 10330 N N . GLU E 1 76 ? 149.412 167.004 116.042 1.00 83.80 44 GLU E N 1
ATOM 10331 C CA . GLU E 1 76 ? 148.975 167.608 117.293 1.00 83.80 44 GLU E CA 1
ATOM 10332 C C . GLU E 1 76 ? 148.014 166.630 117.959 1.00 83.80 44 GLU E C 1
ATOM 10333 O O . GLU E 1 76 ? 146.921 166.386 117.444 1.00 83.80 44 GLU E O 1
ATOM 10339 N N . VAL E 1 77 ? 148.433 166.079 119.093 1.00 76.31 45 VAL E N 1
ATOM 10340 C CA . VAL E 1 77 ? 147.541 165.292 119.932 1.00 76.31 45 VAL E CA 1
ATOM 10341 C C . VAL E 1 77 ? 146.718 166.243 120.791 1.00 76.31 45 VAL E C 1
ATOM 10342 O O . VAL E 1 77 ? 147.223 167.264 121.279 1.00 76.31 45 VAL E O 1
ATOM 10346 N N . THR E 1 78 ? 145.416 165.984 120.876 1.00 81.44 46 THR E N 1
ATOM 10347 C CA . THR E 1 78 ? 144.532 166.743 121.750 1.00 81.44 46 THR E CA 1
ATOM 10348 C C . THR E 1 78 ? 143.706 165.763 122.568 1.00 81.44 46 THR E C 1
ATOM 10349 O O . THR E 1 78 ? 143.011 164.906 122.007 1.00 81.44 46 THR E O 1
ATOM 10353 N N . VAL E 1 79 ? 143.796 165.898 123.886 1.00 81.22 47 VAL E N 1
ATOM 10354 C CA . VAL E 1 79 ? 143.056 165.072 124.829 1.00 81.22 47 VAL E CA 1
ATOM 10355 C C . VAL E 1 79 ? 141.681 165.684 125.055 1.00 81.22 47 VAL E C 1
ATOM 10356 O O . VAL E 1 79 ? 141.560 166.882 125.336 1.00 81.22 47 VAL E O 1
ATOM 10360 N N . VAL E 1 80 ? 140.637 164.867 124.935 1.00 81.77 48 VAL E N 1
ATOM 10361 C CA . VAL E 1 80 ? 139.295 165.333 125.257 1.00 81.77 48 VAL E CA 1
ATOM 10362 C C . VAL E 1 80 ? 138.879 164.877 126.654 1.00 81.77 48 VAL E C 1
ATOM 10363 O O . VAL E 1 80 ? 138.111 165.570 127.332 1.00 81.77 48 VAL E O 1
ATOM 10367 N N . LYS E 1 81 ? 139.430 163.760 127.132 1.00 82.64 49 LYS E N 1
ATOM 10368 C CA . LYS E 1 81 ? 139.090 163.233 128.451 1.00 82.64 49 LYS E CA 1
ATOM 10369 C C . LYS E 1 81 ? 140.197 162.291 128.895 1.00 82.64 49 LYS E C 1
ATOM 10370 O O . LYS E 1 81 ? 140.510 161.331 128.184 1.00 82.64 49 LYS E O 1
ATOM 10375 N N . VAL E 1 82 ? 140.785 162.561 130.057 1.00 82.95 50 VAL E N 1
ATOM 10376 C CA . VAL E 1 82 ? 141.726 161.630 130.671 1.00 82.95 50 VAL E CA 1
ATOM 10377 C C . VAL E 1 82 ? 140.907 160.601 131.442 1.00 82.95 50 VAL E C 1
ATOM 10378 O O . VAL E 1 82 ? 140.219 160.940 132.408 1.00 82.95 50 VAL E O 1
ATOM 10382 N N . ILE E 1 83 ? 140.974 159.342 131.013 1.00 82.01 51 ILE E N 1
ATOM 10383 C CA . ILE E 1 83 ? 140.107 158.321 131.595 1.00 82.01 51 ILE E CA 1
ATOM 10384 C C . ILE E 1 83 ? 140.632 157.883 132.955 1.00 82.01 51 ILE E C 1
ATOM 10385 O O . ILE E 1 83 ? 139.950 158.033 133.975 1.00 82.01 51 ILE E O 1
ATOM 10390 N N . ASP E 1 84 ? 141.852 157.347 132.996 1.00 84.65 52 ASP E N 1
ATOM 10391 C CA . ASP E 1 84 ? 142.393 156.875 134.263 1.00 84.65 52 ASP E CA 1
ATOM 10392 C C . ASP E 1 84 ? 143.912 156.889 134.217 1.00 84.65 52 ASP E C 1
ATOM 10393 O O . ASP E 1 84 ? 144.523 156.916 133.148 1.00 84.65 52 ASP E O 1
ATOM 10395 N N . LEU E 1 85 ? 144.511 156.865 135.402 1.00 86.07 53 LEU E N 1
ATOM 10396 C CA . LEU E 1 85 ? 145.951 156.694 135.574 1.00 86.07 53 LEU E CA 1
ATOM 10397 C C . LEU E 1 85 ? 146.134 155.482 136.479 1.00 86.07 53 LEU E C 1
ATOM 10398 O O . LEU E 1 85 ? 146.125 155.605 137.706 1.00 86.07 53 LEU E O 1
ATOM 10403 N N . ASP E 1 86 ? 146.280 154.307 135.873 1.00 86.16 54 ASP E N 1
ATOM 10404 C CA . ASP E 1 86 ? 146.465 153.084 136.646 1.00 86.16 54 ASP E CA 1
ATOM 10405 C C . ASP E 1 86 ? 147.943 152.983 136.995 1.00 86.16 54 ASP E C 1
ATOM 10406 O O . ASP E 1 86 ? 148.763 152.541 136.182 1.00 86.16 54 ASP E O 1
ATOM 10408 N N . GLU E 1 87 ? 148.285 153.412 138.210 1.00 90.54 55 GLU E N 1
ATOM 10409 C CA . GLU E 1 87 ? 149.655 153.340 138.697 1.00 90.54 55 GLU E CA 1
ATOM 10410 C C . GLU E 1 87 ? 150.057 151.936 139.119 1.00 90.54 55 GLU E C 1
ATOM 10411 O O . GLU E 1 87 ? 151.251 151.683 139.311 1.00 90.54 55 GLU E O 1
ATOM 10417 N N . LYS E 1 88 ? 149.090 151.027 139.285 1.00 89.31 56 LYS E N 1
ATOM 10418 C CA . LYS E 1 88 ? 149.413 149.630 139.554 1.00 89.31 56 LYS E CA 1
ATOM 10419 C C . LYS E 1 88 ? 150.114 148.984 138.369 1.00 89.31 56 LYS E C 1
ATOM 10420 O O . LYS E 1 88 ? 150.938 148.082 138.553 1.00 89.31 56 LYS E O 1
ATOM 10422 N N . GLU E 1 89 ? 149.807 149.438 137.155 1.00 89.58 57 GLU E N 1
ATOM 10423 C CA . GLU E 1 89 ? 150.469 148.958 135.952 1.00 89.58 57 GLU E CA 1
ATOM 10424 C C . GLU E 1 89 ? 151.156 150.070 135.170 1.00 89.58 57 GLU E C 1
ATOM 10425 O O . GLU E 1 89 ? 151.607 149.812 134.045 1.00 89.58 57 GLU E O 1
ATOM 10429 N N . HIS E 1 90 ? 151.242 151.289 135.733 1.00 90.21 58 HIS E N 1
ATOM 10430 C CA . HIS E 1 90 ? 151.943 152.435 135.130 1.00 90.21 58 HIS E CA 1
ATOM 10431 C C . HIS E 1 90 ? 151.416 152.803 133.747 1.00 90.21 58 HIS E C 1
ATOM 10432 O O . HIS E 1 90 ? 152.181 153.170 132.853 1.00 90.21 58 HIS E O 1
ATOM 10439 N N . VAL E 1 91 ? 150.104 152.724 133.568 1.00 87.11 59 VAL E N 1
ATOM 10440 C CA . VAL E 1 91 ? 149.499 153.101 132.302 1.00 87.11 59 VAL E CA 1
ATOM 10441 C C . VAL E 1 91 ? 148.605 154.311 132.525 1.00 87.11 59 VAL E C 1
ATOM 10442 O O . VAL E 1 91 ? 148.098 154.563 133.622 1.00 87.11 59 VAL E O 1
ATOM 10446 N N . LEU E 1 92 ? 148.437 155.085 131.459 1.00 82.91 60 LEU E N 1
ATOM 10447 C CA . LEU E 1 92 ? 147.525 156.217 131.429 1.00 82.91 60 LEU E CA 1
ATOM 10448 C C . LEU E 1 92 ? 146.553 155.971 130.289 1.00 82.91 60 LEU E C 1
ATOM 10449 O O . LEU E 1 92 ? 146.959 155.948 129.121 1.00 82.91 60 LEU E O 1
ATOM 10454 N N . THR E 1 93 ? 145.291 155.741 130.631 1.00 81.82 61 THR E N 1
ATOM 10455 C CA . THR E 1 93 ? 144.233 155.552 129.654 1.00 81.82 61 THR E CA 1
ATOM 10456 C C . THR E 1 93 ? 143.588 156.903 129.404 1.00 81.82 61 THR E C 1
ATOM 10457 O O . THR E 1 93 ? 143.179 157.584 130.354 1.00 81.82 61 THR E O 1
ATOM 10461 N N . THR E 1 94 ? 143.512 157.293 128.135 1.00 79.79 62 THR E N 1
ATOM 10462 C CA . THR E 1 94 ? 142.995 158.600 127.771 1.00 79.79 62 THR E CA 1
ATOM 10463 C C . THR E 1 94 ? 142.259 158.500 126.444 1.00 79.79 62 THR E C 1
ATOM 10464 O O . THR E 1 94 ? 142.429 157.542 125.689 1.00 79.79 62 THR E O 1
ATOM 10468 N N . ASN E 1 95 ? 141.421 159.495 126.176 1.00 81.95 63 ASN E N 1
ATOM 10469 C CA . ASN E 1 95 ? 140.697 159.601 124.918 1.00 81.95 63 ASN E CA 1
ATOM 10470 C C . ASN E 1 95 ? 141.055 160.914 124.245 1.00 81.95 63 ASN E C 1
ATOM 10471 O O . ASN E 1 95 ? 141.075 161.969 124.891 1.00 81.95 63 ASN E O 1
ATOM 10476 N N . GLY E 1 96 ? 141.337 160.857 122.950 1.00 79.43 64 GLY E N 1
ATOM 10477 C CA . GLY E 1 96 ? 141.664 162.088 122.255 1.00 79.43 64 GLY E CA 1
ATOM 10478 C C . GLY E 1 96 ? 141.893 161.818 120.790 1.00 79.43 64 GLY E C 1
ATOM 10479 O O . GLY E 1 96 ? 141.921 160.671 120.341 1.00 79.43 64 GLY E O 1
ATOM 10480 N N . TRP E 1 97 ? 142.069 162.900 120.041 1.00 83.57 65 TRP E N 1
ATOM 10481 C CA . TRP E 1 97 ? 142.293 162.776 118.607 1.00 83.57 65 TRP E CA 1
ATOM 10482 C C . TRP E 1 97 ? 143.650 163.363 118.258 1.00 83.57 65 TRP E C 1
ATOM 10483 O O . TRP E 1 97 ? 144.052 164.395 118.808 1.00 83.57 65 TRP E O 1
ATOM 10494 N N . ILE E 1 98 ? 144.353 162.688 117.355 1.00 80.79 66 ILE E N 1
ATOM 10495 C CA . ILE E 1 98 ? 145.684 163.103 116.934 1.00 80.79 66 ILE E CA 1
ATOM 10496 C C . ILE E 1 98 ? 145.541 163.694 115.532 1.00 80.79 66 ILE E C 1
ATOM 10497 O O . ILE E 1 98 ? 144.991 163.086 114.614 1.00 80.79 66 ILE E O 1
ATOM 10502 N N . TYR E 1 99 ? 145.930 164.954 115.394 1.00 83.28 67 TYR E N 1
ATOM 10503 C CA . TYR E 1 99 ? 145.684 165.654 114.140 1.00 83.28 67 TYR E CA 1
ATOM 10504 C C . TYR E 1 99 ? 146.844 165.440 113.180 1.00 83.28 67 TYR E C 1
ATOM 10505 O O . TYR E 1 99 ? 147.915 166.028 113.346 1.00 83.28 67 TYR E O 1
ATOM 10514 N N . HIS E 1 100 ? 146.640 164.597 112.173 1.00 80.50 68 HIS E N 1
ATOM 10515 C CA . HIS E 1 100 ? 147.620 164.424 111.114 1.00 80.50 68 HIS E CA 1
ATOM 10516 C C . HIS E 1 100 ? 147.418 165.480 110.040 1.00 80.50 68 HIS E C 1
ATOM 10517 O O . HIS E 1 100 ? 146.291 165.899 109.764 1.00 80.50 68 HIS E O 1
ATOM 10524 N N . GLU E 1 101 ? 148.522 165.901 109.430 1.00 84.99 69 GLU E N 1
ATOM 10525 C CA . GLU E 1 101 ? 148.479 166.846 108.317 1.00 84.99 69 GLU E CA 1
ATOM 10526 C C . GLU E 1 101 ? 149.755 166.659 107.513 1.00 84.99 69 GLU E C 1
ATOM 10527 O O . GLU E 1 101 ? 150.842 166.985 107.995 1.00 84.99 69 GLU E O 1
ATOM 10533 N N . TRP E 1 102 ? 149.624 166.147 106.296 1.00 85.42 70 TRP E N 1
ATOM 10534 C CA . TRP E 1 102 ? 150.791 166.061 105.427 1.00 85.42 70 TRP E CA 1
ATOM 10535 C C . TRP E 1 102 ? 150.475 166.656 104.064 1.00 85.42 70 TRP E C 1
ATOM 10536 O O . TRP E 1 102 ? 149.382 167.172 103.834 1.00 85.42 70 TRP E O 1
ATOM 10547 N N . ASN E 1 103 ? 151.443 166.601 103.156 1.00 91.08 71 ASN E N 1
ATOM 10548 C CA . ASN E 1 103 ? 151.306 167.207 101.836 1.00 91.08 71 ASN E CA 1
ATOM 10549 C C . ASN E 1 103 ? 151.531 166.132 100.784 1.00 91.08 71 ASN E C 1
ATOM 10550 O O . ASN E 1 103 ? 152.675 165.773 100.488 1.00 91.08 71 ASN E O 1
ATOM 10555 N N . ASP E 1 104 ? 150.441 165.634 100.211 1.00 99.37 72 ASP E N 1
ATOM 10556 C CA . ASP E 1 104 ? 150.479 164.605 99.181 1.00 99.37 72 ASP E CA 1
ATOM 10557 C C . ASP E 1 104 ? 150.412 165.312 97.835 1.00 99.37 72 ASP E C 1
ATOM 10558 O O . ASP E 1 104 ? 149.360 165.841 97.461 1.00 99.37 72 ASP E O 1
ATOM 10563 N N . PHE E 1 105 ? 151.530 165.337 97.110 1.00 101.83 73 PHE E N 1
ATOM 10564 C CA . PHE E 1 105 ? 151.546 166.047 95.839 1.00 101.83 73 PHE E CA 1
ATOM 10565 C C . PHE E 1 105 ? 150.902 165.246 94.714 1.00 101.83 73 PHE E C 1
ATOM 10566 O O . PHE E 1 105 ? 150.615 165.815 93.656 1.00 101.83 73 PHE E O 1
ATOM 10574 N N . GLN E 1 106 ? 150.672 163.947 94.912 1.00 102.14 74 GLN E N 1
ATOM 10575 C CA . GLN E 1 106 ? 150.039 163.140 93.878 1.00 102.14 74 GLN E CA 1
ATOM 10576 C C . GLN E 1 106 ? 148.533 163.360 93.795 1.00 102.14 74 GLN E C 1
ATOM 10577 O O . GLN E 1 106 ? 147.943 163.087 92.744 1.00 102.14 74 GLN E O 1
ATOM 10583 N N . LEU E 1 107 ? 147.900 163.850 94.861 1.00 100.46 75 LEU E N 1
ATOM 10584 C CA . LEU E 1 107 ? 146.474 164.184 94.831 1.00 100.46 75 LEU E CA 1
ATOM 10585 C C . LEU E 1 107 ? 146.382 165.687 94.587 1.00 100.46 75 LEU E C 1
ATOM 10586 O O . LEU E 1 107 ? 146.272 166.480 95.522 1.00 100.46 75 LEU E O 1
ATOM 10591 N N . LYS E 1 108 ? 146.430 166.082 93.316 1.00 106.63 76 LYS E N 1
ATOM 10592 C CA . LYS E 1 108 ? 146.428 167.491 92.949 1.00 106.63 76 LYS E CA 1
ATOM 10593 C C . LYS E 1 108 ? 145.465 167.717 91.794 1.00 106.63 76 LYS E C 1
ATOM 10594 O O . LYS E 1 108 ? 145.516 166.994 90.795 1.00 106.63 76 LYS E O 1
ATOM 10600 N N . TRP E 1 109 ? 144.599 168.721 91.930 1.00 109.21 77 TRP E N 1
ATOM 10601 C CA . TRP E 1 109 ? 143.659 169.076 90.875 1.00 109.21 77 TRP E CA 1
ATOM 10602 C C . TRP E 1 109 ? 143.231 170.524 91.066 1.00 109.21 77 TRP E C 1
ATOM 10603 O O . TRP E 1 109 ? 143.451 171.122 92.122 1.00 109.21 77 TRP E O 1
ATOM 10614 N N . ASN E 1 110 ? 142.614 171.078 90.024 1.00 114.46 78 ASN E N 1
ATOM 10615 C CA . ASN E 1 110 ? 141.994 172.393 90.101 1.00 114.46 78 ASN E CA 1
ATOM 10616 C C . ASN E 1 110 ? 140.480 172.259 90.225 1.00 114.46 78 ASN E C 1
ATOM 10617 O O . ASN E 1 110 ? 139.883 171.379 89.593 1.00 114.46 78 ASN E O 1
ATOM 10622 N N . PRO E 1 111 ? 139.846 173.105 91.045 1.00 118.12 79 PRO E N 1
ATOM 10623 C CA . PRO E 1 111 ? 138.392 172.975 91.253 1.00 118.12 79 PRO E CA 1
ATOM 10624 C C . PRO E 1 111 ? 137.555 173.336 90.037 1.00 118.12 79 PRO E C 1
ATOM 10625 O O . PRO E 1 111 ? 136.427 172.839 89.918 1.00 118.12 79 PRO E O 1
ATOM 10629 N N . SER E 1 112 ? 138.075 174.173 89.131 1.00 120.03 80 SER E N 1
ATOM 10630 C CA . SER E 1 112 ? 137.295 174.661 87.996 1.00 120.03 80 SER E CA 1
ATOM 10631 C C . SER E 1 112 ? 136.952 173.560 87.002 1.00 120.03 80 SER E C 1
ATOM 10632 O O . SER E 1 112 ? 135.942 173.670 86.298 1.00 120.03 80 SER E O 1
ATOM 10635 N N . ASP E 1 113 ? 137.761 172.503 86.928 1.00 120.66 81 ASP E N 1
ATOM 10636 C CA . ASP E 1 113 ? 137.418 171.365 86.089 1.00 120.66 81 ASP E CA 1
ATOM 10637 C C . ASP E 1 113 ? 136.368 170.465 86.725 1.00 120.66 81 ASP E C 1
ATOM 10638 O O . ASP E 1 113 ? 135.805 169.610 86.033 1.00 120.66 81 ASP E O 1
ATOM 10643 N N . TYR E 1 114 ? 136.091 170.630 88.020 1.00 118.32 82 TYR E N 1
ATOM 10644 C CA . TYR E 1 114 ? 135.105 169.806 88.709 1.00 118.32 82 TYR E CA 1
ATOM 10645 C C . TYR E 1 114 ? 134.015 170.641 89.370 1.00 118.32 82 TYR E C 1
ATOM 10646 O O . TYR E 1 114 ? 133.290 170.123 90.228 1.00 118.32 82 TYR E O 1
ATOM 10655 N N . SER E 1 115 ? 133.894 171.915 88.973 1.00 120.03 83 SER E N 1
ATOM 10656 C CA . SER E 1 115 ? 132.890 172.870 89.463 1.00 120.03 83 SER E CA 1
ATOM 10657 C C . SER E 1 115 ? 132.960 173.025 90.985 1.00 120.03 83 SER E C 1
ATOM 10658 O O . SER E 1 115 ? 132.010 172.740 91.716 1.00 120.03 83 SER E O 1
ATOM 10661 N N . GLY E 1 116 ? 134.116 173.490 91.450 1.00 118.30 84 GLY E N 1
ATOM 10662 C CA . GLY E 1 116 ? 134.361 173.597 92.873 1.00 118.30 84 GLY E CA 1
ATOM 10663 C C . GLY E 1 116 ? 134.863 172.298 93.466 1.00 118.30 84 GLY E C 1
ATOM 10664 O O . GLY E 1 116 ? 135.753 171.661 92.890 1.00 118.30 84 GLY E O 1
ATOM 10665 N N . LEU E 1 117 ? 134.287 171.908 94.610 1.00 114.43 85 LEU E N 1
ATOM 10666 C CA . LEU E 1 117 ? 134.631 170.694 95.361 1.00 114.43 85 LEU E CA 1
ATOM 10667 C C . LEU E 1 117 ? 136.115 170.678 95.743 1.00 114.43 85 LEU E C 1
ATOM 10668 O O . LEU E 1 117 ? 136.901 169.842 95.291 1.00 114.43 85 LEU E O 1
ATOM 10673 N N . LYS E 1 118 ? 136.490 171.655 96.572 1.00 107.31 86 LYS E N 1
ATOM 10674 C CA . LYS E 1 118 ? 137.847 171.685 97.107 1.00 107.31 86 LYS E CA 1
ATOM 10675 C C . LYS E 1 118 ? 138.063 170.559 98.111 1.00 107.31 86 LYS E C 1
ATOM 10676 O O . LYS E 1 118 ? 139.089 169.870 98.073 1.00 107.31 86 LYS E O 1
ATOM 10682 N N . LYS E 1 119 ? 137.104 170.354 99.010 1.00 104.63 87 LYS E N 1
ATOM 10683 C CA . LYS E 1 119 ? 137.153 169.259 99.968 1.00 104.63 87 LYS E CA 1
ATOM 10684 C C . LYS E 1 119 ? 136.721 167.968 99.289 1.00 104.63 87 LYS E C 1
ATOM 10685 O O . LYS E 1 119 ? 135.769 167.961 98.503 1.00 104.63 87 LYS E O 1
ATOM 10691 N N . ILE E 1 120 ? 137.425 166.881 99.589 1.00 101.33 88 ILE E N 1
ATOM 10692 C CA . ILE E 1 120 ? 137.000 165.543 99.200 1.00 101.33 88 ILE E CA 1
ATOM 10693 C C . ILE E 1 120 ? 137.454 164.589 100.300 1.00 101.33 88 ILE E C 1
ATOM 10694 O O . ILE E 1 120 ? 138.399 164.884 101.036 1.00 101.33 88 ILE E O 1
ATOM 10699 N N . ARG E 1 121 ? 136.737 163.484 100.474 1.00 97.87 89 ARG E N 1
ATOM 10700 C CA . ARG E 1 121 ? 136.952 162.600 101.617 1.00 97.87 89 ARG E CA 1
ATOM 10701 C C . ARG E 1 121 ? 137.262 161.193 101.119 1.00 97.87 89 ARG E C 1
ATOM 10702 O O . ARG E 1 121 ? 136.418 160.554 100.480 1.00 97.87 89 ARG E O 1
ATO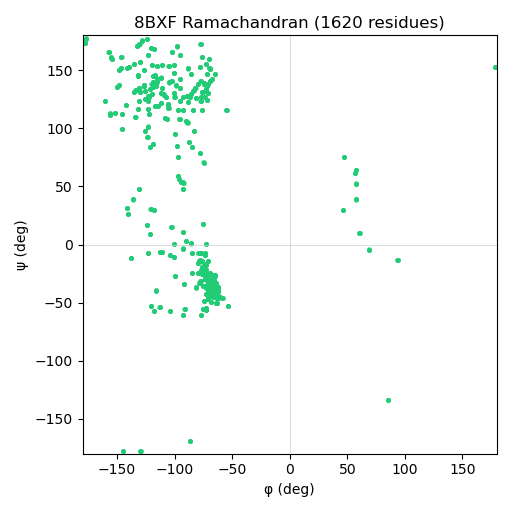M 10710 N N . ILE E 1 122 ? 138.467 160.710 101.415 1.00 96.12 90 ILE E N 1
ATOM 10711 C CA . ILE E 1 122 ? 138.915 159.402 100.935 1.00 96.12 90 ILE E CA 1
ATOM 10712 C C . ILE E 1 122 ? 139.222 158.546 102.161 1.00 96.12 90 ILE E C 1
ATOM 10713 O O . ILE E 1 122 ? 139.771 159.064 103.141 1.00 96.12 90 ILE E O 1
ATOM 10718 N N . PRO E 1 123 ? 138.846 157.267 102.184 1.00 96.66 91 PRO E N 1
ATOM 10719 C CA . PRO E 1 123 ? 139.362 156.372 103.227 1.00 96.66 91 PRO E CA 1
ATOM 10720 C C . PRO E 1 123 ? 140.866 156.183 103.100 1.00 96.66 91 PRO E C 1
ATOM 10721 O O . PRO E 1 123 ? 141.418 156.158 101.999 1.00 96.66 91 PRO E O 1
ATOM 10725 N N . VAL E 1 124 ? 141.530 156.024 104.248 1.00 94.64 92 VAL E N 1
ATOM 10726 C CA . VAL E 1 124 ? 142.986 155.914 104.260 1.00 94.64 92 VAL E CA 1
ATOM 10727 C C . VAL E 1 124 ? 143.490 154.574 103.744 1.00 94.64 92 VAL E C 1
ATOM 10728 O O . VAL E 1 124 ? 144.700 154.414 103.544 1.00 94.64 92 VAL E O 1
ATOM 10732 N N . ASP E 1 125 ? 142.602 153.603 103.526 1.00 97.89 93 ASP E N 1
ATOM 10733 C CA . ASP E 1 125 ? 143.000 152.326 102.949 1.00 97.89 93 ASP E CA 1
ATOM 10734 C C . ASP E 1 125 ? 143.364 152.424 101.472 1.00 97.89 93 ASP E C 1
ATOM 10735 O O . ASP E 1 125 ? 143.957 151.479 100.940 1.00 97.89 93 ASP E O 1
ATOM 10737 N N . ARG E 1 126 ? 143.030 153.525 100.798 1.00 100.62 94 ARG E N 1
ATOM 10738 C CA . ARG E 1 126 ? 143.336 153.672 99.381 1.00 100.62 94 ARG E CA 1
ATOM 10739 C C . ARG E 1 126 ? 144.370 154.750 99.084 1.00 100.62 94 ARG E C 1
ATOM 10740 O O . ARG E 1 126 ? 144.787 154.880 97.930 1.00 100.62 94 ARG E O 1
ATOM 10748 N N . ILE E 1 127 ? 144.790 155.523 100.080 1.00 95.63 95 ILE E N 1
ATOM 10749 C CA . ILE E 1 127 ? 145.843 156.511 99.904 1.00 95.63 95 ILE E CA 1
ATOM 10750 C C . ILE E 1 127 ? 146.994 156.187 100.849 1.00 95.63 95 ILE E C 1
ATOM 10751 O O . ILE E 1 127 ? 146.884 155.343 101.738 1.00 95.63 95 ILE E O 1
ATOM 10756 N N . TRP E 1 128 ? 148.115 156.871 100.642 1.00 91.95 96 TRP E N 1
ATOM 10757 C CA . TRP E 1 128 ? 149.271 156.689 101.506 1.00 91.95 96 TRP E CA 1
ATOM 10758 C C . TRP E 1 128 ? 149.045 157.373 102.846 1.00 91.95 96 TRP E C 1
ATOM 10759 O O . TRP E 1 128 ? 148.509 158.482 102.914 1.00 91.95 96 TRP E O 1
ATOM 10770 N N . THR E 1 129 ? 149.457 156.704 103.915 1.00 88.62 97 THR E N 1
ATOM 10771 C CA . THR E 1 129 ? 149.434 157.285 105.244 1.00 88.62 97 THR E CA 1
ATOM 10772 C C . THR E 1 129 ? 150.774 157.051 105.928 1.00 88.62 97 THR E C 1
ATOM 10773 O O . THR E 1 129 ? 151.437 156.039 105.677 1.00 88.62 97 THR E O 1
ATOM 10777 N N . PRO E 1 130 ? 151.230 157.999 106.745 1.00 89.01 98 PRO E N 1
ATOM 10778 C CA . PRO E 1 130 ? 152.478 157.785 107.482 1.00 89.01 98 PRO E CA 1
ATOM 10779 C C . PRO E 1 130 ? 152.266 156.871 108.676 1.00 89.01 98 PRO E C 1
ATOM 10780 O O . PRO E 1 130 ? 151.256 156.951 109.378 1.00 89.01 98 PRO E O 1
ATOM 10784 N N . ASP E 1 131 ? 153.239 155.989 108.900 1.00 92.29 99 ASP E N 1
ATOM 10785 C CA . ASP E 1 131 ? 153.182 155.034 110.004 1.00 92.29 99 ASP E CA 1
ATOM 10786 C C . ASP E 1 131 ? 153.715 155.718 111.257 1.00 92.29 99 ASP E C 1
ATOM 10787 O O . ASP E 1 131 ? 154.887 155.596 111.616 1.00 92.29 99 ASP E O 1
ATOM 10789 N N . ILE E 1 132 ? 152.834 156.451 111.932 1.00 85.37 100 ILE E N 1
ATOM 10790 C CA . ILE E 1 132 ? 153.168 157.160 113.161 1.00 85.37 100 ILE E CA 1
ATOM 10791 C C . ILE E 1 132 ? 152.376 156.532 114.296 1.00 85.37 100 ILE E C 1
ATOM 10792 O O . ILE E 1 132 ? 151.138 156.534 114.275 1.00 85.37 100 ILE E O 1
ATOM 10797 N N . VAL E 1 133 ? 153.089 155.993 115.284 1.00 85.05 101 VAL E N 1
ATOM 10798 C CA . VAL E 1 133 ? 152.496 155.323 116.428 1.00 85.05 101 VAL E CA 1
ATOM 10799 C C . VAL E 1 133 ? 153.083 155.914 117.705 1.00 85.05 101 VAL E C 1
ATOM 10800 O O . VAL E 1 133 ? 153.975 156.765 117.676 1.00 85.05 101 VAL E O 1
ATOM 10804 N N . LEU E 1 134 ? 152.554 155.451 118.835 1.00 82.29 102 LEU E N 1
ATOM 10805 C CA . LEU E 1 134 ? 153.094 155.819 120.135 1.00 82.29 102 LEU E CA 1
ATOM 10806 C C . LEU E 1 134 ? 154.449 155.159 120.357 1.00 82.29 102 LEU E C 1
ATOM 10807 O O . LEU E 1 134 ? 154.647 153.985 120.034 1.00 82.29 102 LEU E O 1
ATOM 10812 N N . PHE E 1 135 ? 155.389 155.925 120.911 1.00 86.50 103 PHE E N 1
ATOM 10813 C CA . PHE E 1 135 ? 156.690 155.364 121.255 1.00 86.50 103 PHE E CA 1
ATOM 10814 C C . PHE E 1 135 ? 156.658 154.587 122.562 1.00 86.50 103 PHE E C 1
ATOM 10815 O O . PHE E 1 135 ? 157.584 153.817 122.834 1.00 86.50 103 PHE E O 1
ATOM 10823 N N . ASN E 1 136 ? 155.621 154.775 123.373 1.00 81.35 104 ASN E N 1
ATOM 10824 C CA . ASN E 1 136 ? 155.485 154.112 124.664 1.00 81.35 104 ASN E CA 1
ATOM 10825 C C . ASN E 1 136 ? 154.100 153.495 124.795 1.00 81.35 104 ASN E C 1
ATOM 10826 O O . ASN E 1 136 ? 153.409 153.681 125.799 1.00 81.35 104 ASN E O 1
ATOM 10831 N N . ASN E 1 137 ? 153.678 152.775 123.756 1.00 83.69 105 ASN E N 1
ATOM 10832 C CA . ASN E 1 137 ? 152.363 152.150 123.735 1.00 83.69 105 ASN E CA 1
ATOM 10833 C C . ASN E 1 137 ? 152.276 151.031 124.766 1.00 83.69 105 ASN E C 1
ATOM 10834 O O . ASN E 1 137 ? 153.234 150.287 124.990 1.00 83.69 105 ASN E O 1
ATOM 10839 N N . ALA E 1 138 ? 151.107 150.912 125.396 1.00 85.64 106 ALA E N 1
ATOM 10840 C CA . ALA E 1 138 ? 150.922 150.014 126.529 1.00 85.64 106 ALA E CA 1
ATOM 10841 C C . ALA E 1 138 ? 149.891 148.926 126.248 1.00 85.64 106 ALA E C 1
ATOM 10842 O O . ALA E 1 138 ? 149.219 148.451 127.164 1.00 85.64 106 ALA E O 1
ATOM 10844 N N . ASP E 1 139 ? 149.756 148.519 124.989 1.00 92.62 107 ASP E N 1
ATOM 10845 C CA . ASP E 1 139 ? 148.878 147.416 124.627 1.00 92.62 107 ASP E CA 1
ATOM 10846 C C . ASP E 1 139 ? 149.518 146.641 123.484 1.00 92.62 107 ASP E C 1
ATOM 10847 O O . ASP E 1 139 ? 150.637 146.938 123.055 1.00 92.62 107 ASP E O 1
ATOM 10852 N N . GLU E 1 140 ? 148.800 145.623 123.000 1.00 97.15 108 GLU E N 1
ATOM 10853 C CA . GLU E 1 140 ? 149.360 144.725 121.994 1.00 97.15 108 GLU E CA 1
ATOM 10854 C C . GLU E 1 140 ? 149.491 145.408 120.637 1.00 97.15 108 GLU E C 1
ATOM 10855 O O . GLU E 1 140 ? 150.541 145.315 119.991 1.00 97.15 108 GLU E O 1
ATOM 10857 N N . SER E 1 141 ? 148.445 146.100 120.192 1.00 96.54 109 SER E N 1
ATOM 10858 C CA . SER E 1 141 ? 148.451 146.742 118.886 1.00 96.54 109 SER E CA 1
ATOM 10859 C C . SER E 1 141 ? 147.781 148.104 118.985 1.00 96.54 109 SER E C 1
ATOM 10860 O O . SER E 1 141 ? 146.921 148.337 119.838 1.00 96.54 109 SER E O 1
ATOM 10863 N N . TYR E 1 142 ? 148.189 149.003 118.094 1.00 92.55 110 TYR E N 1
ATOM 10864 C CA . TYR E 1 142 ? 147.681 150.367 118.056 1.00 92.55 110 TYR E CA 1
ATOM 10865 C C . TYR E 1 142 ? 146.498 150.428 117.097 1.00 92.55 110 TYR E C 1
ATOM 10866 O O . TYR E 1 142 ? 146.656 150.201 115.892 1.00 92.55 110 TYR E O 1
ATOM 10875 N N . ARG E 1 143 ? 145.318 150.738 117.630 1.00 94.39 111 ARG E N 1
ATOM 10876 C CA . ARG E 1 143 ? 144.097 150.816 116.844 1.00 94.39 111 ARG E CA 1
ATOM 10877 C C . ARG E 1 143 ? 143.388 152.132 117.127 1.00 94.39 111 ARG E C 1
ATOM 10878 O O . ARG E 1 143 ? 143.587 152.752 118.174 1.00 94.39 111 ARG E O 1
ATOM 10880 N N . TYR E 1 144 ? 142.555 152.549 116.179 1.00 93.41 112 TYR E N 1
ATOM 10881 C CA . TYR E 1 144 ? 141.831 153.809 116.255 1.00 93.41 112 TYR E CA 1
ATOM 10882 C C . TYR E 1 144 ? 140.342 153.561 116.448 1.00 93.41 112 TYR E C 1
ATOM 10883 O O . TYR E 1 144 ? 139.815 152.507 116.080 1.00 93.41 112 TYR E O 1
ATOM 10892 N N . VAL E 1 145 ? 139.666 154.548 117.038 1.00 99.01 113 VAL E N 1
ATOM 10893 C CA . VAL E 1 145 ? 138.214 154.479 117.173 1.00 99.01 113 VAL E CA 1
ATOM 10894 C C . VAL E 1 145 ? 137.550 154.712 115.821 1.00 99.01 113 VAL E C 1
ATOM 10895 O O . VAL E 1 145 ? 136.753 153.893 115.350 1.00 99.01 113 VAL E O 1
ATOM 10899 N N . VAL E 1 146 ? 137.877 155.827 115.172 1.00 97.14 114 VAL E N 1
ATOM 10900 C CA . VAL E 1 146 ? 137.452 156.103 113.805 1.00 97.14 114 VAL E CA 1
ATOM 10901 C C . VAL E 1 146 ? 138.689 156.358 112.954 1.00 97.14 114 VAL E C 1
ATOM 10902 O O . VAL E 1 146 ? 139.525 157.205 113.289 1.00 97.14 114 VAL E O 1
ATOM 10906 N N . ASP E 1 147 ? 138.834 155.582 111.880 1.00 99.22 115 ASP E N 1
ATOM 10907 C CA . ASP E 1 147 ? 139.929 155.773 110.940 1.00 99.22 115 ASP E CA 1
ATOM 10908 C C . ASP E 1 147 ? 139.464 155.553 109.506 1.00 99.22 115 ASP E C 1
ATOM 10909 O O . ASP E 1 147 ? 140.248 155.104 108.662 1.00 99.22 115 ASP E O 1
ATOM 10911 N N . LYS E 1 148 ? 138.201 155.858 109.213 1.00 99.58 116 LYS E N 1
ATOM 10912 C CA . LYS E 1 148 ? 137.620 155.453 107.941 1.00 99.58 116 LYS E CA 1
ATOM 10913 C C . LYS E 1 148 ? 137.588 156.586 106.924 1.00 99.58 116 LYS E C 1
ATOM 10914 O O . LYS E 1 148 ? 137.268 156.348 105.756 1.00 99.58 116 LYS E O 1
ATOM 10916 N N . LEU E 1 149 ? 137.871 157.819 107.337 1.00 96.59 117 LEU E N 1
ATOM 10917 C CA . LEU E 1 149 ? 137.838 158.953 106.424 1.00 96.59 117 LEU E CA 1
ATOM 10918 C C . LEU E 1 149 ? 139.065 159.832 106.627 1.00 96.59 117 LEU E C 1
ATOM 10919 O O . LEU E 1 149 ? 139.670 159.853 107.701 1.00 96.59 117 LEU E O 1
ATOM 10924 N N . ALA E 1 150 ? 139.420 160.563 105.572 1.00 92.05 118 ALA E N 1
ATOM 10925 C CA . ALA E 1 150 ? 140.471 161.566 105.623 1.00 92.05 118 ALA E CA 1
ATOM 10926 C C . ALA E 1 150 ? 140.146 162.659 104.618 1.00 92.05 118 ALA E C 1
ATOM 10927 O O . ALA E 1 150 ? 139.756 162.370 103.481 1.00 92.05 118 ALA E O 1
ATOM 10929 N N . VAL E 1 151 ? 140.306 163.906 105.045 1.00 93.25 119 VAL E N 1
ATOM 10930 C CA . VAL E 1 151 ? 139.975 165.068 104.229 1.00 93.25 119 VAL E CA 1
ATOM 10931 C C . VAL E 1 151 ? 141.176 165.430 103.367 1.00 93.25 119 VAL E C 1
ATOM 10932 O O . VAL E 1 151 ? 142.288 165.611 103.876 1.00 93.25 119 VAL E O 1
ATOM 10936 N N . VAL E 1 152 ? 140.952 165.536 102.060 1.00 96.11 120 VAL E N 1
ATOM 10937 C CA . VAL E 1 152 ? 141.969 165.911 101.088 1.00 96.11 120 VAL E CA 1
ATOM 10938 C C . VAL E 1 152 ? 141.498 167.184 100.397 1.00 96.11 120 VAL E C 1
ATOM 10939 O O . VAL E 1 152 ? 140.349 167.263 99.942 1.00 96.11 120 VAL E O 1
ATOM 10943 N N . TYR E 1 153 ? 142.374 168.183 100.351 1.00 100.35 121 TYR E N 1
ATOM 10944 C CA . TYR E 1 153 ? 142.091 169.471 99.740 1.00 100.35 121 TYR E CA 1
ATOM 10945 C C . TYR E 1 153 ? 142.650 169.522 98.323 1.00 100.35 121 TYR E C 1
ATOM 10946 O O . TYR E 1 153 ? 143.400 168.646 97.889 1.00 100.35 121 TYR E O 1
ATOM 10955 N N . TYR E 1 154 ? 142.276 170.580 97.600 1.00 105.75 122 TYR E N 1
ATOM 10956 C CA . TYR E 1 154 ? 142.738 170.744 96.226 1.00 105.75 122 TYR E CA 1
ATOM 10957 C C . TYR E 1 154 ? 144.199 171.164 96.145 1.00 105.75 122 TYR E C 1
ATOM 10958 O O . TYR E 1 154 ? 144.809 171.033 95.079 1.00 105.75 122 TYR E O 1
ATOM 10967 N N . THR E 1 155 ? 144.772 171.663 97.241 1.00 102.56 123 THR E N 1
ATOM 10968 C CA . THR E 1 155 ? 146.184 172.021 97.271 1.00 102.56 123 THR E CA 1
ATOM 10969 C C . THR E 1 155 ? 147.084 170.840 97.605 1.00 102.56 123 THR E C 1
ATOM 10970 O O . THR E 1 155 ? 148.303 171.018 97.692 1.00 102.56 123 THR E O 1
ATOM 10974 N N . GLY E 1 156 ? 146.519 169.652 97.807 1.00 96.13 124 GLY E N 1
ATOM 10975 C CA . GLY E 1 156 ? 147.286 168.459 98.077 1.00 96.13 124 GLY E CA 1
ATOM 10976 C C . GLY E 1 156 ? 147.485 168.147 99.544 1.00 96.13 124 GLY E C 1
ATOM 10977 O O . GLY E 1 156 ? 147.906 167.031 99.870 1.00 96.13 124 GLY E O 1
ATOM 10978 N N . LYS E 1 157 ? 147.200 169.094 100.435 1.00 92.65 125 LYS E N 1
ATOM 10979 C CA . LYS E 1 157 ? 147.361 168.850 101.861 1.00 92.65 125 LYS E CA 1
ATOM 10980 C C . LYS E 1 157 ? 146.242 167.946 102.363 1.00 92.65 125 LYS E C 1
ATOM 10981 O O . LYS E 1 157 ? 145.081 168.094 101.971 1.00 92.65 125 LYS E O 1
ATOM 10987 N N . VAL E 1 158 ? 146.602 166.989 103.212 1.00 88.37 126 VAL E N 1
ATOM 10988 C CA . VAL E 1 158 ? 145.694 165.951 103.682 1.00 88.37 126 VAL E CA 1
ATOM 10989 C C . VAL E 1 158 ? 145.630 166.017 105.201 1.00 88.37 126 VAL E C 1
ATOM 10990 O O . VAL E 1 158 ? 146.671 165.997 105.875 1.00 88.37 126 VAL E O 1
ATOM 10994 N N . MET E 1 159 ? 144.408 166.107 105.728 1.00 87.67 127 MET E N 1
ATOM 10995 C CA . MET E 1 159 ? 144.103 165.954 107.141 1.00 87.67 127 MET E CA 1
ATOM 10996 C C . MET E 1 159 ? 143.558 164.548 107.373 1.00 87.67 127 MET E C 1
ATOM 10997 O O . MET E 1 159 ? 142.902 163.969 106.505 1.00 87.67 127 MET E O 1
ATOM 11002 N N . TRP E 1 160 ? 143.827 163.984 108.550 1.00 82.24 128 TRP E N 1
ATOM 11003 C CA . TRP E 1 160 ? 143.255 162.681 108.875 1.00 82.24 128 TRP E CA 1
ATOM 11004 C C . TRP E 1 160 ? 142.336 162.753 110.089 1.00 82.24 128 TRP E C 1
ATOM 11005 O O . TRP E 1 160 ? 141.145 162.444 109.972 1.00 82.24 128 TRP E O 1
ATOM 11016 N N . VAL E 1 161 ? 142.865 163.219 111.220 1.00 79.26 129 VAL E N 1
ATOM 11017 C CA . VAL E 1 161 ? 142.229 163.242 112.543 1.00 79.26 129 VAL E CA 1
ATOM 11018 C C . VAL E 1 161 ? 141.579 161.901 112.887 1.00 79.26 129 VAL E C 1
ATOM 11019 O O . VAL E 1 161 ? 140.351 161.770 112.769 1.00 79.26 129 VAL E O 1
ATOM 11023 N N . PRO E 1 162 ? 142.336 160.853 113.239 1.00 82.20 130 PRO E N 1
ATOM 11024 C CA . PRO E 1 162 ? 141.678 159.678 113.823 1.00 82.20 130 PRO E CA 1
ATOM 11025 C C . PRO E 1 162 ? 141.547 159.773 115.335 1.00 82.20 130 PRO E C 1
ATOM 11026 O O . PRO E 1 162 ? 142.542 159.939 116.045 1.00 82.20 130 PRO E O 1
ATOM 11030 N N . HIS E 1 163 ? 140.316 159.682 115.834 1.00 87.44 131 HIS E N 1
ATOM 11031 C CA . HIS E 1 163 ? 140.100 159.625 117.273 1.00 87.44 131 HIS E CA 1
ATOM 11032 C C . HIS E 1 163 ? 140.544 158.271 117.809 1.00 87.44 131 HIS E C 1
ATOM 11033 O O . HIS E 1 163 ? 140.432 157.247 117.130 1.00 87.44 131 HIS E O 1
ATOM 11040 N N . ALA E 1 164 ? 141.051 158.266 119.039 1.00 81.79 132 ALA E N 1
ATOM 11041 C CA . ALA E 1 164 ? 141.634 157.052 119.581 1.00 81.79 132 ALA E CA 1
ATOM 11042 C C . ALA E 1 164 ? 141.568 157.067 121.099 1.00 81.79 132 ALA E C 1
ATOM 11043 O O . ALA E 1 164 ? 141.413 158.118 121.738 1.00 81.79 132 ALA E O 1
ATOM 11045 N N . ARG E 1 165 ? 141.676 155.867 121.661 1.00 80.48 133 ARG E N 1
ATOM 11046 C CA . ARG E 1 165 ? 141.836 155.642 123.091 1.00 80.48 133 ARG E CA 1
ATOM 11047 C C . ARG E 1 165 ? 143.273 155.180 123.300 1.00 80.48 133 ARG E C 1
ATOM 11048 O O . ARG E 1 165 ? 143.637 154.062 122.926 1.00 80.48 133 ARG E O 1
ATOM 11056 N N . LEU E 1 166 ? 144.082 156.045 123.896 1.00 80.55 134 LEU E N 1
ATOM 11057 C CA . LEU E 1 166 ? 145.513 155.814 124.031 1.00 80.55 134 LEU E CA 1
ATOM 11058 C C . LEU E 1 166 ? 145.831 155.306 125.431 1.00 80.55 134 LEU E C 1
ATOM 11059 O O . LEU E 1 166 ? 145.445 155.927 126.428 1.00 80.55 134 LEU E O 1
ATOM 11064 N N . ARG E 1 167 ? 146.525 154.176 125.497 1.00 83.22 135 ARG E N 1
ATOM 11065 C CA . ARG E 1 167 ? 147.090 153.652 126.735 1.00 83.22 135 ARG E CA 1
ATOM 11066 C C . ARG E 1 167 ? 148.592 153.879 126.657 1.00 83.22 135 ARG E C 1
ATOM 11067 O O . ARG E 1 167 ? 149.284 153.217 125.877 1.00 83.22 135 ARG E O 1
ATOM 11075 N N . SER E 1 168 ? 149.093 154.819 127.449 1.00 83.85 136 SER E N 1
ATOM 11076 C CA . SER E 1 168 ? 150.476 155.261 127.342 1.00 83.85 136 SER E CA 1
ATOM 11077 C C . SER E 1 168 ? 151.227 154.996 128.637 1.00 83.85 136 SER E C 1
ATOM 11078 O O . SER E 1 168 ? 150.713 155.257 129.727 1.00 83.85 136 SER E O 1
ATOM 11081 N N . PHE E 1 169 ? 152.441 154.469 128.515 1.00 86.61 137 PHE E N 1
ATOM 11082 C CA . PHE E 1 169 ? 153.320 154.378 129.671 1.00 86.61 137 PHE E CA 1
ATOM 11083 C C . PHE E 1 169 ? 153.832 155.760 130.043 1.00 86.61 137 PHE E C 1
ATOM 11084 O O . PHE E 1 169 ? 154.212 156.553 129.178 1.00 86.61 137 PHE E O 1
ATOM 11092 N N . CYS E 1 170 ? 153.838 156.048 131.339 1.00 92.49 138 CYS E N 1
ATOM 11093 C CA . CYS E 1 170 ? 154.386 157.304 131.823 1.00 92.49 138 CYS E CA 1
ATOM 11094 C C . CYS E 1 170 ? 154.972 157.083 133.206 1.00 92.49 138 CYS E C 1
ATOM 11095 O O . CYS E 1 170 ? 154.382 156.387 134.037 1.00 92.49 138 CYS E O 1
ATOM 11098 N N . VAL E 1 171 ? 156.146 157.659 133.435 1.00 89.21 139 VAL E N 1
ATOM 11099 C CA . VAL E 1 171 ? 156.825 157.505 134.714 1.00 89.21 139 VAL E CA 1
ATOM 11100 C C . VAL E 1 171 ? 156.150 158.393 135.753 1.00 89.21 139 VAL E C 1
ATOM 11101 O O . VAL E 1 171 ? 155.841 159.565 135.498 1.00 89.21 139 VAL E O 1
ATOM 11105 N N . LEU E 1 172 ? 155.853 157.784 136.907 1.00 88.16 140 LEU E N 1
ATOM 11106 C CA . LEU E 1 172 ? 155.252 158.542 138.032 1.00 88.16 140 LEU E CA 1
ATOM 11107 C C . LEU E 1 172 ? 155.991 158.168 139.317 1.00 88.16 140 LEU E C 1
ATOM 11108 O O . LEU E 1 172 ? 156.233 156.966 139.526 1.00 88.16 140 LEU E O 1
ATOM 11113 N N . ASP E 1 173 ? 156.380 159.155 140.120 1.00 89.35 141 ASP E N 1
ATOM 11114 C CA . ASP E 1 173 ? 157.029 158.934 141.406 1.00 89.35 141 ASP E CA 1
ATOM 11115 C C . ASP E 1 173 ? 156.014 159.217 142.504 1.00 89.35 141 ASP E C 1
ATOM 11116 O O . ASP E 1 173 ? 155.526 160.345 142.630 1.00 89.35 141 ASP E O 1
ATOM 11118 N N . LEU E 1 174 ? 155.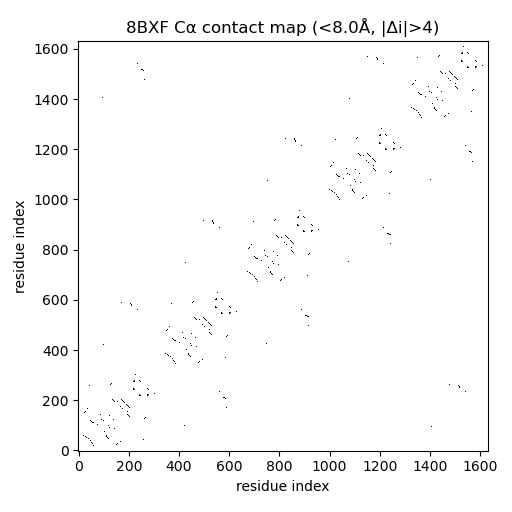700 158.195 143.292 1.00 86.26 142 LEU E N 1
ATOM 11119 C CA . LEU E 1 174 ? 154.711 158.313 144.362 1.00 86.26 142 LEU E CA 1
ATOM 11120 C C . LEU E 1 174 ? 155.360 158.660 145.697 1.00 86.26 142 LEU E C 1
ATOM 11121 O O . LEU E 1 174 ? 155.170 157.977 146.701 1.00 86.26 142 LEU E O 1
ATOM 11126 N N . SER E 1 175 ? 156.140 159.738 145.717 1.00 87.46 143 SER E N 1
ATOM 11127 C CA . SER E 1 175 ? 156.736 160.223 146.953 1.00 87.46 143 SER E CA 1
ATOM 11128 C C . SER E 1 175 ? 155.801 161.128 147.741 1.00 87.46 143 SER E C 1
ATOM 11129 O O . SER E 1 175 ? 156.132 161.503 148.871 1.00 87.46 143 SER E O 1
ATOM 11132 N N . ARG E 1 176 ? 154.651 161.489 147.176 1.00 90.68 144 ARG E N 1
ATOM 11133 C CA . ARG E 1 176 ? 153.668 162.328 147.850 1.00 90.68 144 ARG E CA 1
ATOM 11134 C C . ARG E 1 176 ? 152.269 161.773 147.636 1.00 90.68 144 ARG E C 1
ATOM 11135 O O . ARG E 1 176 ? 151.309 162.523 147.435 1.00 90.68 144 ARG E O 1
ATOM 11143 N N . PHE E 1 177 ? 152.139 160.456 147.660 1.00 88.17 145 PHE E N 1
ATOM 11144 C CA . PHE E 1 177 ? 150.832 159.826 147.514 1.00 88.17 145 PHE E CA 1
ATOM 11145 C C . PHE E 1 177 ? 150.001 160.062 148.772 1.00 88.17 145 PHE E C 1
ATOM 11146 O O . PHE E 1 177 ? 150.490 159.828 149.881 1.00 88.17 145 PHE E O 1
ATOM 11154 N N . PRO E 1 178 ? 148.743 160.519 148.649 1.00 88.09 146 PRO E N 1
ATOM 11155 C CA . PRO E 1 178 ? 148.034 160.828 147.406 1.00 88.09 146 PRO E CA 1
ATOM 11156 C C . PRO E 1 178 ? 147.928 162.320 147.069 1.00 88.09 146 PRO E C 1
ATOM 11157 O O . PRO E 1 178 ? 147.119 162.679 146.218 1.00 88.09 146 PRO E O 1
ATOM 11161 N N . PHE E 1 179 ? 148.710 163.172 147.723 1.00 90.60 147 PHE E N 1
ATOM 11162 C CA . PHE E 1 179 ? 148.690 164.607 147.426 1.00 90.60 147 PHE E CA 1
ATOM 11163 C C . PHE E 1 179 ? 149.742 164.968 146.381 1.00 90.60 147 PHE E C 1
ATOM 11164 O O . PHE E 1 179 ? 150.566 165.857 146.587 1.00 90.60 147 PHE E O 1
ATOM 11172 N N . ASP E 1 180 ? 149.721 164.282 145.244 1.00 92.44 148 ASP E N 1
ATOM 11173 C CA . ASP E 1 180 ? 150.822 164.320 144.293 1.00 92.44 148 ASP E CA 1
ATOM 11174 C C . ASP E 1 180 ? 150.428 165.043 143.011 1.00 92.44 148 ASP E C 1
ATOM 11175 O O . ASP E 1 180 ? 149.346 164.816 142.460 1.00 92.44 148 ASP E O 1
ATOM 11180 N N . SER E 1 181 ? 151.319 165.915 142.548 1.00 93.67 149 SER E N 1
ATOM 11181 C CA . SER E 1 181 ? 151.223 166.540 141.237 1.00 93.67 149 SER E CA 1
ATOM 11182 C C . SER E 1 181 ? 152.067 165.728 140.269 1.00 93.67 149 SER E C 1
ATOM 11183 O O . SER E 1 181 ? 153.196 165.348 140.598 1.00 93.67 149 SER E O 1
ATOM 11186 N N . GLN E 1 182 ? 151.526 165.448 139.090 1.00 91.38 150 GLN E N 1
ATOM 11187 C CA . GLN E 1 182 ? 152.154 164.479 138.211 1.00 91.38 150 GLN E CA 1
ATOM 11188 C C . GLN E 1 182 ? 152.453 165.094 136.851 1.00 91.38 150 GLN E C 1
ATOM 11189 O O . GLN E 1 182 ? 152.120 166.247 136.582 1.00 91.38 150 GLN E O 1
ATOM 11195 N N . MET E 1 183 ? 153.092 164.299 135.994 1.00 91.45 151 MET E N 1
ATOM 11196 C CA . MET E 1 183 ? 153.360 164.690 134.611 1.00 91.45 151 MET E CA 1
ATOM 11197 C C . MET E 1 183 ? 153.535 163.422 133.788 1.00 91.45 151 MET E C 1
ATOM 11198 O O . MET E 1 183 ? 154.510 162.692 133.982 1.00 91.45 151 MET E O 1
ATOM 11203 N N . CYS E 1 184 ? 152.602 163.163 132.877 1.00 88.84 152 CYS E N 1
ATOM 11204 C CA . CYS E 1 184 ? 152.682 162.006 131.998 1.00 88.84 152 CYS E CA 1
ATOM 11205 C C . CYS E 1 184 ? 152.840 162.455 130.552 1.00 88.84 152 CYS E C 1
ATOM 11206 O O . CYS E 1 184 ? 152.205 163.421 130.116 1.00 88.84 152 CYS E O 1
ATOM 11209 N N . THR E 1 185 ? 153.684 161.745 129.813 1.00 86.04 153 THR E N 1
ATOM 11210 C CA . THR E 1 185 ? 154.060 162.133 128.463 1.00 86.04 153 THR E CA 1
ATOM 11211 C C . THR E 1 185 ? 153.504 161.155 127.436 1.00 86.04 153 THR E C 1
ATOM 11212 O O . THR E 1 185 ? 153.430 159.946 127.671 1.00 86.04 153 THR E O 1
ATOM 11216 N N . LEU E 1 186 ? 153.112 161.704 126.292 1.00 80.79 154 LEU E N 1
ATOM 11217 C CA . LEU E 1 186 ? 152.683 160.944 125.125 1.00 80.79 154 LEU E CA 1
ATOM 11218 C C . LEU E 1 186 ? 153.662 161.256 124.005 1.00 80.79 154 LEU E C 1
ATOM 11219 O O . LEU E 1 186 ? 153.805 162.419 123.612 1.00 80.79 154 LEU E O 1
ATOM 11224 N N . VAL E 1 187 ? 154.346 160.234 123.504 1.00 80.48 155 VAL E N 1
ATOM 11225 C CA . VAL E 1 187 ? 155.368 160.413 122.480 1.00 80.48 155 VAL E CA 1
ATOM 11226 C C . VAL E 1 187 ? 154.862 159.778 121.196 1.00 80.48 155 VAL E C 1
ATOM 11227 O O . VAL E 1 187 ? 154.568 158.578 121.164 1.00 80.48 155 VAL E O 1
ATOM 11231 N N . PHE E 1 188 ? 154.773 160.575 120.136 1.00 78.60 156 PHE E N 1
ATOM 11232 C CA . PHE E 1 188 ? 154.278 160.110 118.848 1.00 78.60 156 PHE E CA 1
ATOM 11233 C C . PHE E 1 188 ? 155.387 160.208 117.814 1.00 78.60 156 PHE E C 1
ATOM 11234 O O . PHE E 1 188 ? 156.105 161.209 117.763 1.00 78.60 156 PHE E O 1
ATOM 11242 N N . GLY E 1 189 ? 155.534 159.176 116.994 1.00 88.25 157 GLY E N 1
ATOM 11243 C CA . GLY E 1 189 ? 156.578 159.225 115.988 1.00 88.25 157 GLY E CA 1
ATOM 11244 C C . GLY E 1 189 ? 156.548 157.997 115.110 1.00 88.25 157 GLY E C 1
ATOM 11245 O O . GLY E 1 189 ? 155.753 157.076 115.312 1.00 88.25 157 GLY E O 1
ATOM 11246 N N . SER E 1 190 ? 157.441 157.997 114.127 1.00 95.49 158 SER E N 1
ATOM 11247 C CA . SER E 1 190 ? 157.541 156.918 113.157 1.00 95.49 158 SER E CA 1
ATOM 11248 C C . SER E 1 190 ? 158.693 155.997 113.530 1.00 95.49 158 SER E C 1
ATOM 11249 O O . SER E 1 190 ? 159.806 156.464 113.789 1.00 95.49 158 SER E O 1
ATOM 11252 N N . TRP E 1 191 ? 158.420 154.695 113.568 1.00 97.59 159 TRP E N 1
ATOM 11253 C CA . TRP E 1 191 ? 159.442 153.689 113.825 1.00 97.59 159 TRP E CA 1
ATOM 11254 C C . TRP E 1 191 ? 159.920 153.010 112.548 1.00 97.59 159 TRP E C 1
ATOM 11255 O O . TRP E 1 191 ? 160.776 152.123 112.598 1.00 97.59 159 TRP E O 1
ATOM 11266 N N . THR E 1 192 ? 159.381 153.410 111.399 1.00 101.05 160 THR E N 1
ATOM 11267 C CA . THR E 1 192 ? 159.793 152.847 110.120 1.00 101.05 160 THR E CA 1
ATOM 11268 C C . THR E 1 192 ? 160.504 153.883 109.264 1.00 101.05 160 THR E C 1
ATOM 11269 O O . THR E 1 192 ? 161.626 153.654 108.803 1.00 101.05 160 THR E O 1
ATOM 11273 N N . HIS E 1 193 ? 159.864 155.027 109.045 1.00 102.94 161 HIS E N 1
ATOM 11274 C CA . HIS E 1 193 ? 160.473 156.092 108.265 1.00 102.94 161 HIS E CA 1
ATOM 11275 C C . HIS E 1 193 ? 161.393 156.927 109.147 1.00 102.94 161 HIS E C 1
ATOM 11276 O O . HIS E 1 193 ? 161.017 157.320 110.256 1.00 102.94 161 HIS E O 1
ATOM 11283 N N . ASP E 1 194 ? 162.595 157.197 108.653 1.00 105.67 162 ASP E N 1
ATOM 11284 C CA . ASP E 1 194 ? 163.559 158.015 109.372 1.00 105.67 162 ASP E CA 1
ATOM 11285 C C . ASP E 1 194 ? 163.313 159.491 109.058 1.00 105.67 162 ASP E C 1
ATOM 11286 O O . ASP E 1 194 ? 162.291 159.861 108.476 1.00 105.67 162 ASP E O 1
ATOM 11291 N N . VAL E 1 195 ? 164.252 160.351 109.465 1.00 104.17 163 VAL E N 1
ATOM 11292 C CA . VAL E 1 195 ? 164.147 161.784 109.199 1.00 104.17 163 VAL E CA 1
ATOM 11293 C C . VAL E 1 195 ? 164.275 162.068 107.704 1.00 104.17 163 VAL E C 1
ATOM 11294 O O . VAL E 1 195 ? 163.577 162.936 107.163 1.00 104.17 163 VAL E O 1
ATOM 11298 N N . SER E 1 196 ? 165.111 161.304 106.998 1.00 105.37 164 SER E N 1
ATOM 11299 C CA . SER E 1 196 ? 165.274 161.494 105.561 1.00 105.37 164 SER E CA 1
ATOM 11300 C C . SER E 1 196 ? 164.084 160.996 104.745 1.00 105.37 164 SER E C 1
ATOM 11301 O O . SER E 1 196 ? 164.058 161.221 103.530 1.00 105.37 164 SER E O 1
ATOM 11304 N N . SER E 1 197 ? 163.109 160.326 105.365 1.00 101.88 165 SER E N 1
ATOM 11305 C CA . SER E 1 197 ? 161.898 159.904 104.672 1.00 101.88 165 SER E CA 1
ATOM 11306 C C . SER E 1 197 ? 160.700 160.777 105.029 1.00 101.88 165 SER E C 1
ATOM 11307 O O . SER E 1 197 ? 160.081 161.371 104.142 1.00 101.88 165 SER E O 1
ATOM 11310 N N . VAL E 1 198 ? 160.357 160.872 106.314 1.00 97.54 166 VAL E N 1
ATOM 11311 C CA . VAL E 1 198 ? 159.310 161.770 106.785 1.00 97.54 166 VAL E CA 1
ATOM 11312 C C . VAL E 1 198 ? 159.907 162.689 107.842 1.00 97.54 166 VAL E C 1
ATOM 11313 O O . VAL E 1 198 ? 160.983 162.439 108.388 1.00 97.54 166 VAL E O 1
ATOM 11317 N N . ASN E 1 199 ? 159.196 163.778 108.121 1.00 96.41 167 ASN E N 1
ATOM 11318 C CA . ASN E 1 199 ? 159.623 164.742 109.132 1.00 96.41 167 ASN E CA 1
ATOM 11319 C C . ASN E 1 199 ? 158.412 165.073 109.994 1.00 96.41 167 ASN E C 1
ATOM 11320 O O . ASN E 1 199 ? 157.469 165.719 109.528 1.00 96.41 167 ASN E O 1
ATOM 11325 N N . VAL E 1 200 ? 158.434 164.612 111.240 1.00 88.63 168 VAL E N 1
ATOM 11326 C CA . VAL E 1 200 ? 157.360 164.892 112.187 1.00 88.63 168 VAL E CA 1
ATOM 11327 C C . VAL E 1 200 ? 157.526 166.314 112.704 1.00 88.63 168 VAL E C 1
ATOM 11328 O O . VAL E 1 200 ? 158.576 166.669 113.251 1.00 88.63 168 VAL E O 1
ATOM 11332 N N . THR E 1 201 ? 156.490 167.131 112.538 1.00 88.53 169 THR E N 1
ATOM 11333 C CA . THR E 1 201 ? 156.553 168.536 112.907 1.00 88.53 169 THR E CA 1
ATOM 11334 C C . THR E 1 201 ? 155.354 168.896 113.769 1.00 88.53 169 THR E C 1
ATOM 11335 O O . THR E 1 201 ? 154.216 168.563 113.427 1.00 88.53 169 THR E O 1
ATOM 11339 N N . LEU E 1 202 ? 155.615 169.564 114.889 1.00 91.09 170 LEU E N 1
ATOM 11340 C CA . LEU E 1 202 ? 154.548 170.198 115.648 1.00 91.09 170 LEU E CA 1
ATOM 11341 C C . LEU E 1 202 ? 154.012 171.388 114.864 1.00 91.09 170 LEU E C 1
ATOM 11342 O O . LEU E 1 202 ? 154.722 171.995 114.058 1.00 91.09 170 LEU E O 1
ATOM 11347 N N . ARG E 1 203 ? 152.743 171.713 115.080 1.00 99.28 171 ARG E N 1
ATOM 11348 C CA . ARG E 1 203 ? 152.169 172.890 114.446 1.00 99.28 171 ARG E CA 1
ATOM 11349 C C . ARG E 1 203 ? 152.257 174.072 115.405 1.00 99.28 171 ARG E C 1
ATOM 11350 O O . ARG E 1 203 ? 151.783 173.999 116.544 1.00 99.28 171 ARG E O 1
ATOM 11352 N N . ASN E 1 204 ? 152.901 175.143 114.957 1.00 118.67 172 ASN E N 1
ATOM 11353 C CA . ASN E 1 204 ? 153.087 176.326 115.781 1.00 118.67 172 ASN E CA 1
ATOM 11354 C C . ASN E 1 204 ? 151.988 177.362 115.581 1.00 118.67 172 ASN E C 1
ATOM 11355 O O . ASN E 1 204 ? 151.992 178.388 116.268 1.00 118.67 172 ASN E O 1
ATOM 11360 N N . GLN E 1 205 ? 151.052 177.115 114.661 1.00 121.86 173 GLN E N 1
ATOM 11361 C CA . GLN E 1 205 ? 149.948 178.046 114.446 1.00 121.86 173 GLN E CA 1
ATOM 11362 C C . GLN E 1 205 ? 148.947 178.010 115.594 1.00 121.86 173 GLN E C 1
ATOM 11363 O O . GLN E 1 205 ? 148.250 179.002 115.835 1.00 121.86 173 GLN E O 1
ATOM 11369 N N . SER E 1 206 ? 148.861 176.889 116.307 1.00 114.47 174 SER E N 1
ATOM 11370 C CA . SER E 1 206 ? 147.989 176.747 117.471 1.00 114.47 174 SER E CA 1
ATOM 11371 C C . SER E 1 206 ? 148.861 176.393 118.673 1.00 114.47 174 SER E C 1
ATOM 11372 O O . SER E 1 206 ? 149.016 175.220 119.023 1.00 114.47 174 SER E O 1
ATOM 11375 N N . LYS E 1 207 ? 149.430 177.416 119.304 1.00 113.40 175 LYS E N 1
ATOM 11376 C CA . LYS E 1 207 ? 150.220 177.244 120.523 1.00 113.40 175 LYS E CA 1
ATOM 11377 C C . LYS E 1 207 ? 149.358 177.519 121.755 1.00 113.40 175 LYS E C 1
ATOM 11378 O O . LYS E 1 207 ? 149.641 178.397 122.569 1.00 113.40 175 LYS E O 1
ATOM 11380 N N . VAL E 1 208 ? 148.287 176.744 121.880 1.00 108.41 176 VAL E N 1
ATOM 11381 C CA . VAL E 1 208 ? 147.288 176.961 122.910 1.00 108.41 176 VAL E CA 1
ATOM 11382 C C . VAL E 1 208 ? 147.485 175.955 124.038 1.00 108.41 176 VAL E C 1
ATOM 11383 O O . VAL E 1 208 ? 148.203 174.965 123.906 1.00 108.41 176 VAL E O 1
ATOM 11387 N N . GLN E 1 209 ? 146.838 176.222 125.171 1.00 106.77 177 GLN E N 1
ATOM 11388 C CA . GLN E 1 209 ? 146.829 175.324 126.316 1.00 106.77 177 GLN E CA 1
ATOM 11389 C C . GLN E 1 209 ? 145.396 175.147 126.798 1.00 106.77 177 GLN E C 1
ATOM 11390 O O . GLN E 1 209 ? 144.587 176.076 126.738 1.00 106.77 177 GLN E O 1
ATOM 11392 N N . TYR E 1 210 ? 145.090 173.944 127.279 1.00 98.87 178 TYR E N 1
ATOM 11393 C CA . TYR E 1 210 ? 143.741 173.579 127.691 1.00 98.87 178 TYR E CA 1
ATOM 11394 C C . TYR E 1 210 ? 143.795 172.896 129.054 1.00 98.87 178 TYR E C 1
ATOM 11395 O O . TYR E 1 210 ? 144.868 172.572 129.569 1.00 98.87 178 TYR E O 1
ATOM 11404 N N . MET E 1 211 ? 142.619 172.681 129.642 1.00 96.31 179 MET E N 1
ATOM 11405 C CA . MET E 1 211 ? 142.526 172.068 130.959 1.00 96.31 179 MET E CA 1
ATOM 11406 C C . MET E 1 211 ? 141.243 171.258 131.059 1.00 96.31 179 MET E C 1
ATOM 11407 O O . MET E 1 211 ? 140.236 171.579 130.421 1.00 96.31 179 MET E O 1
ATOM 11409 N N . ILE E 1 212 ? 141.292 170.202 131.869 1.00 95.29 180 ILE E N 1
ATOM 11410 C CA . ILE E 1 212 ? 140.148 169.342 132.152 1.00 95.29 180 ILE E CA 1
ATOM 11411 C C . ILE E 1 212 ? 139.975 169.292 133.665 1.00 95.29 180 ILE E C 1
ATOM 11412 O O . ILE E 1 212 ? 140.917 168.955 134.394 1.00 95.29 180 ILE E O 1
ATOM 11417 N N . ASP E 1 213 ? 138.777 169.632 134.138 1.00 104.16 181 ASP E N 1
ATOM 11418 C CA . ASP E 1 213 ? 138.487 169.667 135.569 1.00 104.16 181 ASP E CA 1
ATOM 11419 C C . ASP E 1 213 ? 137.806 168.361 135.965 1.00 104.16 181 ASP E C 1
ATOM 11420 O O . ASP E 1 213 ? 136.597 168.300 136.190 1.00 104.16 181 ASP E O 1
ATOM 11422 N N . GLY E 1 214 ? 138.603 167.298 136.051 1.00 101.83 182 GLY E N 1
ATOM 11423 C CA . GLY E 1 214 ? 138.103 166.030 136.530 1.00 101.83 182 GLY E CA 1
ATOM 11424 C C . GLY E 1 214 ? 137.928 166.021 138.038 1.00 101.83 182 GLY E C 1
ATOM 11425 O O . GLY E 1 214 ? 138.491 166.835 138.768 1.00 101.83 182 GLY E O 1
ATOM 11426 N N . LYS E 1 215 ? 137.122 165.066 138.508 1.00 101.14 183 LYS E N 1
ATOM 11427 C CA . LYS E 1 215 ? 136.897 164.938 139.944 1.00 101.14 183 LYS E CA 1
ATOM 11428 C C . LYS E 1 215 ? 138.090 164.296 140.640 1.00 101.14 183 LYS E C 1
ATOM 11429 O O . LYS E 1 215 ? 138.281 164.484 141.847 1.00 101.14 183 LYS E O 1
ATOM 11435 N N . GLU E 1 216 ? 138.896 163.532 139.905 1.00 99.92 184 GLU E N 1
ATOM 11436 C CA . GLU E 1 216 ? 140.156 163.007 140.414 1.00 99.92 184 GLU E CA 1
ATOM 11437 C C . GLU E 1 216 ? 141.323 163.922 140.084 1.00 99.92 184 GLU E C 1
ATOM 11438 O O . GLU E 1 216 ? 141.997 164.430 140.983 1.00 99.92 184 GLU E O 1
ATOM 11444 N N . TRP E 1 217 ? 141.563 164.142 138.796 1.00 93.85 185 TRP E N 1
ATOM 11445 C CA . TRP E 1 217 ? 142.750 164.830 138.321 1.00 93.85 185 TRP E CA 1
ATOM 11446 C C . TRP E 1 217 ? 142.348 166.192 137.775 1.00 93.85 185 TRP E C 1
ATOM 11447 O O . TRP E 1 217 ? 141.427 166.289 136.957 1.00 93.85 185 TRP E O 1
ATOM 11458 N N . GLN E 1 218 ? 143.034 167.237 138.226 1.00 96.07 186 GLN E N 1
ATOM 11459 C CA . GLN E 1 218 ? 142.933 168.550 137.595 1.00 96.07 186 GLN E CA 1
ATOM 11460 C C . GLN E 1 218 ? 143.971 168.567 136.482 1.00 96.07 186 GLN E C 1
ATOM 11461 O O . GLN E 1 218 ? 145.121 168.964 136.678 1.00 96.07 186 GLN E O 1
ATOM 11467 N N . VAL E 1 219 ? 143.572 168.105 135.303 1.00 92.23 187 VAL E N 1
ATOM 11468 C CA . VAL E 1 219 ? 144.518 167.882 134.218 1.00 92.23 187 VAL E CA 1
ATOM 11469 C C . VAL E 1 219 ? 144.787 169.204 133.516 1.00 92.23 187 VAL E C 1
ATOM 11470 O O . VAL E 1 219 ? 143.856 169.898 133.097 1.00 92.23 187 VAL E O 1
ATOM 11474 N N . THR E 1 220 ? 146.058 169.567 133.405 1.00 90.87 188 THR E N 1
ATOM 11475 C CA . THR E 1 220 ? 146.454 170.713 132.605 1.00 90.87 188 THR E CA 1
ATOM 11476 C C . THR E 1 220 ? 147.528 170.290 131.613 1.00 90.87 188 THR E C 1
ATOM 11477 O O . THR E 1 220 ? 148.287 169.345 131.849 1.00 90.87 188 THR E O 1
ATOM 11481 N N . SER E 1 221 ? 147.557 170.972 130.479 1.00 91.56 189 SER E N 1
ATOM 11482 C CA . SER E 1 221 ? 148.409 170.577 129.372 1.00 91.56 189 SER E CA 1
ATOM 11483 C C . SER E 1 221 ? 149.670 171.432 129.322 1.00 91.56 189 SER E C 1
ATOM 11484 O O . SER E 1 221 ? 149.698 172.574 129.789 1.00 91.56 189 SER E O 1
ATOM 11487 N N . VAL E 1 222 ? 150.714 170.853 128.734 1.00 85.73 190 VAL E N 1
ATOM 11488 C CA . VAL E 1 222 ? 152.007 171.498 128.541 1.00 85.73 190 VAL E CA 1
ATOM 11489 C C . VAL E 1 222 ? 152.214 171.636 127.036 1.00 85.73 190 VAL E C 1
ATOM 11490 O O . VAL E 1 222 ? 151.747 170.787 126.268 1.00 85.73 190 VAL E O 1
ATOM 11494 N N . GLN E 1 223 ? 152.820 172.754 126.613 1.00 90.17 191 GLN E N 1
ATOM 11495 C CA . GLN E 1 223 ? 153.209 173.028 125.228 1.00 90.17 191 GLN E CA 1
ATOM 11496 C C . GLN E 1 223 ? 154.095 171.910 124.684 1.00 90.17 191 GLN E C 1
ATOM 11497 O O . GLN E 1 223 ? 155.189 171.691 125.221 1.00 90.17 191 GLN E O 1
ATOM 11503 N N . PRO E 1 224 ? 153.658 171.168 123.662 1.00 84.10 192 PRO E N 1
ATOM 11504 C CA . PRO E 1 224 ? 154.473 170.059 123.149 1.00 84.10 192 PRO E CA 1
ATOM 11505 C C . PRO E 1 224 ? 155.734 170.532 122.440 1.00 84.10 192 PRO E C 1
ATOM 11506 O O . PRO E 1 224 ? 155.789 171.623 121.869 1.00 84.10 192 PRO E O 1
ATOM 11510 N N . LYS E 1 225 ? 156.758 169.685 122.488 1.00 86.58 193 LYS E N 1
ATOM 11511 C CA . LYS E 1 225 ? 158.031 169.963 121.844 1.00 86.58 193 LYS E CA 1
ATOM 11512 C C . LYS E 1 225 ? 158.455 168.764 121.010 1.00 86.58 193 LYS E C 1
ATOM 11513 O O . LYS E 1 225 ? 157.847 167.692 121.061 1.00 86.58 193 LYS E O 1
ATOM 11515 N N . ARG E 1 226 ? 159.521 168.954 120.243 1.00 99.16 194 ARG E N 1
ATOM 11516 C CA . ARG E 1 226 ? 160.067 167.907 119.394 1.00 99.16 194 ARG E CA 1
ATOM 11517 C C . ARG E 1 226 ? 161.377 167.409 119.985 1.00 99.16 194 ARG E C 1
ATOM 11518 O O . ARG E 1 226 ? 162.279 168.203 120.270 1.00 99.16 194 ARG E O 1
ATOM 11526 N N . TYR E 1 227 ? 161.476 166.097 120.179 1.00 108.64 195 TYR E N 1
ATOM 11527 C CA . TYR E 1 227 ? 162.699 165.474 120.660 1.00 108.64 195 TYR E CA 1
ATOM 11528 C C . TYR E 1 227 ? 163.089 164.366 119.697 1.00 108.64 195 TYR E C 1
ATOM 11529 O O . TYR E 1 227 ? 162.237 163.593 119.250 1.00 108.64 195 TYR E O 1
ATOM 11538 N N . GLN E 1 228 ? 164.378 164.293 119.390 1.00 112.21 196 GLN E N 1
ATOM 11539 C CA . GLN E 1 228 ? 164.888 163.472 118.301 1.00 112.21 196 GLN E CA 1
ATOM 11540 C C . GLN E 1 228 ? 165.570 162.238 118.877 1.00 112.21 196 GLN E C 1
ATOM 11541 O O . GLN E 1 228 ? 166.535 162.352 119.638 1.00 112.21 196 GLN E O 1
ATOM 11547 N N . TRP E 1 229 ? 165.067 161.061 118.509 1.00 110.69 197 TRP E N 1
ATOM 11548 C CA . TRP E 1 229 ? 165.644 159.789 118.931 1.00 110.69 197 TRP E CA 1
ATOM 11549 C C . TRP E 1 229 ? 166.535 159.241 117.824 1.00 110.69 197 TRP E C 1
ATOM 11550 O O . TRP E 1 229 ? 166.179 159.278 116.643 1.00 110.69 197 TRP E O 1
ATOM 11561 N N . THR E 1 230 ? 167.700 158.732 118.210 1.00 115.72 198 THR E N 1
ATOM 11562 C CA . THR E 1 230 ? 168.647 158.188 117.251 1.00 115.72 198 THR E CA 1
ATOM 11563 C C . THR E 1 230 ? 168.479 156.676 117.131 1.00 115.72 198 THR E C 1
ATOM 11564 O O . THR E 1 230 ? 167.865 156.021 117.977 1.00 115.72 198 THR E O 1
ATOM 11568 N N . TYR E 1 231 ? 169.029 156.129 116.049 1.00 115.16 199 TYR E N 1
ATOM 11569 C CA . TYR E 1 231 ? 169.038 154.692 115.807 1.00 115.16 199 TYR E CA 1
ATOM 11570 C C . TYR E 1 231 ? 170.369 154.320 115.164 1.00 115.16 199 TYR E C 1
ATOM 11571 O O . TYR E 1 231 ? 170.716 154.842 114.102 1.00 115.16 199 TYR E O 1
ATOM 11580 N N . ASN E 1 232 ? 171.115 153.439 115.849 1.00 121.26 200 ASN E N 1
ATOM 11581 C CA . ASN E 1 232 ? 172.505 153.028 115.578 1.00 121.26 200 ASN E CA 1
ATOM 11582 C C . ASN E 1 232 ? 173.457 154.196 115.296 1.00 121.26 200 ASN E C 1
ATOM 11583 O O . ASN E 1 232 ? 174.431 154.046 114.551 1.00 121.26 200 ASN E O 1
ATOM 11588 N N . SER E 1 233 ? 173.170 155.362 115.894 1.00 123.02 201 SER E N 1
ATOM 11589 C CA . SER E 1 233 ? 173.970 156.591 115.864 1.00 123.02 201 SER E CA 1
ATOM 11590 C C . SER E 1 233 ? 174.183 157.171 114.462 1.00 123.02 201 SER E C 1
ATOM 11591 O O . SER E 1 233 ? 174.982 158.096 114.287 1.00 123.02 201 SER E O 1
ATOM 11593 N N . ASN E 1 234 ? 173.481 156.642 113.461 1.00 123.54 202 ASN E N 1
ATOM 11594 C CA . ASN E 1 234 ? 173.543 157.188 112.109 1.00 123.54 202 ASN E CA 1
ATOM 11595 C C . ASN E 1 234 ? 172.151 157.622 111.664 1.00 123.54 202 ASN E C 1
ATOM 11596 O O . ASN E 1 234 ? 171.963 158.767 111.237 1.00 123.54 202 ASN E O 1
ATOM 11598 N N . GLU E 1 235 ? 171.169 156.731 111.756 1.00 120.21 203 GLU E N 1
ATOM 11599 C CA . GLU E 1 235 ? 169.799 157.027 111.364 1.00 120.21 203 GLU E CA 1
ATOM 11600 C C . GLU E 1 235 ? 169.081 157.721 112.514 1.00 120.21 203 GLU E C 1
ATOM 11601 O O . GLU E 1 235 ? 169.146 157.274 113.663 1.00 120.21 203 GLU E O 1
ATOM 11603 N N . ASN E 1 236 ? 168.402 158.817 112.203 1.00 115.15 204 ASN E N 1
ATOM 11604 C CA . ASN E 1 236 ? 167.637 159.553 113.194 1.00 115.15 204 ASN E CA 1
ATOM 11605 C C . ASN E 1 236 ? 166.149 159.285 113.010 1.00 115.15 204 ASN E C 1
ATOM 11606 O O . ASN E 1 236 ? 165.644 159.206 111.887 1.00 115.15 204 ASN E O 1
ATOM 11611 N N . TYR E 1 237 ? 165.448 159.127 114.131 1.00 106.42 205 TYR E N 1
ATOM 11612 C CA . TYR E 1 237 ? 164.019 158.824 114.137 1.00 106.42 205 TYR E CA 1
ATOM 11613 C C . TYR E 1 237 ? 163.332 159.876 115.003 1.00 106.42 205 TYR E C 1
ATOM 11614 O O . TYR E 1 237 ? 163.307 159.757 116.232 1.00 106.42 205 TYR E O 1
ATOM 11623 N N . ALA E 1 238 ? 162.773 160.897 114.360 1.00 100.54 206 ALA E N 1
ATOM 11624 C CA . ALA E 1 238 ? 162.212 162.033 115.075 1.00 100.54 206 ALA E CA 1
ATOM 11625 C C . ALA E 1 238 ? 160.846 161.684 115.662 1.00 100.54 206 ALA E C 1
ATOM 11626 O O . ALA E 1 238 ? 160.273 160.622 115.404 1.00 100.54 206 ALA E O 1
ATOM 11628 N N . GLY E 1 239 ? 160.322 162.600 116.471 1.00 92.14 207 GLY E N 1
ATOM 11629 C CA . GLY E 1 239 ? 159.022 162.409 117.083 1.00 92.14 207 GLY E CA 1
ATOM 11630 C C . GLY E 1 239 ? 158.632 163.557 117.988 1.00 92.14 207 GLY E C 1
ATOM 11631 O O . GLY E 1 239 ? 159.488 164.251 118.543 1.00 92.14 207 GLY E O 1
ATOM 11632 N N . ILE E 1 240 ? 157.329 163.765 118.134 1.00 82.72 208 ILE E N 1
ATOM 11633 C CA . ILE E 1 240 ? 156.794 164.779 119.030 1.00 82.72 208 ILE E CA 1
ATOM 11634 C C . ILE E 1 240 ? 156.615 164.165 120.415 1.00 82.72 208 ILE E C 1
ATOM 11635 O O . ILE E 1 240 ? 156.441 162.946 120.562 1.00 82.72 208 ILE E O 1
ATOM 11640 N N . ILE E 1 241 ? 156.712 165.009 121.441 1.00 81.71 209 ILE E N 1
ATOM 11641 C CA . ILE E 1 241 ? 156.446 164.629 122.821 1.00 81.71 209 ILE E CA 1
ATOM 11642 C C . ILE E 1 241 ? 155.498 165.662 123.421 1.00 81.71 209 ILE E C 1
ATOM 11643 O O . ILE E 1 241 ? 155.642 166.868 123.179 1.00 81.71 209 ILE E O 1
ATOM 11648 N N . THR E 1 242 ? 154.478 165.187 124.128 1.00 81.34 210 THR E N 1
ATOM 11649 C CA . THR E 1 242 ? 153.452 166.045 124.699 1.00 81.34 210 THR E CA 1
ATOM 11650 C C . THR E 1 242 ? 153.235 165.661 126.153 1.00 81.34 210 THR E C 1
ATOM 11651 O O . THR E 1 242 ? 152.805 164.542 126.443 1.00 81.34 210 THR E O 1
ATOM 11655 N N . GLY E 1 243 ? 153.522 166.586 127.060 1.00 86.88 211 GLY E N 1
ATOM 11656 C CA . GLY E 1 243 ? 153.320 166.351 128.476 1.00 86.88 211 GLY E CA 1
ATOM 11657 C C . GLY E 1 243 ? 151.974 166.897 128.919 1.00 86.88 211 GLY E C 1
ATOM 11658 O O . GLY E 1 243 ? 151.516 167.927 128.430 1.00 86.88 211 GLY E O 1
ATOM 11659 N N . ILE E 1 244 ? 151.327 166.169 129.823 1.00 85.40 212 ILE E N 1
ATOM 11660 C CA . ILE E 1 244 ? 150.131 166.642 130.505 1.00 85.40 212 ILE E CA 1
ATOM 11661 C C . ILE E 1 244 ? 150.388 166.532 132.005 1.00 85.40 212 ILE E C 1
ATOM 11662 O O . ILE E 1 244 ? 150.941 165.530 132.483 1.00 85.40 212 ILE E O 1
ATOM 11667 N N . LYS E 1 245 ? 150.083 167.605 132.730 1.00 88.44 213 LYS E N 1
ATOM 11668 C CA . LYS E 1 245 ? 150.459 167.743 134.135 1.00 88.44 213 LYS E CA 1
ATOM 11669 C C . LYS E 1 245 ? 149.254 167.405 135.003 1.00 88.44 213 LYS E C 1
ATOM 11670 O O . LYS E 1 245 ? 148.406 168.256 135.275 1.00 88.44 213 LYS E O 1
ATOM 11676 N N . LEU E 1 246 ? 149.178 166.154 135.439 1.00 89.89 214 LEU E N 1
ATOM 11677 C CA . LEU E 1 246 ? 148.078 165.708 136.277 1.00 89.89 214 LEU E CA 1
ATOM 11678 C C . LEU E 1 246 ? 148.283 166.179 137.714 1.00 89.89 214 LEU E C 1
ATOM 11679 O O . LEU E 1 246 ? 149.408 166.390 138.173 1.00 89.89 214 LEU E O 1
ATOM 11684 N N . LYS E 1 247 ? 147.172 166.348 138.426 1.00 96.17 215 LYS E N 1
ATOM 11685 C CA . LYS E 1 247 ? 147.201 166.791 139.818 1.00 96.17 215 LYS E CA 1
ATOM 11686 C C . LYS E 1 247 ? 146.059 166.102 140.550 1.00 96.17 215 LYS E C 1
ATOM 11687 O O . LYS E 1 247 ? 144.891 166.401 140.287 1.00 96.17 215 LYS E O 1
ATOM 11693 N N . ARG E 1 248 ? 146.390 165.198 141.470 1.00 92.16 216 ARG E N 1
ATOM 11694 C CA . ARG E 1 248 ? 145.370 164.414 142.152 1.00 92.16 216 ARG E CA 1
ATOM 11695 C C . ARG E 1 248 ? 144.670 165.261 143.207 1.00 92.16 216 ARG E C 1
ATOM 11696 O O . ARG E 1 248 ? 145.292 165.696 144.181 1.00 92.16 216 ARG E O 1
ATOM 11704 N N . THR E 1 249 ? 143.373 165.494 143.007 1.00 96.92 217 THR E N 1
ATOM 11705 C CA . THR E 1 249 ? 142.515 166.169 143.980 1.00 96.92 217 THR E CA 1
ATOM 11706 C C . THR E 1 249 ? 141.433 165.163 144.360 1.00 96.92 217 THR E C 1
ATOM 11707 O O . THR E 1 249 ? 140.347 165.144 143.776 1.00 96.92 217 THR E O 1
ATOM 11711 N N . SER E 1 250 ? 141.731 164.324 145.347 1.00 92.90 218 SER E N 1
ATOM 11712 C CA . SER E 1 250 ? 140.895 163.176 145.661 1.00 92.90 218 SER E CA 1
ATOM 11713 C C . SER E 1 250 ? 140.354 163.283 147.075 1.00 92.90 218 SER E C 1
ATOM 11714 O O . SER E 1 250 ? 141.026 163.781 147.981 1.00 92.90 218 SER E O 1
ATOM 11717 N N . ILE E 1 251 ? 139.125 162.801 147.252 1.00 86.88 219 ILE E N 1
ATOM 11718 C CA . ILE E 1 251 ? 138.553 162.612 148.577 1.00 86.88 219 ILE E CA 1
ATOM 11719 C C . ILE E 1 251 ? 138.409 161.128 148.890 1.00 86.88 219 ILE E C 1
ATOM 11720 O O . ILE E 1 251 ? 138.088 160.755 150.028 1.00 86.88 219 ILE E O 1
ATOM 11725 N N . TYR E 1 252 ? 138.676 160.265 147.909 1.00 82.80 220 TYR E N 1
ATOM 11726 C CA . TYR E 1 252 ? 138.633 158.824 148.125 1.00 82.80 220 TYR E CA 1
ATOM 11727 C C . TYR E 1 252 ? 139.819 158.360 148.961 1.00 82.80 220 TYR E C 1
ATOM 11728 O O . TYR E 1 252 ? 139.638 157.741 150.013 1.00 82.80 220 TYR E O 1
ATOM 11737 N N . TYR E 1 253 ? 141.039 158.654 148.498 1.00 83.72 221 TYR E N 1
ATOM 11738 C CA . TYR E 1 253 ? 142.238 158.159 149.168 1.00 83.72 221 TYR E CA 1
ATOM 11739 C C . TYR E 1 253 ? 142.444 158.807 150.529 1.00 83.72 221 TYR E C 1
ATOM 11740 O O . TYR E 1 253 ? 143.021 158.177 151.424 1.00 83.72 221 TYR E O 1
ATOM 11749 N N . GLN E 1 254 ? 141.978 160.045 150.706 1.00 83.49 222 GLN E N 1
ATOM 11750 C CA . GLN E 1 254 ? 142.010 160.681 152.017 1.00 83.49 222 GLN E CA 1
ATOM 11751 C C . GLN E 1 254 ? 141.126 159.946 153.018 1.00 83.49 222 GLN E C 1
ATOM 11752 O O . GLN E 1 254 ? 141.597 159.566 154.092 1.00 83.49 222 GLN E O 1
ATOM 11758 N N . TYR E 1 255 ? 139.876 159.675 152.644 1.00 78.41 223 TYR E N 1
ATOM 11759 C CA . TYR E 1 255 ? 138.929 159.015 153.536 1.00 78.41 223 TYR E CA 1
ATOM 11760 C C . TYR E 1 255 ? 139.309 157.562 153.798 1.00 78.41 223 TYR E C 1
ATOM 11761 O O . TYR E 1 255 ? 139.068 157.042 154.892 1.00 78.41 223 TYR E O 1
ATOM 11770 N N . VAL E 1 256 ? 139.917 156.897 152.817 1.00 77.34 224 VAL E N 1
ATOM 11771 C CA . VAL E 1 256 ? 140.287 155.497 152.996 1.00 77.34 224 VAL E CA 1
ATOM 11772 C C . VAL E 1 256 ? 141.596 155.360 153.773 1.00 77.34 224 VAL E C 1
ATOM 11773 O O . VAL E 1 256 ? 141.725 154.469 154.622 1.00 77.34 224 VAL E O 1
ATOM 11777 N N . PHE E 1 257 ? 142.564 156.251 153.558 1.00 79.21 225 PHE E N 1
ATOM 11778 C CA . PHE E 1 257 ? 143.892 156.028 154.115 1.00 79.21 225 PHE E CA 1
ATOM 11779 C C . PHE E 1 257 ? 144.343 157.061 155.136 1.00 79.21 225 PHE E C 1
ATOM 11780 O O . PHE E 1 257 ? 144.983 156.685 156.120 1.00 79.21 225 PHE E O 1
ATOM 11788 N N . ILE E 1 258 ? 144.055 158.348 154.932 1.00 77.20 226 ILE E N 1
ATOM 11789 C CA . ILE E 1 258 ? 144.608 159.383 155.801 1.00 77.20 226 ILE E CA 1
ATOM 11790 C C . ILE E 1 258 ? 143.906 159.393 157.155 1.00 77.20 226 ILE E C 1
ATOM 11791 O O . ILE E 1 258 ? 144.560 159.393 158.203 1.00 77.20 226 ILE E O 1
ATOM 11796 N N . MET E 1 259 ? 142.570 159.385 157.157 1.00 75.38 227 MET E N 1
ATOM 11797 C CA . MET E 1 259 ? 141.856 159.449 158.432 1.00 75.38 227 MET E CA 1
ATOM 11798 C C . MET E 1 259 ? 141.926 158.187 159.311 1.00 75.38 227 MET E C 1
ATOM 11799 O O . MET E 1 259 ? 141.997 158.358 160.542 1.00 75.38 227 MET E O 1
ATOM 11804 N N . PRO E 1 260 ? 141.943 156.931 158.807 1.00 71.65 228 PRO E N 1
ATOM 11805 C CA . PRO E 1 260 ? 142.137 155.828 159.762 1.00 71.65 228 PRO E CA 1
ATOM 11806 C C . PRO E 1 260 ? 143.546 155.763 160.309 1.00 71.65 228 PRO E C 1
ATOM 11807 O O . PRO E 1 260 ? 143.719 155.363 161.464 1.00 71.65 228 PRO E O 1
ATOM 11811 N N . THR E 1 261 ? 144.549 156.173 159.528 1.00 69.83 229 THR E N 1
ATOM 11812 C CA . THR E 1 261 ? 145.919 156.184 160.027 1.00 69.83 229 THR E CA 1
ATOM 11813 C C . THR E 1 261 ? 146.103 157.226 161.123 1.00 69.83 229 THR E C 1
ATOM 11814 O O . THR E 1 261 ? 146.719 156.940 162.157 1.00 69.83 229 THR E O 1
ATOM 11818 N N . VAL E 1 262 ? 145.540 158.425 160.937 1.00 70.98 230 VAL E N 1
ATOM 11819 C CA . VAL E 1 262 ? 145.690 159.448 161.966 1.00 70.98 230 VAL E CA 1
ATOM 11820 C C . VAL E 1 262 ? 144.816 159.122 163.175 1.00 70.98 230 VAL E C 1
ATOM 11821 O O . VAL E 1 262 ? 145.177 159.450 164.310 1.00 70.98 230 VAL E O 1
ATOM 11825 N N . LEU E 1 263 ? 143.701 158.404 162.985 1.00 70.49 231 LEU E N 1
ATOM 11826 C CA . LEU E 1 263 ? 142.911 158.059 164.162 1.00 70.49 231 LEU E CA 1
ATOM 11827 C C . LEU E 1 263 ? 143.524 156.890 164.929 1.00 70.49 231 LEU E C 1
ATOM 11828 O O . LEU E 1 263 ? 143.417 156.842 166.160 1.00 70.49 231 LEU E O 1
ATOM 11833 N N . LEU E 1 264 ? 144.167 155.943 164.239 1.00 68.52 232 LEU E N 1
ATOM 11834 C CA . LEU E 1 264 ? 144.922 154.912 164.944 1.00 68.52 232 LEU E CA 1
ATOM 11835 C C . LEU E 1 264 ? 146.143 155.502 165.636 1.00 68.52 232 LEU E C 1
ATOM 11836 O O . LEU E 1 264 ? 146.531 155.028 166.711 1.00 68.52 232 LEU E O 1
ATOM 11841 N N . ALA E 1 265 ? 146.735 156.551 165.053 1.00 72.69 233 ALA E N 1
ATOM 11842 C CA . ALA E 1 265 ? 147.757 157.320 165.755 1.00 72.69 233 ALA E CA 1
ATOM 11843 C C . ALA E 1 265 ? 147.189 157.975 167.006 1.00 72.69 233 ALA E C 1
ATOM 11844 O O . ALA E 1 265 ? 147.846 158.000 168.051 1.00 72.69 233 ALA E O 1
ATOM 11846 N N . PHE E 1 266 ? 145.967 158.506 166.914 1.00 74.53 234 PHE E N 1
ATOM 11847 C CA . PHE E 1 266 ? 145.311 159.118 168.068 1.00 74.53 234 PHE E CA 1
ATOM 11848 C C . PHE E 1 266 ? 145.063 158.097 169.174 1.00 74.53 234 PHE E C 1
ATOM 11849 O O . PHE E 1 266 ? 145.300 158.384 170.351 1.00 74.53 234 PHE E O 1
ATOM 11857 N N . LEU E 1 267 ? 144.620 156.892 168.808 1.00 72.04 235 LEU E N 1
ATOM 11858 C CA . LEU E 1 267 ? 144.407 155.834 169.796 1.00 72.04 235 LEU E CA 1
ATOM 11859 C C . LEU E 1 267 ? 145.720 155.363 170.420 1.00 72.04 235 LEU E C 1
ATOM 11860 O O . LEU E 1 267 ? 145.779 155.092 171.629 1.00 72.04 235 LEU E O 1
ATOM 11865 N N . THR E 1 268 ? 146.785 155.276 169.614 1.00 72.02 236 THR E N 1
ATOM 11866 C CA . THR E 1 268 ? 148.094 154.898 170.137 1.00 72.02 236 THR E CA 1
ATOM 11867 C C . THR E 1 268 ? 148.640 155.957 171.089 1.00 72.02 236 THR E C 1
ATOM 11868 O O . THR E 1 268 ? 149.279 155.625 172.095 1.00 72.02 236 THR E O 1
ATOM 11872 N N . LEU E 1 269 ? 148.386 157.234 170.798 1.00 79.86 237 LEU E N 1
ATOM 11873 C CA . LEU E 1 269 ? 148.690 158.288 171.762 1.00 79.86 237 LEU E CA 1
ATOM 11874 C C . LEU E 1 269 ? 147.824 158.202 173.013 1.00 79.86 237 LEU E C 1
ATOM 11875 O O . LEU E 1 269 ? 148.308 158.510 174.102 1.00 79.86 237 LEU E O 1
ATOM 11880 N N . LEU E 1 270 ? 146.561 157.788 172.896 1.00 79.02 238 LEU E N 1
ATOM 11881 C CA . LEU E 1 270 ? 145.729 157.656 174.093 1.00 79.02 238 LEU E CA 1
ATOM 11882 C C . LEU E 1 270 ? 146.106 156.455 174.948 1.00 79.02 238 LEU E C 1
ATOM 11883 O O . LEU E 1 270 ? 145.684 156.382 176.107 1.00 79.02 238 LEU E O 1
ATOM 11888 N N . MET E 1 271 ? 146.847 155.503 174.382 1.00 79.16 239 MET E N 1
ATOM 11889 C CA . MET E 1 271 ? 147.184 154.265 175.091 1.00 79.16 239 MET E CA 1
ATOM 11890 C C . MET E 1 271 ? 147.948 154.418 176.421 1.00 79.16 239 MET E C 1
ATOM 11891 O O . MET E 1 271 ? 147.552 153.742 177.386 1.00 79.16 239 MET E O 1
ATOM 11896 N N . PRO E 1 272 ? 149.007 155.238 176.569 1.00 82.59 240 PRO E N 1
ATOM 11897 C CA . PRO E 1 272 ? 149.751 155.211 177.847 1.00 82.59 240 PRO E CA 1
ATOM 11898 C C . PRO E 1 272 ? 149.059 155.850 179.052 1.00 82.59 240 PRO E C 1
ATOM 11899 O O . PRO E 1 272 ? 149.655 155.846 180.135 1.00 82.59 240 PRO E O 1
ATOM 11903 N N . PHE E 1 273 ? 147.846 156.394 178.940 1.00 90.23 241 PHE E N 1
ATOM 11904 C CA . PHE E 1 273 ? 147.087 156.714 180.148 1.00 90.23 241 PHE E CA 1
ATOM 11905 C C . PHE E 1 273 ? 146.404 155.514 180.784 1.00 90.23 241 PHE E C 1
ATOM 11906 O O . PHE E 1 273 ? 145.850 155.654 181.879 1.00 90.23 241 PHE E O 1
ATOM 11914 N N . ILE E 1 274 ? 146.416 154.357 180.140 1.00 85.80 242 ILE E N 1
ATOM 11915 C CA . ILE E 1 274 ? 145.814 153.170 180.754 1.00 85.80 242 ILE E CA 1
ATOM 11916 C C . ILE E 1 274 ? 146.724 152.664 181.869 1.00 85.80 242 ILE E C 1
ATOM 11917 O O . ILE E 1 274 ? 147.933 152.478 181.639 1.00 85.80 242 ILE E O 1
ATOM 11922 N N . PRO E 1 275 ? 146.210 152.466 183.086 1.00 91.28 243 PRO E N 1
ATOM 11923 C CA . PRO E 1 275 ? 147.048 151.934 184.159 1.00 91.28 243 PRO E CA 1
ATOM 11924 C C . PRO E 1 275 ? 147.410 150.487 183.900 1.00 91.28 243 PRO E C 1
ATOM 11925 O O . PRO E 1 275 ? 146.581 149.701 183.407 1.00 91.28 243 PRO E O 1
ATOM 11929 N N . PRO E 1 276 ? 148.650 150.084 184.199 1.00 96.62 244 PRO E N 1
ATOM 11930 C CA . PRO E 1 276 ? 149.092 148.729 183.841 1.00 96.62 244 PRO E CA 1
ATOM 11931 C C . PRO E 1 276 ? 148.486 147.624 184.689 1.00 96.62 244 PRO E C 1
ATOM 11932 O O . PRO E 1 276 ? 148.458 146.471 184.240 1.00 96.62 244 PRO E O 1
ATOM 11936 N N . LEU E 1 277 ? 148.001 147.928 185.890 1.00 101.20 245 LEU E N 1
ATOM 11937 C CA . LEU E 1 277 ? 147.578 146.881 186.822 1.00 101.20 245 LEU E CA 1
ATOM 11938 C C . LEU E 1 277 ? 146.089 146.564 186.684 1.00 101.20 245 LEU E C 1
ATOM 11939 O O . LEU E 1 277 ? 145.356 146.488 187.668 1.00 101.20 245 LEU E O 1
ATOM 11944 N N . GLY E 1 278 ? 145.636 146.374 185.450 1.00 95.62 246 GLY E N 1
ATOM 11945 C CA . GLY E 1 278 ? 144.286 145.903 185.212 1.00 95.62 246 GLY E CA 1
ATOM 11946 C C . GLY E 1 278 ? 144.222 144.859 184.119 1.00 95.62 246 GLY E C 1
ATOM 11947 O O . GLY E 1 278 ? 143.184 144.214 183.927 1.00 95.62 246 GLY E O 1
ATOM 11948 N N . LYS E 1 279 ? 145.339 144.719 183.393 1.00 96.43 247 LYS E N 1
ATOM 11949 C CA . LYS E 1 279 ? 145.488 143.826 182.236 1.00 96.43 247 LYS E CA 1
ATOM 11950 C C . LYS E 1 279 ? 144.463 144.117 181.137 1.00 96.43 247 LYS E C 1
ATOM 11951 O O . LYS E 1 279 ? 143.751 143.226 180.669 1.00 96.43 247 LYS E O 1
ATOM 11953 N N . GLU E 1 280 ? 144.390 145.387 180.721 1.00 89.34 248 GLU E N 1
ATOM 11954 C CA . GLU E 1 280 ? 143.714 145.739 179.479 1.00 89.34 248 GLU E CA 1
ATOM 11955 C C . GLU E 1 280 ? 144.616 146.490 178.515 1.00 89.34 248 GLU E C 1
ATOM 11956 O O . GLU E 1 280 ? 144.202 146.743 177.380 1.00 89.34 248 GLU E O 1
ATOM 11962 N N . ARG E 1 281 ? 145.823 146.870 178.940 1.00 80.36 249 ARG E N 1
ATOM 11963 C CA . ARG E 1 281 ? 146.725 147.619 178.072 1.00 80.36 249 ARG E CA 1
ATOM 11964 C C . ARG E 1 281 ? 147.299 146.733 176.974 1.00 80.36 249 ARG E C 1
ATOM 11965 O O . ARG E 1 281 ? 147.477 147.183 175.835 1.00 80.36 249 ARG E O 1
ATOM 11973 N N . ILE E 1 282 ? 147.591 145.470 177.298 1.00 77.24 250 ILE E N 1
ATOM 11974 C CA . ILE E 1 282 ? 148.210 144.563 176.335 1.00 77.24 250 ILE E CA 1
ATOM 11975 C C . ILE E 1 282 ? 147.221 144.168 175.244 1.00 77.24 250 ILE E C 1
ATOM 11976 O O . ILE E 1 282 ? 147.576 144.114 174.059 1.00 77.24 250 ILE E O 1
ATOM 11981 N N . THR E 1 283 ? 145.968 143.887 175.618 1.00 74.53 251 THR E N 1
ATOM 11982 C CA . THR E 1 283 ? 144.970 143.559 174.606 1.00 74.53 251 THR E CA 1
ATOM 11983 C C . THR E 1 283 ? 144.591 144.784 173.781 1.00 74.53 251 THR E C 1
ATOM 11984 O O . THR E 1 283 ? 144.271 144.652 172.594 1.00 74.53 251 THR E O 1
ATOM 11988 N N . TYR E 1 284 ? 144.688 145.982 174.367 1.00 71.89 252 TYR E N 1
ATOM 11989 C CA . TYR E 1 284 ? 144.502 147.211 173.605 1.00 71.89 252 TYR E CA 1
ATOM 11990 C C . TYR E 1 284 ? 145.617 147.377 172.578 1.00 71.89 252 TYR E C 1
ATOM 11991 O O . TYR E 1 284 ? 145.358 147.725 171.419 1.00 71.89 252 TYR E O 1
ATOM 12000 N N . GLY E 1 285 ? 146.858 147.100 172.987 1.00 73.01 253 GLY E N 1
ATOM 12001 C CA . GLY E 1 285 ? 147.980 147.202 172.069 1.00 73.01 253 GLY E CA 1
ATOM 12002 C C . GLY E 1 285 ? 147.931 146.180 170.953 1.00 73.01 253 GLY E C 1
ATOM 12003 O O . GLY E 1 285 ? 148.258 146.486 169.803 1.00 73.01 253 GLY E O 1
ATOM 12004 N N . ILE E 1 286 ? 147.491 144.960 171.263 1.00 68.22 254 ILE E N 1
ATOM 12005 C CA . ILE E 1 286 ? 147.380 143.966 170.206 1.00 68.22 254 ILE E CA 1
ATOM 12006 C C . ILE E 1 286 ? 146.168 144.248 169.317 1.00 68.22 254 ILE E C 1
ATOM 12007 O O . ILE E 1 286 ? 146.171 143.877 168.135 1.00 68.22 254 ILE E O 1
ATOM 12012 N N . GLY E 1 287 ? 145.155 144.954 169.833 1.00 65.84 255 GLY E N 1
ATOM 12013 C CA . GLY E 1 287 ? 144.088 145.427 168.971 1.00 65.84 255 GLY E CA 1
ATOM 12014 C C . GLY E 1 287 ? 144.545 146.507 168.008 1.00 65.84 255 GLY E C 1
ATOM 12015 O O . GLY E 1 287 ? 144.129 146.527 166.846 1.00 65.84 255 GLY E O 1
ATOM 12016 N N . LEU E 1 288 ? 145.405 147.422 168.478 1.00 67.83 256 LEU E N 1
ATOM 12017 C CA . LEU E 1 288 ? 146.059 148.357 167.560 1.00 67.83 256 LEU E CA 1
ATOM 12018 C C . LEU E 1 288 ? 146.947 147.646 166.548 1.00 67.83 256 LEU E C 1
ATOM 12019 O O . LEU E 1 288 ? 147.025 148.080 165.395 1.00 67.83 256 LEU E O 1
ATOM 12024 N N . VAL E 1 289 ? 147.619 146.567 166.962 1.00 65.40 257 VAL E N 1
ATOM 12025 C CA . VAL E 1 289 ? 148.442 145.783 166.038 1.00 65.40 257 VAL E CA 1
ATOM 12026 C C . VAL E 1 289 ? 147.581 145.185 164.931 1.00 65.40 257 VAL E C 1
ATOM 12027 O O . VAL E 1 289 ? 147.907 145.291 163.742 1.00 65.40 257 VAL E O 1
ATOM 12031 N N . LEU E 1 290 ? 146.437 144.605 165.304 1.00 64.98 258 LEU E N 1
ATOM 12032 C CA . LEU E 1 290 ? 145.554 143.991 164.315 1.00 64.98 258 LEU E CA 1
ATOM 12033 C C . LEU E 1 290 ? 144.885 145.031 163.418 1.00 64.98 258 LEU E C 1
ATOM 12034 O O . LEU E 1 290 ? 144.752 144.817 162.205 1.00 64.98 258 LEU E O 1
ATOM 12039 N N . GLY E 1 291 ? 144.476 146.169 163.988 1.00 65.10 259 GLY E N 1
ATOM 12040 C CA . GLY E 1 291 ? 143.877 147.221 163.181 1.00 65.10 259 GLY E CA 1
ATOM 12041 C C . GLY E 1 291 ? 144.860 147.861 162.219 1.00 65.10 259 GLY E C 1
ATOM 12042 O O . GLY E 1 291 ? 144.523 148.137 161.063 1.00 65.10 259 GLY E O 1
ATOM 12043 N N . CYS E 1 292 ? 146.095 148.087 162.672 1.00 68.98 260 CYS E N 1
ATOM 12044 C CA . CYS E 1 292 ? 147.122 148.618 161.789 1.00 68.98 260 CYS E CA 1
ATOM 12045 C C . CYS E 1 292 ? 147.552 147.593 160.750 1.00 68.98 260 CYS E C 1
ATOM 12046 O O . CYS E 1 292 ? 147.945 147.973 159.645 1.00 68.98 260 CYS E O 1
ATOM 12049 N N . THR E 1 293 ? 147.466 146.298 161.071 1.00 64.16 261 THR E N 1
ATOM 12050 C CA . THR E 1 293 ? 147.715 145.267 160.066 1.00 64.16 261 THR E CA 1
ATOM 12051 C C . THR E 1 293 ? 146.636 145.271 158.991 1.00 64.16 261 THR E C 1
ATOM 12052 O O . THR E 1 293 ? 146.936 145.117 157.801 1.00 64.16 261 THR E O 1
ATOM 12056 N N . LEU E 1 294 ? 145.373 145.454 159.394 1.00 64.76 262 LEU E N 1
ATOM 12057 C CA . LEU E 1 294 ? 144.287 145.569 158.422 1.00 64.76 262 LEU E CA 1
ATOM 12058 C C . LEU E 1 294 ? 144.444 146.812 157.550 1.00 64.76 262 LEU E C 1
ATOM 12059 O O . LEU E 1 294 ? 144.222 146.757 156.334 1.00 64.76 262 LEU E O 1
ATOM 12064 N N . LEU E 1 295 ? 144.841 147.935 158.155 1.00 68.27 263 LEU E N 1
ATOM 12065 C CA . LEU E 1 295 ? 145.095 149.157 157.396 1.00 68.27 263 LEU E CA 1
ATOM 12066 C C . LEU E 1 295 ? 146.285 149.008 156.454 1.00 68.27 263 LEU E C 1
ATOM 12067 O O . LEU E 1 295 ? 146.259 149.524 155.327 1.00 68.27 263 LEU E O 1
ATOM 12072 N N . LEU E 1 296 ? 147.325 148.296 156.894 1.00 68.00 264 LEU E N 1
ATOM 12073 C CA . LEU E 1 296 ? 148.452 147.967 156.034 1.00 68.00 264 LEU E CA 1
ATOM 12074 C C . LEU E 1 296 ? 148.032 147.079 154.878 1.00 68.00 264 LEU E C 1
ATOM 12075 O O . LEU E 1 296 ? 148.575 147.196 153.777 1.00 68.00 264 LEU E O 1
ATOM 12080 N N . MET E 1 297 ? 147.057 146.202 155.102 1.00 66.01 265 MET E N 1
ATOM 12081 C CA . MET E 1 297 ? 146.623 145.318 154.031 1.00 66.01 265 MET E CA 1
ATOM 12082 C C . MET E 1 297 ? 145.774 146.078 153.014 1.00 66.01 265 MET E C 1
ATOM 12083 O O . MET E 1 297 ? 145.884 145.840 151.803 1.00 66.01 265 MET E O 1
ATOM 12088 N N . MET E 1 298 ? 144.966 147.037 153.499 1.00 72.69 266 MET E N 1
ATOM 12089 C CA . MET E 1 298 ? 144.304 148.019 152.631 1.00 72.69 266 MET E CA 1
ATOM 12090 C C . MET E 1 298 ? 145.314 148.735 151.745 1.00 72.69 266 MET E C 1
ATOM 12091 O O . MET E 1 298 ? 145.174 148.780 150.512 1.00 72.69 266 MET E O 1
ATOM 12096 N N . LEU E 1 299 ? 146.353 149.289 152.377 1.00 73.66 267 LEU E N 1
ATOM 12097 C CA . LEU E 1 299 ? 147.324 150.110 151.666 1.00 73.66 267 LEU E CA 1
ATOM 12098 C C . LEU E 1 299 ? 148.126 149.279 150.674 1.00 73.66 267 LEU E C 1
ATOM 12099 O O . LEU E 1 299 ? 148.313 149.694 149.528 1.00 73.66 267 LEU E O 1
ATOM 12104 N N . SER E 1 300 ? 148.535 148.070 151.073 1.00 73.24 268 SER E N 1
ATOM 12105 C CA . SER E 1 300 ? 149.275 147.184 150.181 1.00 73.24 268 SER E CA 1
ATOM 12106 C C . SER E 1 300 ? 148.413 146.698 149.025 1.00 73.24 268 SER E C 1
ATOM 12107 O O . SER E 1 300 ? 148.939 146.421 147.942 1.00 73.24 268 SER E O 1
ATOM 12110 N N . ASP E 1 301 ? 147.096 146.575 149.232 1.00 74.05 269 ASP E N 1
ATOM 12111 C CA . ASP E 1 301 ? 146.205 146.277 148.119 1.00 74.05 269 ASP E CA 1
ATOM 12112 C C . ASP E 1 301 ? 146.143 147.448 147.150 1.00 74.05 269 ASP E C 1
ATOM 12113 O O . ASP E 1 301 ? 146.053 147.245 145.935 1.00 74.05 269 ASP E O 1
ATOM 12118 N N . ARG E 1 302 ? 146.200 148.680 147.662 1.00 76.90 270 ARG E N 1
ATOM 12119 C CA . ARG E 1 302 ? 146.084 149.831 146.766 1.00 76.90 270 ARG E CA 1
ATOM 12120 C C . ARG E 1 302 ? 147.430 150.348 146.267 1.00 76.90 270 ARG E C 1
ATOM 12121 O O . ARG E 1 302 ? 147.515 150.812 145.125 1.00 76.90 270 ARG E O 1
ATOM 12129 N N . MET E 1 303 ? 148.488 150.276 147.080 1.00 81.81 271 MET E N 1
ATOM 12130 C CA . MET E 1 303 ? 149.803 150.759 146.654 1.00 81.81 271 MET E CA 1
ATOM 12131 C C . MET E 1 303 ? 150.410 149.799 145.633 1.00 81.81 271 MET E C 1
ATOM 12132 O O . MET E 1 303 ? 150.379 148.582 145.836 1.00 81.81 271 MET E O 1
ATOM 12137 N N . PRO E 1 304 ? 150.953 150.306 144.526 1.00 88.50 272 PRO E N 1
ATOM 12138 C CA . PRO E 1 304 ? 151.494 149.423 143.489 1.00 88.50 272 PRO E CA 1
ATOM 12139 C C . PRO E 1 304 ? 152.805 148.758 143.884 1.00 88.50 272 PRO E C 1
ATOM 12140 O O . PRO E 1 304 ? 153.559 149.239 144.732 1.00 88.50 272 PRO E O 1
ATOM 12144 N N . THR E 1 305 ? 153.050 147.613 143.244 1.00 90.56 273 THR E N 1
ATOM 12145 C CA . THR E 1 305 ? 154.346 146.950 143.320 1.00 90.56 273 THR E CA 1
ATOM 12146 C C . THR E 1 305 ? 155.427 147.789 142.654 1.00 90.56 273 THR E C 1
ATOM 12147 O O . THR E 1 305 ? 156.561 147.859 143.137 1.00 90.56 273 THR E O 1
ATOM 12151 N N . GLU E 1 306 ? 155.076 148.462 141.560 1.00 100.69 274 GLU E N 1
ATOM 12152 C CA . GLU E 1 306 ? 156.008 149.196 140.708 1.00 100.69 274 GLU E CA 1
ATOM 12153 C C . GLU E 1 306 ? 156.406 150.490 141.417 1.00 100.69 274 GLU E C 1
ATOM 12154 O O . GLU E 1 306 ? 156.020 151.591 141.022 1.00 100.69 274 GLU E O 1
ATOM 12156 N N . LEU E 1 307 ? 157.193 150.358 142.487 1.00 93.73 275 LEU E N 1
ATOM 12157 C CA . LEU E 1 307 ? 157.388 151.435 143.448 1.00 93.73 275 LEU E CA 1
ATOM 12158 C C . LEU E 1 307 ? 158.861 151.798 143.591 1.00 93.73 275 LEU E C 1
ATOM 12159 O O . LEU E 1 307 ? 159.706 150.928 143.825 1.00 93.73 275 LEU E O 1
ATOM 12164 N N . GLY E 1 308 ? 159.158 153.089 143.452 1.00 95.60 276 GLY E N 1
ATOM 12165 C CA . GLY E 1 308 ? 160.496 153.598 143.689 1.00 95.60 276 GLY E CA 1
ATOM 12166 C C . GLY E 1 308 ? 160.737 154.063 145.113 1.00 95.60 276 GLY E C 1
ATOM 12167 O O . GLY E 1 308 ? 161.676 153.605 145.771 1.00 95.60 276 GLY E O 1
ATOM 12168 N N . ASN E 1 309 ? 159.900 154.978 145.593 1.00 93.56 277 ASN E N 1
ATOM 12169 C CA . ASN E 1 309 ? 160.004 155.507 146.945 1.00 93.56 277 ASN E CA 1
ATOM 12170 C C . ASN E 1 309 ? 158.731 155.200 147.724 1.00 93.56 277 ASN E C 1
ATOM 12171 O O . ASN E 1 309 ? 157.654 155.033 147.144 1.00 93.56 277 ASN E O 1
ATOM 12176 N N . VAL E 1 310 ? 158.861 155.127 149.044 1.00 84.31 278 VAL E N 1
ATOM 12177 C CA . VAL E 1 310 ? 157.694 154.864 149.893 1.00 84.31 278 VAL E CA 1
ATOM 12178 C C . VAL E 1 310 ? 156.795 156.096 149.925 1.00 84.31 278 VAL E C 1
ATOM 12179 O O . VAL E 1 310 ? 157.298 157.232 149.966 1.00 84.31 278 VAL E O 1
ATOM 12183 N N . PRO E 1 311 ? 155.478 155.929 149.830 1.00 80.50 279 PRO E N 1
ATOM 12184 C CA . PRO E 1 311 ? 154.578 157.076 149.986 1.00 80.50 279 PRO E CA 1
ATOM 12185 C C . PRO E 1 311 ? 154.556 157.573 151.423 1.00 80.50 279 PRO E C 1
ATOM 12186 O O . PRO E 1 311 ? 154.926 156.862 152.359 1.00 80.50 279 PRO E O 1
ATOM 12190 N N . VAL E 1 312 ? 154.130 158.830 151.581 1.00 81.09 280 VAL E N 1
ATOM 12191 C CA . VAL E 1 312 ? 154.085 159.440 152.907 1.00 81.09 280 VAL E CA 1
ATOM 12192 C C . VAL E 1 312 ? 152.999 158.811 153.769 1.00 81.09 280 VAL E C 1
ATOM 12193 O O . VAL E 1 312 ? 153.135 158.753 154.997 1.00 81.09 280 VAL E O 1
ATOM 12197 N N . VAL E 1 313 ? 151.911 158.333 153.157 1.00 75.54 281 VAL E N 1
ATOM 12198 C CA . VAL E 1 313 ? 150.904 157.603 153.921 1.00 75.54 281 VAL E CA 1
ATOM 12199 C C . VAL E 1 313 ? 151.455 156.252 154.380 1.00 75.54 281 VAL E C 1
ATOM 12200 O O . VAL E 1 313 ? 151.171 155.806 155.499 1.00 75.54 281 VAL E O 1
ATOM 12204 N N . ALA E 1 314 ? 152.310 155.624 153.568 1.00 74.40 282 ALA E N 1
ATOM 12205 C CA . ALA E 1 314 ? 152.932 154.367 153.965 1.00 74.40 282 ALA E CA 1
ATOM 12206 C C . ALA E 1 314 ? 153.963 154.578 155.064 1.00 74.40 282 ALA E C 1
ATOM 12207 O O . ALA E 1 314 ? 154.059 153.768 155.993 1.00 74.40 282 ALA E O 1
ATOM 12209 N N . ALA E 1 315 ? 154.734 155.666 154.978 1.00 76.54 283 ALA E N 1
ATOM 12210 C CA . ALA E 1 315 ? 155.694 155.989 156.028 1.00 76.54 283 ALA E CA 1
ATOM 12211 C C . ALA E 1 315 ? 154.991 156.356 157.328 1.00 76.54 283 ALA E C 1
ATOM 12212 O O . ALA E 1 315 ? 155.454 155.982 158.412 1.00 76.54 283 ALA E O 1
ATOM 12214 N N . TYR E 1 316 ? 153.862 157.065 157.237 1.00 75.10 284 TYR E N 1
ATOM 12215 C CA . TYR E 1 316 ? 153.080 157.387 158.428 1.00 75.10 284 TYR E CA 1
ATOM 12216 C C . TYR E 1 316 ? 152.476 156.137 159.053 1.00 75.10 284 TYR E C 1
ATOM 12217 O O . TYR E 1 316 ? 152.445 156.007 160.282 1.00 75.10 284 TYR E O 1
ATOM 12226 N N . LEU E 1 317 ? 152.007 155.201 158.225 1.00 69.44 285 LEU E N 1
ATOM 12227 C CA . LEU E 1 317 ? 151.454 153.955 158.747 1.00 69.44 285 LEU E CA 1
ATOM 12228 C C . LEU E 1 317 ? 152.534 153.087 159.385 1.00 69.44 285 LEU E C 1
ATOM 12229 O O . LEU E 1 317 ? 152.293 152.455 160.420 1.00 69.44 285 LEU E O 1
ATOM 12234 N N . ALA E 1 318 ? 153.731 153.058 158.792 1.00 72.88 286 ALA E N 1
ATOM 12235 C CA . ALA E 1 318 ? 154.855 152.345 159.394 1.00 72.88 286 ALA E CA 1
ATOM 12236 C C . ALA E 1 318 ? 155.284 152.982 160.710 1.00 72.88 286 ALA E C 1
ATOM 12237 O O . ALA E 1 318 ? 155.640 152.274 161.660 1.00 72.88 286 ALA E O 1
ATOM 12239 N N . TYR E 1 319 ? 155.252 154.317 160.776 1.00 78.38 287 TYR E N 1
ATOM 12240 C CA . TYR E 1 319 ? 155.562 155.023 162.015 1.00 78.38 287 TYR E CA 1
ATOM 12241 C C . TYR E 1 319 ? 154.540 154.713 163.102 1.00 78.38 287 TYR E C 1
ATOM 12242 O O . TYR E 1 319 ? 154.911 154.502 164.260 1.00 78.38 287 TYR E O 1
ATOM 12251 N N . VAL E 1 320 ? 153.254 154.670 162.743 1.00 71.36 288 VAL E N 1
ATOM 12252 C CA . VAL E 1 320 ? 152.209 154.319 163.704 1.00 71.36 288 VAL E CA 1
ATOM 12253 C C . VAL E 1 320 ? 152.376 152.877 164.176 1.00 71.36 288 VAL E C 1
ATOM 12254 O O . VAL E 1 320 ? 152.242 152.584 165.370 1.00 71.36 288 VAL E O 1
ATOM 12258 N N . PHE E 1 321 ? 152.740 151.982 163.259 1.00 71.10 289 PHE E N 1
ATOM 12259 C CA . PHE E 1 321 ? 152.883 150.561 163.562 1.00 71.10 289 PHE E CA 1
ATOM 12260 C C . PHE E 1 321 ? 154.068 150.313 164.500 1.00 71.10 289 PHE E C 1
ATOM 12261 O O . PHE E 1 321 ? 153.945 149.592 165.505 1.00 71.10 289 PHE E O 1
ATOM 12269 N N . VAL E 1 322 ? 155.198 150.984 164.252 1.00 72.78 290 VAL E N 1
ATOM 12270 C CA . VAL E 1 322 ? 156.335 150.848 165.158 1.00 72.78 290 VAL E CA 1
ATOM 12271 C C . VAL E 1 322 ? 156.098 151.628 166.454 1.00 72.78 290 VAL E C 1
ATOM 12272 O O . VAL E 1 322 ? 156.667 151.283 167.496 1.00 72.78 290 VAL E O 1
ATOM 12276 N N . MET E 1 323 ? 155.234 152.651 166.432 1.00 76.08 291 MET E N 1
ATOM 12277 C CA . MET E 1 323 ? 154.855 153.331 167.668 1.00 76.08 291 MET E CA 1
ATOM 12278 C C . MET E 1 323 ? 154.036 152.413 168.567 1.00 76.08 291 MET E C 1
ATOM 12279 O O . MET E 1 323 ? 154.218 152.410 169.792 1.00 76.08 291 MET E O 1
ATOM 12284 N N . VAL E 1 324 ? 153.138 151.624 167.968 1.00 72.53 292 VAL E N 1
ATOM 12285 C CA . VAL E 1 324 ? 152.407 150.595 168.709 1.00 72.53 292 VAL E CA 1
ATOM 12286 C C . VAL E 1 324 ? 153.374 149.557 169.268 1.00 72.53 292 VAL E C 1
ATOM 12287 O O . VAL E 1 324 ? 153.218 149.095 170.407 1.00 72.53 292 VAL E O 1
ATOM 12291 N N . ALA E 1 325 ? 154.410 149.207 168.493 1.00 73.31 293 ALA E N 1
ATOM 12292 C CA . ALA E 1 325 ? 155.427 148.268 168.976 1.00 73.31 293 ALA E CA 1
ATOM 12293 C C . ALA E 1 325 ? 156.186 148.808 170.191 1.00 73.31 293 ALA E C 1
ATOM 12294 O O . ALA E 1 325 ? 156.383 148.090 171.182 1.00 73.31 293 ALA E O 1
ATOM 12296 N N . ILE E 1 326 ? 156.609 150.074 170.131 1.00 75.64 294 ILE E N 1
ATOM 12297 C CA . ILE E 1 326 ? 157.352 150.683 171.235 1.00 75.64 294 ILE E CA 1
ATOM 12298 C C . ILE E 1 326 ? 156.463 150.836 172.467 1.00 75.64 294 ILE E C 1
ATOM 12299 O O . ILE E 1 326 ? 156.898 150.585 173.600 1.00 75.64 294 ILE E O 1
ATOM 12304 N N . ASN E 1 327 ? 155.193 151.199 172.264 1.00 78.40 295 ASN E N 1
ATOM 12305 C CA . ASN E 1 327 ? 154.271 151.327 173.388 1.00 78.40 295 ASN E CA 1
ATOM 12306 C C . ASN E 1 327 ? 153.952 149.975 174.017 1.00 78.40 295 ASN E C 1
ATOM 12307 O O . ASN E 1 327 ? 153.778 149.885 175.238 1.00 78.40 295 ASN E O 1
ATOM 12312 N N . LEU E 1 328 ? 153.893 148.911 173.209 1.00 75.56 296 LEU E N 1
ATOM 12313 C CA . LEU E 1 328 ? 153.718 147.570 173.759 1.00 75.56 296 LEU E CA 1
ATOM 12314 C C . LEU E 1 328 ? 154.942 147.130 174.550 1.00 75.56 296 LEU E C 1
ATOM 12315 O O . LEU E 1 328 ? 154.805 146.473 175.589 1.00 75.56 296 LEU E O 1
ATOM 12320 N N . LEU E 1 329 ? 156.142 147.489 174.073 1.00 80.53 297 LEU E N 1
ATOM 12321 C CA . LEU E 1 329 ? 157.368 147.238 174.832 1.00 80.53 297 LEU E CA 1
ATOM 12322 C C . LEU E 1 329 ? 157.347 147.946 176.182 1.00 80.53 297 LEU E C 1
ATOM 12323 O O . LEU E 1 329 ? 157.687 147.349 177.213 1.00 80.53 297 LEU E O 1
ATOM 12328 N N . PHE E 1 330 ? 156.927 149.213 176.193 1.00 87.87 298 PHE E N 1
ATOM 12329 C CA . PHE E 1 330 ? 156.879 149.969 177.441 1.00 87.87 298 PHE E CA 1
ATOM 12330 C C . PHE E 1 330 ? 155.816 149.430 178.392 1.00 87.87 298 PHE E C 1
ATOM 12331 O O . PHE E 1 330 ? 156.054 149.366 179.604 1.00 87.87 298 PHE E O 1
ATOM 12339 N N . ALA E 1 331 ? 154.662 149.006 177.863 1.00 84.99 299 ALA E N 1
ATOM 12340 C CA . ALA E 1 331 ? 153.617 148.423 178.700 1.00 84.99 299 ALA E CA 1
ATOM 12341 C C . ALA E 1 331 ? 154.053 147.091 179.302 1.00 84.99 299 ALA E C 1
ATOM 12342 O O . ALA E 1 331 ? 153.793 146.823 180.483 1.00 84.99 299 ALA E O 1
ATOM 12344 N N . ILE E 1 332 ? 154.724 146.251 178.504 1.00 85.84 300 ILE E N 1
ATOM 12345 C CA . ILE E 1 332 ? 155.195 144.955 178.987 1.00 85.84 300 ILE E CA 1
ATOM 12346 C C . ILE E 1 332 ? 156.275 145.136 180.049 1.00 85.84 300 ILE E C 1
ATOM 12347 O O . ILE E 1 332 ? 156.262 144.456 181.083 1.00 85.84 300 ILE E O 1
ATOM 12352 N N . MET E 1 333 ? 157.160 146.106 179.843 1.00 94.90 301 MET E N 1
ATOM 12353 C CA . MET E 1 333 ? 158.222 146.388 180.841 1.00 94.90 301 MET E CA 1
ATOM 12354 C C . MET E 1 333 ? 157.566 146.895 182.120 1.00 94.90 301 MET E C 1
ATOM 12355 O O . MET E 1 333 ? 157.963 146.450 183.204 1.00 94.90 301 MET E O 1
ATOM 12360 N N . ALA E 1 334 ? 156.603 147.799 181.993 1.00 97.01 302 ALA E N 1
ATOM 12361 C CA . ALA E 1 334 ? 155.953 148.389 183.158 1.00 97.01 302 ALA E CA 1
ATOM 12362 C C . ALA E 1 334 ? 155.226 147.337 183.986 1.00 97.01 302 ALA E C 1
ATOM 12363 O O . ALA E 1 334 ? 155.337 147.317 185.218 1.00 97.01 302 ALA E O 1
ATOM 12365 N N . ILE E 1 335 ? 154.495 146.433 183.326 1.00 97.20 303 ILE E N 1
ATOM 12366 C CA . ILE E 1 335 ? 153.788 145.401 184.078 1.00 97.20 303 ILE E CA 1
ATOM 12367 C C . ILE E 1 335 ? 154.768 144.325 184.552 1.00 97.20 303 ILE E C 1
ATOM 12368 O O . ILE E 1 335 ? 154.492 143.606 185.522 1.00 97.20 303 ILE E O 1
ATOM 12373 N N . ASN E 1 336 ? 155.946 144.235 183.922 1.00 100.49 304 ASN E N 1
ATOM 12374 C CA . ASN E 1 336 ? 156.955 143.279 184.365 1.00 100.49 304 ASN E CA 1
ATOM 12375 C C . ASN E 1 336 ? 157.577 143.695 185.691 1.00 100.49 304 ASN E C 1
ATOM 12376 O O . ASN E 1 336 ? 157.714 142.868 186.600 1.00 100.49 304 ASN E O 1
ATOM 12381 N N . MET E 1 337 ? 157.960 144.965 185.833 1.00 107.63 305 MET E N 1
ATOM 12382 C CA . MET E 1 337 ? 158.437 145.395 187.145 1.00 107.63 305 MET E CA 1
ATOM 12383 C C . MET E 1 337 ? 157.344 145.982 188.026 1.00 107.63 305 MET E C 1
ATOM 12384 O O . MET E 1 337 ? 157.662 146.561 189.071 1.00 107.63 305 MET E O 1
ATOM 12389 N N . SER E 1 338 ? 156.073 145.858 187.641 1.00 109.24 306 SER E N 1
ATOM 12390 C CA . SER E 1 338 ? 154.992 146.168 188.570 1.00 109.24 306 SER E CA 1
ATOM 12391 C C . SER E 1 338 ? 154.950 145.212 189.759 1.00 109.24 306 SER E C 1
ATOM 12392 O O . SER E 1 338 ? 154.463 145.592 190.829 1.00 109.24 306 SER E O 1
ATOM 12395 N N . MET E 1 339 ? 155.443 143.986 189.597 1.00 117.85 307 MET E N 1
ATOM 12396 C CA . MET E 1 339 ? 155.581 143.058 190.713 1.00 117.85 307 MET E CA 1
ATOM 12397 C C . MET E 1 339 ? 156.772 143.437 191.586 1.00 117.85 307 MET E C 1
ATOM 12398 O O . MET E 1 339 ? 157.876 143.654 191.085 1.00 117.85 307 MET E O 1
ATOM 12403 N N . GLN E 1 446 ? 159.803 151.037 190.841 1.00 129.36 414 GLN E N 1
ATOM 12404 C CA . GLN E 1 446 ? 158.865 150.233 191.618 1.00 129.36 414 GLN E CA 1
ATOM 12405 C C . GLN E 1 446 ? 157.655 151.068 192.022 1.00 129.36 414 GLN E C 1
ATOM 12406 O O . GLN E 1 446 ? 157.731 151.862 192.963 1.00 129.36 414 GLN E O 1
ATOM 12412 N N . GLN E 1 447 ? 156.568 150.905 191.262 1.00 131.01 415 GLN E N 1
ATOM 12413 C CA . GLN E 1 447 ? 155.244 151.524 191.395 1.00 131.01 415 GLN E CA 1
ATOM 12414 C C . GLN E 1 447 ? 155.225 153.024 191.106 1.00 131.01 415 GLN E C 1
ATOM 12415 O O . GLN E 1 447 ? 154.141 153.621 191.109 1.00 131.01 415 GLN E O 1
ATOM 12417 N N . LEU E 1 448 ? 156.369 153.654 190.854 1.00 128.98 416 LEU E N 1
ATOM 12418 C CA . LEU E 1 448 ? 156.424 155.041 190.385 1.00 128.98 416 LEU E CA 1
ATOM 12419 C C . LEU E 1 448 ? 156.514 155.087 188.865 1.00 128.98 416 LEU E C 1
ATOM 12420 O O . LEU E 1 448 ? 157.400 155.712 188.286 1.00 128.98 416 LEU E O 1
ATOM 12425 N N . THR E 1 449 ? 155.571 154.413 188.207 1.00 123.37 417 THR E N 1
ATOM 12426 C CA . THR E 1 449 ? 155.624 154.196 186.767 1.00 123.37 417 THR E CA 1
ATOM 12427 C C . THR E 1 449 ? 155.042 155.373 185.988 1.00 123.37 417 THR E C 1
ATOM 12428 O O . THR E 1 449 ? 155.451 155.617 184.845 1.00 123.37 417 THR E O 1
ATOM 12432 N N . ARG E 1 450 ? 154.153 156.151 186.621 1.00 120.09 418 ARG E N 1
ATOM 12433 C CA . ARG E 1 450 ? 153.343 157.151 185.924 1.00 120.09 418 ARG E CA 1
ATOM 12434 C C . ARG E 1 450 ? 154.166 158.288 185.324 1.00 120.09 418 ARG E C 1
ATOM 12435 O O . ARG E 1 450 ? 153.739 158.884 184.328 1.00 120.09 418 ARG E O 1
ATOM 12437 N N . VAL E 1 451 ? 155.336 158.596 185.888 1.00 121.12 419 VAL E N 1
ATOM 12438 C CA . VAL E 1 451 ? 156.169 159.642 185.300 1.00 121.12 419 VAL E CA 1
ATOM 12439 C C . VAL E 1 451 ? 156.820 159.155 184.004 1.00 121.12 419 VAL E C 1
ATOM 12440 O O . VAL E 1 451 ? 157.034 159.946 183.074 1.00 121.12 419 VAL E O 1
ATOM 12444 N N . ILE E 1 452 ? 157.090 157.848 183.895 1.00 115.24 420 ILE E N 1
ATOM 12445 C CA . ILE E 1 452 ? 157.645 157.288 182.664 1.00 115.24 420 ILE E CA 1
ATOM 12446 C C . ILE E 1 452 ? 156.604 157.331 181.553 1.00 115.24 420 ILE E C 1
ATOM 12447 O O . ILE E 1 452 ? 156.902 157.722 180.416 1.00 115.24 420 ILE E O 1
ATOM 12452 N N . ASP E 1 453 ? 155.357 156.970 181.875 1.00 111.38 421 ASP E N 1
ATOM 12453 C CA . ASP E 1 453 ? 154.265 157.082 180.913 1.00 111.38 421 ASP E CA 1
ATOM 12454 C C . ASP E 1 453 ? 153.974 158.534 180.552 1.00 111.38 421 ASP E C 1
ATOM 12455 O O . ASP E 1 453 ? 153.624 158.822 179.402 1.00 111.38 421 ASP E O 1
ATOM 12460 N N . ARG E 1 454 ? 154.140 159.458 181.507 1.00 109.08 422 ARG E N 1
ATOM 12461 C CA . ARG E 1 454 ? 153.931 160.876 181.222 1.00 109.08 422 ARG E CA 1
ATOM 12462 C C . ARG E 1 454 ? 154.978 161.416 180.253 1.00 109.08 422 ARG E C 1
ATOM 12463 O O . ARG E 1 454 ? 154.635 162.113 179.289 1.00 109.08 422 ARG E O 1
ATOM 12465 N N . LEU E 1 455 ? 156.258 161.090 180.474 1.00 108.69 423 LEU E N 1
ATOM 12466 C CA . LEU E 1 455 ? 157.291 161.549 179.546 1.00 108.69 423 LEU E CA 1
ATOM 12467 C C . LEU E 1 455 ? 157.195 160.835 178.201 1.00 108.69 423 LEU E C 1
ATOM 12468 O O . LEU E 1 455 ? 157.527 161.424 177.162 1.00 108.69 423 LEU E O 1
ATOM 12473 N N . LEU E 1 456 ? 156.722 159.583 178.195 1.00 105.50 424 LEU E N 1
ATOM 12474 C CA . LEU E 1 456 ? 156.514 158.867 176.942 1.00 105.50 424 LEU E CA 1
ATOM 12475 C C . LEU E 1 456 ? 155.391 159.495 176.122 1.00 105.50 424 LEU E C 1
ATOM 12476 O O . LEU E 1 456 ? 155.521 159.646 174.899 1.00 105.50 424 LEU E O 1
ATOM 12481 N N . PHE E 1 457 ? 154.289 159.879 176.783 1.00 103.46 425 PHE E N 1
ATOM 12482 C CA . PHE E 1 457 ? 153.213 160.595 176.101 1.00 103.46 425 PHE E CA 1
ATOM 12483 C C . PHE E 1 457 ? 153.705 161.955 175.623 1.00 103.46 425 PHE E C 1
ATOM 12484 O O . PHE E 1 457 ? 153.319 162.398 174.540 1.00 103.46 425 PHE E O 1
ATOM 12492 N N . GLY E 1 458 ? 154.553 162.628 176.407 1.00 108.71 426 GLY E N 1
ATOM 12493 C CA . GLY E 1 458 ? 155.085 163.915 175.975 1.00 108.71 426 GLY E CA 1
ATOM 12494 C C . GLY E 1 458 ? 155.931 163.819 174.716 1.00 108.71 426 GLY E C 1
ATOM 12495 O O . GLY E 1 458 ? 155.743 164.597 173.770 1.00 108.71 426 GLY E O 1
ATOM 12496 N N . SER E 1 459 ? 156.837 162.834 174.671 1.00 107.87 427 SER E N 1
ATOM 12497 C CA . SER E 1 459 ? 157.666 162.618 173.485 1.00 107.87 427 SER E CA 1
ATOM 12498 C C . SER E 1 459 ? 156.829 162.201 172.280 1.00 107.87 427 SER E C 1
ATOM 12499 O O . SER E 1 459 ? 157.023 162.721 171.170 1.00 107.87 427 SER E O 1
ATOM 12502 N N . PHE E 1 460 ? 155.874 161.284 172.483 1.00 99.97 428 PHE E N 1
ATOM 12503 C CA . PHE E 1 460 ? 155.045 160.831 171.371 1.00 99.97 428 PHE E CA 1
ATOM 12504 C C . PHE E 1 460 ? 154.099 161.923 170.888 1.00 99.97 428 PHE E C 1
ATOM 12505 O O . PHE E 1 460 ? 153.863 162.030 169.682 1.00 99.97 428 PHE E O 1
ATOM 12513 N N . LEU E 1 461 ? 153.601 162.767 171.799 1.00 104.94 429 LEU E N 1
ATOM 12514 C CA . LEU E 1 461 ? 152.782 163.915 171.425 1.00 104.94 429 LEU E CA 1
ATOM 12515 C C . LEU E 1 461 ? 153.557 164.904 170.574 1.00 104.94 429 LEU E C 1
ATOM 12516 O O . LEU E 1 461 ? 153.084 165.306 169.505 1.00 104.94 429 LEU E O 1
ATOM 12521 N N . VAL E 1 462 ? 154.754 165.303 171.026 1.00 106.63 430 VAL E N 1
ATOM 12522 C CA . VAL E 1 462 ? 155.483 166.330 170.285 1.00 106.63 430 VAL E CA 1
ATOM 12523 C C . VAL E 1 462 ? 155.969 165.790 168.938 1.00 106.63 430 VAL E C 1
ATOM 12524 O O . VAL E 1 462 ? 155.878 166.488 167.917 1.00 106.63 430 VAL E O 1
ATOM 12528 N N . LEU E 1 463 ? 156.375 164.515 168.875 1.00 104.73 431 LEU E N 1
ATOM 12529 C CA . LEU E 1 463 ? 156.870 163.999 167.607 1.00 104.73 431 LEU E CA 1
ATOM 12530 C C . LEU E 1 463 ? 155.713 163.686 166.658 1.00 104.73 431 LEU E C 1
ATOM 12531 O O . LEU E 1 463 ? 155.858 163.837 165.439 1.00 104.73 431 LEU E O 1
ATOM 12536 N N . THR E 1 464 ? 154.549 163.296 167.193 1.00 100.20 432 THR E N 1
ATOM 12537 C CA . THR E 1 464 ? 153.371 163.083 166.359 1.00 100.20 432 THR E CA 1
ATOM 12538 C C . THR E 1 464 ? 152.840 164.399 165.799 1.00 100.20 432 THR E C 1
ATOM 12539 O O . THR E 1 464 ? 152.411 164.445 164.640 1.00 100.20 432 THR E O 1
ATOM 12543 N N . VAL E 1 465 ? 152.882 165.475 166.592 1.00 106.63 433 VAL E N 1
ATOM 12544 C CA . VAL E 1 465 ? 152.512 166.798 166.087 1.00 106.63 433 VAL E CA 1
ATOM 12545 C C . VAL E 1 465 ? 153.485 167.254 165.000 1.00 106.63 433 VAL E C 1
ATOM 12546 O O . VAL E 1 465 ? 153.061 167.806 163.977 1.00 106.63 433 VAL E O 1
ATOM 12550 N N . VAL E 1 466 ? 154.786 166.976 165.173 1.00 109.94 434 VAL E N 1
ATOM 12551 C CA . VAL E 1 466 ? 155.775 167.313 164.142 1.00 109.94 434 VAL E CA 1
ATOM 12552 C C . VAL E 1 466 ? 155.510 166.543 162.845 1.00 109.94 434 VAL E C 1
ATOM 12553 O O . VAL E 1 466 ? 155.495 167.128 161.752 1.00 109.94 434 VAL E O 1
ATOM 12557 N N . ILE E 1 467 ? 155.246 165.235 162.953 1.00 106.16 435 ILE E N 1
ATOM 12558 C CA . ILE E 1 467 ? 155.017 164.406 161.767 1.00 106.16 435 ILE E CA 1
ATOM 12559 C C . ILE E 1 467 ? 153.714 164.793 161.065 1.00 106.16 435 ILE E C 1
ATOM 12560 O O . ILE E 1 467 ? 153.673 164.920 159.832 1.00 106.16 435 ILE E O 1
ATOM 12565 N N . THR E 1 468 ? 152.643 165.019 161.832 1.00 107.03 436 THR E N 1
ATOM 12566 C CA . THR E 1 468 ? 151.359 165.399 161.247 1.00 107.03 436 THR E CA 1
ATOM 12567 C C . THR E 1 468 ? 151.413 166.796 160.634 1.00 107.03 436 THR E C 1
ATOM 12568 O O . THR E 1 468 ? 150.808 167.030 159.579 1.00 107.03 436 THR E O 1
ATOM 12572 N N . ILE E 1 469 ? 152.169 167.717 161.239 1.00 113.02 437 ILE E N 1
ATOM 12573 C CA . ILE E 1 469 ? 152.358 169.041 160.652 1.00 113.02 437 ILE E CA 1
ATOM 12574 C C . ILE E 1 469 ? 153.169 168.951 159.366 1.00 113.02 437 ILE E C 1
ATOM 12575 O O . ILE E 1 469 ? 152.924 169.700 158.414 1.00 113.02 437 ILE E O 1
ATOM 12577 N N . SER E 1 470 ? 154.143 168.033 159.313 1.00 112.22 438 SER E N 1
ATOM 12578 C CA . SER E 1 470 ? 154.904 167.828 158.082 1.00 112.22 438 SER E CA 1
ATOM 12579 C C . SER E 1 470 ? 154.031 167.259 156.965 1.00 112.22 438 SER E C 1
ATOM 12580 O O . SER E 1 470 ? 154.135 167.689 155.809 1.00 112.22 438 SER E O 1
ATOM 12583 N N . MET E 1 471 ? 153.160 166.298 157.293 1.00 110.00 439 MET E N 1
ATOM 12584 C CA . MET E 1 471 ? 152.254 165.755 156.281 1.00 110.00 439 MET E CA 1
ATOM 12585 C C . MET E 1 471 ? 151.189 166.766 155.864 1.00 110.00 439 MET E C 1
ATOM 12586 O O . MET E 1 471 ? 150.722 166.731 154.720 1.00 110.00 439 MET E O 1
ATOM 12591 N N . TYR E 1 472 ? 150.790 167.663 156.768 1.00 112.03 440 TYR E N 1
ATOM 12592 C CA . TYR E 1 472 ? 149.881 168.740 156.388 1.00 112.03 440 TYR E CA 1
ATOM 12593 C C . TYR E 1 472 ? 150.577 169.775 155.515 1.00 112.03 440 TYR E C 1
ATOM 12594 O O . TYR E 1 472 ? 149.947 170.355 154.622 1.00 112.03 440 TYR E O 1
ATOM 12596 N N . ALA E 1 473 ? 151.866 170.025 155.762 1.00 112.95 441 ALA E N 1
ATOM 12597 C CA . ALA E 1 473 ? 152.638 170.913 154.900 1.00 112.95 441 ALA E CA 1
ATOM 12598 C C . ALA E 1 473 ? 152.890 170.288 153.535 1.00 112.95 441 ALA E C 1
ATOM 12599 O O . ALA E 1 473 ? 153.089 171.014 152.554 1.00 112.95 441 ALA E O 1
ATOM 12601 N N . HIS E 1 474 ? 152.913 168.954 153.459 1.00 109.55 442 HIS E N 1
ATOM 12602 C CA . HIS E 1 474 ? 152.897 168.289 152.160 1.00 109.55 442 HIS E CA 1
ATOM 12603 C C . HIS E 1 474 ? 151.586 168.549 151.427 1.00 109.55 442 HIS E C 1
ATOM 12604 O O . HIS E 1 474 ? 151.574 168.725 150.203 1.00 109.55 442 HIS E O 1
ATOM 12611 N N . TYR E 1 475 ? 150.477 168.577 152.159 1.00 106.85 443 TYR E N 1
ATOM 12612 C CA . TYR E 1 475 ? 149.174 168.894 151.584 1.00 106.85 443 TYR E CA 1
ATOM 12613 C C . TYR E 1 475 ? 148.951 170.402 151.562 1.00 106.85 443 TYR E C 1
ATOM 12614 O O . TYR E 1 475 ? 148.407 170.947 150.602 1.00 106.85 443 TYR E O 1
#

Solvent-accessible surface area: 62666 Å² total; per-residue (Å²): 86,32,17,41,121,0,9,166,64,24,34,138,113,37,47,70,18,13,51,4,24,84,52,65,109,34,60,7,87,0,16,4,36,10,35,11,80,79,16,39,42,11,33,18,69,82,26,6,0,10,0,21,3,44,2,41,0,44,3,87,1,79,60,0,111,19,68,23,96,94,25,78,23,37,109,96,22,29,0,28,22,88,81,1,9,46,5,22,4,14,4,35,29,7,5,40,63,60,36,53,42,26,12,36,57,23,1,22,0,37,88,67,0,56,0,53,23,25,1,14,2,62,1,66,0,17,8,116,4,72,6,56,98,6,1,22,3,59,12,95,0,42,3,9,2,0,2,33,14,6,16,43,74,0,4,34,1,47,56,29,88,106,51,73,106,81,66,70,39,86,32,77,22,20,76,2,44,16,56,90,21,57,94,130,83,79,86,50,96,97,90,38,58,25,4,0,1,47,8,10,2,78,0,81,12,72,10,61,6,13,51,18,0,2,53,47,0,1,57,13,2,1,71,0,0,15,10,0,4,74,1,28,19,124,40,28,1,4,2,20,0,0,6,2,0,2,18,0,0,1,10,0,3,21,2,4,3,95,42,9,6,52,31,3,32,88,51,1,19,5,0,42,16,1,20,35,0,3,66,3,0,1,57,0,0,61,57,1,1,61,2,10,66,92,31,148,147,95,141,28,78,98,61,14,60,115,12,42,35,58,24,75,96,82,12,91,91,47,51,57,46,42,63,88,74,174,85,32,16,43,122,0,8,162,65,23,34,137,112,38,49,70,18,13,51,4,23,85,54,64,108,34,61,6,88,0,17,4,35,11,35,11,80,80,18,38,43,13,34,17,70,82,25,6,0,10,0,21,3,45,2,40,0,44,3,85,1,78,61,0,110,20,69,21,96,93,25,78,23,34,109,97,20,29,1,28,22,88,81,1,8,46,5,21,4,14,4,36,29,7,5,39,61,62,35,55,42,26,13,37,56,23,1,22,0,37,88,65,0,58,0,54,22,24,0,15,2,62,2,66,0,15,7,116,5,72,6,56,96,7,1,21,3,59,12,94,0,41,2,9,2,0,3,34,15,6,16,44,72,0,3,34,2,47,51,19,118,164,51,66,106,82,66,68,38,86,31,76,23,20,76,2,44,16,52,90,22,56,94,128,82,77,86,42,114,98,84,34,58,25,4,0,2,47,8,10,3,78,0,80,14,73,9,62,6,14,52,16,0,2,52,48,0,0,59,14,1,2,73,0,0,14,10,0,5,73,1,29,19,120,39,27,1,4,2,19,0,0,7,2,0,2,18,0,0,1,9,1,3,23,1,3,3,95,42,8,5,53,32,4,33,89,50,2,19,4,0,43,17,1,20,36,0,4,65,3,1,1,59,0,0,61,57,1,1,62,1,10,66,92,31,148,148,96,141,28,78,97,61,14,60,117,12,43,35,55,25,75,95,81,12,89,94,48,52,59,46,42,63,88,74,175,87,32,16,42,121,0,8,165,64,22,34,136,113,37,49,71,18,14,51,4,23,83,54,62,109,34,61,7,88,0,17,3,36,10,34,11,82,77,18,39,44,11,34,16,67,82,24,5,0,11,0,21,2,44,2,41,0,45,4,86,1,79,60,0,111,19,69,22,95,93,24,80,24,35,110,99,21,29,0,29,22,87,82,1,9,46,5,22,4,14,4,35,30,7,5,40,61,62,36,54,41,25,13,36,56,24,1,23,0,38,88,66,0,57,0,53,24,25,0,14,2,62,1,68,0,15,7,115,4,71,7,56,97,6,2,21,4,59,12,96,0,41,2,10,3,0,2,33,15,6,16,43,73,0,3,34,2,48,50,19,115,166,52,67,106,83,66,68,39,86,32,78,22,19,77,2,44,16,54,86,20,55,94,130,84,78,86,49,95,98,91,38,57,24,4,0,1,48,8,9,2,78,0,81,13,72,10,64,6,14,52,18,0,2,52,48,0,1,57,14,0,1,75,0,0,15,11,0,4,74,1,29,19,121,40,26,1,3,2,19,0,0,6,2,0,2,18,0,0,1,10,0,3,22,1,3,3,95,41,9,6,53,33,4,32,89,50,1,19,4,0,43,16,0,19,37,0,4,65,3,0,0,59,0,0,60,56,2,1,59,1,11,66,94,32,146,148,96,141,28,78,98,61,13,59,116,12,42,34,56,24,75,95,81,11,88,91,47,52,59,45,42,63,88,76,176,85,34,16,42,121,0,9,166,64,24,35,136,112,38,49,69,19,13,52,3,24,84,54,64,109,34,62,8,88,0,16,4,34,10,35,10,80,78,17,40,42,12,34,18,67,82,24,5,0,10,0,20,2,45,2,41,0,45,3,87,1,78,61,0,111,20,69,23,95,94,24,79,23,33,109,97,20,28,0,29,22,88,81,1,8,45,5,22,4,14,4,36,29,7,5,41,61,61,36,56,40,26,12,36,56,24,0,22,0,38,88,66,0,57,0,52,24,24,0,15,2,61,1,67,0,14,8,116,4,71,6,57,96,7,2,23,4,58,12,98,0,43,2,9,3,0,2,34,14,6,15,44,73,0,3,33,2,48,51,20,115,168,52,66,104,83,66,67,38,87,31,76,22,19,75,2,45,16,56,89,21,56,94,129,81,78,87,41,114,98,84,34,57,25,4,0,1,47,8,9,3,80,0,80,13,73,10,61,7,14,51,18,0,1,52,47,0,1,57,14,1,1,72,0,0,16,10,0,5,71,1,28,20,121,39,27,2,4,2,20,0,0,6,2,0,2,18,0,0,2,10,0,3,20,1,3,2,95,42,10,5,52,33,3,33,89,50,1,20,3,0,42,16,1,19,36,0,4,65,4,1,1,58,0,0,60,55,2,1,58,2,11,67,94,32,146,148,95,142,27,77,99,60,14,59,114,14,43,35,57,25,74,93,83,11,88,92,46,53,59,45,41,63,88,75,176,88,30,17,42,125,1,10,168,64,23,34,138,114,38,49,69,19,14,50,4,25,83,54,64,107,35,60,8,87,0,16,4,36,11,34,11,81,78,17,41,43,12,35,18,68,81,24,6,0,10,0,21,3,44,2,40,0,45,3,87,0,81,61,0,110,19,70,23,95,94,23,78,23,34,108,96,22,30,0,30,23,88,82,1,7,45,5,21,4,14,4,36,30,8,5,41,62,60,36,55,40,25,12,36,56,25,1,23,0,38,89,67,0,58,0,52,23,25,0,14,2,62,1,67,0,16,8,115,4,72,6,56,95,6,2,21,3,58,13,96,0,42,3,9,2,0,2,32,15,6,16,45,72,0,3,34,1,47,51,18,117,162,51,65,107,83,68,67,39,87,32,80,23,19,76,2,44,17,55,90,22,55,94,127,82,78,87,34,129,98,89,39,57,25,5,0,2,47,8,10,2,77,0,80,13,72,9,61,6,13,50,17,0,2,51,46,0,1,57,14,1,1,72,0,0,15,10,0,5,71,1,28,19,122,39,27,0,4,2,20,0,0,6,3,0,2,18,0,0,1,10,0,3,20,1,3,2,96,44,9,5,53,32,3,34,91,51,2,18,3,0,42,16,2,20,35,0,4,67,4,1,1,58,0,0,60,56,1,0,59,2,10,67,92,32,149,149,96,142,27,75,98,60,14,60,116,13,44,34,59,25,74,94,82,11,90,92,47,54,59,46,41,64,89,75,174

Secondary structure (DSSP, 8-state):
-HHHHHHHHHTSS--TTS---SSTT--EEEEEEEEEEEEEEEETTTTEEEEEEEEEEEEE-TTS---GGGTTS---EEE-TTSS----EEETTB-SSS---S--S-EEE-TTSEEE---EEEEEEE-----TTTTS-B--EEEEEEESSS-TTTEEEEE-SS-----EEE-SSBEEEE---EE--EEETTTEEE-EEEEEEE-BB--SHHIIIIIHHHHHHHHHHHHGGGS-STTS-HHHHHHHHHHHHHHHHHHHHHHS-SS-SS--HHHHHHHHHHHHHHHHHHHHHHHHHTT-----HHHHHHHHHHHHHHHHHHHHHHHHH-/-HHHHHHHHHTSS--TTS---SSTT--EEEEEEEEEEEEEEEETTTTEEEEEEEEEEEEE-TTS---GGGTTS---EEE-TTSS----EEETTB-SSS---S--S-EEE-TTSEEE---EEEEEEE-----TTTTS-B--EEEEEEESSS-TTTEEEEE-SS-----EEE-SSBEEEE---EE--EEETTTEEE-EEEEEEE-BB--SHHIIIIIHHHHHHHHHHHHGGGS-STTS-HHHHHHHHHHHHHHHHHHHHHHS-SS-SS--HHHHHHHHHHHHHHHHHHHHHHHHHTT-----HHHHHHHHHHHHHHHHHHHHHHHHH-/-HHHHHHHHHTSS--TTS---SSTT--EEEEEEEEEEEEEEEETTTTEEEEEEEEEEEEE-TTS---GGGTTS---EEE-TTSS----EEETTB-SSS---S--S-EEE-TTSEEE---EEEEEEE-----TTTTS-B--EEEEEEESSS-TTTEEEEE-SS-----EEE-SSBEEEE---EE--EEETTTEEE-EEEEEEE-BB--SHHIIIIIHHHHHHHHHHHHGGGS-STTS-HHHHHHHHHHHHHHHHHHHHHHS-SS-SS--HHHHHHHHHHHHHHHHHHHHHHHHHTT-----HHHHHHHHHHHHHHHHHHHHHHHHH-/-HHHHHHHHHTSS--TTS---SSTT--EEEEEEEEEEEEEEEETTTTEEEEEEEEEEEEE-TTS---GGGTTS---EEE-TTSS----EEETTB-SSS---S--S-EEE-TTSEEE---EEEEEEE-----TTTTS-B--EEEEEEESSS-TTTEEEEE-SS-----EEE-SSBEEEE---EE--EEETTTEEE-EEEEEEE-BB--SHHIIIIIHHHHHHHHHHHHGGGS-STTS-HHHHHHHHHHHHHHHHHHHHHHS-SS-SS--HHHHHHHHHHHHHHHHHHHHHHHHHTT-----HHHHHHHHHHHHHHHHHHHHHHHHH-/-HHHHHHHHHTSS--TTS---SSTT--EEEEEEEEEEEEEEEETTTTEEEEEEEEEEEEE-TTS---GGGTTS---EEE-TTSS----EEETTB-SSS---S--S-EEE-TTSEEE---EEEEEEE-----TTTTS-B--EEEEEEESSS-TTTEEEEE-SS-----EEE-SSBEEEE---EE--EEETTTEEE-EEEEEEE-BB--SHHIIIIIHHHHHHHHHHHHGGGS-STTS-HHHHHHHHHHHHHHHHHHHHHHS-SS-SS--HHHHHHHHHHHHHHHHHHHHHHHHHTT-----HHHHHHHHHHHHHHHHHHHHHHHHH-

B-factor: mean 93.35, std 14.41, range [64.04, 131.01]

Foldseek 3Di:
DLLVVLVCVLLVPADQPDQQDPDLQDAKEKAKDWDFPFFDDQQPQLQKTKTKTWIKIKIARPSSADDQVVSVHCQKHKAQSVRHYDAAKDWPFADDDDFDFPDRGIWIAGNRRMIIGTTIHTGIGHADFAQQAPPQDKGKGKTKMWHPPDFCSYYHYHYDPVDQDWDWDCDAFWGKTWDRKDKDWDADPNPTITIIIMTMIITGGDDPVCCVLQVVVLVVLLVLLLVLLVDDLPPPPSLVSLVVSLVSLVVSVVVCVVRDHPPHDDDYLSRVSSVVSNVSSVVSNVLSVVCNVCVCVPPSSVVSVVSSVVSVVVSVVSVVVSVVSD/DLLVVLVCVLLVPADQPDQQDPDLQDAKEKAKDWDFPFFDDQQPQLQKTKTKTWIKIKIARPSSADDQVVSVHCQKHKAQSVRHYDAAKDWPFADDDDFDFPDRGIWIAGNRRMIIGTTIHTGIGHADFAQQAPPQDKGKGKTKMWHPPDFCSYYHYHYDPVDQDWDWDCDAFWGKTWDRKDKDWDADPNPTITIIIMTMIITGGDDPVCCVLQVVVLVVLLVLLLVLLVDDLPPPPSLVSLVVSLVSLVVSVVVCVVRPHPPHDDDYLSRVSSVVSNVSSVVSNVLSVVCNVCVCVPPSSVVSVVSSVVSVVVSVVSVVVSVVSD/DLLVVLVCVLLVPADQPDQQDPDLQDAKEKAKDWDFPFFDDQQPQLQKTKTKTWIKIKIARPSSADDQVVSVHCQKDKAQSVRHYDAAKDWPFADDDDFDFPDRGIWIAGNRRMIIGTTIHTGIGHADFAQQAPPQDKGKGKTKMWHPPDFCSYYHYHYDPVDQDWDWDCDAFWGKTWDRKDKDWDADPNPTITIIIMTMIITGGDDPVCCVLQVVVLVVLLVLLLVLLVDDLPPPPSLVSLVVSLVSLVVSVVVCVVRDHPPHDDDYLSRVSSVVSNVSSVVSNVLSVVCNVCVCVPPSSVVSVVSSVVSVVVSVVSVVVSVVSD/DLLVVLVCVLLVPADQPDQQDPDLQDAKEKAKDWDFPFFDDQQPQLQKTKTKTWIKIKIARPSSADDQVVSVHCQKHKAQSVRHYDAAKDWPFADDDDFDFPDRGIWIAGNRRMIIGTTIHTGIGHADFAQQAPPQDKGKGKTKMWHPPDFCSYYHYHYDPVDQDWDWDCDAFWGKTWDRKDKDWDADPNPTITIIIMTMIITGGDDPVCCVLQVVVLVVLLVLLLVLLVDDLPPPPSLVSLVVSLVSLVVSVVVCVVRPHPPHDDDYLSRVSSVVSNVSSVVSNVLSVVCNVCVCVPPSSVVSVVSSVVSVVVSVVSVVVSVVSD/DLLVVLVCVLLVPADQPDQQDPDLQDAKEKAKDWDFPFFDDQQPQLQKTKTKTWIKIKIARPSSADDQVVSVHCQKHKAQSVRHYDAAKDWPFADDDDFDFPDRGIWIAGNRRMIIGTTIHTGIGHADFAQQAPPQDKGKGKTKMWHPPDFCSYYHYHYDPVDQDWDWDCDAFWGKTWDRKDKDWDADPNPTITIIIMTMIITGGDDPVCCVLQVVVLVVLLVLLLVLLVDDLPPPPSLVSLVVSLVSLVVSVVVCVVRPHPPHDDDYLSRVSSVVSNVSSVVSNVLSVVCNVCVCVPPSSVVSVVSSVVSVVVSVVSVVVSVVSD